Protein 7DPI (pdb70)

B-factor: mean 87.47, std 27.77, range [45.71, 234.38]

InterPro domains:
  IPR002319 Phenylalanyl-tRNA synthetase [PF01409] (294-570)
  IPR004529 Phenylalanyl-tRNA synthetase, class IIc, alpha subunit [TIGR00468] (243-571)
  IPR006195 Aminoacyl-tRNA synthetase, class II [PS50862] (438-567)
  IPR045864 Class II Aminoacyl-tRNA synthetase/Biotinyl protein ligase (BPL) and lipoyl protein ligase (LPL) [G3DSA:3.30.930.10] (310-575)
  IPR045864 Class II Aminoacyl-tRNA synthetase/Biotinyl protein ligase (BPL) and lipoyl protein ligase (LPL) [SSF55681] (295-571)

CATH classification: 3.30.56.10 (+1 more: 3.30.930.10)

Foldseek 3Di:
DDDDPPDVPQDDDPPDDDDDDDDDDDDQLLVVLVVVLVVVQVVVPADEDDLPDFFDFLQLQPLLLPDQCPDPCVDQLKFFFDDPCQFDDDAPCPPVSLVVSQCLQQQFDPPDGHPVDNRDCSSRGGTTGHQDSCSSVVVVVLVVLVVCVVPVDWDKHKYKYKDKGAIRNDPDQDDDGIFMKIKMKIKGFDDDDVVVVVVCCVSVVVLPNWDKDWAFDDDRSARTWIFIKTAPQDPVRIDSFWTWHWHDVRSVVSSNRDPGMTMTMTMGGSVVSVCVPPVHDGPDPSPDHD/DDDDDPCDPPDPDPDDPDDDPDDDDDDDQVLVVLVVVVVVVQVVVPADEACLPDFKFFLCLQAQLFPHDCPDVCVPALWFFFDQPCQADDDDCPPLAGDVLSQCQLCWDDLDDIDNNDRSDVSNSGGMGGHPDSCSSVVVVVLVVLVVCPPPPPWDKHKYKYKDAGATPNDCDPADDGFHMKIKIKIKGFQDDDVVVVVVCQVVVVVLPFGWDDWAADPDRQFHRKIQTDTDDPDDPDDDRQWIWHWGDSSSVCSSVRDPRMTMIMTMDGSVVVSCVPVVHGDPPCSPDHVD/DKAQPVVLCVLLVDDDDDCVVLVLVVLPDKHDDPAAQDDPGGIGDIDDDPQFPQCVASNSVSQLSCLAPPHDFDDDQPAQDFDFFAFWWFFDDDVVLVRVVVCVVCVQVPVCVLQLAFANAPDPLWDFFQPDDTDIDRDPPDCVPDPPPPASVVSVDDVVADQNHDRRRPHDHDNGHITTGGGHGHNYDDCRQLVVVCVHLVCCCGGPVSNDGPPVPPDDDDDPSDPVPVCHWDKAWAKFFFVVLCVVLLHDDDDVVLVVLCRSSHWDWAPPPDSTMTTTIGTSSGNHDRPCPVVSVSVCSSVGSVPNPDDDPDPPDDVVVVVLVVVLQVVLVADEDDFDFAFAPCLPDVLFVDDFDPQCCVPNFHDPAAAFGQAAFDDDDPDPTHTGGDRFCVSSVLLVCLPCVPDAFKHKYKYKDWTKHAHCDPPPPRIDIAIKMKIKIWGQDDEDPPPVVVSVVSSCVVVPADAPPVVVVCVVVVHQHKHWAADDDQQFDPVFKTFMAGVRHTFKIWGWGDVSSCVVSVHDTTMIMMMGGDVD/DWFPAKFPCLCVVLVDDDDPVRPQVLCVLFVKHFDDADDDVVTGMGTIDDDPLFPLCQANVSVSVQVQLQDPHALVPFQDKFKFKFDWAWADDVRVVRVVSVQVCQCPVVAPVAPQGHKFKAFPPPDDDDDDDSDPDDDDDAAAADDPDDHRDDDDDPPDDFDDDDSRDDPVPHDDRCHTHIMMMIMHGGRDDPVNQLSPCVVQCPHVRGGDGTDDDVHFDKDKAKDWAVVLCVVLQHDDQCVVLCVLCSSRVWRWDPPPPVTMTMIIGGSSDSDDPHCPCSSVSVDSSVTSVPHPDDDDDDPVVVCVVVVVVPPPPAAEDDFDFAFALCLVQVLFPANDACQVCVVPCPDVAAQDDHWDFDPPDDPPTHTTGDRFRVSRVLLVCLVPVPDDQKDKYKYKDKTKHAADDDDPVRMDIAIWMKIKIFRLPDEPLVVVVVSVCVVCCVPPNDECPPHVPPCHPFYKYWAQDDDQQFDPPFKTWIATDVVGGTFKIWGWGDCSSCVSSVHDTTMTMMIGGPSPPD

Radius of gyration: 43.23 Å; Cα contacts (8 Å, |Δi|>4): 2915; chains: 4; bounding box: 143×108×90 Å

Solvent-accessible surface area: 89099 Å² total; per-residue (Å²): 182,88,26,45,84,42,67,106,159,93,110,152,91,96,60,112,43,60,12,85,88,135,136,73,1,52,22,23,70,6,7,36,37,52,44,51,4,43,74,25,0,85,28,17,50,18,42,44,25,88,8,34,44,15,9,19,3,6,20,41,2,13,12,5,4,3,3,1,17,85,80,102,29,35,82,42,124,69,5,4,36,6,39,54,12,72,87,19,134,89,62,94,82,42,74,72,55,14,76,28,10,28,45,2,0,37,58,46,50,48,69,3,102,10,88,146,65,85,13,64,134,64,30,11,15,92,0,5,6,0,25,70,5,27,0,10,3,4,35,46,4,31,55,25,2,101,90,15,174,132,60,71,74,84,143,72,22,69,51,2,1,18,32,28,1,9,31,24,56,104,129,78,108,104,85,65,11,2,42,19,13,0,12,0,9,34,0,19,40,109,48,10,11,17,33,0,25,13,38,4,34,38,4,1,117,64,63,26,96,25,84,54,39,33,16,10,36,36,26,47,54,11,9,14,1,2,88,2,50,2,98,124,137,59,112,154,46,10,45,84,36,21,80,15,5,9,10,21,19,0,2,2,96,19,18,48,8,50,113,43,11,16,2,8,23,10,24,19,24,2,3,36,20,8,32,94,57,116,126,46,190,78,25,73,67,17,17,16,56,148,147,45,111,89,146,181,54,82,127,162,114,104,162,27,157,129,70,69,62,23,46,84,74,122,107,12,62,31,12,69,19,10,59,23,45,48,80,12,66,75,22,4,101,89,53,54,16,75,27,31,68,15,115,15,25,21,0,2,15,8,37,1,12,3,2,3,53,5,41,42,94,63,90,33,47,52,73,134,57,17,9,48,4,38,51,26,92,74,12,123,119,36,115,81,65,134,13,15,15,97,59,5,21,37,7,6,56,48,20,38,37,45,27,148,25,20,118,54,101,31,66,91,147,110,4,20,31,5,21,0,0,37,37,15,10,1,10,4,10,49,27,22,26,143,25,7,86,49,37,87,145,99,22,113,90,152,79,68,84,30,3,4,24,30,26,4,7,26,16,98,78,170,78,119,101,52,67,48,36,4,16,14,2,12,0,13,16,18,33,103,86,11,0,6,26,99,0,15,20,27,2,41,41,0,7,38,99,41,41,18,132,28,62,38,33,20,10,35,44,28,54,45,5,14,13,1,3,53,5,50,11,122,79,173,98,64,107,114,64,76,58,60,7,77,10,1,9,22,11,15,22,12,9,52,5,13,66,16,65,141,109,24,22,10,1,8,7,25,23,33,1,12,82,22,8,36,108,118,119,136,59,65,111,20,87,38,47,34,24,54,60,99,65,20,9,68,26,84,42,34,100,129,64,64,64,65,93,88,39,137,131,124,41,77,64,21,21,62,73,38,33,4,70,25,80,140,31,151,64,90,99,146,69,66,33,79,39,24,119,36,39,107,53,6,55,27,6,51,39,17,31,24,14,8,50,30,22,19,14,23,95,108,80,44,112,75,114,130,154,106,61,64,41,56,56,44,69,45,48,64,58,33,107,47,52,108,81,24,35,48,31,46,114,73,58,94,73,46,73,42,65,115,130,23,75,58,25,92,51,46,2,17,37,110,93,144,131,48,148,70,18,36,75,146,86,97,89,105,22,111,58,100,100,107,120,140,90,69,38,108,123,116,41,72,35,104,26,66,79,154,214,100,28,91,70,41,22,136,33,30,38,135,41,60,30,52,97,123,43,64,63,39,32,42,52,88,54,55,66,87,134,61,56,17,73,92,43,37,18,50,49,44,42,43,45,12,73,80,20,80,81,72,26,51,62,76,68,87,109,136,164,69,176,84,133,90,57,64,84,60,93,118,215,91,82,148,102,42,63,10,80,4,88,6,95,59,22,55,42,27,10,12,24,45,155,103,46,97,106,15,29,70,12,3,93,53,26,37,13,90,21,66,67,12,184,103,126,77,44,18,111,4,44,33,44,29,107,58,75,31,35,7,12,14,0,11,22,5,15,27,25,7,28,10,93,25,8,57,103,16,93,145,67,172,114,117,180,56,55,113,86,66,64,12,48,41,28,27,29,10,0,5,25,33,35,3,40,16,23,37,19,101,27,12,2,32,114,86,37,0,26,110,34,2,107,67,136,71,50,58,109,110,47,138,55,76,100,29,73,133,98,8,47,29,47,7,9,6,79,19,29,103,28,68,40,111,51,11,56,0,10,12,5,13,8,25,1,17,3,7,30,33,16,38,59,39,105,168,154,108,53,38,32,81,50,0,6,29,27,40,2,3,25,16,16,93,61,100,53,80,16,35,15,43,22,6,19,2,5,0,0,5,14,10,31,129,144,79,14,8,30,55,38,0,38,11,14,11,35,19,9,13,86,48,86,30,36,52,12,62,95,70,44,60,53,99,136,155,121,171,135,159,60,8,17,42,95,76,47,105,81,77,21,20,29,116,130,5,13,4,32,2,30,57,165,130,41,112,17,2,59,20,9,13,24,65,26,117,4,22,70,53,21,74,35,93,13,13,20,1,6,3,18,11,5,43,81,51,120,72,56,73,37,13,56,65,79,40,43,142,127,69,66,69,110,75,67,142,143,137,45,89,74,44,29,50,85,33,30,21,60,32,116,126,35,73,155,53,152,138,40,56,43,93,33,22,40,32,40,82,83,16,70,30,20,50,26,41,66,16,22,7,42,10,52,33,27,20,98,125,59,129,164,84,113,71,34,43,74,63,57,41,19,8,62,120,34,112,31,58,79,56,66,29,74,38,80,111,37,66,45,55,23,56,30,78,78,86,6,86,105,45,110,61,19,57,62,37,82,60,19,90,79,101,65,71,141,126,56,127,177,75,162,75,109,83,100,95,98,112,70,58,99,38,135,97,74,118,123,51,115,82,163,103,153,89,136,107,73,65,181,75,109,102,88,39,66,84,88,89,88,58,113,76,95,29,80,112,21,55,16,40,30,38,47,40,70,12,63,101,73,75,62,4,44,66,80,32,34,63,78,46,92,61,114,139,78,86,83,39,103,55,93,108,73,129,134,82,122,95,94,86,28,70,6,86,5,84,73,8,81,48,22,5,27,39,88,26,120,19,89,92,7,42,73,24,4,95,46,54,66,25,120,18,85,64,40,58,119,130,80,29,8,86,5,44,24,41,50,55,22,28,82,43,15,19,7,6,25,19,4,22,20,7,12,17,19,106,25,14,51,109,24,203,34,142,147,105,76,114,74,86,49,24,38,56,6,26,33,27,9,8,19,62,31,6,26,14,15,23,21,58,14,8,6,19,119,75,21,23,38,109,27,13,67,86,64,148,21,35,172,141,11,70,106,90,16,126,80,62,93,40,30,67,41,8,22,4,42,17,101,48,18,13,134,74,86,27,52,8,15,5,14,17,4,13,2,8,2,2,28,26,3,43,75,32,48,174,139,72,66,77,13,50,18,0,1,29,26,32,8,13,20,31,5,86,103,97,37,52,8,31,6,28,20,16,26,16,6,0,15,2,24,1,36,112,103,71,15,4,30,76,36,5,22,8,41,8,41,41,8,14,105,45,96,42,93,17,18,89,32,136,137,60,85,113,129,106,118,98,80,12,33,14,96,63,30,114,47,70,2,13,48,68,78,82,4,1,18,2,14,21,87,102,133,102,37,91,13,1,20,15,2,24,6,45,41,48,0,22,85,77,19,90,14,87,20,17,5,1,3,10,15,11,4,30,99,25,48,196

Sequence (1640 aa):
INYLLLKNEEYKYNFFSSGKKINKGNIHLLTKQMRTFKEIFFSLGFEEMETHNYVESSFWCFDALYIPQQHPSRDLQDTFFIKEPETCIDKFVDTEYIDNIKRVHTHGDYGSFGWNYKWKLEESKKNVLRTHTTANSCRALFKLAKEYKEAGCIKPKKYFSIDRVFRNENLDSTHLAEFHQVEGLIIDKNIGLSHLIGTLAAFYKHIGIHKLKFKPTFNPYTEPSMEIYGYHEQSKKWLEVGNSGIFRPEMLRSMGFSEEVSVIAWGLSLERPTMIKYNIKNIRDLFGYKNYLLLKNEEYKKYDIFFSSGKKINKGNIHLLTKQMRTFKEIFFSLGFEEMETHNYVESSFWCFDALYIPQQHPSRDLQDTFFIKEPETCIDKFVDTEYIDNIKRVHTHGDYGSFGWNYKWKLEESKKNVLRTHTTANSCRALFKLAKEYKEAGCIKPKKYFSIDRVFRNENLDSTHLAEFHQVEGLIIDKNIGLSHLIGTLAAFYKHIGIHKLKFKPTFNPYTEPSMEIYGYHEQSKKWLEVGNSGIFRPEMLRSMGFSEEVSVIAWGLSLERPTMIKYNIKNIRDLFGYKSISVYEDDLFEKLGEEIIEEKLLDVCFDFGLEVDDIEYKNDKKIYKIEVPANRYDLICVEGLCRALKNFMCKFDDIKDRRGYVVCCVLKNMNINDSVYNNIIEIQEKLHHNLGKKRSIHDYDKIKKINFIPLNEKTNLNGMNLIDFYSKNLNLKPYLKIILSLPPIINCDHTKISLNTKNVFIECTAIDRNKAQIALNILCSMLSEYCVPKYSIQSFVVIYENQDFSDDQNLIFENKSLTCNIDYVRKLSGISHITVHEVNNLLKRMMLSCDIMDNNTFKVTIPFYRSDIMHCCDIIEDIAIAYGYGNIKYEPCKKHSLNNCSELFRNVLVECGYTEVMTNALLSRDENYNCMLRTHKSYDDPNINLDEYNPLAAPIQIKNSKTSEYEIIRTSLIVNLLKFVSANKHRELPLRFFEIGDVSYATYNQTDTNAVNKKYLSIIFSDKFTAGLEELHGVLEAILKEYQLFSDYKIEEKKKENDMYYKLIPKEDPSFLNERIVDIVLHNLKFGVLGIIHPKVLENFSLDIPVSAIEINVETPTISVYEDDLFEKLGEEIIEEKLLDVCFDFGLEVDDIEYKNDKKIYKIEVPANRYDLICVEGLCRALKNFMCKFDDRRGYVVCCVLKNMNINDSVYNNIIEIQEKLHHNLGKKRSVLAIGIHDYDKIKFPLKYKFEKKEKINFIPLNEKTNLNGMNLIDFYSKNLNLKPYLKIHTKISLNTKNVFIECTAIDRNKAQIALNILCSMLKYSIQSFVVIYIFENKSLTCNIDYVRKLSGISHITVHEVNNLLKRMMLSCDIMDNNTFKVTIPFYRSDIMHCCDIIEDIAIAYGYGNIKYEKHSLNNCSELFRNVLVECGYTEVMTNALLSRDENYNCMLRTHKSYDDPNINLDEYNPLAAPIQIKNSKTSEYEIIRTSLIVNLLKFVSANKHRELPLRFFEIGDVSYATYNQTDTNAVNKKYLSIIFSDKFTAGLEELHGVLEAILKEYQLFSDYKIEEKKSDMYYKLIPKEDPSFLNERIVDIVLFPHNLKFGVLGIIHPKVLENFSLDIPVSAIEINVETLL

Nearest PDB structures (foldseek):
  7dpi-assembly1_D  TM=1.002E+00  e=0.000E+00  Plasmodium falciparum
  7dpi-assembly1_B  TM=9.101E-01  e=2.293E-73  Plasmodium falciparum
  7by6-assembly1_B  TM=8.446E-01  e=1.825E-58  Plasmodium vivax
  3l4g-assembly1_B  TM=5.064E-01  e=9.280E-40  Homo sapiens
  8dqj-assembly1_D  TM=7.819E-01  e=2.001E-08  Methanomethylophilus alvi

Organism: Plasmodium falciparum (isolate 3D7) (NCBI:txid36329)

Structure (mmCIF, N/CA/C/O backbone):
data_7DPI
#
_entry.id   7DPI
#
_cell.length_a   86.648
_cell.length_b   108.034
_cell.length_c   140.532
_cell.angle_alpha   90.000
_cell.angle_beta   105.110
_cell.angle_gamma   90.000
#
_symmetry.space_group_name_H-M   'P 1 21 1'
#
loop_
_entity.id
_entity.type
_entity.pdbx_description
1 polymer 'Phenylalanine--tRNA ligase'
2 polymer 'Phenylalanyl-tRNA synthetase beta subunit'
3 non-polymer (8R,9S,10S)-10-[(dimethylamino)methyl]-N-(4-methoxyphenyl)-9-[4-(2-phenylethynyl)phenyl]-1,6-diazabicyclo[6.2.0]decane-6-carboxamide
4 non-polymer 'MAGNESIUM ION'
#
loop_
_atom_site.group_PDB
_atom_site.id
_atom_site.type_symbol
_atom_site.label_atom_id
_atom_site.label_alt_id
_atom_site.label_comp_id
_atom_site.label_asym_id
_atom_site.label_entity_id
_atom_site.label_seq_id
_atom_site.pdbx_PDB_ins_code
_atom_site.Cartn_x
_atom_site.Cartn_y
_atom_site.Cartn_z
_atom_site.occupancy
_atom_site.B_iso_or_equiv
_atom_site.auth_seq_id
_atom_site.auth_comp_id
_atom_site.auth_asym_id
_atom_site.auth_atom_id
_atom_site.pdbx_PDB_model_num
ATOM 1 N N . ILE A 1 10 ? -40.764 -12.931 16.908 1.00 63.45 277 ILE A N 1
ATOM 2 C CA . ILE A 1 10 ? -40.063 -12.581 15.694 1.00 70.33 277 ILE A CA 1
ATOM 3 C C . ILE A 1 10 ? -39.955 -13.736 14.712 1.00 80.53 277 ILE A C 1
ATOM 4 O O . ILE A 1 10 ? -40.387 -13.615 13.600 1.00 80.21 277 ILE A O 1
ATOM 9 N N . ASN A 1 11 ? -39.334 -14.838 15.063 1.00 86.56 278 ASN A N 1
ATOM 10 C CA . ASN A 1 11 ? -39.324 -15.968 14.136 1.00 97.52 278 ASN A CA 1
ATOM 11 C C . ASN A 1 11 ? -40.286 -16.922 14.719 1.00 86.74 278 ASN A C 1
ATOM 12 O O . ASN A 1 11 ? -40.316 -17.123 15.889 1.00 88.91 278 ASN A O 1
ATOM 17 N N . TYR A 1 12 ? -41.038 -17.584 13.908 1.00 73.18 279 TYR A N 1
ATOM 18 C CA . TYR A 1 12 ? -42.127 -18.390 14.435 1.00 97.41 279 TYR A CA 1
ATOM 19 C C . TYR A 1 12 ? -41.773 -19.863 14.461 1.00 118.92 279 TYR A C 1
ATOM 20 O O . TYR A 1 12 ? -41.377 -20.432 13.443 1.00 108.97 279 TYR A O 1
ATOM 22 N N . LEU A 1 13 ? -41.932 -20.470 15.633 1.00 141.96 280 LEU A N 1
ATOM 23 C CA . LEU A 1 13 ? -41.944 -21.912 15.813 1.00 144.88 280 LEU A CA 1
ATOM 24 C C . LEU A 1 13 ? -42.964 -22.230 16.898 1.00 135.04 280 LEU A C 1
ATOM 25 O O . LEU A 1 13 ? -43.744 -21.367 17.312 1.00 144.75 280 LEU A O 1
ATOM 27 N N . LEU A 1 14 ? -42.961 -23.475 17.365 1.00 123.99 281 LEU A N 1
ATOM 28 C CA . LEU A 1 14 ? -44.063 -24.004 18.158 1.00 110.31 281 LEU A CA 1
ATOM 29 C C . LEU A 1 14 ? -45.383 -23.766 17.430 1.00 112.70 281 LEU A C 1
ATOM 30 O O . LEU A 1 14 ? -46.242 -23.004 17.867 1.00 79.83 281 LEU A O 1
ATOM 32 N N . LEU A 1 15 ? -45.513 -24.430 16.285 1.00 127.77 282 LEU A N 1
ATOM 33 C CA . LEU A 1 15 ? -46.707 -24.359 15.458 1.00 106.17 282 LEU A CA 1
ATOM 34 C C . LEU A 1 15 ? -47.752 -25.379 15.850 1.00 102.19 282 LEU A C 1
ATOM 35 O O . LEU A 1 15 ? -48.668 -25.640 15.068 1.00 85.87 282 LEU A O 1
ATOM 40 N N . LYS A 1 16 ? -47.631 -25.981 17.024 1.00 100.48 283 LYS A N 1
ATOM 41 C CA . LYS A 1 16 ? -48.721 -26.801 17.500 1.00 63.69 283 LYS A CA 1
ATOM 42 C C . LYS A 1 16 ? -49.945 -25.922 17.657 1.00 64.20 283 LYS A C 1
ATOM 43 O O . LYS A 1 16 ? -49.860 -24.695 17.636 1.00 64.01 283 LYS A O 1
ATOM 45 N N . ASN A 1 17 ? -51.095 -26.561 17.839 1.00 90.68 284 ASN A N 1
ATOM 46 C CA . ASN A 1 17 ? -52.343 -25.817 17.753 1.00 79.10 284 ASN A CA 1
ATOM 47 C C . ASN A 1 17 ? -52.361 -24.677 18.754 1.00 87.25 284 ASN A C 1
ATOM 48 O O . ASN A 1 17 ? -52.940 -23.617 18.495 1.00 86.34 284 ASN A O 1
ATOM 50 N N . GLU A 1 18 ? -51.729 -24.877 19.898 1.00 96.50 285 GLU A N 1
ATOM 51 C CA . GLU A 1 18 ? -51.676 -23.860 20.931 1.00 97.79 285 GLU A CA 1
ATOM 52 C C . GLU A 1 18 ? -50.724 -22.726 20.557 1.00 86.43 285 GLU A C 1
ATOM 53 O O . GLU A 1 18 ? -49.572 -22.708 20.995 1.00 78.94 285 GLU A O 1
ATOM 59 N N . GLU A 1 19 ? -51.193 -21.773 19.757 1.00 89.29 286 GLU A N 1
ATOM 60 C CA . GLU A 1 19 ? -50.395 -20.650 19.261 1.00 98.48 286 GLU A CA 1
ATOM 61 C C . GLU A 1 19 ? -51.020 -19.360 19.801 1.00 97.03 286 GLU A C 1
ATOM 62 O O . GLU A 1 19 ? -51.931 -18.803 19.184 1.00 109.49 286 GLU A O 1
ATOM 68 N N . TYR A 1 20 ? -50.534 -18.877 20.945 1.00 107.22 287 TYR A N 1
ATOM 69 C CA . TYR A 1 20 ? -51.000 -17.614 21.510 1.00 102.44 287 TYR A CA 1
ATOM 70 C C . TYR A 1 20 ? -50.090 -16.482 21.057 1.00 88.99 287 TYR A C 1
ATOM 71 O O . TYR A 1 20 ? -48.901 -16.456 21.388 1.00 81.28 287 TYR A O 1
ATOM 73 N N . LYS A 1 21 ? -50.673 -15.522 20.348 1.00 95.52 288 LYS A N 1
ATOM 74 C CA . LYS A 1 21 ? -49.930 -14.606 19.496 1.00 72.69 288 LYS A CA 1
ATOM 75 C C . LYS A 1 21 ? -49.000 -13.669 20.236 1.00 65.45 288 LYS A C 1
ATOM 76 O O . LYS A 1 21 ? -48.186 -12.989 19.612 1.00 63.71 288 LYS A O 1
ATOM 78 N N . TYR A 1 28 ? -39.790 -4.415 10.195 1.00 76.07 295 TYR A N 1
ATOM 79 C CA . TYR A 1 28 ? -39.323 -5.774 10.418 1.00 79.61 295 TYR A CA 1
ATOM 80 C C . TYR A 1 28 ? -37.944 -5.920 9.810 1.00 98.96 295 TYR A C 1
ATOM 81 O O . TYR A 1 28 ? -37.453 -7.020 9.588 1.00 84.34 295 TYR A O 1
ATOM 90 N N . ASN A 1 29 ? -37.318 -4.779 9.540 1.00 107.19 296 ASN A N 1
ATOM 91 C CA . ASN A 1 29 ? -35.917 -4.727 9.141 1.00 115.87 296 ASN A CA 1
ATOM 92 C C . ASN A 1 29 ? -35.679 -5.538 7.866 1.00 103.15 296 ASN A C 1
ATOM 93 O O . ASN A 1 29 ? -35.033 -6.584 7.857 1.00 108.76 296 ASN A O 1
ATOM 95 N N . PHE A 1 30 ? -36.242 -5.022 6.783 1.00 99.11 297 PHE A N 1
ATOM 96 C CA . PHE A 1 30 ? -35.883 -5.472 5.449 1.00 94.70 297 PHE A CA 1
ATOM 97 C C . PHE A 1 30 ? -34.705 -4.690 4.904 1.00 91.09 297 PHE A C 1
ATOM 98 O O . PHE A 1 30 ? -34.622 -4.448 3.696 1.00 111.39 297 PHE A O 1
ATOM 106 N N . PHE A 1 31 ? -33.807 -4.256 5.785 1.00 70.06 298 PHE A N 1
ATOM 107 C CA . PHE A 1 31 ? -32.853 -3.215 5.436 1.00 64.63 298 PHE A CA 1
ATOM 108 C C . PHE A 1 31 ? -31.718 -3.754 4.577 1.00 64.12 298 PHE A C 1
ATOM 109 O O . PHE A 1 31 ? -31.535 -3.319 3.439 1.00 63.77 298 PHE A O 1
ATOM 117 N N . SER A 1 32 ? -30.935 -4.698 5.091 1.00 60.20 299 SER A N 1
ATOM 118 C CA . SER A 1 32 ? -29.776 -5.129 4.320 1.00 80.15 299 SER A CA 1
ATOM 119 C C . SER A 1 32 ? -29.720 -6.623 4.039 1.00 97.47 299 SER A C 1
ATOM 120 O O . SER A 1 32 ? -29.727 -7.012 2.868 1.00 55.96 299 SER A O 1
ATOM 123 N N . SER A 1 33 ? -29.478 -7.462 5.047 1.00 105.11 300 SER A N 1
ATOM 124 C CA . SER A 1 33 ? -29.344 -8.911 4.803 1.00 105.26 300 SER A CA 1
ATOM 125 C C . SER A 1 33 ? -29.441 -9.761 6.033 1.00 115.73 300 SER A C 1
ATOM 126 O O . SER A 1 33 ? -29.743 -9.296 7.133 1.00 116.21 300 SER A O 1
ATOM 129 N N . GLY A 1 34 ? -29.169 -11.040 5.810 1.00 125.46 301 GLY A N 1
ATOM 130 C CA . GLY A 1 34 ? -29.073 -11.984 6.895 1.00 134.38 301 GLY A CA 1
ATOM 131 C C . GLY A 1 34 ? -27.698 -12.619 6.864 1.00 142.36 301 GLY A C 1
ATOM 132 O O . GLY A 1 34 ? -27.032 -12.672 5.831 1.00 153.89 301 GLY A O 1
ATOM 133 N N . LYS A 1 35 ? -27.285 -13.110 8.027 1.00 134.60 302 LYS A N 1
ATOM 134 C CA . LYS A 1 35 ? -25.892 -13.475 8.236 1.00 103.73 302 LYS A CA 1
ATOM 135 C C . LYS A 1 35 ? -25.375 -14.482 7.224 1.00 90.05 302 LYS A C 1
ATOM 136 O O . LYS A 1 35 ? -25.810 -15.635 7.187 1.00 69.65 302 LYS A O 1
ATOM 138 N N . LYS A 1 36 ? -24.452 -14.033 6.388 1.00 81.81 303 LYS A N 1
ATOM 139 C CA . LYS A 1 36 ? -23.777 -14.935 5.476 1.00 96.08 303 LYS A CA 1
ATOM 140 C C . LYS A 1 36 ? -23.014 -15.986 6.261 1.00 80.47 303 LYS A C 1
ATOM 141 O O . LYS A 1 36 ? -22.240 -15.667 7.165 1.00 70.58 303 LYS A O 1
ATOM 143 N N . ILE A 1 37 ? -23.229 -17.243 5.901 1.00 87.78 304 ILE A N 1
ATOM 144 C CA . ILE A 1 37 ? -22.523 -18.373 6.485 1.00 80.70 304 ILE A CA 1
ATOM 145 C C . ILE A 1 37 ? -21.669 -18.927 5.357 1.00 86.00 304 ILE A C 1
ATOM 146 O O . ILE A 1 37 ? -21.656 -18.356 4.263 1.00 92.06 304 ILE A O 1
ATOM 151 N N . ASN A 1 38 ? -20.935 -20.006 5.621 1.00 74.96 305 ASN A N 1
ATOM 152 C CA . ASN A 1 38 ? -19.941 -20.537 4.699 1.00 65.26 305 ASN A CA 1
ATOM 153 C C . ASN A 1 38 ? -20.425 -20.465 3.261 1.00 55.51 305 ASN A C 1
ATOM 154 O O . ASN A 1 38 ? -21.525 -20.910 2.933 1.00 55.80 305 ASN A O 1
ATOM 159 N N . LYS A 1 39 ? -19.611 -19.838 2.423 1.00 64.47 306 LYS A N 1
ATOM 160 C CA . LYS A 1 39 ? -19.941 -19.572 1.035 1.00 80.60 306 LYS A CA 1
ATOM 161 C C . LYS A 1 39 ? -18.786 -20.056 0.173 1.00 90.87 306 LYS A C 1
ATOM 162 O O . LYS A 1 39 ? -17.643 -19.641 0.381 1.00 109.20 306 LYS A O 1
ATOM 168 N N . GLY A 1 40 ? -19.073 -20.935 -0.779 1.00 87.70 307 GLY A N 1
ATOM 169 C CA . GLY A 1 40 ? -18.026 -21.477 -1.624 1.00 83.60 307 GLY A CA 1
ATOM 170 C C . GLY A 1 40 ? -18.235 -21.109 -3.077 1.00 79.51 307 GLY A C 1
ATOM 171 O O . GLY A 1 40 ? -19.254 -21.477 -3.664 1.00 105.30 307 GLY A O 1
ATOM 172 N N . ASN A 1 41 ? -17.284 -20.406 -3.684 1.00 78.49 308 ASN A N 1
ATOM 173 C CA . ASN A 1 41 ? -17.491 -19.805 -4.991 1.00 49.40 308 ASN A CA 1
ATOM 174 C C . ASN A 1 41 ? -16.328 -20.165 -5.889 1.00 52.44 308 ASN A C 1
ATOM 175 O O . ASN A 1 41 ? -15.328 -20.725 -5.451 1.00 49.51 308 ASN A O 1
ATOM 180 N N . ILE A 1 42 ? -16.486 -19.866 -7.158 1.00 48.94 309 ILE A N 1
ATOM 181 C CA . ILE A 1 42 ? -15.494 -20.167 -8.161 1.00 55.79 309 ILE A CA 1
ATOM 182 C C . ILE A 1 42 ? -14.707 -18.907 -8.479 1.00 54.46 309 ILE A C 1
ATOM 183 O O . ILE A 1 42 ? -15.152 -17.784 -8.236 1.00 48.91 309 ILE A O 1
ATOM 188 N N . HIS A 1 43 ? -13.502 -19.091 -9.002 1.00 48.92 310 HIS A N 1
ATOM 189 C CA . HIS A 1 43 ? -12.725 -17.951 -9.452 1.00 49.00 310 HIS A CA 1
ATOM 190 C C . HIS A 1 43 ? -13.506 -17.163 -10.484 1.00 48.68 310 HIS A C 1
ATOM 191 O O . HIS A 1 43 ? -14.198 -17.731 -11.330 1.00 48.37 310 HIS A O 1
ATOM 198 N N . LEU A 1 44 ? -13.381 -15.844 -10.418 1.00 48.80 311 LEU A N 1
ATOM 199 C CA . LEU A 1 44 ? -14.102 -14.992 -11.350 1.00 69.36 311 LEU A CA 1
ATOM 200 C C . LEU A 1 44 ? -13.628 -15.217 -12.774 1.00 67.24 311 LEU A C 1
ATOM 201 O O . LEU A 1 44 ? -14.444 -15.339 -13.692 1.00 48.04 311 LEU A O 1
ATOM 206 N N . LEU A 1 45 ? -12.313 -15.259 -12.983 1.00 55.31 312 LEU A N 1
ATOM 207 C CA . LEU A 1 45 ? -11.810 -15.421 -14.337 1.00 52.47 312 LEU A CA 1
ATOM 208 C C . LEU A 1 45 ? -12.356 -16.691 -14.956 1.00 52.17 312 LEU A C 1
ATOM 209 O O . LEU A 1 45 ? -12.627 -16.735 -16.156 1.00 55.56 312 LEU A O 1
ATOM 214 N N . THR A 1 46 ? -12.510 -17.744 -14.157 1.00 48.11 313 THR A N 1
ATOM 215 C CA . THR A 1 46 ? -13.117 -18.954 -14.686 1.00 47.86 313 THR A CA 1
ATOM 216 C C . THR A 1 46 ? -14.559 -18.713 -15.082 1.00 77.25 313 THR A C 1
ATOM 217 O O . THR A 1 46 ? -15.022 -19.234 -16.100 1.00 79.74 313 THR A O 1
ATOM 221 N N . LYS A 1 47 ? -15.278 -17.888 -14.327 1.00 81.25 314 LYS A N 1
ATOM 222 C CA . LYS A 1 47 ? -16.647 -17.597 -14.729 1.00 90.32 314 LYS A CA 1
ATOM 223 C C . LYS A 1 47 ? -16.688 -16.837 -16.045 1.00 113.93 314 LYS A C 1
ATOM 224 O O . LYS A 1 47 ? -17.526 -17.123 -16.910 1.00 137.01 314 LYS A O 1
ATOM 230 N N . GLN A 1 48 ? -15.798 -15.866 -16.217 1.00 103.65 315 GLN A N 1
ATOM 231 C CA . GLN A 1 48 ? -15.773 -15.138 -17.476 1.00 92.45 315 GLN A CA 1
ATOM 232 C C . GLN A 1 48 ? -15.387 -16.062 -18.619 1.00 84.96 315 GLN A C 1
ATOM 233 O O . GLN A 1 48 ? -15.960 -15.979 -19.709 1.00 84.77 315 GLN A O 1
ATOM 239 N N . MET A 1 49 ? -14.378 -16.910 -18.408 1.00 70.95 316 MET A N 1
ATOM 240 C CA . MET A 1 49 ? -14.036 -17.926 -19.396 1.00 63.38 316 MET A CA 1
ATOM 241 C C . MET A 1 49 ? -15.260 -18.731 -19.786 1.00 64.93 316 MET A C 1
ATOM 242 O O . MET A 1 49 ? -15.482 -19.011 -20.968 1.00 62.95 316 MET A O 1
ATOM 247 N N . ARG A 1 50 ? -16.056 -19.130 -18.800 1.00 46.84 317 ARG A N 1
ATOM 248 C CA . ARG A 1 50 ? -17.294 -19.833 -19.096 1.00 46.65 317 ARG A CA 1
ATOM 249 C C . ARG A 1 50 ? -18.165 -19.011 -20.031 1.00 46.50 317 ARG A C 1
ATOM 250 O O . ARG A 1 50 ? -18.501 -19.462 -21.129 1.00 46.34 317 ARG A O 1
ATOM 258 N N . THR A 1 51 ? -18.516 -17.793 -19.615 1.00 46.57 318 THR A N 1
ATOM 259 C CA . THR A 1 51 ? -19.372 -16.934 -20.432 1.00 46.48 318 THR A CA 1
ATOM 260 C C . THR A 1 51 ? -18.847 -16.826 -21.856 1.00 51.02 318 THR A C 1
ATOM 261 O O . THR A 1 51 ? -19.618 -16.866 -22.823 1.00 46.25 318 THR A O 1
ATOM 265 N N . PHE A 1 52 ? -17.534 -16.691 -22.005 1.00 55.16 319 PHE A N 1
ATOM 266 C CA . PHE A 1 52 ? -16.964 -16.575 -23.338 1.00 55.11 319 PHE A CA 1
ATOM 267 C C . PHE A 1 52 ? -17.164 -17.854 -24.131 1.00 54.96 319 PHE A C 1
ATOM 268 O O . PHE A 1 52 ? -17.496 -17.806 -25.316 1.00 54.86 319 PHE A O 1
ATOM 276 N N . LYS A 1 53 ? -16.898 -19.009 -23.524 1.00 58.37 320 LYS A N 1
ATOM 277 C CA . LYS A 1 53 ? -17.160 -20.257 -24.229 1.00 54.96 320 LYS A CA 1
ATOM 278 C C . LYS A 1 53 ? -18.608 -20.323 -24.676 1.00 46.01 320 LYS A C 1
ATOM 279 O O . LYS A 1 53 ? -18.904 -20.720 -25.808 1.00 45.91 320 LYS A O 1
ATOM 285 N N . GLU A 1 54 ? -19.525 -19.917 -23.803 1.00 46.03 321 GLU A N 1
ATOM 286 C CA . GLU A 1 54 ? -20.934 -19.907 -24.171 1.00 45.95 321 GLU A CA 1
ATOM 287 C C . GLU A 1 54 ? -21.156 -19.083 -25.426 1.00 45.90 321 GLU A C 1
ATOM 288 O O . GLU A 1 54 ? -21.693 -19.577 -26.419 1.00 45.82 321 GLU A O 1
ATOM 294 N N . ILE A 1 55 ? -20.733 -17.823 -25.407 1.00 45.98 322 ILE A N 1
ATOM 295 C CA . ILE A 1 55 ? -21.060 -16.984 -26.554 1.00 59.11 322 ILE A CA 1
ATOM 296 C C . ILE A 1 55 ? -20.326 -17.465 -27.802 1.00 45.92 322 ILE A C 1
ATOM 297 O O . ILE A 1 55 ? -20.877 -17.425 -28.908 1.00 47.25 322 ILE A O 1
ATOM 302 N N . PHE A 1 56 ? -19.099 -17.956 -27.653 1.00 45.96 323 PHE A N 1
ATOM 303 C CA . PHE A 1 56 ? -18.330 -18.410 -28.803 1.00 45.96 323 PHE A CA 1
ATOM 304 C C . PHE A 1 56 ? -19.008 -19.585 -29.477 1.00 45.84 323 PHE A C 1
ATOM 305 O O . PHE A 1 56 ? -19.269 -19.560 -30.683 1.00 45.82 323 PHE A O 1
ATOM 313 N N . PHE A 1 57 ? -19.292 -20.636 -28.718 1.00 45.79 324 PHE A N 1
ATOM 314 C CA . PHE A 1 57 ? -20.030 -21.737 -29.307 1.00 45.71 324 PHE A CA 1
ATOM 315 C C . PHE A 1 57 ? -21.410 -21.306 -29.769 1.00 56.37 324 PHE A C 1
ATOM 316 O O . PHE A 1 57 ? -21.989 -21.950 -30.645 1.00 58.20 324 PHE A O 1
ATOM 324 N N . SER A 1 58 ? -21.948 -20.225 -29.213 1.00 62.79 325 SER A N 1
ATOM 325 C CA . SER A 1 58 ? -23.233 -19.740 -29.688 1.00 86.53 325 SER A CA 1
ATOM 326 C C . SER A 1 58 ? -23.122 -19.193 -31.094 1.00 79.72 325 SER A C 1
ATOM 327 O O . SER A 1 58 ? -24.031 -19.369 -31.907 1.00 80.20 325 SER A O 1
ATOM 330 N N . LEU A 1 59 ? -22.023 -18.515 -31.398 1.00 62.44 326 LEU A N 1
ATOM 331 C CA . LEU A 1 59 ? -21.847 -18.028 -32.754 1.00 55.09 326 LEU A CA 1
ATOM 332 C C . LEU A 1 59 ? -21.636 -19.168 -33.724 1.00 54.01 326 LEU A C 1
ATOM 333 O O . LEU A 1 59 ? -21.812 -18.984 -34.927 1.00 63.59 326 LEU A O 1
ATOM 338 N N . GLY A 1 60 ? -21.226 -20.325 -33.231 1.00 45.80 327 GLY A N 1
ATOM 339 C CA . GLY A 1 60 ? -21.040 -21.477 -34.079 1.00 53.38 327 GLY A CA 1
ATOM 340 C C . GLY A 1 60 ? -19.582 -21.844 -34.204 1.00 81.35 327 GLY A C 1
ATOM 341 O O . GLY A 1 60 ? -19.157 -22.345 -35.245 1.00 78.21 327 GLY A O 1
ATOM 342 N N . PHE A 1 61 ? -18.809 -21.605 -33.151 1.00 57.51 328 PHE A N 1
ATOM 343 C CA . PHE A 1 61 ? -17.367 -21.793 -33.182 1.00 52.40 328 PHE A CA 1
ATOM 344 C C . PHE A 1 61 ? -16.962 -23.192 -32.738 1.00 78.97 328 PHE A C 1
ATOM 345 O O . PHE A 1 61 ? -17.754 -23.969 -32.205 1.00 63.39 328 PHE A O 1
ATOM 353 N N . GLU A 1 62 ? -15.690 -23.502 -32.968 1.00 94.50 329 GLU A N 1
ATOM 354 C CA . GLU A 1 62 ? -15.084 -24.757 -32.554 1.00 92.75 329 GLU A CA 1
ATOM 355 C C . GLU A 1 62 ? -13.851 -24.468 -31.719 1.00 105.95 329 GLU A C 1
ATOM 356 O O . GLU A 1 62 ? -12.981 -23.702 -32.138 1.00 99.99 329 GLU A O 1
ATOM 358 N N . GLU A 1 63 ? -13.770 -25.092 -30.552 1.00 126.88 330 GLU A N 1
ATOM 359 C CA . GLU A 1 63 ? -12.660 -24.867 -29.640 1.00 114.66 330 GLU A CA 1
ATOM 360 C C . GLU A 1 63 ? -11.430 -25.601 -30.143 1.00 112.32 330 GLU A C 1
ATOM 361 O O . GLU A 1 63 ? -11.460 -26.821 -30.318 1.00 131.18 330 GLU A O 1
ATOM 363 N N . MET A 1 64 ? -10.349 -24.872 -30.364 1.00 94.39 331 MET A N 1
ATOM 364 C CA . MET A 1 64 ? -9.118 -25.554 -30.694 1.00 69.46 331 MET A CA 1
ATOM 365 C C . MET A 1 64 ? -8.467 -26.041 -29.410 1.00 116.75 331 MET A C 1
ATOM 366 O O . MET A 1 64 ? -8.984 -25.850 -28.310 1.00 81.31 331 MET A O 1
ATOM 371 N N . GLU A 1 65 ? -7.334 -26.705 -29.546 1.00 140.38 332 GLU A N 1
ATOM 372 C CA . GLU A 1 65 ? -6.652 -27.328 -28.422 1.00 128.43 332 GLU A CA 1
ATOM 373 C C . GLU A 1 65 ? -5.309 -26.634 -28.225 1.00 124.10 332 GLU A C 1
ATOM 374 O O . GLU A 1 65 ? -4.313 -26.979 -28.860 1.00 127.68 332 GLU A O 1
ATOM 376 N N . THR A 1 66 ? -5.299 -25.618 -27.369 1.00 142.25 333 THR A N 1
ATOM 377 C CA . THR A 1 66 ? -4.070 -24.934 -26.982 1.00 115.58 333 THR A CA 1
ATOM 378 C C . THR A 1 66 ? -3.549 -25.438 -25.643 1.00 115.12 333 THR A C 1
ATOM 379 O O . THR A 1 66 ? -3.058 -24.660 -24.822 1.00 118.79 333 THR A O 1
ATOM 383 N N . HIS A 1 67 ? -3.617 -26.743 -25.405 1.00 110.38 334 HIS A N 1
ATOM 384 C CA . HIS A 1 67 ? -3.362 -27.294 -24.087 1.00 86.55 334 HIS A CA 1
ATOM 385 C C . HIS A 1 67 ? -1.893 -27.405 -23.779 1.00 68.06 334 HIS A C 1
ATOM 386 O O . HIS A 1 67 ? -1.518 -28.188 -22.907 1.00 68.25 334 HIS A O 1
ATOM 388 N N . ASN A 1 68 ? -1.049 -26.673 -24.492 1.00 84.74 335 ASN A N 1
ATOM 389 C CA . ASN A 1 68 ? 0.379 -26.699 -24.245 1.00 50.13 335 ASN A CA 1
ATOM 390 C C . ASN A 1 68 ? 0.906 -25.278 -24.284 1.00 80.42 335 ASN A C 1
ATOM 391 O O . ASN A 1 68 ? 0.488 -24.492 -25.136 1.00 50.13 335 ASN A O 1
ATOM 396 N N . TYR A 1 69 ? 1.821 -24.938 -23.364 1.00 81.20 336 TYR A N 1
ATOM 397 C CA . TYR A 1 69 ? 2.523 -23.654 -23.442 1.00 101.37 336 TYR A CA 1
ATOM 398 C C . TYR A 1 69 ? 4.017 -23.914 -23.351 1.00 88.10 336 TYR A C 1
ATOM 399 O O . TYR A 1 69 ? 4.651 -23.657 -22.329 1.00 66.13 336 TYR A O 1
ATOM 408 N N . VAL A 1 70 ? 4.583 -24.404 -24.440 1.00 84.38 337 VAL A N 1
ATOM 409 C CA . VAL A 1 70 ? 6.018 -24.596 -24.514 1.00 80.12 337 VAL A CA 1
ATOM 410 C C . VAL A 1 70 ? 6.478 -24.237 -25.917 1.00 95.36 337 VAL A C 1
ATOM 411 O O . VAL A 1 70 ? 7.679 -24.132 -26.179 1.00 93.88 337 VAL A O 1
ATOM 415 N N . GLU A 1 71 ? 5.511 -24.049 -26.815 1.00 105.33 338 GLU A N 1
ATOM 416 C CA . GLU A 1 71 ? 5.699 -24.128 -28.261 1.00 52.17 338 GLU A CA 1
ATOM 417 C C . GLU A 1 71 ? 7.022 -23.532 -28.706 1.00 52.81 338 GLU A C 1
ATOM 418 O O . GLU A 1 71 ? 7.421 -22.459 -28.255 1.00 53.08 338 GLU A O 1
ATOM 424 N N . SER A 1 72 ? 7.700 -24.253 -29.587 1.00 65.98 339 SER A N 1
ATOM 425 C CA . SER A 1 72 ? 8.988 -23.820 -30.087 1.00 77.39 339 SER A CA 1
ATOM 426 C C . SER A 1 72 ? 8.875 -22.454 -30.726 1.00 78.51 339 SER A C 1
ATOM 427 O O . SER A 1 72 ? 7.797 -22.011 -31.112 1.00 75.59 339 SER A O 1
ATOM 430 N N . SER A 1 73 ? 10.015 -21.784 -30.841 1.00 70.63 340 SER A N 1
ATOM 431 C CA . SER A 1 73 ? 10.021 -20.506 -31.530 1.00 76.47 340 SER A CA 1
ATOM 432 C C . SER A 1 73 ? 9.467 -20.655 -32.936 1.00 83.27 340 SER A C 1
ATOM 433 O O . SER A 1 73 ? 8.782 -19.757 -33.434 1.00 65.72 340 SER A O 1
ATOM 436 N N . PHE A 1 74 ? 9.735 -21.791 -33.583 1.00 87.27 341 PHE A N 1
ATOM 437 C CA . PHE A 1 74 ? 9.302 -21.976 -34.963 1.00 84.70 341 PHE A CA 1
ATOM 438 C C . PHE A 1 74 ? 7.807 -21.748 -35.115 1.00 86.33 341 PHE A C 1
ATOM 439 O O . PHE A 1 74 ? 7.375 -20.841 -35.830 1.00 102.96 341 PHE A O 1
ATOM 447 N N . TRP A 1 75 ? 6.996 -22.574 -34.460 1.00 63.00 342 TRP A N 1
ATOM 448 C CA . TRP A 1 75 ? 5.569 -22.300 -34.457 1.00 62.34 342 TRP A CA 1
ATOM 449 C C . TRP A 1 75 ? 5.303 -20.934 -33.860 1.00 62.29 342 TRP A C 1
ATOM 450 O O . TRP A 1 75 ? 4.379 -20.234 -34.279 1.00 73.21 342 TRP A O 1
ATOM 461 N N . CYS A 1 76 ? 6.092 -20.539 -32.866 1.00 65.33 343 CYS A N 1
ATOM 462 C CA . CYS A 1 76 ? 5.809 -19.277 -32.205 1.00 77.19 343 CYS A CA 1
ATOM 463 C C . CYS A 1 76 ? 6.113 -18.108 -33.122 1.00 85.11 343 CYS A C 1
ATOM 464 O O . CYS A 1 76 ? 5.312 -17.178 -33.233 1.00 83.39 343 CYS A O 1
ATOM 467 N N . PHE A 1 77 ? 7.261 -18.128 -33.795 1.00 73.39 344 PHE A N 1
ATOM 468 C CA . PHE A 1 77 ? 7.662 -16.975 -34.586 1.00 79.11 344 PHE A CA 1
ATOM 469 C C . PHE A 1 77 ? 7.718 -17.235 -36.085 1.00 85.41 344 PHE A C 1
ATOM 470 O O . PHE A 1 77 ? 6.965 -16.615 -36.837 1.00 96.49 344 PHE A O 1
ATOM 478 N N . ASP A 1 78 ? 8.542 -18.166 -36.557 1.00 75.50 345 ASP A N 1
ATOM 479 C CA . ASP A 1 78 ? 8.807 -18.169 -37.989 1.00 67.32 345 ASP A CA 1
ATOM 480 C C . ASP A 1 78 ? 7.602 -18.652 -38.778 1.00 85.65 345 ASP A C 1
ATOM 481 O O . ASP A 1 78 ? 7.371 -18.182 -39.895 1.00 103.74 345 ASP A O 1
ATOM 486 N N . ALA A 1 79 ? 6.809 -19.555 -38.210 1.00 76.47 346 ALA A N 1
ATOM 487 C CA . ALA A 1 79 ? 5.573 -19.954 -38.868 1.00 96.91 346 ALA A CA 1
ATOM 488 C C . ALA A 1 79 ? 4.645 -18.772 -39.083 1.00 88.40 346 ALA A C 1
ATOM 489 O O . ALA A 1 79 ? 3.839 -18.781 -40.018 1.00 84.61 346 ALA A O 1
ATOM 491 N N . LEU A 1 80 ? 4.740 -17.747 -38.241 1.00 95.06 347 LEU A N 1
ATOM 492 C CA . LEU A 1 80 ? 3.925 -16.554 -38.392 1.00 90.87 347 LEU A CA 1
ATOM 493 C C . LEU A 1 80 ? 4.640 -15.463 -39.161 1.00 88.35 347 LEU A C 1
ATOM 494 O O . LEU A 1 80 ? 4.252 -14.298 -39.083 1.00 68.09 347 LEU A O 1
ATOM 499 N N . TYR A 1 81 ? 5.681 -15.822 -39.894 1.00 107.80 348 TYR A N 1
ATOM 500 C CA . TYR A 1 81 ? 6.406 -14.913 -40.769 1.00 105.05 348 TYR A CA 1
ATOM 501 C C . TYR A 1 81 ? 6.824 -13.657 -40.005 1.00 113.18 348 TYR A C 1
ATOM 502 O O . TYR A 1 81 ? 6.292 -12.570 -40.195 1.00 128.35 348 TYR A O 1
ATOM 511 N N . ILE A 1 82 ? 7.758 -13.855 -39.085 1.00 107.18 349 ILE A N 1
ATOM 512 C CA . ILE A 1 82 ? 8.413 -12.750 -38.393 1.00 104.24 349 ILE A CA 1
ATOM 513 C C . ILE A 1 82 ? 9.908 -13.010 -38.347 1.00 86.81 349 ILE A C 1
ATOM 514 O O . ILE A 1 82 ? 10.331 -14.087 -37.910 1.00 108.99 349 ILE A O 1
ATOM 519 N N . PRO A 1 83 ? 10.735 -12.091 -38.818 1.00 67.17 350 PRO A N 1
ATOM 520 C CA . PRO A 1 83 ? 12.177 -12.276 -38.676 1.00 82.82 350 PRO A CA 1
ATOM 521 C C . PRO A 1 83 ? 12.520 -12.405 -37.206 1.00 109.77 350 PRO A C 1
ATOM 522 O O . PRO A 1 83 ? 11.915 -11.752 -36.356 1.00 112.44 350 PRO A O 1
ATOM 526 N N . GLN A 1 84 ? 13.462 -13.291 -36.894 1.00 106.75 351 GLN A N 1
ATOM 527 C CA . GLN A 1 84 ? 13.816 -13.472 -35.492 1.00 102.01 351 GLN A CA 1
ATOM 528 C C . GLN A 1 84 ? 14.381 -12.190 -34.894 1.00 94.19 351 GLN A C 1
ATOM 529 O O . GLN A 1 84 ? 14.008 -11.802 -33.784 1.00 68.25 351 GLN A O 1
ATOM 535 N N . GLN A 1 85 ? 15.214 -11.477 -35.641 1.00 97.29 352 GLN A N 1
ATOM 536 C CA . GLN A 1 85 ? 15.824 -10.266 -35.111 1.00 81.71 352 GLN A CA 1
ATOM 537 C C . GLN A 1 85 ? 14.828 -9.125 -34.953 1.00 86.19 352 GLN A C 1
ATOM 538 O O . GLN A 1 85 ? 14.619 -8.329 -35.870 1.00 89.52 352 GLN A O 1
ATOM 544 N N . HIS A 1 86 ? 14.209 -9.044 -33.782 1.00 84.34 353 HIS A N 1
ATOM 545 C CA . HIS A 1 86 ? 13.147 -8.082 -33.520 1.00 88.83 353 HIS A CA 1
ATOM 546 C C . HIS A 1 86 ? 12.969 -7.934 -32.016 1.00 88.23 353 HIS A C 1
ATOM 547 O O . HIS A 1 86 ? 13.541 -8.707 -31.237 1.00 100.34 353 HIS A O 1
ATOM 554 N N . PRO A 1 87 ? 12.201 -6.933 -31.573 1.00 89.36 354 PRO A N 1
ATOM 555 C CA . PRO A 1 87 ? 12.043 -6.709 -30.129 1.00 92.29 354 PRO A CA 1
ATOM 556 C C . PRO A 1 87 ? 11.457 -7.872 -29.371 1.00 122.65 354 PRO A C 1
ATOM 557 O O . PRO A 1 87 ? 11.658 -7.947 -28.154 1.00 75.96 354 PRO A O 1
ATOM 561 N N . SER A 1 88 ? 10.710 -8.760 -30.025 1.00 142.90 355 SER A N 1
ATOM 562 C CA . SER A 1 88 ? 10.227 -9.957 -29.344 1.00 131.34 355 SER A CA 1
ATOM 563 C C . SER A 1 88 ? 11.380 -10.871 -28.943 1.00 134.81 355 SER A C 1
ATOM 564 O O . SER A 1 88 ? 11.512 -11.250 -27.774 1.00 141.41 355 SER A O 1
ATOM 567 N N . ARG A 1 89 ? 12.248 -11.203 -29.896 1.00 119.98 356 ARG A N 1
ATOM 568 C CA . ARG A 1 89 ? 13.326 -12.137 -29.606 1.00 106.37 356 ARG A CA 1
ATOM 569 C C . ARG A 1 89 ? 14.207 -11.666 -28.465 1.00 125.03 356 ARG A C 1
ATOM 570 O O . ARG A 1 89 ? 14.708 -12.490 -27.695 1.00 105.18 356 ARG A O 1
ATOM 572 N N . ASP A 1 90 ? 14.374 -10.361 -28.309 1.00 132.34 357 ASP A N 1
ATOM 573 C CA . ASP A 1 90 ? 15.174 -9.855 -27.207 1.00 129.54 357 ASP A CA 1
ATOM 574 C C . ASP A 1 90 ? 14.584 -10.279 -25.869 1.00 122.71 357 ASP A C 1
ATOM 575 O O . ASP A 1 90 ? 13.368 -10.417 -25.711 1.00 109.38 357 ASP A O 1
ATOM 580 N N . LEU A 1 91 ? 15.472 -10.511 -24.905 1.00 113.22 358 LEU A N 1
ATOM 581 C CA . LEU A 1 91 ? 15.063 -11.012 -23.605 1.00 86.86 358 LEU A CA 1
ATOM 582 C C . LEU A 1 91 ? 14.289 -9.992 -22.798 1.00 102.40 358 LEU A C 1
ATOM 583 O O . LEU A 1 91 ? 13.688 -10.358 -21.787 1.00 86.43 358 LEU A O 1
ATOM 585 N N . GLN A 1 92 ? 14.290 -8.730 -23.212 1.00 114.84 359 GLN A N 1
ATOM 586 C CA . GLN A 1 92 ? 13.537 -7.714 -22.495 1.00 128.69 359 GLN A CA 1
ATOM 587 C C . GLN A 1 92 ? 12.033 -7.876 -22.649 1.00 143.60 359 GLN A C 1
ATOM 588 O O . GLN A 1 92 ? 11.286 -7.186 -21.951 1.00 175.77 359 GLN A O 1
ATOM 594 N N . ASP A 1 93 ? 11.568 -8.756 -23.542 1.00 116.89 360 ASP A N 1
ATOM 595 C CA . ASP A 1 93 ? 10.135 -8.942 -23.721 1.00 103.76 360 ASP A CA 1
ATOM 596 C C . ASP A 1 93 ? 9.714 -10.399 -23.849 1.00 81.78 360 ASP A C 1
ATOM 597 O O . ASP A 1 93 ? 8.542 -10.653 -24.140 1.00 64.85 360 ASP A O 1
ATOM 602 N N . THR A 1 94 ? 10.605 -11.364 -23.635 1.00 93.85 361 THR A N 1
ATOM 603 C CA . THR A 1 94 ? 10.220 -12.762 -23.769 1.00 118.39 361 THR A CA 1
ATOM 604 C C . THR A 1 94 ? 10.854 -13.623 -22.682 1.00 114.13 361 THR A C 1
ATOM 605 O O . THR A 1 94 ? 11.670 -13.163 -21.880 1.00 104.03 361 THR A O 1
ATOM 609 N N . PHE A 1 95 ? 10.454 -14.896 -22.678 1.00 132.98 362 PHE A N 1
ATOM 610 C CA . PHE A 1 95 ? 10.900 -15.906 -21.724 1.00 127.16 362 PHE A CA 1
ATOM 611 C C . PHE A 1 95 ? 11.417 -17.102 -22.500 1.00 131.12 362 PHE A C 1
ATOM 612 O O . PHE A 1 95 ? 10.692 -17.654 -23.330 1.00 137.82 362 PHE A O 1
ATOM 620 N N . PHE A 1 96 ? 12.646 -17.519 -22.233 1.00 112.96 363 PHE A N 1
ATOM 621 C CA . PHE A 1 96 ? 13.265 -18.582 -23.008 1.00 82.96 363 PHE A CA 1
ATOM 622 C C . PHE A 1 96 ? 13.645 -19.770 -22.140 1.00 80.62 363 PHE A C 1
ATOM 623 O O . PHE A 1 96 ? 14.346 -19.614 -21.137 1.00 81.17 363 PHE A O 1
ATOM 631 N N . ILE A 1 97 ? 13.189 -20.949 -22.537 1.00 62.81 364 ILE A N 1
ATOM 632 C CA . ILE A 1 97 ? 13.530 -22.185 -21.849 1.00 63.00 364 ILE A CA 1
ATOM 633 C C . ILE A 1 97 ? 14.869 -22.699 -22.342 1.00 74.74 364 ILE A C 1
ATOM 634 O O . ILE A 1 97 ? 15.241 -22.512 -23.501 1.00 74.09 364 ILE A O 1
ATOM 639 N N . LYS A 1 98 ? 15.593 -23.372 -21.449 1.00 95.77 365 LYS A N 1
ATOM 640 C CA . LYS A 1 98 ? 16.849 -24.016 -21.783 1.00 117.35 365 LYS A CA 1
ATOM 641 C C . LYS A 1 98 ? 16.868 -25.516 -21.532 1.00 148.42 365 LYS A C 1
ATOM 642 O O . LYS A 1 98 ? 17.831 -26.172 -21.940 1.00 177.21 365 LYS A O 1
ATOM 644 N N . GLU A 1 99 ? 15.867 -26.080 -20.869 1.00 139.34 366 GLU A N 1
ATOM 645 C CA . GLU A 1 99 ? 15.998 -27.494 -20.547 1.00 108.94 366 GLU A CA 1
ATOM 646 C C . GLU A 1 99 ? 15.827 -28.411 -21.763 1.00 99.17 366 GLU A C 1
ATOM 647 O O . GLU A 1 99 ? 16.801 -29.063 -22.155 1.00 105.26 366 GLU A O 1
ATOM 649 N N . PRO A 1 100 ? 14.649 -28.510 -22.402 1.00 68.93 367 PRO A N 1
ATOM 650 C CA . PRO A 1 100 ? 14.642 -29.117 -23.741 1.00 84.69 367 PRO A CA 1
ATOM 651 C C . PRO A 1 100 ? 14.738 -28.043 -24.820 1.00 81.31 367 PRO A C 1
ATOM 652 O O . PRO A 1 100 ? 13.772 -27.661 -25.459 1.00 103.19 367 PRO A O 1
ATOM 656 N N . GLU A 1 101 ? 15.940 -27.533 -25.033 1.00 75.63 368 GLU A N 1
ATOM 657 C CA . GLU A 1 101 ? 16.094 -26.394 -25.920 1.00 67.38 368 GLU A CA 1
ATOM 658 C C . GLU A 1 101 ? 15.938 -26.745 -27.392 1.00 69.70 368 GLU A C 1
ATOM 659 O O . GLU A 1 101 ? 15.728 -25.846 -28.207 1.00 67.03 368 GLU A O 1
ATOM 665 N N . THR A 1 102 ? 15.986 -28.019 -27.752 1.00 84.15 369 THR A N 1
ATOM 666 C CA . THR A 1 102 ? 15.929 -28.439 -29.145 1.00 96.85 369 THR A CA 1
ATOM 667 C C . THR A 1 102 ? 14.780 -29.407 -29.371 1.00 102.83 369 THR A C 1
ATOM 668 O O . THR A 1 102 ? 14.541 -30.303 -28.560 1.00 86.78 369 THR A O 1
ATOM 672 N N . CYS A 1 103 ? 14.099 -29.232 -30.493 1.00 114.97 370 CYS A N 1
ATOM 673 C CA . CYS A 1 103 ? 13.041 -30.107 -30.965 1.00 123.33 370 CYS A CA 1
ATOM 674 C C . CYS A 1 103 ? 13.445 -30.748 -32.284 1.00 99.65 370 CYS A C 1
ATOM 675 O O . CYS A 1 103 ? 14.382 -30.310 -32.950 1.00 100.20 370 CYS A O 1
ATOM 678 N N . ILE A 1 104 ? 12.721 -31.797 -32.665 1.00 84.86 371 ILE A N 1
ATOM 679 C CA . ILE A 1 104 ? 13.112 -32.573 -33.835 1.00 87.73 371 ILE A CA 1
ATOM 680 C C . ILE A 1 104 ? 11.963 -32.805 -34.812 1.00 80.66 371 ILE A C 1
ATOM 681 O O . ILE A 1 104 ? 12.134 -32.640 -36.025 1.00 68.05 371 ILE A O 1
ATOM 686 N N . ASP A 1 105 ? 10.790 -33.201 -34.314 1.00 87.57 372 ASP A N 1
ATOM 687 C CA . ASP A 1 105 ? 9.691 -33.489 -35.230 1.00 93.22 372 ASP A CA 1
ATOM 688 C C . ASP A 1 105 ? 9.179 -32.223 -35.894 1.00 83.74 372 ASP A C 1
ATOM 689 O O . ASP A 1 105 ? 8.300 -31.539 -35.366 1.00 78.99 372 ASP A O 1
ATOM 694 N N . LYS A 1 106 ? 9.716 -31.914 -37.064 1.00 84.95 373 LYS A N 1
ATOM 695 C CA . LYS A 1 106 ? 9.149 -30.897 -37.929 1.00 75.33 373 LYS A CA 1
ATOM 696 C C . LYS A 1 106 ? 9.083 -31.420 -39.354 1.00 86.67 373 LYS A C 1
ATOM 697 O O . LYS A 1 106 ? 9.865 -32.285 -39.754 1.00 97.65 373 LYS A O 1
ATOM 703 N N . PHE A 1 107 ? 8.080 -30.947 -40.060 1.00 68.55 374 PHE A N 1
ATOM 704 C CA . PHE A 1 107 ? 7.820 -31.472 -41.341 1.00 68.16 374 PHE A CA 1
ATOM 705 C C . PHE A 1 107 ? 8.903 -31.238 -42.269 1.00 66.38 374 PHE A C 1
ATOM 706 O O . PHE A 1 107 ? 8.945 -30.234 -42.866 1.00 66.50 374 PHE A O 1
ATOM 714 N N . VAL A 1 108 ? 9.707 -32.262 -42.393 1.00 86.41 375 VAL A N 1
ATOM 715 C CA . VAL A 1 108 ? 10.808 -32.302 -43.303 1.00 85.28 375 VAL A CA 1
ATOM 716 C C . VAL A 1 108 ? 10.384 -31.953 -44.678 1.00 77.04 375 VAL A C 1
ATOM 717 O O . VAL A 1 108 ? 11.228 -31.732 -45.519 1.00 55.56 375 VAL A O 1
ATOM 719 N N . ASP A 1 109 ? 9.108 -31.776 -44.902 1.00 91.12 376 ASP A N 1
ATOM 720 C CA . ASP A 1 109 ? 8.705 -31.462 -46.230 1.00 95.24 376 ASP A CA 1
ATOM 721 C C . ASP A 1 109 ? 8.656 -30.026 -46.522 1.00 87.47 376 ASP A C 1
ATOM 722 O O . ASP A 1 109 ? 8.781 -29.168 -45.685 1.00 54.51 376 ASP A O 1
ATOM 724 N N . THR A 1 110 ? 8.537 -29.791 -47.828 1.00 87.68 377 THR A N 1
ATOM 725 C CA . THR A 1 110 ? 8.605 -28.507 -48.478 1.00 67.63 377 THR A CA 1
ATOM 726 C C . THR A 1 110 ? 9.966 -28.003 -48.070 1.00 67.44 377 THR A C 1
ATOM 727 O O . THR A 1 110 ? 10.099 -26.960 -47.508 1.00 55.56 377 THR A O 1
ATOM 731 N N . GLU A 1 111 ? 10.982 -28.842 -48.317 1.00 72.20 378 GLU A N 1
ATOM 732 C CA . GLU A 1 111 ? 12.349 -28.656 -47.904 1.00 97.35 378 GLU A CA 1
ATOM 733 C C . GLU A 1 111 ? 12.313 -28.368 -46.432 1.00 110.80 378 GLU A C 1
ATOM 734 O O . GLU A 1 111 ? 12.745 -27.349 -46.067 1.00 127.95 378 GLU A O 1
ATOM 736 N N . TYR A 1 112 ? 11.647 -29.152 -45.585 1.00 79.10 379 TYR A N 1
ATOM 737 C CA . TYR A 1 112 ? 11.552 -28.859 -44.131 1.00 93.82 379 TYR A CA 1
ATOM 738 C C . TYR A 1 112 ? 10.985 -27.490 -43.860 1.00 111.42 379 TYR A C 1
ATOM 739 O O . TYR A 1 112 ? 11.496 -26.724 -43.069 1.00 87.96 379 TYR A O 1
ATOM 741 N N . ILE A 1 113 ? 9.991 -27.116 -44.629 1.00 54.84 380 ILE A N 1
ATOM 742 C CA . ILE A 1 113 ? 9.528 -25.795 -44.585 1.00 54.66 380 ILE A CA 1
ATOM 743 C C . ILE A 1 113 ? 10.537 -24.733 -44.849 1.00 95.50 380 ILE A C 1
ATOM 744 O O . ILE A 1 113 ? 10.300 -23.631 -44.507 1.00 86.73 380 ILE A O 1
ATOM 749 N N . ASP A 1 114 ? 11.606 -25.246 -45.415 1.00 84.95 381 ASP A N 1
ATOM 750 C CA . ASP A 1 114 ? 12.650 -24.429 -45.947 1.00 103.61 381 ASP A CA 1
ATOM 751 C C . ASP A 1 114 ? 11.963 -23.419 -46.902 1.00 90.12 381 ASP A C 1
ATOM 752 O O . ASP A 1 114 ? 12.521 -22.392 -47.220 1.00 99.53 381 ASP A O 1
ATOM 757 N N . ASN A 1 115 ? 10.697 -23.653 -47.253 1.00 76.76 382 ASN A N 1
ATOM 758 C CA . ASN A 1 115 ? 9.908 -22.789 -48.010 1.00 88.24 382 ASN A CA 1
ATOM 759 C C . ASN A 1 115 ? 9.819 -21.561 -47.213 1.00 60.69 382 ASN A C 1
ATOM 760 O O . ASN A 1 115 ? 10.186 -20.545 -47.695 1.00 62.80 382 ASN A O 1
ATOM 762 N N . ILE A 1 116 ? 9.512 -21.650 -45.941 1.00 72.11 383 ILE A N 1
ATOM 763 C CA . ILE A 1 116 ? 9.456 -20.467 -45.151 1.00 88.48 383 ILE A CA 1
ATOM 764 C C . ILE A 1 116 ? 10.770 -19.708 -45.075 1.00 94.62 383 ILE A C 1
ATOM 765 O O . ILE A 1 116 ? 10.799 -18.492 -45.121 1.00 74.79 383 ILE A O 1
ATOM 770 N N . LYS A 1 117 ? 11.880 -20.401 -45.010 1.00 109.12 384 LYS A N 1
ATOM 771 C CA . LYS A 1 117 ? 13.135 -19.689 -44.954 1.00 103.89 384 LYS A CA 1
ATOM 772 C C . LYS A 1 117 ? 13.379 -18.899 -46.211 1.00 100.70 384 LYS A C 1
ATOM 773 O O . LYS A 1 117 ? 13.856 -17.756 -46.177 1.00 69.78 384 LYS A O 1
ATOM 775 N N . ARG A 1 118 ? 13.067 -19.558 -47.314 1.00 95.59 385 ARG A N 1
ATOM 776 C CA . ARG A 1 118 ? 13.180 -18.983 -48.603 1.00 80.70 385 ARG A CA 1
ATOM 777 C C . ARG A 1 118 ? 12.305 -17.777 -48.524 1.00 98.27 385 ARG A C 1
ATOM 778 O O . ARG A 1 118 ? 12.760 -16.667 -48.858 1.00 81.36 385 ARG A O 1
ATOM 780 N N . VAL A 1 119 ? 11.085 -17.963 -48.022 1.00 91.98 386 VAL A N 1
ATOM 781 C CA . VAL A 1 119 ? 10.230 -16.784 -47.938 1.00 92.91 386 VAL A CA 1
ATOM 782 C C . VAL A 1 119 ? 10.847 -15.767 -47.003 1.00 105.60 386 VAL A C 1
ATOM 783 O O . VAL A 1 119 ? 10.688 -14.556 -47.186 1.00 108.95 386 VAL A O 1
ATOM 787 N N . HIS A 1 120 ? 11.636 -16.259 -46.077 1.00 106.96 387 HIS A N 1
ATOM 788 C CA . HIS A 1 120 ? 12.248 -15.307 -45.226 1.00 94.93 387 HIS A CA 1
ATOM 789 C C . HIS A 1 120 ? 13.305 -14.644 -46.081 1.00 90.38 387 HIS A C 1
ATOM 790 O O . HIS A 1 120 ? 13.332 -13.431 -46.236 1.00 99.09 387 HIS A O 1
ATOM 797 N N . THR A 1 121 ? 14.187 -15.428 -46.644 1.00 75.09 388 THR A N 1
ATOM 798 C CA . THR A 1 121 ? 15.233 -14.850 -47.441 1.00 69.15 388 THR A CA 1
ATOM 799 C C . THR A 1 121 ? 14.916 -14.211 -48.809 1.00 67.52 388 THR A C 1
ATOM 800 O O . THR A 1 121 ? 15.322 -13.117 -49.083 1.00 71.01 388 THR A O 1
ATOM 804 N N . HIS A 1 122 ? 14.153 -14.903 -49.628 1.00 66.74 389 HIS A N 1
ATOM 805 C CA . HIS A 1 122 ? 13.697 -14.585 -50.957 1.00 74.19 389 HIS A CA 1
ATOM 806 C C . HIS A 1 122 ? 12.176 -14.524 -51.025 1.00 103.64 389 HIS A C 1
ATOM 807 O O . HIS A 1 122 ? 11.590 -14.436 -50.050 1.00 92.52 389 HIS A O 1
ATOM 809 N N . GLY A 1 123 ? 11.534 -14.710 -52.156 1.00 96.19 390 GLY A N 1
ATOM 810 C CA . GLY A 1 123 ? 10.126 -14.419 -52.340 1.00 111.35 390 GLY A CA 1
ATOM 811 C C . GLY A 1 123 ? 9.258 -15.598 -52.729 1.00 133.12 390 GLY A C 1
ATOM 812 O O . GLY A 1 123 ? 9.714 -16.543 -53.370 1.00 126.16 390 GLY A O 1
ATOM 813 N N . ASP A 1 124 ? 7.994 -15.527 -52.321 1.00 136.53 391 ASP A N 1
ATOM 814 C CA . ASP A 1 124 ? 6.953 -16.457 -52.728 1.00 145.67 391 ASP A CA 1
ATOM 815 C C . ASP A 1 124 ? 5.669 -15.650 -52.748 1.00 145.73 391 ASP A C 1
ATOM 816 O O . ASP A 1 124 ? 5.556 -14.622 -52.079 1.00 165.54 391 ASP A O 1
ATOM 821 N N . TYR A 1 125 ? 4.695 -16.127 -53.515 1.00 124.36 392 TYR A N 1
ATOM 822 C CA . TYR A 1 125 ? 3.454 -15.392 -53.713 1.00 107.47 392 TYR A CA 1
ATOM 823 C C . TYR A 1 125 ? 3.773 -13.976 -54.166 1.00 97.93 392 TYR A C 1
ATOM 824 O O . TYR A 1 125 ? 3.104 -13.018 -53.787 1.00 109.55 392 TYR A O 1
ATOM 833 N N . GLY A 1 126 ? 4.844 -13.845 -54.945 1.00 88.57 393 GLY A N 1
ATOM 834 C CA . GLY A 1 126 ? 5.299 -12.580 -55.474 1.00 56.28 393 GLY A CA 1
ATOM 835 C C . GLY A 1 126 ? 5.879 -11.607 -54.472 1.00 69.34 393 GLY A C 1
ATOM 836 O O . GLY A 1 126 ? 6.291 -10.514 -54.874 1.00 62.24 393 GLY A O 1
ATOM 837 N N . SER A 1 127 ? 5.931 -11.954 -53.190 1.00 65.65 394 SER A N 1
ATOM 838 C CA . SER A 1 127 ? 6.419 -11.033 -52.173 1.00 65.82 394 SER A CA 1
ATOM 839 C C . SER A 1 127 ? 7.941 -11.060 -52.078 1.00 66.55 394 SER A C 1
ATOM 840 O O . SER A 1 127 ? 8.632 -11.716 -52.860 1.00 66.96 394 SER A O 1
ATOM 843 N N . PHE A 1 128 ? 8.469 -10.352 -51.082 1.00 60.14 395 PHE A N 1
ATOM 844 C CA . PHE A 1 128 ? 9.887 -10.276 -50.773 1.00 59.97 395 PHE A CA 1
ATOM 845 C C . PHE A 1 128 ? 10.122 -10.787 -49.361 1.00 62.35 395 PHE A C 1
ATOM 846 O O . PHE A 1 128 ? 9.245 -10.729 -48.499 1.00 59.07 395 PHE A O 1
ATOM 854 N N . GLY A 1 129 ? 11.331 -11.271 -49.121 1.00 73.33 396 GLY A N 1
ATOM 855 C CA . GLY A 1 129 ? 11.709 -11.658 -47.781 1.00 80.67 396 GLY A CA 1
ATOM 856 C C . GLY A 1 129 ? 12.372 -10.573 -46.965 1.00 93.44 396 GLY A C 1
ATOM 857 O O . GLY A 1 129 ? 11.741 -9.577 -46.609 1.00 91.69 396 GLY A O 1
ATOM 858 N N . TRP A 1 130 ? 13.647 -10.774 -46.648 1.00 93.52 397 TRP A N 1
ATOM 859 C CA . TRP A 1 130 ? 14.485 -9.734 -46.072 1.00 81.00 397 TRP A CA 1
ATOM 860 C C . TRP A 1 130 ? 15.889 -9.698 -46.646 1.00 78.25 397 TRP A C 1
ATOM 861 O O . TRP A 1 130 ? 16.676 -8.847 -46.225 1.00 61.50 397 TRP A O 1
ATOM 872 N N . ASN A 1 131 ? 16.233 -10.596 -47.570 1.00 90.90 398 ASN A N 1
ATOM 873 C CA . ASN A 1 131 ? 17.617 -10.787 -47.993 1.00 103.50 398 ASN A CA 1
ATOM 874 C C . ASN A 1 131 ? 18.449 -11.161 -46.776 1.00 119.63 398 ASN A C 1
ATOM 875 O O . ASN A 1 131 ? 19.577 -10.705 -46.586 1.00 125.21 398 ASN A O 1
ATOM 880 N N . TYR A 1 132 ? 17.844 -11.997 -45.945 1.00 123.76 399 TYR A N 1
ATOM 881 C CA . TYR A 1 132 ? 18.335 -12.437 -44.655 1.00 110.86 399 TYR A CA 1
ATOM 882 C C . TYR A 1 132 ? 18.653 -13.921 -44.746 1.00 99.33 399 TYR A C 1
ATOM 883 O O . TYR A 1 132 ? 18.057 -14.642 -45.545 1.00 108.05 399 TYR A O 1
ATOM 892 N N . LYS A 1 133 ? 19.611 -14.379 -43.948 1.00 90.86 400 LYS A N 1
ATOM 893 C CA . LYS A 1 133 ? 19.934 -15.801 -43.979 1.00 80.74 400 LYS A CA 1
ATOM 894 C C . LYS A 1 133 ? 18.830 -16.634 -43.343 1.00 96.25 400 LYS A C 1
ATOM 895 O O . LYS A 1 133 ? 18.559 -17.752 -43.793 1.00 94.55 400 LYS A O 1
ATOM 897 N N . TRP A 1 134 ? 18.181 -16.110 -42.307 1.00 91.27 401 TRP A N 1
ATOM 898 C CA . TRP A 1 134 ? 17.176 -16.846 -41.547 1.00 90.40 401 TRP A CA 1
ATOM 899 C C . TRP A 1 134 ? 17.672 -18.253 -41.218 1.00 125.15 401 TRP A C 1
ATOM 900 O O . TRP A 1 134 ? 17.208 -19.254 -41.755 1.00 97.39 401 TRP A O 1
ATOM 902 N N . LYS A 1 135 ? 18.636 -18.293 -40.311 1.00 144.88 402 LYS A N 1
ATOM 903 C CA . LYS A 1 135 ? 19.184 -19.561 -39.871 1.00 136.89 402 LYS A CA 1
ATOM 904 C C . LYS A 1 135 ? 18.142 -20.340 -39.076 1.00 112.11 402 LYS A C 1
ATOM 905 O O . LYS A 1 135 ? 17.120 -19.807 -38.642 1.00 103.58 402 LYS A O 1
ATOM 907 N N . LEU A 1 136 ? 18.417 -21.626 -38.896 1.00 112.14 403 LEU A N 1
ATOM 908 C CA . LEU A 1 136 ? 17.445 -22.528 -38.295 1.00 81.84 403 LEU A CA 1
ATOM 909 C C . LEU A 1 136 ? 17.491 -22.487 -36.776 1.00 58.95 403 LEU A C 1
ATOM 910 O O . LEU A 1 136 ? 16.457 -22.655 -36.121 1.00 58.23 403 LEU A O 1
ATOM 915 N N . GLU A 1 137 ? 18.676 -22.293 -36.201 1.00 91.61 404 GLU A N 1
ATOM 916 C CA . GLU A 1 137 ? 18.841 -22.463 -34.761 1.00 92.28 404 GLU A CA 1
ATOM 917 C C . GLU A 1 137 ? 17.861 -21.598 -33.985 1.00 84.95 404 GLU A C 1
ATOM 918 O O . GLU A 1 137 ? 17.141 -22.091 -33.110 1.00 68.50 404 GLU A O 1
ATOM 920 N N . GLU A 1 138 ? 17.810 -20.306 -34.302 1.00 90.71 405 GLU A N 1
ATOM 921 C CA . GLU A 1 138 ? 16.871 -19.420 -33.626 1.00 85.84 405 GLU A CA 1
ATOM 922 C C . GLU A 1 138 ? 15.447 -19.935 -33.747 1.00 73.24 405 GLU A C 1
ATOM 923 O O . GLU A 1 138 ? 14.635 -19.763 -32.832 1.00 68.96 405 GLU A O 1
ATOM 925 N N . SER A 1 139 ? 15.111 -20.539 -34.881 1.00 84.24 406 SER A N 1
ATOM 926 C CA . SER A 1 139 ? 13.812 -21.183 -34.980 1.00 77.71 406 SER A CA 1
ATOM 927 C C . SER A 1 139 ? 13.702 -22.367 -34.038 1.00 59.63 406 SER A C 1
ATOM 928 O O . SER A 1 139 ? 12.610 -22.668 -33.549 1.00 58.95 406 SER A O 1
ATOM 931 N N . LYS A 1 140 ? 14.818 -23.018 -33.733 1.00 66.03 407 LYS A N 1
ATOM 932 C CA . LYS A 1 140 ? 14.780 -24.219 -32.911 1.00 80.19 407 LYS A CA 1
ATOM 933 C C . LYS A 1 140 ? 14.881 -23.943 -31.419 1.00 80.47 407 LYS A C 1
ATOM 934 O O . LYS A 1 140 ? 14.704 -24.869 -30.623 1.00 80.74 407 LYS A O 1
ATOM 936 N N . LYS A 1 141 ? 15.146 -22.708 -31.016 1.00 73.54 408 LYS A N 1
ATOM 937 C CA . LYS A 1 141 ? 15.228 -22.402 -29.597 1.00 70.96 408 LYS A CA 1
ATOM 938 C C . LYS A 1 141 ? 13.844 -22.465 -28.976 1.00 115.24 408 LYS A C 1
ATOM 939 O O . LYS A 1 141 ? 12.933 -21.753 -29.403 1.00 90.72 408 LYS A O 1
ATOM 945 N N . ASN A 1 142 ? 13.694 -23.293 -27.954 1.00 122.63 409 ASN A N 1
ATOM 946 C CA . ASN A 1 142 ? 12.401 -23.459 -27.313 1.00 106.99 409 ASN A CA 1
ATOM 947 C C . ASN A 1 142 ? 12.070 -22.208 -26.521 1.00 94.40 409 ASN A C 1
ATOM 948 O O . ASN A 1 142 ? 12.926 -21.660 -25.826 1.00 92.02 409 ASN A O 1
ATOM 953 N N . VAL A 1 143 ? 10.847 -21.716 -26.675 1.00 91.16 410 VAL A N 1
ATOM 954 C CA . VAL A 1 143 ? 10.434 -20.475 -26.045 1.00 86.11 410 VAL A CA 1
ATOM 955 C C . VAL A 1 143 ? 9.138 -20.732 -25.303 1.00 76.99 410 VAL A C 1
ATOM 956 O O . VAL A 1 143 ? 8.415 -21.686 -25.585 1.00 79.02 410 VAL A O 1
ATOM 960 N N . LEU A 1 144 ? 8.866 -19.893 -24.316 1.00 83.24 411 LEU A N 1
ATOM 961 C CA . LEU A 1 144 ? 7.540 -19.871 -23.723 1.00 95.18 411 LEU A CA 1
ATOM 962 C C . LEU A 1 144 ? 6.618 -19.019 -24.573 1.00 102.45 411 LEU A C 1
ATOM 963 O O . LEU A 1 144 ? 6.999 -17.930 -25.007 1.00 108.64 411 LEU A O 1
ATOM 968 N N . ARG A 1 145 ? 5.408 -19.513 -24.813 1.00 99.70 412 ARG A N 1
ATOM 969 C CA . ARG A 1 145 ? 4.514 -18.820 -25.719 1.00 76.87 412 ARG A CA 1
ATOM 970 C C . ARG A 1 145 ? 4.222 -17.426 -25.187 1.00 89.61 412 ARG A C 1
ATOM 971 O O . ARG A 1 145 ? 3.966 -17.243 -23.996 1.00 95.08 412 ARG A O 1
ATOM 979 N N . THR A 1 146 ? 4.326 -16.434 -26.066 1.00 68.79 413 THR A N 1
ATOM 980 C CA . THR A 1 146 ? 3.838 -15.093 -25.791 1.00 79.31 413 THR A CA 1
ATOM 981 C C . THR A 1 146 ? 2.571 -14.759 -26.554 1.00 67.70 413 THR A C 1
ATOM 982 O O . THR A 1 146 ? 1.872 -13.816 -26.180 1.00 79.53 413 THR A O 1
ATOM 986 N N . HIS A 1 147 ? 2.269 -15.502 -27.607 1.00 75.91 414 HIS A N 1
ATOM 987 C CA . HIS A 1 147 ? 1.044 -15.363 -28.377 1.00 75.40 414 HIS A CA 1
ATOM 988 C C . HIS A 1 147 ? 0.407 -16.737 -28.454 1.00 74.99 414 HIS A C 1
ATOM 989 O O . HIS A 1 147 ? 1.011 -17.660 -29.004 1.00 75.12 414 HIS A O 1
ATOM 996 N N . THR A 1 148 ? -0.809 -16.878 -27.930 1.00 55.19 415 THR A N 1
ATOM 997 C CA . THR A 1 148 ? -1.466 -18.174 -28.022 1.00 55.09 415 THR A CA 1
ATOM 998 C C . THR A 1 148 ? -1.611 -18.620 -29.459 1.00 64.56 415 THR A C 1
ATOM 999 O O . THR A 1 148 ? -1.622 -19.825 -29.737 1.00 49.37 415 THR A O 1
ATOM 1003 N N . THR A 1 149 ? -1.691 -17.663 -30.385 1.00 94.10 416 THR A N 1
ATOM 1004 C CA . THR A 1 149 ? -1.926 -17.973 -31.789 1.00 120.60 416 THR A CA 1
ATOM 1005 C C . THR A 1 149 ? -0.964 -19.019 -32.311 1.00 121.87 416 THR A C 1
ATOM 1006 O O . THR A 1 149 ? -1.318 -19.793 -33.205 1.00 108.10 416 THR A O 1
ATOM 1010 N N . ALA A 1 150 ? 0.244 -19.072 -31.750 1.00 123.48 417 ALA A N 1
ATOM 1011 C CA . ALA A 1 150 ? 1.211 -20.086 -32.145 1.00 92.99 417 ALA A CA 1
ATOM 1012 C C . ALA A 1 150 ? 0.566 -21.459 -32.179 1.00 91.59 417 ALA A C 1
ATOM 1013 O O . ALA A 1 150 ? 0.477 -22.095 -33.235 1.00 80.87 417 ALA A O 1
ATOM 1015 N N . ASN A 1 151 ? 0.053 -21.903 -31.032 1.00 110.95 418 ASN A N 1
ATOM 1016 C CA . ASN A 1 151 ? -0.626 -23.188 -30.986 1.00 96.70 418 ASN A CA 1
ATOM 1017 C C . ASN A 1 151 ? -1.688 -23.252 -32.069 1.00 110.56 418 ASN A C 1
ATOM 1018 O O . ASN A 1 151 ? -1.716 -24.181 -32.884 1.00 98.32 418 ASN A O 1
ATOM 1023 N N . SER A 1 152 ? -2.508 -22.206 -32.142 1.00 48.92 419 SER A N 1
ATOM 1024 C CA . SER A 1 152 ? -3.531 -22.099 -33.167 1.00 48.61 419 SER A CA 1
ATOM 1025 C C . SER A 1 152 ? -2.978 -22.416 -34.540 1.00 61.41 419 SER A C 1
ATOM 1026 O O . SER A 1 152 ? -3.505 -23.280 -35.245 1.00 53.42 419 SER A O 1
ATOM 1028 N N . CYS A 1 153 ? -1.913 -21.722 -34.943 1.00 54.39 420 CYS A N 1
ATOM 1029 C CA . CYS A 1 153 ? -1.452 -21.865 -36.319 1.00 54.60 420 CYS A CA 1
ATOM 1030 C C . CYS A 1 153 ? -1.144 -23.313 -36.646 1.00 54.65 420 CYS A C 1
ATOM 1031 O O . CYS A 1 153 ? -1.360 -23.752 -37.779 1.00 54.62 420 CYS A O 1
ATOM 1034 N N . ARG A 1 154 ? -0.667 -24.079 -35.667 1.00 66.27 421 ARG A N 1
ATOM 1035 C CA . ARG A 1 154 ? -0.414 -25.488 -35.923 1.00 68.60 421 ARG A CA 1
ATOM 1036 C C . ARG A 1 154 ? -1.674 -26.173 -36.419 1.00 65.90 421 ARG A C 1
ATOM 1037 O O . ARG A 1 154 ? -1.677 -26.801 -37.481 1.00 73.69 421 ARG A O 1
ATOM 1039 N N . ALA A 1 155 ? -2.764 -26.048 -35.667 1.00 63.16 422 ALA A N 1
ATOM 1040 C CA . ALA A 1 155 ? -4.003 -26.696 -36.065 1.00 64.81 422 ALA A CA 1
ATOM 1041 C C . ALA A 1 155 ? -4.466 -26.225 -37.427 1.00 53.48 422 ALA A C 1
ATOM 1042 O O . ALA A 1 155 ? -5.315 -26.873 -38.043 1.00 50.41 422 ALA A O 1
ATOM 1044 N N . LEU A 1 156 ? -3.930 -25.113 -37.911 1.00 55.98 423 LEU A N 1
ATOM 1045 C CA . LEU A 1 156 ? -4.279 -24.668 -39.248 1.00 79.74 423 LEU A CA 1
ATOM 1046 C C . LEU A 1 156 ? -3.683 -25.606 -40.278 1.00 56.22 423 LEU A C 1
ATOM 1047 O O . LEU A 1 156 ? -4.367 -26.052 -41.204 1.00 56.10 423 LEU A O 1
ATOM 1052 N N . PHE A 1 157 ? -2.396 -25.912 -40.124 1.00 49.19 424 PHE A N 1
ATOM 1053 C CA . PHE A 1 157 ? -1.670 -26.647 -41.148 1.00 49.50 424 PHE A CA 1
ATOM 1054 C C . PHE A 1 157 ? -2.301 -27.998 -41.413 1.00 55.60 424 PHE A C 1
ATOM 1055 O O . PHE A 1 157 ? -2.341 -28.452 -42.560 1.00 68.10 424 PHE A O 1
ATOM 1063 N N . LYS A 1 158 ? -2.789 -28.662 -40.366 1.00 49.05 425 LYS A N 1
ATOM 1064 C CA . LYS A 1 158 ? -3.480 -29.926 -40.571 1.00 48.87 425 LYS A CA 1
ATOM 1065 C C . LYS A 1 158 ? -4.637 -29.744 -41.529 1.00 48.62 425 LYS A C 1
ATOM 1066 O O . LYS A 1 158 ? -4.758 -30.466 -42.526 1.00 61.72 425 LYS A O 1
ATOM 1068 N N . LEU A 1 159 ? -5.470 -28.744 -41.261 1.00 48.36 426 LEU A N 1
ATOM 1069 C CA . LEU A 1 159 ? -6.517 -28.365 -42.195 1.00 60.71 426 LEU A CA 1
ATOM 1070 C C . LEU A 1 159 ? -5.951 -28.205 -43.594 1.00 51.75 426 LEU A C 1
ATOM 1071 O O . LEU A 1 159 ? -6.525 -28.704 -44.569 1.00 48.46 426 LEU A O 1
ATOM 1076 N N . ALA A 1 160 ? -4.820 -27.507 -43.706 1.00 48.81 427 ALA A N 1
ATOM 1077 C CA . ALA A 1 160 ? -4.134 -27.374 -44.980 1.00 49.17 427 ALA A CA 1
ATOM 1078 C C . ALA A 1 160 ? -4.113 -28.699 -45.712 1.00 49.27 427 ALA A C 1
ATOM 1079 O O . ALA A 1 160 ? -4.714 -28.845 -46.783 1.00 74.16 427 ALA A O 1
ATOM 1081 N N . LYS A 1 161 ? -3.508 -29.708 -45.091 1.00 49.36 428 LYS A N 1
ATOM 1082 C CA . LYS A 1 161 ? -3.412 -31.002 -45.749 1.00 64.17 428 LYS A CA 1
ATOM 1083 C C . LYS A 1 161 ? -4.799 -31.519 -46.083 1.00 49.16 428 LYS A C 1
ATOM 1084 O O . LYS A 1 161 ? -5.079 -31.902 -47.226 1.00 49.27 428 LYS A O 1
ATOM 1090 N N . GLU A 1 162 ? -5.703 -31.456 -45.108 1.00 54.11 429 GLU A N 1
ATOM 1091 C CA . GLU A 1 162 ? -7.077 -31.872 -45.332 1.00 53.82 429 GLU A CA 1
ATOM 1092 C C . GLU A 1 162 ? -7.661 -31.187 -46.554 1.00 75.08 429 GLU A C 1
ATOM 1093 O O . GLU A 1 162 ? -8.220 -31.845 -47.438 1.00 78.50 429 GLU A O 1
ATOM 1099 N N . TYR A 1 163 ? -7.509 -29.865 -46.643 1.00 67.61 430 TYR A N 1
ATOM 1100 C CA . TYR A 1 163 ? -8.043 -29.153 -47.798 1.00 63.96 430 TYR A CA 1
ATOM 1101 C C . TYR A 1 163 ? -7.533 -29.753 -49.096 1.00 72.32 430 TYR A C 1
ATOM 1102 O O . TYR A 1 163 ? -8.324 -30.095 -49.982 1.00 64.30 430 TYR A O 1
ATOM 1111 N N . LYS A 1 164 ? -6.226 -29.981 -49.197 1.00 79.35 431 LYS A N 1
ATOM 1112 C CA . LYS A 1 164 ? -5.732 -30.555 -50.440 1.00 77.99 431 LYS A CA 1
ATOM 1113 C C . LYS A 1 164 ? -6.246 -31.977 -50.582 1.00 76.73 431 LYS A C 1
ATOM 1114 O O . LYS A 1 164 ? -6.635 -32.402 -51.675 1.00 83.75 431 LYS A O 1
ATOM 1120 N N . GLU A 1 165 ? -6.291 -32.712 -49.472 1.00 79.18 432 GLU A N 1
ATOM 1121 C CA . GLU A 1 165 ? -6.771 -34.081 -49.497 1.00 72.31 432 GLU A CA 1
ATOM 1122 C C . GLU A 1 165 ? -8.239 -34.137 -49.879 1.00 86.49 432 GLU A C 1
ATOM 1123 O O . GLU A 1 165 ? -8.761 -35.223 -50.140 1.00 103.20 432 GLU A O 1
ATOM 1129 N N . ALA A 1 166 ? -8.904 -32.989 -49.970 1.00 78.35 433 ALA A N 1
ATOM 1130 C CA . ALA A 1 166 ? -10.320 -32.948 -50.294 1.00 68.63 433 ALA A CA 1
ATOM 1131 C C . ALA A 1 166 ? -10.682 -31.953 -51.380 1.00 101.99 433 ALA A C 1
ATOM 1132 O O . ALA A 1 166 ? -11.757 -32.088 -51.974 1.00 86.79 433 ALA A O 1
ATOM 1134 N N . GLY A 1 167 ? -9.858 -30.941 -51.636 1.00 105.39 434 GLY A N 1
ATOM 1135 C CA . GLY A 1 167 ? -10.151 -29.956 -52.652 1.00 124.87 434 GLY A CA 1
ATOM 1136 C C . GLY A 1 167 ? -11.303 -29.031 -52.351 1.00 94.73 434 GLY A C 1
ATOM 1137 O O . GLY A 1 167 ? -11.509 -28.073 -53.100 1.00 97.56 434 GLY A O 1
ATOM 1138 N N . CYS A 1 168 ? -12.066 -29.279 -51.294 1.00 88.24 435 CYS A N 1
ATOM 1139 C CA . CYS A 1 168 ? -13.191 -28.423 -50.985 1.00 75.83 435 CYS A CA 1
ATOM 1140 C C . CYS A 1 168 ? -12.756 -27.210 -50.176 1.00 73.15 435 CYS A C 1
ATOM 1141 O O . CYS A 1 168 ? -11.610 -27.080 -49.749 1.00 51.52 435 CYS A O 1
ATOM 1144 N N . ILE A 1 169 ? -13.717 -26.318 -49.966 1.00 96.58 436 ILE A N 1
ATOM 1145 C CA . ILE A 1 169 ? -13.543 -25.090 -49.206 1.00 99.42 436 ILE A CA 1
ATOM 1146 C C . ILE A 1 169 ? -14.610 -25.102 -48.126 1.00 75.22 436 ILE A C 1
ATOM 1147 O O . ILE A 1 169 ? -15.800 -24.919 -48.410 1.00 82.86 436 ILE A O 1
ATOM 1152 N N . LYS A 1 170 ? -14.191 -25.305 -46.886 1.00 80.44 437 LYS A N 1
ATOM 1153 C CA . LYS A 1 170 ? -15.112 -25.343 -45.755 1.00 78.44 437 LYS A CA 1
ATOM 1154 C C . LYS A 1 170 ? -14.769 -24.248 -44.769 1.00 66.16 437 LYS A C 1
ATOM 1155 O O . LYS A 1 170 ? -13.788 -24.369 -44.016 1.00 56.42 437 LYS A O 1
ATOM 1161 N N . PRO A 1 171 ? -15.484 -23.132 -44.804 1.00 51.14 438 PRO A N 1
ATOM 1162 C CA . PRO A 1 171 ? -15.214 -22.040 -43.869 1.00 54.99 438 PRO A CA 1
ATOM 1163 C C . PRO A 1 171 ? -15.325 -22.528 -42.441 1.00 69.11 438 PRO A C 1
ATOM 1164 O O . PRO A 1 171 ? -16.373 -23.012 -42.016 1.00 79.12 438 PRO A O 1
ATOM 1168 N N . LYS A 1 172 ? -14.243 -22.385 -41.692 1.00 63.33 439 LYS A N 1
ATOM 1169 C CA . LYS A 1 172 ? -14.189 -22.891 -40.333 1.00 46.63 439 LYS A CA 1
ATOM 1170 C C . LYS A 1 172 ? -14.020 -21.737 -39.361 1.00 52.94 439 LYS A C 1
ATOM 1171 O O . LYS A 1 172 ? -13.406 -20.716 -39.682 1.00 52.68 439 LYS A O 1
ATOM 1173 N N . LYS A 1 173 ? -14.606 -21.900 -38.184 1.00 46.43 440 LYS A N 1
ATOM 1174 C CA . LYS A 1 173 ? -14.532 -20.927 -37.109 1.00 46.41 440 LYS A CA 1
ATOM 1175 C C . LYS A 1 173 ? -13.835 -21.566 -35.925 1.00 120.82 440 LYS A C 1
ATOM 1176 O O . LYS A 1 173 ? -14.204 -22.665 -35.508 1.00 83.41 440 LYS A O 1
ATOM 1182 N N . TYR A 1 174 ? -12.832 -20.884 -35.388 1.00 129.42 441 TYR A N 1
ATOM 1183 C CA . TYR A 1 174 ? -12.023 -21.415 -34.307 1.00 108.00 441 TYR A CA 1
ATOM 1184 C C . TYR A 1 174 ? -11.817 -20.370 -33.224 1.00 104.13 441 TYR A C 1
ATOM 1185 O O . TYR A 1 174 ? -11.844 -19.166 -33.487 1.00 105.40 441 TYR A O 1
ATOM 1194 N N . PHE A 1 175 ? -11.563 -20.845 -32.008 1.00 88.25 442 PHE A N 1
ATOM 1195 C CA . PHE A 1 175 ? -11.289 -19.961 -30.891 1.00 87.32 442 PHE A CA 1
ATOM 1196 C C . PHE A 1 175 ? -10.426 -20.701 -29.887 1.00 78.45 442 PHE A C 1
ATOM 1197 O O . PHE A 1 175 ? -10.545 -21.915 -29.724 1.00 78.38 442 PHE A O 1
ATOM 1205 N N . SER A 1 176 ? -9.573 -19.954 -29.201 1.00 96.65 443 SER A N 1
ATOM 1206 C CA . SER A 1 176 ? -8.641 -20.535 -28.250 1.00 82.17 443 SER A CA 1
ATOM 1207 C C . SER A 1 176 ? -8.478 -19.637 -27.035 1.00 95.41 443 SER A C 1
ATOM 1208 O O . SER A 1 176 ? -8.470 -18.408 -27.152 1.00 84.22 443 SER A O 1
ATOM 1211 N N . ILE A 1 177 ? -8.321 -20.268 -25.871 1.00 109.37 444 ILE A N 1
ATOM 1212 C CA . ILE A 1 177 ? -8.018 -19.587 -24.620 1.00 72.40 444 ILE A CA 1
ATOM 1213 C C . ILE A 1 177 ? -7.139 -20.518 -23.804 1.00 79.65 444 ILE A C 1
ATOM 1214 O O . ILE A 1 177 ? -7.515 -21.664 -23.539 1.00 58.78 444 ILE A O 1
ATOM 1219 N N . ASP A 1 178 ? -5.976 -20.030 -23.389 1.00 103.11 445 ASP A N 1
ATOM 1220 C CA . ASP A 1 178 ? -5.145 -20.709 -22.405 1.00 112.95 445 ASP A CA 1
ATOM 1221 C C . ASP A 1 178 ? -4.054 -19.733 -21.992 1.00 93.27 445 ASP A C 1
ATOM 1222 O O . ASP A 1 178 ? -3.820 -18.725 -22.660 1.00 85.94 445 ASP A O 1
ATOM 1227 N N . ARG A 1 179 ? -3.368 -20.062 -20.902 1.00 102.55 446 ARG A N 1
ATOM 1228 C CA . ARG A 1 179 ? -2.420 -19.131 -20.311 1.00 67.74 446 ARG A CA 1
ATOM 1229 C C . ARG A 1 179 ? -1.306 -18.824 -21.296 1.00 50.38 446 ARG A C 1
ATOM 1230 O O . ARG A 1 179 ? -0.900 -19.676 -22.086 1.00 50.39 446 ARG A O 1
ATOM 1238 N N . VAL A 1 180 ? -0.886 -17.566 -21.317 1.00 54.01 447 VAL A N 1
ATOM 1239 C CA . VAL A 1 180 ? 0.215 -17.113 -22.146 1.00 54.38 447 VAL A CA 1
ATOM 1240 C C . VAL A 1 180 ? 1.164 -16.330 -21.249 1.00 54.92 447 VAL A C 1
ATOM 1241 O O . VAL A 1 180 ? 0.808 -15.938 -20.138 1.00 54.94 447 VAL A O 1
ATOM 1245 N N . PHE A 1 181 ? 2.374 -16.066 -21.748 1.00 85.58 448 PHE A N 1
ATOM 1246 C CA . PHE A 1 181 ? 3.393 -15.447 -20.913 1.00 99.86 448 PHE A CA 1
ATOM 1247 C C . PHE A 1 181 ? 4.276 -14.478 -21.680 1.00 104.60 448 PHE A C 1
ATOM 1248 O O . PHE A 1 181 ? 4.603 -14.713 -22.841 1.00 102.80 448 PHE A O 1
ATOM 1256 N N . ARG A 1 182 ? 4.678 -13.400 -21.007 1.00 105.30 449 ARG A N 1
ATOM 1257 C CA . ARG A 1 182 ? 5.710 -12.486 -21.485 1.00 104.33 449 ARG A CA 1
ATOM 1258 C C . ARG A 1 182 ? 6.525 -11.990 -20.298 1.00 85.25 449 ARG A C 1
ATOM 1259 O O . ARG A 1 182 ? 6.152 -12.189 -19.143 1.00 95.61 449 ARG A O 1
ATOM 1261 N N . ASN A 1 183 ? 7.654 -11.334 -20.584 1.00 76.83 450 ASN A N 1
ATOM 1262 C CA . ASN A 1 183 ? 8.515 -10.783 -19.531 1.00 67.76 450 ASN A CA 1
ATOM 1263 C C . ASN A 1 183 ? 8.918 -9.386 -19.974 1.00 97.98 450 ASN A C 1
ATOM 1264 O O . ASN A 1 183 ? 9.943 -9.197 -20.633 1.00 93.42 450 ASN A O 1
ATOM 1269 N N . GLU A 1 184 ? 8.085 -8.413 -19.644 1.00 96.62 451 GLU A N 1
ATOM 1270 C CA . GLU A 1 184 ? 8.407 -7.027 -19.977 1.00 116.75 451 GLU A CA 1
ATOM 1271 C C . GLU A 1 184 ? 9.303 -6.409 -18.908 1.00 107.60 451 GLU A C 1
ATOM 1272 O O . GLU A 1 184 ? 10.491 -6.167 -19.134 1.00 101.25 451 GLU A O 1
ATOM 1274 N N . ASN A 1 185 ? 8.741 -6.189 -17.727 1.00 84.14 452 ASN A N 1
ATOM 1275 C CA . ASN A 1 185 ? 9.439 -5.658 -16.569 1.00 96.81 452 ASN A CA 1
ATOM 1276 C C . ASN A 1 185 ? 8.813 -6.263 -15.319 1.00 103.68 452 ASN A C 1
ATOM 1277 O O . ASN A 1 185 ? 8.234 -7.353 -15.360 1.00 94.11 452 ASN A O 1
ATOM 1282 N N . LEU A 1 186 ? 8.943 -5.549 -14.201 1.00 95.24 453 LEU A N 1
ATOM 1283 C CA . LEU A 1 186 ? 8.254 -5.866 -12.958 1.00 102.93 453 LEU A CA 1
ATOM 1284 C C . LEU A 1 186 ? 7.621 -4.610 -12.375 1.00 90.02 453 LEU A C 1
ATOM 1285 O O . LEU A 1 186 ? 7.411 -4.517 -11.161 1.00 63.94 453 LEU A O 1
ATOM 1290 N N . ASP A 1 187 ? 7.338 -3.646 -13.241 1.00 110.08 454 ASP A N 1
ATOM 1291 C CA . ASP A 1 187 ? 6.689 -2.388 -12.924 1.00 106.86 454 ASP A CA 1
ATOM 1292 C C . ASP A 1 187 ? 5.186 -2.563 -13.082 1.00 114.98 454 ASP A C 1
ATOM 1293 O O . ASP A 1 187 ? 4.724 -3.383 -13.875 1.00 101.35 454 ASP A O 1
ATOM 1298 N N . SER A 1 188 ? 4.420 -1.774 -12.335 1.00 103.57 455 SER A N 1
ATOM 1299 C CA . SER A 1 188 ? 2.971 -1.961 -12.289 1.00 94.84 455 SER A CA 1
ATOM 1300 C C . SER A 1 188 ? 2.353 -1.531 -13.617 1.00 87.90 455 SER A C 1
ATOM 1301 O O . SER A 1 188 ? 1.803 -0.439 -13.767 1.00 92.36 455 SER A O 1
ATOM 1304 N N . THR A 1 189 ? 2.469 -2.415 -14.606 1.00 73.53 456 THR A N 1
ATOM 1305 C CA . THR A 1 189 ? 1.862 -2.250 -15.921 1.00 67.47 456 THR A CA 1
ATOM 1306 C C . THR A 1 189 ? 0.908 -3.377 -16.274 1.00 62.76 456 THR A C 1
ATOM 1307 O O . THR A 1 189 ? -0.240 -3.128 -16.654 1.00 53.83 456 THR A O 1
ATOM 1311 N N . HIS A 1 190 ? 1.370 -4.615 -16.170 1.00 70.65 457 HIS A N 1
ATOM 1312 C CA . HIS A 1 190 ? 0.688 -5.833 -16.578 1.00 70.07 457 HIS A CA 1
ATOM 1313 C C . HIS A 1 190 ? 1.627 -6.939 -16.129 1.00 77.78 457 HIS A C 1
ATOM 1314 O O . HIS A 1 190 ? 2.824 -6.701 -15.970 1.00 89.50 457 HIS A O 1
ATOM 1321 N N . LEU A 1 191 ? 1.112 -8.146 -15.959 1.00 73.98 458 LEU A N 1
ATOM 1322 C CA . LEU A 1 191 ? 1.954 -9.149 -15.331 1.00 57.58 458 LEU A CA 1
ATOM 1323 C C . LEU A 1 191 ? 2.566 -10.077 -16.375 1.00 53.22 458 LEU A C 1
ATOM 1324 O O . LEU A 1 191 ? 2.312 -9.969 -17.576 1.00 52.95 458 LEU A O 1
ATOM 1329 N N . ALA A 1 192 ? 3.408 -10.985 -15.886 1.00 56.77 459 ALA A N 1
ATOM 1330 C CA . ALA A 1 192 ? 4.195 -11.866 -16.733 1.00 56.49 459 ALA A CA 1
ATOM 1331 C C . ALA A 1 192 ? 3.399 -13.017 -17.327 1.00 70.49 459 ALA A C 1
ATOM 1332 O O . ALA A 1 192 ? 3.758 -13.504 -18.400 1.00 92.80 459 ALA A O 1
ATOM 1334 N N . GLU A 1 193 ? 2.356 -13.497 -16.659 1.00 52.61 460 GLU A N 1
ATOM 1335 C CA . GLU A 1 193 ? 1.426 -14.428 -17.277 1.00 52.02 460 GLU A CA 1
ATOM 1336 C C . GLU A 1 193 ? 0.039 -13.810 -17.328 1.00 51.52 460 GLU A C 1
ATOM 1337 O O . GLU A 1 193 ? -0.308 -12.966 -16.500 1.00 51.61 460 GLU A O 1
ATOM 1343 N N . PHE A 1 194 ? -0.750 -14.232 -18.308 1.00 51.04 461 PHE A N 1
ATOM 1344 C CA . PHE A 1 194 ? -2.113 -13.728 -18.461 1.00 82.45 461 PHE A CA 1
ATOM 1345 C C . PHE A 1 194 ? -2.876 -14.673 -19.383 1.00 50.09 461 PHE A C 1
ATOM 1346 O O . PHE A 1 194 ? -2.418 -15.785 -19.665 1.00 50.11 461 PHE A O 1
ATOM 1354 N N . HIS A 1 195 ? -4.049 -14.247 -19.844 1.00 54.44 462 HIS A N 1
ATOM 1355 C CA . HIS A 1 195 ? -4.912 -15.108 -20.641 1.00 69.26 462 HIS A CA 1
ATOM 1356 C C . HIS A 1 195 ? -5.565 -14.327 -21.764 1.00 78.12 462 HIS A C 1
ATOM 1357 O O . HIS A 1 195 ? -6.138 -13.260 -21.538 1.00 83.55 462 HIS A O 1
ATOM 1364 N N . GLN A 1 196 ? -5.566 -14.916 -22.954 1.00 78.54 463 GLN A N 1
ATOM 1365 C CA . GLN A 1 196 ? -5.992 -14.231 -24.163 1.00 67.54 463 GLN A CA 1
ATOM 1366 C C . GLN A 1 196 ? -6.977 -15.105 -24.911 1.00 69.24 463 GLN A C 1
ATOM 1367 O O . GLN A 1 196 ? -6.655 -16.241 -25.265 1.00 51.73 463 GLN A O 1
ATOM 1369 N N . VAL A 1 197 ? -8.136 -14.574 -25.174 1.00 70.27 464 VAL A N 1
ATOM 1370 C CA . VAL A 1 197 ? -9.099 -15.256 -26.021 1.00 70.55 464 VAL A CA 1
ATOM 1371 C C . VAL A 1 197 ? -8.792 -14.845 -27.444 1.00 63.46 464 VAL A C 1
ATOM 1372 O O . VAL A 1 197 ? -8.351 -13.722 -27.712 1.00 75.95 464 VAL A O 1
ATOM 1376 N N . GLU A 1 198 ? -9.000 -15.774 -28.365 1.00 51.21 465 GLU A N 1
ATOM 1377 C CA . GLU A 1 198 ? -8.631 -15.544 -29.748 1.00 51.30 465 GLU A CA 1
ATOM 1378 C C . GLU A 1 198 ? -9.604 -16.246 -30.671 1.00 58.03 465 GLU A C 1
ATOM 1379 O O . GLU A 1 198 ? -10.015 -17.372 -30.401 1.00 62.96 465 GLU A O 1
ATOM 1385 N N . GLY A 1 199 ? -9.961 -15.575 -31.750 1.00 47.38 466 GLY A N 1
ATOM 1386 C CA . GLY A 1 199 ? -10.845 -16.154 -32.748 1.00 53.79 466 GLY A CA 1
ATOM 1387 C C . GLY A 1 199 ? -10.295 -16.005 -34.146 1.00 51.52 466 GLY A C 1
ATOM 1388 O O . GLY A 1 199 ? -9.637 -15.017 -34.466 1.00 47.59 466 GLY A O 1
ATOM 1389 N N . LEU A 1 200 ? -10.553 -17.013 -34.970 1.00 47.22 467 LEU A N 1
ATOM 1390 C CA . LEU A 1 200 ? -10.099 -17.014 -36.348 1.00 47.39 467 LEU A CA 1
ATOM 1391 C C . LEU A 1 200 ? -11.127 -17.696 -37.232 1.00 80.45 467 LEU A C 1
ATOM 1392 O O . LEU A 1 200 ? -11.665 -18.744 -36.882 1.00 46.97 467 LEU A O 1
ATOM 1397 N N . ILE A 1 201 ? -11.406 -17.089 -38.370 1.00 86.93 468 ILE A N 1
ATOM 1398 C CA . ILE A 1 201 ? -12.296 -17.678 -39.359 1.00 94.25 468 ILE A CA 1
ATOM 1399 C C . ILE A 1 201 ? -11.518 -17.900 -40.647 1.00 93.73 468 ILE A C 1
ATOM 1400 O O . ILE A 1 201 ? -10.541 -17.200 -40.926 1.00 84.05 468 ILE A O 1
ATOM 1405 N N . ILE A 1 202 ? -11.939 -18.896 -41.424 1.00 75.21 469 ILE A N 1
ATOM 1406 C CA . ILE A 1 202 ? -11.211 -19.303 -42.623 1.00 65.46 469 ILE A CA 1
ATOM 1407 C C . ILE A 1 202 ? -12.202 -19.599 -43.732 1.00 89.17 469 ILE A C 1
ATOM 1408 O O . ILE A 1 202 ? -13.167 -20.342 -43.515 1.00 62.04 469 ILE A O 1
ATOM 1413 N N . ASP A 1 203 ? -11.953 -19.045 -44.924 1.00 96.80 470 ASP A N 1
ATOM 1414 C CA . ASP A 1 203 ? -12.773 -19.344 -46.094 1.00 102.02 470 ASP A CA 1
ATOM 1415 C C . ASP A 1 203 ? -12.168 -18.651 -47.305 1.00 87.84 470 ASP A C 1
ATOM 1416 O O . ASP A 1 203 ? -11.174 -17.932 -47.197 1.00 75.66 470 ASP A O 1
ATOM 1421 N N . LYS A 1 204 ? -12.769 -18.894 -48.463 1.00 87.85 471 LYS A N 1
ATOM 1422 C CA . LYS A 1 204 ? -12.316 -18.295 -49.712 1.00 82.49 471 LYS A CA 1
ATOM 1423 C C . LYS A 1 204 ? -12.817 -16.869 -49.882 1.00 63.08 471 LYS A C 1
ATOM 1424 O O . LYS A 1 204 ? -13.976 -16.567 -49.590 1.00 51.93 471 LYS A O 1
ATOM 1426 N N . ASN A 1 205 ? -11.929 -15.996 -50.354 1.00 71.30 472 ASN A N 1
ATOM 1427 C CA . ASN A 1 205 ? -12.283 -14.677 -50.873 1.00 77.59 472 ASN A CA 1
ATOM 1428 C C . ASN A 1 205 ? -13.182 -13.924 -49.904 1.00 81.24 472 ASN A C 1
ATOM 1429 O O . ASN A 1 205 ? -14.315 -13.564 -50.215 1.00 65.98 472 ASN A O 1
ATOM 1434 N N . ILE A 1 206 ? -12.675 -13.707 -48.710 1.00 77.26 473 ILE A N 1
ATOM 1435 C CA . ILE A 1 206 ? -13.405 -12.903 -47.750 1.00 69.65 473 ILE A CA 1
ATOM 1436 C C . ILE A 1 206 ? -12.455 -11.843 -47.234 1.00 65.15 473 ILE A C 1
ATOM 1437 O O . ILE A 1 206 ? -11.239 -12.048 -47.169 1.00 67.45 473 ILE A O 1
ATOM 1442 N N . GLY A 1 207 ? -13.011 -10.688 -46.914 1.00 67.34 474 GLY A N 1
ATOM 1443 C CA . GLY A 1 207 ? -12.175 -9.561 -46.599 1.00 69.83 474 GLY A CA 1
ATOM 1444 C C . GLY A 1 207 ? -12.588 -8.827 -45.352 1.00 63.43 474 GLY A C 1
ATOM 1445 O O . GLY A 1 207 ? -13.379 -9.323 -44.546 1.00 48.71 474 GLY A O 1
ATOM 1446 N N . LEU A 1 208 ? -12.022 -7.635 -45.196 1.00 49.36 475 LEU A N 1
ATOM 1447 C CA . LEU A 1 208 ? -12.180 -6.858 -43.981 1.00 49.29 475 LEU A CA 1
ATOM 1448 C C . LEU A 1 208 ? -13.622 -6.832 -43.508 1.00 58.85 475 LEU A C 1
ATOM 1449 O O . LEU A 1 208 ? -13.909 -7.192 -42.367 1.00 48.69 475 LEU A O 1
ATOM 1454 N N . SER A 1 209 ? -14.547 -6.437 -44.385 1.00 57.54 476 SER A N 1
ATOM 1455 C CA . SER A 1 209 ? -15.947 -6.242 -44.016 1.00 67.87 476 SER A CA 1
ATOM 1456 C C . SER A 1 209 ? -16.439 -7.353 -43.109 1.00 59.35 476 SER A C 1
ATOM 1457 O O . SER A 1 209 ? -17.113 -7.095 -42.112 1.00 70.64 476 SER A O 1
ATOM 1460 N N . HIS A 1 210 ? -16.085 -8.591 -43.433 1.00 55.21 477 HIS A N 1
ATOM 1461 C CA . HIS A 1 210 ? -16.485 -9.695 -42.578 1.00 53.12 477 HIS A CA 1
ATOM 1462 C C . HIS A 1 210 ? -15.858 -9.562 -41.210 1.00 52.85 477 HIS A C 1
ATOM 1463 O O . HIS A 1 210 ? -16.522 -9.763 -40.190 1.00 49.77 477 HIS A O 1
ATOM 1465 N N . LEU A 1 211 ? -14.579 -9.213 -41.171 1.00 48.07 478 LEU A N 1
ATOM 1466 C CA . LEU A 1 211 ? -13.896 -9.060 -39.898 1.00 48.05 478 LEU A CA 1
ATOM 1467 C C . LEU A 1 211 ? -14.545 -7.959 -39.081 1.00 48.05 478 LEU A C 1
ATOM 1468 O O . LEU A 1 211 ? -14.845 -8.133 -37.897 1.00 47.86 478 LEU A O 1
ATOM 1473 N N . ILE A 1 212 ? -14.754 -6.811 -39.707 1.00 51.99 479 ILE A N 1
ATOM 1474 C CA . ILE A 1 212 ? -15.382 -5.689 -39.035 1.00 52.05 479 ILE A CA 1
ATOM 1475 C C . ILE A 1 212 ? -16.725 -6.106 -38.465 1.00 51.74 479 ILE A C 1
ATOM 1476 O O . ILE A 1 212 ? -17.025 -5.877 -37.290 1.00 51.64 479 ILE A O 1
ATOM 1481 N N . GLY A 1 213 ? -17.546 -6.738 -39.288 1.00 47.93 480 GLY A N 1
ATOM 1482 C CA . GLY A 1 213 ? -18.861 -7.121 -38.830 1.00 58.69 480 GLY A CA 1
ATOM 1483 C C . GLY A 1 213 ? -18.807 -8.093 -37.676 1.00 51.12 480 GLY A C 1
ATOM 1484 O O . GLY A 1 213 ? -19.556 -7.961 -36.708 1.00 53.35 480 GLY A O 1
ATOM 1485 N N . THR A 1 214 ? -17.928 -9.090 -37.763 1.00 48.45 481 THR A N 1
ATOM 1486 C CA . THR A 1 214 ? -17.923 -10.118 -36.734 1.00 47.09 481 THR A CA 1
ATOM 1487 C C . THR A 1 214 ? -17.373 -9.579 -35.430 1.00 47.13 481 THR A C 1
ATOM 1488 O O . THR A 1 214 ? -17.833 -9.978 -34.359 1.00 46.96 481 THR A O 1
ATOM 1492 N N . LEU A 1 215 ? -16.407 -8.667 -35.493 1.00 54.82 482 LEU A N 1
ATOM 1493 C CA . LEU A 1 215 ? -16.002 -7.974 -34.281 1.00 47.47 482 LEU A CA 1
ATOM 1494 C C . LEU A 1 215 ? -17.170 -7.199 -33.710 1.00 64.83 482 LEU A C 1
ATOM 1495 O O . LEU A 1 215 ? -17.402 -7.207 -32.499 1.00 51.75 482 LEU A O 1
ATOM 1500 N N . ALA A 1 216 ? -17.912 -6.507 -34.572 1.00 62.46 483 ALA A N 1
ATOM 1501 C CA . ALA A 1 216 ? -19.075 -5.766 -34.111 1.00 64.45 483 ALA A CA 1
ATOM 1502 C C . ALA A 1 216 ? -20.020 -6.662 -33.335 1.00 78.92 483 ALA A C 1
ATOM 1503 O O . ALA A 1 216 ? -20.391 -6.356 -32.203 1.00 59.77 483 ALA A O 1
ATOM 1505 N N . ALA A 1 217 ? -20.398 -7.791 -33.926 1.00 47.10 484 ALA A N 1
ATOM 1506 C CA . ALA A 1 217 ? -21.333 -8.703 -33.271 1.00 46.88 484 ALA A CA 1
ATOM 1507 C C . ALA A 1 217 ? -20.753 -9.251 -31.978 1.00 46.78 484 ALA A C 1
ATOM 1508 O O . ALA A 1 217 ? -21.402 -9.236 -30.922 1.00 53.62 484 ALA A O 1
ATOM 1510 N N . PHE A 1 218 ? -19.535 -9.771 -32.049 1.00 48.51 485 PHE A N 1
ATOM 1511 C CA . PHE A 1 218 ? -18.931 -10.373 -30.878 1.00 48.44 485 PHE A CA 1
ATOM 1512 C C . PHE A 1 218 ? -18.862 -9.363 -29.748 1.00 48.58 485 PHE A C 1
ATOM 1513 O O . PHE A 1 218 ? -19.563 -9.490 -28.739 1.00 48.51 485 PHE A O 1
ATOM 1521 N N . TYR A 1 219 ? -18.077 -8.306 -29.936 1.00 47.06 486 TYR A N 1
ATOM 1522 C CA . TYR A 1 219 ? -18.013 -7.251 -28.943 1.00 47.24 486 TYR A CA 1
ATOM 1523 C C . TYR A 1 219 ? -19.359 -6.593 -28.699 1.00 47.23 486 TYR A C 1
ATOM 1524 O O . TYR A 1 219 ? -19.432 -5.690 -27.869 1.00 47.39 486 TYR A O 1
ATOM 1533 N N . LYS A 1 220 ? -20.397 -6.937 -29.457 1.00 47.11 487 LYS A N 1
ATOM 1534 C CA . LYS A 1 220 ? -21.730 -6.568 -29.015 1.00 47.11 487 LYS A CA 1
ATOM 1535 C C . LYS A 1 220 ? -22.166 -7.468 -27.876 1.00 95.57 487 LYS A C 1
ATOM 1536 O O . LYS A 1 220 ? -22.784 -7.006 -26.912 1.00 47.03 487 LYS A O 1
ATOM 1542 N N . HIS A 1 221 ? -21.850 -8.761 -27.969 1.00 114.99 488 HIS A N 1
ATOM 1543 C CA . HIS A 1 221 ? -22.244 -9.670 -26.896 1.00 117.14 488 HIS A CA 1
ATOM 1544 C C . HIS A 1 221 ? -21.584 -9.307 -25.578 1.00 84.33 488 HIS A C 1
ATOM 1545 O O . HIS A 1 221 ? -22.097 -9.652 -24.509 1.00 84.31 488 HIS A O 1
ATOM 1552 N N . ILE A 1 222 ? -20.425 -8.652 -25.633 1.00 68.00 489 ILE A N 1
ATOM 1553 C CA . ILE A 1 222 ? -19.759 -8.161 -24.431 1.00 59.83 489 ILE A CA 1
ATOM 1554 C C . ILE A 1 222 ? -20.365 -6.844 -23.973 1.00 57.50 489 ILE A C 1
ATOM 1555 O O . ILE A 1 222 ? -20.068 -6.381 -22.867 1.00 47.41 489 ILE A O 1
ATOM 1560 N N . GLY A 1 223 ? -21.199 -6.238 -24.799 1.00 59.03 490 GLY A N 1
ATOM 1561 C CA . GLY A 1 223 ? -21.816 -4.943 -24.584 1.00 99.03 490 GLY A CA 1
ATOM 1562 C C . GLY A 1 223 ? -22.114 -4.298 -25.923 1.00 98.54 490 GLY A C 1
ATOM 1563 O O . GLY A 1 223 ? -21.529 -4.613 -26.947 1.00 107.06 490 GLY A O 1
ATOM 1564 N N . ILE A 1 224 ? -23.022 -3.332 -25.921 1.00 110.70 491 ILE A N 1
ATOM 1565 C CA . ILE A 1 224 ? -23.558 -2.783 -27.167 1.00 105.68 491 ILE A CA 1
ATOM 1566 C C . ILE A 1 224 ? -22.865 -1.442 -27.362 1.00 107.96 491 ILE A C 1
ATOM 1567 O O . ILE A 1 224 ? -23.311 -0.399 -26.887 1.00 123.45 491 ILE A O 1
ATOM 1569 N N . HIS A 1 225 ? -21.747 -1.477 -28.075 1.00 85.99 492 HIS A N 1
ATOM 1570 C CA . HIS A 1 225 ? -20.894 -0.310 -28.233 1.00 79.38 492 HIS A CA 1
ATOM 1571 C C . HIS A 1 225 ? -20.415 -0.095 -29.655 1.00 86.83 492 HIS A C 1
ATOM 1572 O O . HIS A 1 225 ? -19.694 -0.930 -30.202 1.00 54.11 492 HIS A O 1
ATOM 1579 N N . LYS A 1 226 ? -20.812 1.036 -30.235 1.00 101.41 493 LYS A N 1
ATOM 1580 C CA . LYS A 1 226 ? -20.283 1.472 -31.517 1.00 86.68 493 LYS A CA 1
ATOM 1581 C C . LYS A 1 226 ? -18.770 1.496 -31.444 1.00 59.62 493 LYS A C 1
ATOM 1582 O O . LYS A 1 226 ? -18.194 1.893 -30.433 1.00 53.10 493 LYS A O 1
ATOM 1584 N N . LEU A 1 227 ? -18.126 1.069 -32.512 1.00 55.91 494 LEU A N 1
ATOM 1585 C CA . LEU A 1 227 ? -16.716 0.762 -32.454 1.00 55.27 494 LEU A CA 1
ATOM 1586 C C . LEU A 1 227 ? -15.942 1.637 -33.420 1.00 57.48 494 LEU A C 1
ATOM 1587 O O . LEU A 1 227 ? -16.486 2.186 -34.379 1.00 60.21 494 LEU A O 1
ATOM 1592 N N . LYS A 1 228 ? -14.655 1.769 -33.137 1.00 56.46 495 LYS A N 1
ATOM 1593 C CA . LYS A 1 228 ? -13.763 2.576 -33.942 1.00 64.08 495 LYS A CA 1
ATOM 1594 C C . LYS A 1 228 ? -12.386 1.968 -33.792 1.00 63.89 495 LYS A C 1
ATOM 1595 O O . LYS A 1 228 ? -11.988 1.577 -32.700 1.00 64.87 495 LYS A O 1
ATOM 1597 N N . PHE A 1 229 ? -11.656 1.925 -34.882 1.00 57.58 496 PHE A N 1
ATOM 1598 C CA . PHE A 1 229 ? -10.404 1.203 -34.953 1.00 59.86 496 PHE A CA 1
ATOM 1599 C C . PHE A 1 229 ? -9.380 1.984 -35.748 1.00 66.37 496 PHE A C 1
ATOM 1600 O O . PHE A 1 229 ? -9.723 2.666 -36.713 1.00 66.03 496 PHE A O 1
ATOM 1608 N N . LYS A 1 230 ? -8.137 1.935 -35.293 1.00 80.97 497 LYS A N 1
ATOM 1609 C CA . LYS A 1 230 ? -7.060 2.671 -35.916 1.00 82.72 497 LYS A CA 1
ATOM 1610 C C . LYS A 1 230 ? -5.980 1.733 -36.427 1.00 70.08 497 LYS A C 1
ATOM 1611 O O . LYS A 1 230 ? -5.651 0.754 -35.768 1.00 64.29 497 LYS A O 1
ATOM 1613 N N . PRO A 1 231 ? -5.408 2.014 -37.584 1.00 85.24 498 PRO A N 1
ATOM 1614 C CA . PRO A 1 231 ? -4.387 1.131 -38.139 1.00 70.03 498 PRO A CA 1
ATOM 1615 C C . PRO A 1 231 ? -3.164 1.031 -37.249 1.00 61.72 498 PRO A C 1
ATOM 1616 O O . PRO A 1 231 ? -2.788 1.979 -36.564 1.00 62.06 498 PRO A O 1
ATOM 1620 N N . THR A 1 232 ? -2.555 -0.146 -37.253 1.00 52.65 499 THR A N 1
ATOM 1621 C CA . THR A 1 232 ? -1.273 -0.387 -36.618 1.00 63.75 499 THR A CA 1
ATOM 1622 C C . THR A 1 232 ? -0.385 -1.154 -37.578 1.00 71.01 499 THR A C 1
ATOM 1623 O O . THR A 1 232 ? -0.816 -1.578 -38.649 1.00 53.06 499 THR A O 1
ATOM 1627 N N . PHE A 1 233 ? 0.875 -1.304 -37.201 1.00 68.30 500 PHE A N 1
ATOM 1628 C CA . PHE A 1 233 ? 1.866 -2.000 -38.010 1.00 85.17 500 PHE A CA 1
ATOM 1629 C C . PHE A 1 233 ? 2.350 -3.225 -37.253 1.00 77.17 500 PHE A C 1
ATOM 1630 O O . PHE A 1 233 ? 2.915 -3.091 -36.166 1.00 63.59 500 PHE A O 1
ATOM 1632 N N . ASN A 1 234 ? 2.132 -4.410 -37.813 1.00 82.86 501 ASN A N 1
ATOM 1633 C CA . ASN A 1 234 ? 2.484 -5.634 -37.109 1.00 100.72 501 ASN A CA 1
ATOM 1634 C C . ASN A 1 234 ? 2.863 -6.725 -38.091 1.00 111.62 501 ASN A C 1
ATOM 1635 O O . ASN A 1 234 ? 2.285 -6.804 -39.180 1.00 101.23 501 ASN A O 1
ATOM 1637 N N . PRO A 1 235 ? 3.809 -7.599 -37.726 1.00 130.49 502 PRO A N 1
ATOM 1638 C CA . PRO A 1 235 ? 4.346 -8.563 -38.689 1.00 121.04 502 PRO A CA 1
ATOM 1639 C C . PRO A 1 235 ? 3.444 -9.760 -38.909 1.00 143.05 502 PRO A C 1
ATOM 1640 O O . PRO A 1 235 ? 3.491 -10.358 -39.985 1.00 160.26 502 PRO A O 1
ATOM 1644 N N . TYR A 1 236 ? 2.608 -10.129 -37.942 1.00 121.75 503 TYR A N 1
ATOM 1645 C CA . TYR A 1 236 ? 1.791 -11.305 -38.200 1.00 119.72 503 TYR A CA 1
ATOM 1646 C C . TYR A 1 236 ? 0.656 -10.963 -39.142 1.00 114.85 503 TYR A C 1
ATOM 1647 O O . TYR A 1 236 ? 0.340 -11.741 -40.040 1.00 103.58 503 TYR A O 1
ATOM 1656 N N . THR A 1 237 ? 0.095 -9.771 -39.006 1.00 113.30 504 THR A N 1
ATOM 1657 C CA . THR A 1 237 ? -0.943 -9.261 -39.891 1.00 102.29 504 THR A CA 1
ATOM 1658 C C . THR A 1 237 ? -0.433 -8.003 -40.572 1.00 98.05 504 THR A C 1
ATOM 1659 O O . THR A 1 237 ? -0.300 -6.961 -39.928 1.00 64.57 504 THR A O 1
ATOM 1661 N N . GLU A 1 238 ? -0.144 -8.085 -41.864 1.00 122.25 505 GLU A N 1
ATOM 1662 C CA . GLU A 1 238 ? 0.275 -6.871 -42.557 1.00 111.79 505 GLU A CA 1
ATOM 1663 C C . GLU A 1 238 ? -0.832 -5.826 -42.582 1.00 106.51 505 GLU A C 1
ATOM 1664 O O . GLU A 1 238 ? -0.563 -4.677 -42.197 1.00 93.46 505 GLU A O 1
ATOM 1670 N N . PRO A 1 239 ? -2.080 -6.125 -43.019 1.00 96.87 506 PRO A N 1
ATOM 1671 C CA . PRO A 1 239 ? -3.189 -5.193 -42.776 1.00 85.17 506 PRO A CA 1
ATOM 1672 C C . PRO A 1 239 ? -3.836 -5.372 -41.410 1.00 69.98 506 PRO A C 1
ATOM 1673 O O . PRO A 1 239 ? -4.670 -6.264 -41.267 1.00 50.90 506 PRO A O 1
ATOM 1677 N N . SER A 1 240 ? -3.512 -4.552 -40.415 1.00 62.78 507 SER A N 1
ATOM 1678 C CA . SER A 1 240 ? -4.051 -4.722 -39.073 1.00 62.41 507 SER A CA 1
ATOM 1679 C C . SER A 1 240 ? -4.710 -3.457 -38.564 1.00 93.01 507 SER A C 1
ATOM 1680 O O . SER A 1 240 ? -4.700 -2.415 -39.218 1.00 87.85 507 SER A O 1
ATOM 1683 N N . MET A 1 241 ? -5.323 -3.581 -37.390 1.00 95.28 508 MET A N 1
ATOM 1684 C CA . MET A 1 241 ? -5.897 -2.427 -36.720 1.00 96.02 508 MET A CA 1
ATOM 1685 C C . MET A 1 241 ? -6.077 -2.721 -35.239 1.00 94.56 508 MET A C 1
ATOM 1686 O O . MET A 1 241 ? -6.205 -3.873 -34.826 1.00 90.85 508 MET A O 1
ATOM 1691 N N . GLU A 1 242 ? -6.127 -1.648 -34.457 1.00 77.57 509 GLU A N 1
ATOM 1692 C CA . GLU A 1 242 ? -6.429 -1.677 -33.034 1.00 50.71 509 GLU A CA 1
ATOM 1693 C C . GLU A 1 242 ? -7.858 -1.212 -32.856 1.00 50.41 509 GLU A C 1
ATOM 1694 O O . GLU A 1 242 ? -8.222 -0.133 -33.322 1.00 50.61 509 GLU A O 1
ATOM 1700 N N . ILE A 1 243 ? -8.644 -2.001 -32.167 1.00 61.92 510 ILE A N 1
ATOM 1701 C CA . ILE A 1 243 ? -10.077 -1.790 -32.065 1.00 62.15 510 ILE A CA 1
ATOM 1702 C C . ILE A 1 243 ? -10.392 -1.201 -30.703 1.00 100.36 510 ILE A C 1
ATOM 1703 O O . ILE A 1 243 ? -9.810 -1.610 -29.695 1.00 87.72 510 ILE A O 1
ATOM 1708 N N . TYR A 1 244 ? -11.307 -0.240 -30.655 1.00 98.69 511 TYR A N 1
ATOM 1709 C CA . TYR A 1 244 ? -11.749 0.307 -29.386 1.00 95.17 511 TYR A CA 1
ATOM 1710 C C . TYR A 1 244 ? -13.219 0.670 -29.509 1.00 91.66 511 TYR A C 1
ATOM 1711 O O . TYR A 1 244 ? -13.629 1.293 -30.485 1.00 91.76 511 TYR A O 1
ATOM 1720 N N . GLY A 1 245 ? -14.006 0.272 -28.508 1.00 86.68 512 GLY A N 1
ATOM 1721 C CA . GLY A 1 245 ? -15.425 0.542 -28.495 1.00 81.08 512 GLY A CA 1
ATOM 1722 C C . GLY A 1 245 ? -15.853 1.186 -27.191 1.00 70.82 512 GLY A C 1
ATOM 1723 O O . GLY A 1 245 ? -15.119 1.187 -26.212 1.00 78.26 512 GLY A O 1
ATOM 1724 N N . TYR A 1 246 ? -17.067 1.712 -27.192 1.00 80.50 513 TYR A N 1
ATOM 1725 C CA . TYR A 1 246 ? -17.467 2.735 -26.238 1.00 81.96 513 TYR A CA 1
ATOM 1726 C C . TYR A 1 246 ? -18.393 2.169 -25.166 1.00 89.22 513 TYR A C 1
ATOM 1727 O O . TYR A 1 246 ? -19.566 1.894 -25.429 1.00 56.11 513 TYR A O 1
ATOM 1736 N N . HIS A 1 247 ? -17.881 2.068 -23.942 1.00 91.31 514 HIS A N 1
ATOM 1737 C CA . HIS A 1 247 ? -18.690 1.937 -22.735 1.00 85.78 514 HIS A CA 1
ATOM 1738 C C . HIS A 1 247 ? -18.263 2.942 -21.668 1.00 87.17 514 HIS A C 1
ATOM 1739 O O . HIS A 1 247 ? -18.078 2.590 -20.502 1.00 91.11 514 HIS A O 1
ATOM 1746 N N . GLU A 1 248 ? -18.062 4.200 -22.067 1.00 79.96 515 GLU A N 1
ATOM 1747 C CA . GLU A 1 248 ? -17.833 5.353 -21.184 1.00 50.32 515 GLU A CA 1
ATOM 1748 C C . GLU A 1 248 ? -16.853 5.063 -20.045 1.00 83.19 515 GLU A C 1
ATOM 1749 O O . GLU A 1 248 ? -17.204 5.098 -18.869 1.00 76.49 515 GLU A O 1
ATOM 1755 N N . GLN A 1 249 ? -15.592 4.837 -20.391 1.00 68.31 516 GLN A N 1
ATOM 1756 C CA . GLN A 1 249 ? -14.693 4.568 -19.275 1.00 78.81 516 GLN A CA 1
ATOM 1757 C C . GLN A 1 249 ? -13.931 5.779 -18.751 1.00 111.86 516 GLN A C 1
ATOM 1758 O O . GLN A 1 249 ? -14.211 6.247 -17.644 1.00 102.43 516 GLN A O 1
ATOM 1760 N N . SER A 1 250 ? -12.999 6.321 -19.531 1.00 127.36 517 SER A N 1
ATOM 1761 C CA . SER A 1 250 ? -12.276 7.507 -19.089 1.00 147.31 517 SER A CA 1
ATOM 1762 C C . SER A 1 250 ? -12.211 8.561 -20.182 1.00 116.46 517 SER A C 1
ATOM 1763 O O . SER A 1 250 ? -12.586 9.716 -19.973 1.00 112.53 517 SER A O 1
ATOM 1766 N N . LYS A 1 251 ? -11.762 8.152 -21.359 1.00 128.48 518 LYS A N 1
ATOM 1767 C CA . LYS A 1 251 ? -11.899 8.928 -22.576 1.00 96.28 518 LYS A CA 1
ATOM 1768 C C . LYS A 1 251 ? -13.221 8.640 -23.248 1.00 95.34 518 LYS A C 1
ATOM 1769 O O . LYS A 1 251 ? -13.411 9.013 -24.407 1.00 64.17 518 LYS A O 1
ATOM 1775 N N . LYS A 1 252 ? -14.117 7.970 -22.522 1.00 86.55 519 LYS A N 1
ATOM 1776 C CA . LYS A 1 252 ? -15.468 7.573 -22.893 1.00 71.96 519 LYS A CA 1
ATOM 1777 C C . LYS A 1 252 ? -15.449 6.255 -23.653 1.00 68.32 519 LYS A C 1
ATOM 1778 O O . LYS A 1 252 ? -16.475 5.824 -24.176 1.00 54.73 519 LYS A O 1
ATOM 1780 N N . TRP A 1 253 ? -14.314 5.569 -23.650 1.00 66.60 520 TRP A N 1
ATOM 1781 C CA . TRP A 1 253 ? -14.196 4.292 -24.336 1.00 50.40 520 TRP A CA 1
ATOM 1782 C C . TRP A 1 253 ? -12.946 3.588 -23.834 1.00 50.46 520 TRP A C 1
ATOM 1783 O O . TRP A 1 253 ? -12.252 4.081 -22.946 1.00 84.61 520 TRP A O 1
ATOM 1785 N N . LEU A 1 254 ? -12.664 2.420 -24.403 1.00 51.99 521 LEU A N 1
ATOM 1786 C CA . LEU A 1 254 ? -11.494 1.655 -24.008 1.00 58.93 521 LEU A CA 1
ATOM 1787 C C . LEU A 1 254 ? -10.815 1.025 -25.208 1.00 56.63 521 LEU A C 1
ATOM 1788 O O . LEU A 1 254 ? -11.485 0.546 -26.121 1.00 54.09 521 LEU A O 1
ATOM 1793 N N . GLU A 1 255 ? -9.487 0.980 -25.180 1.00 62.86 522 GLU A N 1
ATOM 1794 C CA . GLU A 1 255 ? -8.728 0.382 -26.269 1.00 78.70 522 GLU A CA 1
ATOM 1795 C C . GLU A 1 255 ? -8.929 -1.119 -26.232 1.00 50.10 522 GLU A C 1
ATOM 1796 O O . GLU A 1 255 ? -7.979 -1.873 -26.015 1.00 50.18 522 GLU A O 1
ATOM 1798 N N . VAL A 1 256 ? -10.148 -1.568 -26.505 1.00 49.69 523 VAL A N 1
ATOM 1799 C CA . VAL A 1 256 ? -10.576 -2.901 -26.111 1.00 49.30 523 VAL A CA 1
ATOM 1800 C C . VAL A 1 256 ? -10.256 -3.867 -27.244 1.00 49.14 523 VAL A C 1
ATOM 1801 O O . VAL A 1 256 ? -11.060 -4.109 -28.133 1.00 56.18 523 VAL A O 1
ATOM 1805 N N . GLY A 1 257 ? -9.057 -4.421 -27.224 1.00 53.01 524 GLY A N 1
ATOM 1806 C CA . GLY A 1 257 ? -8.727 -5.478 -28.154 1.00 52.87 524 GLY A CA 1
ATOM 1807 C C . GLY A 1 257 ? -7.609 -5.104 -29.103 1.00 53.23 524 GLY A C 1
ATOM 1808 O O . GLY A 1 257 ? -7.087 -3.993 -29.102 1.00 49.91 524 GLY A O 1
ATOM 1809 N N . ASN A 1 258 ? -7.205 -6.112 -29.861 1.00 49.45 525 ASN A N 1
ATOM 1810 C CA . ASN A 1 258 ? -6.253 -6.008 -30.950 1.00 56.05 525 ASN A CA 1
ATOM 1811 C C . ASN A 1 258 ? -6.852 -6.788 -32.108 1.00 49.45 525 ASN A C 1
ATOM 1812 O O . ASN A 1 258 ? -7.866 -7.467 -31.953 1.00 49.05 525 ASN A O 1
ATOM 1817 N N . SER A 1 259 ? -6.255 -6.676 -33.283 1.00 59.87 526 SER A N 1
ATOM 1818 C CA . SER A 1 259 ? -6.855 -7.321 -34.437 1.00 75.41 526 SER A CA 1
ATOM 1819 C C . SER A 1 259 ? -5.819 -7.478 -35.538 1.00 76.47 526 SER A C 1
ATOM 1820 O O . SER A 1 259 ? -4.618 -7.286 -35.326 1.00 79.41 526 SER A O 1
ATOM 1823 N N . GLY A 1 260 ? -6.303 -7.785 -36.726 1.00 55.42 527 GLY A N 1
ATOM 1824 C CA . GLY A 1 260 ? -5.471 -7.891 -37.907 1.00 55.74 527 GLY A CA 1
ATOM 1825 C C . GLY A 1 260 ? -6.081 -8.858 -38.895 1.00 73.56 527 GLY A C 1
ATOM 1826 O O . GLY A 1 260 ? -6.979 -9.627 -38.577 1.00 71.45 527 GLY A O 1
ATOM 1827 N N . ILE A 1 261 ? -5.565 -8.808 -40.119 1.00 78.16 528 ILE A N 1
ATOM 1828 C CA . ILE A 1 261 ? -6.022 -9.653 -41.213 1.00 78.33 528 ILE A CA 1
ATOM 1829 C C . ILE A 1 261 ? -4.849 -10.481 -41.699 1.00 90.16 528 ILE A C 1
ATOM 1830 O O . ILE A 1 261 ? -3.691 -10.185 -41.417 1.00 95.89 528 ILE A O 1
ATOM 1832 N N . PHE A 1 262 ? -5.160 -11.504 -42.482 1.00 90.61 529 PHE A N 1
ATOM 1833 C CA . PHE A 1 262 ? -4.202 -12.565 -42.734 1.00 81.55 529 PHE A CA 1
ATOM 1834 C C . PHE A 1 262 ? -3.024 -12.098 -43.575 1.00 51.07 529 PHE A C 1
ATOM 1835 O O . PHE A 1 262 ? -2.915 -10.943 -43.984 1.00 50.94 529 PHE A O 1
ATOM 1837 N N . ARG A 1 263 ? -2.153 -13.057 -43.850 1.00 50.94 530 ARG A N 1
ATOM 1838 C CA . ARG A 1 263 ? -0.810 -12.807 -44.358 1.00 67.48 530 ARG A CA 1
ATOM 1839 C C . ARG A 1 263 ? -0.502 -13.826 -45.439 1.00 76.32 530 ARG A C 1
ATOM 1840 O O . ARG A 1 263 ? 0.271 -14.766 -45.227 1.00 57.46 530 ARG A O 1
ATOM 1848 N N . PRO A 1 264 ? -1.076 -13.659 -46.629 1.00 81.03 531 PRO A N 1
ATOM 1849 C CA . PRO A 1 264 ? -0.929 -14.690 -47.662 1.00 78.07 531 PRO A CA 1
ATOM 1850 C C . PRO A 1 264 ? 0.501 -15.055 -47.956 1.00 86.04 531 PRO A C 1
ATOM 1851 O O . PRO A 1 264 ? 0.738 -16.148 -48.483 1.00 88.51 531 PRO A O 1
ATOM 1855 N N . GLU A 1 265 ? 1.459 -14.206 -47.582 1.00 81.77 532 GLU A N 1
ATOM 1856 C CA . GLU A 1 265 ? 2.863 -14.517 -47.801 1.00 75.92 532 GLU A CA 1
ATOM 1857 C C . GLU A 1 265 ? 3.215 -15.875 -47.216 1.00 74.52 532 GLU A C 1
ATOM 1858 O O . GLU A 1 265 ? 3.515 -16.822 -47.945 1.00 64.15 532 GLU A O 1
ATOM 1860 N N . MET A 1 266 ? 3.124 -16.010 -45.901 1.00 52.76 533 MET A N 1
ATOM 1861 C CA . MET A 1 266 ? 3.392 -17.316 -45.327 1.00 54.04 533 MET A CA 1
ATOM 1862 C C . MET A 1 266 ? 2.228 -18.252 -45.562 1.00 55.10 533 MET A C 1
ATOM 1863 O O . MET A 1 266 ? 2.417 -19.470 -45.623 1.00 60.55 533 MET A O 1
ATOM 1868 N N . LEU A 1 267 ? 1.026 -17.702 -45.705 1.00 53.29 534 LEU A N 1
ATOM 1869 C CA . LEU A 1 267 ? -0.167 -18.531 -45.746 1.00 60.15 534 LEU A CA 1
ATOM 1870 C C . LEU A 1 267 ? -0.107 -19.493 -46.916 1.00 71.35 534 LEU A C 1
ATOM 1871 O O . LEU A 1 267 ? -0.056 -20.712 -46.733 1.00 52.74 534 LEU A O 1
ATOM 1876 N N . ARG A 1 268 ? -0.065 -18.960 -48.136 1.00 84.73 535 ARG A N 1
ATOM 1877 C CA . ARG A 1 268 ? -0.065 -19.853 -49.286 1.00 90.56 535 ARG A CA 1
ATOM 1878 C C . ARG A 1 268 ? 1.181 -20.723 -49.343 1.00 88.81 535 ARG A C 1
ATOM 1879 O O . ARG A 1 268 ? 1.247 -21.628 -50.181 1.00 104.20 535 ARG A O 1
ATOM 1887 N N . SER A 1 269 ? 2.156 -20.494 -48.469 1.00 77.74 536 SER A N 1
ATOM 1888 C CA . SER A 1 269 ? 3.292 -21.393 -48.364 1.00 75.95 536 SER A CA 1
ATOM 1889 C C . SER A 1 269 ? 3.025 -22.557 -47.429 1.00 76.68 536 SER A C 1
ATOM 1890 O O . SER A 1 269 ? 3.914 -23.386 -47.229 1.00 88.61 536 SER A O 1
ATOM 1893 N N . MET A 1 270 ? 1.839 -22.632 -46.842 1.00 70.54 537 MET A N 1
ATOM 1894 C CA . MET A 1 270 ? 1.432 -23.803 -46.089 1.00 65.26 537 MET A CA 1
ATOM 1895 C C . MET A 1 270 ? 0.569 -24.719 -46.932 1.00 56.48 537 MET A C 1
ATOM 1896 O O . MET A 1 270 ? 0.079 -25.733 -46.436 1.00 53.93 537 MET A O 1
ATOM 1901 N N . GLY A 1 271 ? 0.398 -24.390 -48.204 1.00 75.80 538 GLY A N 1
ATOM 1902 C CA . GLY A 1 271 ? -0.398 -25.201 -49.089 1.00 104.79 538 GLY A CA 1
ATOM 1903 C C . GLY A 1 271 ? -1.886 -25.021 -48.961 1.00 128.55 538 GLY A C 1
ATOM 1904 O O . GLY A 1 271 ? -2.639 -25.868 -49.446 1.00 137.34 538 GLY A O 1
ATOM 1905 N N . PHE A 1 272 ? -2.346 -23.934 -48.347 1.00 113.09 539 PHE A N 1
ATOM 1906 C CA . PHE A 1 272 ? -3.784 -23.752 -48.188 1.00 120.27 539 PHE A CA 1
ATOM 1907 C C . PHE A 1 272 ? -4.507 -23.529 -49.507 1.00 136.34 539 PHE A C 1
ATOM 1908 O O . PHE A 1 272 ? -5.262 -24.405 -49.936 1.00 181.29 539 PHE A O 1
ATOM 1916 N N . SER A 1 273 ? -4.284 -22.398 -50.170 1.00 132.60 540 SER A N 1
ATOM 1917 C CA . SER A 1 273 ? -4.914 -22.120 -51.458 1.00 50.30 540 SER A CA 1
ATOM 1918 C C . SER A 1 273 ? -4.441 -20.761 -51.939 1.00 50.65 540 SER A C 1
ATOM 1919 O O . SER A 1 273 ? -3.840 -19.987 -51.190 1.00 60.64 540 SER A O 1
ATOM 1922 N N . GLU A 1 274 ? -4.742 -20.470 -53.198 1.00 64.76 541 GLU A N 1
ATOM 1923 C CA . GLU A 1 274 ? -4.530 -19.123 -53.700 1.00 71.74 541 GLU A CA 1
ATOM 1924 C C . GLU A 1 274 ? -5.673 -18.207 -53.298 1.00 71.87 541 GLU A C 1
ATOM 1925 O O . GLU A 1 274 ? -5.486 -16.993 -53.182 1.00 63.74 541 GLU A O 1
ATOM 1931 N N . GLU A 1 275 ? -6.863 -18.765 -53.126 1.00 60.67 542 GLU A N 1
ATOM 1932 C CA . GLU A 1 275 ? -8.051 -18.007 -52.777 1.00 63.49 542 GLU A CA 1
ATOM 1933 C C . GLU A 1 275 ? -8.383 -18.005 -51.293 1.00 60.49 542 GLU A C 1
ATOM 1934 O O . GLU A 1 275 ? -9.371 -17.380 -50.901 1.00 49.51 542 GLU A O 1
ATOM 1936 N N . VAL A 1 276 ? -7.617 -18.695 -50.461 1.00 73.81 543 VAL A N 1
ATOM 1937 C CA . VAL A 1 276 ? -7.956 -18.805 -49.046 1.00 69.96 543 VAL A CA 1
ATOM 1938 C C . VAL A 1 276 ? -7.557 -17.534 -48.316 1.00 49.39 543 VAL A C 1
ATOM 1939 O O . VAL A 1 276 ? -6.464 -16.999 -48.526 1.00 49.77 543 VAL A O 1
ATOM 1943 N N . SER A 1 277 ? -8.458 -17.027 -47.481 1.00 49.08 544 SER A N 1
ATOM 1944 C CA . SER A 1 277 ? -8.161 -15.944 -46.562 1.00 57.77 544 SER A CA 1
ATOM 1945 C C . SER A 1 277 ? -8.737 -16.305 -45.208 1.00 57.33 544 SER A C 1
ATOM 1946 O O . SER A 1 277 ? -9.811 -16.912 -45.117 1.00 48.40 544 SER A O 1
ATOM 1949 N N . VAL A 1 278 ? -8.011 -15.939 -44.160 1.00 48.78 545 VAL A N 1
ATOM 1950 C CA . VAL A 1 278 ? -8.444 -16.172 -42.796 1.00 48.46 545 VAL A CA 1
ATOM 1951 C C . VAL A 1 278 ? -8.354 -14.846 -42.067 1.00 63.01 545 VAL A C 1
ATOM 1952 O O . VAL A 1 278 ? -7.666 -13.922 -42.494 1.00 79.72 545 VAL A O 1
ATOM 1956 N N . ILE A 1 279 ? -9.069 -14.745 -40.963 1.00 57.02 546 ILE A N 1
ATOM 1957 C CA . ILE A 1 279 ? -9.007 -13.542 -40.150 1.00 68.65 546 ILE A CA 1
ATOM 1958 C C . ILE A 1 279 ? -8.896 -13.959 -38.701 1.00 71.88 546 ILE A C 1
ATOM 1959 O O . ILE A 1 279 ? -9.439 -14.984 -38.284 1.00 56.64 546 ILE A O 1
ATOM 1964 N N . ALA A 1 280 ? -8.194 -13.148 -37.928 1.00 48.38 547 ALA A N 1
ATOM 1965 C CA . ALA A 1 280 ? -7.962 -13.472 -36.541 1.00 48.29 547 ALA A CA 1
ATOM 1966 C C . ALA A 1 280 ? -8.049 -12.207 -35.717 1.00 48.39 547 ALA A C 1
ATOM 1967 O O . ALA A 1 280 ? -7.868 -11.096 -36.216 1.00 56.00 547 ALA A O 1
ATOM 1969 N N . TRP A 1 281 ? -8.332 -12.400 -34.440 1.00 58.10 548 TRP A N 1
ATOM 1970 C CA . TRP A 1 281 ? -8.318 -11.298 -33.501 1.00 57.12 548 TRP A CA 1
ATOM 1971 C C . TRP A 1 281 ? -8.130 -11.883 -32.118 1.00 51.86 548 TRP A C 1
ATOM 1972 O O . TRP A 1 281 ? -8.645 -12.962 -31.824 1.00 51.58 548 TRP A O 1
ATOM 1983 N N . GLY A 1 282 ? -7.401 -11.161 -31.272 1.00 51.01 549 GLY A N 1
ATOM 1984 C CA . GLY A 1 282 ? -7.114 -11.633 -29.937 1.00 55.74 549 GLY A CA 1
ATOM 1985 C C . GLY A 1 282 ? -7.252 -10.517 -28.925 1.00 69.44 549 GLY A C 1
ATOM 1986 O O . GLY A 1 282 ? -7.203 -9.336 -29.259 1.00 71.88 549 GLY A O 1
ATOM 1987 N N . LEU A 1 283 ? -7.426 -10.919 -27.672 1.00 73.74 550 LEU A N 1
ATOM 1988 C CA . LEU A 1 283 ? -7.586 -9.945 -26.602 1.00 95.93 550 LEU A CA 1
ATOM 1989 C C . LEU A 1 283 ? -7.396 -10.643 -25.270 1.00 94.62 550 LEU A C 1
ATOM 1990 O O . LEU A 1 283 ? -7.253 -11.861 -25.202 1.00 94.78 550 LEU A O 1
ATOM 1995 N N . SER A 1 284 ? -7.393 -9.848 -24.212 1.00 93.17 551 SER A N 1
ATOM 1996 C CA . SER A 1 284 ? -7.202 -10.360 -22.872 1.00 84.47 551 SER A CA 1
ATOM 1997 C C . SER A 1 284 ? -8.514 -10.836 -22.287 1.00 49.75 551 SER A C 1
ATOM 1998 O O . SER A 1 284 ? -9.587 -10.370 -22.658 1.00 48.89 551 SER A O 1
ATOM 2001 N N . LEU A 1 285 ? -8.417 -11.783 -21.373 1.00 50.43 552 LEU A N 1
ATOM 2002 C CA . LEU A 1 285 ? -9.563 -12.213 -20.597 1.00 50.18 552 LEU A CA 1
ATOM 2003 C C . LEU A 1 285 ? -9.631 -11.521 -19.258 1.00 50.39 552 LEU A C 1
ATOM 2004 O O . LEU A 1 285 ? -10.720 -11.310 -18.719 1.00 50.23 552 LEU A O 1
ATOM 2009 N N . GLU A 1 286 ? -8.479 -11.177 -18.709 1.00 48.92 553 GLU A N 1
ATOM 2010 C CA . GLU A 1 286 ? -8.457 -10.502 -17.429 1.00 49.18 553 GLU A CA 1
ATOM 2011 C C . GLU A 1 286 ? -8.957 -9.077 -17.569 1.00 49.24 553 GLU A C 1
ATOM 2012 O O . GLU A 1 286 ? -9.959 -8.710 -16.963 1.00 49.13 553 GLU A O 1
ATOM 2018 N N . ARG A 1 287 ? -8.303 -8.275 -18.406 1.00 49.42 554 ARG A N 1
ATOM 2019 C CA . ARG A 1 287 ? -8.678 -6.869 -18.525 1.00 49.54 554 ARG A CA 1
ATOM 2020 C C . ARG A 1 287 ? -10.178 -6.665 -18.661 1.00 49.20 554 ARG A C 1
ATOM 2021 O O . ARG A 1 287 ? -10.722 -5.795 -17.958 1.00 49.30 554 ARG A O 1
ATOM 2023 N N . PRO A 1 288 ? -10.905 -7.421 -19.481 1.00 61.98 555 PRO A N 1
ATOM 2024 C CA . PRO A 1 288 ? -12.359 -7.283 -19.447 1.00 62.90 555 PRO A CA 1
ATOM 2025 C C . PRO A 1 288 ? -12.919 -7.624 -18.097 1.00 48.54 555 PRO A C 1
ATOM 2026 O O . PRO A 1 288 ? -13.915 -7.028 -17.684 1.00 48.50 555 PRO A O 1
ATOM 2030 N N . THR A 1 289 ? -12.304 -8.566 -17.389 1.00 48.60 556 THR A N 1
ATOM 2031 C CA . THR A 1 289 ? -12.806 -8.920 -16.072 1.00 48.63 556 THR A CA 1
ATOM 2032 C C . THR A 1 289 ? -12.607 -7.773 -15.098 1.00 95.06 556 THR A C 1
ATOM 2033 O O . THR A 1 289 ? -13.546 -7.364 -14.408 1.00 78.10 556 THR A O 1
ATOM 2037 N N . MET A 1 290 ? -11.382 -7.246 -15.035 1.00 91.90 557 MET A N 1
ATOM 2038 C CA . MET A 1 290 ? -11.089 -6.018 -14.305 1.00 108.38 557 MET A CA 1
ATOM 2039 C C . MET A 1 290 ? -12.168 -4.978 -14.534 1.00 115.77 557 MET A C 1
ATOM 2040 O O . MET A 1 290 ? -12.658 -4.349 -13.594 1.00 127.91 557 MET A O 1
ATOM 2045 N N . ILE A 1 291 ? -12.547 -4.781 -15.793 1.00 89.06 558 ILE A N 1
ATOM 2046 C CA . ILE A 1 291 ? -13.604 -3.822 -16.085 1.00 67.16 558 ILE A CA 1
ATOM 2047 C C . ILE A 1 291 ? -14.928 -4.293 -15.504 1.00 60.72 558 ILE A C 1
ATOM 2048 O O . ILE A 1 291 ? -15.696 -3.502 -14.946 1.00 70.80 558 ILE A O 1
ATOM 2053 N N . LYS A 1 292 ? -15.217 -5.582 -15.628 1.00 55.31 559 LYS A N 1
ATOM 2054 C CA . LYS A 1 292 ? -16.558 -6.066 -15.345 1.00 50.64 559 LYS A CA 1
ATOM 2055 C C . LYS A 1 292 ? -16.885 -5.966 -13.869 1.00 58.98 559 LYS A C 1
ATOM 2056 O O . LYS A 1 292 ? -17.741 -5.178 -13.461 1.00 84.42 559 LYS A O 1
ATOM 2058 N N . TYR A 1 293 ? -16.176 -6.712 -13.046 1.00 66.19 560 TYR A N 1
ATOM 2059 C CA . TYR A 1 293 ? -16.545 -6.809 -11.641 1.00 66.38 560 TYR A CA 1
ATOM 2060 C C . TYR A 1 293 ? -16.006 -5.642 -10.821 1.00 75.59 560 TYR A C 1
ATOM 2061 O O . TYR A 1 293 ? -15.509 -5.814 -9.710 1.00 106.63 560 TYR A O 1
ATOM 2070 N N . ASN A 1 294 ? -16.112 -4.429 -11.345 1.00 73.05 561 ASN A N 1
ATOM 2071 C CA . ASN A 1 294 ? -15.755 -3.228 -10.606 1.00 71.00 561 ASN A CA 1
ATOM 2072 C C . ASN A 1 294 ? -14.367 -3.349 -9.974 1.00 97.57 561 ASN A C 1
ATOM 2073 O O . ASN A 1 294 ? -14.215 -3.406 -8.759 1.00 94.60 561 ASN A O 1
ATOM 2078 N N . ILE A 1 295 ? -13.352 -3.429 -10.822 1.00 50.30 562 ILE A N 1
ATOM 2079 C CA . ILE A 1 295 ? -11.971 -3.551 -10.373 1.00 66.23 562 ILE A CA 1
ATOM 2080 C C . ILE A 1 295 ? -11.177 -2.405 -10.980 1.00 101.76 562 ILE A C 1
ATOM 2081 O O . ILE A 1 295 ? -11.561 -1.842 -12.008 1.00 84.74 562 ILE A O 1
ATOM 2086 N N . LYS A 1 296 ? -10.069 -2.047 -10.335 1.00 102.52 563 LYS A N 1
ATOM 2087 C CA . LYS A 1 296 ? -9.262 -0.933 -10.804 1.00 95.65 563 LYS A CA 1
ATOM 2088 C C . LYS A 1 296 ? -7.823 -1.281 -11.150 1.00 84.51 563 LYS A C 1
ATOM 2089 O O . LYS A 1 296 ? -7.240 -0.589 -11.984 1.00 89.98 563 LYS A O 1
ATOM 2095 N N . ASN A 1 297 ? -7.222 -2.309 -10.554 1.00 68.02 564 ASN A N 1
ATOM 2096 C CA . ASN A 1 297 ? -5.933 -2.736 -11.079 1.00 60.90 564 ASN A CA 1
ATOM 2097 C C . ASN A 1 297 ? -5.735 -4.226 -10.871 1.00 61.41 564 ASN A C 1
ATOM 2098 O O . ASN A 1 297 ? -6.290 -4.824 -9.947 1.00 51.94 564 ASN A O 1
ATOM 2103 N N . ILE A 1 298 ? -4.911 -4.807 -11.739 1.00 70.62 565 ILE A N 1
ATOM 2104 C CA . ILE A 1 298 ? -4.773 -6.251 -11.831 1.00 70.40 565 ILE A CA 1
ATOM 2105 C C . ILE A 1 298 ? -3.804 -6.755 -10.777 1.00 70.83 565 ILE A C 1
ATOM 2106 O O . ILE A 1 298 ? -2.634 -7.026 -11.055 1.00 86.03 565 ILE A O 1
ATOM 2111 N N . ARG A 1 299 ? -4.285 -6.900 -9.563 1.00 58.90 566 ARG A N 1
ATOM 2112 C CA . ARG A 1 299 ? -3.489 -7.518 -8.519 1.00 68.53 566 ARG A CA 1
ATOM 2113 C C . ARG A 1 299 ? -4.318 -8.390 -7.600 1.00 72.48 566 ARG A C 1
ATOM 2114 O O . ARG A 1 299 ? -3.776 -8.928 -6.634 1.00 53.18 566 ARG A O 1
ATOM 2116 N N . ASP A 1 300 ? -5.582 -8.533 -7.857 1.00 63.21 567 ASP A N 1
ATOM 2117 C CA . ASP A 1 300 ? -6.488 -9.176 -6.925 1.00 81.75 567 ASP A CA 1
ATOM 2118 C C . ASP A 1 300 ? -7.265 -10.318 -7.549 1.00 124.09 567 ASP A C 1
ATOM 2119 O O . ASP A 1 300 ? -7.549 -11.308 -6.877 1.00 86.76 567 ASP A O 1
ATOM 2124 N N . LEU A 1 301 ? -7.662 -10.187 -8.806 1.00 142.99 568 LEU A N 1
ATOM 2125 C CA . LEU A 1 301 ? -8.245 -11.324 -9.501 1.00 164.39 568 LEU A CA 1
ATOM 2126 C C . LEU A 1 301 ? -7.264 -12.486 -9.540 1.00 151.51 568 LEU A C 1
ATOM 2127 O O . LEU A 1 301 ? -7.620 -13.631 -9.250 1.00 139.48 568 LEU A O 1
ATOM 2132 N N . PHE A 1 302 ? -6.019 -12.202 -9.889 1.00 124.15 569 PHE A N 1
ATOM 2133 C CA . PHE A 1 302 ? -4.977 -13.206 -9.947 1.00 127.40 569 PHE A CA 1
ATOM 2134 C C . PHE A 1 302 ? -4.367 -13.394 -8.569 1.00 119.85 569 PHE A C 1
ATOM 2135 O O . PHE A 1 302 ? -4.377 -12.484 -7.736 1.00 147.15 569 PHE A O 1
ATOM 2143 N N . GLY A 1 303 ? -3.848 -14.591 -8.328 1.00 121.95 570 GLY A N 1
ATOM 2144 C CA . GLY A 1 303 ? -3.233 -14.866 -7.043 1.00 106.41 570 GLY A CA 1
ATOM 2145 C C . GLY A 1 303 ? -4.182 -14.544 -5.913 1.00 89.92 570 GLY A C 1
ATOM 2146 O O . GLY A 1 303 ? -5.345 -14.956 -5.909 1.00 71.44 570 GLY A O 1
ATOM 2147 N N . TYR A 1 304 ? -3.695 -13.761 -4.959 1.00 103.70 571 TYR A N 1
ATOM 2148 C CA . TYR A 1 304 ? -4.465 -13.468 -3.764 1.00 99.94 571 TYR A CA 1
ATOM 2149 C C . TYR A 1 304 ? -5.740 -12.724 -4.122 1.00 91.28 571 TYR A C 1
ATOM 2150 O O . TYR A 1 304 ? -5.889 -12.178 -5.208 1.00 60.99 571 TYR A O 1
ATOM 2152 N N . LYS A 1 305 ? -6.669 -12.727 -3.188 1.00 104.85 572 LYS A N 1
ATOM 2153 C CA . LYS A 1 305 ? -7.948 -12.093 -3.377 1.00 92.37 572 LYS A CA 1
ATOM 2154 C C . LYS A 1 305 ? -7.900 -10.685 -2.820 1.00 88.62 572 LYS A C 1
ATOM 2155 O O . LYS A 1 305 ? -6.820 -10.153 -2.580 1.00 67.47 572 LYS A O 1
ATOM 2161 N N . ASN B 1 11 ? -4.280 -33.937 14.171 1.00 67.42 278 ASN C N 1
ATOM 2162 C CA . ASN B 1 11 ? -3.703 -34.221 15.475 1.00 83.32 278 ASN C CA 1
ATOM 2163 C C . ASN B 1 11 ? -2.599 -33.230 15.836 1.00 98.31 278 ASN C C 1
ATOM 2164 O O . ASN B 1 11 ? -2.083 -33.253 16.947 1.00 110.26 278 ASN C O 1
ATOM 2169 N N . TYR B 1 12 ? -2.239 -32.360 14.901 1.00 72.69 279 TYR C N 1
ATOM 2170 C CA . TYR B 1 12 ? -1.048 -31.535 15.026 1.00 67.06 279 TYR C CA 1
ATOM 2171 C C . TYR B 1 12 ? -1.396 -30.099 15.402 1.00 83.53 279 TYR C C 1
ATOM 2172 O O . TYR B 1 12 ? -2.231 -29.466 14.753 1.00 60.66 279 TYR C O 1
ATOM 2174 N N . LEU B 1 13 ? -0.761 -29.601 16.469 1.00 82.57 280 LEU C N 1
ATOM 2175 C CA . LEU B 1 13 ? -0.719 -28.175 16.778 1.00 77.77 280 LEU C CA 1
ATOM 2176 C C . LEU B 1 13 ? 0.636 -27.758 17.348 1.00 85.11 280 LEU C C 1
ATOM 2177 O O . LEU B 1 13 ? 0.706 -26.761 18.073 1.00 68.01 280 LEU C O 1
ATOM 2182 N N . LEU B 1 14 ? 1.707 -28.489 17.044 1.00 97.59 281 LEU C N 1
ATOM 2183 C CA . LEU B 1 14 ? 2.947 -28.449 17.812 1.00 123.68 281 LEU C CA 1
ATOM 2184 C C . LEU B 1 14 ? 4.090 -27.862 16.994 1.00 116.35 281 LEU C C 1
ATOM 2185 O O . LEU B 1 14 ? 4.422 -28.385 15.928 1.00 116.00 281 LEU C O 1
ATOM 2190 N N . LEU B 1 15 ? 4.691 -26.778 17.495 1.00 116.51 282 LEU C N 1
ATOM 2191 C CA . LEU B 1 15 ? 5.864 -26.180 16.843 1.00 102.36 282 LEU C CA 1
ATOM 2192 C C . LEU B 1 15 ? 7.185 -26.756 17.345 1.00 102.40 282 LEU C C 1
ATOM 2193 O O . LEU B 1 15 ? 7.895 -27.450 16.612 1.00 104.65 282 LEU C O 1
ATOM 2198 N N . LYS B 1 16 ? 7.527 -26.456 18.600 1.00 114.73 283 LYS C N 1
ATOM 2199 C CA . LYS B 1 16 ? 8.682 -27.071 19.242 1.00 67.65 283 LYS C CA 1
ATOM 2200 C C . LYS B 1 16 ? 8.459 -28.557 19.428 1.00 67.71 283 LYS C C 1
ATOM 2201 O O . LYS B 1 16 ? 9.253 -29.386 18.976 1.00 67.94 283 LYS C O 1
ATOM 2207 N N . ASN B 1 17 ? 7.351 -28.902 20.065 1.00 79.58 284 ASN C N 1
ATOM 2208 C CA . ASN B 1 17 ? 7.080 -30.246 20.527 1.00 67.74 284 ASN C CA 1
ATOM 2209 C C . ASN B 1 17 ? 6.897 -31.203 19.364 1.00 76.96 284 ASN C C 1
ATOM 2210 O O . ASN B 1 17 ? 5.781 -31.639 19.080 1.00 66.41 284 ASN C O 1
ATOM 2215 N N . GLU B 1 18 ? 7.986 -31.546 18.684 1.00 77.19 285 GLU C N 1
ATOM 2216 C CA . GLU B 1 18 ? 7.862 -32.459 17.558 1.00 76.60 285 GLU C CA 1
ATOM 2217 C C . GLU B 1 18 ? 7.492 -33.864 18.009 1.00 76.80 285 GLU C C 1
ATOM 2218 O O . GLU B 1 18 ? 6.400 -34.348 17.699 1.00 76.15 285 GLU C O 1
ATOM 2224 N N . GLU B 1 19 ? 8.346 -34.527 18.786 1.00 79.41 286 GLU C N 1
ATOM 2225 C CA . GLU B 1 19 ? 8.078 -35.931 19.078 1.00 77.99 286 GLU C CA 1
ATOM 2226 C C . GLU B 1 19 ? 7.705 -36.103 20.543 1.00 68.69 286 GLU C C 1
ATOM 2227 O O . GLU B 1 19 ? 8.507 -36.496 21.383 1.00 69.64 286 GLU C O 1
ATOM 2233 N N . TYR B 1 20 ? 6.447 -35.826 20.825 1.00 72.83 287 TYR C N 1
ATOM 2234 C CA . TYR B 1 20 ? 5.763 -36.188 22.053 1.00 73.27 287 TYR C CA 1
ATOM 2235 C C . TYR B 1 20 ? 4.724 -37.227 21.675 1.00 72.72 287 TYR C C 1
ATOM 2236 O O . TYR B 1 20 ? 3.598 -37.237 22.171 1.00 72.51 287 TYR C O 1
ATOM 2245 N N . LYS B 1 21 ? 5.111 -38.077 20.736 1.00 81.32 288 LYS C N 1
ATOM 2246 C CA . LYS B 1 21 ? 4.151 -38.801 19.929 1.00 67.79 288 LYS C CA 1
ATOM 2247 C C . LYS B 1 21 ? 3.363 -39.804 20.748 1.00 72.71 288 LYS C C 1
ATOM 2248 O O . LYS B 1 21 ? 3.875 -40.444 21.667 1.00 68.23 288 LYS C O 1
ATOM 2254 N N . LYS B 1 22 ? 2.087 -39.903 20.417 1.00 82.61 289 LYS C N 1
ATOM 2255 C CA . LYS B 1 22 ? 1.231 -40.938 20.971 1.00 66.83 289 LYS C CA 1
ATOM 2256 C C . LYS B 1 22 ? 1.563 -42.260 20.293 1.00 88.72 289 LYS C C 1
ATOM 2257 O O . LYS B 1 22 ? 2.007 -43.214 20.935 1.00 67.58 289 LYS C O 1
ATOM 2259 N N . TYR B 1 23 ? 1.355 -42.306 18.986 1.00 93.70 290 TYR C N 1
ATOM 2260 C CA . TYR B 1 23 ? 1.900 -43.215 17.991 1.00 101.20 290 TYR C CA 1
ATOM 2261 C C . TYR B 1 23 ? 1.319 -42.763 16.664 1.00 101.97 290 TYR C C 1
ATOM 2262 O O . TYR B 1 23 ? 0.211 -42.227 16.617 1.00 119.57 290 TYR C O 1
ATOM 2271 N N . ASP B 1 24 ? 2.065 -42.958 15.596 1.00 89.35 291 ASP C N 1
ATOM 2272 C CA . ASP B 1 24 ? 1.485 -42.689 14.292 1.00 78.12 291 ASP C CA 1
ATOM 2273 C C . ASP B 1 24 ? 0.601 -43.876 13.968 1.00 63.36 291 ASP C C 1
ATOM 2274 O O . ASP B 1 24 ? 1.039 -44.876 13.407 1.00 63.46 291 ASP C O 1
ATOM 2279 N N . ILE B 1 25 ? -0.649 -43.783 14.384 1.00 63.11 292 ILE C N 1
ATOM 2280 C CA . ILE B 1 25 ? -1.536 -44.916 14.304 1.00 79.12 292 ILE C CA 1
ATOM 2281 C C . ILE B 1 25 ? -1.855 -45.197 12.853 1.00 80.86 292 ILE C C 1
ATOM 2282 O O . ILE B 1 25 ? -1.406 -46.194 12.299 1.00 89.43 292 ILE C O 1
ATOM 2287 N N . PHE B 1 30 ? -5.584 -47.939 8.504 1.00 60.96 297 PHE C N 1
ATOM 2288 C CA . PHE B 1 30 ? -7.014 -48.064 8.740 1.00 79.44 297 PHE C CA 1
ATOM 2289 C C . PHE B 1 30 ? -7.776 -47.401 7.615 1.00 118.79 297 PHE C C 1
ATOM 2290 O O . PHE B 1 30 ? -8.860 -46.865 7.814 1.00 101.16 297 PHE C O 1
ATOM 2292 N N . PHE B 1 31 ? -7.173 -47.430 6.430 1.00 118.75 298 PHE C N 1
ATOM 2293 C CA . PHE B 1 31 ? -7.580 -46.609 5.298 1.00 113.79 298 PHE C CA 1
ATOM 2294 C C . PHE B 1 31 ? -8.756 -47.178 4.517 1.00 117.50 298 PHE C C 1
ATOM 2295 O O . PHE B 1 31 ? -8.673 -47.304 3.294 1.00 111.86 298 PHE C O 1
ATOM 2303 N N . SER B 1 32 ? -9.832 -47.572 5.199 1.00 114.90 299 SER C N 1
ATOM 2304 C CA . SER B 1 32 ? -11.015 -48.122 4.533 1.00 95.23 299 SER C CA 1
ATOM 2305 C C . SER B 1 32 ? -12.272 -47.457 5.093 1.00 88.17 299 SER C C 1
ATOM 2306 O O . SER B 1 32 ? -12.941 -48.041 5.947 1.00 72.71 299 SER C O 1
ATOM 2309 N N . SER B 1 33 ? -12.603 -46.260 4.594 1.00 86.88 300 SER C N 1
ATOM 2310 C CA . SER B 1 33 ? -13.737 -45.496 5.116 1.00 79.75 300 SER C CA 1
ATOM 2311 C C . SER B 1 33 ? -13.990 -44.203 4.367 1.00 67.82 300 SER C C 1
ATOM 2312 O O . SER B 1 33 ? -13.276 -43.885 3.420 1.00 67.46 300 SER C O 1
ATOM 2315 N N . GLY B 1 34 ? -15.017 -43.469 4.766 1.00 68.15 301 GLY C N 1
ATOM 2316 C CA . GLY B 1 34 ? -15.214 -42.118 4.276 1.00 82.38 301 GLY C CA 1
ATOM 2317 C C . GLY B 1 34 ? -15.750 -41.197 5.350 1.00 91.93 301 GLY C C 1
ATOM 2318 O O . GLY B 1 34 ? -16.405 -41.633 6.297 1.00 112.69 301 GLY C O 1
ATOM 2319 N N . LYS B 1 35 ? -15.453 -39.904 5.197 1.00 85.48 302 LYS C N 1
ATOM 2320 C CA . LYS B 1 35 ? -15.917 -38.917 6.167 1.00 74.64 302 LYS C CA 1
ATOM 2321 C C . LYS B 1 35 ? -17.435 -38.867 6.193 1.00 75.58 302 LYS C C 1
ATOM 2322 O O . LYS B 1 35 ? -18.054 -38.860 7.261 1.00 87.16 302 LYS C O 1
ATOM 2324 N N . LYS B 1 36 ? -18.044 -38.783 5.014 1.00 66.54 303 LYS C N 1
ATOM 2325 C CA . LYS B 1 36 ? -19.490 -38.851 4.847 1.00 74.13 303 LYS C CA 1
ATOM 2326 C C . LYS B 1 36 ? -20.201 -37.768 5.659 1.00 91.50 303 LYS C C 1
ATOM 2327 O O . LYS B 1 36 ? -20.891 -38.035 6.642 1.00 79.43 303 LYS C O 1
ATOM 2329 N N . ILE B 1 37 ? -19.980 -36.521 5.256 1.00 94.46 304 ILE C N 1
ATOM 2330 C CA . ILE B 1 37 ? -20.723 -35.411 5.839 1.00 105.24 304 ILE C CA 1
ATOM 2331 C C . ILE B 1 37 ? -21.558 -34.717 4.768 1.00 103.18 304 ILE C C 1
ATOM 2332 O O . ILE B 1 37 ? -21.458 -35.044 3.582 1.00 95.03 304 ILE C O 1
ATOM 2334 N N . ASN B 1 38 ? -22.367 -33.743 5.188 1.00 91.14 305 ASN C N 1
ATOM 2335 C CA . ASN B 1 38 ? -23.287 -33.026 4.311 1.00 67.51 305 ASN C CA 1
ATOM 2336 C C . ASN B 1 38 ? -22.619 -32.605 3.013 1.00 66.95 305 ASN C C 1
ATOM 2337 O O . ASN B 1 38 ? -21.526 -32.040 3.020 1.00 66.89 305 ASN C O 1
ATOM 2342 N N . LYS B 1 39 ? -23.287 -32.873 1.894 1.00 56.97 306 LYS C N 1
ATOM 2343 C CA . LYS B 1 39 ? -22.676 -32.667 0.587 1.00 68.81 306 LYS C CA 1
ATOM 2344 C C . LYS B 1 39 ? -23.436 -31.675 -0.283 1.00 82.14 306 LYS C C 1
ATOM 2345 O O . LYS B 1 39 ? -22.850 -30.688 -0.733 1.00 80.72 306 LYS C O 1
ATOM 2351 N N . GLY B 1 40 ? -24.717 -31.900 -0.539 1.00 80.33 307 GLY C N 1
ATOM 2352 C CA . GLY B 1 40 ? -25.449 -31.057 -1.463 1.00 90.61 307 GLY C CA 1
ATOM 2353 C C . GLY B 1 40 ? -25.205 -31.559 -2.871 1.00 98.64 307 GLY C C 1
ATOM 2354 O O . GLY B 1 40 ? -24.055 -31.568 -3.319 1.00 88.47 307 GLY C O 1
ATOM 2355 N N . ASN B 1 41 ? -26.255 -31.973 -3.584 1.00 104.04 308 ASN C N 1
ATOM 2356 C CA . ASN B 1 41 ? -26.094 -32.698 -4.838 1.00 91.24 308 ASN C CA 1
ATOM 2357 C C . ASN B 1 41 ? -27.037 -32.179 -5.913 1.00 80.11 308 ASN C C 1
ATOM 2358 O O . ASN B 1 41 ? -27.965 -31.413 -5.652 1.00 68.26 308 ASN C O 1
ATOM 2363 N N . ILE B 1 42 ? -26.776 -32.628 -7.138 1.00 80.43 309 ILE C N 1
ATOM 2364 C CA . ILE B 1 42 ? -27.569 -32.323 -8.323 1.00 75.69 309 ILE C CA 1
ATOM 2365 C C . ILE B 1 42 ? -28.478 -33.504 -8.614 1.00 61.49 309 ILE C C 1
ATOM 2366 O O . ILE B 1 42 ? -28.150 -34.652 -8.307 1.00 49.54 309 ILE C O 1
ATOM 2371 N N . HIS B 1 43 ? -29.636 -33.229 -9.204 1.00 49.27 310 HIS C N 1
ATOM 2372 C CA . HIS B 1 43 ? -30.499 -34.313 -9.636 1.00 58.93 310 HIS C CA 1
ATOM 2373 C C . HIS B 1 43 ? -29.782 -35.180 -10.651 1.00 49.21 310 HIS C C 1
ATOM 2374 O O . HIS B 1 43 ? -29.026 -34.692 -11.488 1.00 48.86 310 HIS C O 1
ATOM 2381 N N . LEU B 1 44 ? -30.013 -36.480 -10.570 1.00 62.47 311 LEU C N 1
ATOM 2382 C CA . LEU B 1 44 ? -29.340 -37.369 -11.497 1.00 69.64 311 LEU C CA 1
ATOM 2383 C C . LEU B 1 44 ? -29.796 -37.090 -12.915 1.00 73.86 311 LEU C C 1
ATOM 2384 O O . LEU B 1 44 ? -28.981 -37.010 -13.833 1.00 55.75 311 LEU C O 1
ATOM 2389 N N . LEU B 1 45 ? -31.104 -36.948 -13.113 1.00 99.82 312 LEU C N 1
ATOM 2390 C CA . LEU B 1 45 ? -31.631 -36.810 -14.466 1.00 100.85 312 LEU C CA 1
ATOM 2391 C C . LEU B 1 45 ? -31.098 -35.573 -15.171 1.00 71.64 312 LEU C C 1
ATOM 2392 O O . LEU B 1 45 ? -30.745 -35.633 -16.351 1.00 71.39 312 LEU C O 1
ATOM 2397 N N . THR B 1 46 ? -31.029 -34.442 -14.478 1.00 55.41 313 THR C N 1
ATOM 2398 C CA . THR B 1 46 ? -30.424 -33.286 -15.122 1.00 53.32 313 THR C CA 1
ATOM 2399 C C . THR B 1 46 ? -28.952 -33.525 -15.377 1.00 68.66 313 THR C C 1
ATOM 2400 O O . THR B 1 46 ? -28.387 -32.972 -16.320 1.00 77.56 313 THR C O 1
ATOM 2404 N N . LYS B 1 47 ? -28.314 -34.331 -14.541 1.00 48.12 314 LYS C N 1
ATOM 2405 C CA . LYS B 1 47 ? -26.919 -34.672 -14.770 1.00 47.98 314 LYS C CA 1
ATOM 2406 C C . LYS B 1 47 ? -26.784 -35.484 -16.062 1.00 54.71 314 LYS C C 1
ATOM 2407 O O . LYS B 1 47 ? -25.867 -35.263 -16.870 1.00 47.61 314 LYS C O 1
ATOM 2413 N N . GLN B 1 48 ? -27.729 -36.396 -16.297 1.00 48.03 315 GLN C N 1
ATOM 2414 C CA . GLN B 1 48 ? -27.762 -37.146 -17.547 1.00 47.94 315 GLN C CA 1
ATOM 2415 C C . GLN B 1 48 ? -27.998 -36.209 -18.715 1.00 62.40 315 GLN C C 1
ATOM 2416 O O . GLN B 1 48 ? -27.365 -36.331 -19.770 1.00 47.46 315 GLN C O 1
ATOM 2422 N N . MET B 1 49 ? -28.959 -35.302 -18.550 1.00 85.08 316 MET C N 1
ATOM 2423 C CA . MET B 1 49 ? -29.211 -34.256 -19.529 1.00 90.33 316 MET C CA 1
ATOM 2424 C C . MET B 1 49 ? -27.928 -33.535 -19.885 1.00 106.34 316 MET C C 1
ATOM 2425 O O . MET B 1 49 ? -27.656 -33.263 -21.060 1.00 132.05 316 MET C O 1
ATOM 2430 N N . ARG B 1 50 ? -27.133 -33.206 -18.872 1.00 79.12 317 ARG C N 1
ATOM 2431 C CA . ARG B 1 50 ? -25.842 -32.590 -19.115 1.00 48.31 317 ARG C CA 1
ATOM 2432 C C . ARG B 1 50 ? -25.028 -33.456 -20.052 1.00 49.88 317 ARG C C 1
ATOM 2433 O O . ARG B 1 50 ? -24.661 -33.023 -21.148 1.00 48.03 317 ARG C O 1
ATOM 2441 N N . THR B 1 51 ? -24.788 -34.703 -19.648 1.00 52.39 318 THR C N 1
ATOM 2442 C CA . THR B 1 51 ? -23.953 -35.590 -20.453 1.00 52.46 318 THR C CA 1
ATOM 2443 C C . THR B 1 51 ? -24.431 -35.631 -21.897 1.00 46.89 318 THR C C 1
ATOM 2444 O O . THR B 1 51 ? -23.628 -35.582 -22.839 1.00 46.75 318 THR C O 1
ATOM 2448 N N . PHE B 1 52 ? -25.743 -35.706 -22.085 1.00 63.36 319 PHE C N 1
ATOM 2449 C CA . PHE B 1 52 ? -26.287 -35.811 -23.431 1.00 74.35 319 PHE C CA 1
ATOM 2450 C C . PHE B 1 52 ? -26.026 -34.551 -24.230 1.00 69.01 319 PHE C C 1
ATOM 2451 O O . PHE B 1 52 ? -25.680 -34.616 -25.411 1.00 62.93 319 PHE C O 1
ATOM 2459 N N . LYS B 1 53 ? -26.273 -33.393 -23.638 1.00 70.47 320 LYS C N 1
ATOM 2460 C CA . LYS B 1 53 ? -25.948 -32.173 -24.355 1.00 63.28 320 LYS C CA 1
ATOM 2461 C C . LYS B 1 53 ? -24.476 -32.158 -24.738 1.00 48.58 320 LYS C C 1
ATOM 2462 O O . LYS B 1 53 ? -24.122 -31.756 -25.853 1.00 48.46 320 LYS C O 1
ATOM 2468 N N . GLU B 1 54 ? -23.607 -32.619 -23.838 1.00 46.34 321 GLU C N 1
ATOM 2469 C CA . GLU B 1 54 ? -22.188 -32.693 -24.165 1.00 61.79 321 GLU C CA 1
ATOM 2470 C C . GLU B 1 54 ? -21.985 -33.487 -25.441 1.00 60.17 321 GLU C C 1
ATOM 2471 O O . GLU B 1 54 ? -21.373 -33.008 -26.400 1.00 46.16 321 GLU C O 1
ATOM 2477 N N . ILE B 1 55 ? -22.507 -34.710 -25.468 1.00 60.80 322 ILE C N 1
ATOM 2478 C CA . ILE B 1 55 ? -22.221 -35.572 -26.607 1.00 46.41 322 ILE C CA 1
ATOM 2479 C C . ILE B 1 55 ? -22.824 -34.995 -27.873 1.00 48.98 322 ILE C C 1
ATOM 2480 O O . ILE B 1 55 ? -22.197 -35.012 -28.941 1.00 72.14 322 ILE C O 1
ATOM 2485 N N . PHE B 1 56 ? -24.018 -34.420 -27.769 1.00 53.39 323 PHE C N 1
ATOM 2486 C CA . PHE B 1 56 ? -24.671 -33.909 -28.962 1.00 53.33 323 PHE C CA 1
ATOM 2487 C C . PHE B 1 56 ? -23.880 -32.762 -29.552 1.00 53.17 323 PHE C C 1
ATOM 2488 O O . PHE B 1 56 ? -23.506 -32.793 -30.728 1.00 53.13 323 PHE C O 1
ATOM 2496 N N . PHE B 1 57 ? -23.576 -31.759 -28.741 1.00 53.75 324 PHE C N 1
ATOM 2497 C CA . PHE B 1 57 ? -22.738 -30.682 -29.233 1.00 64.33 324 PHE C CA 1
ATOM 2498 C C . PHE B 1 57 ? -21.374 -31.179 -29.682 1.00 63.24 324 PHE C C 1
ATOM 2499 O O . PHE B 1 57 ? -20.698 -30.487 -30.449 1.00 67.70 324 PHE C O 1
ATOM 2507 N N . SER B 1 58 ? -20.941 -32.347 -29.207 1.00 59.58 325 SER C N 1
ATOM 2508 C CA . SER B 1 58 ? -19.713 -32.927 -29.733 1.00 46.03 325 SER C CA 1
ATOM 2509 C C . SER B 1 58 ? -19.905 -33.408 -31.163 1.00 46.04 325 SER C C 1
ATOM 2510 O O . SER B 1 58 ? -18.987 -33.313 -31.983 1.00 46.06 325 SER C O 1
ATOM 2513 N N . LEU B 1 59 ? -21.076 -33.962 -31.472 1.00 77.76 326 LEU C N 1
ATOM 2514 C CA . LEU B 1 59 ? -21.341 -34.395 -32.843 1.00 69.22 326 LEU C CA 1
ATOM 2515 C C . LEU B 1 59 ? -21.539 -33.240 -33.816 1.00 64.53 326 LEU C C 1
ATOM 2516 O O . LEU B 1 59 ? -21.330 -33.423 -35.017 1.00 56.78 326 LEU C O 1
ATOM 2521 N N . GLY B 1 60 ? -21.943 -32.071 -33.339 1.00 50.48 327 GLY C N 1
ATOM 2522 C CA . GLY B 1 60 ? -22.095 -30.921 -34.205 1.00 49.25 327 GLY C CA 1
ATOM 2523 C C . GLY B 1 60 ? -23.533 -30.495 -34.388 1.00 58.46 327 GLY C C 1
ATOM 2524 O O . GLY B 1 60 ? -23.896 -29.920 -35.415 1.00 70.81 327 GLY C O 1
ATOM 2525 N N . PHE B 1 61 ? -24.341 -30.722 -33.365 1.00 52.60 328 PHE C N 1
ATOM 2526 C CA . PHE B 1 61 ? -25.774 -30.503 -33.406 1.00 59.47 328 PHE C CA 1
ATOM 2527 C C . PHE B 1 61 ? -26.133 -29.106 -32.935 1.00 62.01 328 PHE C C 1
ATOM 2528 O O . PHE B 1 61 ? -25.300 -28.358 -32.432 1.00 53.13 328 PHE C O 1
ATOM 2536 N N . GLU B 1 62 ? -27.397 -28.754 -33.121 1.00 70.78 329 GLU C N 1
ATOM 2537 C CA . GLU B 1 62 ? -27.949 -27.485 -32.677 1.00 86.17 329 GLU C CA 1
ATOM 2538 C C . GLU B 1 62 ? -29.140 -27.741 -31.774 1.00 106.53 329 GLU C C 1
ATOM 2539 O O . GLU B 1 62 ? -29.998 -28.564 -32.093 1.00 110.77 329 GLU C O 1
ATOM 2545 N N . GLU B 1 63 ? -29.178 -27.056 -30.643 1.00 102.17 330 GLU C N 1
ATOM 2546 C CA . GLU B 1 63 ? -30.232 -27.272 -29.668 1.00 95.08 330 GLU C CA 1
ATOM 2547 C C . GLU B 1 63 ? -31.539 -26.663 -30.142 1.00 80.44 330 GLU C C 1
ATOM 2548 O O . GLU B 1 63 ? -31.587 -25.483 -30.487 1.00 79.07 330 GLU C O 1
ATOM 2550 N N . MET B 1 64 ? -32.595 -27.464 -30.173 1.00 62.32 331 MET C N 1
ATOM 2551 C CA . MET B 1 64 ? -33.903 -26.927 -30.502 1.00 85.51 331 MET C CA 1
ATOM 2552 C C . MET B 1 64 ? -34.531 -26.285 -29.270 1.00 82.42 331 MET C C 1
ATOM 2553 O O . MET B 1 64 ? -33.961 -26.291 -28.181 1.00 91.46 331 MET C O 1
ATOM 2555 N N . GLU B 1 65 ? -35.714 -25.703 -29.447 1.00 78.09 332 GLU C N 1
ATOM 2556 C CA . GLU B 1 65 ? -36.404 -24.940 -28.407 1.00 62.48 332 GLU C CA 1
ATOM 2557 C C . GLU B 1 65 ? -37.747 -25.579 -28.084 1.00 85.32 332 GLU C C 1
ATOM 2558 O O . GLU B 1 65 ? -38.756 -25.227 -28.693 1.00 72.31 332 GLU C O 1
ATOM 2560 N N . THR B 1 66 ? -37.780 -26.455 -27.087 1.00 81.06 333 THR C N 1
ATOM 2561 C CA . THR B 1 66 ? -39.022 -27.121 -26.689 1.00 82.53 333 THR C CA 1
ATOM 2562 C C . THR B 1 66 ? -39.734 -26.375 -25.571 1.00 90.14 333 THR C C 1
ATOM 2563 O O . THR B 1 66 ? -40.064 -26.936 -24.532 1.00 94.16 333 THR C O 1
ATOM 2567 N N . HIS B 1 67 ? -39.971 -25.094 -25.787 1.00 106.89 334 HIS C N 1
ATOM 2568 C CA . HIS B 1 67 ? -40.440 -24.163 -24.777 1.00 91.62 334 HIS C CA 1
ATOM 2569 C C . HIS B 1 67 ? -41.925 -24.274 -24.513 1.00 75.08 334 HIS C C 1
ATOM 2570 O O . HIS B 1 67 ? -42.518 -23.323 -24.000 1.00 54.61 334 HIS C O 1
ATOM 2577 N N . ASN B 1 68 ? -42.538 -25.402 -24.836 1.00 49.32 335 ASN C N 1
ATOM 2578 C CA . ASN B 1 68 ? -43.977 -25.565 -24.745 1.00 57.59 335 ASN C CA 1
ATOM 2579 C C . ASN B 1 68 ? -44.313 -26.848 -24.018 1.00 82.41 335 ASN C C 1
ATOM 2580 O O . ASN B 1 68 ? -43.569 -27.825 -24.069 1.00 49.88 335 ASN C O 1
ATOM 2585 N N . TYR B 1 69 ? -45.452 -26.829 -23.339 1.00 96.87 336 TYR C N 1
ATOM 2586 C CA . TYR B 1 69 ? -45.931 -27.975 -22.594 1.00 108.34 336 TYR C CA 1
ATOM 2587 C C . TYR B 1 69 ? -47.266 -28.497 -23.086 1.00 99.33 336 TYR C C 1
ATOM 2588 O O . TYR B 1 69 ? -47.698 -29.560 -22.635 1.00 73.84 336 TYR C O 1
ATOM 2597 N N . VAL B 1 70 ? -47.935 -27.786 -23.982 1.00 51.62 337 VAL C N 1
ATOM 2598 C CA . VAL B 1 70 ? -49.194 -28.238 -24.544 1.00 64.89 337 VAL C CA 1
ATOM 2599 C C . VAL B 1 70 ? -49.153 -27.883 -26.022 1.00 83.25 337 VAL C C 1
ATOM 2600 O O . VAL B 1 70 ? -48.412 -26.996 -26.442 1.00 95.97 337 VAL C O 1
ATOM 2604 N N . GLU B 1 71 ? -49.934 -28.599 -26.824 1.00 60.21 338 GLU C N 1
ATOM 2605 C CA . GLU B 1 71 ? -49.716 -28.581 -28.260 1.00 60.07 338 GLU C CA 1
ATOM 2606 C C . GLU B 1 71 ? -51.000 -29.005 -28.947 1.00 66.67 338 GLU C C 1
ATOM 2607 O O . GLU B 1 71 ? -51.647 -29.951 -28.511 1.00 61.13 338 GLU C O 1
ATOM 2610 N N . SER B 1 72 ? -51.383 -28.285 -29.992 1.00 76.63 339 SER C N 1
ATOM 2611 C CA . SER B 1 72 ? -52.588 -28.657 -30.707 1.00 62.94 339 SER C CA 1
ATOM 2612 C C . SER B 1 72 ? -52.458 -30.066 -31.258 1.00 55.72 339 SER C C 1
ATOM 2613 O O . SER B 1 72 ? -51.361 -30.558 -31.521 1.00 55.21 339 SER C O 1
ATOM 2616 N N . SER B 1 73 ? -53.605 -30.706 -31.465 1.00 54.45 340 SER C N 1
ATOM 2617 C CA . SER B 1 73 ? -53.595 -32.027 -32.071 1.00 54.61 340 SER C CA 1
ATOM 2618 C C . SER B 1 73 ? -52.958 -31.993 -33.452 1.00 83.27 340 SER C C 1
ATOM 2619 O O . SER B 1 73 ? -52.235 -32.920 -33.828 1.00 79.16 340 SER C O 1
ATOM 2622 N N . PHE B 1 74 ? -53.198 -30.923 -34.212 1.00 78.39 341 PHE C N 1
ATOM 2623 C CA . PHE B 1 74 ? -52.698 -30.841 -35.579 1.00 65.43 341 PHE C CA 1
ATOM 2624 C C . PHE B 1 74 ? -51.211 -31.113 -35.617 1.00 54.05 341 PHE C C 1
ATOM 2625 O O . PHE B 1 74 ? -50.750 -32.058 -36.262 1.00 56.75 341 PHE C O 1
ATOM 2633 N N . TRP B 1 75 ? -50.445 -30.296 -34.912 1.00 74.39 342 TRP C N 1
ATOM 2634 C CA . TRP B 1 75 ? -49.031 -30.581 -34.761 1.00 101.56 342 TRP C CA 1
ATOM 2635 C C . TRP B 1 75 ? -48.821 -31.943 -34.124 1.00 102.85 342 TRP C C 1
ATOM 2636 O O . TRP B 1 75 ? -47.876 -32.661 -34.465 1.00 108.15 342 TRP C O 1
ATOM 2647 N N . CYS B 1 76 ? -49.688 -32.312 -33.187 1.00 97.02 343 CYS C N 1
ATOM 2648 C CA . CYS B 1 76 ? -49.468 -33.540 -32.440 1.00 104.10 343 CYS C CA 1
ATOM 2649 C C . CYS B 1 76 ? -49.679 -34.757 -33.317 1.00 80.16 343 CYS C C 1
ATOM 2650 O O . CYS B 1 76 ? -48.874 -35.690 -33.300 1.00 62.19 343 CYS C O 1
ATOM 2653 N N . PHE B 1 77 ? -50.772 -34.779 -34.071 1.00 83.86 344 PHE C N 1
ATOM 2654 C CA . PHE B 1 77 ? -51.099 -35.925 -34.908 1.00 104.19 344 PHE C CA 1
ATOM 2655 C C . PHE B 1 77 ? -51.079 -35.581 -36.389 1.00 99.78 344 PHE C C 1
ATOM 2656 O O . PHE B 1 77 ? -50.295 -36.148 -37.152 1.00 83.97 344 PHE C O 1
ATOM 2664 N N . ASP B 1 78 ? -51.923 -34.644 -36.803 1.00 92.13 345 ASP C N 1
ATOM 2665 C CA . ASP B 1 78 ? -52.272 -34.494 -38.201 1.00 91.53 345 ASP C CA 1
ATOM 2666 C C . ASP B 1 78 ? -51.182 -33.833 -39.015 1.00 84.18 345 ASP C C 1
ATOM 2667 O O . ASP B 1 78 ? -51.081 -34.100 -40.214 1.00 93.85 345 ASP C O 1
ATOM 2672 N N . ALA B 1 79 ? -50.368 -32.968 -38.415 1.00 80.40 346 ALA C N 1
ATOM 2673 C CA . ALA B 1 79 ? -49.269 -32.423 -39.194 1.00 52.84 346 ALA C CA 1
ATOM 2674 C C . ALA B 1 79 ? -48.440 -33.549 -39.760 1.00 76.07 346 ALA C C 1
ATOM 2675 O O . ALA B 1 79 ? -47.864 -33.421 -40.840 1.00 52.47 346 ALA C O 1
ATOM 2677 N N . LEU B 1 80 ? -48.411 -34.664 -39.054 1.00 90.70 347 LEU C N 1
ATOM 2678 C CA . LEU B 1 80 ? -47.829 -35.916 -39.492 1.00 84.85 347 LEU C CA 1
ATOM 2679 C C . LEU B 1 80 ? -48.945 -36.798 -40.028 1.00 77.15 347 LEU C C 1
ATOM 2680 O O . LEU B 1 80 ? -50.113 -36.628 -39.682 1.00 87.46 347 LEU C O 1
ATOM 2685 N N . TYR B 1 81 ? -48.589 -37.765 -40.863 1.00 73.86 348 TYR C N 1
ATOM 2686 C CA . TYR B 1 81 ? -49.620 -38.698 -41.292 1.00 76.42 348 TYR C CA 1
ATOM 2687 C C . TYR B 1 81 ? -49.977 -39.555 -40.091 1.00 73.57 348 TYR C C 1
ATOM 2688 O O . TYR B 1 81 ? -49.428 -40.633 -39.869 1.00 78.93 348 TYR C O 1
ATOM 2697 N N . ILE B 1 82 ? -50.883 -39.041 -39.266 1.00 78.78 349 ILE C N 1
ATOM 2698 C CA . ILE B 1 82 ? -51.489 -39.828 -38.207 1.00 73.51 349 ILE C CA 1
ATOM 2699 C C . ILE B 1 82 ? -52.999 -39.686 -38.324 1.00 80.12 349 ILE C C 1
ATOM 2700 O O . ILE B 1 82 ? -53.535 -38.599 -38.106 1.00 92.49 349 ILE C O 1
ATOM 2705 N N . PRO B 1 83 ? -53.720 -40.755 -38.627 1.00 79.75 350 PRO C N 1
ATOM 2706 C CA . PRO B 1 83 ? -55.175 -40.669 -38.735 1.00 90.99 350 PRO C CA 1
ATOM 2707 C C . PRO B 1 83 ? -55.824 -40.254 -37.429 1.00 106.03 350 PRO C C 1
ATOM 2708 O O . PRO B 1 83 ? -55.426 -40.688 -36.349 1.00 121.98 350 PRO C O 1
ATOM 2712 N N . GLN B 1 84 ? -56.836 -39.397 -37.537 1.00 97.77 351 GLN C N 1
ATOM 2713 C CA . GLN B 1 84 ? -57.556 -38.974 -36.345 1.00 101.41 351 GLN C CA 1
ATOM 2714 C C . GLN B 1 84 ? -58.262 -40.153 -35.700 1.00 98.07 351 GLN C C 1
ATOM 2715 O O . GLN B 1 84 ? -58.243 -40.308 -34.477 1.00 80.28 351 GLN C O 1
ATOM 2717 N N . GLN B 1 85 ? -58.895 -40.995 -36.505 1.00 115.17 352 GLN C N 1
ATOM 2718 C CA . GLN B 1 85 ? -59.546 -42.185 -35.983 1.00 98.49 352 GLN C CA 1
ATOM 2719 C C . GLN B 1 85 ? -58.471 -43.177 -35.585 1.00 95.53 352 GLN C C 1
ATOM 2720 O O . GLN B 1 85 ? -58.017 -43.965 -36.418 1.00 94.74 352 GLN C O 1
ATOM 2722 N N . HIS B 1 86 ? -58.054 -43.162 -34.326 1.00 85.69 353 HIS C N 1
ATOM 2723 C CA . HIS B 1 86 ? -56.910 -43.966 -33.932 1.00 91.76 353 HIS C CA 1
ATOM 2724 C C . HIS B 1 86 ? -57.001 -44.237 -32.439 1.00 118.87 353 HIS C C 1
ATOM 2725 O O . HIS B 1 86 ? -57.745 -43.554 -31.727 1.00 92.84 353 HIS C O 1
ATOM 2732 N N . PRO B 1 87 ? -56.305 -45.265 -31.945 1.00 145.88 354 PRO C N 1
ATOM 2733 C CA . PRO B 1 87 ? -56.307 -45.512 -30.496 1.00 171.44 354 PRO C CA 1
ATOM 2734 C C . PRO B 1 87 ? -55.589 -44.439 -29.709 1.00 172.38 354 PRO C C 1
ATOM 2735 O O . PRO B 1 87 ? -55.918 -44.220 -28.538 1.00 175.85 354 PRO C O 1
ATOM 2739 N N . SER B 1 88 ? -54.613 -43.764 -30.317 1.00 144.12 355 SER C N 1
ATOM 2740 C CA . SER B 1 88 ? -53.966 -42.643 -29.648 1.00 108.00 355 SER C CA 1
ATOM 2741 C C . SER B 1 88 ? -54.963 -41.520 -29.420 1.00 90.64 355 SER C C 1
ATOM 2742 O O . SER B 1 88 ? -55.108 -41.020 -28.300 1.00 83.87 355 SER C O 1
ATOM 2745 N N . ARG B 1 89 ? -55.663 -41.112 -30.473 1.00 73.05 356 ARG C N 1
ATOM 2746 C CA . ARG B 1 89 ? -56.675 -40.089 -30.288 1.00 87.01 356 ARG C CA 1
ATOM 2747 C C . ARG B 1 89 ? -57.716 -40.541 -29.281 1.00 83.43 356 ARG C C 1
ATOM 2748 O O . ARG B 1 89 ? -58.285 -39.712 -28.568 1.00 94.51 356 ARG C O 1
ATOM 2750 N N . ASP B 1 90 ? -57.978 -41.840 -29.206 1.00 84.50 357 ASP C N 1
ATOM 2751 C CA . ASP B 1 90 ? -58.851 -42.334 -28.158 1.00 92.63 357 ASP C CA 1
ATOM 2752 C C . ASP B 1 90 ? -58.231 -42.017 -26.808 1.00 108.65 357 ASP C C 1
ATOM 2753 O O . ASP B 1 90 ? -57.012 -42.053 -26.641 1.00 114.68 357 ASP C O 1
ATOM 2755 N N . LEU B 1 91 ? -59.082 -41.703 -25.841 1.00 95.22 358 LEU C N 1
ATOM 2756 C CA . LEU B 1 91 ? -58.621 -41.291 -24.524 1.00 106.64 358 LEU C CA 1
ATOM 2757 C C . LEU B 1 91 ? -58.035 -42.502 -23.814 1.00 140.20 358 LEU C C 1
ATOM 2758 O O . LEU B 1 91 ? -57.845 -43.568 -24.401 1.00 129.93 358 LEU C O 1
ATOM 2760 N N . GLN B 1 92 ? -57.703 -42.327 -22.537 1.00 156.97 359 GLN C N 1
ATOM 2761 C CA . GLN B 1 92 ? -57.163 -43.388 -21.690 1.00 160.39 359 GLN C CA 1
ATOM 2762 C C . GLN B 1 92 ? -55.738 -43.741 -22.096 1.00 134.63 359 GLN C C 1
ATOM 2763 O O . GLN B 1 92 ? -55.098 -44.576 -21.452 1.00 128.95 359 GLN C O 1
ATOM 2769 N N . ASP B 1 93 ? -55.244 -43.148 -23.181 1.00 123.87 360 ASP C N 1
ATOM 2770 C CA . ASP B 1 93 ? -53.888 -43.401 -23.633 1.00 115.69 360 ASP C CA 1
ATOM 2771 C C . ASP B 1 93 ? -53.154 -42.131 -24.016 1.00 105.17 360 ASP C C 1
ATOM 2772 O O . ASP B 1 93 ? -52.025 -42.207 -24.509 1.00 92.93 360 ASP C O 1
ATOM 2777 N N . THR B 1 94 ? -53.772 -40.976 -23.818 1.00 115.62 361 THR C N 1
ATOM 2778 C CA . THR B 1 94 ? -53.186 -39.678 -24.082 1.00 119.02 361 THR C CA 1
ATOM 2779 C C . THR B 1 94 ? -53.708 -38.706 -23.033 1.00 137.47 361 THR C C 1
ATOM 2780 O O . THR B 1 94 ? -54.510 -39.065 -22.167 1.00 158.17 361 THR C O 1
ATOM 2784 N N . PHE B 1 95 ? -53.261 -37.459 -23.124 1.00 132.98 362 PHE C N 1
ATOM 2785 C CA . PHE B 1 95 ? -53.649 -36.403 -22.198 1.00 117.18 362 PHE C CA 1
ATOM 2786 C C . PHE B 1 95 ? -54.239 -35.246 -22.970 1.00 108.92 362 PHE C C 1
ATOM 2787 O O . PHE B 1 95 ? -53.571 -34.669 -23.829 1.00 121.44 362 PHE C O 1
ATOM 2795 N N . PHE B 1 96 ? -55.460 -34.874 -22.621 1.00 95.77 363 PHE C N 1
ATOM 2796 C CA . PHE B 1 96 ? -56.220 -33.869 -23.340 1.00 68.83 363 PHE C CA 1
ATOM 2797 C C . PHE B 1 96 ? -56.454 -32.696 -22.411 1.00 66.00 363 PHE C C 1
ATOM 2798 O O . PHE B 1 96 ? -56.899 -32.876 -21.275 1.00 73.74 363 PHE C O 1
ATOM 2800 N N . ILE B 1 97 ? -56.157 -31.500 -22.895 1.00 71.39 364 ILE C N 1
ATOM 2801 C CA . ILE B 1 97 ? -56.282 -30.321 -22.056 1.00 81.88 364 ILE C CA 1
ATOM 2802 C C . ILE B 1 97 ? -57.730 -29.891 -21.958 1.00 83.80 364 ILE C C 1
ATOM 2803 O O . ILE B 1 97 ? -58.327 -29.906 -20.877 1.00 98.48 364 ILE C O 1
ATOM 2805 N N . LYS B 1 98 ? -58.299 -29.485 -23.086 1.00 83.31 365 LYS C N 1
ATOM 2806 C CA . LYS B 1 98 ? -59.704 -29.130 -23.235 1.00 68.64 365 LYS C CA 1
ATOM 2807 C C . LYS B 1 98 ? -60.053 -27.809 -22.564 1.00 79.20 365 LYS C C 1
ATOM 2808 O O . LYS B 1 98 ? -61.142 -27.277 -22.791 1.00 81.02 365 LYS C O 1
ATOM 2810 N N . GLU B 1 99 ? -59.158 -27.252 -21.742 1.00 76.72 366 GLU C N 1
ATOM 2811 C CA . GLU B 1 99 ? -59.494 -25.981 -21.101 1.00 85.93 366 GLU C CA 1
ATOM 2812 C C . GLU B 1 99 ? -59.395 -24.855 -22.118 1.00 116.78 366 GLU C C 1
ATOM 2813 O O . GLU B 1 99 ? -60.425 -24.233 -22.425 1.00 119.48 366 GLU C O 1
ATOM 2815 N N . PRO B 1 100 ? -58.226 -24.541 -22.687 1.00 123.89 367 PRO C N 1
ATOM 2816 C CA . PRO B 1 100 ? -58.226 -23.823 -23.957 1.00 118.98 367 PRO C CA 1
ATOM 2817 C C . PRO B 1 100 ? -58.127 -24.802 -25.111 1.00 93.89 367 PRO C C 1
ATOM 2818 O O . PRO B 1 100 ? -57.049 -24.988 -25.680 1.00 82.39 367 PRO C O 1
ATOM 2822 N N . GLU B 1 101 ? -59.234 -25.457 -25.442 1.00 92.72 368 GLU C N 1
ATOM 2823 C CA . GLU B 1 101 ? -59.219 -26.468 -26.485 1.00 74.69 368 GLU C CA 1
ATOM 2824 C C . GLU B 1 101 ? -59.066 -25.873 -27.872 1.00 71.68 368 GLU C C 1
ATOM 2825 O O . GLU B 1 101 ? -59.004 -26.636 -28.836 1.00 65.70 368 GLU C O 1
ATOM 2831 N N . THR B 1 102 ? -58.987 -24.553 -28.004 1.00 93.44 369 THR C N 1
ATOM 2832 C CA . THR B 1 102 ? -59.040 -23.891 -29.296 1.00 57.03 369 THR C CA 1
ATOM 2833 C C . THR B 1 102 ? -57.740 -23.177 -29.609 1.00 56.20 369 THR C C 1
ATOM 2834 O O . THR B 1 102 ? -57.259 -22.382 -28.803 1.00 78.84 369 THR C O 1
ATOM 2838 N N . CYS B 1 103 ? -57.206 -23.422 -30.797 1.00 79.54 370 CYS C N 1
ATOM 2839 C CA . CYS B 1 103 ? -56.092 -22.658 -31.328 1.00 86.42 370 CYS C CA 1
ATOM 2840 C C . CYS B 1 103 ? -56.485 -22.077 -32.674 1.00 114.05 370 CYS C C 1
ATOM 2841 O O . CYS B 1 103 ? -57.426 -22.543 -33.315 1.00 117.53 370 CYS C O 1
ATOM 2844 N N . ILE B 1 104 ? -55.758 -21.044 -33.102 1.00 125.34 371 ILE C N 1
ATOM 2845 C CA . ILE B 1 104 ? -55.999 -20.372 -34.376 1.00 144.58 371 ILE C CA 1
ATOM 2846 C C . ILE B 1 104 ? -54.627 -20.138 -35.014 1.00 141.71 371 ILE C C 1
ATOM 2847 O O . ILE B 1 104 ? -53.591 -20.326 -34.377 1.00 139.20 371 ILE C O 1
ATOM 2852 N N . ASP B 1 105 ? -54.623 -19.734 -36.288 1.00 115.20 372 ASP C N 1
ATOM 2853 C CA . ASP B 1 105 ? -53.418 -19.376 -37.032 1.00 103.98 372 ASP C CA 1
ATOM 2854 C C . ASP B 1 105 ? -52.444 -20.502 -37.363 1.00 90.56 372 ASP C C 1
ATOM 2855 O O . ASP B 1 105 ? -51.554 -20.825 -36.574 1.00 99.32 372 ASP C O 1
ATOM 2860 N N . LYS B 1 106 ? -52.684 -21.179 -38.483 1.00 91.64 373 LYS C N 1
ATOM 2861 C CA . LYS B 1 106 ? -51.662 -21.985 -39.132 1.00 72.59 373 LYS C CA 1
ATOM 2862 C C . LYS B 1 106 ? -51.671 -21.595 -40.598 1.00 64.38 373 LYS C C 1
ATOM 2863 O O . LYS B 1 106 ? -52.694 -21.146 -41.112 1.00 74.73 373 LYS C O 1
ATOM 2869 N N . PHE B 1 107 ? -50.542 -21.761 -41.282 1.00 63.81 374 PHE C N 1
ATOM 2870 C CA . PHE B 1 107 ? -50.424 -21.194 -42.626 1.00 85.27 374 PHE C CA 1
ATOM 2871 C C . PHE B 1 107 ? -51.303 -22.005 -43.570 1.00 79.54 374 PHE C C 1
ATOM 2872 O O . PHE B 1 107 ? -50.852 -22.881 -44.311 1.00 63.22 374 PHE C O 1
ATOM 2880 N N . VAL B 1 108 ? -52.598 -21.690 -43.535 1.00 99.75 375 VAL C N 1
ATOM 2881 C CA . VAL B 1 108 ? -53.536 -22.265 -44.487 1.00 55.03 375 VAL C CA 1
ATOM 2882 C C . VAL B 1 108 ? -53.067 -22.004 -45.902 1.00 97.91 375 VAL C C 1
ATOM 2883 O O . VAL B 1 108 ? -53.161 -22.873 -46.774 1.00 83.60 375 VAL C O 1
ATOM 2887 N N . ASP B 1 109 ? -52.482 -20.830 -46.131 1.00 104.06 376 ASP C N 1
ATOM 2888 C CA . ASP B 1 109 ? -52.321 -20.311 -47.482 1.00 142.58 376 ASP C CA 1
ATOM 2889 C C . ASP B 1 109 ? -51.320 -21.091 -48.314 1.00 159.93 376 ASP C C 1
ATOM 2890 O O . ASP B 1 109 ? -50.135 -20.750 -48.370 1.00 169.48 376 ASP C O 1
ATOM 2892 N N . THR B 1 110 ? -51.820 -22.122 -48.992 1.00 154.40 377 THR C N 1
ATOM 2893 C CA . THR B 1 110 ? -51.019 -23.002 -49.833 1.00 129.03 377 THR C CA 1
ATOM 2894 C C . THR B 1 110 ? -49.776 -23.501 -49.112 1.00 117.32 377 THR C C 1
ATOM 2895 O O . THR B 1 110 ? -48.747 -23.763 -49.736 1.00 118.85 377 THR C O 1
ATOM 2899 N N . GLU B 1 111 ? -49.841 -23.616 -47.789 1.00 119.20 378 GLU C N 1
ATOM 2900 C CA . GLU B 1 111 ? -48.674 -24.053 -47.035 1.00 110.49 378 GLU C CA 1
ATOM 2901 C C . GLU B 1 111 ? -48.921 -25.355 -46.292 1.00 141.61 378 GLU C C 1
ATOM 2902 O O . GLU B 1 111 ? -48.206 -26.329 -46.536 1.00 158.01 378 GLU C O 1
ATOM 2904 N N . TYR B 1 112 ? -49.872 -25.398 -45.360 1.00 138.33 379 TYR C N 1
ATOM 2905 C CA . TYR B 1 112 ? -50.062 -26.615 -44.582 1.00 127.41 379 TYR C CA 1
ATOM 2906 C C . TYR B 1 112 ? -51.478 -27.163 -44.577 1.00 106.48 379 TYR C C 1
ATOM 2907 O O . TYR B 1 112 ? -51.680 -28.323 -44.948 1.00 103.57 379 TYR C O 1
ATOM 2916 N N . ILE B 1 113 ? -52.477 -26.376 -44.198 1.00 77.61 380 ILE C N 1
ATOM 2917 C CA . ILE B 1 113 ? -53.677 -27.009 -43.662 1.00 55.14 380 ILE C CA 1
ATOM 2918 C C . ILE B 1 113 ? -54.450 -27.731 -44.748 1.00 108.19 380 ILE C C 1
ATOM 2919 O O . ILE B 1 113 ? -54.775 -28.912 -44.610 1.00 56.02 380 ILE C O 1
ATOM 2924 N N . ASP B 1 114 ? -54.754 -27.046 -45.844 1.00 95.78 381 ASP C N 1
ATOM 2925 C CA . ASP B 1 114 ? -55.583 -27.689 -46.856 1.00 103.91 381 ASP C CA 1
ATOM 2926 C C . ASP B 1 114 ? -54.834 -28.770 -47.611 1.00 88.69 381 ASP C C 1
ATOM 2927 O O . ASP B 1 114 ? -55.445 -29.753 -48.043 1.00 85.98 381 ASP C O 1
ATOM 2932 N N . ASN B 1 115 ? -53.516 -28.649 -47.729 1.00 101.62 382 ASN C N 1
ATOM 2933 C CA . ASN B 1 115 ? -52.742 -29.766 -48.242 1.00 93.31 382 ASN C CA 1
ATOM 2934 C C . ASN B 1 115 ? -52.906 -31.000 -47.367 1.00 72.05 382 ASN C C 1
ATOM 2935 O O . ASN B 1 115 ? -53.168 -32.094 -47.870 1.00 86.17 382 ASN C O 1
ATOM 2940 N N . ILE B 1 116 ? -52.764 -30.853 -46.054 1.00 60.36 383 ILE C N 1
ATOM 2941 C CA . ILE B 1 116 ? -52.933 -32.011 -45.179 1.00 72.33 383 ILE C CA 1
ATOM 2942 C C . ILE B 1 116 ? -54.368 -32.526 -45.225 1.00 76.55 383 ILE C C 1
ATOM 2943 O O . ILE B 1 116 ? -54.610 -33.737 -45.156 1.00 78.42 383 ILE C O 1
ATOM 2948 N N . LYS B 1 117 ? -55.345 -31.648 -45.278 1.00 60.39 384 LYS C N 1
ATOM 2949 C CA . LYS B 1 117 ? -56.705 -32.134 -45.256 1.00 61.26 384 LYS C CA 1
ATOM 2950 C C . LYS B 1 117 ? -56.949 -32.959 -46.460 1.00 61.67 384 LYS C C 1
ATOM 2951 O O . LYS B 1 117 ? -57.611 -33.953 -46.413 1.00 62.16 384 LYS C O 1
ATOM 2953 N N . ARG B 1 118 ? -56.312 -32.580 -47.540 1.00 59.45 385 ARG C N 1
ATOM 2954 C CA . ARG B 1 118 ? -56.407 -33.337 -48.751 1.00 67.47 385 ARG C CA 1
ATOM 2955 C C . ARG B 1 118 ? -55.796 -34.654 -48.545 1.00 81.03 385 ARG C C 1
ATOM 2956 O O . ARG B 1 118 ? -56.393 -35.617 -48.836 1.00 68.18 385 ARG C O 1
ATOM 2958 N N . VAL B 1 119 ? -54.647 -34.714 -47.912 1.00 85.46 386 VAL C N 1
ATOM 2959 C CA . VAL B 1 119 ? -53.943 -35.976 -47.740 1.00 88.95 386 VAL C CA 1
ATOM 2960 C C . VAL B 1 119 ? -54.590 -37.089 -46.957 1.00 94.24 386 VAL C C 1
ATOM 2961 O O . VAL B 1 119 ? -54.259 -38.237 -47.109 1.00 81.18 386 VAL C O 1
ATOM 2965 N N . HIS B 1 120 ? -55.496 -36.736 -46.069 1.00 121.40 387 HIS C N 1
ATOM 2966 C CA . HIS B 1 120 ? -56.265 -37.707 -45.326 1.00 102.08 387 HIS C CA 1
ATOM 2967 C C . HIS B 1 120 ? -57.529 -38.046 -46.107 1.00 93.47 387 HIS C C 1
ATOM 2968 O O . HIS B 1 120 ? -58.333 -38.860 -45.688 1.00 82.30 387 HIS C O 1
ATOM 2975 N N . THR B 1 121 ? -57.786 -37.350 -47.186 1.00 59.14 388 THR C N 1
ATOM 2976 C CA . THR B 1 121 ? -58.911 -37.658 -47.944 1.00 60.06 388 THR C CA 1
ATOM 2977 C C . THR B 1 121 ? -58.559 -37.936 -49.371 1.00 60.11 388 THR C C 1
ATOM 2978 O O . THR B 1 121 ? -59.372 -38.357 -50.088 1.00 60.74 388 THR C O 1
ATOM 2980 N N . HIS B 1 122 ? -57.315 -37.785 -49.744 1.00 59.47 389 HIS C N 1
ATOM 2981 C CA . HIS B 1 122 ? -56.837 -37.910 -51.112 1.00 59.50 389 HIS C CA 1
ATOM 2982 C C . HIS B 1 122 ? -55.348 -37.886 -51.179 1.00 58.58 389 HIS C C 1
ATOM 2983 O O . HIS B 1 122 ? -54.736 -37.895 -50.185 1.00 105.34 389 HIS C O 1
ATOM 2985 N N . GLY B 1 123 ? -54.736 -37.853 -52.335 1.00 58.47 390 GLY C N 1
ATOM 2986 C CA . GLY B 1 123 ? -53.295 -37.862 -52.361 1.00 57.68 390 GLY C CA 1
ATOM 2987 C C . GLY B 1 123 ? -52.660 -36.635 -52.923 1.00 117.21 390 GLY C C 1
ATOM 2988 O O . GLY B 1 123 ? -53.233 -36.013 -53.744 1.00 102.01 390 GLY C O 1
ATOM 2989 N N . ASP B 1 124 ? -51.490 -36.261 -52.439 1.00 117.97 391 ASP C N 1
ATOM 2990 C CA . ASP B 1 124 ? -50.699 -35.153 -52.960 1.00 132.03 391 ASP C CA 1
ATOM 2991 C C . ASP B 1 124 ? -49.252 -35.324 -52.518 1.00 147.47 391 ASP C C 1
ATOM 2992 O O . ASP B 1 124 ? -48.924 -36.214 -51.733 1.00 157.13 391 ASP C O 1
ATOM 2994 N N . TYR B 1 125 ? -48.379 -34.500 -53.096 1.00 147.14 392 TYR C N 1
ATOM 2995 C CA . TYR B 1 125 ? -46.975 -34.428 -52.687 1.00 134.32 392 TYR C CA 1
ATOM 2996 C C . TYR B 1 125 ? -46.293 -35.792 -52.712 1.00 133.23 392 TYR C C 1
ATOM 2997 O O . TYR B 1 125 ? -45.450 -36.105 -51.871 1.00 128.77 392 TYR C O 1
ATOM 2999 N N . GLY B 1 126 ? -46.658 -36.610 -53.683 1.00 121.58 393 GLY C N 1
ATOM 3000 C CA . GLY B 1 126 ? -46.081 -37.925 -53.810 1.00 127.23 393 GLY C CA 1
ATOM 3001 C C . GLY B 1 126 ? -47.152 -38.859 -54.305 1.00 103.72 393 GLY C C 1
ATOM 3002 O O . GLY B 1 126 ? -47.767 -38.606 -55.341 1.00 96.94 393 GLY C O 1
ATOM 3003 N N . SER B 1 127 ? -47.396 -39.938 -53.585 1.00 103.25 394 SER C N 1
ATOM 3004 C CA . SER B 1 127 ? -48.426 -40.864 -54.016 1.00 104.59 394 SER C CA 1
ATOM 3005 C C . SER B 1 127 ? -49.767 -40.320 -53.575 1.00 88.68 394 SER C C 1
ATOM 3006 O O . SER B 1 127 ? -49.875 -39.198 -53.076 1.00 73.00 394 SER C O 1
ATOM 3009 N N . PHE B 1 128 ? -50.809 -41.112 -53.756 1.00 99.78 395 PHE C N 1
ATOM 3010 C CA . PHE B 1 128 ? -52.138 -40.678 -53.392 1.00 86.89 395 PHE C CA 1
ATOM 3011 C C . PHE B 1 128 ? -52.754 -41.647 -52.391 1.00 78.34 395 PHE C C 1
ATOM 3012 O O . PHE B 1 128 ? -52.481 -42.848 -52.424 1.00 58.10 395 PHE C O 1
ATOM 3020 N N . GLY B 1 129 ? -53.614 -41.122 -51.517 1.00 77.81 396 GLY C N 1
ATOM 3021 C CA . GLY B 1 129 ? -54.448 -41.983 -50.700 1.00 89.08 396 GLY C CA 1
ATOM 3022 C C . GLY B 1 129 ? -54.393 -41.991 -49.183 1.00 111.01 396 GLY C C 1
ATOM 3023 O O . GLY B 1 129 ? -53.424 -42.467 -48.594 1.00 90.95 396 GLY C O 1
ATOM 3024 N N . TRP B 1 130 ? -55.433 -41.454 -48.538 1.00 139.52 397 TRP C N 1
ATOM 3025 C CA . TRP B 1 130 ? -55.729 -41.779 -47.143 1.00 130.28 397 TRP C CA 1
ATOM 3026 C C . TRP B 1 130 ? -57.217 -41.968 -46.865 1.00 137.96 397 TRP C C 1
ATOM 3027 O O . TRP B 1 130 ? -57.561 -42.490 -45.801 1.00 150.94 397 TRP C O 1
ATOM 3029 N N . ASN B 1 131 ? -58.150 -41.649 -47.746 1.00 132.76 398 ASN C N 1
ATOM 3030 C CA . ASN B 1 131 ? -59.590 -41.914 -47.491 1.00 121.31 398 ASN C CA 1
ATOM 3031 C C . ASN B 1 131 ? -60.288 -41.610 -46.157 1.00 128.29 398 ASN C C 1
ATOM 3032 O O . ASN B 1 131 ? -60.771 -42.522 -45.495 1.00 126.80 398 ASN C O 1
ATOM 3037 N N . TYR B 1 132 ? -60.399 -40.353 -45.767 1.00 136.13 399 TYR C N 1
ATOM 3038 C CA . TYR B 1 132 ? -61.068 -40.061 -44.515 1.00 131.20 399 TYR C CA 1
ATOM 3039 C C . TYR B 1 132 ? -61.606 -38.689 -44.460 1.00 109.81 399 TYR C C 1
ATOM 3040 O O . TYR B 1 132 ? -61.103 -37.777 -45.085 1.00 99.72 399 TYR C O 1
ATOM 3042 N N . LYS B 1 133 ? -62.589 -38.549 -43.612 1.00 61.85 400 LYS C N 1
ATOM 3043 C CA . LYS B 1 133 ? -63.245 -37.307 -43.430 1.00 68.21 400 LYS C CA 1
ATOM 3044 C C . LYS B 1 133 ? -62.376 -36.365 -42.649 1.00 76.39 400 LYS C C 1
ATOM 3045 O O . LYS B 1 133 ? -62.669 -36.076 -41.510 1.00 61.53 400 LYS C O 1
ATOM 3047 N N . TRP B 1 134 ? -61.359 -35.792 -43.262 1.00 79.25 401 TRP C N 1
ATOM 3048 C CA . TRP B 1 134 ? -60.469 -34.984 -42.435 1.00 83.69 401 TRP C CA 1
ATOM 3049 C C . TRP B 1 134 ? -61.123 -33.678 -42.014 1.00 107.80 401 TRP C C 1
ATOM 3050 O O . TRP B 1 134 ? -60.954 -32.633 -42.640 1.00 70.50 401 TRP C O 1
ATOM 3061 N N . LYS B 1 135 ? -61.919 -33.740 -40.958 1.00 119.55 402 LYS C N 1
ATOM 3062 C CA . LYS B 1 135 ? -62.435 -32.489 -40.439 1.00 116.77 402 LYS C CA 1
ATOM 3063 C C . LYS B 1 135 ? -61.306 -31.704 -39.780 1.00 100.39 402 LYS C C 1
ATOM 3064 O O . LYS B 1 135 ? -60.255 -32.246 -39.436 1.00 106.89 402 LYS C O 1
ATOM 3066 N N . LEU B 1 136 ? -61.513 -30.402 -39.643 1.00 87.88 403 LEU C N 1
ATOM 3067 C CA . LEU B 1 136 ? -60.466 -29.585 -39.055 1.00 82.34 403 LEU C CA 1
ATOM 3068 C C . LEU B 1 136 ? -60.615 -29.463 -37.549 1.00 103.13 403 LEU C C 1
ATOM 3069 O O . LEU B 1 136 ? -59.614 -29.512 -36.831 1.00 106.94 403 LEU C O 1
ATOM 3074 N N . GLU B 1 137 ? -61.847 -29.325 -37.054 1.00 96.00 404 GLU C N 1
ATOM 3075 C CA . GLU B 1 137 ? -62.045 -28.935 -35.661 1.00 96.00 404 GLU C CA 1
ATOM 3076 C C . GLU B 1 137 ? -61.393 -29.919 -34.699 1.00 100.32 404 GLU C C 1
ATOM 3077 O O . GLU B 1 137 ? -60.589 -29.523 -33.850 1.00 130.65 404 GLU C O 1
ATOM 3083 N N . GLU B 1 138 ? -61.715 -31.208 -34.818 1.00 104.95 405 GLU C N 1
ATOM 3084 C CA . GLU B 1 138 ? -61.096 -32.190 -33.935 1.00 75.89 405 GLU C CA 1
ATOM 3085 C C . GLU B 1 138 ? -59.585 -32.168 -34.060 1.00 58.44 405 GLU C C 1
ATOM 3086 O O . GLU B 1 138 ? -58.872 -32.316 -33.064 1.00 57.98 405 GLU C O 1
ATOM 3092 N N . SER B 1 139 ? -59.077 -31.965 -35.268 1.00 57.92 406 SER C N 1
ATOM 3093 C CA . SER B 1 139 ? -57.645 -31.790 -35.410 1.00 57.02 406 SER C CA 1
ATOM 3094 C C . SER B 1 139 ? -57.165 -30.554 -34.685 1.00 56.55 406 SER C C 1
ATOM 3095 O O . SER B 1 139 ? -55.978 -30.460 -34.377 1.00 69.37 406 SER C O 1
ATOM 3097 N N . LYS B 1 140 ? -58.036 -29.586 -34.447 1.00 58.15 407 LYS C N 1
ATOM 3098 C CA . LYS B 1 140 ? -57.639 -28.350 -33.793 1.00 62.56 407 LYS C CA 1
ATOM 3099 C C . LYS B 1 140 ? -57.736 -28.408 -32.278 1.00 97.64 407 LYS C C 1
ATOM 3100 O O . LYS B 1 140 ? -57.361 -27.438 -31.623 1.00 94.49 407 LYS C O 1
ATOM 3102 N N . LYS B 1 141 ? -58.236 -29.497 -31.705 1.00 95.61 408 LYS C N 1
ATOM 3103 C CA . LYS B 1 141 ? -58.349 -29.594 -30.253 1.00 85.78 408 LYS C CA 1
ATOM 3104 C C . LYS B 1 141 ? -56.976 -29.703 -29.594 1.00 83.01 408 LYS C C 1
ATOM 3105 O O . LYS B 1 141 ? -56.171 -30.570 -29.943 1.00 70.10 408 LYS C O 1
ATOM 3107 N N . ASN B 1 142 ? -56.721 -28.817 -28.632 1.00 90.12 409 ASN C N 1
ATOM 3108 C CA . ASN B 1 142 ? -55.424 -28.737 -27.973 1.00 71.82 409 ASN C CA 1
ATOM 3109 C C . ASN B 1 142 ? -55.224 -29.928 -27.048 1.00 55.31 409 ASN C C 1
ATOM 3110 O O . ASN B 1 142 ? -56.114 -30.272 -26.269 1.00 55.88 409 ASN C O 1
ATOM 3115 N N . VAL B 1 143 ? -54.060 -30.563 -27.131 1.00 54.73 410 VAL C N 1
ATOM 3116 C CA . VAL B 1 143 ? -53.782 -31.786 -26.404 1.00 54.75 410 VAL C CA 1
ATOM 3117 C C . VAL B 1 143 ? -52.468 -31.618 -25.653 1.00 70.05 410 VAL C C 1
ATOM 3118 O O . VAL B 1 143 ? -51.612 -30.813 -26.019 1.00 53.53 410 VAL C O 1
ATOM 3122 N N . LEU B 1 144 ? -52.307 -32.399 -24.593 1.00 88.02 411 LEU C N 1
ATOM 3123 C CA . LEU B 1 144 ? -51.021 -32.490 -23.914 1.00 97.19 411 LEU C CA 1
ATOM 3124 C C . LEU B 1 144 ? -50.100 -33.447 -24.643 1.00 87.26 411 LEU C C 1
ATOM 3125 O O . LEU B 1 144 ? -50.531 -34.495 -25.122 1.00 114.54 411 LEU C O 1
ATOM 3130 N N . ARG B 1 145 ? -48.828 -33.082 -24.718 1.00 57.11 412 ARG C N 1
ATOM 3131 C CA . ARG B 1 145 ? -47.907 -33.807 -25.573 1.00 60.94 412 ARG C CA 1
ATOM 3132 C C . ARG B 1 145 ? -47.846 -35.285 -25.238 1.00 75.80 412 ARG C C 1
ATOM 3133 O O . ARG B 1 145 ? -47.752 -35.674 -24.073 1.00 68.48 412 ARG C O 1
ATOM 3141 N N . THR B 1 146 ? -47.966 -36.105 -26.276 1.00 79.99 413 THR C N 1
ATOM 3142 C CA . THR B 1 146 ? -47.560 -37.493 -26.234 1.00 52.55 413 THR C CA 1
ATOM 3143 C C . THR B 1 146 ? -46.361 -37.753 -27.116 1.00 52.03 413 THR C C 1
ATOM 3144 O O . THR B 1 146 ? -45.633 -38.717 -26.877 1.00 51.90 413 THR C O 1
ATOM 3148 N N . HIS B 1 147 ? -46.119 -36.890 -28.095 1.00 57.16 414 HIS C N 1
ATOM 3149 C CA . HIS B 1 147 ? -44.985 -37.001 -28.998 1.00 57.06 414 HIS C CA 1
ATOM 3150 C C . HIS B 1 147 ? -44.218 -35.691 -28.965 1.00 60.69 414 HIS C C 1
ATOM 3151 O O . HIS B 1 147 ? -44.740 -34.658 -29.388 1.00 66.57 414 HIS C O 1
ATOM 3158 N N . THR B 1 148 ? -42.979 -35.735 -28.485 1.00 61.14 415 THR C N 1
ATOM 3159 C CA . THR B 1 148 ? -42.172 -34.523 -28.464 1.00 77.16 415 THR C CA 1
ATOM 3160 C C . THR B 1 148 ? -41.925 -33.983 -29.858 1.00 67.79 415 THR C C 1
ATOM 3161 O O . THR B 1 148 ? -41.808 -32.765 -30.045 1.00 60.31 415 THR C O 1
ATOM 3165 N N . THR B 1 149 ? -41.897 -34.870 -30.853 1.00 79.13 416 THR C N 1
ATOM 3166 C CA . THR B 1 149 ? -41.537 -34.490 -32.209 1.00 78.15 416 THR C CA 1
ATOM 3167 C C . THR B 1 149 ? -42.307 -33.277 -32.673 1.00 99.02 416 THR C C 1
ATOM 3168 O O . THR B 1 149 ? -41.863 -32.587 -33.595 1.00 82.66 416 THR C O 1
ATOM 3172 N N . ALA B 1 150 ? -43.467 -33.024 -32.067 1.00 91.67 417 ALA C N 1
ATOM 3173 C CA . ALA B 1 150 ? -44.262 -31.846 -32.383 1.00 94.29 417 ALA C CA 1
ATOM 3174 C C . ALA B 1 150 ? -43.397 -30.603 -32.439 1.00 69.14 417 ALA C C 1
ATOM 3175 O O . ALA B 1 150 ? -43.288 -29.958 -33.485 1.00 77.24 417 ALA C O 1
ATOM 3177 N N . ASN B 1 151 ? -42.751 -30.267 -31.325 1.00 50.05 418 ASN C N 1
ATOM 3178 C CA . ASN B 1 151 ? -41.870 -29.111 -31.343 1.00 49.17 418 ASN C CA 1
ATOM 3179 C C . ASN B 1 151 ? -40.881 -29.238 -32.481 1.00 57.35 418 ASN C C 1
ATOM 3180 O O . ASN B 1 151 ? -40.714 -28.314 -33.286 1.00 79.32 418 ASN C O 1
ATOM 3185 N N . SER B 1 152 ? -40.285 -30.418 -32.612 1.00 48.77 419 SER C N 1
ATOM 3186 C CA . SER B 1 152 ? -39.390 -30.699 -33.722 1.00 58.48 419 SER C CA 1
ATOM 3187 C C . SER B 1 152 ? -39.995 -30.242 -35.034 1.00 48.74 419 SER C C 1
ATOM 3188 O O . SER B 1 152 ? -39.421 -29.415 -35.749 1.00 50.01 419 SER C O 1
ATOM 3191 N N . CYS B 1 153 ? -41.185 -30.746 -35.343 1.00 55.46 420 CYS C N 1
ATOM 3192 C CA . CYS B 1 153 ? -41.748 -30.497 -36.657 1.00 55.70 420 CYS C CA 1
ATOM 3193 C C . CYS B 1 153 ? -41.887 -29.011 -36.938 1.00 55.66 420 CYS C C 1
ATOM 3194 O O . CYS B 1 153 ? -41.703 -28.583 -38.083 1.00 55.65 420 CYS C O 1
ATOM 3197 N N . ARG B 1 154 ? -42.161 -28.202 -35.913 1.00 49.35 421 ARG C N 1
ATOM 3198 C CA . ARG B 1 154 ? -42.248 -26.766 -36.141 1.00 49.31 421 ARG C CA 1
ATOM 3199 C C . ARG B 1 154 ? -40.973 -26.261 -36.781 1.00 48.91 421 ARG C C 1
ATOM 3200 O O . ARG B 1 154 ? -40.998 -25.640 -37.847 1.00 48.97 421 ARG C O 1
ATOM 3208 N N . ALA B 1 155 ? -39.837 -26.568 -36.159 1.00 51.47 422 ALA C N 1
ATOM 3209 C CA . ALA B 1 155 ? -38.557 -26.086 -36.645 1.00 54.35 422 ALA C CA 1
ATOM 3210 C C . ALA B 1 155 ? -38.293 -26.517 -38.068 1.00 51.53 422 ALA C C 1
ATOM 3211 O O . ALA B 1 155 ? -37.408 -25.959 -38.721 1.00 50.95 422 ALA C O 1
ATOM 3213 N N . LEU B 1 156 ? -39.026 -27.506 -38.560 1.00 48.50 423 LEU C N 1
ATOM 3214 C CA . LEU B 1 156 ? -38.861 -27.899 -39.948 1.00 48.60 423 LEU C CA 1
ATOM 3215 C C . LEU B 1 156 ? -39.437 -26.848 -40.877 1.00 59.11 423 LEU C C 1
ATOM 3216 O O . LEU B 1 156 ? -38.762 -26.377 -41.800 1.00 50.28 423 LEU C O 1
ATOM 3221 N N . PHE B 1 157 ? -40.687 -26.460 -40.636 1.00 63.36 424 PHE C N 1
ATOM 3222 C CA . PHE B 1 157 ? -41.383 -25.611 -41.588 1.00 51.86 424 PHE C CA 1
ATOM 3223 C C . PHE B 1 157 ? -40.673 -24.288 -41.778 1.00 51.62 424 PHE C C 1
ATOM 3224 O O . PHE B 1 157 ? -40.549 -23.802 -42.905 1.00 51.73 424 PHE C O 1
ATOM 3232 N N . LYS B 1 158 ? -40.193 -23.694 -40.697 1.00 48.95 425 LYS C N 1
ATOM 3233 C CA . LYS B 1 158 ? -39.409 -22.481 -40.838 1.00 48.73 425 LYS C CA 1
ATOM 3234 C C . LYS B 1 158 ? -38.183 -22.747 -41.694 1.00 48.49 425 LYS C C 1
ATOM 3235 O O . LYS B 1 158 ? -37.904 -22.009 -42.645 1.00 56.86 425 LYS C O 1
ATOM 3241 N N . LEU B 1 159 ? -37.461 -23.830 -41.395 1.00 48.26 426 LEU C N 1
ATOM 3242 C CA . LEU B 1 159 ? -36.405 -24.291 -42.289 1.00 48.10 426 LEU C CA 1
ATOM 3243 C C . LEU B 1 159 ? -36.920 -24.358 -43.714 1.00 48.42 426 LEU C C 1
ATOM 3244 O O . LEU B 1 159 ? -36.264 -23.887 -44.651 1.00 48.40 426 LEU C O 1
ATOM 3249 N N . ALA B 1 160 ? -38.104 -24.945 -43.885 1.00 48.77 427 ALA C N 1
ATOM 3250 C CA . ALA B 1 160 ? -38.764 -24.984 -45.179 1.00 62.64 427 ALA C CA 1
ATOM 3251 C C . ALA B 1 160 ? -38.636 -23.652 -45.893 1.00 49.22 427 ALA C C 1
ATOM 3252 O O . ALA B 1 160 ? -38.047 -23.569 -46.974 1.00 49.24 427 ALA C O 1
ATOM 3254 N N . LYS B 1 161 ? -39.140 -22.588 -45.270 1.00 49.27 428 LYS C N 1
ATOM 3255 C CA . LYS B 1 161 ? -39.081 -21.280 -45.908 1.00 50.20 428 LYS C CA 1
ATOM 3256 C C . LYS B 1 161 ? -37.643 -20.878 -46.181 1.00 53.16 428 LYS C C 1
ATOM 3257 O O . LYS B 1 161 ? -37.318 -20.404 -47.275 1.00 49.16 428 LYS C O 1
ATOM 3263 N N . GLU B 1 162 ? -36.767 -21.057 -45.195 1.00 51.40 429 GLU C N 1
ATOM 3264 C CA . GLU B 1 162 ? -35.354 -20.805 -45.424 1.00 51.11 429 GLU C CA 1
ATOM 3265 C C . GLU B 1 162 ? -34.890 -21.543 -46.665 1.00 61.65 429 GLU C C 1
ATOM 3266 O O . GLU B 1 162 ? -34.275 -20.959 -47.562 1.00 80.12 429 GLU C O 1
ATOM 3268 N N . TYR B 1 163 ? -35.240 -22.824 -46.755 1.00 48.51 430 TYR C N 1
ATOM 3269 C CA . TYR B 1 163 ? -34.858 -23.621 -47.910 1.00 48.62 430 TYR C CA 1
ATOM 3270 C C . TYR B 1 163 ? -35.238 -22.923 -49.198 1.00 48.97 430 TYR C C 1
ATOM 3271 O O . TYR B 1 163 ? -34.460 -22.892 -50.155 1.00 48.99 430 TYR C O 1
ATOM 3273 N N . LYS B 1 164 ? -36.444 -22.370 -49.242 1.00 72.68 431 LYS C N 1
ATOM 3274 C CA . LYS B 1 164 ? -36.925 -21.729 -50.456 1.00 61.96 431 LYS C CA 1
ATOM 3275 C C . LYS B 1 164 ? -36.177 -20.445 -50.762 1.00 52.63 431 LYS C C 1
ATOM 3276 O O . LYS B 1 164 ? -35.932 -20.136 -51.932 1.00 49.81 431 LYS C O 1
ATOM 3278 N N . GLU B 1 165 ? -35.826 -19.669 -49.740 1.00 55.18 432 GLU C N 1
ATOM 3279 C CA . GLU B 1 165 ? -35.293 -18.345 -50.033 1.00 69.86 432 GLU C CA 1
ATOM 3280 C C . GLU B 1 165 ? -33.991 -18.391 -50.818 1.00 75.80 432 GLU C C 1
ATOM 3281 O O . GLU B 1 165 ? -33.980 -18.060 -52.005 1.00 90.64 432 GLU C O 1
ATOM 3287 N N . ALA B 1 166 ? -32.900 -18.810 -50.204 1.00 70.99 433 ALA C N 1
ATOM 3288 C CA . ALA B 1 166 ? -31.661 -18.892 -50.970 1.00 82.63 433 ALA C CA 1
ATOM 3289 C C . ALA B 1 166 ? -30.840 -20.148 -50.723 1.00 94.67 433 ALA C C 1
ATOM 3290 O O . ALA B 1 166 ? -30.085 -20.544 -51.616 1.00 108.25 433 ALA C O 1
ATOM 3292 N N . GLY B 1 167 ? -30.950 -20.792 -49.569 1.00 91.60 434 GLY C N 1
ATOM 3293 C CA . GLY B 1 167 ? -30.133 -21.953 -49.302 1.00 102.58 434 GLY C CA 1
ATOM 3294 C C . GLY B 1 167 ? -30.652 -23.182 -50.001 1.00 82.97 434 GLY C C 1
ATOM 3295 O O . GLY B 1 167 ? -31.768 -23.629 -49.731 1.00 86.78 434 GLY C O 1
ATOM 3296 N N . CYS B 1 168 ? -29.850 -23.768 -50.881 1.00 82.09 435 CYS C N 1
ATOM 3297 C CA . CYS B 1 168 ? -30.346 -24.958 -51.547 1.00 91.16 435 CYS C CA 1
ATOM 3298 C C . CYS B 1 168 ? -30.166 -26.178 -50.653 1.00 104.12 435 CYS C C 1
ATOM 3299 O O . CYS B 1 168 ? -31.150 -26.764 -50.192 1.00 112.59 435 CYS C O 1
ATOM 3302 N N . ILE B 1 169 ? -28.923 -26.542 -50.339 1.00 109.33 436 ILE C N 1
ATOM 3303 C CA . ILE B 1 169 ? -28.660 -27.691 -49.480 1.00 97.92 436 ILE C CA 1
ATOM 3304 C C . ILE B 1 169 ? -27.751 -27.278 -48.332 1.00 62.64 436 ILE C C 1
ATOM 3305 O O . ILE B 1 169 ? -26.561 -27.012 -48.529 1.00 64.76 436 ILE C O 1
ATOM 3310 N N . LYS B 1 170 ? -28.326 -27.157 -47.144 1.00 75.30 437 LYS C N 1
ATOM 3311 C CA . LYS B 1 170 ? -27.559 -26.969 -45.919 1.00 72.20 437 LYS C CA 1
ATOM 3312 C C . LYS B 1 170 ? -28.020 -28.069 -44.981 1.00 69.18 437 LYS C C 1
ATOM 3313 O O . LYS B 1 170 ? -28.973 -27.893 -44.214 1.00 50.86 437 LYS C O 1
ATOM 3319 N N . PRO B 1 171 ? -27.343 -29.209 -44.996 1.00 78.68 438 PRO C N 1
ATOM 3320 C CA . PRO B 1 171 ? -27.747 -30.322 -44.142 1.00 76.62 438 PRO C CA 1
ATOM 3321 C C . PRO B 1 171 ? -27.780 -29.869 -42.700 1.00 93.26 438 PRO C C 1
ATOM 3322 O O . PRO B 1 171 ? -26.789 -29.369 -42.173 1.00 116.05 438 PRO C O 1
ATOM 3326 N N . LYS B 1 172 ? -28.928 -30.024 -42.063 1.00 83.01 439 LYS C N 1
ATOM 3327 C CA . LYS B 1 172 ? -29.079 -29.544 -40.703 1.00 63.99 439 LYS C CA 1
ATOM 3328 C C . LYS B 1 172 ? -29.287 -30.703 -39.747 1.00 61.63 439 LYS C C 1
ATOM 3329 O O . LYS B 1 172 ? -29.922 -31.705 -40.086 1.00 77.62 439 LYS C O 1
ATOM 3335 N N . LYS B 1 173 ? -28.721 -30.559 -38.557 1.00 66.16 440 LYS C N 1
ATOM 3336 C CA . LYS B 1 173 ? -28.818 -31.540 -37.493 1.00 76.56 440 LYS C CA 1
ATOM 3337 C C . LYS B 1 173 ? -29.479 -30.879 -36.294 1.00 94.02 440 LYS C C 1
ATOM 3338 O O . LYS B 1 173 ? -29.077 -29.787 -35.889 1.00 100.21 440 LYS C O 1
ATOM 3344 N N . TYR B 1 174 ? -30.504 -31.518 -35.749 1.00 95.96 441 TYR C N 1
ATOM 3345 C CA . TYR B 1 174 ? -31.276 -30.967 -34.649 1.00 85.28 441 TYR C CA 1
ATOM 3346 C C . TYR B 1 174 ? -31.459 -32.029 -33.580 1.00 87.74 441 TYR C C 1
ATOM 3347 O O . TYR B 1 174 ? -31.395 -33.227 -33.852 1.00 112.64 441 TYR C O 1
ATOM 3356 N N . PHE B 1 175 ? -31.704 -31.581 -32.356 1.00 69.56 442 PHE C N 1
ATOM 3357 C CA . PHE B 1 175 ? -31.954 -32.500 -31.262 1.00 69.68 442 PHE C CA 1
ATOM 3358 C C . PHE B 1 175 ? -32.801 -31.794 -30.227 1.00 92.41 442 PHE C C 1
ATOM 3359 O O . PHE B 1 175 ? -32.649 -30.594 -30.001 1.00 95.45 442 PHE C O 1
ATOM 3367 N N . SER B 1 176 ? -33.670 -32.550 -29.577 1.00 108.12 443 SER C N 1
ATOM 3368 C CA . SER B 1 176 ? -34.610 -31.972 -28.636 1.00 114.05 443 SER C CA 1
ATOM 3369 C C . SER B 1 176 ? -34.835 -32.918 -27.468 1.00 120.60 443 SER C C 1
ATOM 3370 O O . SER B 1 176 ? -34.796 -34.141 -27.619 1.00 132.27 443 SER C O 1
ATOM 3373 N N . ILE B 1 177 ? -35.052 -32.337 -26.294 1.00 99.04 444 ILE C N 1
ATOM 3374 C CA . ILE B 1 177 ? -35.413 -33.107 -25.111 1.00 50.41 444 ILE C CA 1
ATOM 3375 C C . ILE B 1 177 ? -36.230 -32.256 -24.155 1.00 48.36 444 ILE C C 1
ATOM 3376 O O . ILE B 1 177 ? -35.810 -31.163 -23.768 1.00 48.18 444 ILE C O 1
ATOM 3381 N N . ASP B 1 178 ? -37.385 -32.773 -23.756 1.00 52.57 445 ASP C N 1
ATOM 3382 C CA . ASP B 1 178 ? -38.138 -32.213 -22.642 1.00 77.07 445 ASP C CA 1
ATOM 3383 C C . ASP B 1 178 ? -39.231 -33.205 -22.282 1.00 84.52 445 ASP C C 1
ATOM 3384 O O . ASP B 1 178 ? -39.550 -34.113 -23.050 1.00 55.33 445 ASP C O 1
ATOM 3389 N N . ARG B 1 179 ? -39.808 -33.012 -21.104 1.00 79.36 446 ARG C N 1
ATOM 3390 C CA . ARG B 1 179 ? -40.742 -33.989 -20.570 1.00 93.85 446 ARG C CA 1
ATOM 3391 C C . ARG B 1 179 ? -42.017 -34.064 -21.398 1.00 114.56 446 ARG C C 1
ATOM 3392 O O . ARG B 1 179 ? -42.543 -33.051 -21.854 1.00 134.45 446 ARG C O 1
ATOM 3400 N N . VAL B 1 180 ? -42.505 -35.287 -21.594 1.00 112.93 447 VAL C N 1
ATOM 3401 C CA . VAL B 1 180 ? -43.742 -35.580 -22.304 1.00 121.21 447 VAL C CA 1
ATOM 3402 C C . VAL B 1 180 ? -44.568 -36.485 -21.406 1.00 110.44 447 VAL C C 1
ATOM 3403 O O . VAL B 1 180 ? -44.062 -37.036 -20.434 1.00 145.15 447 VAL C O 1
ATOM 3407 N N . PHE B 1 181 ? -45.856 -36.628 -21.698 1.00 113.37 448 PHE C N 1
ATOM 3408 C CA . PHE B 1 181 ? -46.596 -37.499 -20.800 1.00 89.51 448 PHE C CA 1
ATOM 3409 C C . PHE B 1 181 ? -47.778 -38.180 -21.463 1.00 91.00 448 PHE C C 1
ATOM 341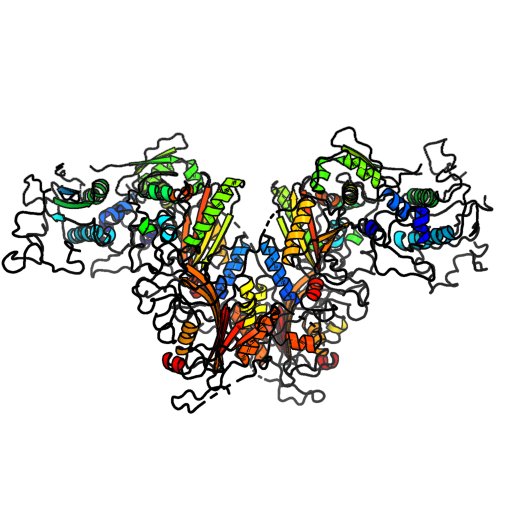0 O O . PHE B 1 181 ? -48.458 -37.614 -22.318 1.00 67.34 448 PHE C O 1
ATOM 3418 N N . ARG B 1 182 ? -48.014 -39.410 -21.012 1.00 90.01 449 ARG C N 1
ATOM 3419 C CA . ARG B 1 182 ? -49.181 -40.213 -21.326 1.00 88.15 449 ARG C CA 1
ATOM 3420 C C . ARG B 1 182 ? -49.633 -40.876 -20.035 1.00 79.29 449 ARG C C 1
ATOM 3421 O O . ARG B 1 182 ? -48.925 -40.853 -19.031 1.00 69.76 449 ARG C O 1
ATOM 3423 N N . ASN B 1 183 ? -50.839 -41.431 -20.043 1.00 86.99 450 ASN C N 1
ATOM 3424 C CA . ASN B 1 183 ? -51.408 -42.053 -18.849 1.00 56.01 450 ASN C CA 1
ATOM 3425 C C . ASN B 1 183 ? -52.170 -43.297 -19.277 1.00 72.65 450 ASN C C 1
ATOM 3426 O O . ASN B 1 183 ? -53.329 -43.196 -19.678 1.00 86.63 450 ASN C O 1
ATOM 3431 N N . GLU B 1 184 ? -51.551 -44.468 -19.199 1.00 69.43 451 GLU C N 1
ATOM 3432 C CA . GLU B 1 184 ? -52.356 -45.590 -19.648 1.00 88.19 451 GLU C CA 1
ATOM 3433 C C . GLU B 1 184 ? -53.392 -45.853 -18.565 1.00 81.77 451 GLU C C 1
ATOM 3434 O O . GLU B 1 184 ? -54.569 -45.543 -18.757 1.00 71.41 451 GLU C O 1
ATOM 3440 N N . ASN B 1 185 ? -52.990 -46.414 -17.430 1.00 84.09 452 ASN C N 1
ATOM 3441 C CA . ASN B 1 185 ? -53.795 -46.316 -16.221 1.00 82.69 452 ASN C CA 1
ATOM 3442 C C . ASN B 1 185 ? -52.877 -46.070 -15.037 1.00 91.71 452 ASN C C 1
ATOM 3443 O O . ASN B 1 185 ? -52.951 -45.053 -14.341 1.00 99.08 452 ASN C O 1
ATOM 3445 N N . LEU B 1 186 ? -52.015 -47.060 -14.826 1.00 91.74 453 LEU C N 1
ATOM 3446 C CA . LEU B 1 186 ? -50.902 -47.041 -13.887 1.00 89.01 453 LEU C CA 1
ATOM 3447 C C . LEU B 1 186 ? -50.083 -48.253 -14.300 1.00 106.61 453 LEU C C 1
ATOM 3448 O O . LEU B 1 186 ? -50.511 -49.384 -14.059 1.00 105.46 453 LEU C O 1
ATOM 3453 N N . ASP B 1 187 ? -48.935 -48.043 -14.923 1.00 114.58 454 ASP C N 1
ATOM 3454 C CA . ASP B 1 187 ? -48.191 -49.174 -15.458 1.00 127.63 454 ASP C CA 1
ATOM 3455 C C . ASP B 1 187 ? -47.232 -49.747 -14.432 1.00 125.70 454 ASP C C 1
ATOM 3456 O O . ASP B 1 187 ? -46.647 -49.022 -13.626 1.00 82.31 454 ASP C O 1
ATOM 3461 N N . SER B 1 188 ? -47.073 -51.061 -14.478 1.00 129.76 455 SER C N 1
ATOM 3462 C CA . SER B 1 188 ? -46.194 -51.742 -13.548 1.00 133.38 455 SER C CA 1
ATOM 3463 C C . SER B 1 188 ? -44.731 -51.537 -13.886 1.00 156.89 455 SER C C 1
ATOM 3464 O O . SER B 1 188 ? -43.870 -51.929 -13.094 1.00 153.58 455 SER C O 1
ATOM 3467 N N . THR B 1 189 ? -44.430 -50.960 -15.046 1.00 155.55 456 THR C N 1
ATOM 3468 C CA . THR B 1 189 ? -43.056 -50.690 -15.445 1.00 166.35 456 THR C CA 1
ATOM 3469 C C . THR B 1 189 ? -42.781 -49.214 -15.686 1.00 164.83 456 THR C C 1
ATOM 3470 O O . THR B 1 189 ? -41.822 -48.673 -15.126 1.00 163.82 456 THR C O 1
ATOM 3474 N N . HIS B 1 190 ? -43.581 -48.540 -16.503 1.00 150.74 457 HIS C N 1
ATOM 3475 C CA . HIS B 1 190 ? -43.280 -47.168 -16.877 1.00 106.75 457 HIS C CA 1
ATOM 3476 C C . HIS B 1 190 ? -44.258 -46.187 -16.252 1.00 80.62 457 HIS C C 1
ATOM 3477 O O . HIS B 1 190 ? -45.379 -46.530 -15.879 1.00 78.34 457 HIS C O 1
ATOM 3484 N N . LEU B 1 191 ? -43.789 -44.958 -16.134 1.00 97.77 458 LEU C N 1
ATOM 3485 C CA . LEU B 1 191 ? -44.456 -43.813 -15.547 1.00 65.89 458 LEU C CA 1
ATOM 3486 C C . LEU B 1 191 ? -44.821 -42.829 -16.649 1.00 57.52 458 LEU C C 1
ATOM 3487 O O . LEU B 1 191 ? -44.657 -43.110 -17.838 1.00 53.35 458 LEU C O 1
ATOM 3492 N N . ALA B 1 192 ? -45.315 -41.657 -16.251 1.00 76.76 459 ALA C N 1
ATOM 3493 C CA . ALA B 1 192 ? -45.730 -40.653 -17.222 1.00 87.25 459 ALA C CA 1
ATOM 3494 C C . ALA B 1 192 ? -44.536 -39.977 -17.889 1.00 113.34 459 ALA C C 1
ATOM 3495 O O . ALA B 1 192 ? -44.392 -38.751 -17.834 1.00 52.30 459 ALA C O 1
ATOM 3497 N N . GLU B 1 193 ? -43.687 -40.795 -18.512 1.00 87.14 460 GLU C N 1
ATOM 3498 C CA . GLU B 1 193 ? -42.652 -40.383 -19.463 1.00 88.33 460 GLU C CA 1
ATOM 3499 C C . GLU B 1 193 ? -41.847 -39.188 -18.945 1.00 69.07 460 GLU C C 1
ATOM 3500 O O . GLU B 1 193 ? -42.038 -38.046 -19.337 1.00 56.89 460 GLU C O 1
ATOM 3506 N N . PHE B 1 194 ? -40.987 -39.485 -17.987 1.00 75.33 461 PHE C N 1
ATOM 3507 C CA . PHE B 1 194 ? -40.119 -38.459 -17.434 1.00 83.36 461 PHE C CA 1
ATOM 3508 C C . PHE B 1 194 ? -39.517 -37.554 -18.504 1.00 84.47 461 PHE C C 1
ATOM 3509 O O . PHE B 1 194 ? -39.826 -36.366 -18.542 1.00 72.29 461 PHE C O 1
ATOM 3511 N N . HIS B 1 195 ? -38.653 -38.079 -19.361 1.00 89.06 462 HIS C N 1
ATOM 3512 C CA . HIS B 1 195 ? -37.932 -37.242 -20.310 1.00 89.55 462 HIS C CA 1
ATOM 3513 C C . HIS B 1 195 ? -37.570 -38.032 -21.559 1.00 100.25 462 HIS C C 1
ATOM 3514 O O . HIS B 1 195 ? -37.211 -39.206 -21.465 1.00 111.81 462 HIS C O 1
ATOM 3521 N N . GLN B 1 196 ? -37.642 -37.384 -22.723 1.00 103.61 463 GLN C N 1
ATOM 3522 C CA . GLN B 1 196 ? -37.480 -38.057 -24.007 1.00 49.17 463 GLN C CA 1
ATOM 3523 C C . GLN B 1 196 ? -36.476 -37.326 -24.884 1.00 51.83 463 GLN C C 1
ATOM 3524 O O . GLN B 1 196 ? -36.599 -36.119 -25.095 1.00 48.56 463 GLN C O 1
ATOM 3526 N N . VAL B 1 197 ? -35.481 -38.061 -25.381 1.00 52.22 464 VAL C N 1
ATOM 3527 C CA . VAL B 1 197 ? -34.484 -37.569 -26.328 1.00 67.13 464 VAL C CA 1
ATOM 3528 C C . VAL B 1 197 ? -34.948 -37.800 -27.755 1.00 104.68 464 VAL C C 1
ATOM 3529 O O . VAL B 1 197 ? -35.572 -38.824 -28.052 1.00 107.48 464 VAL C O 1
ATOM 3533 N N . GLU B 1 198 ? -34.619 -36.870 -28.653 1.00 86.75 465 GLU C N 1
ATOM 3534 C CA . GLU B 1 198 ? -34.947 -37.024 -30.063 1.00 95.96 465 GLU C CA 1
ATOM 3535 C C . GLU B 1 198 ? -33.900 -36.319 -30.914 1.00 97.51 465 GLU C C 1
ATOM 3536 O O . GLU B 1 198 ? -33.467 -35.215 -30.588 1.00 105.85 465 GLU C O 1
ATOM 3542 N N . GLY B 1 199 ? -33.507 -36.960 -32.003 1.00 98.82 466 GLY C N 1
ATOM 3543 C CA . GLY B 1 199 ? -32.552 -36.384 -32.927 1.00 77.93 466 GLY C CA 1
ATOM 3544 C C . GLY B 1 199 ? -33.072 -36.470 -34.344 1.00 85.66 466 GLY C C 1
ATOM 3545 O O . GLY B 1 199 ? -33.778 -37.409 -34.710 1.00 104.61 466 GLY C O 1
ATOM 3546 N N . LEU B 1 200 ? -32.709 -35.469 -35.145 1.00 68.73 467 LEU C N 1
ATOM 3547 C CA . LEU B 1 200 ? -33.198 -35.356 -36.510 1.00 47.56 467 LEU C CA 1
ATOM 3548 C C . LEU B 1 200 ? -32.090 -34.867 -37.422 1.00 47.34 467 LEU C C 1
ATOM 3549 O O . LEU B 1 200 ? -31.429 -33.877 -37.111 1.00 47.10 467 LEU C O 1
ATOM 3554 N N . ILE B 1 201 ? -31.890 -35.538 -38.541 1.00 47.45 468 ILE C N 1
ATOM 3555 C CA . ILE B 1 201 ? -30.955 -35.047 -39.540 1.00 47.30 468 ILE C CA 1
ATOM 3556 C C . ILE B 1 201 ? -31.734 -34.822 -40.816 1.00 62.11 468 ILE C C 1
ATOM 3557 O O . ILE B 1 201 ? -32.692 -35.544 -41.102 1.00 82.68 468 ILE C O 1
ATOM 3562 N N . ILE B 1 202 ? -31.331 -33.824 -41.589 1.00 59.44 469 ILE C N 1
ATOM 3563 C CA . ILE B 1 202 ? -32.053 -33.491 -42.806 1.00 47.67 469 ILE C CA 1
ATOM 3564 C C . ILE B 1 202 ? -31.070 -33.035 -43.866 1.00 72.67 469 ILE C C 1
ATOM 3565 O O . ILE B 1 202 ? -30.205 -32.196 -43.590 1.00 47.35 469 ILE C O 1
ATOM 3570 N N . ASP B 1 203 ? -31.210 -33.568 -45.080 1.00 77.27 470 ASP C N 1
ATOM 3571 C CA . ASP B 1 203 ? -30.343 -33.167 -46.186 1.00 100.62 470 ASP C CA 1
ATOM 3572 C C . ASP B 1 203 ? -30.856 -33.820 -47.459 1.00 97.64 470 ASP C C 1
ATOM 3573 O O . ASP B 1 203 ? -31.842 -34.559 -47.445 1.00 90.47 470 ASP C O 1
ATOM 3578 N N . LYS B 1 204 ? -30.172 -33.557 -48.566 1.00 91.04 471 LYS C N 1
ATOM 3579 C CA . LYS B 1 204 ? -30.611 -34.128 -49.825 1.00 78.48 471 LYS C CA 1
ATOM 3580 C C . LYS B 1 204 ? -30.288 -35.613 -49.855 1.00 53.54 471 LYS C C 1
ATOM 3581 O O . LYS B 1 204 ? -29.189 -36.027 -49.483 1.00 53.34 471 LYS C O 1
ATOM 3587 N N . ASN B 1 205 ? -31.248 -36.414 -50.310 1.00 57.80 472 ASN C N 1
ATOM 3588 C CA . ASN B 1 205 ? -31.003 -37.805 -50.674 1.00 70.96 472 ASN C CA 1
ATOM 3589 C C . ASN B 1 205 ? -30.318 -38.564 -49.537 1.00 79.30 472 ASN C C 1
ATOM 3590 O O . ASN B 1 205 ? -29.179 -39.002 -49.661 1.00 70.00 472 ASN C O 1
ATOM 3595 N N . ILE B 1 206 ? -31.014 -38.712 -48.416 1.00 48.87 473 ILE C N 1
ATOM 3596 C CA . ILE B 1 206 ? -30.436 -39.436 -47.291 1.00 48.68 473 ILE C CA 1
ATOM 3597 C C . ILE B 1 206 ? -31.325 -40.610 -46.918 1.00 48.95 473 ILE C C 1
ATOM 3598 O O . ILE B 1 206 ? -32.555 -40.518 -46.950 1.00 49.18 473 ILE C O 1
ATOM 3603 N N . GLY B 1 207 ? -30.684 -41.728 -46.592 1.00 64.64 474 GLY C N 1
ATOM 3604 C CA . GLY B 1 207 ? -31.379 -42.979 -46.380 1.00 62.89 474 GLY C CA 1
ATOM 3605 C C . GLY B 1 207 ? -30.878 -43.796 -45.211 1.00 68.88 474 GLY C C 1
ATOM 3606 O O . GLY B 1 207 ? -30.127 -43.303 -44.367 1.00 55.04 474 GLY C O 1
ATOM 3607 N N . LEU B 1 208 ? -31.310 -45.056 -45.162 1.00 75.97 475 LEU C N 1
ATOM 3608 C CA . LEU B 1 208 ? -30.993 -45.942 -44.050 1.00 84.95 475 LEU C CA 1
ATOM 3609 C C . LEU B 1 208 ? -29.515 -45.912 -43.695 1.00 78.88 475 LEU C C 1
ATOM 3610 O O . LEU B 1 208 ? -29.154 -45.578 -42.566 1.00 87.92 475 LEU C O 1
ATOM 3615 N N . SER B 1 209 ? -28.645 -46.225 -44.656 1.00 60.31 476 SER C N 1
ATOM 3616 C CA . SER B 1 209 ? -27.222 -46.379 -44.377 1.00 88.16 476 SER C CA 1
ATOM 3617 C C . SER B 1 209 ? -26.713 -45.269 -43.472 1.00 79.37 476 SER C C 1
ATOM 3618 O O . SER B 1 209 ? -25.994 -45.522 -42.503 1.00 73.10 476 SER C O 1
ATOM 3621 N N . HIS B 1 210 ? -27.125 -44.039 -43.759 1.00 77.11 477 HIS C N 1
ATOM 3622 C CA . HIS B 1 210 ? -26.741 -42.920 -42.914 1.00 66.14 477 HIS C CA 1
ATOM 3623 C C . HIS B 1 210 ? -27.324 -43.063 -41.518 1.00 53.53 477 HIS C C 1
ATOM 3624 O O . HIS B 1 210 ? -26.640 -42.806 -40.522 1.00 53.32 477 HIS C O 1
ATOM 3631 N N . LEU B 1 211 ? -28.587 -43.469 -41.420 1.00 63.06 478 LEU C N 1
ATOM 3632 C CA . LEU B 1 211 ? -29.203 -43.617 -40.109 1.00 60.17 478 LEU C CA 1
ATOM 3633 C C . LEU B 1 211 ? -28.496 -44.688 -39.292 1.00 48.36 478 LEU C C 1
ATOM 3634 O O . LEU B 1 211 ? -28.183 -44.485 -38.117 1.00 48.20 478 LEU C O 1
ATOM 3639 N N . ILE B 1 212 ? -28.285 -45.857 -39.888 1.00 48.60 479 ILE C N 1
ATOM 3640 C CA . ILE B 1 212 ? -27.562 -46.926 -39.210 1.00 48.68 479 ILE C CA 1
ATOM 3641 C C . ILE B 1 212 ? -26.196 -46.443 -38.762 1.00 48.39 479 ILE C C 1
ATOM 3642 O O . ILE B 1 212 ? -25.784 -46.678 -37.625 1.00 49.58 479 ILE C O 1
ATOM 3647 N N . GLY B 1 213 ? -25.463 -45.776 -39.646 1.00 56.77 480 GLY C N 1
ATOM 3648 C CA . GLY B 1 213 ? -24.141 -45.322 -39.265 1.00 64.21 480 GLY C CA 1
ATOM 3649 C C . GLY B 1 213 ? -24.179 -44.373 -38.084 1.00 48.93 480 GLY C C 1
ATOM 3650 O O . GLY B 1 213 ? -23.383 -44.494 -37.148 1.00 47.70 480 GLY C O 1
ATOM 3651 N N . THR B 1 214 ? -25.113 -43.426 -38.095 1.00 47.67 481 THR C N 1
ATOM 3652 C CA . THR B 1 214 ? -25.104 -42.445 -37.022 1.00 47.45 481 THR C CA 1
ATOM 3653 C C . THR B 1 214 ? -25.591 -43.052 -35.716 1.00 47.55 481 THR C C 1
ATOM 3654 O O . THR B 1 214 ? -25.102 -42.686 -34.644 1.00 47.42 481 THR C O 1
ATOM 3658 N N . LEU B 1 215 ? -26.552 -43.970 -35.768 1.00 47.81 482 LEU C N 1
ATOM 3659 C CA . LEU B 1 215 ? -26.922 -44.673 -34.549 1.00 47.96 482 LEU C CA 1
ATOM 3660 C C . LEU B 1 215 ? -25.753 -45.468 -34.014 1.00 48.00 482 LEU C C 1
ATOM 3661 O O . LEU B 1 215 ? -25.523 -45.510 -32.804 1.00 47.98 482 LEU C O 1
ATOM 3666 N N . ALA B 1 216 ? -25.034 -46.155 -34.895 1.00 61.04 483 ALA C N 1
ATOM 3667 C CA . ALA B 1 216 ? -23.845 -46.860 -34.459 1.00 98.08 483 ALA C CA 1
ATOM 3668 C C . ALA B 1 216 ? -22.941 -45.911 -33.703 1.00 80.89 483 ALA C C 1
ATOM 3669 O O . ALA B 1 216 ? -22.510 -46.202 -32.586 1.00 85.01 483 ALA C O 1
ATOM 3671 N N . ALA B 1 217 ? -22.693 -44.738 -34.281 1.00 68.30 484 ALA C N 1
ATOM 3672 C CA . ALA B 1 217 ? -21.809 -43.774 -33.636 1.00 59.27 484 ALA C CA 1
ATOM 3673 C C . ALA B 1 217 ? -22.338 -43.368 -32.267 1.00 54.39 484 ALA C C 1
ATOM 3674 O O . ALA B 1 217 ? -21.633 -43.473 -31.253 1.00 51.65 484 ALA C O 1
ATOM 3676 N N . PHE B 1 218 ? -23.584 -42.918 -32.214 1.00 60.20 485 PHE C N 1
ATOM 3677 C CA . PHE B 1 218 ? -24.161 -42.445 -30.966 1.00 47.31 485 PHE C CA 1
ATOM 3678 C C . PHE B 1 218 ? -24.180 -43.528 -29.906 1.00 47.54 485 PHE C C 1
ATOM 3679 O O . PHE B 1 218 ? -23.458 -43.443 -28.911 1.00 47.53 485 PHE C O 1
ATOM 3687 N N . TYR B 1 219 ? -24.961 -44.578 -30.139 1.00 50.35 486 TYR C N 1
ATOM 3688 C CA . TYR B 1 219 ? -25.027 -45.680 -29.197 1.00 50.62 486 TYR C CA 1
ATOM 3689 C C . TYR B 1 219 ? -23.684 -46.335 -28.939 1.00 50.68 486 TYR C C 1
ATOM 3690 O O . TYR B 1 219 ? -23.588 -47.136 -28.010 1.00 50.90 486 TYR C O 1
ATOM 3699 N N . LYS B 1 220 ? -22.648 -46.025 -29.715 1.00 79.73 487 LYS C N 1
ATOM 3700 C CA . LYS B 1 220 ? -21.311 -46.384 -29.273 1.00 66.26 487 LYS C CA 1
ATOM 3701 C C . LYS B 1 220 ? -20.828 -45.417 -28.210 1.00 58.31 487 LYS C C 1
ATOM 3702 O O . LYS B 1 220 ? -20.240 -45.826 -27.206 1.00 48.01 487 LYS C O 1
ATOM 3704 N N . HIS B 1 221 ? -21.081 -44.130 -28.415 1.00 66.70 488 HIS C N 1
ATOM 3705 C CA . HIS B 1 221 ? -20.668 -43.128 -27.446 1.00 67.28 488 HIS C CA 1
ATOM 3706 C C . HIS B 1 221 ? -21.375 -43.283 -26.107 1.00 72.16 488 HIS C C 1
ATOM 3707 O O . HIS B 1 221 ? -20.846 -42.833 -25.088 1.00 76.23 488 HIS C O 1
ATOM 3714 N N . ILE B 1 222 ? -22.551 -43.909 -26.074 1.00 55.35 489 ILE C N 1
ATOM 3715 C CA . ILE B 1 222 ? -23.252 -44.065 -24.805 1.00 55.51 489 ILE C CA 1
ATOM 3716 C C . ILE B 1 222 ? -22.706 -45.195 -23.948 1.00 78.01 489 ILE C C 1
ATOM 3717 O O . ILE B 1 222 ? -22.910 -45.187 -22.730 1.00 87.71 489 ILE C O 1
ATOM 3722 N N . GLY B 1 223 ? -22.027 -46.172 -24.530 1.00 84.90 490 GLY C N 1
ATOM 3723 C CA . GLY B 1 223 ? -21.550 -47.281 -23.730 1.00 93.89 490 GLY C CA 1
ATOM 3724 C C . GLY B 1 223 ? -21.633 -48.613 -24.439 1.00 98.47 490 GLY C C 1
ATOM 3725 O O . GLY B 1 223 ? -20.877 -49.543 -24.147 1.00 109.96 490 GLY C O 1
ATOM 3726 N N . ILE B 1 224 ? -22.564 -48.719 -25.373 1.00 101.61 491 ILE C N 1
ATOM 3727 C CA . ILE B 1 224 ? -22.862 -49.998 -25.990 1.00 86.51 491 ILE C CA 1
ATOM 3728 C C . ILE B 1 224 ? -22.401 -49.939 -27.432 1.00 86.21 491 ILE C C 1
ATOM 3729 O O . ILE B 1 224 ? -21.784 -48.960 -27.846 1.00 85.05 491 ILE C O 1
ATOM 3734 N N . HIS B 1 225 ? -22.608 -51.007 -28.184 1.00 82.30 492 HIS C N 1
ATOM 3735 C CA . HIS B 1 225 ? -22.252 -51.046 -29.597 1.00 94.36 492 HIS C CA 1
ATOM 3736 C C . HIS B 1 225 ? -23.474 -51.621 -30.286 1.00 95.59 492 HIS C C 1
ATOM 3737 O O . HIS B 1 225 ? -23.800 -52.795 -30.082 1.00 98.73 492 HIS C O 1
ATOM 3744 N N . LYS B 1 226 ? -24.146 -50.805 -31.096 1.00 92.98 493 LYS C N 1
ATOM 3745 C CA . LYS B 1 226 ? -25.360 -51.268 -31.745 1.00 74.85 493 LYS C CA 1
ATOM 3746 C C . LYS B 1 226 ? -25.084 -52.561 -32.479 1.00 77.55 493 LYS C C 1
ATOM 3747 O O . LYS B 1 226 ? -24.112 -52.670 -33.230 1.00 49.58 493 LYS C O 1
ATOM 3749 N N . LEU B 1 227 ? -25.919 -53.557 -32.224 1.00 67.41 494 LEU C N 1
ATOM 3750 C CA . LEU B 1 227 ? -25.569 -54.886 -32.685 1.00 77.56 494 LEU C CA 1
ATOM 3751 C C . LEU B 1 227 ? -26.725 -55.482 -33.463 1.00 94.43 494 LEU C C 1
ATOM 3752 O O . LEU B 1 227 ? -26.531 -56.381 -34.286 1.00 118.28 494 LEU C O 1
ATOM 3754 N N . LYS B 1 228 ? -27.931 -54.997 -33.196 1.00 61.68 495 LYS C N 1
ATOM 3755 C CA . LYS B 1 228 ? -29.099 -55.569 -33.832 1.00 66.41 495 LYS C CA 1
ATOM 3756 C C . LYS B 1 228 ? -30.201 -54.536 -33.940 1.00 77.89 495 LYS C C 1
ATOM 3757 O O . LYS B 1 228 ? -30.399 -53.726 -33.033 1.00 53.50 495 LYS C O 1
ATOM 3759 N N . PHE B 1 229 ? -30.925 -54.602 -35.053 1.00 74.45 496 PHE C N 1
ATOM 3760 C CA . PHE B 1 229 ? -32.023 -53.714 -35.391 1.00 56.51 496 PHE C CA 1
ATOM 3761 C C . PHE B 1 229 ? -33.117 -54.603 -35.944 1.00 57.02 496 PHE C C 1
ATOM 3762 O O . PHE B 1 229 ? -32.847 -55.464 -36.781 1.00 72.98 496 PHE C O 1
ATOM 3770 N N . LYS B 1 230 ? -34.333 -54.421 -35.459 1.00 68.40 497 LYS C N 1
ATOM 3771 C CA . LYS B 1 230 ? -35.424 -55.262 -35.891 1.00 62.19 497 LYS C CA 1
ATOM 3772 C C . LYS B 1 230 ? -36.544 -54.412 -36.463 1.00 52.70 497 LYS C C 1
ATOM 3773 O O . LYS B 1 230 ? -36.829 -53.338 -35.934 1.00 58.31 497 LYS C O 1
ATOM 3775 N N . PRO B 1 231 ? -37.186 -54.853 -37.533 1.00 55.92 498 PRO C N 1
ATOM 3776 C CA . PRO B 1 231 ? -38.255 -54.050 -38.120 1.00 64.02 498 PRO C CA 1
ATOM 3777 C C . PRO B 1 231 ? -39.402 -53.879 -37.146 1.00 53.14 498 PRO C C 1
ATOM 3778 O O . PRO B 1 231 ? -39.718 -54.783 -36.377 1.00 71.70 498 PRO C O 1
ATOM 3782 N N . THR B 1 232 ? -40.006 -52.698 -37.160 1.00 52.99 499 THR C N 1
ATOM 3783 C CA . THR B 1 232 ? -41.224 -52.447 -36.408 1.00 53.33 499 THR C CA 1
ATOM 3784 C C . THR B 1 232 ? -42.193 -51.666 -37.272 1.00 90.53 499 THR C C 1
ATOM 3785 O O . THR B 1 232 ? -41.885 -51.287 -38.400 1.00 91.89 499 THR C O 1
ATOM 3789 N N . PHE B 1 233 ? -43.375 -51.422 -36.726 1.00 69.96 500 PHE C N 1
ATOM 3790 C CA . PHE B 1 233 ? -44.455 -50.755 -37.439 1.00 91.44 500 PHE C CA 1
ATOM 3791 C C . PHE B 1 233 ? -44.732 -49.384 -36.833 1.00 85.06 500 PHE C C 1
ATOM 3792 O O . PHE B 1 233 ? -45.096 -49.293 -35.658 1.00 90.91 500 PHE C O 1
ATOM 3794 N N . ASN B 1 234 ? -44.597 -48.321 -37.640 1.00 76.61 501 ASN C N 1
ATOM 3795 C CA . ASN B 1 234 ? -44.802 -46.974 -37.098 1.00 78.72 501 ASN C CA 1
ATOM 3796 C C . ASN B 1 234 ? -45.457 -46.035 -38.099 1.00 92.63 501 ASN C C 1
ATOM 3797 O O . ASN B 1 234 ? -45.087 -46.049 -39.281 1.00 87.06 501 ASN C O 1
ATOM 3802 N N . PRO B 1 235 ? -46.394 -45.177 -37.654 1.00 118.07 502 PRO C N 1
ATOM 3803 C CA . PRO B 1 235 ? -47.180 -44.390 -38.612 1.00 101.86 502 PRO C CA 1
ATOM 3804 C C . PRO B 1 235 ? -46.525 -43.127 -39.139 1.00 125.67 502 PRO C C 1
ATOM 3805 O O . PRO B 1 235 ? -46.736 -42.798 -40.306 1.00 99.75 502 PRO C O 1
ATOM 3809 N N . TYR B 1 236 ? -45.726 -42.415 -38.353 1.00 120.49 503 TYR C N 1
ATOM 3810 C CA . TYR B 1 236 ? -45.090 -41.236 -38.930 1.00 129.15 503 TYR C CA 1
ATOM 3811 C C . TYR B 1 236 ? -43.828 -41.578 -39.699 1.00 135.11 503 TYR C C 1
ATOM 3812 O O . TYR B 1 236 ? -43.482 -40.858 -40.642 1.00 119.15 503 TYR C O 1
ATOM 3821 N N . THR B 1 237 ? -43.118 -42.636 -39.321 1.00 134.52 504 THR C N 1
ATOM 3822 C CA . THR B 1 237 ? -42.007 -43.137 -40.118 1.00 51.54 504 THR C CA 1
ATOM 3823 C C . THR B 1 237 ? -42.358 -44.532 -40.617 1.00 52.00 504 THR C C 1
ATOM 3824 O O . THR B 1 237 ? -42.447 -45.484 -39.837 1.00 52.17 504 THR C O 1
ATOM 3828 N N . GLU B 1 238 ? -42.616 -44.629 -41.917 1.00 70.88 505 GLU C N 1
ATOM 3829 C CA . GLU B 1 238 ? -42.939 -45.919 -42.518 1.00 78.50 505 GLU C CA 1
ATOM 3830 C C . GLU B 1 238 ? -41.781 -46.904 -42.455 1.00 101.31 505 GLU C C 1
ATOM 3831 O O . GLU B 1 238 ? -41.991 -48.031 -41.979 1.00 108.24 505 GLU C O 1
ATOM 3833 N N . PRO B 1 239 ? -40.550 -46.560 -42.862 1.00 113.40 506 PRO C N 1
ATOM 3834 C CA . PRO B 1 239 ? -39.421 -47.459 -42.595 1.00 100.54 506 PRO C CA 1
ATOM 3835 C C . PRO B 1 239 ? -38.915 -47.276 -41.182 1.00 71.48 506 PRO C C 1
ATOM 3836 O O . PRO B 1 239 ? -38.029 -46.454 -40.945 1.00 65.44 506 PRO C O 1
ATOM 3840 N N . SER B 1 240 ? -39.439 -48.040 -40.240 1.00 66.49 507 SER C N 1
ATOM 3841 C CA . SER B 1 240 ? -39.106 -47.833 -38.847 1.00 59.70 507 SER C CA 1
ATOM 3842 C C . SER B 1 240 ? -38.433 -49.074 -38.293 1.00 54.02 507 SER C C 1
ATOM 3843 O O . SER B 1 240 ? -38.448 -50.142 -38.905 1.00 51.86 507 SER C O 1
ATOM 3846 N N . MET B 1 241 ? -37.843 -48.923 -37.117 1.00 60.00 508 MET C N 1
ATOM 3847 C CA . MET B 1 241 ? -37.197 -50.059 -36.492 1.00 60.08 508 MET C CA 1
ATOM 3848 C C . MET B 1 241 ? -37.038 -49.800 -35.007 1.00 85.65 508 MET C C 1
ATOM 3849 O O . MET B 1 241 ? -37.104 -48.663 -34.542 1.00 89.20 508 MET C O 1
ATOM 3854 N N . GLU B 1 242 ? -36.880 -50.886 -34.269 1.00 74.60 509 GLU C N 1
ATOM 3855 C CA . GLU B 1 242 ? -36.508 -50.856 -32.868 1.00 74.49 509 GLU C CA 1
ATOM 3856 C C . GLU B 1 242 ? -35.050 -51.266 -32.787 1.00 75.74 509 GLU C C 1
ATOM 3857 O O . GLU B 1 242 ? -34.660 -52.287 -33.358 1.00 74.39 509 GLU C O 1
ATOM 3863 N N . ILE B 1 243 ? -34.252 -50.476 -32.106 1.00 78.93 510 ILE C N 1
ATOM 3864 C CA . ILE B 1 243 ? -32.809 -50.643 -32.129 1.00 50.33 510 ILE C CA 1
ATOM 3865 C C . ILE B 1 243 ? -32.362 -51.361 -30.871 1.00 52.34 510 ILE C C 1
ATOM 3866 O O . ILE B 1 243 ? -32.939 -51.198 -29.795 1.00 50.58 510 ILE C O 1
ATOM 3871 N N . TYR B 1 244 ? -31.316 -52.167 -31.012 1.00 50.47 511 TYR C N 1
ATOM 3872 C CA . TYR B 1 244 ? -30.739 -52.897 -29.898 1.00 50.61 511 TYR C CA 1
ATOM 3873 C C . TYR B 1 244 ? -29.223 -52.847 -29.932 1.00 59.51 511 TYR C C 1
ATOM 3874 O O . TYR B 1 244 ? -28.594 -53.071 -30.972 1.00 50.25 511 TYR C O 1
ATOM 3883 N N . GLY B 1 245 ? -28.645 -52.552 -28.776 1.00 79.88 512 GLY C N 1
ATOM 3884 C CA . GLY B 1 245 ? -27.225 -52.687 -28.585 1.00 78.84 512 GLY C CA 1
ATOM 3885 C C . GLY B 1 245 ? -27.027 -53.489 -27.319 1.00 98.88 512 GLY C C 1
ATOM 3886 O O . GLY B 1 245 ? -27.924 -53.598 -26.484 1.00 98.09 512 GLY C O 1
ATOM 3887 N N . TYR B 1 246 ? -25.844 -54.050 -27.184 1.00 87.35 513 TYR C N 1
ATOM 3888 C CA . TYR B 1 246 ? -25.711 -55.164 -26.270 1.00 101.06 513 TYR C CA 1
ATOM 3889 C C . TYR B 1 246 ? -24.913 -54.792 -25.033 1.00 84.11 513 TYR C C 1
ATOM 3890 O O . TYR B 1 246 ? -23.716 -54.508 -25.097 1.00 83.92 513 TYR C O 1
ATOM 3899 N N . HIS B 1 247 ? -25.601 -54.828 -23.914 1.00 75.17 514 HIS C N 1
ATOM 3900 C CA . HIS B 1 247 ? -25.064 -54.929 -22.574 1.00 70.39 514 HIS C CA 1
ATOM 3901 C C . HIS B 1 247 ? -25.700 -56.133 -21.909 1.00 70.62 514 HIS C C 1
ATOM 3902 O O . HIS B 1 247 ? -26.792 -56.573 -22.279 1.00 55.62 514 HIS C O 1
ATOM 3909 N N . GLU B 1 248 ? -25.000 -56.654 -20.907 1.00 76.74 515 GLU C N 1
ATOM 3910 C CA . GLU B 1 248 ? -25.345 -57.941 -20.323 1.00 76.87 515 GLU C CA 1
ATOM 3911 C C . GLU B 1 248 ? -26.636 -57.899 -19.523 1.00 97.93 515 GLU C C 1
ATOM 3912 O O . GLU B 1 248 ? -26.613 -57.960 -18.293 1.00 89.08 515 GLU C O 1
ATOM 3918 N N . GLN B 1 249 ? -27.769 -57.777 -20.211 1.00 92.69 516 GLN C N 1
ATOM 3919 C CA . GLN B 1 249 ? -29.055 -57.827 -19.531 1.00 101.27 516 GLN C CA 1
ATOM 3920 C C . GLN B 1 249 ? -29.638 -59.239 -19.579 1.00 127.97 516 GLN C C 1
ATOM 3921 O O . GLN B 1 249 ? -29.785 -59.890 -18.539 1.00 143.40 516 GLN C O 1
ATOM 3923 N N . SER B 1 250 ? -29.991 -59.712 -20.775 1.00 138.94 517 SER C N 1
ATOM 3924 C CA . SER B 1 250 ? -30.422 -61.087 -20.993 1.00 54.13 517 SER C CA 1
ATOM 3925 C C . SER B 1 250 ? -30.060 -61.475 -22.419 1.00 67.83 517 SER C C 1
ATOM 3926 O O . SER B 1 250 ? -29.357 -60.744 -23.120 1.00 63.12 517 SER C O 1
ATOM 3928 N N . LYS B 1 251 ? -30.526 -62.644 -22.844 1.00 80.03 518 LYS C N 1
ATOM 3929 C CA . LYS B 1 251 ? -30.551 -62.951 -24.267 1.00 70.09 518 LYS C CA 1
ATOM 3930 C C . LYS B 1 251 ? -31.869 -62.537 -24.900 1.00 54.48 518 LYS C C 1
ATOM 3931 O O . LYS B 1 251 ? -32.059 -62.732 -26.103 1.00 54.48 518 LYS C O 1
ATOM 3933 N N . LYS B 1 252 ? -32.772 -61.987 -24.103 1.00 58.45 519 LYS C N 1
ATOM 3934 C CA . LYS B 1 252 ? -34.005 -61.347 -24.514 1.00 76.25 519 LYS C CA 1
ATOM 3935 C C . LYS B 1 252 ? -33.715 -59.855 -24.516 1.00 109.93 519 LYS C C 1
ATOM 3936 O O . LYS B 1 252 ? -32.562 -59.439 -24.376 1.00 70.74 519 LYS C O 1
ATOM 3942 N N . TRP B 1 253 ? -34.743 -59.029 -24.657 1.00 126.68 520 TRP C N 1
ATOM 3943 C CA . TRP B 1 253 ? -34.502 -57.593 -24.597 1.00 177.19 520 TRP C CA 1
ATOM 3944 C C . TRP B 1 253 ? -35.818 -56.839 -24.462 1.00 187.47 520 TRP C C 1
ATOM 3945 O O . TRP B 1 253 ? -36.902 -57.422 -24.389 1.00 196.01 520 TRP C O 1
ATOM 3947 N N . LEU B 1 254 ? -35.688 -55.516 -24.438 1.00 172.91 521 LEU C N 1
ATOM 3948 C CA . LEU B 1 254 ? -36.766 -54.542 -24.393 1.00 138.40 521 LEU C CA 1
ATOM 3949 C C . LEU B 1 254 ? -36.366 -53.411 -25.325 1.00 151.02 521 LEU C C 1
ATOM 3950 O O . LEU B 1 254 ? -35.179 -53.191 -25.563 1.00 147.78 521 LEU C O 1
ATOM 3952 N N . GLU B 1 255 ? -37.350 -52.709 -25.869 1.00 131.56 522 GLU C N 1
ATOM 3953 C CA . GLU B 1 255 ? -37.044 -51.690 -26.862 1.00 76.85 522 GLU C CA 1
ATOM 3954 C C . GLU B 1 255 ? -36.101 -50.624 -26.323 1.00 98.91 522 GLU C C 1
ATOM 3955 O O . GLU B 1 255 ? -36.480 -49.844 -25.449 1.00 106.61 522 GLU C O 1
ATOM 3957 N N . VAL B 1 256 ? -34.872 -50.583 -26.839 1.00 87.96 523 VAL C N 1
ATOM 3958 C CA . VAL B 1 256 ? -33.788 -49.780 -26.279 1.00 66.79 523 VAL C CA 1
ATOM 3959 C C . VAL B 1 256 ? -33.835 -48.437 -26.990 1.00 65.66 523 VAL C C 1
ATOM 3960 O O . VAL B 1 256 ? -32.848 -47.696 -27.043 1.00 49.79 523 VAL C O 1
ATOM 3964 N N . GLY B 1 257 ? -34.998 -48.124 -27.533 1.00 101.88 524 GLY C N 1
ATOM 3965 C CA . GLY B 1 257 ? -35.245 -46.902 -28.264 1.00 50.09 524 GLY C CA 1
ATOM 3966 C C . GLY B 1 257 ? -35.719 -47.209 -29.668 1.00 50.22 524 GLY C C 1
ATOM 3967 O O . GLY B 1 257 ? -35.692 -48.346 -30.130 1.00 52.27 524 GLY C O 1
ATOM 3968 N N . ASN B 1 258 ? -36.180 -46.167 -30.340 1.00 61.38 525 ASN C N 1
ATOM 3969 C CA . ASN B 1 258 ? -36.697 -46.344 -31.682 1.00 61.54 525 ASN C CA 1
ATOM 3970 C C . ASN B 1 258 ? -36.136 -45.292 -32.618 1.00 61.14 525 ASN C C 1
ATOM 3971 O O . ASN B 1 258 ? -35.524 -44.311 -32.197 1.00 60.77 525 ASN C O 1
ATOM 3976 N N . SER B 1 259 ? -36.408 -45.487 -33.900 1.00 50.35 526 SER C N 1
ATOM 3977 C CA . SER B 1 259 ? -35.909 -44.599 -34.930 1.00 56.53 526 SER C CA 1
ATOM 3978 C C . SER B 1 259 ? -36.820 -44.720 -36.138 1.00 52.74 526 SER C C 1
ATOM 3979 O O . SER B 1 259 ? -37.902 -45.307 -36.067 1.00 50.79 526 SER C O 1
ATOM 3982 N N . GLY B 1 260 ? -36.392 -44.142 -37.241 1.00 55.53 527 GLY C N 1
ATOM 3983 C CA . GLY B 1 260 ? -37.122 -44.268 -38.485 1.00 55.83 527 GLY C CA 1
ATOM 3984 C C . GLY B 1 260 ? -36.975 -43.006 -39.299 1.00 75.91 527 GLY C C 1
ATOM 3985 O O . GLY B 1 260 ? -36.514 -41.977 -38.819 1.00 92.24 527 GLY C O 1
ATOM 3986 N N . ILE B 1 261 ? -37.372 -43.090 -40.558 1.00 84.16 528 ILE C N 1
ATOM 3987 C CA . ILE B 1 261 ? -37.329 -41.882 -41.358 1.00 49.88 528 ILE C CA 1
ATOM 3988 C C . ILE B 1 261 ? -38.733 -41.585 -41.842 1.00 65.33 528 ILE C C 1
ATOM 3989 O O . ILE B 1 261 ? -39.551 -42.484 -42.048 1.00 74.69 528 ILE C O 1
ATOM 3994 N N . PHE B 1 262 ? -38.986 -40.311 -42.065 1.00 67.81 529 PHE C N 1
ATOM 3995 C CA . PHE B 1 262 ? -40.333 -39.809 -42.274 1.00 92.77 529 PHE C CA 1
ATOM 3996 C C . PHE B 1 262 ? -40.834 -40.155 -43.671 1.00 71.38 529 PHE C C 1
ATOM 3997 O O . PHE B 1 262 ? -40.190 -40.873 -44.438 1.00 68.58 529 PHE C O 1
ATOM 4005 N N . ARG B 1 263 ? -41.995 -39.614 -44.019 1.00 60.93 530 ARG C N 1
ATOM 4006 C CA . ARG B 1 263 ? -42.750 -40.038 -45.173 1.00 90.18 530 ARG C CA 1
ATOM 4007 C C . ARG B 1 263 ? -43.140 -38.819 -45.997 1.00 99.61 530 ARG C C 1
ATOM 4008 O O . ARG B 1 263 ? -43.696 -37.855 -45.446 1.00 104.54 530 ARG C O 1
ATOM 4010 N N . PRO B 1 264 ? -42.875 -38.819 -47.311 1.00 126.44 531 PRO C N 1
ATOM 4011 C CA . PRO B 1 264 ? -43.123 -37.623 -48.119 1.00 121.47 531 PRO C CA 1
ATOM 4012 C C . PRO B 1 264 ? -44.528 -37.096 -47.967 1.00 91.57 531 PRO C C 1
ATOM 4013 O O . PRO B 1 264 ? -44.792 -35.937 -48.286 1.00 88.54 531 PRO C O 1
ATOM 4017 N N . GLU B 1 265 ? -45.419 -37.934 -47.443 1.00 76.08 532 GLU C N 1
ATOM 4018 C CA . GLU B 1 265 ? -46.788 -37.514 -47.200 1.00 73.09 532 GLU C CA 1
ATOM 4019 C C . GLU B 1 265 ? -46.810 -36.218 -46.413 1.00 78.00 532 GLU C C 1
ATOM 4020 O O . GLU B 1 265 ? -47.274 -35.185 -46.898 1.00 92.61 532 GLU C O 1
ATOM 4026 N N . MET B 1 266 ? -46.293 -36.248 -45.196 1.00 68.25 533 MET C N 1
ATOM 4027 C CA . MET B 1 266 ? -46.197 -35.013 -44.440 1.00 55.50 533 MET C CA 1
ATOM 4028 C C . MET B 1 266 ? -45.032 -34.162 -44.909 1.00 54.98 533 MET C C 1
ATOM 4029 O O . MET B 1 266 ? -45.109 -32.933 -44.864 1.00 54.88 533 MET C O 1
ATOM 4034 N N . LEU B 1 267 ? -43.968 -34.792 -45.386 1.00 52.46 534 LEU C N 1
ATOM 4035 C CA . LEU B 1 267 ? -42.737 -34.074 -45.671 1.00 76.29 534 LEU C CA 1
ATOM 4036 C C . LEU B 1 267 ? -42.912 -33.063 -46.789 1.00 64.56 534 LEU C C 1
ATOM 4037 O O . LEU B 1 267 ? -42.823 -31.858 -46.561 1.00 51.92 534 LEU C O 1
ATOM 4042 N N . ARG B 1 268 ? -43.199 -33.540 -47.992 1.00 74.37 535 ARG C N 1
ATOM 4043 C CA . ARG B 1 268 ? -43.324 -32.644 -49.132 1.00 101.20 535 ARG C CA 1
ATOM 4044 C C . ARG B 1 268 ? -44.496 -31.691 -49.006 1.00 80.31 535 ARG C C 1
ATOM 4045 O O . ARG B 1 268 ? -44.705 -30.882 -49.910 1.00 80.07 535 ARG C O 1
ATOM 4053 N N . SER B 1 269 ? -45.261 -31.757 -47.925 1.00 64.01 536 SER C N 1
ATOM 4054 C CA . SER B 1 269 ? -46.331 -30.801 -47.708 1.00 65.76 536 SER C CA 1
ATOM 4055 C C . SER B 1 269 ? -45.857 -29.489 -47.113 1.00 84.78 536 SER C C 1
ATOM 4056 O O . SER B 1 269 ? -46.678 -28.599 -46.895 1.00 93.18 536 SER C O 1
ATOM 4059 N N . MET B 1 270 ? -44.575 -29.350 -46.817 1.00 80.13 537 MET C N 1
ATOM 4060 C CA . MET B 1 270 ? -44.015 -28.070 -46.426 1.00 74.93 537 MET C CA 1
ATOM 4061 C C . MET B 1 270 ? -43.248 -27.422 -47.551 1.00 98.84 537 MET C C 1
ATOM 4062 O O . MET B 1 270 ? -42.625 -26.383 -47.344 1.00 95.67 537 MET C O 1
ATOM 4064 N N . GLY B 1 271 ? -43.296 -27.995 -48.742 1.00 99.35 538 GLY C N 1
ATOM 4065 C CA . GLY B 1 271 ? -42.549 -27.453 -49.851 1.00 119.38 538 GLY C CA 1
ATOM 4066 C C . GLY B 1 271 ? -41.095 -27.851 -49.903 1.00 105.75 538 GLY C C 1
ATOM 4067 O O . GLY B 1 271 ? -40.309 -27.180 -50.578 1.00 103.14 538 GLY C O 1
ATOM 4068 N N . PHE B 1 272 ? -40.699 -28.904 -49.197 1.00 78.44 539 PHE C N 1
ATOM 4069 C CA . PHE B 1 272 ? -39.318 -29.335 -49.297 1.00 95.21 539 PHE C CA 1
ATOM 4070 C C . PHE B 1 272 ? -39.061 -29.905 -50.684 1.00 86.51 539 PHE C C 1
ATOM 4071 O O . PHE B 1 272 ? -39.976 -30.354 -51.374 1.00 76.45 539 PHE C O 1
ATOM 4079 N N . SER B 1 273 ? -37.795 -29.901 -51.081 1.00 83.77 540 SER C N 1
ATOM 4080 C CA . SER B 1 273 ? -37.435 -30.413 -52.387 1.00 86.59 540 SER C CA 1
ATOM 4081 C C . SER B 1 273 ? -37.853 -31.871 -52.529 1.00 76.51 540 SER C C 1
ATOM 4082 O O . SER B 1 273 ? -38.198 -32.552 -51.567 1.00 61.10 540 SER C O 1
ATOM 4085 N N . GLU B 1 274 ? -37.788 -32.353 -53.763 1.00 100.64 541 GLU C N 1
ATOM 4086 C CA . GLU B 1 274 ? -38.042 -33.758 -54.029 1.00 87.98 541 GLU C CA 1
ATOM 4087 C C . GLU B 1 274 ? -36.849 -34.606 -53.647 1.00 77.20 541 GLU C C 1
ATOM 4088 O O . GLU B 1 274 ? -37.004 -35.793 -53.355 1.00 75.46 541 GLU C O 1
ATOM 4094 N N . GLU B 1 275 ? -35.666 -34.022 -53.642 1.00 74.56 542 GLU C N 1
ATOM 4095 C CA . GLU B 1 275 ? -34.464 -34.750 -53.297 1.00 69.88 542 GLU C CA 1
ATOM 4096 C C . GLU B 1 275 ? -34.203 -34.708 -51.804 1.00 64.03 542 GLU C C 1
ATOM 4097 O O . GLU B 1 275 ? -33.246 -35.325 -51.333 1.00 63.78 542 GLU C O 1
ATOM 4103 N N . VAL B 1 276 ? -35.090 -34.082 -51.080 1.00 59.49 543 VAL C N 1
ATOM 4104 C CA . VAL B 1 276 ? -34.968 -33.908 -49.644 1.00 66.22 543 VAL C CA 1
ATOM 4105 C C . VAL B 1 276 ? -35.447 -35.044 -48.806 1.00 91.38 543 VAL C C 1
ATOM 4106 O O . VAL B 1 276 ? -36.620 -35.307 -48.764 1.00 84.39 543 VAL C O 1
ATOM 4110 N N . SER B 1 277 ? -34.566 -35.599 -48.013 1.00 49.14 544 SER C N 1
ATOM 4111 C CA . SER B 1 277 ? -34.953 -36.682 -47.173 1.00 49.19 544 SER C CA 1
ATOM 4112 C C . SER B 1 277 ? -34.506 -36.453 -45.778 1.00 66.50 544 SER C C 1
ATOM 4113 O O . SER B 1 277 ? -33.495 -35.895 -45.605 1.00 65.99 544 SER C O 1
ATOM 4116 N N . VAL B 1 278 ? -35.240 -36.889 -44.767 1.00 59.95 545 VAL C N 1
ATOM 4117 C CA . VAL B 1 278 ? -34.823 -36.678 -43.399 1.00 67.36 545 VAL C CA 1
ATOM 4118 C C . VAL B 1 278 ? -34.864 -37.943 -42.607 1.00 97.49 545 VAL C C 1
ATOM 4119 O O . VAL B 1 278 ? -35.502 -38.840 -43.013 1.00 88.31 545 VAL C O 1
ATOM 4123 N N . ILE B 1 279 ? -34.143 -38.048 -41.484 1.00 132.26 546 ILE C N 1
ATOM 4124 C CA . ILE B 1 279 ? -34.084 -39.225 -40.628 1.00 126.57 546 ILE C CA 1
ATOM 4125 C C . ILE B 1 279 ? -34.249 -38.779 -39.184 1.00 128.59 546 ILE C C 1
ATOM 4126 O O . ILE B 1 279 ? -33.842 -37.676 -38.814 1.00 150.17 546 ILE C O 1
ATOM 4131 N N . ALA B 1 280 ? -34.853 -39.637 -38.360 1.00 125.98 547 ALA C N 1
ATOM 4132 C CA . ALA B 1 280 ? -35.154 -39.290 -36.982 1.00 95.02 547 ALA C CA 1
ATOM 4133 C C . ALA B 1 280 ? -34.980 -40.490 -36.067 1.00 98.47 547 ALA C C 1
ATOM 4134 O O . ALA B 1 280 ? -35.029 -41.641 -36.507 1.00 89.97 547 ALA C O 1
ATOM 4136 N N . TRP B 1 281 ? -34.781 -40.207 -34.782 1.00 76.20 548 TRP C N 1
ATOM 4137 C CA . TRP B 1 281 ? -34.788 -41.266 -33.784 1.00 76.36 548 TRP C CA 1
ATOM 4138 C C . TRP B 1 281 ? -35.086 -40.686 -32.415 1.00 76.32 548 TRP C C 1
ATOM 4139 O O . TRP B 1 281 ? -34.676 -39.572 -32.096 1.00 76.03 548 TRP C O 1
ATOM 4150 N N . GLY B 1 282 ? -35.793 -41.465 -31.600 1.00 84.80 549 GLY C N 1
ATOM 4151 C CA . GLY B 1 282 ? -36.151 -41.025 -30.269 1.00 78.55 549 GLY C CA 1
ATOM 4152 C C . GLY B 1 282 ? -35.992 -42.144 -29.262 1.00 57.82 549 GLY C C 1
ATOM 4153 O O . GLY B 1 282 ? -35.972 -43.326 -29.611 1.00 53.26 549 GLY C O 1
ATOM 4154 N N . LEU B 1 283 ? -35.872 -41.748 -27.998 1.00 49.14 550 LEU C N 1
ATOM 4155 C CA . LEU B 1 283 ? -35.733 -42.731 -26.932 1.00 78.81 550 LEU C CA 1
ATOM 4156 C C . LEU B 1 283 ? -35.968 -42.074 -25.583 1.00 76.58 550 LEU C C 1
ATOM 4157 O O . LEU B 1 283 ? -36.130 -40.859 -25.476 1.00 60.06 550 LEU C O 1
ATOM 4162 N N . SER B 1 284 ? -36.008 -42.909 -24.556 1.00 73.08 551 SER C N 1
ATOM 4163 C CA . SER B 1 284 ? -36.274 -42.473 -23.198 1.00 75.26 551 SER C CA 1
ATOM 4164 C C . SER B 1 284 ? -34.999 -42.018 -22.522 1.00 49.40 551 SER C C 1
ATOM 4165 O O . SER B 1 284 ? -33.900 -42.434 -22.883 1.00 49.19 551 SER C O 1
ATOM 4168 N N . LEU B 1 285 ? -35.155 -41.129 -21.550 1.00 49.37 552 LEU C N 1
ATOM 4169 C CA . LEU B 1 285 ? -34.034 -40.679 -20.745 1.00 56.21 552 LEU C CA 1
ATOM 4170 C C . LEU B 1 285 ? -33.934 -41.375 -19.399 1.00 52.78 552 LEU C C 1
ATOM 4171 O O . LEU B 1 285 ? -32.826 -41.579 -18.898 1.00 49.29 552 LEU C O 1
ATOM 4176 N N . GLU B 1 286 ? -35.051 -41.765 -18.799 1.00 55.61 553 GLU C N 1
ATOM 4177 C CA . GLU B 1 286 ? -34.967 -42.398 -17.492 1.00 50.14 553 GLU C CA 1
ATOM 4178 C C . GLU B 1 286 ? -34.308 -43.766 -17.596 1.00 50.26 553 GLU C C 1
ATOM 4179 O O . GLU B 1 286 ? -33.283 -44.024 -16.961 1.00 50.20 553 GLU C O 1
ATOM 4181 N N . ARG B 1 287 ? -34.878 -44.648 -18.408 1.00 62.90 554 ARG C N 1
ATOM 4182 C CA . ARG B 1 287 ? -34.393 -46.022 -18.510 1.00 50.66 554 ARG C CA 1
ATOM 4183 C C . ARG B 1 287 ? -32.889 -46.136 -18.697 1.00 50.33 554 ARG C C 1
ATOM 4184 O O . ARG B 1 287 ? -32.271 -46.970 -18.019 1.00 67.36 554 ARG C O 1
ATOM 4192 N N . PRO B 1 288 ? -32.240 -45.369 -19.570 1.00 49.89 555 PRO C N 1
ATOM 4193 C CA . PRO B 1 288 ? -30.779 -45.442 -19.617 1.00 49.63 555 PRO C CA 1
ATOM 4194 C C . PRO B 1 288 ? -30.141 -45.041 -18.316 1.00 49.63 555 PRO C C 1
ATOM 4195 O O . PRO B 1 288 ? -29.094 -45.586 -17.958 1.00 49.65 555 PRO C O 1
ATOM 4199 N N . THR B 1 289 ? -30.738 -44.104 -17.587 1.00 50.42 556 THR C N 1
ATOM 4200 C CA . THR B 1 289 ? -30.177 -43.723 -16.300 1.00 49.67 556 THR C CA 1
ATOM 4201 C C . THR B 1 289 ? -30.279 -44.867 -15.314 1.00 50.13 556 THR C C 1
ATOM 4202 O O . THR B 1 289 ? -29.289 -45.245 -14.681 1.00 50.18 556 THR C O 1
ATOM 4206 N N . MET B 1 290 ? -31.477 -45.429 -15.183 1.00 50.49 557 MET C N 1
ATOM 4207 C CA . MET B 1 290 ? -31.722 -46.668 -14.458 1.00 50.97 557 MET C CA 1
ATOM 4208 C C . MET B 1 290 ? -30.612 -47.659 -14.775 1.00 93.56 557 MET C C 1
ATOM 4209 O O . MET B 1 290 ? -30.110 -48.353 -13.888 1.00 77.24 557 MET C O 1
ATOM 4214 N N . ILE B 1 291 ? -30.240 -47.741 -16.051 1.00 90.64 558 ILE C N 1
ATOM 4215 C CA . ILE B 1 291 ? -29.171 -48.647 -16.453 1.00 82.35 558 ILE C CA 1
ATOM 4216 C C . ILE B 1 291 ? -27.843 -48.201 -15.859 1.00 80.93 558 ILE C C 1
ATOM 4217 O O . ILE B 1 291 ? -27.067 -49.016 -15.349 1.00 98.31 558 ILE C O 1
ATOM 4222 N N . LYS B 1 292 ? -27.557 -46.901 -15.911 1.00 61.22 559 LYS C N 1
ATOM 4223 C CA . LYS B 1 292 ? -26.212 -46.435 -15.584 1.00 49.92 559 LYS C CA 1
ATOM 4224 C C . LYS B 1 292 ? -25.899 -46.643 -14.116 1.00 59.10 559 LYS C C 1
ATOM 4225 O O . LYS B 1 292 ? -24.972 -47.379 -13.761 1.00 50.41 559 LYS C O 1
ATOM 4231 N N . TYR B 1 293 ? -26.663 -45.996 -13.245 1.00 65.62 560 TYR C N 1
ATOM 4232 C CA . TYR B 1 293 ? -26.390 -46.012 -11.817 1.00 68.93 560 TYR C CA 1
ATOM 4233 C C . TYR B 1 293 ? -26.981 -47.246 -11.128 1.00 83.10 560 TYR C C 1
ATOM 4234 O O . TYR B 1 293 ? -27.283 -47.209 -9.936 1.00 78.51 560 TYR C O 1
ATOM 4243 N N . ASN B 1 294 ? -27.115 -48.355 -11.851 1.00 92.09 561 ASN C N 1
ATOM 4244 C CA . ASN B 1 294 ? -27.538 -49.646 -11.304 1.00 113.39 561 ASN C CA 1
ATOM 4245 C C . ASN B 1 294 ? -28.768 -49.488 -10.414 1.00 118.09 561 ASN C C 1
ATOM 4246 O O . ASN B 1 294 ? -28.738 -49.745 -9.213 1.00 105.23 561 ASN C O 1
ATOM 4251 N N . ILE B 1 295 ? -29.863 -49.064 -11.030 1.00 108.66 562 ILE C N 1
ATOM 4252 C CA . ILE B 1 295 ? -31.105 -48.809 -10.317 1.00 118.73 562 ILE C CA 1
ATOM 4253 C C . ILE B 1 295 ? -32.242 -49.604 -10.936 1.00 143.00 562 ILE C C 1
ATOM 4254 O O . ILE B 1 295 ? -32.223 -49.936 -12.124 1.00 165.83 562 ILE C O 1
ATOM 4259 N N . LYS B 1 296 ? -33.229 -49.926 -10.110 1.00 132.12 563 LYS C N 1
ATOM 4260 C CA . LYS B 1 296 ? -34.427 -50.613 -10.541 1.00 90.92 563 LYS C CA 1
ATOM 4261 C C . LYS B 1 296 ? -35.631 -49.790 -10.125 1.00 85.48 563 LYS C C 1
ATOM 4262 O O . LYS B 1 296 ? -35.524 -48.861 -9.324 1.00 54.41 563 LYS C O 1
ATOM 4264 N N . ASN B 1 297 ? -36.781 -50.154 -10.684 1.00 93.95 564 ASN C N 1
ATOM 4265 C CA . ASN B 1 297 ? -38.083 -49.655 -10.265 1.00 80.68 564 ASN C CA 1
ATOM 4266 C C . ASN B 1 297 ? -38.081 -48.161 -9.989 1.00 68.46 564 ASN C C 1
ATOM 4267 O O . ASN B 1 297 ? -38.218 -47.743 -8.839 1.00 64.63 564 ASN C O 1
ATOM 4272 N N . ILE B 1 298 ? -37.940 -47.343 -11.022 1.00 71.75 565 ILE C N 1
ATOM 4273 C CA . ILE B 1 298 ? -37.718 -45.926 -10.792 1.00 77.30 565 ILE C CA 1
ATOM 4274 C C . ILE B 1 298 ? -39.038 -45.321 -10.360 1.00 69.95 565 ILE C C 1
ATOM 4275 O O . ILE B 1 298 ? -39.818 -44.822 -11.174 1.00 56.28 565 ILE C O 1
ATOM 4277 N N . ARG B 1 299 ? -39.278 -45.376 -9.060 1.00 67.77 566 ARG C N 1
ATOM 4278 C CA . ARG B 1 299 ? -40.405 -44.744 -8.409 1.00 70.79 566 ARG C CA 1
ATOM 4279 C C . ARG B 1 299 ? -39.938 -44.035 -7.153 1.00 78.71 566 ARG C C 1
ATOM 4280 O O . ARG B 1 299 ? -40.755 -43.452 -6.434 1.00 87.57 566 ARG C O 1
ATOM 4282 N N . ASP B 1 300 ? -38.666 -44.097 -6.873 1.00 59.23 567 ASP C N 1
ATOM 4283 C CA . ASP B 1 300 ? -37.921 -43.536 -5.763 1.00 68.55 567 ASP C CA 1
ATOM 4284 C C . ASP B 1 300 ? -36.720 -42.749 -6.254 1.00 79.44 567 ASP C C 1
ATOM 4285 O O . ASP B 1 300 ? -36.374 -41.728 -5.664 1.00 57.29 567 ASP C O 1
ATOM 4287 N N . LEU B 1 301 ? -36.073 -43.209 -7.323 1.00 81.97 568 LEU C N 1
ATOM 4288 C CA . LEU B 1 301 ? -35.025 -42.418 -7.953 1.00 76.17 568 LEU C CA 1
ATOM 4289 C C . LEU B 1 301 ? -35.565 -41.060 -8.359 1.00 65.04 568 LEU C C 1
ATOM 4290 O O . LEU B 1 301 ? -34.933 -40.025 -8.129 1.00 63.13 568 LEU C O 1
ATOM 4292 N N . PHE B 1 302 ? -36.716 -41.054 -9.002 1.00 61.59 569 PHE C N 1
ATOM 4293 C CA . PHE B 1 302 ? -37.403 -39.834 -9.362 1.00 65.04 569 PHE C CA 1
ATOM 4294 C C . PHE B 1 302 ? -38.291 -39.434 -8.191 1.00 69.43 569 PHE C C 1
ATOM 4295 O O . PHE B 1 302 ? -38.716 -40.279 -7.400 1.00 71.26 569 PHE C O 1
ATOM 4303 N N . GLY B 1 303 ? -38.556 -38.141 -8.077 1.00 91.16 570 GLY C N 1
ATOM 4304 C CA . GLY B 1 303 ? -39.434 -37.650 -7.026 1.00 93.92 570 GLY C CA 1
ATOM 4305 C C . GLY B 1 303 ? -39.012 -38.060 -5.634 1.00 85.41 570 GLY C C 1
ATOM 4306 O O . GLY B 1 303 ? -37.850 -37.915 -5.247 1.00 59.60 570 GLY C O 1
ATOM 4307 N N . TYR B 1 304 ? -39.958 -38.606 -4.874 1.00 106.30 571 TYR C N 1
ATOM 4308 C CA . TYR B 1 304 ? -39.734 -38.916 -3.469 1.00 92.33 571 TYR C CA 1
ATOM 4309 C C . TYR B 1 304 ? -38.615 -39.939 -3.315 1.00 92.75 571 TYR C C 1
ATOM 4310 O O . TYR B 1 304 ? -38.209 -40.597 -4.270 1.00 80.79 571 TYR C O 1
ATOM 4312 N N . LYS B 1 305 ? -38.091 -40.035 -2.093 1.00 100.08 572 LYS C N 1
ATOM 4313 C CA . LYS B 1 305 ? -36.999 -40.953 -1.777 1.00 94.21 572 LYS C CA 1
ATOM 4314 C C . LYS B 1 305 ? -35.842 -40.778 -2.750 1.00 89.56 572 LYS C C 1
ATOM 4315 O O . LYS B 1 305 ? -35.291 -41.747 -3.270 1.00 60.14 572 LYS C O 1
ATOM 4317 N N . SER B 1 306 ? -35.492 -39.527 -3.015 1.00 109.15 573 SER C N 1
ATOM 4318 C CA . SER B 1 306 ? -34.310 -39.198 -3.792 1.00 100.71 573 SER C CA 1
ATOM 4319 C C . SER B 1 306 ? -33.419 -38.256 -2.992 1.00 117.31 573 SER C C 1
ATOM 4320 O O . SER B 1 306 ? -33.595 -38.095 -1.784 1.00 119.98 573 SER C O 1
ATOM 4322 N N . ILE C 2 4 ? 9.288 10.895 -29.438 1.00 61.39 4 ILE B N 1
ATOM 4323 C CA . ILE C 2 4 ? 9.798 11.775 -30.471 1.00 62.04 4 ILE B CA 1
ATOM 4324 C C . ILE C 2 4 ? 9.217 13.152 -30.291 1.00 76.62 4 ILE B C 1
ATOM 4325 O O . ILE C 2 4 ? 8.048 13.371 -30.549 1.00 67.91 4 ILE B O 1
ATOM 4330 N N . SER C 2 5 ? 10.063 14.093 -29.906 1.00 74.01 5 SER B N 1
ATOM 4331 C CA . SER C 2 5 ? 9.594 15.411 -29.523 1.00 74.28 5 SER B CA 1
ATOM 4332 C C . SER C 2 5 ? 8.879 16.101 -30.671 1.00 76.25 5 SER B C 1
ATOM 4333 O O . SER C 2 5 ? 9.374 16.136 -31.798 1.00 94.07 5 SER B O 1
ATOM 4336 N N . VAL C 2 6 ? 7.703 16.651 -30.375 1.00 72.84 6 VAL B N 1
ATOM 4337 C CA . VAL C 2 6 ? 6.953 17.396 -31.377 1.00 72.35 6 VAL B CA 1
ATOM 4338 C C . VAL C 2 6 ? 7.695 18.659 -31.769 1.00 63.81 6 VAL B C 1
ATOM 4339 O O . VAL C 2 6 ? 7.956 18.898 -32.951 1.00 64.13 6 VAL B O 1
ATOM 4343 N N . TYR C 2 7 ? 8.058 19.478 -30.782 1.00 92.22 7 TYR B N 1
ATOM 4344 C CA . TYR C 2 7 ? 8.488 20.852 -31.017 1.00 91.30 7 TYR B CA 1
ATOM 4345 C C . TYR C 2 7 ? 7.388 21.634 -31.741 1.00 85.19 7 TYR B C 1
ATOM 4346 O O . TYR C 2 7 ? 7.466 21.930 -32.931 1.00 85.45 7 TYR B O 1
ATOM 4355 N N . GLU C 2 8 ? 6.342 21.933 -30.970 1.00 80.13 8 GLU B N 1
ATOM 4356 C CA . GLU C 2 8 ? 5.057 22.345 -31.523 1.00 69.97 8 GLU B CA 1
ATOM 4357 C C . GLU C 2 8 ? 5.176 23.349 -32.652 1.00 66.32 8 GLU B C 1
ATOM 4358 O O . GLU C 2 8 ? 4.565 23.178 -33.708 1.00 64.40 8 GLU B O 1
ATOM 4360 N N . ASP C 2 9 ? 5.944 24.411 -32.463 1.00 65.66 9 ASP B N 1
ATOM 4361 C CA . ASP C 2 9 ? 6.005 25.381 -33.542 1.00 66.27 9 ASP B CA 1
ATOM 4362 C C . ASP C 2 9 ? 6.743 24.832 -34.748 1.00 66.49 9 ASP B C 1
ATOM 4363 O O . ASP C 2 9 ? 6.491 25.274 -35.876 1.00 67.79 9 ASP B O 1
ATOM 4368 N N . ASP C 2 10 ? 7.661 23.887 -34.549 1.00 68.29 10 ASP B N 1
ATOM 4369 C CA . ASP C 2 10 ? 8.367 23.351 -35.705 1.00 68.53 10 ASP B CA 1
ATOM 4370 C C . ASP C 2 10 ? 7.404 22.700 -36.677 1.00 67.75 10 ASP B C 1
ATOM 4371 O O . ASP C 2 10 ? 7.581 22.793 -37.896 1.00 68.04 10 ASP B O 1
ATOM 4376 N N . LEU C 2 11 ? 6.366 22.050 -36.157 1.00 86.71 11 LEU B N 1
ATOM 4377 C CA . LEU C 2 11 ? 5.358 21.473 -37.034 1.00 87.22 11 LEU B CA 1
ATOM 4378 C C . LEU C 2 11 ? 4.666 22.547 -37.851 1.00 91.81 11 LEU B C 1
ATOM 4379 O O . LEU C 2 11 ? 4.851 22.634 -39.066 1.00 86.54 11 LEU B O 1
ATOM 4384 N N . PHE C 2 12 ? 3.950 23.442 -37.174 1.00 86.03 12 PHE B N 1
ATOM 4385 C CA . PHE C 2 12 ? 3.197 24.480 -37.857 1.00 87.48 12 PHE B CA 1
ATOM 4386 C C . PHE C 2 12 ? 4.062 25.271 -38.810 1.00 88.03 12 PHE B C 1
ATOM 4387 O O . PHE C 2 12 ? 3.540 25.902 -39.729 1.00 81.54 12 PHE B O 1
ATOM 4395 N N . GLU C 2 13 ? 5.373 25.269 -38.605 1.00 106.43 13 GLU B N 1
ATOM 4396 C CA . GLU C 2 13 ? 6.256 25.891 -39.577 1.00 114.19 13 GLU B CA 1
ATOM 4397 C C . GLU C 2 13 ? 6.468 24.998 -40.792 1.00 123.33 13 GLU B C 1
ATOM 4398 O O . GLU C 2 13 ? 6.185 25.398 -41.925 1.00 126.48 13 GLU B O 1
ATOM 4404 N N . LYS C 2 14 ? 7.009 23.797 -40.574 1.00 114.40 14 LYS B N 1
ATOM 4405 C CA . LYS C 2 14 ? 7.244 22.870 -41.674 1.00 66.82 14 LYS B CA 1
ATOM 4406 C C . LYS C 2 14 ? 6.000 22.614 -42.498 1.00 65.95 14 LYS B C 1
ATOM 4407 O O . LYS C 2 14 ? 6.096 22.397 -43.706 1.00 81.52 14 LYS B O 1
ATOM 4409 N N . LEU C 2 15 ? 4.834 22.613 -41.867 1.00 65.24 15 LEU B N 1
ATOM 4410 C CA . LEU C 2 15 ? 3.574 22.452 -42.577 1.00 82.57 15 LEU B CA 1
ATOM 4411 C C . LEU C 2 15 ? 2.968 23.766 -43.050 1.00 65.13 15 LEU B C 1
ATOM 4412 O O . LEU C 2 15 ? 2.370 23.813 -44.129 1.00 65.03 15 LEU B O 1
ATOM 4417 N N . GLY C 2 16 ? 3.138 24.839 -42.291 1.00 65.60 16 GLY B N 1
ATOM 4418 C CA . GLY C 2 16 ? 2.545 26.109 -42.659 1.00 66.04 16 GLY B CA 1
ATOM 4419 C C . GLY C 2 16 ? 1.037 26.151 -42.580 1.00 90.98 16 GLY B C 1
ATOM 4420 O O . GLY C 2 16 ? 0.401 26.816 -43.403 1.00 65.56 16 GLY B O 1
ATOM 4421 N N . GLU C 2 17 ? 0.444 25.483 -41.595 1.00 82.90 17 GLU B N 1
ATOM 4422 C CA . GLU C 2 17 ? -1.002 25.471 -41.455 1.00 94.50 17 GLU B CA 1
ATOM 4423 C C . GLU C 2 17 ? -1.387 25.802 -40.020 1.00 100.89 17 GLU B C 1
ATOM 4424 O O . GLU C 2 17 ? -0.547 25.841 -39.123 1.00 75.68 17 GLU B O 1
ATOM 4426 N N . GLU C 2 18 ? -2.683 26.045 -39.815 1.00 105.58 18 GLU B N 1
ATOM 4427 C CA . GLU C 2 18 ? -3.229 26.377 -38.497 1.00 97.41 18 GLU B CA 1
ATOM 4428 C C . GLU C 2 18 ? -4.670 25.877 -38.431 1.00 105.79 18 GLU B C 1
ATOM 4429 O O . GLU C 2 18 ? -5.575 26.552 -38.930 1.00 120.51 18 GLU B O 1
ATOM 4431 N N . ILE C 2 19 ? -4.891 24.719 -37.812 1.00 102.48 19 ILE B N 1
ATOM 4432 C CA . ILE C 2 19 ? -6.266 24.247 -37.712 1.00 102.16 19 ILE B CA 1
ATOM 4433 C C . ILE C 2 19 ? -6.720 24.102 -36.265 1.00 106.72 19 ILE B C 1
ATOM 4434 O O . ILE C 2 19 ? -7.583 24.866 -35.816 1.00 105.24 19 ILE B O 1
ATOM 4436 N N . ILE C 2 20 ? -6.163 23.152 -35.525 1.00 105.38 20 ILE B N 1
ATOM 4437 C CA . ILE C 2 20 ? -6.633 22.875 -34.169 1.00 102.38 20 ILE B CA 1
ATOM 4438 C C . ILE C 2 20 ? -5.660 21.943 -33.468 1.00 90.75 20 ILE B C 1
ATOM 4439 O O . ILE C 2 20 ? -4.820 21.307 -34.110 1.00 88.32 20 ILE B O 1
ATOM 4441 N N . GLU C 2 21 ? -5.754 21.892 -32.138 1.00 82.95 21 GLU B N 1
ATOM 4442 C CA . GLU C 2 21 ? -5.093 20.845 -31.371 1.00 75.62 21 GLU B CA 1
ATOM 4443 C C . GLU C 2 21 ? -5.790 19.507 -31.556 1.00 69.96 21 GLU B C 1
ATOM 4444 O O . GLU C 2 21 ? -5.156 18.511 -31.917 1.00 61.99 21 GLU B O 1
ATOM 4450 N N . GLU C 2 22 ? -7.098 19.456 -31.301 1.00 82.90 22 GLU B N 1
ATOM 4451 C CA . GLU C 2 22 ? -7.792 18.177 -31.347 1.00 95.65 22 GLU B CA 1
ATOM 4452 C C . GLU C 2 22 ? -7.969 17.668 -32.766 1.00 106.15 22 GLU B C 1
ATOM 4453 O O . GLU C 2 22 ? -8.138 16.462 -32.964 1.00 113.05 22 GLU B O 1
ATOM 4459 N N . LYS C 2 23 ? -7.834 18.544 -33.753 1.00 108.36 23 LYS B N 1
ATOM 4460 C CA . LYS C 2 23 ? -7.910 18.184 -35.157 1.00 83.26 23 LYS B CA 1
ATOM 4461 C C . LYS C 2 23 ? -6.536 17.922 -35.724 1.00 72.26 23 LYS B C 1
ATOM 4462 O O . LYS C 2 23 ? -6.376 17.849 -36.944 1.00 62.51 23 LYS B O 1
ATOM 4468 N N . LEU C 2 24 ? -5.536 17.838 -34.857 1.00 68.29 24 LEU B N 1
ATOM 4469 C CA . LEU C 2 24 ? -4.203 17.398 -35.221 1.00 58.01 24 LEU B CA 1
ATOM 4470 C C . LEU C 2 24 ? -3.927 16.056 -34.560 1.00 57.48 24 LEU B C 1
ATOM 4471 O O . LEU C 2 24 ? -3.525 15.102 -35.231 1.00 63.31 24 LEU B O 1
ATOM 4473 N N . LEU C 2 25 ? -4.111 15.965 -33.241 1.00 57.28 25 LEU B N 1
ATOM 4474 C CA . LEU C 2 25 ? -4.162 14.648 -32.633 1.00 56.68 25 LEU B CA 1
ATOM 4475 C C . LEU C 2 25 ? -5.183 13.790 -33.345 1.00 56.03 25 LEU B C 1
ATOM 4476 O O . LEU C 2 25 ? -4.989 12.583 -33.489 1.00 55.64 25 LEU B O 1
ATOM 4481 N N . ASP C 2 26 ? -6.260 14.405 -33.833 1.00 101.29 26 ASP B N 1
ATOM 4482 C CA . ASP C 2 26 ? -7.254 13.667 -34.597 1.00 109.74 26 ASP B CA 1
ATOM 4483 C C . ASP C 2 26 ? -6.654 13.070 -35.862 1.00 99.63 26 ASP B C 1
ATOM 4484 O O . ASP C 2 26 ? -6.822 11.879 -36.136 1.00 92.16 26 ASP B O 1
ATOM 4489 N N . VAL C 2 27 ? -5.961 13.885 -36.657 1.00 105.69 27 VAL B N 1
ATOM 4490 C CA . VAL C 2 27 ? -5.432 13.380 -37.916 1.00 56.20 27 VAL B CA 1
ATOM 4491 C C . VAL C 2 27 ? -4.397 12.306 -37.665 1.00 56.11 27 VAL B C 1
ATOM 4492 O O . VAL C 2 27 ? -4.433 11.234 -38.278 1.00 55.75 27 VAL B O 1
ATOM 4496 N N . CYS C 2 28 ? -3.487 12.547 -36.724 1.00 56.42 28 CYS B N 1
ATOM 4497 C CA . CYS C 2 28 ? -2.508 11.512 -36.423 1.00 56.36 28 CYS B CA 1
ATOM 4498 C C . CYS C 2 28 ? -3.193 10.234 -35.975 1.00 55.59 28 CYS B C 1
ATOM 4499 O O . CYS C 2 28 ? -2.847 9.148 -36.444 1.00 55.37 28 CYS B O 1
ATOM 4502 N N . PHE C 2 29 ? -4.182 10.337 -35.091 1.00 66.08 29 PHE B N 1
ATOM 4503 C CA . PHE C 2 29 ? -4.909 9.150 -34.674 1.00 69.03 29 PHE B CA 1
ATOM 4504 C C . PHE C 2 29 ? -5.517 8.453 -35.879 1.00 77.94 29 PHE B C 1
ATOM 4505 O O . PHE C 2 29 ? -5.505 7.221 -35.963 1.00 82.90 29 PHE B O 1
ATOM 4513 N N . ASP C 2 30 ? -5.998 9.218 -36.855 1.00 87.58 30 ASP B N 1
ATOM 4514 C CA . ASP C 2 30 ? -6.482 8.554 -38.053 1.00 81.98 30 ASP B CA 1
ATOM 4515 C C . ASP C 2 30 ? -5.340 8.016 -38.897 1.00 90.53 30 ASP B C 1
ATOM 4516 O O . ASP C 2 30 ? -5.582 7.209 -39.799 1.00 100.59 30 ASP B O 1
ATOM 4521 N N . PHE C 2 31 ? -4.115 8.432 -38.611 1.00 72.03 31 PHE B N 1
ATOM 4522 C CA . PHE C 2 31 ? -2.932 7.843 -39.204 1.00 55.17 31 PHE B CA 1
ATOM 4523 C C . PHE C 2 31 ? -2.456 6.777 -38.228 1.00 62.20 31 PHE B C 1
ATOM 4524 O O . PHE C 2 31 ? -3.112 6.503 -37.224 1.00 54.44 31 PHE B O 1
ATOM 4532 N N . GLY C 2 32 ? -1.316 6.152 -38.503 1.00 80.95 32 GLY B N 1
ATOM 4533 C CA . GLY C 2 32 ? -1.001 4.970 -37.727 1.00 100.20 32 GLY B CA 1
ATOM 4534 C C . GLY C 2 32 ? -0.472 5.243 -36.335 1.00 100.31 32 GLY B C 1
ATOM 4535 O O . GLY C 2 32 ? -0.565 4.367 -35.472 1.00 106.29 32 GLY B O 1
ATOM 4536 N N . LEU C 2 33 ? 0.041 6.438 -36.079 1.00 97.26 33 LEU B N 1
ATOM 4537 C CA . LEU C 2 33 ? 0.603 6.771 -34.780 1.00 104.98 33 LEU B CA 1
ATOM 4538 C C . LEU C 2 33 ? -0.351 7.562 -33.892 1.00 118.39 33 LEU B C 1
ATOM 4539 O O . LEU C 2 33 ? -1.151 8.373 -34.362 1.00 115.17 33 LEU B O 1
ATOM 4544 N N . GLU C 2 34 ? -0.255 7.309 -32.591 1.00 124.22 34 GLU B N 1
ATOM 4545 C CA . GLU C 2 34 ? -1.042 8.007 -31.585 1.00 112.17 34 GLU B CA 1
ATOM 4546 C C . GLU C 2 34 ? -0.368 7.821 -30.239 1.00 117.79 34 GLU B C 1
ATOM 4547 O O . GLU C 2 34 ? 0.134 6.734 -29.949 1.00 104.05 34 GLU B O 1
ATOM 4553 N N . VAL C 2 35 ? -0.371 8.869 -29.417 1.00 115.12 35 VAL B N 1
ATOM 4554 C CA . VAL C 2 35 ? 0.274 8.792 -28.111 1.00 111.69 35 VAL B CA 1
ATOM 4555 C C . VAL C 2 35 ? -0.414 9.716 -27.121 1.00 91.40 35 VAL B C 1
ATOM 4556 O O . VAL C 2 35 ? -0.548 10.916 -27.370 1.00 75.65 35 VAL B O 1
ATOM 4560 N N . ASP C 2 36 ? -0.833 9.162 -25.991 1.00 104.72 36 ASP B N 1
ATOM 4561 C CA . ASP C 2 36 ? -1.098 9.962 -24.813 1.00 90.77 36 ASP B CA 1
ATOM 4562 C C . ASP C 2 36 ? 0.152 9.890 -23.947 1.00 59.60 36 ASP B C 1
ATOM 4563 O O . ASP C 2 36 ? 1.096 9.170 -24.261 1.00 59.75 36 ASP B O 1
ATOM 4568 N N . ASP C 2 37 ? 0.131 10.574 -22.811 1.00 59.97 37 ASP B N 1
ATOM 4569 C CA . ASP C 2 37 ? 1.309 10.679 -21.947 1.00 78.03 37 ASP B CA 1
ATOM 4570 C C . ASP C 2 37 ? 2.415 11.489 -22.634 1.00 83.92 37 ASP B C 1
ATOM 4571 O O . ASP C 2 37 ? 3.548 11.033 -22.784 1.00 68.29 37 ASP B O 1
ATOM 4576 N N . ILE C 2 38 ? 2.070 12.710 -23.051 1.00 87.97 38 ILE B N 1
ATOM 4577 C CA . ILE C 2 38 ? 2.976 13.588 -23.785 1.00 96.07 38 ILE B CA 1
ATOM 4578 C C . ILE C 2 38 ? 3.004 14.947 -23.096 1.00 108.91 38 ILE B C 1
ATOM 4579 O O . ILE C 2 38 ? 1.965 15.608 -22.985 1.00 73.99 38 ILE B O 1
ATOM 4581 N N . GLU C 2 39 ? 4.189 15.360 -22.635 1.00 112.77 39 GLU B N 1
ATOM 4582 C CA . GLU C 2 39 ? 4.370 16.528 -21.777 1.00 97.85 39 GLU B CA 1
ATOM 4583 C C . GLU C 2 39 ? 5.271 17.582 -22.413 1.00 93.17 39 GLU B C 1
ATOM 4584 O O . GLU C 2 39 ? 5.929 17.344 -23.427 1.00 79.78 39 GLU B O 1
ATOM 4590 N N . TYR C 2 40 ? 5.336 18.738 -21.745 1.00 93.89 40 TYR B N 1
ATOM 4591 C CA . TYR C 2 40 ? 5.947 19.978 -22.216 1.00 93.95 40 TYR B CA 1
ATOM 4592 C C . TYR C 2 40 ? 7.243 20.263 -21.468 1.00 119.70 40 TYR B C 1
ATOM 4593 O O . TYR C 2 40 ? 7.499 19.701 -20.403 1.00 128.04 40 TYR B O 1
ATOM 4595 N N . LYS C 2 41 ? 8.076 21.147 -22.025 1.00 116.12 41 LYS B N 1
ATOM 4596 C CA . LYS C 2 41 ? 9.248 21.528 -21.245 1.00 109.91 41 LYS B CA 1
ATOM 4597 C C . LYS C 2 41 ? 9.119 22.818 -20.439 1.00 124.72 41 LYS B C 1
ATOM 4598 O O . LYS C 2 41 ? 8.909 22.759 -19.224 1.00 115.10 41 LYS B O 1
ATOM 4600 N N . ASN C 2 42 ? 9.206 23.986 -21.081 1.00 121.87 42 ASN B N 1
ATOM 4601 C CA . ASN C 2 42 ? 9.092 25.218 -20.302 1.00 114.60 42 ASN B CA 1
ATOM 4602 C C . ASN C 2 42 ? 8.089 26.229 -20.836 1.00 108.28 42 ASN B C 1
ATOM 4603 O O . ASN C 2 42 ? 7.092 26.544 -20.182 1.00 89.70 42 ASN B O 1
ATOM 4605 N N . ASP C 2 43 ? 8.346 26.726 -22.039 1.00 112.73 43 ASP B N 1
ATOM 4606 C CA . ASP C 2 43 ? 7.444 27.635 -22.723 1.00 107.19 43 ASP B CA 1
ATOM 4607 C C . ASP C 2 43 ? 6.992 27.095 -24.064 1.00 92.89 43 ASP B C 1
ATOM 4608 O O . ASP C 2 43 ? 6.194 27.749 -24.743 1.00 90.16 43 ASP B O 1
ATOM 4613 N N . LYS C 2 44 ? 7.492 25.935 -24.472 1.00 86.38 44 LYS B N 1
ATOM 4614 C CA . LYS C 2 44 ? 7.030 25.255 -25.668 1.00 79.61 44 LYS B CA 1
ATOM 4615 C C . LYS C 2 44 ? 6.345 23.969 -25.243 1.00 84.03 44 LYS B C 1
ATOM 4616 O O . LYS C 2 44 ? 6.962 23.118 -24.600 1.00 74.30 44 LYS B O 1
ATOM 4622 N N . LYS C 2 45 ? 5.072 23.850 -25.583 1.00 88.20 45 LYS B N 1
ATOM 4623 C CA . LYS C 2 45 ? 4.278 22.659 -25.307 1.00 96.34 45 LYS B CA 1
ATOM 4624 C C . LYS C 2 45 ? 4.471 21.671 -26.449 1.00 78.77 45 LYS B C 1
ATOM 4625 O O . LYS C 2 45 ? 4.069 21.940 -27.581 1.00 75.76 45 LYS B O 1
ATOM 4627 N N . ILE C 2 46 ? 5.084 20.530 -26.156 1.00 83.72 46 ILE B N 1
ATOM 4628 C CA . ILE C 2 46 ? 5.451 19.564 -27.173 1.00 73.96 46 ILE B CA 1
ATOM 4629 C C . ILE C 2 46 ? 4.740 18.252 -26.880 1.00 93.82 46 ILE B C 1
ATOM 4630 O O . ILE C 2 46 ? 4.102 18.086 -25.844 1.00 61.52 46 ILE B O 1
ATOM 4635 N N . TYR C 2 47 ? 4.863 17.311 -27.818 1.00 93.79 47 TYR B N 1
ATOM 4636 C CA . TYR C 2 47 ? 4.404 15.945 -27.620 1.00 83.06 47 TYR B CA 1
ATOM 4637 C C . TYR C 2 47 ? 5.438 14.988 -28.198 1.00 81.34 47 TYR B C 1
ATOM 4638 O O . TYR C 2 47 ? 6.383 15.394 -28.876 1.00 79.37 47 TYR B O 1
ATOM 4647 N N . LYS C 2 48 ? 5.248 13.700 -27.918 1.00 107.70 48 LYS B N 1
ATOM 4648 C CA . LYS C 2 48 ? 6.109 12.640 -28.422 1.00 113.90 48 LYS B CA 1
ATOM 4649 C C . LYS C 2 48 ? 5.243 11.493 -28.918 1.00 138.77 48 LYS B C 1
ATOM 4650 O O . LYS C 2 48 ? 4.182 11.233 -28.356 1.00 136.67 48 LYS B O 1
ATOM 4652 N N . ILE C 2 49 ? 5.674 10.819 -29.989 1.00 136.09 49 ILE B N 1
ATOM 4653 C CA . ILE C 2 49 ? 4.831 9.817 -30.636 1.00 106.41 49 ILE B CA 1
ATOM 4654 C C . ILE C 2 49 ? 5.649 8.610 -31.083 1.00 96.78 49 ILE B C 1
ATOM 4655 O O . ILE C 2 49 ? 6.792 8.743 -31.528 1.00 88.09 49 ILE B O 1
ATOM 4660 N N . GLU C 2 50 ? 5.048 7.425 -30.951 1.00 101.27 50 GLU B N 1
ATOM 4661 C CA . GLU C 2 50 ? 5.648 6.141 -31.317 1.00 89.59 50 GLU B CA 1
ATOM 4662 C C . GLU C 2 50 ? 5.431 5.862 -32.800 1.00 86.49 50 GLU B C 1
ATOM 4663 O O . GLU C 2 50 ? 4.488 5.178 -33.193 1.00 71.94 50 GLU B O 1
ATOM 4669 N N . VAL C 2 51 ? 6.336 6.357 -33.634 1.00 91.32 51 VAL B N 1
ATOM 4670 C CA . VAL C 2 51 ? 6.291 6.051 -35.061 1.00 90.32 51 VAL B CA 1
ATOM 4671 C C . VAL C 2 51 ? 6.418 4.546 -35.246 1.00 83.57 51 VAL B C 1
ATOM 4672 O O . VAL C 2 51 ? 7.073 3.881 -34.435 1.00 83.28 51 VAL B O 1
ATOM 4676 N N . PRO C 2 52 ? 5.792 3.962 -36.258 1.00 83.24 52 PRO B N 1
ATOM 4677 C CA . PRO C 2 52 ? 5.922 2.525 -36.468 1.00 74.46 52 PRO B CA 1
ATOM 4678 C C . PRO C 2 52 ? 7.252 2.180 -37.105 1.00 102.78 52 PRO B C 1
ATOM 4679 O O . PRO C 2 52 ? 7.797 2.928 -37.917 1.00 77.18 52 PRO B O 1
ATOM 4683 N N . ALA C 2 53 ? 7.781 1.027 -36.714 1.00 109.20 53 ALA B N 1
ATOM 4684 C CA . ALA C 2 53 ? 9.065 0.570 -37.217 1.00 119.41 53 ALA B CA 1
ATOM 4685 C C . ALA C 2 53 ? 8.948 -0.243 -38.492 1.00 132.82 53 ALA B C 1
ATOM 4686 O O . ALA C 2 53 ? 9.885 -0.968 -38.840 1.00 137.97 53 ALA B O 1
ATOM 4688 N N . ASN C 2 54 ? 7.822 -0.157 -39.194 1.00 143.35 54 ASN B N 1
ATOM 4689 C CA . ASN C 2 54 ? 7.742 -0.815 -40.492 1.00 139.52 54 ASN B CA 1
ATOM 4690 C C . ASN C 2 54 ? 8.508 -0.024 -41.550 1.00 151.19 54 ASN B C 1
ATOM 4691 O O . ASN C 2 54 ? 9.278 -0.594 -42.328 1.00 151.60 54 ASN B O 1
ATOM 4696 N N . ARG C 2 55 ? 8.300 1.288 -41.596 1.00 133.41 55 ARG B N 1
ATOM 4697 C CA . ARG C 2 55 ? 9.004 2.181 -42.504 1.00 99.17 55 ARG B CA 1
ATOM 4698 C C . ARG C 2 55 ? 9.909 3.142 -41.743 1.00 72.35 55 ARG B C 1
ATOM 4699 O O . ARG C 2 55 ? 9.537 3.654 -40.684 1.00 62.74 55 ARG B O 1
ATOM 4701 N N . TYR C 2 56 ? 11.093 3.394 -42.297 1.00 68.60 56 TYR B N 1
ATOM 4702 C CA . TYR C 2 56 ? 12.021 4.371 -41.745 1.00 61.58 56 TYR B CA 1
ATOM 4703 C C . TYR C 2 56 ? 11.715 5.799 -42.171 1.00 94.36 56 TYR B C 1
ATOM 4704 O O . TYR C 2 56 ? 12.413 6.715 -41.735 1.00 83.16 56 TYR B O 1
ATOM 4706 N N . ASP C 2 57 ? 10.701 6.016 -43.007 1.00 96.88 57 ASP B N 1
ATOM 4707 C CA . ASP C 2 57 ? 10.416 7.351 -43.524 1.00 97.22 57 ASP B CA 1
ATOM 4708 C C . ASP C 2 57 ? 9.864 8.295 -42.469 1.00 111.48 57 ASP B C 1
ATOM 4709 O O . ASP C 2 57 ? 9.882 9.510 -42.682 1.00 102.59 57 ASP B O 1
ATOM 4711 N N . LEU C 2 58 ? 9.331 7.770 -41.370 1.00 133.42 58 LEU B N 1
ATOM 4712 C CA . LEU C 2 58 ? 8.700 8.575 -40.334 1.00 128.83 58 LEU B CA 1
ATOM 4713 C C . LEU C 2 58 ? 9.588 8.783 -39.116 1.00 105.15 58 LEU B C 1
ATOM 4714 O O . LEU C 2 58 ? 9.133 9.354 -38.121 1.00 99.48 58 LEU B O 1
ATOM 4719 N N . ILE C 2 59 ? 10.843 8.339 -39.172 1.00 97.24 59 ILE B N 1
ATOM 4720 C CA . ILE C 2 59 ? 11.709 8.423 -38.003 1.00 62.39 59 ILE B CA 1
ATOM 4721 C C . ILE C 2 59 ? 11.917 9.867 -37.584 1.00 63.02 59 ILE B C 1
ATOM 4722 O O . ILE C 2 59 ? 11.865 10.194 -36.395 1.00 74.73 59 ILE B O 1
ATOM 4724 N N . CYS C 2 60 ? 12.124 10.758 -38.543 1.00 86.47 60 CYS B N 1
ATOM 4725 C CA . CYS C 2 60 ? 12.439 12.141 -38.230 1.00 83.27 60 CYS B CA 1
ATOM 4726 C C . CYS C 2 60 ? 11.193 13.006 -38.307 1.00 76.12 60 CYS B C 1
ATOM 4727 O O . CYS C 2 60 ? 10.296 12.761 -39.112 1.00 75.57 60 CYS B O 1
ATOM 4730 N N . VAL C 2 61 ? 11.165 14.051 -37.481 1.00 64.25 61 VAL B N 1
ATOM 4731 C CA . VAL C 2 61 ? 10.019 14.947 -37.489 1.00 63.94 61 VAL B CA 1
ATOM 4732 C C . VAL C 2 61 ? 9.890 15.605 -38.845 1.00 81.46 61 VAL B C 1
ATOM 4733 O O . VAL C 2 61 ? 8.794 16.002 -39.248 1.00 63.89 61 VAL B O 1
ATOM 4737 N N . GLU C 2 62 ? 10.993 15.724 -39.575 1.00 82.71 62 GLU B N 1
ATOM 4738 C CA . GLU C 2 62 ? 10.927 16.311 -40.905 1.00 99.63 62 GLU B CA 1
ATOM 4739 C C . GLU C 2 62 ? 10.170 15.405 -41.864 1.00 101.89 62 GLU B C 1
ATOM 4740 O O . GLU C 2 62 ? 9.159 15.807 -42.449 1.00 130.43 62 GLU B O 1
ATOM 4742 N N . GLY C 2 63 ? 10.653 14.177 -42.052 1.00 102.99 63 GLY B N 1
ATOM 4743 C CA . GLY C 2 63 ? 9.955 13.254 -42.931 1.00 89.66 63 GLY B CA 1
ATOM 4744 C C . GLY C 2 63 ? 8.542 12.986 -42.459 1.00 92.63 63 GLY B C 1
ATOM 4745 O O . GLY C 2 63 ? 7.620 12.855 -43.264 1.00 62.47 63 GLY B O 1
ATOM 4746 N N . LEU C 2 64 ? 8.354 12.922 -41.144 1.00 104.57 64 LEU B N 1
ATOM 4747 C CA . LEU C 2 64 ? 7.028 12.689 -40.589 1.00 107.73 64 LEU B CA 1
ATOM 4748 C C . LEU C 2 64 ? 6.080 13.822 -40.939 1.00 106.18 64 LEU B C 1
ATOM 4749 O O . LEU C 2 64 ? 4.963 13.585 -41.404 1.00 90.17 64 LEU B O 1
ATOM 4754 N N . CYS C 2 65 ? 6.476 15.061 -40.648 1.00 95.57 65 CYS B N 1
ATOM 4755 C CA . CYS C 2 65 ? 5.591 16.172 -40.952 1.00 62.45 65 CYS B CA 1
ATOM 4756 C C . CYS C 2 65 ? 5.356 16.267 -42.445 1.00 62.60 65 CYS B C 1
ATOM 4757 O O . CYS C 2 65 ? 4.255 16.608 -42.879 1.00 62.26 65 CYS B O 1
ATOM 4760 N N . ARG C 2 66 ? 6.357 15.921 -43.249 1.00 63.10 66 ARG B N 1
ATOM 4761 C CA . ARG C 2 66 ? 6.163 15.956 -44.691 1.00 63.27 66 ARG B CA 1
ATOM 4762 C C . ARG C 2 66 ? 5.126 14.933 -45.126 1.00 86.97 66 ARG B C 1
ATOM 4763 O O . ARG C 2 66 ? 4.238 15.238 -45.931 1.00 87.09 66 ARG B O 1
ATOM 4765 N N . ALA C 2 67 ? 5.217 13.718 -44.596 1.00 65.26 67 ALA B N 1
ATOM 4766 C CA . ALA C 2 67 ? 4.242 12.697 -44.944 1.00 67.34 67 ALA B CA 1
ATOM 4767 C C . ALA C 2 67 ? 2.860 13.058 -44.427 1.00 75.92 67 ALA B C 1
ATOM 4768 O O . ALA C 2 67 ? 1.854 12.789 -45.089 1.00 82.60 67 ALA B O 1
ATOM 4770 N N . LEU C 2 68 ? 2.788 13.670 -43.251 1.00 60.35 68 LEU B N 1
ATOM 4771 C CA . LEU C 2 68 ? 1.495 14.080 -42.732 1.00 59.85 68 LEU B CA 1
ATOM 4772 C C . LEU C 2 68 ? 0.897 15.183 -43.584 1.00 60.19 68 LEU B C 1
ATOM 4773 O O . LEU C 2 68 ? -0.326 15.272 -43.724 1.00 59.73 68 LEU B O 1
ATOM 4778 N N . LYS C 2 69 ? 1.740 16.059 -44.114 1.00 68.66 69 LYS B N 1
ATOM 4779 C CA . LYS C 2 69 ? 1.274 17.027 -45.091 1.00 81.69 69 LYS B CA 1
ATOM 4780 C C . LYS C 2 69 ? 0.693 16.310 -46.294 1.00 101.45 69 LYS B C 1
ATOM 4781 O O . LYS C 2 69 ? -0.456 16.543 -46.680 1.00 91.26 69 LYS B O 1
ATOM 4783 N N . ASN C 2 70 ? 1.474 15.407 -46.884 1.00 61.17 70 ASN B N 1
ATOM 4784 C CA . ASN C 2 70 ? 0.994 14.674 -48.044 1.00 60.89 70 ASN B CA 1
ATOM 4785 C C . ASN C 2 70 ? -0.322 13.984 -47.751 1.00 59.98 70 ASN B C 1
ATOM 4786 O O . ASN C 2 70 ? -1.165 13.852 -48.638 1.00 59.78 70 ASN B O 1
ATOM 4791 N N . PHE C 2 71 ? -0.529 13.570 -46.511 1.00 63.52 71 PHE B N 1
ATOM 4792 C CA . PHE C 2 71 ? -1.688 12.767 -46.163 1.00 62.65 71 PHE B CA 1
ATOM 4793 C C . PHE C 2 71 ? -3.005 13.504 -46.345 1.00 71.24 71 PHE B C 1
ATOM 4794 O O . PHE C 2 71 ? -3.782 13.186 -47.246 1.00 63.41 71 PHE B O 1
ATOM 4802 N N . MET C 2 72 ? -3.247 14.521 -45.525 1.00 71.80 72 MET B N 1
ATOM 4803 C CA . MET C 2 72 ? -4.569 15.128 -45.464 1.00 69.18 72 MET B CA 1
ATOM 4804 C C . MET C 2 72 ? -4.820 16.083 -46.617 1.00 85.84 72 MET B C 1
ATOM 4805 O O . MET C 2 72 ? -5.297 17.204 -46.415 1.00 89.59 72 MET B O 1
ATOM 4810 N N . CYS C 2 73 ? -4.538 15.625 -47.830 1.00 98.32 73 CYS B N 1
ATOM 4811 C CA . CYS C 2 73 ? -4.750 16.393 -49.049 1.00 113.97 73 CYS B CA 1
ATOM 4812 C C . CYS C 2 73 ? -4.077 17.762 -48.980 1.00 100.94 73 CYS B C 1
ATOM 4813 O O . CYS C 2 73 ? -4.723 18.804 -49.076 1.00 110.26 73 CYS B O 1
ATOM 4816 N N . LYS C 2 74 ? -2.766 17.758 -48.769 1.00 108.35 74 LYS B N 1
ATOM 4817 C CA . LYS C 2 74 ? -2.059 19.029 -48.841 1.00 61.76 74 LYS B CA 1
ATOM 4818 C C . LYS C 2 74 ? -0.875 19.040 -49.796 1.00 74.96 74 LYS B C 1
ATOM 4819 O O . LYS C 2 74 ? -0.785 19.905 -50.666 1.00 63.14 74 LYS B O 1
ATOM 4821 N N . PHE C 2 75 ? 0.032 18.087 -49.641 1.00 79.45 75 PHE B N 1
ATOM 4822 C CA . PHE C 2 75 ? 1.365 18.164 -50.215 1.00 75.78 75 PHE B CA 1
ATOM 4823 C C . PHE C 2 75 ? 1.533 17.259 -51.429 1.00 76.34 75 PHE B C 1
ATOM 4824 O O . PHE C 2 75 ? 0.574 16.720 -51.981 1.00 77.21 75 PHE B O 1
ATOM 4826 N N . ASP C 2 76 ? 2.784 17.092 -51.837 1.00 81.70 76 ASP B N 1
ATOM 4827 C CA . ASP C 2 76 ? 3.177 16.372 -53.036 1.00 81.88 76 ASP B CA 1
ATOM 4828 C C . ASP C 2 76 ? 4.521 15.707 -52.755 1.00 83.56 76 ASP B C 1
ATOM 4829 O O . ASP C 2 76 ? 4.871 15.462 -51.596 1.00 83.25 76 ASP B O 1
ATOM 4834 N N . ASP C 2 77 ? 5.251 15.364 -53.810 1.00 98.61 77 ASP B N 1
ATOM 4835 C CA . ASP C 2 77 ? 6.528 14.669 -53.719 1.00 102.87 77 ASP B CA 1
ATOM 4836 C C . ASP C 2 77 ? 7.677 15.600 -54.095 1.00 77.86 77 ASP B C 1
ATOM 4837 O O . ASP C 2 77 ? 7.496 16.790 -54.355 1.00 78.39 77 ASP B O 1
ATOM 4842 N N . ILE C 2 78 ? 8.879 15.030 -54.113 1.00 71.69 78 ILE B N 1
ATOM 4843 C CA . ILE C 2 78 ? 10.118 15.770 -54.292 1.00 77.64 78 ILE B CA 1
ATOM 4844 C C . ILE C 2 78 ? 10.850 15.210 -55.513 1.00 86.36 78 ILE B C 1
ATOM 4845 O O . ILE C 2 78 ? 10.509 14.150 -56.035 1.00 71.58 78 ILE B O 1
ATOM 4850 N N . LYS C 2 79 ? 11.870 15.934 -55.960 1.00 91.29 79 LYS B N 1
ATOM 4851 C CA . LYS C 2 79 ? 12.730 15.460 -57.038 1.00 75.96 79 LYS B CA 1
ATOM 4852 C C . LYS C 2 79 ? 14.048 16.205 -57.057 1.00 71.10 79 LYS B C 1
ATOM 4853 O O . LYS C 2 79 ? 14.499 16.641 -58.113 1.00 71.94 79 LYS B O 1
ATOM 4855 N N . ASP C 2 105 ? 33.649 -12.950 -46.216 1.00 90.50 105 ASP B N 1
ATOM 4856 C CA . ASP C 2 105 ? 32.869 -12.064 -45.359 1.00 98.68 105 ASP B CA 1
ATOM 4857 C C . ASP C 2 105 ? 33.623 -10.769 -45.087 1.00 123.58 105 ASP B C 1
ATOM 4858 O O . ASP C 2 105 ? 33.065 -9.805 -44.570 1.00 102.61 105 ASP B O 1
ATOM 4860 N N . ARG C 2 106 ? 34.902 -10.760 -45.439 1.00 144.65 106 ARG B N 1
ATOM 4861 C CA . ARG C 2 106 ? 35.722 -9.561 -45.323 1.00 146.42 106 ARG B CA 1
ATOM 4862 C C . ARG C 2 106 ? 35.216 -8.517 -46.307 1.00 126.38 106 ARG B C 1
ATOM 4863 O O . ARG C 2 106 ? 35.397 -8.661 -47.520 1.00 132.52 106 ARG B O 1
ATOM 4865 N N . ARG C 2 107 ? 34.556 -7.482 -45.798 1.00 124.20 107 ARG B N 1
ATOM 4866 C CA . ARG C 2 107 ? 33.913 -6.521 -46.678 1.00 109.70 107 ARG B CA 1
ATOM 4867 C C . ARG C 2 107 ? 34.944 -5.757 -47.496 1.00 119.32 107 ARG B C 1
ATOM 4868 O O . ARG C 2 107 ? 35.974 -5.320 -46.981 1.00 105.89 107 ARG B O 1
ATOM 4870 N N . GLY C 2 108 ? 34.643 -5.596 -48.782 1.00 117.61 108 GLY B N 1
ATOM 4871 C CA . GLY C 2 108 ? 35.482 -4.886 -49.727 1.00 126.65 108 GLY B CA 1
ATOM 4872 C C . GLY C 2 108 ? 35.482 -3.383 -49.580 1.00 130.23 108 GLY B C 1
ATOM 4873 O O . GLY C 2 108 ? 36.523 -2.779 -49.310 1.00 133.98 108 GLY B O 1
ATOM 4874 N N . TYR C 2 109 ? 34.323 -2.761 -49.784 1.00 123.93 109 TYR B N 1
ATOM 4875 C CA . TYR C 2 109 ? 34.243 -1.306 -49.857 1.00 93.69 109 TYR B CA 1
ATOM 4876 C C . TYR C 2 109 ? 32.935 -0.855 -49.220 1.00 81.84 109 TYR B C 1
ATOM 4877 O O . TYR C 2 109 ? 31.884 -0.877 -49.863 1.00 82.69 109 TYR B O 1
ATOM 4879 N N . VAL C 2 110 ? 33.015 -0.401 -47.988 1.00 80.85 110 VAL B N 1
ATOM 4880 C CA . VAL C 2 110 ? 31.866 0.189 -47.320 1.00 87.63 110 VAL B CA 1
ATOM 4881 C C . VAL C 2 110 ? 31.740 1.609 -47.836 1.00 141.73 110 VAL B C 1
ATOM 4882 O O . VAL C 2 110 ? 32.743 2.262 -48.135 1.00 127.11 110 VAL B O 1
ATOM 4884 N N . VAL C 2 111 ? 30.513 2.108 -47.942 1.00 151.77 111 VAL B N 1
ATOM 4885 C CA . VAL C 2 111 ? 30.269 3.370 -48.625 1.00 158.88 111 VAL B CA 1
ATOM 4886 C C . VAL C 2 111 ? 29.834 4.423 -47.627 1.00 134.51 111 VAL B C 1
ATOM 4887 O O . VAL C 2 111 ? 29.083 4.155 -46.684 1.00 116.25 111 VAL B O 1
ATOM 4891 N N . CYS C 2 112 ? 30.339 5.625 -47.852 1.00 129.62 112 CYS B N 1
ATOM 4892 C CA . CYS C 2 112 ? 30.253 6.741 -46.940 1.00 106.44 112 CYS B CA 1
ATOM 4893 C C . CYS C 2 112 ? 30.081 8.037 -47.715 1.00 111.77 112 CYS B C 1
ATOM 4894 O O . CYS C 2 112 ? 30.777 9.020 -47.469 1.00 121.12 112 CYS B O 1
ATOM 4896 N N . CYS C 2 113 ? 29.164 8.073 -48.674 1.00 110.95 113 CYS B N 1
ATOM 4897 C CA . CYS C 2 113 ? 29.162 9.166 -49.635 1.00 92.89 113 CYS B CA 1
ATOM 4898 C C . CYS C 2 113 ? 27.989 10.114 -49.440 1.00 90.97 113 CYS B C 1
ATOM 4899 O O . CYS C 2 113 ? 26.878 9.700 -49.104 1.00 75.81 113 CYS B O 1
ATOM 4901 N N . VAL C 2 114 ? 28.280 11.396 -49.643 1.00 95.76 114 VAL B N 1
ATOM 4902 C CA . VAL C 2 114 ? 27.364 12.522 -49.515 1.00 103.60 114 VAL B CA 1
ATOM 4903 C C . VAL C 2 114 ? 27.698 13.550 -50.586 1.00 111.82 114 VAL B C 1
ATOM 4904 O O . VAL C 2 114 ? 28.502 13.294 -51.488 1.00 113.74 114 VAL B O 1
ATOM 4906 N N . LEU C 2 115 ? 27.050 14.700 -50.508 1.00 122.22 115 LEU B N 1
ATOM 4907 C CA . LEU C 2 115 ? 27.228 15.790 -51.443 1.00 79.41 115 LEU B CA 1
ATOM 4908 C C . LEU C 2 115 ? 28.243 16.779 -50.877 1.00 89.61 115 LEU B C 1
ATOM 4909 O O . LEU C 2 115 ? 28.894 16.517 -49.865 1.00 80.87 115 LEU B O 1
ATOM 4914 N N . LYS C 2 116 ? 28.375 17.938 -51.519 1.00 88.70 116 LYS B N 1
ATOM 4915 C CA . LYS C 2 116 ? 29.425 18.891 -51.174 1.00 91.89 116 LYS B CA 1
ATOM 4916 C C . LYS C 2 116 ? 28.993 19.972 -50.185 1.00 88.81 116 LYS B C 1
ATOM 4917 O O . LYS C 2 116 ? 29.647 20.157 -49.157 1.00 83.25 116 LYS B O 1
ATOM 4919 N N . ASN C 2 117 ? 27.910 20.690 -50.458 1.00 94.80 117 ASN B N 1
ATOM 4920 C CA . ASN C 2 117 ? 27.551 21.849 -49.655 1.00 82.36 117 ASN B CA 1
ATOM 4921 C C . ASN C 2 117 ? 26.123 21.740 -49.151 1.00 80.93 117 ASN B C 1
ATOM 4922 O O . ASN C 2 117 ? 25.291 21.040 -49.729 1.00 83.31 117 ASN B O 1
ATOM 4924 N N . MET C 2 118 ? 25.855 22.446 -48.064 1.00 82.01 118 MET B N 1
ATOM 4925 C CA . MET C 2 118 ? 24.585 22.385 -47.343 1.00 81.76 118 MET B CA 1
ATOM 4926 C C . MET C 2 118 ? 24.540 23.570 -46.385 1.00 82.69 118 MET B C 1
ATOM 4927 O O . MET C 2 118 ? 25.346 24.500 -46.493 1.00 92.80 118 MET B O 1
ATOM 4929 N N . ASN C 2 119 ? 23.580 23.559 -45.461 1.00 78.97 119 ASN B N 1
ATOM 4930 C CA . ASN C 2 119 ? 23.449 24.639 -44.493 1.00 105.17 119 ASN B CA 1
ATOM 4931 C C . ASN C 2 119 ? 22.769 24.101 -43.241 1.00 166.05 119 ASN B C 1
ATOM 4932 O O . ASN C 2 119 ? 21.866 23.271 -43.335 1.00 124.52 119 ASN B O 1
ATOM 4937 N N . ILE C 2 120 ? 23.221 24.568 -42.069 1.00 180.64 120 ILE B N 1
ATOM 4938 C CA . ILE C 2 120 ? 22.787 24.050 -40.774 1.00 170.92 120 ILE B CA 1
ATOM 4939 C C . ILE C 2 120 ? 22.297 25.168 -39.864 1.00 160.10 120 ILE B C 1
ATOM 4940 O O . ILE C 2 120 ? 22.561 26.349 -40.086 1.00 175.01 120 ILE B O 1
ATOM 4942 N N . ASN C 2 121 ? 21.569 24.768 -38.822 1.00 163.57 121 ASN B N 1
ATOM 4943 C CA . ASN C 2 121 ? 21.183 25.649 -37.728 1.00 129.33 121 ASN B CA 1
ATOM 4944 C C . ASN C 2 121 ? 20.953 24.803 -36.480 1.00 111.73 121 ASN B C 1
ATOM 4945 O O . ASN C 2 121 ? 21.049 23.576 -36.513 1.00 105.23 121 ASN B O 1
ATOM 4947 N N . ASP C 2 122 ? 20.662 25.472 -35.364 1.00 125.44 122 ASP B N 1
ATOM 4948 C CA . ASP C 2 122 ? 20.463 24.754 -34.108 1.00 109.76 122 ASP B CA 1
ATOM 4949 C C . ASP C 2 122 ? 19.172 23.948 -34.128 1.00 100.04 122 ASP B C 1
ATOM 4950 O O . ASP C 2 122 ? 19.173 22.743 -33.854 1.00 90.12 122 ASP B O 1
ATOM 4955 N N . SER C 2 123 ? 18.055 24.601 -34.461 1.00 97.77 123 SER B N 1
ATOM 4956 C CA . SER C 2 123 ? 16.758 23.934 -34.464 1.00 100.36 123 SER B CA 1
ATOM 4957 C C . SER C 2 123 ? 16.734 22.739 -35.400 1.00 100.76 123 SER B C 1
ATOM 4958 O O . SER C 2 123 ? 15.823 21.908 -35.316 1.00 80.26 123 SER B O 1
ATOM 4960 N N . VAL C 2 124 ? 17.708 22.645 -36.294 1.00 72.56 124 VAL B N 1
ATOM 4961 C CA . VAL C 2 124 ? 17.908 21.444 -37.080 1.00 72.18 124 VAL B CA 1
ATOM 4962 C C . VAL C 2 124 ? 19.056 20.604 -36.531 1.00 72.55 124 VAL B C 1
ATOM 4963 O O . VAL C 2 124 ? 19.072 19.384 -36.748 1.00 71.99 124 VAL B O 1
ATOM 4967 N N . TYR C 2 125 ? 19.983 21.203 -35.784 1.00 77.33 125 TYR B N 1
ATOM 4968 C CA . TYR C 2 125 ? 21.061 20.427 -35.179 1.00 78.19 125 TYR B CA 1
ATOM 4969 C C . TYR C 2 125 ? 20.535 19.474 -34.114 1.00 80.46 125 TYR B C 1
ATOM 4970 O O . TYR C 2 125 ? 20.928 18.300 -34.062 1.00 72.66 125 TYR B O 1
ATOM 4972 N N . ASN C 2 126 ? 19.663 19.970 -33.240 1.00 72.44 126 ASN B N 1
ATOM 4973 C CA . ASN C 2 126 ? 19.078 19.110 -32.224 1.00 71.52 126 ASN B CA 1
ATOM 4974 C C . ASN C 2 126 ? 18.367 17.923 -32.847 1.00 108.43 126 ASN B C 1
ATOM 4975 O O . ASN C 2 126 ? 18.372 16.831 -32.275 1.00 69.93 126 ASN B O 1
ATOM 4977 N N . ASN C 2 127 ? 17.776 18.112 -34.028 1.00 115.00 127 ASN B N 1
ATOM 4978 C CA . ASN C 2 127 ? 17.065 17.041 -34.720 1.00 114.65 127 ASN B CA 1
ATOM 4979 C C . ASN C 2 127 ? 18.024 16.090 -35.433 1.00 99.51 127 ASN B C 1
ATOM 4980 O O . ASN C 2 127 ? 17.815 14.874 -35.427 1.00 103.13 127 ASN B O 1
ATOM 4985 N N . ILE C 2 128 ? 19.081 16.623 -36.044 1.00 101.93 128 ILE B N 1
ATOM 4986 C CA . ILE C 2 128 ? 20.078 15.780 -36.696 1.00 92.75 128 ILE B CA 1
ATOM 4987 C C . ILE C 2 128 ? 20.769 14.882 -35.688 1.00 89.53 128 ILE B C 1
ATOM 4988 O O . ILE C 2 128 ? 21.192 13.772 -36.021 1.00 73.59 128 ILE B O 1
ATOM 4990 N N . ILE C 2 129 ? 20.927 15.352 -34.454 1.00 98.73 129 ILE B N 1
ATOM 4991 C CA . ILE C 2 129 ? 21.505 14.489 -33.430 1.00 111.57 129 ILE B CA 1
ATOM 4992 C C . ILE C 2 129 ? 20.565 13.336 -33.087 1.00 121.86 129 ILE B C 1
ATOM 4993 O O . ILE C 2 129 ? 21.012 12.235 -32.721 1.00 133.34 129 ILE B O 1
ATOM 4998 N N . GLU C 2 130 ? 19.258 13.551 -33.227 1.00 114.33 130 GLU B N 1
ATOM 4999 C CA . GLU C 2 130 ? 18.298 12.540 -32.807 1.00 120.38 130 GLU B CA 1
ATOM 5000 C C . GLU C 2 130 ? 18.439 11.257 -33.605 1.00 119.88 130 GLU B C 1
ATOM 5001 O O . GLU C 2 130 ? 18.361 10.166 -33.038 1.00 116.16 130 GLU B O 1
ATOM 5007 N N . ILE C 2 131 ? 18.646 11.355 -34.916 1.00 121.27 131 ILE B N 1
ATOM 5008 C CA . ILE C 2 131 ? 18.788 10.129 -35.690 1.00 97.31 131 ILE B CA 1
ATOM 5009 C C . ILE C 2 131 ? 20.040 9.391 -35.260 1.00 87.21 131 ILE B C 1
ATOM 5010 O O . ILE C 2 131 ? 20.056 8.161 -35.178 1.00 83.73 131 ILE B O 1
ATOM 5015 N N . GLN C 2 132 ? 21.095 10.127 -34.942 1.00 80.08 132 GLN B N 1
ATOM 5016 C CA . GLN C 2 132 ? 22.293 9.478 -34.439 1.00 101.11 132 GLN B CA 1
ATOM 5017 C C . GLN C 2 132 ? 22.033 8.772 -33.118 1.00 93.18 132 GLN B C 1
ATOM 5018 O O . GLN C 2 132 ? 22.694 7.776 -32.806 1.00 83.59 132 GLN B O 1
ATOM 5024 N N . GLU C 2 133 ? 21.081 9.264 -32.332 1.00 94.18 133 GLU B N 1
ATOM 5025 C CA . GLU C 2 133 ? 20.803 8.600 -31.061 1.00 94.34 133 GLU B CA 1
ATOM 5026 C C . GLU C 2 133 ? 19.797 7.463 -31.181 1.00 74.93 133 GLU B C 1
ATOM 5027 O O . GLU C 2 133 ? 19.803 6.559 -30.340 1.00 74.59 133 GLU B O 1
ATOM 5029 N N . LYS C 2 134 ? 18.916 7.499 -32.178 1.00 83.49 134 LYS B N 1
ATOM 5030 C CA . LYS C 2 134 ? 17.911 6.465 -32.384 1.00 80.41 134 LYS B CA 1
ATOM 5031 C C . LYS C 2 134 ? 18.302 5.453 -33.454 1.00 74.83 134 LYS B C 1
ATOM 5032 O O . LYS C 2 134 ? 18.280 4.245 -33.212 1.00 64.93 134 LYS B O 1
ATOM 5034 N N . LEU C 2 135 ? 18.656 5.938 -34.642 1.00 65.86 135 LEU B N 1
ATOM 5035 C CA . LEU C 2 135 ? 18.956 5.068 -35.766 1.00 65.84 135 LEU B CA 1
ATOM 5036 C C . LEU C 2 135 ? 20.027 4.050 -35.439 1.00 73.96 135 LEU B C 1
ATOM 5037 O O . LEU C 2 135 ? 20.022 2.948 -35.996 1.00 80.53 135 LEU B O 1
ATOM 5042 N N . HIS C 2 136 ? 20.936 4.377 -34.530 1.00 88.15 136 HIS B N 1
ATOM 5043 C CA . HIS C 2 136 ? 22.029 3.460 -34.230 1.00 95.94 136 HIS B CA 1
ATOM 5044 C C . HIS C 2 136 ? 21.625 2.406 -33.206 1.00 92.91 136 HIS B C 1
ATOM 5045 O O . HIS C 2 136 ? 21.822 1.207 -33.428 1.00 88.38 136 HIS B O 1
ATOM 5047 N N . HIS C 2 137 ? 21.066 2.829 -32.076 1.00 105.37 137 HIS B N 1
ATOM 5048 C CA . HIS C 2 137 ? 20.770 1.887 -31.004 1.00 81.22 137 HIS B CA 1
ATOM 5049 C C . HIS C 2 137 ? 19.483 1.129 -31.267 1.00 64.75 137 HIS B C 1
ATOM 5050 O O . HIS C 2 137 ? 19.438 -0.095 -31.126 1.00 64.34 137 HIS B O 1
ATOM 5052 N N . ASN C 2 138 ? 18.422 1.838 -31.639 1.00 80.72 138 ASN B N 1
ATOM 5053 C CA . ASN C 2 138 ? 17.129 1.188 -31.791 1.00 73.18 138 ASN B CA 1
ATOM 5054 C C . ASN C 2 138 ? 17.122 0.245 -32.986 1.00 78.40 138 ASN B C 1
ATOM 5055 O O . ASN C 2 138 ? 16.926 -0.965 -32.835 1.00 76.33 138 ASN B O 1
ATOM 5060 N N . LEU C 2 139 ? 17.360 0.775 -34.185 1.00 90.14 139 LEU B N 1
ATOM 5061 C CA . LEU C 2 139 ? 17.316 -0.053 -35.386 1.00 84.97 139 LEU B CA 1
ATOM 5062 C C . LEU C 2 139 ? 18.584 -0.874 -35.572 1.00 72.86 139 LEU B C 1
ATOM 5063 O O . LEU C 2 139 ? 18.523 -2.010 -36.051 1.00 63.33 139 LEU B O 1
ATOM 5068 N N . GLY C 2 140 ? 19.734 -0.333 -35.190 1.00 69.26 140 GLY B N 1
ATOM 5069 C CA . GLY C 2 140 ? 20.969 -1.042 -35.435 1.00 87.06 140 GLY B CA 1
ATOM 5070 C C . GLY C 2 140 ? 21.233 -2.209 -34.512 1.00 137.35 140 GLY B C 1
ATOM 5071 O O . GLY C 2 140 ? 22.170 -2.970 -34.777 1.00 124.06 140 GLY B O 1
ATOM 5072 N N . LYS C 2 141 ? 20.455 -2.366 -33.440 1.00 151.42 141 LYS B N 1
ATOM 5073 C CA . LYS C 2 141 ? 20.566 -3.515 -32.536 1.00 148.48 141 LYS B CA 1
ATOM 5074 C C . LYS C 2 141 ? 21.996 -3.646 -32.002 1.00 135.82 141 LYS B C 1
ATOM 5075 O O . LYS C 2 141 ? 22.759 -4.543 -32.369 1.00 130.24 141 LYS B O 1
ATOM 5077 N N . LYS C 2 142 ? 22.354 -2.675 -31.165 1.00 133.07 142 LYS B N 1
ATOM 5078 C CA . LYS C 2 142 ? 23.736 -2.465 -30.757 1.00 115.39 142 LYS B CA 1
ATOM 5079 C C . LYS C 2 142 ? 24.628 -2.175 -31.957 1.00 110.01 142 LYS B C 1
ATOM 5080 O O . LYS C 2 142 ? 25.814 -2.500 -31.951 1.00 117.04 142 LYS B O 1
ATOM 5082 N N . ARG C 2 143 ? 24.045 -1.618 -33.016 1.00 113.81 143 ARG B N 1
ATOM 5083 C CA . ARG C 2 143 ? 24.791 -1.049 -34.136 1.00 112.87 143 ARG B CA 1
ATOM 5084 C C . ARG C 2 143 ? 25.680 -2.096 -34.808 1.00 129.08 143 ARG B C 1
ATOM 5085 O O . ARG C 2 143 ? 26.903 -1.966 -34.870 1.00 125.98 143 ARG B O 1
ATOM 5087 N N . SER C 2 144 ? 25.045 -3.142 -35.317 1.00 133.18 144 SER B N 1
ATOM 5088 C CA . SER C 2 144 ? 25.778 -4.132 -36.084 1.00 107.48 144 SER B CA 1
ATOM 5089 C C . SER C 2 144 ? 25.856 -3.724 -37.546 1.00 80.02 144 SER B C 1
ATOM 5090 O O . SER C 2 144 ? 26.607 -4.312 -38.321 1.00 88.92 144 SER B O 1
ATOM 5093 N N . ILE C 2 150 ? 32.330 11.014 -38.264 1.00 120.13 150 ILE B N 1
ATOM 5094 C CA . ILE C 2 150 ? 32.865 11.908 -39.281 1.00 110.99 150 ILE B CA 1
ATOM 5095 C C . ILE C 2 150 ? 31.783 12.834 -39.802 1.00 110.31 150 ILE B C 1
ATOM 5096 O O . ILE C 2 150 ? 31.260 13.667 -39.065 1.00 103.17 150 ILE B O 1
ATOM 5098 N N . HIS C 2 151 ? 31.461 12.685 -41.085 1.00 95.54 151 HIS B N 1
ATOM 5099 C CA . HIS C 2 151 ? 30.441 13.502 -41.731 1.00 87.08 151 HIS B CA 1
ATOM 5100 C C . HIS C 2 151 ? 30.819 14.977 -41.663 1.00 80.39 151 HIS B C 1
ATOM 5101 O O . HIS C 2 151 ? 30.057 15.817 -41.189 1.00 80.01 151 HIS B O 1
ATOM 5103 N N . ASP C 2 152 ? 32.022 15.287 -42.135 1.00 99.26 152 ASP B N 1
ATOM 5104 C CA . ASP C 2 152 ? 32.565 16.632 -42.019 1.00 108.21 152 ASP B CA 1
ATOM 5105 C C . ASP C 2 152 ? 32.727 17.365 -43.342 1.00 107.77 152 ASP B C 1
ATOM 5106 O O . ASP C 2 152 ? 32.188 18.461 -43.504 1.00 112.90 152 ASP B O 1
ATOM 5108 N N . TYR C 2 153 ? 33.486 16.807 -44.283 1.00 105.43 153 TYR B N 1
ATOM 5109 C CA . TYR C 2 153 ? 33.780 17.445 -45.569 1.00 94.96 153 TYR B CA 1
ATOM 5110 C C . TYR C 2 153 ? 34.283 18.870 -45.396 1.00 101.03 153 TYR B C 1
ATOM 5111 O O . TYR C 2 153 ? 34.167 19.696 -46.305 1.00 89.24 153 TYR B O 1
ATOM 5113 N N . ASP C 2 154 ? 34.851 19.155 -44.231 1.00 104.98 154 ASP B N 1
ATOM 5114 C CA . ASP C 2 154 ? 35.481 20.429 -43.916 1.00 109.06 154 ASP B CA 1
ATOM 5115 C C . ASP C 2 154 ? 36.910 20.106 -43.517 1.00 132.48 154 ASP B C 1
ATOM 5116 O O . ASP C 2 154 ? 37.131 19.352 -42.562 1.00 104.58 154 ASP B O 1
ATOM 5118 N N . LYS C 2 155 ? 37.874 20.668 -44.243 1.00 134.82 155 LYS B N 1
ATOM 5119 C CA . LYS C 2 155 ? 39.279 20.373 -43.997 1.00 152.72 155 LYS B CA 1
ATOM 5120 C C . LYS C 2 155 ? 39.495 18.864 -44.108 1.00 135.73 155 LYS B C 1
ATOM 5121 O O . LYS C 2 155 ? 39.722 18.150 -43.133 1.00 122.36 155 LYS B O 1
ATOM 5123 N N . ILE C 2 156 ? 39.354 18.397 -45.342 1.00 130.39 156 ILE B N 1
ATOM 5124 C CA . ILE C 2 156 ? 39.430 16.990 -45.663 1.00 112.50 156 ILE B CA 1
ATOM 5125 C C . ILE C 2 156 ? 40.310 16.819 -46.896 1.00 129.53 156 ILE B C 1
ATOM 5126 O O . ILE C 2 156 ? 40.869 17.778 -47.422 1.00 121.34 156 ILE B O 1
ATOM 5131 N N . LYS C 2 157 ? 40.417 15.575 -47.357 1.00 131.11 157 LYS B N 1
ATOM 5132 C CA . LYS C 2 157 ? 41.160 15.241 -48.565 1.00 133.11 157 LYS B CA 1
ATOM 5133 C C . LYS C 2 157 ? 40.781 16.091 -49.768 1.00 138.82 157 LYS B C 1
ATOM 5134 O O . LYS C 2 157 ? 39.663 16.604 -49.867 1.00 136.70 157 LYS B O 1
ATOM 5136 N N . LYS C 2 169 ? 48.189 1.448 -33.760 1.00 99.45 169 LYS B N 1
ATOM 5137 C CA . LYS C 2 169 ? 48.678 2.802 -33.945 1.00 109.06 169 LYS B CA 1
ATOM 5138 C C . LYS C 2 169 ? 47.747 3.714 -33.167 1.00 119.09 169 LYS B C 1
ATOM 5139 O O . LYS C 2 169 ? 46.651 3.311 -32.771 1.00 91.64 169 LYS B O 1
ATOM 5141 N N . ILE C 2 170 ? 48.206 4.936 -32.923 1.00 114.69 170 ILE B N 1
ATOM 5142 C CA . ILE C 2 170 ? 47.408 5.912 -32.191 1.00 122.68 170 ILE B CA 1
ATOM 5143 C C . ILE C 2 170 ? 47.946 7.296 -32.495 1.00 121.09 170 ILE B C 1
ATOM 5144 O O . ILE C 2 170 ? 49.156 7.489 -32.629 1.00 127.02 170 ILE B O 1
ATOM 5146 N N . ASN C 2 171 ? 47.051 8.241 -32.642 1.00 110.99 171 ASN B N 1
ATOM 5147 C CA . ASN C 2 171 ? 47.553 9.574 -32.932 1.00 127.08 171 ASN B CA 1
ATOM 5148 C C . ASN C 2 171 ? 47.030 10.644 -31.987 1.00 154.53 171 ASN B C 1
ATOM 5149 O O . ASN C 2 171 ? 47.797 11.519 -31.586 1.00 157.66 171 ASN B O 1
ATOM 5154 N N . PHE C 2 172 ? 45.760 10.588 -31.602 1.00 128.97 172 PHE B N 1
ATOM 5155 C CA . PHE C 2 172 ? 45.131 11.688 -30.877 1.00 130.98 172 PHE B CA 1
ATOM 5156 C C . PHE C 2 172 ? 43.888 11.158 -30.175 1.00 128.29 172 PHE B C 1
ATOM 5157 O O . PHE C 2 172 ? 43.651 9.947 -30.126 1.00 134.16 172 PHE B O 1
ATOM 5159 N N . ILE C 2 173 ? 43.092 12.066 -29.624 1.00 124.27 173 ILE B N 1
ATOM 5160 C CA . ILE C 2 173 ? 41.893 11.686 -28.885 1.00 125.44 173 ILE B CA 1
ATOM 5161 C C . ILE C 2 173 ? 40.664 12.133 -29.660 1.00 106.94 173 ILE B C 1
ATOM 5162 O O . ILE C 2 173 ? 40.720 13.145 -30.369 1.00 111.86 173 ILE B O 1
ATOM 5164 N N . PRO C 2 174 ? 39.542 11.422 -29.555 1.00 93.39 174 PRO B N 1
ATOM 5165 C CA . PRO C 2 174 ? 38.433 11.666 -30.487 1.00 102.57 174 PRO B CA 1
ATOM 5166 C C . PRO C 2 174 ? 37.825 13.062 -30.473 1.00 96.28 174 PRO B C 1
ATOM 5167 O O . PRO C 2 174 ? 38.008 13.810 -31.438 1.00 86.20 174 PRO B O 1
ATOM 5171 N N . LEU C 2 175 ? 37.090 13.434 -29.427 1.00 103.09 175 LEU B N 1
ATOM 5172 C CA . LEU C 2 175 ? 36.607 14.807 -29.368 1.00 99.24 175 LEU B CA 1
ATOM 5173 C C . LEU C 2 175 ? 36.909 15.512 -28.050 1.00 97.16 175 LEU B C 1
ATOM 5174 O O . LEU C 2 175 ? 37.647 16.501 -28.013 1.00 87.03 175 LEU B O 1
ATOM 5176 N N . ASN C 2 176 ? 36.338 14.995 -26.961 1.00 91.19 176 ASN B N 1
ATOM 5177 C CA . ASN C 2 176 ? 36.345 15.711 -25.690 1.00 91.55 176 ASN B CA 1
ATOM 5178 C C . ASN C 2 176 ? 37.636 15.488 -24.922 1.00 102.47 176 ASN B C 1
ATOM 5179 O O . ASN C 2 176 ? 38.162 16.412 -24.294 1.00 93.85 176 ASN B O 1
ATOM 5184 N N . GLU C 2 177 ? 38.148 14.266 -24.967 1.00 113.08 177 GLU B N 1
ATOM 5185 C CA . GLU C 2 177 ? 39.306 13.835 -24.205 1.00 124.78 177 GLU B CA 1
ATOM 5186 C C . GLU C 2 177 ? 40.604 14.195 -24.922 1.00 145.33 177 GLU B C 1
ATOM 5187 O O . GLU C 2 177 ? 40.607 14.607 -26.083 1.00 158.85 177 GLU B O 1
ATOM 5193 N N . LYS C 2 178 ? 41.724 14.094 -24.185 1.00 156.09 178 LYS B N 1
ATOM 5194 C CA . LYS C 2 178 ? 43.069 14.271 -24.744 1.00 155.88 178 LYS B CA 1
ATOM 5195 C C . LYS C 2 178 ? 43.952 13.124 -24.256 1.00 157.83 178 LYS B C 1
ATOM 5196 O O . LYS C 2 178 ? 44.729 13.296 -23.317 1.00 167.10 178 LYS B O 1
ATOM 5198 N N . THR C 2 179 ? 43.850 11.971 -24.916 1.00 162.13 179 THR B N 1
ATOM 5199 C CA . THR C 2 179 ? 44.624 10.779 -24.585 1.00 151.51 179 THR B CA 1
ATOM 5200 C C . THR C 2 179 ? 44.835 9.959 -25.853 1.00 155.99 179 THR B C 1
ATOM 5201 O O . THR C 2 179 ? 44.129 10.134 -26.847 1.00 150.63 179 THR B O 1
ATOM 5205 N N . ASN C 2 180 ? 45.822 9.065 -25.815 1.00 150.54 180 ASN B N 1
ATOM 5206 C CA . ASN C 2 180 ? 46.064 8.131 -26.909 1.00 132.45 180 ASN B CA 1
ATOM 5207 C C . ASN C 2 180 ? 46.345 6.747 -26.339 1.00 122.00 180 ASN B C 1
ATOM 5208 O O . ASN C 2 180 ? 46.536 6.581 -25.133 1.00 128.35 180 ASN B O 1
ATOM 5213 N N . LEU C 2 181 ? 46.383 5.748 -27.222 1.00 117.90 181 LEU B N 1
ATOM 5214 C CA . LEU C 2 181 ? 46.765 4.387 -26.837 1.00 120.08 181 LEU B CA 1
ATOM 5215 C C . LEU C 2 181 ? 47.067 3.581 -28.090 1.00 118.16 181 LEU B C 1
ATOM 5216 O O . LEU C 2 181 ? 46.197 3.443 -28.953 1.00 133.86 181 LEU B O 1
ATOM 5218 N N . ASN C 2 182 ? 48.270 3.003 -28.169 1.00 116.00 182 ASN B N 1
ATOM 5219 C CA . ASN C 2 182 ? 48.758 2.488 -29.447 1.00 101.22 182 ASN B CA 1
ATOM 5220 C C . ASN C 2 182 ? 47.937 1.307 -29.959 1.00 105.90 182 ASN B C 1
ATOM 5221 O O . ASN C 2 182 ? 47.533 1.296 -31.126 1.00 113.38 182 ASN B O 1
ATOM 5226 N N . GLY C 2 183 ? 47.663 0.315 -29.114 1.00 91.79 183 GLY B N 1
ATOM 5227 C CA . GLY C 2 183 ? 46.949 -0.856 -29.588 1.00 90.54 183 GLY B CA 1
ATOM 5228 C C . GLY C 2 183 ? 45.448 -0.861 -29.387 1.00 145.94 183 GLY B C 1
ATOM 5229 O O . GLY C 2 183 ? 44.699 -0.277 -30.175 1.00 111.42 183 GLY B O 1
ATOM 5230 N N . MET C 2 184 ? 44.995 -1.558 -28.346 1.00 137.69 184 MET B N 1
ATOM 5231 C CA . MET C 2 184 ? 43.576 -1.684 -28.045 1.00 125.90 184 MET B CA 1
ATOM 5232 C C . MET C 2 184 ? 43.250 -1.261 -26.622 1.00 130.92 184 MET B C 1
ATOM 5233 O O . MET C 2 184 ? 42.145 -1.534 -26.144 1.00 97.64 184 MET B O 1
ATOM 5235 N N . ASN C 2 185 ? 44.191 -0.639 -25.922 1.00 131.59 185 ASN B N 1
ATOM 5236 C CA . ASN C 2 185 ? 44.008 -0.334 -24.509 1.00 119.47 185 ASN B CA 1
ATOM 5237 C C . ASN C 2 185 ? 43.226 0.959 -24.403 1.00 117.10 185 ASN B C 1
ATOM 5238 O O . ASN C 2 185 ? 43.785 2.050 -24.407 1.00 125.18 185 ASN B O 1
ATOM 5243 N N . LEU C 2 186 ? 41.912 0.848 -24.291 1.00 109.76 186 LEU B N 1
ATOM 5244 C CA . LEU C 2 186 ? 41.106 2.056 -24.179 1.00 93.06 186 LEU B CA 1
ATOM 5245 C C . LEU C 2 186 ? 39.906 1.927 -23.269 1.00 83.75 186 LEU B C 1
ATOM 5246 O O . LEU C 2 186 ? 39.358 2.955 -22.858 1.00 83.54 186 LEU B O 1
ATOM 5251 N N . ILE C 2 187 ? 39.429 0.700 -23.066 1.00 82.93 187 ILE B N 1
ATOM 5252 C CA . ILE C 2 187 ? 38.232 0.430 -22.262 1.00 81.55 187 ILE B CA 1
ATOM 5253 C C . ILE C 2 187 ? 38.336 0.901 -20.820 1.00 83.17 187 ILE B C 1
ATOM 5254 O O . ILE C 2 187 ? 37.358 0.892 -20.073 1.00 81.00 187 ILE B O 1
ATOM 5259 N N . ASP C 2 188 ? 39.536 1.310 -20.442 1.00 83.40 188 ASP B N 1
ATOM 5260 C CA . ASP C 2 188 ? 39.820 1.789 -19.098 1.00 93.64 188 ASP B CA 1
ATOM 5261 C C . ASP C 2 188 ? 39.250 3.173 -18.844 1.00 92.58 188 ASP B C 1
ATOM 5262 O O . ASP C 2 188 ? 39.090 3.558 -17.683 1.00 102.21 188 ASP B O 1
ATOM 5267 N N . PHE C 2 189 ? 38.905 3.916 -19.895 1.00 83.66 189 PHE B N 1
ATOM 5268 C CA . PHE C 2 189 ? 38.539 5.312 -19.700 1.00 83.78 189 PHE B CA 1
ATOM 5269 C C . PHE C 2 189 ? 37.186 5.437 -19.020 1.00 86.51 189 PHE B C 1
ATOM 5270 O O . PHE C 2 189 ? 37.096 5.841 -17.857 1.00 96.85 189 PHE B O 1
ATOM 5272 N N . TYR C 2 190 ? 36.124 5.049 -19.712 1.00 92.30 190 TYR B N 1
ATOM 5273 C CA . TYR C 2 190 ? 34.786 5.103 -19.132 1.00 94.00 190 TYR B CA 1
ATOM 5274 C C . TYR C 2 190 ? 33.960 3.969 -19.732 1.00 114.83 190 TYR B C 1
ATOM 5275 O O . TYR C 2 190 ? 33.483 4.085 -20.861 1.00 120.32 190 TYR B O 1
ATOM 5277 N N . SER C 2 191 ? 33.828 2.867 -18.993 1.00 95.42 191 SER B N 1
ATOM 5278 C CA . SER C 2 191 ? 33.206 1.663 -19.517 1.00 86.25 191 SER B CA 1
ATOM 5279 C C . SER C 2 191 ? 31.937 1.237 -18.800 1.00 85.33 191 SER B C 1
ATOM 5280 O O . SER C 2 191 ? 31.184 0.436 -19.358 1.00 80.74 191 SER B O 1
ATOM 5283 N N . LYS C 2 192 ? 31.683 1.728 -17.592 1.00 75.95 192 LYS B N 1
ATOM 5284 C CA . LYS C 2 192 ? 30.480 1.352 -16.859 1.00 78.85 192 LYS B CA 1
ATOM 5285 C C . LYS C 2 192 ? 29.288 2.244 -17.174 1.00 91.61 192 LYS B C 1
ATOM 5286 O O . LYS C 2 192 ? 28.152 1.763 -17.227 1.00 72.78 192 LYS B O 1
ATOM 5288 N N . ASN C 2 193 ? 29.522 3.531 -17.387 1.00 103.98 193 ASN B N 1
ATOM 5289 C CA . ASN C 2 193 ? 28.445 4.470 -17.671 1.00 102.34 193 ASN B CA 1
ATOM 5290 C C . ASN C 2 193 ? 27.940 4.223 -19.087 1.00 95.07 193 ASN B C 1
ATOM 5291 O O . ASN C 2 193 ? 28.308 3.252 -19.748 1.00 73.09 193 ASN B O 1
ATOM 5296 N N . LEU C 2 194 ? 27.077 5.112 -19.569 1.00 103.69 194 LEU B N 1
ATOM 5297 C CA . LEU C 2 194 ? 26.483 4.921 -20.883 1.00 135.05 194 LEU B CA 1
ATOM 5298 C C . LEU C 2 194 ? 27.582 5.090 -21.923 1.00 182.16 194 LEU B C 1
ATOM 5299 O O . LEU C 2 194 ? 27.880 6.209 -22.354 1.00 201.46 194 LEU B O 1
ATOM 5301 N N . ASN C 2 195 ? 28.181 3.978 -22.331 1.00 210.53 195 ASN B N 1
ATOM 5302 C CA . ASN C 2 195 ? 29.373 3.983 -23.171 1.00 180.66 195 ASN B CA 1
ATOM 5303 C C . ASN C 2 195 ? 29.194 2.938 -24.262 1.00 159.04 195 ASN B C 1
ATOM 5304 O O . ASN C 2 195 ? 28.079 2.505 -24.569 1.00 155.21 195 ASN B O 1
ATOM 5306 N N . LEU C 2 196 ? 30.305 2.528 -24.861 1.00 151.95 196 LEU B N 1
ATOM 5307 C CA . LEU C 2 196 ? 30.277 1.537 -25.922 1.00 102.37 196 LEU B CA 1
ATOM 5308 C C . LEU C 2 196 ? 30.423 0.121 -25.408 1.00 112.53 196 LEU B C 1
ATOM 5309 O O . LEU C 2 196 ? 30.213 -0.818 -26.180 1.00 116.70 196 LEU B O 1
ATOM 5314 N N . LYS C 2 197 ? 30.799 -0.056 -24.146 1.00 112.96 197 LYS B N 1
ATOM 5315 C CA . LYS C 2 197 ? 30.810 -1.392 -23.557 1.00 124.49 197 LYS B CA 1
ATOM 5316 C C . LYS C 2 197 ? 29.546 -2.171 -23.888 1.00 150.90 197 LYS B C 1
ATOM 5317 O O . LYS C 2 197 ? 29.660 -3.321 -24.334 1.00 124.57 197 LYS B O 1
ATOM 5319 N N . PRO C 2 198 ? 28.338 -1.617 -23.762 1.00 171.24 198 PRO B N 1
ATOM 5320 C CA . PRO C 2 198 ? 27.153 -2.412 -24.104 1.00 179.22 198 PRO B CA 1
ATOM 5321 C C . PRO C 2 198 ? 26.965 -2.606 -25.603 1.00 181.87 198 PRO B C 1
ATOM 5322 O O . PRO C 2 198 ? 25.938 -3.141 -26.032 1.00 192.26 198 PRO B O 1
ATOM 5326 N N . TYR C 2 199 ? 27.922 -2.172 -26.415 1.00 173.21 199 TYR B N 1
ATOM 5327 C CA . TYR C 2 199 ? 27.955 -2.542 -27.828 1.00 159.15 199 TYR B CA 1
ATOM 5328 C C . TYR C 2 199 ? 29.382 -2.817 -28.285 1.00 142.96 199 TYR B C 1
ATOM 5329 O O . TYR C 2 199 ? 29.822 -2.322 -29.322 1.00 172.65 199 TYR B O 1
ATOM 5331 N N . LEU C 2 200 ? 30.125 -3.622 -27.525 1.00 134.34 200 LEU B N 1
ATOM 5332 C CA . LEU C 2 200 ? 31.556 -3.736 -27.775 1.00 115.23 200 LEU B CA 1
ATOM 5333 C C . LEU C 2 200 ? 31.844 -4.254 -29.172 1.00 117.70 200 LEU B C 1
ATOM 5334 O O . LEU C 2 200 ? 32.370 -3.520 -30.015 1.00 129.06 200 LEU B O 1
ATOM 5336 N N . LYS C 2 201 ? 31.485 -5.505 -29.448 1.00 129.74 201 LYS B N 1
ATOM 5337 C CA . LYS C 2 201 ? 31.692 -6.062 -30.777 1.00 124.07 201 LYS B CA 1
ATOM 5338 C C . LYS C 2 201 ? 31.020 -7.419 -30.837 1.00 115.70 201 LYS B C 1
ATOM 5339 O O . LYS C 2 201 ? 30.405 -7.875 -29.872 1.00 112.58 201 LYS B O 1
ATOM 5341 N N . ILE C 2 202 ? 31.125 -8.046 -31.999 1.00 112.76 202 ILE B N 1
ATOM 5342 C CA . ILE C 2 202 ? 30.640 -9.399 -32.216 1.00 110.49 202 ILE B CA 1
ATOM 5343 C C . ILE C 2 202 ? 31.759 -10.144 -32.933 1.00 100.71 202 ILE B C 1
ATOM 5344 O O . ILE C 2 202 ? 31.989 -9.932 -34.130 1.00 88.17 202 ILE B O 1
ATOM 5349 N N . ILE C 2 203 ? 32.465 -10.999 -32.202 1.00 114.13 203 ILE B N 1
ATOM 5350 C CA . ILE C 2 203 ? 33.634 -11.719 -32.701 1.00 110.84 203 ILE B CA 1
ATOM 5351 C C . ILE C 2 203 ? 34.681 -10.734 -33.208 1.00 114.19 203 ILE B C 1
ATOM 5352 O O . ILE C 2 203 ? 35.486 -10.225 -32.429 1.00 80.82 203 ILE B O 1
ATOM 5357 N N . LEU C 2 220 ? 37.455 8.165 -39.495 1.00 83.71 220 LEU B N 1
ATOM 5358 C CA . LEU C 2 220 ? 37.359 6.723 -39.660 1.00 83.04 220 LEU B CA 1
ATOM 5359 C C . LEU C 2 220 ? 37.323 6.057 -38.305 1.00 100.93 220 LEU B C 1
ATOM 5360 O O . LEU C 2 220 ? 38.047 5.097 -38.063 1.00 82.98 220 LEU B O 1
ATOM 5362 N N . SER C 2 221 ? 36.464 6.560 -37.423 1.00 93.93 221 SER B N 1
ATOM 5363 C CA . SER C 2 221 ? 36.568 6.200 -36.019 1.00 95.01 221 SER B CA 1
ATOM 5364 C C . SER C 2 221 ? 36.106 4.780 -35.757 1.00 108.72 221 SER B C 1
ATOM 5365 O O . SER C 2 221 ? 36.931 3.894 -35.530 1.00 93.18 221 SER B O 1
ATOM 5368 N N . LEU C 2 222 ? 34.801 4.543 -35.853 1.00 115.47 222 LEU B N 1
ATOM 5369 C CA . LEU C 2 222 ? 34.243 3.208 -35.695 1.00 127.57 222 LEU B CA 1
ATOM 5370 C C . LEU C 2 222 ? 32.749 3.219 -35.986 1.00 112.06 222 LEU B C 1
ATOM 5371 O O . LEU C 2 222 ? 32.059 4.191 -35.657 1.00 112.21 222 LEU B O 1
ATOM 5376 N N . PRO C 2 223 ? 32.219 2.166 -36.595 1.00 85.48 223 PRO B N 1
ATOM 5377 C CA . PRO C 2 223 ? 30.784 2.085 -36.818 1.00 74.65 223 PRO B CA 1
ATOM 5378 C C . PRO C 2 223 ? 29.996 2.136 -35.519 1.00 100.06 223 PRO B C 1
ATOM 5379 O O . PRO C 2 223 ? 29.153 3.029 -35.354 1.00 73.39 223 PRO B O 1
ATOM 5383 N N . PRO C 2 224 ? 30.229 1.219 -34.557 1.00 99.18 224 PRO B N 1
ATOM 5384 C CA . PRO C 2 224 ? 29.298 1.131 -33.426 1.00 108.82 224 PRO B CA 1
ATOM 5385 C C . PRO C 2 224 ? 29.561 2.163 -32.351 1.00 115.23 224 PRO B C 1
ATOM 5386 O O . PRO C 2 224 ? 28.650 2.569 -31.626 1.00 113.81 224 PRO B O 1
ATOM 5390 N N . ILE C 2 225 ? 30.809 2.573 -32.220 1.00 126.14 225 ILE B N 1
ATOM 5391 C CA . ILE C 2 225 ? 31.207 3.607 -31.272 1.00 127.78 225 ILE B CA 1
ATOM 5392 C C . ILE C 2 225 ? 31.785 4.745 -32.100 1.00 115.26 225 ILE B C 1
ATOM 5393 O O . ILE C 2 225 ? 32.971 4.758 -32.437 1.00 123.03 225 ILE B O 1
ATOM 5395 N N . ILE C 2 226 ? 30.934 5.705 -32.450 1.00 122.84 226 ILE B N 1
ATOM 5396 C CA . ILE C 2 226 ? 31.408 6.858 -33.189 1.00 118.65 226 ILE B CA 1
ATOM 5397 C C . ILE C 2 226 ? 32.385 7.633 -32.319 1.00 121.33 226 ILE B C 1
ATOM 5398 O O . ILE C 2 226 ? 32.182 7.795 -31.110 1.00 129.25 226 ILE B O 1
ATOM 5403 N N . ASN C 2 227 ? 33.472 8.058 -32.906 1.00 117.86 227 ASN B N 1
ATOM 5404 C CA . ASN C 2 227 ? 34.416 8.832 -32.114 1.00 122.47 227 ASN B CA 1
ATOM 5405 C C . ASN C 2 227 ? 34.798 10.143 -32.777 1.00 141.67 227 ASN B C 1
ATOM 5406 O O . ASN C 2 227 ? 35.003 11.133 -32.076 1.00 137.57 227 ASN B O 1
ATOM 5408 N N . CYS C 2 228 ? 34.888 10.177 -34.107 1.00 137.60 228 CYS B N 1
ATOM 5409 C CA . CYS C 2 228 ? 35.182 11.396 -34.861 1.00 132.34 228 CYS B CA 1
ATOM 5410 C C . CYS C 2 228 ? 36.523 11.993 -34.437 1.00 129.37 228 CYS B C 1
ATOM 5411 O O . CYS C 2 228 ? 36.619 13.131 -33.977 1.00 123.79 228 CYS B O 1
ATOM 5413 N N . ASP C 2 229 ? 37.570 11.190 -34.600 1.00 134.23 229 ASP B N 1
ATOM 5414 C CA . ASP C 2 229 ? 38.889 11.612 -34.152 1.00 86.26 229 ASP B CA 1
ATOM 5415 C C . ASP C 2 229 ? 39.481 12.627 -35.112 1.00 133.95 229 ASP B C 1
ATOM 5416 O O . ASP C 2 229 ? 39.770 13.765 -34.733 1.00 101.41 229 ASP B O 1
ATOM 5418 N N . HIS C 2 230 ? 39.653 12.233 -36.370 1.00 132.67 230 HIS B N 1
ATOM 5419 C CA . HIS C 2 230 ? 40.358 13.085 -37.314 1.00 130.04 230 HIS B CA 1
ATOM 5420 C C . HIS C 2 230 ? 39.500 14.271 -37.696 1.00 113.97 230 HIS B C 1
ATOM 5421 O O . HIS C 2 230 ? 39.826 15.422 -37.392 1.00 111.19 230 HIS B O 1
ATOM 5428 N N . THR C 2 231 ? 38.373 13.995 -38.338 1.00 117.65 231 THR B N 1
ATOM 5429 C CA . THR C 2 231 ? 37.528 15.022 -38.908 1.00 131.45 231 THR B CA 1
ATOM 5430 C C . THR C 2 231 ? 36.239 15.168 -38.123 1.00 142.42 231 THR B C 1
ATOM 5431 O O . THR C 2 231 ? 35.749 14.227 -37.496 1.00 137.72 231 THR B O 1
ATOM 5435 N N . LYS C 2 232 ? 35.629 16.254 -38.467 1.00 134.37 232 LYS B N 1
ATOM 5436 C CA . LYS C 2 232 ? 34.419 16.757 -37.928 1.00 127.26 232 LYS B CA 1
ATOM 5437 C C . LYS C 2 232 ? 34.432 18.116 -38.493 1.00 125.88 232 LYS B C 1
ATOM 5438 O O . LYS C 2 232 ? 35.441 18.830 -38.543 1.00 123.86 232 LYS B O 1
ATOM 5440 N N . ILE C 2 233 ? 33.257 18.577 -38.799 1.00 132.67 233 ILE B N 1
ATOM 5441 C CA . ILE C 2 233 ? 33.160 19.880 -39.323 1.00 125.67 233 ILE B CA 1
ATOM 5442 C C . ILE C 2 233 ? 32.836 20.609 -38.067 1.00 110.15 233 ILE B C 1
ATOM 5443 O O . ILE C 2 233 ? 33.703 20.954 -37.260 1.00 102.76 233 ILE B O 1
ATOM 5445 N N . SER C 2 234 ? 31.573 20.876 -37.913 1.00 99.21 234 SER B N 1
ATOM 5446 C CA . SER C 2 234 ? 31.200 21.583 -36.771 1.00 83.49 234 SER B CA 1
ATOM 5447 C C . SER C 2 234 ? 29.815 21.434 -36.517 1.00 86.68 234 SER B C 1
ATOM 5448 O O . SER C 2 234 ? 29.026 21.186 -37.370 1.00 81.16 234 SER B O 1
ATOM 5450 N N . LEU C 2 235 ? 29.489 21.748 -35.301 1.00 88.81 235 LEU B N 1
ATOM 5451 C CA . LEU C 2 235 ? 28.133 21.887 -34.946 1.00 96.43 235 LEU B CA 1
ATOM 5452 C C . LEU C 2 235 ? 28.226 23.368 -35.238 1.00 104.02 235 LEU B C 1
ATOM 5453 O O . LEU C 2 235 ? 28.741 24.088 -34.400 1.00 95.32 235 LEU B O 1
ATOM 5455 N N . ASN C 2 236 ? 27.626 23.771 -36.367 1.00 112.51 236 ASN B N 1
ATOM 5456 C CA . ASN C 2 236 ? 27.573 25.044 -37.113 1.00 105.79 236 ASN B CA 1
ATOM 5457 C C . ASN C 2 236 ? 28.623 24.995 -38.216 1.00 99.62 236 ASN B C 1
ATOM 5458 O O . ASN C 2 236 ? 29.658 25.598 -38.122 1.00 90.57 236 ASN B O 1
ATOM 5463 N N . THR C 2 237 ? 28.269 24.307 -39.296 1.00 82.42 237 THR B N 1
ATOM 5464 C CA . THR C 2 237 ? 29.098 24.072 -40.476 1.00 93.11 237 THR B CA 1
ATOM 5465 C C . THR C 2 237 ? 28.323 24.209 -41.808 1.00 97.62 237 THR B C 1
ATOM 5466 O O . THR C 2 237 ? 27.127 24.381 -41.792 1.00 81.92 237 THR B O 1
ATOM 5470 N N . LYS C 2 238 ? 29.037 24.178 -42.940 1.00 112.14 238 LYS B N 1
ATOM 5471 C CA . LYS C 2 238 ? 28.494 24.362 -44.295 1.00 83.62 238 LYS B CA 1
ATOM 5472 C C . LYS C 2 238 ? 28.702 23.258 -45.346 1.00 83.31 238 LYS B C 1
ATOM 5473 O O . LYS C 2 238 ? 27.935 23.150 -46.272 1.00 82.63 238 LYS B O 1
ATOM 5475 N N . ASN C 2 239 ? 29.803 22.551 -45.301 1.00 83.87 239 ASN B N 1
ATOM 5476 C CA . ASN C 2 239 ? 30.017 21.381 -46.136 1.00 83.60 239 ASN B CA 1
ATOM 5477 C C . ASN C 2 239 ? 29.958 20.124 -45.276 1.00 119.63 239 ASN B C 1
ATOM 5478 O O . ASN C 2 239 ? 30.321 20.156 -44.099 1.00 92.40 239 ASN B O 1
ATOM 5483 N N . VAL C 2 240 ? 29.450 19.030 -45.848 1.00 124.81 240 VAL B N 1
ATOM 5484 C CA . VAL C 2 240 ? 29.233 17.791 -45.096 1.00 117.35 240 VAL B CA 1
ATOM 5485 C C . VAL C 2 240 ? 29.366 16.589 -46.030 1.00 115.38 240 VAL B C 1
ATOM 5486 O O . VAL C 2 240 ? 28.836 16.592 -47.143 1.00 126.86 240 VAL B O 1
ATOM 5488 N N . PHE C 2 241 ? 30.041 15.535 -45.551 1.00 116.24 241 PHE B N 1
ATOM 5489 C CA . PHE C 2 241 ? 30.186 14.273 -46.289 1.00 105.32 241 PHE B CA 1
ATOM 5490 C C . PHE C 2 241 ? 29.986 13.124 -45.300 1.00 104.07 241 PHE B C 1
ATOM 5491 O O . PHE C 2 241 ? 30.941 12.650 -44.680 1.00 88.23 241 PHE B O 1
ATOM 5493 N N . ILE C 2 242 ? 28.737 12.662 -45.191 1.00 106.78 242 ILE B N 1
ATOM 5494 C CA . ILE C 2 242 ? 28.356 11.692 -44.172 1.00 99.18 242 ILE B CA 1
ATOM 5495 C C . ILE C 2 242 ? 28.980 10.339 -44.457 1.00 77.92 242 ILE B C 1
ATOM 5496 O O . ILE C 2 242 ? 29.090 9.907 -45.608 1.00 77.17 242 ILE B O 1
ATOM 5498 N N . GLU C 2 243 ? 29.352 9.642 -43.394 1.00 76.93 243 GLU B N 1
ATOM 5499 C CA . GLU C 2 243 ? 29.958 8.337 -43.538 1.00 79.99 243 GLU B CA 1
ATOM 5500 C C . GLU C 2 243 ? 29.315 7.349 -42.586 1.00 78.49 243 GLU B C 1
ATOM 5501 O O . GLU C 2 243 ? 28.863 7.714 -41.500 1.00 75.44 243 GLU B O 1
ATOM 5507 N N . CYS C 2 244 ? 29.302 6.087 -43.003 1.00 75.41 244 CYS B N 1
ATOM 5508 C CA . CYS C 2 244 ? 28.894 4.986 -42.148 1.00 86.59 244 CYS B CA 1
ATOM 5509 C C . CYS C 2 244 ? 29.289 3.675 -42.802 1.00 109.07 244 CYS B C 1
ATOM 5510 O O . CYS C 2 244 ? 29.154 3.515 -44.018 1.00 74.47 244 CYS B O 1
ATOM 5513 N N . THR C 2 245 ? 29.740 2.735 -41.973 1.00 97.24 245 THR B N 1
ATOM 5514 C CA . THR C 2 245 ? 30.116 1.389 -42.376 1.00 110.05 245 THR B CA 1
ATOM 5515 C C . THR C 2 245 ? 29.198 0.399 -41.686 1.00 120.26 245 THR B C 1
ATOM 5516 O O . THR C 2 245 ? 28.679 0.666 -40.600 1.00 84.45 245 THR B O 1
ATOM 5520 N N . ALA C 2 246 ? 28.994 -0.745 -42.329 1.00 133.85 246 ALA B N 1
ATOM 5521 C CA . ALA C 2 246 ? 28.031 -1.720 -41.852 1.00 142.75 246 ALA B CA 1
ATOM 5522 C C . ALA C 2 246 ? 28.618 -3.120 -41.957 1.00 123.22 246 ALA B C 1
ATOM 5523 O O . ALA C 2 246 ? 29.721 -3.327 -42.470 1.00 121.47 246 ALA B O 1
ATOM 5525 N N . ILE C 2 247 ? 27.842 -4.087 -41.469 1.00 122.58 247 ILE B N 1
ATOM 5526 C CA . ILE C 2 247 ? 28.256 -5.483 -41.498 1.00 110.63 247 ILE B CA 1
ATOM 5527 C C . ILE C 2 247 ? 28.403 -5.967 -42.939 1.00 130.25 247 ILE B C 1
ATOM 5528 O O . ILE C 2 247 ? 29.419 -6.572 -43.301 1.00 134.56 247 ILE B O 1
ATOM 5530 N N . ASP C 2 248 ? 27.404 -5.706 -43.788 1.00 152.37 248 ASP B N 1
ATOM 5531 C CA . ASP C 2 248 ? 27.458 -6.196 -45.159 1.00 70.14 248 ASP B CA 1
ATOM 5532 C C . ASP C 2 248 ? 26.890 -5.170 -46.123 1.00 70.09 248 ASP B C 1
ATOM 5533 O O . ASP C 2 248 ? 26.209 -4.222 -45.732 1.00 69.72 248 ASP B O 1
ATOM 5538 N N . ARG C 2 249 ? 27.154 -5.409 -47.408 1.00 85.34 249 ARG B N 1
ATOM 5539 C CA . ARG C 2 249 ? 27.020 -4.406 -48.464 1.00 81.84 249 ARG B CA 1
ATOM 5540 C C . ARG C 2 249 ? 25.640 -4.374 -49.103 1.00 76.46 249 ARG B C 1
ATOM 5541 O O . ARG C 2 249 ? 25.536 -4.337 -50.331 1.00 69.98 249 ARG B O 1
ATOM 5549 N N . ASN C 2 250 ? 24.567 -4.371 -48.319 1.00 68.79 250 ASN B N 1
ATOM 5550 C CA . ASN C 2 250 ? 23.217 -4.318 -48.869 1.00 67.84 250 ASN B CA 1
ATOM 5551 C C . ASN C 2 250 ? 22.446 -3.128 -48.324 1.00 96.96 250 ASN B C 1
ATOM 5552 O O . ASN C 2 250 ? 21.939 -2.311 -49.095 1.00 73.94 250 ASN B O 1
ATOM 5554 N N . LYS C 2 251 ? 22.330 -3.029 -47.003 1.00 97.39 251 LYS B N 1
ATOM 5555 C CA . LYS C 2 251 ? 21.735 -1.882 -46.335 1.00 94.16 251 LYS B CA 1
ATOM 5556 C C . LYS C 2 251 ? 22.546 -0.618 -46.528 1.00 78.19 251 LYS B C 1
ATOM 5557 O O . LYS C 2 251 ? 22.075 0.458 -46.158 1.00 77.42 251 LYS B O 1
ATOM 5559 N N . ALA C 2 252 ? 23.763 -0.728 -47.053 1.00 82.21 252 ALA B N 1
ATOM 5560 C CA . ALA C 2 252 ? 24.601 0.446 -47.236 1.00 86.54 252 ALA B CA 1
ATOM 5561 C C . ALA C 2 252 ? 23.937 1.463 -48.148 1.00 82.46 252 ALA B C 1
ATOM 5562 O O . ALA C 2 252 ? 23.650 2.591 -47.731 1.00 70.74 252 ALA B O 1
ATOM 5564 N N . GLN C 2 253 ? 23.683 1.075 -49.398 1.00 81.99 253 GLN B N 1
ATOM 5565 C CA . GLN C 2 253 ? 23.014 1.974 -50.327 1.00 101.52 253 GLN B CA 1
ATOM 5566 C C . GLN C 2 253 ? 21.717 2.494 -49.732 1.00 107.22 253 GLN B C 1
ATOM 5567 O O . GLN C 2 253 ? 21.355 3.662 -49.928 1.00 106.37 253 GLN B O 1
ATOM 5573 N N . ILE C 2 254 ? 21.032 1.654 -48.960 1.00 113.50 254 ILE B N 1
ATOM 5574 C CA . ILE C 2 254 ? 19.802 2.076 -48.305 1.00 106.79 254 ILE B CA 1
ATOM 5575 C C . ILE C 2 254 ? 20.085 3.259 -47.392 1.00 88.53 254 ILE B C 1
ATOM 5576 O O . ILE C 2 254 ? 19.546 4.355 -47.578 1.00 84.57 254 ILE B O 1
ATOM 5581 N N . ALA C 2 255 ? 20.979 3.060 -46.425 1.00 85.73 255 ALA B N 1
ATOM 5582 C CA . ALA C 2 255 ? 21.220 4.081 -45.418 1.00 88.15 255 ALA B CA 1
ATOM 5583 C C . ALA C 2 255 ? 21.778 5.338 -46.046 1.00 108.96 255 ALA B C 1
ATOM 5584 O O . ALA C 2 255 ? 21.520 6.450 -45.565 1.00 86.04 255 ALA B O 1
ATOM 5586 N N . LEU C 2 256 ? 22.471 5.197 -47.169 1.00 131.52 256 LEU B N 1
ATOM 5587 C CA . LEU C 2 256 ? 23.019 6.407 -47.747 1.00 144.39 256 LEU B CA 1
ATOM 5588 C C . LEU C 2 256 ? 21.901 7.184 -48.417 1.00 137.91 256 LEU B C 1
ATOM 5589 O O . LEU C 2 256 ? 21.799 8.406 -48.246 1.00 141.83 256 LEU B O 1
ATOM 5594 N N . ASN C 2 257 ? 21.035 6.498 -49.163 1.00 118.68 257 ASN B N 1
ATOM 5595 C CA . ASN C 2 257 ? 19.939 7.225 -49.775 1.00 90.52 257 ASN B CA 1
ATOM 5596 C C . ASN C 2 257 ? 19.038 7.837 -48.711 1.00 80.80 257 ASN B C 1
ATOM 5597 O O . ASN C 2 257 ? 18.508 8.939 -48.907 1.00 85.13 257 ASN B O 1
ATOM 5602 N N . ILE C 2 258 ? 18.911 7.187 -47.550 1.00 68.16 258 ILE B N 1
ATOM 5603 C CA . ILE C 2 258 ? 17.994 7.725 -46.551 1.00 68.96 258 ILE B CA 1
ATOM 5604 C C . ILE C 2 258 ? 18.578 8.984 -45.940 1.00 83.36 258 ILE B C 1
ATOM 5605 O O . ILE C 2 258 ? 17.879 9.989 -45.787 1.00 86.38 258 ILE B O 1
ATOM 5610 N N . LEU C 2 259 ? 19.862 8.953 -45.572 1.00 87.21 259 LEU B N 1
ATOM 5611 C CA . LEU C 2 259 ? 20.460 10.163 -45.024 1.00 81.60 259 LEU B CA 1
ATOM 5612 C C . LEU C 2 259 ? 20.427 11.284 -46.046 1.00 94.03 259 LEU B C 1
ATOM 5613 O O . LEU C 2 259 ? 20.169 12.447 -45.700 1.00 82.97 259 LEU B O 1
ATOM 5615 N N . CYS C 2 260 ? 20.640 10.856 -47.287 1.00 93.63 260 CYS B N 1
ATOM 5616 C CA . CYS C 2 260 ? 20.653 11.689 -48.482 1.00 108.10 260 CYS B CA 1
ATOM 5617 C C . CYS C 2 260 ? 19.418 12.577 -48.618 1.00 126.49 260 CYS B C 1
ATOM 5618 O O . CYS C 2 260 ? 19.474 13.791 -48.488 1.00 123.30 260 CYS B O 1
ATOM 5620 N N . SER C 2 261 ? 18.261 11.962 -48.808 1.00 119.51 261 SER B N 1
ATOM 5621 C CA . SER C 2 261 ? 17.035 12.731 -48.897 1.00 89.77 261 SER B CA 1
ATOM 5622 C C . SER C 2 261 ? 16.464 12.961 -47.528 1.00 80.35 261 SER B C 1
ATOM 5623 O O . SER C 2 261 ? 15.499 13.644 -47.391 1.00 75.62 261 SER B O 1
ATOM 5626 N N . MET C 2 262 ? 17.015 12.337 -46.512 1.00 73.03 262 MET B N 1
ATOM 5627 C CA . MET C 2 262 ? 16.571 12.589 -45.192 1.00 83.96 262 MET B CA 1
ATOM 5628 C C . MET C 2 262 ? 16.863 14.039 -44.870 1.00 91.26 262 MET B C 1
ATOM 5629 O O . MET C 2 262 ? 16.005 14.766 -44.384 1.00 98.65 262 MET B O 1
ATOM 5631 N N . LEU C 2 263 ? 18.061 14.490 -45.174 1.00 97.50 263 LEU B N 1
ATOM 5632 C CA . LEU C 2 263 ? 18.354 15.857 -44.878 1.00 99.43 263 LEU B CA 1
ATOM 5633 C C . LEU C 2 263 ? 18.390 16.787 -46.076 1.00 107.67 263 LEU B C 1
ATOM 5634 O O . LEU C 2 263 ? 18.666 17.983 -45.909 1.00 103.77 263 LEU B O 1
ATOM 5636 N N . SER C 2 264 ? 18.112 16.287 -47.274 1.00 116.60 264 SER B N 1
ATOM 5637 C CA . SER C 2 264 ? 18.152 17.186 -48.400 1.00 84.19 264 SER B CA 1
ATOM 5638 C C . SER C 2 264 ? 17.164 18.291 -48.290 1.00 71.94 264 SER B C 1
ATOM 5639 O O . SER C 2 264 ? 17.107 19.153 -49.111 1.00 72.53 264 SER B O 1
ATOM 5642 N N . GLU C 2 265 ? 16.337 18.204 -47.276 1.00 71.05 265 GLU B N 1
ATOM 5643 C CA . GLU C 2 265 ? 15.513 19.346 -46.900 1.00 78.37 265 GLU B CA 1
ATOM 5644 C C . GLU C 2 265 ? 16.382 20.493 -46.412 1.00 72.04 265 GLU B C 1
ATOM 5645 O O . GLU C 2 265 ? 16.038 21.666 -46.589 1.00 72.43 265 GLU B O 1
ATOM 5647 N N . TYR C 2 266 ? 17.488 20.172 -45.748 1.00 73.55 266 TYR B N 1
ATOM 5648 C CA . TYR C 2 266 ? 18.489 21.160 -45.365 1.00 74.71 266 TYR B CA 1
ATOM 5649 C C . TYR C 2 266 ? 19.651 21.079 -46.347 1.00 75.73 266 TYR B C 1
ATOM 5650 O O . TYR C 2 266 ? 20.705 20.521 -46.055 1.00 76.20 266 TYR B O 1
ATOM 5659 N N . CYS C 2 267 ? 19.445 21.638 -47.538 1.00 76.29 267 CYS B N 1
ATOM 5660 C CA . CYS C 2 267 ? 20.532 21.820 -48.489 1.00 80.81 267 CYS B CA 1
ATOM 5661 C C . CYS C 2 267 ? 20.283 23.085 -49.292 1.00 83.31 267 CYS B C 1
ATOM 5662 O O . CYS C 2 267 ? 19.160 23.585 -49.373 1.00 99.66 267 CYS B O 1
ATOM 5665 N N . VAL C 2 268 ? 21.359 23.605 -49.878 1.00 92.16 268 VAL B N 1
ATOM 5666 C CA . VAL C 2 268 ? 21.250 24.826 -50.673 1.00 93.19 268 VAL B CA 1
ATOM 5667 C C . VAL C 2 268 ? 20.320 24.630 -51.868 1.00 103.04 268 VAL B C 1
ATOM 5668 O O . VAL C 2 268 ? 19.461 25.495 -52.098 1.00 78.31 268 VAL B O 1
ATOM 5670 N N . PRO C 2 269 ? 20.426 23.559 -52.651 1.00 104.07 269 PRO B N 1
ATOM 5671 C CA . PRO C 2 269 ? 19.488 23.372 -53.767 1.00 109.55 269 PRO B CA 1
ATOM 5672 C C . PRO C 2 269 ? 18.193 22.651 -53.425 1.00 108.29 269 PRO B C 1
ATOM 5673 O O . PRO C 2 269 ? 17.448 22.333 -54.354 1.00 105.16 269 PRO B O 1
ATOM 5677 N N . LYS C 2 270 ? 17.887 22.390 -52.151 1.00 108.08 270 LYS B N 1
ATOM 5678 C CA . LYS C 2 270 ? 16.576 21.866 -51.760 1.00 74.13 270 LYS B CA 1
ATOM 5679 C C . LYS C 2 270 ? 16.285 20.531 -52.456 1.00 73.41 270 LYS B C 1
ATOM 5680 O O . LYS C 2 270 ? 15.510 20.442 -53.406 1.00 73.09 270 LYS B O 1
ATOM 5682 N N . TYR C 2 271 ? 16.970 19.494 -51.974 1.00 79.86 271 TYR B N 1
ATOM 5683 C CA . TYR C 2 271 ? 16.864 18.140 -52.519 1.00 85.16 271 TYR B CA 1
ATOM 5684 C C . TYR C 2 271 ? 17.356 18.090 -53.966 1.00 96.65 271 TYR B C 1
ATOM 5685 O O . TYR C 2 271 ? 16.611 17.905 -54.922 1.00 73.01 271 TYR B O 1
ATOM 5687 N N . SER C 2 272 ? 18.662 18.293 -54.068 1.00 107.57 272 SER B N 1
ATOM 5688 C CA . SER C 2 272 ? 19.430 18.176 -55.294 1.00 137.37 272 SER B CA 1
ATOM 5689 C C . SER C 2 272 ? 20.852 17.831 -54.884 1.00 143.64 272 SER B C 1
ATOM 5690 O O . SER C 2 272 ? 21.329 18.276 -53.836 1.00 156.72 272 SER B O 1
ATOM 5692 N N . ILE C 2 273 ? 21.519 17.014 -55.696 1.00 159.26 273 ILE B N 1
ATOM 5693 C CA . ILE C 2 273 ? 22.775 16.388 -55.298 1.00 137.42 273 ILE B CA 1
ATOM 5694 C C . ILE C 2 273 ? 23.751 16.456 -56.458 1.00 132.72 273 ILE B C 1
ATOM 5695 O O . ILE C 2 273 ? 23.415 16.044 -57.571 1.00 150.97 273 ILE B O 1
ATOM 5697 N N . GLN C 2 274 ? 24.962 16.957 -56.206 1.00 126.00 274 GLN B N 1
ATOM 5698 C CA . GLN C 2 274 ? 25.947 16.985 -57.282 1.00 80.51 274 GLN B CA 1
ATOM 5699 C C . GLN C 2 274 ? 26.342 15.593 -57.756 1.00 82.74 274 GLN B C 1
ATOM 5700 O O . GLN C 2 274 ? 25.900 15.136 -58.813 1.00 80.05 274 GLN B O 1
ATOM 5702 N N . SER C 2 275 ? 27.221 14.943 -56.993 1.00 87.28 275 SER B N 1
ATOM 5703 C CA . SER C 2 275 ? 27.691 13.569 -57.171 1.00 80.33 275 SER B CA 1
ATOM 5704 C C . SER C 2 275 ? 28.126 13.195 -58.585 1.00 100.00 275 SER B C 1
ATOM 5705 O O . SER C 2 275 ? 28.615 12.081 -58.787 1.00 99.75 275 SER B O 1
ATOM 5708 N N . PHE C 2 276 ? 27.979 14.104 -59.545 1.00 84.45 276 PHE B N 1
ATOM 5709 C CA . PHE C 2 276 ? 28.397 13.920 -60.938 1.00 85.31 276 PHE B CA 1
ATOM 5710 C C . PHE C 2 276 ? 28.136 12.492 -61.421 1.00 118.75 276 PHE B C 1
ATOM 5711 O O . PHE C 2 276 ? 29.030 11.784 -61.885 1.00 122.20 276 PHE B O 1
ATOM 5713 N N . VAL C 2 277 ? 26.873 12.081 -61.300 1.00 108.59 277 VAL B N 1
ATOM 5714 C CA . VAL C 2 277 ? 26.441 10.709 -61.576 1.00 117.19 277 VAL B CA 1
ATOM 5715 C C . VAL C 2 277 ? 26.158 10.437 -63.047 1.00 167.35 277 VAL B C 1
ATOM 5716 O O . VAL C 2 277 ? 25.573 9.405 -63.381 1.00 151.69 277 VAL B O 1
ATOM 5720 N N . VAL C 2 278 ? 26.544 11.345 -63.934 1.00 196.67 278 VAL B N 1
ATOM 5721 C CA . VAL C 2 278 ? 26.038 11.338 -65.300 1.00 185.13 278 VAL B CA 1
ATOM 5722 C C . VAL C 2 278 ? 27.026 10.698 -66.281 1.00 187.92 278 VAL B C 1
ATOM 5723 O O . VAL C 2 278 ? 26.962 10.974 -67.481 1.00 214.26 278 VAL B O 1
ATOM 5727 N N . ILE C 2 279 ? 27.939 9.849 -65.809 1.00 178.11 279 ILE B N 1
ATOM 5728 C CA . ILE C 2 279 ? 28.942 9.238 -66.679 1.00 121.59 279 ILE B CA 1
ATOM 5729 C C . ILE C 2 279 ? 28.677 7.752 -66.917 1.00 152.44 279 ILE B C 1
ATOM 5730 O O . ILE C 2 279 ? 28.419 7.335 -68.048 1.00 128.52 279 ILE B O 1
ATOM 5735 N N . TYR C 2 280 ? 28.783 6.934 -65.878 1.00 161.30 280 TYR B N 1
ATOM 5736 C CA . TYR C 2 280 ? 28.758 5.487 -66.036 1.00 163.91 280 TYR B CA 1
ATOM 5737 C C . TYR C 2 280 ? 27.462 4.889 -65.505 1.00 146.47 280 TYR B C 1
ATOM 5738 O O . TYR C 2 280 ? 26.555 5.595 -65.065 1.00 140.83 280 TYR B O 1
ATOM 5740 N N . GLU C 2 281 ? 27.379 3.554 -65.584 1.00 147.08 281 GLU B N 1
ATOM 5741 C CA . GLU C 2 281 ? 26.278 2.803 -64.997 1.00 99.99 281 GLU B CA 1
ATOM 5742 C C . GLU C 2 281 ? 26.736 1.474 -64.407 1.00 95.08 281 GLU B C 1
ATOM 5743 O O . GLU C 2 281 ? 25.991 0.495 -64.453 1.00 75.95 281 GLU B O 1
ATOM 5749 N N . ASN C 2 282 ? 27.949 1.405 -63.864 1.00 94.51 282 ASN B N 1
ATOM 5750 C CA . ASN C 2 282 ? 28.472 0.128 -63.385 1.00 97.49 282 ASN B CA 1
ATOM 5751 C C . ASN C 2 282 ? 29.624 0.372 -62.426 1.00 117.94 282 ASN B C 1
ATOM 5752 O O . ASN C 2 282 ? 30.629 0.976 -62.807 1.00 86.15 282 ASN B O 1
ATOM 5754 N N . GLN C 2 283 ? 29.492 -0.119 -61.199 1.00 131.40 283 GLN B N 1
ATOM 5755 C CA . GLN C 2 283 ? 30.508 0.046 -60.165 1.00 127.51 283 GLN B CA 1
ATOM 5756 C C . GLN C 2 283 ? 31.090 -1.314 -59.806 1.00 108.86 283 GLN B C 1
ATOM 5757 O O . GLN C 2 283 ? 30.428 -2.131 -59.159 1.00 118.03 283 GLN B O 1
ATOM 5763 N N . ASP C 2 284 ? 32.333 -1.544 -60.211 1.00 94.31 284 ASP B N 1
ATOM 5764 C CA . ASP C 2 284 ? 33.033 -2.777 -59.889 1.00 103.16 284 ASP B CA 1
ATOM 5765 C C . ASP C 2 284 ? 33.663 -2.757 -58.506 1.00 125.87 284 ASP B C 1
ATOM 5766 O O . ASP C 2 284 ? 34.358 -3.714 -58.151 1.00 116.58 284 ASP B O 1
ATOM 5768 N N . PHE C 2 285 ? 33.455 -1.699 -57.729 1.00 123.82 285 PHE B N 1
ATOM 5769 C CA . PHE C 2 285 ? 33.979 -1.545 -56.375 1.00 150.60 285 PHE B CA 1
ATOM 5770 C C . PHE C 2 285 ? 35.498 -1.635 -56.307 1.00 158.22 285 PHE B C 1
ATOM 5771 O O . PHE C 2 285 ? 36.055 -1.758 -55.212 1.00 168.97 285 PHE B O 1
ATOM 5773 N N . SER C 2 286 ? 36.186 -1.565 -57.442 1.00 156.36 286 SER B N 1
ATOM 5774 C CA . SER C 2 286 ? 37.640 -1.611 -57.474 1.00 109.76 286 SER B CA 1
ATOM 5775 C C . SER C 2 286 ? 38.252 -0.319 -57.983 1.00 135.20 286 SER B C 1
ATOM 5776 O O . SER C 2 286 ? 39.191 0.197 -57.377 1.00 85.94 286 SER B O 1
ATOM 5778 N N . ASP C 2 287 ? 37.748 0.216 -59.093 1.00 143.75 287 ASP B N 1
ATOM 5779 C CA . ASP C 2 287 ? 38.255 1.465 -59.642 1.00 151.69 287 ASP B CA 1
ATOM 5780 C C . ASP C 2 287 ? 37.344 2.648 -59.364 1.00 150.08 287 ASP B C 1
ATOM 5781 O O . ASP C 2 287 ? 37.729 3.786 -59.651 1.00 155.56 287 ASP B O 1
ATOM 5783 N N . ASP C 2 288 ? 36.153 2.409 -58.819 1.00 150.49 288 ASP B N 1
ATOM 5784 C CA . ASP C 2 288 ? 35.256 3.509 -58.496 1.00 132.63 288 ASP B CA 1
ATOM 5785 C C . ASP C 2 288 ? 35.753 4.311 -57.304 1.00 137.11 288 ASP B C 1
ATOM 5786 O O . ASP C 2 288 ? 35.483 5.513 -57.217 1.00 135.70 288 ASP B O 1
ATOM 5788 N N . GLN C 2 289 ? 36.464 3.676 -56.371 1.00 140.39 289 GLN B N 1
ATOM 5789 C CA . GLN C 2 289 ? 36.886 4.379 -55.170 1.00 97.60 289 GLN B CA 1
ATOM 5790 C C . GLN C 2 289 ? 38.303 4.084 -54.706 1.00 85.74 289 GLN B C 1
ATOM 5791 O O . GLN C 2 289 ? 38.720 4.652 -53.694 1.00 86.14 289 GLN B O 1
ATOM 5793 N N . ASN C 2 290 ? 39.053 3.213 -55.375 1.00 86.36 290 ASN B N 1
ATOM 5794 C CA . ASN C 2 290 ? 40.375 2.827 -54.880 1.00 109.65 290 ASN B CA 1
ATOM 5795 C C . ASN C 2 290 ? 41.394 2.765 -56.016 1.00 105.70 290 ASN B C 1
ATOM 5796 O O . ASN C 2 290 ? 41.680 1.683 -56.533 1.00 88.91 290 ASN B O 1
ATOM 5801 N N . LEU C 2 291 ? 41.948 3.927 -56.365 1.00 109.81 291 LEU B N 1
ATOM 5802 C CA . LEU C 2 291 ? 43.161 4.070 -57.178 1.00 117.80 291 LEU B CA 1
ATOM 5803 C C . LEU C 2 291 ? 43.469 5.551 -57.393 1.00 108.94 291 LEU B C 1
ATOM 5804 O O . LEU C 2 291 ? 44.264 6.146 -56.667 1.00 98.50 291 LEU B O 1
ATOM 5809 N N . ILE C 2 302 ? 22.391 5.290 -56.741 1.00 72.29 302 ILE B N 1
ATOM 5810 C CA . ILE C 2 302 ? 22.421 4.831 -55.362 1.00 74.52 302 ILE B CA 1
ATOM 5811 C C . ILE C 2 302 ? 21.007 4.699 -54.862 1.00 96.02 302 ILE B C 1
ATOM 5812 O O . ILE C 2 302 ? 20.715 3.871 -54.014 1.00 84.39 302 ILE B O 1
ATOM 5814 N N . PHE C 2 303 ? 20.130 5.549 -55.370 1.00 108.97 303 PHE B N 1
ATOM 5815 C CA . PHE C 2 303 ? 18.711 5.471 -55.061 1.00 123.14 303 PHE B CA 1
ATOM 5816 C C . PHE C 2 303 ? 18.042 4.538 -56.059 1.00 118.01 303 PHE B C 1
ATOM 5817 O O . PHE C 2 303 ? 17.871 4.892 -57.229 1.00 123.50 303 PHE B O 1
ATOM 5819 N N . GLU C 2 304 ? 17.681 3.343 -55.608 1.00 109.52 304 GLU B N 1
ATOM 5820 C CA . GLU C 2 304 ? 17.053 2.348 -56.460 1.00 85.63 304 GLU B CA 1
ATOM 5821 C C . GLU C 2 304 ? 15.662 2.066 -55.922 1.00 98.56 304 GLU B C 1
ATOM 5822 O O . GLU C 2 304 ? 15.508 1.740 -54.741 1.00 89.31 304 GLU B O 1
ATOM 5828 N N . ASN C 2 305 ? 14.659 2.193 -56.778 1.00 93.93 305 ASN B N 1
ATOM 5829 C CA . ASN C 2 305 ? 13.282 1.882 -56.432 1.00 88.73 305 ASN B CA 1
ATOM 5830 C C . ASN C 2 305 ? 12.900 0.512 -56.962 1.00 90.81 305 ASN B C 1
ATOM 5831 O O . ASN C 2 305 ? 13.615 -0.093 -57.757 1.00 75.40 305 ASN B O 1
ATOM 5836 N N . LYS C 2 306 ? 11.727 0.048 -56.550 1.00 90.61 306 LYS B N 1
ATOM 5837 C CA . LYS C 2 306 ? 11.239 -1.256 -56.959 1.00 95.95 306 LYS B CA 1
ATOM 5838 C C . LYS C 2 306 ? 9.782 -1.114 -57.349 1.00 91.63 306 LYS B C 1
ATOM 5839 O O . LYS C 2 306 ? 9.169 -0.070 -57.139 1.00 86.06 306 LYS B O 1
ATOM 5841 N N . SER C 2 307 ? 9.213 -2.184 -57.895 1.00 92.80 307 SER B N 1
ATOM 5842 C CA . SER C 2 307 ? 7.850 -2.141 -58.401 1.00 93.41 307 SER B CA 1
ATOM 5843 C C . SER C 2 307 ? 7.081 -3.377 -57.980 1.00 106.79 307 SER B C 1
ATOM 5844 O O . SER C 2 307 ? 7.593 -4.493 -58.064 1.00 122.35 307 SER B O 1
ATOM 5847 N N . LEU C 2 308 ? 5.832 -3.170 -57.584 1.00 102.99 308 LEU B N 1
ATOM 5848 C CA . LEU C 2 308 ? 4.939 -4.244 -57.183 1.00 78.71 308 LEU B CA 1
ATOM 5849 C C . LEU C 2 308 ? 3.653 -4.121 -57.974 1.00 75.41 308 LEU B C 1
ATOM 5850 O O . LEU C 2 308 ? 2.947 -3.111 -57.869 1.00 66.88 308 LEU B O 1
ATOM 5852 N N . THR C 2 309 ? 3.367 -5.132 -58.778 1.00 75.96 309 THR B N 1
ATOM 5853 C CA . THR C 2 309 ? 2.119 -5.184 -59.509 1.00 57.66 309 THR B CA 1
ATOM 5854 C C . THR C 2 309 ? 1.029 -5.633 -58.567 1.00 56.81 309 THR B C 1
ATOM 5855 O O . THR C 2 309 ? 1.257 -6.469 -57.695 1.00 80.70 309 THR B O 1
ATOM 5859 N N . CYS C 2 310 ? -0.148 -5.054 -58.721 1.00 56.54 310 CYS B N 1
ATOM 5860 C CA . CYS C 2 310 ? -1.241 -5.356 -57.815 1.00 55.78 310 CYS B CA 1
ATOM 5861 C C . CYS C 2 310 ? -2.514 -5.525 -58.613 1.00 55.53 310 CYS B C 1
ATOM 5862 O O . CYS C 2 310 ? -2.835 -4.682 -59.450 1.00 77.33 310 CYS B O 1
ATOM 5865 N N . ASN C 2 311 ? -3.216 -6.619 -58.372 1.00 62.98 311 ASN B N 1
ATOM 5866 C CA . ASN C 2 311 ? -4.504 -6.856 -58.993 1.00 75.54 311 ASN B CA 1
ATOM 5867 C C . ASN C 2 311 ? -5.607 -6.194 -58.180 1.00 74.65 311 ASN B C 1
ATOM 5868 O O . ASN C 2 311 ? -5.472 -6.002 -56.972 1.00 65.32 311 ASN B O 1
ATOM 5873 N N . ILE C 2 312 ? -6.716 -5.873 -58.839 1.00 89.49 312 ILE B N 1
ATOM 5874 C CA . ILE C 2 312 ? -7.712 -5.029 -58.186 1.00 82.04 312 ILE B CA 1
ATOM 5875 C C . ILE C 2 312 ? -8.809 -5.828 -57.501 1.00 108.89 312 ILE B C 1
ATOM 5876 O O . ILE C 2 312 ? -9.278 -5.433 -56.438 1.00 52.96 312 ILE B O 1
ATOM 5881 N N . ASP C 2 313 ? -9.278 -6.935 -58.072 1.00 110.52 313 ASP B N 1
ATOM 5882 C CA . ASP C 2 313 ? -10.327 -7.675 -57.384 1.00 112.13 313 ASP B CA 1
ATOM 5883 C C . ASP C 2 313 ? -9.828 -8.194 -56.053 1.00 78.22 313 ASP B C 1
ATOM 5884 O O . ASP C 2 313 ? -10.595 -8.287 -55.094 1.00 77.78 313 ASP B O 1
ATOM 5889 N N . TYR C 2 314 ? -8.548 -8.544 -55.986 1.00 65.78 314 TYR B N 1
ATOM 5890 C CA . TYR C 2 314 ? -7.924 -8.887 -54.720 1.00 53.87 314 TYR B CA 1
ATOM 5891 C C . TYR C 2 314 ? -8.217 -7.825 -53.676 1.00 60.06 314 TYR B C 1
ATOM 5892 O O . TYR C 2 314 ? -8.796 -8.106 -52.620 1.00 53.28 314 TYR B O 1
ATOM 5901 N N . VAL C 2 315 ? -7.856 -6.581 -53.986 1.00 86.36 315 VAL B N 1
ATOM 5902 C CA . VAL C 2 315 ? -7.989 -5.518 -53.006 1.00 82.19 315 VAL B CA 1
ATOM 5903 C C . VAL C 2 315 ? -9.454 -5.226 -52.752 1.00 68.50 315 VAL B C 1
ATOM 5904 O O . VAL C 2 315 ? -9.846 -4.902 -51.629 1.00 69.19 315 VAL B O 1
ATOM 5908 N N . ARG C 2 316 ? -10.284 -5.337 -53.779 1.00 52.61 316 ARG B N 1
ATOM 5909 C CA . ARG C 2 316 ? -11.708 -5.137 -53.602 1.00 52.32 316 ARG B CA 1
ATOM 5910 C C . ARG C 2 316 ? -12.254 -6.115 -52.587 1.00 51.75 316 ARG B C 1
ATOM 5911 O O . ARG C 2 316 ? -13.027 -5.746 -51.699 1.00 51.47 316 ARG B O 1
ATOM 5919 N N . LYS C 2 317 ? -11.856 -7.376 -52.708 1.00 51.00 317 LYS B N 1
ATOM 5920 C CA . LYS C 2 317 ? -12.292 -8.395 -51.766 1.00 77.92 317 LYS B CA 1
ATOM 5921 C C . LYS C 2 317 ? -11.791 -8.081 -50.368 1.00 50.32 317 LYS B C 1
ATOM 5922 O O . LYS C 2 317 ? -12.550 -8.133 -49.395 1.00 49.97 317 LYS B O 1
ATOM 5924 N N . LEU C 2 318 ? -10.503 -7.782 -50.247 1.00 50.61 318 LEU B N 1
ATOM 5925 C CA . LEU C 2 318 ? -9.932 -7.494 -48.939 1.00 50.51 318 LEU B CA 1
ATOM 5926 C C . LEU C 2 318 ? -10.650 -6.334 -48.266 1.00 50.46 318 LEU B C 1
ATOM 5927 O O . LEU C 2 318 ? -11.304 -6.500 -47.232 1.00 50.09 318 LEU B O 1
ATOM 5932 N N . SER C 2 319 ? -10.560 -5.151 -48.862 1.00 55.40 319 SER B N 1
ATOM 5933 C CA . SER C 2 319 ? -10.995 -3.933 -48.201 1.00 55.45 319 SER B CA 1
ATOM 5934 C C . SER C 2 319 ? -12.494 -3.875 -47.957 1.00 56.07 319 SER B C 1
ATOM 5935 O O . SER C 2 319 ? -12.951 -2.997 -47.225 1.00 65.82 319 SER B O 1
ATOM 5937 N N . GLY C 2 320 ? -13.272 -4.761 -48.559 1.00 50.36 320 GL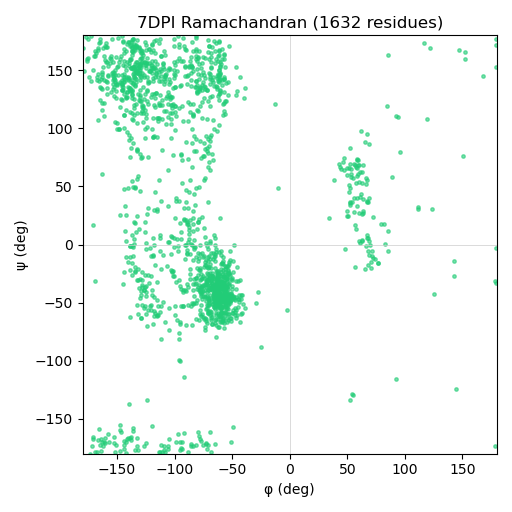Y B N 1
ATOM 5938 C CA . GLY C 2 320 ? -14.701 -4.777 -48.323 1.00 96.30 320 GLY B CA 1
ATOM 5939 C C . GLY C 2 320 ? -15.463 -3.577 -48.842 1.00 93.83 320 GLY B C 1
ATOM 5940 O O . GLY C 2 320 ? -16.649 -3.437 -48.530 1.00 88.83 320 GLY B O 1
ATOM 5941 N N . ILE C 2 321 ? -14.816 -2.696 -49.604 1.00 123.28 321 ILE B N 1
ATOM 5942 C CA . ILE C 2 321 ? -15.471 -1.624 -50.349 1.00 92.00 321 ILE B CA 1
ATOM 5943 C C . ILE C 2 321 ? -14.811 -1.584 -51.716 1.00 75.31 321 ILE B C 1
ATOM 5944 O O . ILE C 2 321 ? -13.587 -1.463 -51.809 1.00 75.75 321 ILE B O 1
ATOM 5946 N N . SER C 2 322 ? -15.606 -1.668 -52.775 1.00 78.76 322 SER B N 1
ATOM 5947 C CA . SER C 2 322 ? -15.037 -1.930 -54.084 1.00 72.91 322 SER B CA 1
ATOM 5948 C C . SER C 2 322 ? -15.703 -1.064 -55.148 1.00 70.36 322 SER B C 1
ATOM 5949 O O . SER C 2 322 ? -16.400 -0.089 -54.853 1.00 52.60 322 SER B O 1
ATOM 5952 N N . HIS C 2 323 ? -15.459 -1.455 -56.398 1.00 60.87 323 HIS B N 1
ATOM 5953 C CA . HIS C 2 323 ? -15.969 -0.950 -57.671 1.00 61.32 323 HIS B CA 1
ATOM 5954 C C . HIS C 2 323 ? -15.268 0.276 -58.243 1.00 68.14 323 HIS B C 1
ATOM 5955 O O . HIS C 2 323 ? -15.685 0.730 -59.311 1.00 74.20 323 HIS B O 1
ATOM 5962 N N . ILE C 2 324 ? -14.246 0.834 -57.603 1.00 74.45 324 ILE B N 1
ATOM 5963 C CA . ILE C 2 324 ? -13.521 1.958 -58.184 1.00 71.22 324 ILE B CA 1
ATOM 5964 C C . ILE C 2 324 ? -12.081 1.548 -58.473 1.00 54.83 324 ILE B C 1
ATOM 5965 O O . ILE C 2 324 ? -11.546 0.627 -57.852 1.00 54.47 324 ILE B O 1
ATOM 5970 N N . THR C 2 325 ? -11.454 2.235 -59.429 1.00 58.81 325 THR B N 1
ATOM 5971 C CA . THR C 2 325 ? -10.030 2.062 -59.704 1.00 70.77 325 THR B CA 1
ATOM 5972 C C . THR C 2 325 ? -9.254 3.350 -59.868 1.00 75.64 325 THR B C 1
ATOM 5973 O O . THR C 2 325 ? -8.022 3.307 -59.822 1.00 60.30 325 THR B O 1
ATOM 5977 N N . VAL C 2 326 ? -9.905 4.469 -60.146 1.00 84.37 326 VAL B N 1
ATOM 5978 C CA . VAL C 2 326 ? -9.185 5.731 -60.140 1.00 103.79 326 VAL B CA 1
ATOM 5979 C C . VAL C 2 326 ? -9.018 6.248 -58.720 1.00 110.14 326 VAL B C 1
ATOM 5980 O O . VAL C 2 326 ? -7.964 6.792 -58.360 1.00 130.65 326 VAL B O 1
ATOM 5984 N N . HIS C 2 327 ? -10.037 6.073 -57.880 1.00 105.66 327 HIS B N 1
ATOM 5985 C CA . HIS C 2 327 ? -9.888 6.478 -56.490 1.00 103.71 327 HIS B CA 1
ATOM 5986 C C . HIS C 2 327 ? -8.699 5.795 -55.840 1.00 86.85 327 HIS B C 1
ATOM 5987 O O . HIS C 2 327 ? -8.117 6.331 -54.893 1.00 97.67 327 HIS B O 1
ATOM 5994 N N . GLU C 2 328 ? -8.304 4.630 -56.342 1.00 66.09 328 GLU B N 1
ATOM 5995 C CA . GLU C 2 328 ? -7.064 4.043 -55.870 1.00 56.00 328 GLU B CA 1
ATOM 5996 C C . GLU C 2 328 ? -5.902 4.980 -56.159 1.00 56.74 328 GLU B C 1
ATOM 5997 O O . GLU C 2 328 ? -5.062 5.230 -55.291 1.00 60.23 328 GLU B O 1
ATOM 5999 N N . VAL C 2 329 ? -5.852 5.529 -57.372 1.00 57.31 329 VAL B N 1
ATOM 6000 C CA . VAL C 2 329 ? -4.771 6.446 -57.713 1.00 58.07 329 VAL B CA 1
ATOM 6001 C C . VAL C 2 329 ? -4.825 7.668 -56.827 1.00 58.22 329 VAL B C 1
ATOM 6002 O O . VAL C 2 329 ? -3.793 8.171 -56.374 1.00 58.61 329 VAL B O 1
ATOM 6006 N N . ASN C 2 330 ? -6.024 8.162 -56.557 1.00 57.94 330 ASN B N 1
ATOM 6007 C CA . ASN C 2 330 ? -6.105 9.349 -55.721 1.00 58.10 330 ASN B CA 1
ATOM 6008 C C . ASN C 2 330 ? -5.618 9.059 -54.307 1.00 62.92 330 ASN B C 1
ATOM 6009 O O . ASN C 2 330 ? -4.870 9.856 -53.729 1.00 58.11 330 ASN B O 1
ATOM 6014 N N . ASN C 2 331 ? -5.996 7.911 -53.746 1.00 63.25 331 ASN B N 1
ATOM 6015 C CA . ASN C 2 331 ? -5.525 7.574 -52.408 1.00 70.52 331 ASN B CA 1
ATOM 6016 C C . ASN C 2 331 ? -4.012 7.420 -52.388 1.00 85.47 331 ASN B C 1
ATOM 6017 O O . ASN C 2 331 ? -3.334 7.920 -51.480 1.00 71.33 331 ASN B O 1
ATOM 6022 N N . LEU C 2 332 ? -3.456 6.778 -53.411 1.00 91.93 332 LEU B N 1
ATOM 6023 C CA . LEU C 2 332 ? -2.023 6.524 -53.401 1.00 104.17 332 LEU B CA 1
ATOM 6024 C C . LEU C 2 332 ? -1.240 7.802 -53.624 1.00 89.16 332 LEU B C 1
ATOM 6025 O O . LEU C 2 332 ? -0.104 7.922 -53.155 1.00 75.89 332 LEU B O 1
ATOM 6030 N N . LEU C 2 333 ? -1.795 8.743 -54.380 1.00 97.75 333 LEU B N 1
ATOM 6031 C CA . LEU C 2 333 ? -1.211 10.072 -54.388 1.00 109.15 333 LEU B CA 1
ATOM 6032 C C . LEU C 2 333 ? -1.239 10.665 -52.992 1.00 103.17 333 LEU B C 1
ATOM 6033 O O . LEU C 2 333 ? -0.227 11.177 -52.504 1.00 118.34 333 LEU B O 1
ATOM 6038 N N . LYS C 2 334 ? -2.389 10.594 -52.321 1.00 102.00 334 LYS B N 1
ATOM 6039 C CA . LYS C 2 334 ? -2.455 11.305 -51.054 1.00 80.96 334 LYS B CA 1
ATOM 6040 C C . LYS C 2 334 ? -1.616 10.649 -49.973 1.00 89.33 334 LYS B C 1
ATOM 6041 O O . LYS C 2 334 ? -1.432 11.257 -48.919 1.00 91.28 334 LYS B O 1
ATOM 6047 N N . ARG C 2 335 ? -1.101 9.441 -50.191 1.00 93.66 335 ARG B N 1
ATOM 6048 C CA . ARG C 2 335 ? -0.212 8.834 -49.207 1.00 58.31 335 ARG B CA 1
ATOM 6049 C C . ARG C 2 335 ? 1.207 8.634 -49.736 1.00 108.18 335 ARG B C 1
ATOM 6050 O O . ARG C 2 335 ? 1.912 7.728 -49.296 1.00 58.82 335 ARG B O 1
ATOM 6052 N N . MET C 2 336 ? 1.638 9.484 -50.668 1.00 104.17 336 MET B N 1
ATOM 6053 C CA . MET C 2 336 ? 3.037 9.560 -51.104 1.00 92.73 336 MET B CA 1
ATOM 6054 C C . MET C 2 336 ? 3.523 8.264 -51.746 1.00 86.88 336 MET B C 1
ATOM 6055 O O . MET C 2 336 ? 4.559 7.717 -51.375 1.00 66.56 336 MET B O 1
ATOM 6057 N N . MET C 2 337 ? 2.783 7.782 -52.734 1.00 81.78 337 MET B N 1
ATOM 6058 C CA . MET C 2 337 ? 3.075 6.482 -53.325 1.00 75.42 337 MET B CA 1
ATOM 6059 C C . MET C 2 337 ? 3.397 6.506 -54.810 1.00 75.04 337 MET B C 1
ATOM 6060 O O . MET C 2 337 ? 4.280 5.767 -55.246 1.00 74.39 337 MET B O 1
ATOM 6065 N N . LEU C 2 338 ? 2.714 7.327 -55.605 1.00 91.63 338 LEU B N 1
ATOM 6066 C CA . LEU C 2 338 ? 2.955 7.418 -57.046 1.00 97.35 338 LEU B CA 1
ATOM 6067 C C . LEU C 2 338 ? 2.734 6.070 -57.739 1.00 111.15 338 LEU B C 1
ATOM 6068 O O . LEU C 2 338 ? 3.666 5.387 -58.154 1.00 114.21 338 LEU B O 1
ATOM 6073 N N . SER C 2 339 ? 1.460 5.705 -57.842 1.00 106.13 339 SER B N 1
ATOM 6074 C CA . SER C 2 339 ? 1.063 4.525 -58.592 1.00 109.84 339 SER B CA 1
ATOM 6075 C C . SER C 2 339 ? 1.450 4.683 -60.062 1.00 111.17 339 SER B C 1
ATOM 6076 O O . SER C 2 339 ? 1.940 5.726 -60.494 1.00 111.76 339 SER B O 1
ATOM 6079 N N . CYS C 2 340 ? 1.240 3.626 -60.841 1.00 104.96 340 CYS B N 1
ATOM 6080 C CA . CYS C 2 340 ? 1.650 3.672 -62.237 1.00 135.03 340 CYS B CA 1
ATOM 6081 C C . CYS C 2 340 ? 0.662 3.099 -63.242 1.00 129.61 340 CYS B C 1
ATOM 6082 O O . CYS C 2 340 ? 0.974 3.108 -64.436 1.00 133.05 340 CYS B O 1
ATOM 6085 N N . ASP C 2 341 ? -0.492 2.579 -62.819 1.00 144.43 341 ASP B N 1
ATOM 6086 C CA . ASP C 2 341 ? -1.621 2.415 -63.737 1.00 126.96 341 ASP B CA 1
ATOM 6087 C C . ASP C 2 341 ? -1.317 1.384 -64.816 1.00 97.15 341 ASP B C 1
ATOM 6088 O O . ASP C 2 341 ? -1.329 1.689 -66.004 1.00 97.71 341 ASP B O 1
ATOM 6093 N N . ILE C 2 342 ? -0.993 0.168 -64.389 1.00 94.69 342 ILE B N 1
ATOM 6094 C CA . ILE C 2 342 ? -0.697 -0.887 -65.348 1.00 89.59 342 ILE B CA 1
ATOM 6095 C C . ILE C 2 342 ? -1.899 -1.033 -66.259 1.00 147.33 342 ILE B C 1
ATOM 6096 O O . ILE C 2 342 ? -2.983 -1.449 -65.834 1.00 123.55 342 ILE B O 1
ATOM 6098 N N . MET C 2 343 ? -1.687 -0.718 -67.535 1.00 170.68 343 MET B N 1
ATOM 6099 C CA . MET C 2 343 ? -2.717 -0.202 -68.426 1.00 160.37 343 MET B CA 1
ATOM 6100 C C . MET C 2 343 ? -4.013 -1.000 -68.425 1.00 135.80 343 MET B C 1
ATOM 6101 O O . MET C 2 343 ? -5.032 -0.489 -68.891 1.00 181.21 343 MET B O 1
ATOM 6106 N N . ASP C 2 344 ? -4.032 -2.206 -67.882 1.00 119.35 344 ASP B N 1
ATOM 6107 C CA . ASP C 2 344 ? -5.294 -2.914 -67.808 1.00 58.62 344 ASP B CA 1
ATOM 6108 C C . ASP C 2 344 ? -6.136 -2.397 -66.662 1.00 58.06 344 ASP B C 1
ATOM 6109 O O . ASP C 2 344 ? -5.629 -1.839 -65.691 1.00 57.98 344 ASP B O 1
ATOM 6114 N N . ASN C 2 345 ? -7.446 -2.577 -66.795 1.00 57.70 345 ASN B N 1
ATOM 6115 C CA . ASN C 2 345 ? -8.353 -2.048 -65.795 1.00 57.22 345 ASN B CA 1
ATOM 6116 C C . ASN C 2 345 ? -8.163 -2.702 -64.452 1.00 56.58 345 ASN B C 1
ATOM 6117 O O . ASN C 2 345 ? -8.747 -2.240 -63.472 1.00 56.75 345 ASN B O 1
ATOM 6122 N N . ASN C 2 346 ? -7.383 -3.769 -64.381 1.00 65.84 346 ASN B N 1
ATOM 6123 C CA . ASN C 2 346 ? -7.299 -4.554 -63.164 1.00 65.21 346 ASN B CA 1
ATOM 6124 C C . ASN C 2 346 ? -5.878 -4.719 -62.664 1.00 84.30 346 ASN B C 1
ATOM 6125 O O . ASN C 2 346 ? -5.615 -5.620 -61.868 1.00 65.57 346 ASN B O 1
ATOM 6130 N N . THR C 2 347 ? -4.953 -3.875 -63.097 1.00 89.35 347 THR B N 1
ATOM 6131 C CA . THR C 2 347 ? -3.562 -4.061 -62.725 1.00 94.15 347 THR B CA 1
ATOM 6132 C C . THR C 2 347 ? -2.897 -2.728 -62.438 1.00 86.55 347 THR B C 1
ATOM 6133 O O . THR C 2 347 ? -3.160 -1.721 -63.096 1.00 78.14 347 THR B O 1
ATOM 6137 N N . PHE C 2 348 ? -2.002 -2.747 -61.464 1.00 96.37 348 PHE B N 1
ATOM 6138 C CA . PHE C 2 348 ? -1.121 -1.630 -61.206 1.00 96.92 348 PHE B CA 1
ATOM 6139 C C . PHE C 2 348 ? 0.298 -2.147 -61.133 1.00 123.03 348 PHE B C 1
ATOM 6140 O O . PHE C 2 348 ? 0.534 -3.343 -60.972 1.00 138.69 348 PHE B O 1
ATOM 6148 N N . LYS C 2 349 ? 1.233 -1.211 -61.154 1.00 113.19 349 LYS B N 1
ATOM 6149 C CA . LYS C 2 349 ? 2.659 -1.476 -61.039 1.00 88.70 349 LYS B CA 1
ATOM 6150 C C . LYS C 2 349 ? 3.256 -0.449 -60.095 1.00 78.76 349 LYS B C 1
ATOM 6151 O O . LYS C 2 349 ? 4.186 0.278 -60.440 1.00 81.21 349 LYS B O 1
ATOM 6157 N N . VAL C 2 350 ? 2.683 -0.356 -58.893 1.00 67.57 350 VAL B N 1
ATOM 6158 C CA . VAL C 2 350 ? 3.039 0.722 -57.987 1.00 76.33 350 VAL B CA 1
ATOM 6159 C C . VAL C 2 350 ? 4.539 0.701 -57.725 1.00 92.36 350 VAL B C 1
ATOM 6160 O O . VAL C 2 350 ? 5.167 -0.360 -57.663 1.00 92.75 350 VAL B O 1
ATOM 6164 N N . THR C 2 351 ? 5.126 1.884 -57.589 1.00 87.75 351 THR B N 1
ATOM 6165 C CA . THR C 2 351 ? 6.568 2.034 -57.428 1.00 111.23 351 THR B CA 1
ATOM 6166 C C . THR C 2 351 ? 6.915 2.327 -55.978 1.00 118.60 351 THR B C 1
ATOM 6167 O O . THR C 2 351 ? 6.663 3.429 -55.483 1.00 104.33 351 THR B O 1
ATOM 6171 N N . ILE C 2 352 ? 7.505 1.342 -55.313 1.00 119.45 352 ILE B N 1
ATOM 6172 C CA . ILE C 2 352 ? 7.909 1.467 -53.919 1.00 119.03 352 ILE B CA 1
ATOM 6173 C C . ILE C 2 352 ? 9.302 2.090 -53.905 1.00 122.56 352 ILE B C 1
ATOM 6174 O O . ILE C 2 352 ? 10.226 1.525 -54.515 1.00 128.92 352 ILE B O 1
ATOM 6179 N N . PRO C 2 353 ? 9.486 3.236 -53.272 1.00 114.92 353 PRO B N 1
ATOM 6180 C CA . PRO C 2 353 ? 10.811 3.848 -53.202 1.00 91.24 353 PRO B CA 1
ATOM 6181 C C . PRO C 2 353 ? 11.630 3.322 -52.047 1.00 79.65 353 PRO B C 1
ATOM 6182 O O . PRO C 2 353 ? 11.226 2.375 -51.370 1.00 62.22 353 PRO B O 1
ATOM 6186 N N . PHE C 2 354 ? 12.782 3.946 -51.803 1.00 83.28 354 PHE B N 1
ATOM 6187 C CA . PHE C 2 354 ? 13.582 3.591 -50.638 1.00 79.19 354 PHE B CA 1
ATOM 6188 C C . PHE C 2 354 ? 12.889 3.998 -49.344 1.00 81.43 354 PHE B C 1
ATOM 6189 O O . PHE C 2 354 ? 13.026 3.309 -48.328 1.00 62.96 354 PHE B O 1
ATOM 6191 N N . TYR C 2 355 ? 12.090 5.067 -49.368 1.00 83.62 355 TYR B N 1
ATOM 6192 C CA . TYR C 2 355 ? 11.467 5.567 -48.146 1.00 66.25 355 TYR B CA 1
ATOM 6193 C C . TYR C 2 355 ? 10.493 4.587 -47.570 1.00 61.72 355 TYR B C 1
ATOM 6194 O O . TYR C 2 355 ? 9.825 4.904 -46.589 1.00 61.26 355 TYR B O 1
ATOM 6203 N N . ARG C 2 356 ? 10.409 3.405 -48.137 1.00 61.38 356 ARG B N 1
ATOM 6204 C CA . ARG C 2 356 ? 9.519 2.398 -47.625 1.00 60.44 356 ARG B CA 1
ATOM 6205 C C . ARG C 2 356 ? 10.356 1.153 -47.485 1.00 60.49 356 ARG B C 1
ATOM 6206 O O . ARG C 2 356 ? 11.234 0.898 -48.312 1.00 61.09 356 ARG B O 1
ATOM 6214 N N . SER C 2 357 ? 10.117 0.407 -46.426 1.00 65.31 357 SER B N 1
ATOM 6215 C CA . SER C 2 357 ? 10.682 -0.924 -46.272 1.00 62.00 357 SER B CA 1
ATOM 6216 C C . SER C 2 357 ? 9.525 -1.801 -45.851 1.00 77.07 357 SER B C 1
ATOM 6217 O O . SER C 2 357 ? 9.359 -2.123 -44.677 1.00 65.56 357 SER B O 1
ATOM 6220 N N . ASP C 2 358 ? 8.732 -2.203 -46.825 1.00 86.39 358 ASP B N 1
ATOM 6221 C CA . ASP C 2 358 ? 7.510 -2.929 -46.561 1.00 108.55 358 ASP B CA 1
ATOM 6222 C C . ASP C 2 358 ? 7.447 -3.995 -47.632 1.00 96.31 358 ASP B C 1
ATOM 6223 O O . ASP C 2 358 ? 7.699 -3.715 -48.808 1.00 84.00 358 ASP B O 1
ATOM 6228 N N . ILE C 2 359 ? 7.129 -5.213 -47.203 1.00 99.63 359 ILE B N 1
ATOM 6229 C CA . ILE C 2 359 ? 7.295 -6.374 -48.055 1.00 100.24 359 ILE B CA 1
ATOM 6230 C C . ILE C 2 359 ? 6.483 -6.206 -49.319 1.00 63.84 359 ILE B C 1
ATOM 6231 O O . ILE C 2 359 ? 5.334 -5.752 -49.292 1.00 62.41 359 ILE B O 1
ATOM 6236 N N . MET C 2 360 ? 7.094 -6.576 -50.443 1.00 71.31 360 MET B N 1
ATOM 6237 C CA . MET C 2 360 ? 6.557 -6.221 -51.744 1.00 84.23 360 MET B CA 1
ATOM 6238 C C . MET C 2 360 ? 5.133 -6.696 -51.928 1.00 97.55 360 MET B C 1
ATOM 6239 O O . MET C 2 360 ? 4.433 -6.175 -52.802 1.00 120.10 360 MET B O 1
ATOM 6241 N N . HIS C 2 361 ? 4.675 -7.647 -51.123 1.00 90.77 361 HIS B N 1
ATOM 6242 C CA . HIS C 2 361 ? 3.375 -8.221 -51.395 1.00 80.44 361 HIS B CA 1
ATOM 6243 C C . HIS C 2 361 ? 2.333 -7.135 -51.250 1.00 96.85 361 HIS B C 1
ATOM 6244 O O . HIS C 2 361 ? 2.462 -6.240 -50.417 1.00 91.46 361 HIS B O 1
ATOM 6251 N N . CYS C 2 362 ? 1.306 -7.208 -52.075 1.00 54.79 362 CYS B N 1
ATOM 6252 C CA . CYS C 2 362 ? 0.359 -6.116 -52.119 1.00 54.68 362 CYS B CA 1
ATOM 6253 C C . CYS C 2 362 ? -0.388 -5.931 -50.822 1.00 54.13 362 CYS B C 1
ATOM 6254 O O . CYS C 2 362 ? -1.175 -4.991 -50.731 1.00 54.04 362 CYS B O 1
ATOM 6257 N N . CYS C 2 363 ? -0.177 -6.796 -49.833 1.00 78.46 363 CYS B N 1
ATOM 6258 C CA . CYS C 2 363 ? -0.841 -6.631 -48.549 1.00 79.04 363 CYS B CA 1
ATOM 6259 C C . CYS C 2 363 ? -0.672 -5.211 -48.030 1.00 58.70 363 CYS B C 1
ATOM 6260 O O . CYS C 2 363 ? -1.650 -4.498 -47.803 1.00 53.89 363 CYS B O 1
ATOM 6263 N N . ASP C 2 364 ? 0.576 -4.780 -47.844 1.00 54.16 364 ASP B N 1
ATOM 6264 C CA . ASP C 2 364 ? 0.814 -3.454 -47.290 1.00 54.48 364 ASP B CA 1
ATOM 6265 C C . ASP C 2 364 ? 0.305 -2.364 -48.216 1.00 54.73 364 ASP B C 1
ATOM 6266 O O . ASP C 2 364 ? -0.106 -1.296 -47.751 1.00 54.77 364 ASP B O 1
ATOM 6271 N N . ILE C 2 365 ? 0.324 -2.612 -49.522 1.00 54.95 365 ILE B N 1
ATOM 6272 C CA . ILE C 2 365 ? -0.232 -1.656 -50.471 1.00 68.69 365 ILE B CA 1
ATOM 6273 C C . ILE C 2 365 ? -1.705 -1.429 -50.185 1.00 60.29 365 ILE B C 1
ATOM 6274 O O . ILE C 2 365 ? -2.196 -0.295 -50.156 1.00 54.77 365 ILE B O 1
ATOM 6279 N N . ILE C 2 366 ? -2.430 -2.510 -49.951 1.00 54.03 366 ILE B N 1
ATOM 6280 C CA . ILE C 2 366 ? -3.821 -2.366 -49.583 1.00 53.51 366 ILE B CA 1
ATOM 6281 C C . ILE C 2 366 ? -3.937 -1.756 -48.203 1.00 53.35 366 ILE B C 1
ATOM 6282 O O . ILE C 2 366 ? -4.916 -1.075 -47.905 1.00 53.15 366 ILE B O 1
ATOM 6287 N N . GLU C 2 367 ? -2.970 -2.017 -47.325 1.00 57.68 367 GLU B N 1
ATOM 6288 C CA . GLU C 2 367 ? -2.986 -1.380 -46.013 1.00 57.60 367 GLU B CA 1
ATOM 6289 C C . GLU C 2 367 ? -2.988 0.130 -46.168 1.00 65.37 367 GLU B C 1
ATOM 6290 O O . GLU C 2 367 ? -3.734 0.836 -45.484 1.00 61.17 367 GLU B O 1
ATOM 6296 N N . ASP C 2 368 ? -2.177 0.636 -47.095 1.00 65.65 368 ASP B N 1
ATOM 6297 C CA . ASP C 2 368 ? -2.146 2.073 -47.341 1.00 55.11 368 ASP B CA 1
ATOM 6298 C C . ASP C 2 368 ? -3.438 2.540 -47.992 1.00 54.92 368 ASP B C 1
ATOM 6299 O O . ASP C 2 368 ? -3.982 3.589 -47.629 1.00 54.99 368 ASP B O 1
ATOM 6304 N N . ILE C 2 369 ? -3.934 1.783 -48.967 1.00 54.62 369 ILE B N 1
ATOM 6305 C CA . ILE C 2 369 ? -5.201 2.143 -49.590 1.00 54.45 369 ILE B CA 1
ATOM 6306 C C . ILE C 2 369 ? -6.307 2.220 -48.550 1.00 64.40 369 ILE B C 1
ATOM 6307 O O . ILE C 2 369 ? -7.174 3.098 -48.606 1.00 74.71 369 ILE B O 1
ATOM 6312 N N . ALA C 2 370 ? -6.262 1.344 -47.557 1.00 62.55 370 ALA B N 1
ATOM 6313 C CA . ALA C 2 370 ? -7.305 1.291 -46.545 1.00 67.40 370 ALA B CA 1
ATOM 6314 C C . ALA C 2 370 ? -7.152 2.402 -45.521 1.00 62.21 370 ALA B C 1
ATOM 6315 O O . ALA C 2 370 ? -8.146 2.966 -45.054 1.00 62.02 370 ALA B O 1
ATOM 6317 N N . ILE C 2 371 ? -5.916 2.697 -45.134 1.00 53.39 371 ILE B N 1
ATOM 6318 C CA . ILE C 2 371 ? -5.672 3.854 -44.289 1.00 66.51 371 ILE B CA 1
ATOM 6319 C C . ILE C 2 371 ? -6.226 5.103 -44.951 1.00 82.91 371 ILE B C 1
ATOM 6320 O O . ILE C 2 371 ? -6.919 5.907 -44.319 1.00 84.50 371 ILE B O 1
ATOM 6325 N N . ALA C 2 372 ? -5.971 5.259 -46.249 1.00 74.76 372 ALA B N 1
ATOM 6326 C CA . ALA C 2 372 ? -6.384 6.476 -46.932 1.00 73.54 372 ALA B CA 1
ATOM 6327 C C . ALA C 2 372 ? -7.890 6.539 -47.082 1.00 71.72 372 ALA B C 1
ATOM 6328 O O . ALA C 2 372 ? -8.494 7.600 -46.898 1.00 72.87 372 ALA B O 1
ATOM 6330 N N . TYR C 2 373 ? -8.515 5.406 -47.379 1.00 85.09 373 TYR B N 1
ATOM 6331 C CA . TYR C 2 373 ? -9.967 5.368 -47.427 1.00 72.18 373 TYR B CA 1
ATOM 6332 C C . TYR C 2 373 ? -10.519 5.497 -46.020 1.00 70.79 373 TYR B C 1
ATOM 6333 O O . TYR C 2 373 ? -11.594 6.068 -45.817 1.00 53.10 373 TYR B O 1
ATOM 6342 N N . GLY C 2 374 ? -9.761 5.047 -45.034 1.00 67.30 374 GLY B N 1
ATOM 6343 C CA . GLY C 2 374 ? -10.213 5.154 -43.671 1.00 71.69 374 GLY B CA 1
ATOM 6344 C C . GLY C 2 374 ? -10.935 3.895 -43.276 1.00 93.81 374 GLY B C 1
ATOM 6345 O O . GLY C 2 374 ? -12.032 3.633 -43.767 1.00 79.63 374 GLY B O 1
ATOM 6346 N N . TYR C 2 375 ? -10.324 3.114 -42.388 1.00 81.54 375 TYR B N 1
ATOM 6347 C CA . TYR C 2 375 ? -10.913 1.855 -41.951 1.00 100.03 375 TYR B CA 1
ATOM 6348 C C . TYR C 2 375 ? -12.382 2.015 -41.601 1.00 96.41 375 TYR B C 1
ATOM 6349 O O . TYR C 2 375 ? -13.190 1.126 -41.870 1.00 82.86 375 TYR B O 1
ATOM 6358 N N . GLY C 2 376 ? -12.745 3.131 -40.977 1.00 92.40 376 GLY B N 1
ATOM 6359 C CA . GLY C 2 376 ? -14.120 3.321 -40.552 1.00 83.40 376 GLY B CA 1
ATOM 6360 C C . GLY C 2 376 ? -15.124 3.278 -41.684 1.00 65.92 376 GLY B C 1
ATOM 6361 O O . GLY C 2 376 ? -16.249 2.813 -41.498 1.00 62.57 376 GLY B O 1
ATOM 6362 N N . ASN C 2 377 ? -14.735 3.734 -42.868 1.00 63.04 377 ASN B N 1
ATOM 6363 C CA . ASN C 2 377 ? -15.687 3.920 -43.960 1.00 51.37 377 ASN B CA 1
ATOM 6364 C C . ASN C 2 377 ? -15.842 2.697 -44.836 1.00 51.14 377 ASN B C 1
ATOM 6365 O O . ASN C 2 377 ? -16.019 2.822 -46.045 1.00 51.38 377 ASN B O 1
ATOM 6370 N N . ILE C 2 378 ? -15.807 1.516 -44.285 1.00 50.72 378 ILE B N 1
ATOM 6371 C CA . ILE C 2 378 ? -16.187 0.357 -45.071 1.00 50.50 378 ILE B CA 1
ATOM 6372 C C . ILE C 2 378 ? -17.652 0.123 -44.783 1.00 50.21 378 ILE B C 1
ATOM 6373 O O . ILE C 2 378 ? -18.089 0.189 -43.634 1.00 49.99 378 ILE B O 1
ATOM 6378 N N . LYS C 2 379 ? -18.415 -0.163 -45.826 1.00 81.71 379 LYS B N 1
ATOM 6379 C CA . LYS C 2 379 ? -19.856 -0.014 -45.712 1.00 82.19 379 LYS B CA 1
ATOM 6380 C C . LYS C 2 379 ? -20.497 -1.101 -44.871 1.00 81.66 379 LYS B C 1
ATOM 6381 O O . LYS C 2 379 ? -21.431 -0.824 -44.111 1.00 93.78 379 LYS B O 1
ATOM 6383 N N . TYR C 2 380 ? -20.077 -2.330 -45.133 1.00 78.08 380 TYR B N 1
ATOM 6384 C CA . TYR C 2 380 ? -20.662 -3.549 -44.574 1.00 93.12 380 TYR B CA 1
ATOM 6385 C C . TYR C 2 380 ? -20.845 -3.874 -43.088 1.00 97.02 380 TYR B C 1
ATOM 6386 O O . TYR C 2 380 ? -19.993 -3.617 -42.237 1.00 62.33 380 TYR B O 1
ATOM 6395 N N . GLU C 2 381 ? -22.016 -4.457 -42.842 1.00 110.36 381 GLU B N 1
ATOM 6396 C CA . GLU C 2 381 ? -22.432 -5.042 -41.583 1.00 113.97 381 GLU B CA 1
ATOM 6397 C C . GLU C 2 381 ? -23.329 -6.189 -42.040 1.00 98.36 381 GLU B C 1
ATOM 6398 O O . GLU C 2 381 ? -23.442 -6.381 -43.256 1.00 82.19 381 GLU B O 1
ATOM 6400 N N . PRO C 2 382 ? -23.975 -6.979 -41.155 1.00 86.33 382 PRO B N 1
ATOM 6401 C CA . PRO C 2 382 ? -24.655 -8.181 -41.671 1.00 74.77 382 PRO B CA 1
ATOM 6402 C C . PRO C 2 382 ? -25.578 -7.987 -42.879 1.00 64.58 382 PRO B C 1
ATOM 6403 O O . PRO C 2 382 ? -25.302 -8.563 -43.935 1.00 56.79 382 PRO B O 1
ATOM 6407 N N . CYS C 2 386 ? -26.232 -17.555 -34.414 1.00 99.84 386 CYS B N 1
ATOM 6408 C CA . CYS C 2 386 ? -25.565 -16.271 -34.416 1.00 85.60 386 CYS B CA 1
ATOM 6409 C C . CYS C 2 386 ? -26.483 -15.200 -33.863 1.00 89.70 386 CYS B C 1
ATOM 6410 O O . CYS C 2 386 ? -26.765 -14.219 -34.542 1.00 93.72 386 CYS B O 1
ATOM 6413 N N . LYS C 2 387 ? -26.953 -15.376 -32.634 1.00 100.71 387 LYS B N 1
ATOM 6414 C CA . LYS C 2 387 ? -27.913 -14.436 -32.069 1.00 79.23 387 LYS B CA 1
ATOM 6415 C C . LYS C 2 387 ? -27.930 -14.597 -30.554 1.00 101.96 387 LYS B C 1
ATOM 6416 O O . LYS C 2 387 ? -27.067 -15.262 -29.973 1.00 120.34 387 LYS B O 1
ATOM 6422 N N . LYS C 2 388 ? -28.909 -13.956 -29.912 1.00 108.27 388 LYS B N 1
ATOM 6423 C CA . LYS C 2 388 ? -29.158 -14.187 -28.496 1.00 104.09 388 LYS B CA 1
ATOM 6424 C C . LYS C 2 388 ? -29.304 -15.676 -28.220 1.00 117.96 388 LYS B C 1
ATOM 6425 O O . LYS C 2 388 ? -28.540 -16.258 -27.442 1.00 130.49 388 LYS B O 1
ATOM 6431 N N . HIS C 2 389 ? -30.324 -16.295 -28.808 1.00 93.11 389 HIS B N 1
ATOM 6432 C CA . HIS C 2 389 ? -30.329 -17.733 -29.039 1.00 76.46 389 HIS B CA 1
ATOM 6433 C C . HIS C 2 389 ? -30.473 -18.599 -27.800 1.00 76.60 389 HIS B C 1
ATOM 6434 O O . HIS C 2 389 ? -30.806 -19.780 -27.927 1.00 67.34 389 HIS B O 1
ATOM 6441 N N . SER C 2 390 ? -30.275 -18.056 -26.605 1.00 92.21 390 SER B N 1
ATOM 6442 C CA . SER C 2 390 ? -30.287 -19.008 -25.506 1.00 75.33 390 SER B CA 1
ATOM 6443 C C . SER C 2 390 ? -30.399 -18.319 -24.163 1.00 81.01 390 SER B C 1
ATOM 6444 O O . SER C 2 390 ? -29.807 -17.265 -23.937 1.00 69.02 390 SER B O 1
ATOM 6447 N N . LEU C 2 391 ? -31.173 -18.928 -23.300 1.00 46.61 391 LEU B N 1
ATOM 6448 C CA . LEU C 2 391 ? -31.365 -18.578 -21.908 1.00 46.75 391 LEU B CA 1
ATOM 6449 C C . LEU C 2 391 ? -31.083 -19.758 -21.003 1.00 46.77 391 LEU B C 1
ATOM 6450 O O . LEU C 2 391 ? -30.447 -19.599 -19.965 1.00 67.73 391 LEU B O 1
ATOM 6455 N N . ASN C 2 392 ? -31.521 -20.951 -21.398 1.00 50.97 392 ASN B N 1
ATOM 6456 C CA . ASN C 2 392 ? -31.387 -22.153 -20.593 1.00 54.34 392 ASN B CA 1
ATOM 6457 C C . ASN C 2 392 ? -29.938 -22.557 -20.439 1.00 67.50 392 ASN B C 1
ATOM 6458 O O . ASN C 2 392 ? -29.651 -23.510 -19.717 1.00 73.67 392 ASN B O 1
ATOM 6463 N N . ASN C 2 393 ? -29.031 -21.897 -21.143 1.00 64.11 393 ASN B N 1
ATOM 6464 C CA . ASN C 2 393 ? -27.624 -22.070 -20.849 1.00 54.11 393 ASN B CA 1
ATOM 6465 C C . ASN C 2 393 ? -27.245 -21.200 -19.673 1.00 46.47 393 ASN B C 1
ATOM 6466 O O . ASN C 2 393 ? -26.394 -21.580 -18.869 1.00 46.51 393 ASN B O 1
ATOM 6471 N N . CYS C 2 394 ? -27.882 -20.052 -19.540 1.00 55.52 394 CYS B N 1
ATOM 6472 C CA . CYS C 2 394 ? -27.615 -19.188 -18.412 1.00 74.89 394 CYS B CA 1
ATOM 6473 C C . CYS C 2 394 ? -28.486 -19.524 -17.209 1.00 79.28 394 CYS B C 1
ATOM 6474 O O . CYS C 2 394 ? -28.452 -18.801 -16.211 1.00 76.81 394 CYS B O 1
ATOM 6477 N N . SER C 2 395 ? -29.285 -20.583 -17.285 1.00 67.71 395 SER B N 1
ATOM 6478 C CA . SER C 2 395 ? -29.925 -21.072 -16.074 1.00 67.95 395 SER B CA 1
ATOM 6479 C C . SER C 2 395 ? -28.961 -21.913 -15.261 1.00 67.97 395 SER B C 1
ATOM 6480 O O . SER C 2 395 ? -29.013 -21.905 -14.027 1.00 81.88 395 SER B O 1
ATOM 6483 N N . GLU C 2 396 ? -28.109 -22.689 -15.932 1.00 47.05 396 GLU B N 1
ATOM 6484 C CA . GLU C 2 396 ? -27.148 -23.491 -15.195 1.00 47.10 396 GLU B CA 1
ATOM 6485 C C . GLU C 2 396 ? -26.339 -22.635 -14.240 1.00 47.19 396 GLU B C 1
ATOM 6486 O O . GLU C 2 396 ? -25.839 -23.146 -13.235 1.00 47.35 396 GLU B O 1
ATOM 6492 N N . LEU C 2 397 ? -26.210 -21.340 -14.528 1.00 48.02 397 LEU B N 1
ATOM 6493 C CA . LEU C 2 397 ? -25.637 -20.408 -13.569 1.00 52.41 397 LEU B CA 1
ATOM 6494 C C . LEU C 2 397 ? -26.378 -20.503 -12.249 1.00 61.19 397 LEU B C 1
ATOM 6495 O O . LEU C 2 397 ? -25.784 -20.761 -11.199 1.00 48.61 397 LEU B O 1
ATOM 6500 N N . PHE C 2 398 ? -27.681 -20.231 -12.291 1.00 68.61 398 PHE B N 1
ATOM 6501 C CA . PHE C 2 398 ? -28.508 -20.320 -11.099 1.00 68.91 398 PHE B CA 1
ATOM 6502 C C . PHE C 2 398 ? -28.339 -21.670 -10.438 1.00 69.04 398 PHE B C 1
ATOM 6503 O O . PHE C 2 398 ? -28.198 -21.764 -9.221 1.00 69.29 398 PHE B O 1
ATOM 6511 N N . ARG C 2 399 ? -28.388 -22.733 -11.233 1.00 51.95 399 ARG B N 1
ATOM 6512 C CA . ARG C 2 399 ? -28.278 -24.077 -10.668 1.00 73.47 399 ARG B CA 1
ATOM 6513 C C . ARG C 2 399 ? -26.995 -24.240 -9.861 1.00 52.17 399 ARG B C 1
ATOM 6514 O O . ARG C 2 399 ? -27.019 -24.695 -8.710 1.00 52.45 399 ARG B O 1
ATOM 6522 N N . ASN C 2 400 ? -25.858 -23.894 -10.461 1.00 47.92 400 ASN B N 1
ATOM 6523 C CA . ASN C 2 400 ? -24.585 -24.019 -9.764 1.00 48.02 400 ASN B CA 1
ATOM 6524 C C . ASN C 2 400 ? -24.575 -23.187 -8.496 1.00 48.29 400 ASN B C 1
ATOM 6525 O O . ASN C 2 400 ? -24.264 -23.692 -7.414 1.00 48.56 400 ASN B O 1
ATOM 6530 N N . VAL C 2 401 ? -24.882 -21.898 -8.620 1.00 51.07 401 VAL B N 1
ATOM 6531 C CA . VAL C 2 401 ? -24.871 -21.018 -7.459 1.00 51.34 401 VAL B CA 1
ATOM 6532 C C . VAL C 2 401 ? -25.789 -21.539 -6.377 1.00 51.65 401 VAL B C 1
ATOM 6533 O O . VAL C 2 401 ? -25.530 -21.350 -5.184 1.00 51.95 401 VAL B O 1
ATOM 6537 N N . LEU C 2 402 ? -26.854 -22.227 -6.764 1.00 51.19 402 LEU B N 1
ATOM 6538 C CA . LEU C 2 402 ? -27.820 -22.676 -5.780 1.00 49.14 402 LEU B CA 1
ATOM 6539 C C . LEU C 2 402 ? -27.301 -23.884 -5.036 1.00 50.40 402 LEU B C 1
ATOM 6540 O O . LEU C 2 402 ? -27.407 -23.954 -3.810 1.00 56.53 402 LEU B O 1
ATOM 6545 N N . VAL C 2 403 ? -26.728 -24.840 -5.757 1.00 57.59 403 VAL B N 1
ATOM 6546 C CA . VAL C 2 403 ? -26.237 -26.013 -5.057 1.00 68.55 403 VAL B CA 1
ATOM 6547 C C . VAL C 2 403 ? -24.957 -25.694 -4.307 1.00 90.84 403 VAL B C 1
ATOM 6548 O O . VAL C 2 403 ? -24.609 -26.402 -3.358 1.00 96.61 403 VAL B O 1
ATOM 6552 N N . GLU C 2 404 ? -24.262 -24.616 -4.669 1.00 66.61 404 GLU B N 1
ATOM 6553 C CA . GLU C 2 404 ? -23.135 -24.190 -3.850 1.00 91.44 404 GLU B CA 1
ATOM 6554 C C . GLU C 2 404 ? -23.539 -23.934 -2.408 1.00 83.59 404 GLU B C 1
ATOM 6555 O O . GLU C 2 404 ? -22.709 -24.089 -1.509 1.00 67.50 404 GLU B O 1
ATOM 6561 N N . CYS C 2 405 ? -24.793 -23.569 -2.162 1.00 96.80 405 CYS B N 1
ATOM 6562 C CA . CYS C 2 405 ? -25.277 -23.257 -0.821 1.00 77.46 405 CYS B CA 1
ATOM 6563 C C . CYS C 2 405 ? -25.962 -24.451 -0.176 1.00 65.38 405 CYS B C 1
ATOM 6564 O O . CYS C 2 405 ? -26.964 -24.295 0.523 1.00 64.26 405 CYS B O 1
ATOM 6567 N N . GLY C 2 406 ? -25.454 -25.658 -0.405 1.00 57.28 406 GLY B N 1
ATOM 6568 C CA . GLY C 2 406 ? -25.981 -26.834 0.256 1.00 51.00 406 GLY B CA 1
ATOM 6569 C C . GLY C 2 406 ? -27.385 -27.224 -0.143 1.00 72.43 406 GLY B C 1
ATOM 6570 O O . GLY C 2 406 ? -27.943 -28.156 0.443 1.00 61.73 406 GLY B O 1
ATOM 6571 N N . TYR C 2 407 ? -27.963 -26.545 -1.121 1.00 72.61 407 TYR B N 1
ATOM 6572 C CA . TYR C 2 407 ? -29.299 -26.835 -1.621 1.00 65.09 407 TYR B CA 1
ATOM 6573 C C . TYR C 2 407 ? -29.278 -28.004 -2.597 1.00 66.05 407 TYR B C 1
ATOM 6574 O O . TYR C 2 407 ? -28.458 -28.042 -3.517 1.00 72.97 407 TYR B O 1
ATOM 6583 N N . THR C 2 408 ? -30.180 -28.951 -2.403 1.00 50.71 408 THR B N 1
ATOM 6584 C CA . THR C 2 408 ? -30.254 -30.116 -3.263 1.00 60.30 408 THR B CA 1
ATOM 6585 C C . THR C 2 408 ? -31.423 -29.978 -4.219 1.00 73.43 408 THR B C 1
ATOM 6586 O O . THR C 2 408 ? -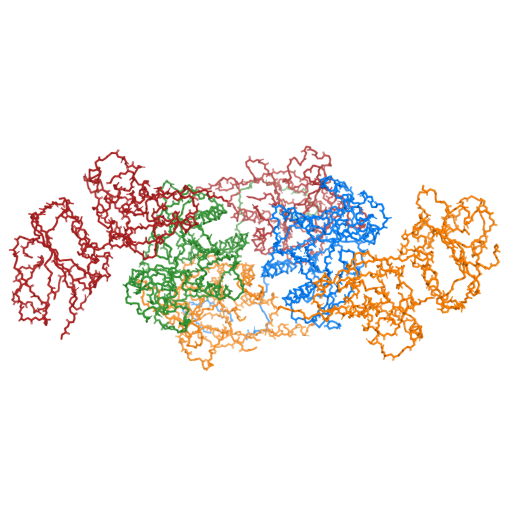32.444 -29.379 -3.885 1.00 73.55 408 THR B O 1
ATOM 6590 N N . GLU C 2 409 ? -31.291 -30.581 -5.390 1.00 74.94 409 GLU B N 1
ATOM 6591 C CA . GLU C 2 409 ? -32.313 -30.455 -6.410 1.00 61.59 409 GLU B CA 1
ATOM 6592 C C . GLU C 2 409 ? -33.389 -31.500 -6.204 1.00 74.31 409 GLU B C 1
ATOM 6593 O O . GLU C 2 409 ? -33.122 -32.607 -5.741 1.00 50.62 409 GLU B O 1
ATOM 6599 N N . VAL C 2 410 ? -34.614 -31.140 -6.566 1.00 92.93 410 VAL B N 1
ATOM 6600 C CA . VAL C 2 410 ? -35.754 -32.041 -6.469 1.00 100.70 410 VAL B CA 1
ATOM 6601 C C . VAL C 2 410 ? -36.605 -31.862 -7.713 1.00 99.33 410 VAL B C 1
ATOM 6602 O O . VAL C 2 410 ? -36.874 -30.734 -8.131 1.00 99.01 410 VAL B O 1
ATOM 6606 N N . MET C 2 411 ? -37.035 -32.970 -8.304 1.00 86.35 411 MET B N 1
ATOM 6607 C CA . MET C 2 411 ? -37.927 -32.933 -9.451 1.00 85.17 411 MET B CA 1
ATOM 6608 C C . MET C 2 411 ? -39.338 -33.249 -8.975 1.00 87.08 411 MET B C 1
ATOM 6609 O O . MET C 2 411 ? -39.622 -34.371 -8.551 1.00 85.08 411 MET B O 1
ATOM 6614 N N . THR C 2 412 ? -40.217 -32.258 -9.057 1.00 114.32 412 THR B N 1
ATOM 6615 C CA . THR C 2 412 ? -41.593 -32.399 -8.614 1.00 110.76 412 THR B CA 1
ATOM 6616 C C . THR C 2 412 ? -42.370 -33.311 -9.552 1.00 121.69 412 THR B C 1
ATOM 6617 O O . THR C 2 412 ? -41.869 -33.779 -10.573 1.00 123.49 412 THR B O 1
ATOM 6621 N N . ASN C 2 413 ? -43.617 -33.575 -9.189 1.00 127.64 413 ASN B N 1
ATOM 6622 C CA . ASN C 2 413 ? -44.510 -34.255 -10.105 1.00 86.93 413 ASN B CA 1
ATOM 6623 C C . ASN C 2 413 ? -44.982 -33.301 -11.192 1.00 52.80 413 ASN B C 1
ATOM 6624 O O . ASN C 2 413 ? -44.852 -32.079 -11.094 1.00 52.60 413 ASN B O 1
ATOM 6629 N N . ALA C 2 414 ? -45.477 -33.896 -12.271 1.00 70.15 414 ALA B N 1
ATOM 6630 C CA . ALA C 2 414 ? -45.924 -33.131 -13.427 1.00 67.93 414 ALA B CA 1
ATOM 6631 C C . ALA C 2 414 ? -47.034 -32.159 -13.060 1.00 102.97 414 ALA B C 1
ATOM 6632 O O . ALA C 2 414 ? -46.929 -30.953 -13.309 1.00 52.86 414 ALA B O 1
ATOM 6634 N N . LEU C 2 415 ? -48.108 -32.669 -12.465 1.00 108.62 415 LEU B N 1
ATOM 6635 C CA . LEU C 2 415 ? -49.330 -31.910 -12.275 1.00 125.71 415 LEU B CA 1
ATOM 6636 C C . LEU C 2 415 ? -49.859 -32.141 -10.871 1.00 131.41 415 LEU B C 1
ATOM 6637 O O . LEU C 2 415 ? -49.449 -33.073 -10.178 1.00 129.66 415 LEU B O 1
ATOM 6642 N N . LEU C 2 416 ? -50.793 -31.286 -10.459 1.00 154.99 416 LEU B N 1
ATOM 6643 C CA . LEU C 2 416 ? -51.277 -31.249 -9.087 1.00 144.62 416 LEU B CA 1
ATOM 6644 C C . LEU C 2 416 ? -52.796 -31.244 -9.047 1.00 122.40 416 LEU B C 1
ATOM 6645 O O . LEU C 2 416 ? -53.458 -30.824 -9.998 1.00 122.33 416 LEU B O 1
ATOM 6650 N N . SER C 2 417 ? -53.334 -31.720 -7.930 1.00 115.87 417 SER B N 1
ATOM 6651 C CA . SER C 2 417 ? -54.769 -31.684 -7.703 1.00 111.75 417 SER B CA 1
ATOM 6652 C C . SER C 2 417 ? -55.271 -30.248 -7.712 1.00 103.90 417 SER B C 1
ATOM 6653 O O . SER C 2 417 ? -54.531 -29.312 -7.405 1.00 98.26 417 SER B O 1
ATOM 6656 N N . ARG C 2 418 ? -56.540 -30.071 -8.078 1.00 103.07 418 ARG B N 1
ATOM 6657 C CA . ARG C 2 418 ? -57.103 -28.728 -8.110 1.00 99.99 418 ARG B CA 1
ATOM 6658 C C . ARG C 2 418 ? -57.001 -28.112 -6.728 1.00 106.71 418 ARG B C 1
ATOM 6659 O O . ARG C 2 418 ? -56.229 -27.180 -6.507 1.00 101.52 418 ARG B O 1
ATOM 6667 N N . ASP C 2 419 ? -57.740 -28.679 -5.781 1.00 104.54 419 ASP B N 1
ATOM 6668 C CA . ASP C 2 419 ? -57.747 -28.172 -4.420 1.00 79.52 419 ASP B CA 1
ATOM 6669 C C . ASP C 2 419 ? -56.355 -28.131 -3.809 1.00 69.54 419 ASP B C 1
ATOM 6670 O O . ASP C 2 419 ? -56.111 -27.332 -2.901 1.00 69.56 419 ASP B O 1
ATOM 6675 N N . GLU C 2 420 ? -55.433 -28.947 -4.310 1.00 59.98 420 GLU B N 1
ATOM 6676 C CA . GLU C 2 420 ? -54.067 -28.913 -3.813 1.00 59.37 420 GLU B CA 1
ATOM 6677 C C . GLU C 2 420 ? -53.414 -27.568 -4.059 1.00 58.80 420 GLU B C 1
ATOM 6678 O O . GLU C 2 420 ? -52.553 -27.150 -3.285 1.00 80.99 420 GLU B O 1
ATOM 6684 N N . ASN C 2 421 ? -53.792 -26.883 -5.124 1.00 57.44 421 ASN B N 1
ATOM 6685 C CA . ASN C 2 421 ? -53.267 -25.562 -5.406 1.00 56.97 421 ASN B CA 1
ATOM 6686 C C . ASN C 2 421 ? -54.311 -24.474 -5.289 1.00 71.79 421 ASN B C 1
ATOM 6687 O O . ASN C 2 421 ? -53.980 -23.305 -5.482 1.00 62.71 421 ASN B O 1
ATOM 6692 N N . TYR C 2 422 ? -55.559 -24.820 -5.069 1.00 76.28 422 TYR B N 1
ATOM 6693 C CA . TYR C 2 422 ? -56.599 -23.811 -5.011 1.00 81.50 422 TYR B CA 1
ATOM 6694 C C . TYR C 2 422 ? -57.312 -23.774 -3.679 1.00 83.15 422 TYR B C 1
ATOM 6695 O O . TYR C 2 422 ? -57.600 -22.694 -3.172 1.00 77.77 422 TYR B O 1
ATOM 6704 N N . ASN C 2 423 ? -57.645 -24.931 -3.121 1.00 97.17 423 ASN B N 1
ATOM 6705 C CA . ASN C 2 423 ? -58.386 -24.985 -1.871 1.00 98.58 423 ASN B CA 1
ATOM 6706 C C . ASN C 2 423 ? -57.481 -25.135 -0.658 1.00 101.28 423 ASN B C 1
ATOM 6707 O O . ASN C 2 423 ? -57.785 -24.588 0.404 1.00 121.58 423 ASN B O 1
ATOM 6712 N N . CYS C 2 424 ? -56.386 -25.885 -0.772 1.00 75.98 424 CYS B N 1
ATOM 6713 C CA . CYS C 2 424 ? -55.444 -25.952 0.338 1.00 88.37 424 CYS B CA 1
ATOM 6714 C C . CYS C 2 424 ? -54.874 -24.573 0.641 1.00 96.87 424 CYS B C 1
ATOM 6715 O O . CYS C 2 424 ? -55.086 -24.022 1.724 1.00 101.19 424 CYS B O 1
ATOM 6718 N N . MET C 2 425 ? -54.192 -23.979 -0.326 1.00 89.01 425 MET B N 1
ATOM 6719 C CA . MET C 2 425 ? -53.843 -22.574 -0.242 1.00 86.04 425 MET B CA 1
ATOM 6720 C C . MET C 2 425 ? -55.090 -21.747 -0.502 1.00 75.08 425 MET B C 1
ATOM 6721 O O . MET C 2 425 ? -55.940 -22.119 -1.310 1.00 78.89 425 MET B O 1
ATOM 6726 N N . LEU C 2 426 ? -55.191 -20.603 0.165 1.00 70.25 426 LEU B N 1
ATOM 6727 C CA . LEU C 2 426 ? -56.399 -19.800 0.023 1.00 79.66 426 LEU B CA 1
ATOM 6728 C C . LEU C 2 426 ? -56.399 -19.090 -1.320 1.00 77.76 426 LEU B C 1
ATOM 6729 O O . LEU C 2 426 ? -56.133 -17.889 -1.399 1.00 59.13 426 LEU B O 1
ATOM 6734 N N . ARG C 2 427 ? -56.685 -19.824 -2.380 1.00 87.64 427 ARG B N 1
ATOM 6735 C CA . ARG C 2 427 ? -56.498 -19.337 -3.735 1.00 78.31 427 ARG B CA 1
ATOM 6736 C C . ARG C 2 427 ? -57.825 -19.021 -4.411 1.00 74.81 427 ARG B C 1
ATOM 6737 O O . ARG C 2 427 ? -58.717 -19.870 -4.466 1.00 59.84 427 ARG B O 1
ATOM 6745 N N . THR C 2 428 ? -57.948 -17.801 -4.915 1.00 87.57 428 THR B N 1
ATOM 6746 C CA . THR C 2 428 ? -58.888 -17.471 -5.976 1.00 106.35 428 THR B CA 1
ATOM 6747 C C . THR C 2 428 ? -57.994 -17.187 -7.164 1.00 111.10 428 THR B C 1
ATOM 6748 O O . THR C 2 428 ? -57.151 -16.289 -7.099 1.00 115.33 428 THR B O 1
ATOM 6752 N N . HIS C 2 429 ? -58.156 -17.945 -8.235 1.00 106.80 429 HIS B N 1
ATOM 6753 C CA . HIS C 2 429 ? -57.038 -17.955 -9.160 1.00 98.23 429 HIS B CA 1
ATOM 6754 C C . HIS C 2 429 ? -57.143 -16.919 -10.266 1.00 91.38 429 HIS B C 1
ATOM 6755 O O . HIS C 2 429 ? -56.214 -16.133 -10.462 1.00 79.76 429 HIS B O 1
ATOM 6762 N N . LYS C 2 430 ? -58.252 -16.886 -10.986 1.00 89.32 430 LYS B N 1
ATOM 6763 C CA . LYS C 2 430 ? -58.236 -16.298 -12.312 1.00 88.47 430 LYS B CA 1
ATOM 6764 C C . LYS C 2 430 ? -58.759 -14.875 -12.380 1.00 99.90 430 LYS B C 1
ATOM 6765 O O . LYS C 2 430 ? -59.802 -14.545 -11.812 1.00 100.82 430 LYS B O 1
ATOM 6767 N N . SER C 2 431 ? -58.018 -14.053 -13.117 1.00 100.45 431 SER B N 1
ATOM 6768 C CA . SER C 2 431 ? -58.450 -12.764 -13.634 1.00 104.09 431 SER B CA 1
ATOM 6769 C C . SER C 2 431 ? -58.074 -12.742 -15.112 1.00 95.23 431 SER B C 1
ATOM 6770 O O . SER C 2 431 ? -57.311 -11.888 -15.560 1.00 83.42 431 SER B O 1
ATOM 6773 N N . TYR C 2 432 ? -58.607 -13.714 -15.862 1.00 107.68 432 TYR B N 1
ATOM 6774 C CA . TYR C 2 432 ? -58.165 -13.975 -17.230 1.00 92.05 432 TYR B CA 1
ATOM 6775 C C . TYR C 2 432 ? -57.877 -12.717 -18.011 1.00 67.52 432 TYR B C 1
ATOM 6776 O O . TYR C 2 432 ? -56.771 -12.538 -18.524 1.00 66.84 432 TYR B O 1
ATOM 6785 N N . ASP C 2 433 ? -58.845 -11.812 -18.073 1.00 57.46 433 ASP B N 1
ATOM 6786 C CA . ASP C 2 433 ? -58.624 -10.587 -18.820 1.00 57.32 433 ASP B CA 1
ATOM 6787 C C . ASP C 2 433 ? -57.399 -9.846 -18.308 1.00 56.71 433 ASP B C 1
ATOM 6788 O O . ASP C 2 433 ? -56.610 -9.336 -19.110 1.00 56.23 433 ASP B O 1
ATOM 6793 N N . ASP C 2 434 ? -57.182 -9.834 -16.989 1.00 67.45 434 ASP B N 1
ATOM 6794 C CA . ASP C 2 434 ? -55.963 -9.242 -16.456 1.00 93.79 434 ASP B CA 1
ATOM 6795 C C . ASP C 2 434 ? -55.765 -7.831 -16.979 1.00 137.16 434 ASP B C 1
ATOM 6796 O O . ASP C 2 434 ? -54.986 -7.643 -17.909 1.00 109.89 434 ASP B O 1
ATOM 6801 N N . PRO C 2 435 ? -56.388 -6.831 -16.374 1.00 148.53 435 PRO B N 1
ATOM 6802 C CA . PRO C 2 435 ? -56.678 -5.554 -17.044 1.00 157.16 435 PRO B CA 1
ATOM 6803 C C . PRO C 2 435 ? -55.763 -5.106 -18.174 1.00 158.73 435 PRO B C 1
ATOM 6804 O O . PRO C 2 435 ? -56.272 -4.723 -19.230 1.00 171.19 435 PRO B O 1
ATOM 6808 N N . ASN C 2 436 ? -54.456 -5.294 -18.017 1.00 154.78 436 ASN B N 1
ATOM 6809 C CA . ASN C 2 436 ? -53.498 -4.963 -19.065 1.00 141.12 436 ASN B CA 1
ATOM 6810 C C . ASN C 2 436 ? -53.908 -5.829 -20.220 1.00 138.49 436 ASN B C 1
ATOM 6811 O O . ASN C 2 436 ? -54.083 -7.039 -20.088 1.00 152.46 436 ASN B O 1
ATOM 6813 N N . ILE C 2 437 ? -54.025 -5.188 -21.366 1.00 133.72 437 ILE B N 1
ATOM 6814 C CA . ILE C 2 437 ? -54.585 -5.805 -22.539 1.00 108.12 437 ILE B CA 1
ATOM 6815 C C . ILE C 2 437 ? -53.860 -7.077 -22.903 1.00 112.38 437 ILE B C 1
ATOM 6816 O O . ILE C 2 437 ? -54.480 -8.071 -23.143 1.00 125.76 437 ILE B O 1
ATOM 6818 N N . ASN C 2 438 ? -52.553 -7.063 -22.898 1.00 108.63 438 ASN B N 1
ATOM 6819 C CA . ASN C 2 438 ? -51.856 -8.281 -23.110 1.00 123.20 438 ASN B CA 1
ATOM 6820 C C . ASN C 2 438 ? -51.327 -8.384 -21.711 1.00 126.21 438 ASN B C 1
ATOM 6821 O O . ASN C 2 438 ? -50.418 -7.675 -21.399 1.00 116.97 438 ASN B O 1
ATOM 6826 N N . LEU C 2 439 ? -51.849 -9.322 -20.914 1.00 138.40 439 LEU B N 1
ATOM 6827 C CA . LEU C 2 439 ? -51.570 -9.497 -19.460 1.00 131.47 439 LEU B CA 1
ATOM 6828 C C . LEU C 2 439 ? -50.269 -8.988 -18.890 1.00 130.86 439 LEU B C 1
ATOM 6829 O O . LEU C 2 439 ? -50.258 -7.892 -18.390 1.00 136.38 439 LEU B O 1
ATOM 6831 N N . ASP C 2 440 ? -49.225 -9.804 -18.918 1.00 129.64 440 ASP B N 1
ATOM 6832 C CA . ASP C 2 440 ? -47.917 -9.458 -18.440 1.00 52.16 440 ASP B CA 1
ATOM 6833 C C . ASP C 2 440 ? -47.001 -10.474 -19.048 1.00 51.66 440 ASP B C 1
ATOM 6834 O O . ASP C 2 440 ? -47.169 -11.654 -18.882 1.00 51.69 440 ASP B O 1
ATOM 6839 N N . GLU C 2 441 ? -46.032 -10.019 -19.799 1.00 54.11 441 GLU B N 1
ATOM 6840 C CA . GLU C 2 441 ? -45.149 -10.988 -20.416 1.00 67.33 441 GLU B CA 1
ATOM 6841 C C . GLU C 2 441 ? -44.291 -11.612 -19.342 1.00 60.04 441 GLU B C 1
ATOM 6842 O O . GLU C 2 441 ? -44.187 -12.837 -19.224 1.00 54.92 441 GLU B O 1
ATOM 6848 N N . TYR C 2 442 ? -43.697 -10.755 -18.545 1.00 71.83 442 TYR B N 1
ATOM 6849 C CA . TYR C 2 442 ? -42.958 -11.089 -17.342 1.00 80.29 442 TYR B CA 1
ATOM 6850 C C . TYR C 2 442 ? -43.862 -10.876 -16.140 1.00 72.16 442 TYR B C 1
ATOM 6851 O O . TYR C 2 442 ? -44.124 -9.727 -15.763 1.00 72.39 442 TYR B O 1
ATOM 6860 N N . ASN C 2 443 ? -44.270 -11.954 -15.480 1.00 63.28 443 ASN B N 1
ATOM 6861 C CA . ASN C 2 443 ? -45.048 -11.760 -14.266 1.00 69.71 443 ASN B CA 1
ATOM 6862 C C . ASN C 2 443 ? -45.361 -13.075 -13.585 1.00 98.07 443 ASN B C 1
ATOM 6863 O O . ASN C 2 443 ? -45.326 -14.124 -14.233 1.00 87.78 443 ASN B O 1
ATOM 6865 N N . PRO C 2 444 ? -45.696 -13.061 -12.287 1.00 99.08 444 PRO B N 1
ATOM 6866 C CA . PRO C 2 444 ? -46.061 -14.307 -11.614 1.00 100.63 444 PRO B CA 1
ATOM 6867 C C . PRO C 2 444 ? -47.335 -14.859 -12.199 1.00 79.22 444 PRO B C 1
ATOM 6868 O O . PRO C 2 444 ? -47.840 -14.353 -13.202 1.00 69.66 444 PRO B O 1
ATOM 6872 N N . LEU C 2 445 ? -47.882 -15.883 -11.578 1.00 91.03 445 LEU B N 1
ATOM 6873 C CA . LEU C 2 445 ? -48.826 -16.735 -12.261 1.00 80.92 445 LEU B CA 1
ATOM 6874 C C . LEU C 2 445 ? -50.131 -16.810 -11.496 1.00 89.67 445 LEU B C 1
ATOM 6875 O O . LEU C 2 445 ? -50.149 -16.993 -10.273 1.00 59.94 445 LEU B O 1
ATOM 6877 N N . ALA C 2 446 ? -51.208 -16.632 -12.246 1.00 106.47 446 ALA B N 1
ATOM 6878 C CA . ALA C 2 446 ? -52.586 -16.897 -11.883 1.00 81.31 446 ALA B CA 1
ATOM 6879 C C . ALA C 2 446 ? -53.255 -17.351 -13.173 1.00 54.93 446 ALA B C 1
ATOM 6880 O O . ALA C 2 446 ? -52.570 -17.756 -14.116 1.00 54.44 446 ALA B O 1
ATOM 6882 N N . ALA C 2 447 ? -54.578 -17.290 -13.229 1.00 55.60 447 ALA B N 1
ATOM 6883 C CA . ALA C 2 447 ? -55.314 -17.593 -14.448 1.00 56.22 447 ALA B CA 1
ATOM 6884 C C . ALA C 2 447 ? -54.886 -18.972 -14.956 1.00 70.71 447 ALA B C 1
ATOM 6885 O O . ALA C 2 447 ? -54.354 -19.098 -16.061 1.00 77.34 447 ALA B O 1
ATOM 6887 N N . PRO C 2 448 ? -55.090 -20.006 -14.162 1.00 66.54 448 PRO B N 1
ATOM 6888 C CA . PRO C 2 448 ? -54.380 -21.263 -14.359 1.00 77.26 448 PRO B CA 1
ATOM 6889 C C . PRO C 2 448 ? -54.852 -21.987 -15.601 1.00 116.42 448 PRO B C 1
ATOM 6890 O O . PRO C 2 448 ? -55.838 -21.620 -16.236 1.00 55.93 448 PRO B O 1
ATOM 6894 N N . ILE C 2 449 ? -54.121 -23.043 -15.939 1.00 130.38 449 ILE B N 1
ATOM 6895 C CA . ILE C 2 449 ? -54.448 -23.893 -17.076 1.00 143.55 449 ILE B CA 1
ATOM 6896 C C . ILE C 2 449 ? -55.019 -25.185 -16.526 1.00 125.26 449 ILE B C 1
ATOM 6897 O O . ILE C 2 449 ? -54.355 -25.892 -15.762 1.00 119.98 449 ILE B O 1
ATOM 6899 N N . GLN C 2 450 ? -56.243 -25.492 -16.916 1.00 137.79 450 GLN B N 1
ATOM 6900 C CA . GLN C 2 450 ? -56.946 -26.662 -16.435 1.00 109.57 450 GLN B CA 1
ATOM 6901 C C . GLN C 2 450 ? -56.730 -27.814 -17.406 1.00 117.67 450 GLN B C 1
ATOM 6902 O O . GLN C 2 450 ? -55.956 -27.717 -18.357 1.00 116.91 450 GLN B O 1
ATOM 6908 N N . ILE C 2 451 ? -57.388 -28.940 -17.139 1.00 122.16 451 ILE B N 1
ATOM 6909 C CA . ILE C 2 451 ? -57.149 -30.171 -17.874 1.00 109.89 451 ILE B CA 1
ATOM 6910 C C . ILE C 2 451 ? -58.451 -30.939 -18.020 1.00 75.03 451 ILE B C 1
ATOM 6911 O O . ILE C 2 451 ? -59.381 -30.781 -17.225 1.00 75.69 451 ILE B O 1
ATOM 6916 N N . LYS C 2 452 ? -58.529 -31.755 -19.060 1.00 75.55 452 LYS B N 1
ATOM 6917 C CA . LYS C 2 452 ? -59.657 -32.658 -19.147 1.00 78.51 452 LYS B CA 1
ATOM 6918 C C . LYS C 2 452 ? -59.382 -33.858 -18.262 1.00 99.01 452 LYS B C 1
ATOM 6919 O O . LYS C 2 452 ? -58.232 -34.247 -18.052 1.00 91.91 452 LYS B O 1
ATOM 6921 N N . ASN C 2 453 ? -60.451 -34.451 -17.751 1.00 92.84 453 ASN B N 1
ATOM 6922 C CA . ASN C 2 453 ? -60.307 -35.540 -16.801 1.00 109.91 453 ASN B CA 1
ATOM 6923 C C . ASN C 2 453 ? -59.617 -36.741 -17.435 1.00 130.86 453 ASN B C 1
ATOM 6924 O O . ASN C 2 453 ? -59.900 -37.103 -18.580 1.00 138.52 453 ASN B O 1
ATOM 6926 N N . SER C 2 454 ? -58.665 -37.313 -16.705 1.00 131.54 454 SER B N 1
ATOM 6927 C CA . SER C 2 454 ? -57.934 -38.510 -17.088 1.00 117.27 454 SER B CA 1
ATOM 6928 C C . SER C 2 454 ? -58.224 -39.634 -16.100 1.00 119.51 454 SER B C 1
ATOM 6929 O O . SER C 2 454 ? -58.904 -39.447 -15.088 1.00 107.74 454 SER B O 1
ATOM 6932 N N . LYS C 2 455 ? -57.670 -40.812 -16.400 1.00 129.80 455 LYS B N 1
ATOM 6933 C CA . LYS C 2 455 ? -57.811 -41.978 -15.534 1.00 128.81 455 LYS B CA 1
ATOM 6934 C C . LYS C 2 455 ? -57.135 -41.797 -14.184 1.00 141.25 455 LYS B C 1
ATOM 6935 O O . LYS C 2 455 ? -57.386 -42.595 -13.274 1.00 149.92 455 LYS B O 1
ATOM 6937 N N . THR C 2 456 ? -56.276 -40.794 -14.038 1.00 126.30 456 THR B N 1
ATOM 6938 C CA . THR C 2 456 ? -55.570 -40.580 -12.789 1.00 122.57 456 THR B CA 1
ATOM 6939 C C . THR C 2 456 ? -56.458 -39.846 -11.795 1.00 115.59 456 THR B C 1
ATOM 6940 O O . THR C 2 456 ? -57.440 -39.195 -12.156 1.00 105.40 456 THR B O 1
ATOM 6942 N N . SER C 2 457 ? -56.094 -39.960 -10.524 1.00 110.04 457 SER B N 1
ATOM 6943 C CA . SER C 2 457 ? -56.822 -39.335 -9.434 1.00 102.35 457 SER B CA 1
ATOM 6944 C C . SER C 2 457 ? -56.173 -38.051 -8.951 1.00 106.49 457 SER B C 1
ATOM 6945 O O . SER C 2 457 ? -56.710 -37.407 -8.049 1.00 91.63 457 SER B O 1
ATOM 6948 N N . GLU C 2 458 ? -55.027 -37.669 -9.514 1.00 58.71 458 GLU B N 1
ATOM 6949 C CA . GLU C 2 458 ? -54.339 -36.457 -9.094 1.00 58.18 458 GLU B CA 1
ATOM 6950 C C . GLU C 2 458 ? -53.896 -35.601 -10.268 1.00 94.75 458 GLU B C 1
ATOM 6951 O O . GLU C 2 458 ? -53.138 -34.647 -10.073 1.00 56.99 458 GLU B O 1
ATOM 6953 N N . TYR C 2 459 ? -54.353 -35.915 -11.469 1.00 86.45 459 TYR B N 1
ATOM 6954 C CA . TYR C 2 459 ? -53.957 -35.207 -12.682 1.00 87.40 459 TYR B CA 1
ATOM 6955 C C . TYR C 2 459 ? -55.099 -34.304 -13.148 1.00 99.73 459 TYR B C 1
ATOM 6956 O O . TYR C 2 459 ? -55.692 -34.490 -14.210 1.00 67.05 459 TYR B O 1
ATOM 6958 N N . GLU C 2 460 ? -55.420 -33.321 -12.308 1.00 115.30 460 GLU B N 1
ATOM 6959 C CA . GLU C 2 460 ? -56.541 -32.422 -12.545 1.00 111.74 460 GLU B CA 1
ATOM 6960 C C . GLU C 2 460 ? -56.148 -31.067 -13.111 1.00 97.45 460 GLU B C 1
ATOM 6961 O O . GLU C 2 460 ? -56.982 -30.424 -13.749 1.00 91.35 460 GLU B O 1
ATOM 6967 N N . ILE C 2 461 ? -54.934 -30.578 -12.856 1.00 94.76 461 ILE B N 1
ATOM 6968 C CA . ILE C 2 461 ? -54.504 -29.289 -13.390 1.00 84.93 461 ILE B CA 1
ATOM 6969 C C . ILE C 2 461 ? -52.987 -29.234 -13.406 1.00 58.24 461 ILE B C 1
ATOM 6970 O O . ILE C 2 461 ? -52.319 -29.919 -12.636 1.00 57.26 461 ILE B O 1
ATOM 6972 N N . ILE C 2 462 ? -52.441 -28.373 -14.258 1.00 59.16 462 ILE B N 1
ATOM 6973 C CA . ILE C 2 462 ? -51.002 -28.157 -14.318 1.00 58.42 462 ILE B CA 1
ATOM 6974 C C . ILE C 2 462 ? -50.617 -27.198 -13.208 1.00 68.15 462 ILE B C 1
ATOM 6975 O O . ILE C 2 462 ? -51.484 -26.597 -12.569 1.00 82.54 462 ILE B O 1
ATOM 6980 N N . ARG C 2 463 ? -49.318 -27.066 -12.962 1.00 66.86 463 ARG B N 1
ATOM 6981 C CA . ARG C 2 463 ? -48.803 -26.158 -11.953 1.00 71.19 463 ARG B CA 1
ATOM 6982 C C . ARG C 2 463 ? -49.103 -24.710 -12.316 1.00 86.86 463 ARG B C 1
ATOM 6983 O O . ARG C 2 463 ? -49.329 -24.364 -13.476 1.00 87.91 463 ARG B O 1
ATOM 6985 N N . THR C 2 464 ? -49.126 -23.861 -11.291 1.00 76.37 464 THR B N 1
ATOM 6986 C CA . THR C 2 464 ? -49.183 -22.415 -11.456 1.00 79.44 464 THR B CA 1
ATOM 6987 C C . THR C 2 464 ? -48.148 -21.770 -10.553 1.00 84.65 464 THR B C 1
ATOM 6988 O O . THR C 2 464 ? -47.564 -20.735 -10.883 1.00 91.41 464 THR B O 1
ATOM 6992 N N . SER C 2 465 ? -47.893 -22.428 -9.427 1.00 97.79 465 SER B N 1
ATOM 6993 C CA . SER C 2 465 ? -46.805 -22.106 -8.513 1.00 89.03 465 SER B CA 1
ATOM 6994 C C . SER C 2 465 ? -46.334 -23.444 -7.995 1.00 53.03 465 SER B C 1
ATOM 6995 O O . SER C 2 465 ? -47.036 -24.097 -7.223 1.00 53.54 465 SER B O 1
ATOM 6998 N N . LEU C 2 466 ? -45.136 -23.829 -8.385 1.00 52.51 466 LEU B N 1
ATOM 6999 C CA . LEU C 2 466 ? -44.740 -25.207 -8.196 1.00 52.49 466 LEU B CA 1
ATOM 7000 C C . LEU C 2 466 ? -44.498 -25.557 -6.738 1.00 108.83 466 LEU B C 1
ATOM 7001 O O . LEU C 2 466 ? -44.575 -26.736 -6.384 1.00 52.99 466 LEU B O 1
ATOM 7006 N N . ILE C 2 467 ? -44.265 -24.558 -5.884 1.00 108.94 467 ILE B N 1
ATOM 7007 C CA . ILE C 2 467 ? -43.828 -24.798 -4.508 1.00 105.00 467 ILE B CA 1
ATOM 7008 C C . ILE C 2 467 ? -44.706 -25.822 -3.813 1.00 88.00 467 ILE B C 1
ATOM 7009 O O . ILE C 2 467 ? -44.234 -26.570 -2.951 1.00 86.30 467 ILE B O 1
ATOM 7014 N N . VAL C 2 468 ? -45.986 -25.887 -4.177 1.00 71.01 468 VAL B N 1
ATOM 7015 C CA . VAL C 2 468 ? -46.905 -26.772 -3.475 1.00 54.68 468 VAL B CA 1
ATOM 7016 C C . VAL C 2 468 ? -46.452 -28.213 -3.607 1.00 93.36 468 VAL B C 1
ATOM 7017 O O . VAL C 2 468 ? -46.372 -28.949 -2.618 1.00 82.52 468 VAL B O 1
ATOM 7021 N N . ASN C 2 469 ? -46.153 -28.642 -4.832 1.00 96.85 469 ASN B N 1
ATOM 7022 C CA . ASN C 2 469 ? -45.598 -29.976 -4.996 1.00 123.30 469 ASN B CA 1
ATOM 7023 C C . ASN C 2 469 ? -44.349 -30.131 -4.149 1.00 95.35 469 ASN B C 1
ATOM 7024 O O . ASN C 2 469 ? -44.177 -31.147 -3.468 1.00 119.33 469 ASN B O 1
ATOM 7029 N N . LEU C 2 470 ? -43.489 -29.112 -4.142 1.00 67.80 470 LEU B N 1
ATOM 7030 C CA . LEU C 2 470 ? -42.345 -29.141 -3.247 1.00 53.30 470 LEU B CA 1
ATOM 7031 C C . LEU C 2 470 ? -42.816 -29.383 -1.830 1.00 53.91 470 LEU B C 1
ATOM 7032 O O . LEU C 2 470 ? -42.348 -30.302 -1.152 1.00 62.72 470 LEU B O 1
ATOM 7037 N N . LEU C 2 471 ? -43.788 -28.592 -1.388 1.00 54.30 471 LEU B N 1
ATOM 7038 C CA . LEU C 2 471 ? -44.361 -28.811 -0.071 1.00 54.94 471 LEU B CA 1
ATOM 7039 C C . LEU C 2 471 ? -44.842 -30.246 0.067 1.00 75.79 471 LEU B C 1
ATOM 7040 O O . LEU C 2 471 ? -44.528 -30.928 1.049 1.00 55.64 471 LEU B O 1
ATOM 7045 N N . LYS C 2 472 ? -45.569 -30.738 -0.935 1.00 76.85 472 LYS B N 1
ATOM 7046 C CA . LYS C 2 472 ? -46.024 -32.119 -0.885 1.00 59.38 472 LYS B CA 1
ATOM 7047 C C . LYS C 2 472 ? -44.856 -33.060 -0.674 1.00 63.05 472 LYS B C 1
ATOM 7048 O O . LYS C 2 472 ? -44.908 -33.943 0.185 1.00 75.78 472 LYS B O 1
ATOM 7050 N N . PHE C 2 473 ? -43.771 -32.842 -1.412 1.00 59.72 473 PHE B N 1
ATOM 7051 C CA . PHE C 2 473 ? -42.588 -33.676 -1.264 1.00 54.60 473 PHE B CA 1
ATOM 7052 C C . PHE C 2 473 ? -42.106 -33.721 0.175 1.00 65.91 473 PHE B C 1
ATOM 7053 O O . PHE C 2 473 ? -41.712 -34.782 0.670 1.00 86.32 473 PHE B O 1
ATOM 7055 N N . VAL C 2 474 ? -42.109 -32.581 0.862 1.00 54.97 474 VAL B N 1
ATOM 7056 C CA . VAL C 2 474 ? -41.578 -32.581 2.217 1.00 55.26 474 VAL B CA 1
ATOM 7057 C C . VAL C 2 474 ? -42.511 -33.325 3.156 1.00 56.02 474 VAL B C 1
ATOM 7058 O O . VAL C 2 474 ? -42.084 -33.814 4.205 1.00 56.34 474 VAL B O 1
ATOM 7062 N N . SER C 2 475 ? -43.795 -33.405 2.826 1.00 56.37 475 SER B N 1
ATOM 7063 C CA . SER C 2 475 ? -44.664 -34.250 3.626 1.00 57.12 475 SER B CA 1
ATOM 7064 C C . SER C 2 475 ? -44.365 -35.720 3.441 1.00 68.65 475 SER B C 1
ATOM 7065 O O . SER C 2 475 ? -45.048 -36.550 4.041 1.00 105.93 475 SER B O 1
ATOM 7068 N N . ALA C 2 476 ? -43.375 -36.063 2.625 1.00 56.61 476 ALA B N 1
ATOM 7069 C CA . ALA C 2 476 ? -43.105 -37.444 2.276 1.00 56.65 476 ALA B CA 1
ATOM 7070 C C . ALA C 2 476 ? -41.932 -38.057 3.016 1.00 107.63 476 ALA B C 1
ATOM 7071 O O . ALA C 2 476 ? -41.885 -39.282 3.154 1.00 78.48 476 ALA B O 1
ATOM 7073 N N . ASN C 2 477 ? -40.996 -37.255 3.503 1.00 112.08 477 ASN B N 1
ATOM 7074 C CA . ASN C 2 477 ? -39.750 -37.767 4.077 1.00 126.72 477 ASN B CA 1
ATOM 7075 C C . ASN C 2 477 ? -39.546 -37.103 5.436 1.00 116.86 477 ASN B C 1
ATOM 7076 O O . ASN C 2 477 ? -38.749 -36.174 5.571 1.00 108.64 477 ASN B O 1
ATOM 7081 N N . LYS C 2 478 ? -40.270 -37.584 6.447 1.00 133.76 478 LYS B N 1
ATOM 7082 C CA . LYS C 2 478 ? -40.294 -36.947 7.756 1.00 122.44 478 LYS B CA 1
ATOM 7083 C C . LYS C 2 478 ? -39.222 -37.447 8.707 1.00 115.22 478 LYS B C 1
ATOM 7084 O O . LYS C 2 478 ? -39.356 -37.258 9.919 1.00 121.63 478 LYS B O 1
ATOM 7090 N N . HIS C 2 479 ? -38.181 -38.099 8.209 1.00 102.04 479 HIS B N 1
ATOM 7091 C CA . HIS C 2 479 ? -37.131 -38.594 9.084 1.00 93.41 479 HIS B CA 1
ATOM 7092 C C . HIS C 2 479 ? -35.739 -38.111 8.713 1.00 76.15 479 HIS B C 1
ATOM 7093 O O . HIS C 2 479 ? -34.779 -38.484 9.393 1.00 90.58 479 HIS B O 1
ATOM 7100 N N . ARG C 2 480 ? -35.590 -37.295 7.679 1.00 62.83 480 ARG B N 1
ATOM 7101 C CA . ARG C 2 480 ? -34.259 -36.942 7.208 1.00 66.35 480 ARG B CA 1
ATOM 7102 C C . ARG C 2 480 ? -33.630 -35.898 8.122 1.00 80.95 480 ARG B C 1
ATOM 7103 O O . ARG C 2 480 ? -34.119 -35.624 9.218 1.00 86.05 480 ARG B O 1
ATOM 7111 N N . GLU C 2 481 ? -32.513 -35.323 7.680 1.00 85.65 481 GLU B N 1
ATOM 7112 C CA . GLU C 2 481 ? -31.760 -34.371 8.483 1.00 91.88 481 GLU B CA 1
ATOM 7113 C C . GLU C 2 481 ? -32.616 -33.170 8.863 1.00 122.61 481 GLU B C 1
ATOM 7114 O O . GLU C 2 481 ? -33.637 -32.878 8.241 1.00 120.46 481 GLU B O 1
ATOM 7120 N N . LEU C 2 482 ? -32.187 -32.467 9.909 1.00 56.00 482 LEU B N 1
ATOM 7121 C CA . LEU C 2 482 ? -32.995 -31.359 10.416 1.00 56.20 482 LEU B CA 1
ATOM 7122 C C . LEU C 2 482 ? -33.165 -30.270 9.370 1.00 55.63 482 LEU B C 1
ATOM 7123 O O . LEU C 2 482 ? -34.313 -29.957 9.014 1.00 76.75 482 LEU B O 1
ATOM 7125 N N . PRO C 2 483 ? -32.106 -29.652 8.842 1.00 55.16 483 PRO B N 1
ATOM 7126 C CA . PRO C 2 483 ? -32.307 -28.618 7.826 1.00 69.05 483 PRO B CA 1
ATOM 7127 C C . PRO C 2 483 ? -32.463 -29.235 6.446 1.00 61.43 483 PRO B C 1
ATOM 7128 O O . PRO C 2 483 ? -31.508 -29.749 5.858 1.00 59.24 483 PRO B O 1
ATOM 7132 N N . LEU C 2 484 ? -33.667 -29.151 5.912 1.00 54.83 484 LEU B N 1
ATOM 7133 C CA . LEU C 2 484 ? -33.980 -29.610 4.576 1.00 54.43 484 LEU B CA 1
ATOM 7134 C C . LEU C 2 484 ? -33.985 -28.406 3.666 1.00 59.36 484 LEU B C 1
ATOM 7135 O O . LEU C 2 484 ? -34.777 -27.482 3.859 1.00 74.69 484 LEU B O 1
ATOM 7140 N N . ARG C 2 485 ? -33.113 -28.427 2.674 1.00 64.22 485 ARG B N 1
ATOM 7141 C CA . ARG C 2 485 ? -32.880 -27.281 1.817 1.00 52.34 485 ARG B CA 1
ATOM 7142 C C . ARG C 2 485 ? -32.989 -27.740 0.373 1.00 78.84 485 ARG B C 1
ATOM 7143 O O . ARG C 2 485 ? -32.144 -28.502 -0.101 1.00 51.68 485 ARG B O 1
ATOM 7151 N N . PHE C 2 486 ? -34.013 -27.262 -0.332 1.00 84.64 486 PHE B N 1
ATOM 7152 C CA . PHE C 2 486 ? -34.309 -27.743 -1.676 1.00 96.49 486 PHE B CA 1
ATOM 7153 C C . PHE C 2 486 ? -34.648 -26.589 -2.603 1.00 124.76 486 PHE B C 1
ATOM 7154 O O . PHE C 2 486 ? -34.953 -25.481 -2.162 1.00 127.44 486 PHE B O 1
ATOM 7162 N N . PHE C 2 487 ? -34.653 -26.883 -3.903 1.00 96.69 487 PHE B N 1
ATOM 7163 C CA . PHE C 2 487 ? -34.955 -25.882 -4.914 1.00 55.10 487 PHE B CA 1
ATOM 7164 C C . PHE C 2 487 ? -35.402 -26.591 -6.180 1.00 58.93 487 PHE B C 1
ATOM 7165 O O . PHE C 2 487 ? -35.270 -27.807 -6.308 1.00 59.54 487 PHE B O 1
ATOM 7173 N N . GLU C 2 488 ? -35.905 -25.809 -7.134 1.00 68.16 488 GLU B N 1
ATOM 7174 C CA . GLU C 2 488 ? -36.358 -26.381 -8.397 1.00 83.10 488 GLU B CA 1
ATOM 7175 C C . GLU C 2 488 ? -36.517 -25.318 -9.469 1.00 69.27 488 GLU B C 1
ATOM 7176 O O . GLU C 2 488 ? -37.132 -24.274 -9.231 1.00 65.99 488 GLU B O 1
ATOM 7182 N N . ILE C 2 489 ? -36.017 -25.634 -10.661 1.00 79.31 489 ILE B N 1
ATOM 7183 C CA . ILE C 2 489 ? -36.305 -24.903 -11.885 1.00 101.87 489 ILE B CA 1
ATOM 7184 C C . ILE C 2 489 ? -37.279 -25.737 -12.687 1.00 82.51 489 ILE B C 1
ATOM 7185 O O . ILE C 2 489 ? -37.283 -26.970 -12.607 1.00 87.06 489 ILE B O 1
ATOM 7190 N N . GLY C 2 490 ? -38.089 -25.073 -13.495 1.00 65.96 490 GLY B N 1
ATOM 7191 C CA . GLY C 2 490 ? -38.978 -25.839 -14.343 1.00 49.43 490 GLY B CA 1
ATOM 7192 C C . GLY C 2 490 ? -39.837 -24.938 -15.186 1.00 49.49 490 GLY B C 1
ATOM 7193 O O . GLY C 2 490 ? -39.785 -23.710 -15.084 1.00 49.43 490 GLY B O 1
ATOM 7194 N N . ASP C 2 491 ? -40.626 -25.573 -16.036 1.00 49.63 491 ASP B N 1
ATOM 7195 C CA . ASP C 2 491 ? -41.607 -24.889 -16.857 1.00 63.39 491 ASP B CA 1
ATOM 7196 C C . ASP C 2 491 ? -42.965 -25.034 -16.192 1.00 50.33 491 ASP B C 1
ATOM 7197 O O . ASP C 2 491 ? -43.309 -26.115 -15.709 1.00 50.59 491 ASP B O 1
ATOM 7202 N N . VAL C 2 492 ? -43.711 -23.937 -16.130 1.00 50.54 492 VAL B N 1
ATOM 7203 C CA . VAL C 2 492 ? -45.070 -23.912 -15.625 1.00 51.12 492 VAL B CA 1
ATOM 7204 C C . VAL C 2 492 ? -45.946 -23.356 -16.739 1.00 58.76 492 VAL B C 1
ATOM 7205 O O . VAL C 2 492 ? -45.449 -22.826 -17.729 1.00 70.75 492 VAL B O 1
ATOM 7209 N N . SER C 2 493 ? -47.261 -23.475 -16.576 1.00 63.07 493 SER B N 1
ATOM 7210 C CA . SER C 2 493 ? -48.147 -23.082 -17.659 1.00 71.99 493 SER B CA 1
ATOM 7211 C C . SER C 2 493 ? -49.458 -22.528 -17.126 1.00 90.57 493 SER B C 1
ATOM 7212 O O . SER C 2 493 ? -50.016 -23.057 -16.164 1.00 53.06 493 SER B O 1
ATOM 7215 N N . TYR C 2 494 ? -49.945 -21.467 -17.769 1.00 99.39 494 TYR B N 1
ATOM 7216 C CA . TYR C 2 494 ? -51.255 -20.908 -17.454 1.00 107.22 494 TYR B CA 1
ATOM 7217 C C . TYR C 2 494 ? -51.973 -20.515 -18.742 1.00 132.34 494 TYR B C 1
ATOM 7218 O O . TYR C 2 494 ? -51.420 -20.589 -19.844 1.00 136.27 494 TYR B O 1
ATOM 7227 N N . ALA C 2 495 ? -53.226 -20.097 -18.588 1.00 140.56 495 ALA B N 1
ATOM 7228 C CA . ALA C 2 495 ? -54.082 -19.791 -19.724 1.00 54.52 495 ALA B CA 1
ATOM 7229 C C . ALA C 2 495 ? -53.901 -18.368 -20.218 1.00 55.69 495 ALA B C 1
ATOM 7230 O O . ALA C 2 495 ? -53.812 -17.430 -19.426 1.00 54.39 495 ALA B O 1
ATOM 7232 N N . THR C 2 496 ? -53.842 -18.214 -21.541 1.00 61.07 496 THR B N 1
ATOM 7233 C CA . THR C 2 496 ? -53.662 -16.909 -22.163 1.00 74.40 496 THR B CA 1
ATOM 7234 C C . THR C 2 496 ? -54.697 -16.676 -23.248 1.00 77.44 496 THR B C 1
ATOM 7235 O O . THR C 2 496 ? -54.791 -17.455 -24.199 1.00 61.56 496 THR B O 1
ATOM 7239 N N . TYR C 2 497 ? -55.446 -15.588 -23.110 1.00 80.32 497 TYR B N 1
ATOM 7240 C CA . TYR C 2 497 ? -56.474 -15.225 -24.075 1.00 89.22 497 TYR B CA 1
ATOM 7241 C C . TYR C 2 497 ? -55.868 -14.715 -25.380 1.00 90.84 497 TYR B C 1
ATOM 7242 O O . TYR C 2 497 ? -56.243 -15.162 -26.468 1.00 87.86 497 TYR B O 1
ATOM 7251 N N . ASN C 2 498 ? -54.915 -13.791 -25.287 1.00 94.55 498 ASN B N 1
ATOM 7252 C CA . ASN C 2 498 ? -54.517 -12.956 -26.415 1.00 89.20 498 ASN B CA 1
ATOM 7253 C C . ASN C 2 498 ? -53.577 -13.623 -27.409 1.00 76.11 498 ASN B C 1
ATOM 7254 O O . ASN C 2 498 ? -53.442 -14.848 -27.429 1.00 63.36 498 ASN B O 1
ATOM 7259 N N . GLN C 2 499 ? -52.907 -12.799 -28.218 1.00 59.32 499 GLN B N 1
ATOM 7260 C CA . GLN C 2 499 ? -52.028 -13.198 -29.313 1.00 58.87 499 GLN B CA 1
ATOM 7261 C C . GLN C 2 499 ? -51.014 -14.267 -28.956 1.00 68.86 499 GLN B C 1
ATOM 7262 O O . GLN C 2 499 ? -50.206 -14.667 -29.799 1.00 78.61 499 GLN B O 1
ATOM 7264 N N . THR C 2 500 ? -51.016 -14.710 -27.710 1.00 73.22 500 THR B N 1
ATOM 7265 C CA . THR C 2 500 ? -50.196 -15.844 -27.352 1.00 56.66 500 THR B CA 1
ATOM 7266 C C . THR C 2 500 ? -50.669 -17.034 -28.155 1.00 52.39 500 THR B C 1
ATOM 7267 O O . THR C 2 500 ? -51.840 -17.407 -28.085 1.00 52.94 500 THR B O 1
ATOM 7271 N N . ASP C 2 501 ? -49.759 -17.653 -28.889 1.00 51.95 501 ASP B N 1
ATOM 7272 C CA . ASP C 2 501 ? -50.154 -18.803 -29.673 1.00 52.12 501 ASP B CA 1
ATOM 7273 C C . ASP C 2 501 ? -50.690 -19.894 -28.758 1.00 81.71 501 ASP B C 1
ATOM 7274 O O . ASP C 2 501 ? -50.430 -19.916 -27.556 1.00 61.57 501 ASP B O 1
ATOM 7279 N N . THR C 2 502 ? -51.496 -20.778 -29.340 1.00 93.89 502 THR B N 1
ATOM 7280 C CA . THR C 2 502 ? -52.119 -21.898 -28.645 1.00 53.09 502 THR B CA 1
ATOM 7281 C C . THR C 2 502 ? -53.040 -21.452 -27.527 1.00 59.26 502 THR B C 1
ATOM 7282 O O . THR C 2 502 ? -53.591 -22.291 -26.814 1.00 53.88 502 THR B O 1
ATOM 7286 N N . ASN C 2 503 ? -53.186 -20.147 -27.340 1.00 62.98 503 ASN B N 1
ATOM 7287 C CA . ASN C 2 503 ? -54.011 -19.602 -26.271 1.00 63.43 503 ASN B CA 1
ATOM 7288 C C . ASN C 2 503 ? -53.549 -20.087 -24.906 1.00 80.71 503 ASN B C 1
ATOM 7289 O O . ASN C 2 503 ? -54.357 -20.264 -23.999 1.00 93.12 503 ASN B O 1
ATOM 7294 N N . ALA C 2 504 ? -52.250 -20.289 -24.737 1.00 85.28 504 ALA B N 1
ATOM 7295 C CA . ALA C 2 504 ? -51.734 -20.756 -23.463 1.00 53.05 504 ALA B CA 1
ATOM 7296 C C . ALA C 2 504 ? -50.253 -20.463 -23.431 1.00 88.05 504 ALA B C 1
ATOM 7297 O O . ALA C 2 504 ? -49.601 -20.434 -24.475 1.00 51.99 504 ALA B O 1
ATOM 7299 N N . VAL C 2 505 ? -49.717 -20.286 -22.227 1.00 78.50 505 VAL B N 1
ATOM 7300 C CA . VAL C 2 505 ? -48.328 -19.888 -22.089 1.00 70.13 505 VAL B CA 1
ATOM 7301 C C . VAL C 2 505 ? -47.655 -20.825 -21.110 1.00 69.88 505 VAL B C 1
ATOM 7302 O O . VAL C 2 505 ? -48.280 -21.375 -20.198 1.00 54.24 505 VAL B O 1
ATOM 7306 N N . ASN C 2 506 ? -46.362 -21.005 -21.327 1.00 50.84 506 ASN B N 1
ATOM 7307 C CA . ASN C 2 506 ? -45.525 -21.883 -20.530 1.00 50.60 506 ASN B CA 1
ATOM 7308 C C . ASN C 2 506 ? -44.226 -21.138 -20.286 1.00 50.13 506 ASN B C 1
ATOM 7309 O O . ASN C 2 506 ? -43.427 -20.958 -21.210 1.00 63.54 506 ASN B O 1
ATOM 7314 N N . LYS C 2 507 ? -44.033 -20.698 -19.053 1.00 53.88 507 LYS B N 1
ATOM 7315 C CA . LYS C 2 507 ? -42.896 -19.888 -18.652 1.00 53.52 507 LYS B CA 1
ATOM 7316 C C . LYS C 2 507 ? -42.097 -20.613 -17.588 1.00 53.39 507 LYS B C 1
ATOM 7317 O O . LYS C 2 507 ? -42.632 -21.437 -16.853 1.00 49.98 507 LYS B O 1
ATOM 7319 N N . LYS C 2 508 ? -40.815 -20.293 -17.500 1.00 49.30 508 LYS B N 1
ATOM 7320 C CA . LYS C 2 508 ? -39.912 -20.980 -16.592 1.00 49.17 508 LYS B CA 1
ATOM 7321 C C . LYS C 2 508 ? -39.785 -20.209 -15.286 1.00 76.24 508 LYS B C 1
ATOM 7322 O O . LYS C 2 508 ? -39.602 -18.991 -15.285 1.00 66.59 508 LYS B O 1
ATOM 7324 N N . TYR C 2 509 ? -39.826 -20.939 -14.178 1.00 62.18 509 TYR B N 1
ATOM 7325 C CA . TYR C 2 509 ? -39.659 -20.352 -12.866 1.00 61.18 509 TYR B CA 1
ATOM 7326 C C . TYR C 2 509 ? -38.732 -21.217 -12.031 1.00 61.09 509 TYR B C 1
ATOM 7327 O O . TYR C 2 509 ? -38.297 -22.298 -12.447 1.00 60.92 509 TYR B O 1
ATOM 7336 N N . LEU C 2 510 ? -38.461 -20.728 -10.821 1.00 90.68 510 LEU B N 1
ATOM 7337 C CA . LEU C 2 510 ? -37.666 -21.407 -9.811 1.00 72.35 510 LEU B CA 1
ATOM 7338 C C . LEU C 2 510 ? -38.210 -21.079 -8.437 1.00 50.20 510 LEU B C 1
ATOM 7339 O O . LEU C 2 510 ? -38.503 -19.923 -8.140 1.00 50.32 510 LEU B O 1
ATOM 7344 N N . SER C 2 511 ? -38.279 -22.081 -7.585 1.00 50.44 511 SER B N 1
ATOM 7345 C CA . SER C 2 511 ? -38.639 -21.848 -6.201 1.00 57.70 511 SER B CA 1
ATOM 7346 C C . SER C 2 511 ? -37.675 -22.607 -5.318 1.00 50.88 511 SER B C 1
ATOM 7347 O O . SER C 2 511 ? -37.183 -23.671 -5.687 1.00 50.71 511 SER B O 1
ATOM 7350 N N . ILE C 2 512 ? -37.435 -22.073 -4.133 1.00 51.12 512 ILE B N 1
ATOM 7351 C CA . ILE C 2 512 ? -36.525 -22.705 -3.194 1.00 51.19 512 ILE B CA 1
ATOM 7352 C C . ILE C 2 512 ? -37.140 -22.634 -1.813 1.00 57.18 512 ILE B C 1
ATOM 7353 O O . ILE C 2 512 ? -37.948 -21.752 -1.518 1.00 73.21 512 ILE B O 1
ATOM 7358 N N . ILE C 2 513 ? -36.782 -23.599 -0.976 1.00 54.78 513 ILE B N 1
ATOM 7359 C CA . ILE C 2 513 ? -37.414 -23.755 0.325 1.00 55.35 513 ILE B CA 1
ATOM 7360 C C . ILE C 2 513 ? -36.388 -24.245 1.327 1.00 65.43 513 ILE B C 1
ATOM 7361 O O . ILE C 2 513 ? -35.480 -25.013 0.989 1.00 87.82 513 ILE B O 1
ATOM 7366 N N . PHE C 2 514 ? -36.542 -23.781 2.563 1.00 64.28 514 PHE B N 1
ATOM 7367 C CA . PHE C 2 514 ? -35.742 -24.195 3.703 1.00 53.32 514 PHE B CA 1
ATOM 7368 C C . PHE C 2 514 ? -36.663 -24.644 4.822 1.00 58.85 514 PHE B C 1
ATOM 7369 O O . PHE C 2 514 ? -37.730 -24.067 5.014 1.00 54.25 514 PHE B O 1
ATOM 7377 N N . SER C 2 515 ? -36.236 -25.644 5.586 1.00 67.65 515 SER B N 1
ATOM 7378 C CA . SER C 2 515 ? -36.957 -25.994 6.801 1.00 54.90 515 SER B CA 1
ATOM 7379 C C . SER C 2 515 ? -36.014 -26.601 7.825 1.00 84.88 515 SER B C 1
ATOM 7380 O O . SER C 2 515 ? -35.117 -27.359 7.474 1.00 54.89 515 SER B O 1
ATOM 7383 N N . ASP C 2 516 ? -36.225 -26.264 9.094 1.00 100.48 516 ASP B N 1
ATOM 7384 C CA . ASP C 2 516 ? -35.505 -26.887 10.195 1.00 103.82 516 ASP B CA 1
ATOM 7385 C C . ASP C 2 516 ? -36.503 -27.359 11.233 1.00 122.94 516 ASP B C 1
ATOM 7386 O O . ASP C 2 516 ? -37.509 -26.700 11.498 1.00 110.77 516 ASP B O 1
ATOM 7391 N N . LYS C 2 517 ? -36.177 -28.496 11.847 1.00 127.97 517 LYS B N 1
ATOM 7392 C CA . LYS C 2 517 ? -37.068 -29.140 12.801 1.00 153.63 517 LYS B CA 1
ATOM 7393 C C . LYS C 2 517 ? -37.508 -28.197 13.908 1.00 167.03 517 LYS B C 1
ATOM 7394 O O . LYS C 2 517 ? -38.566 -28.408 14.509 1.00 158.82 517 LYS B O 1
ATOM 7400 N N . PHE C 2 518 ? -36.748 -27.138 14.166 1.00 139.37 518 PHE B N 1
ATOM 7401 C CA . PHE C 2 518 ? -37.039 -26.271 15.297 1.00 110.66 518 PHE B CA 1
ATOM 7402 C C . PHE C 2 518 ? -37.376 -24.841 14.907 1.00 108.75 518 PHE B C 1
ATOM 7403 O O . PHE C 2 518 ? -38.464 -24.371 15.240 1.00 82.10 518 PHE B O 1
ATOM 7411 N N . THR C 2 519 ? -36.505 -24.137 14.189 1.00 98.22 519 THR B N 1
ATOM 7412 C CA . THR C 2 519 ? -36.629 -22.693 14.291 1.00 98.53 519 THR B CA 1
ATOM 7413 C C . THR C 2 519 ? -37.254 -21.928 13.135 1.00 110.43 519 THR B C 1
ATOM 7414 O O . THR C 2 519 ? -38.413 -21.521 13.240 1.00 126.82 519 THR B O 1
ATOM 7418 N N . ALA C 2 520 ? -36.542 -21.777 12.020 1.00 114.80 520 ALA B N 1
ATOM 7419 C CA . ALA C 2 520 ? -37.065 -20.998 10.905 1.00 110.70 520 ALA B CA 1
ATOM 7420 C C . ALA C 2 520 ? -36.081 -20.910 9.754 1.00 96.03 520 ALA B C 1
ATOM 7421 O O . ALA C 2 520 ? -35.034 -21.559 9.767 1.00 129.64 520 ALA B O 1
ATOM 7423 N N . GLY C 2 521 ? -36.425 -20.110 8.752 1.00 93.41 521 GLY B N 1
ATOM 7424 C CA . GLY C 2 521 ? -35.466 -19.646 7.775 1.00 54.61 521 GLY B CA 1
ATOM 7425 C C . GLY C 2 521 ? -35.475 -18.133 7.728 1.00 71.27 521 GLY B C 1
ATOM 7426 O O . GLY C 2 521 ? -35.405 -17.467 8.761 1.00 61.86 521 GLY B O 1
ATOM 7427 N N . LEU C 2 522 ? -35.498 -17.592 6.518 1.00 73.57 522 LEU B N 1
ATOM 7428 C CA . LEU C 2 522 ? -35.639 -16.171 6.220 1.00 83.00 522 LEU B CA 1
ATOM 7429 C C . LEU C 2 522 ? -34.415 -15.352 6.586 1.00 73.41 522 LEU B C 1
ATOM 7430 O O . LEU C 2 522 ? -34.215 -14.259 6.050 1.00 73.20 522 LEU B O 1
ATOM 7435 N N . GLU C 2 523 ? -33.574 -15.865 7.466 1.00 67.88 523 GLU B N 1
ATOM 7436 C CA . GLU C 2 523 ? -32.254 -15.274 7.588 1.00 70.47 523 GLU B CA 1
ATOM 7437 C C . GLU C 2 523 ? -31.356 -15.847 6.513 1.00 84.97 523 GLU B C 1
ATOM 7438 O O . GLU C 2 523 ? -30.678 -15.114 5.787 1.00 53.10 523 GLU B O 1
ATOM 7440 N N . GLU C 2 524 ? -31.344 -17.176 6.423 1.00 74.50 524 GLU B N 1
ATOM 7441 C CA . GLU C 2 524 ? -30.623 -17.863 5.363 1.00 76.12 524 GLU B CA 1
ATOM 7442 C C . GLU C 2 524 ? -31.154 -17.465 4.002 1.00 57.41 524 GLU B C 1
ATOM 7443 O O . GLU C 2 524 ? -30.390 -17.074 3.121 1.00 57.01 524 GLU B O 1
ATOM 7445 N N . LEU C 2 525 ? -32.468 -17.554 3.818 1.00 61.58 525 LEU B N 1
ATOM 7446 C CA . LEU C 2 525 ? -33.041 -17.311 2.502 1.00 52.21 525 LEU B CA 1
ATOM 7447 C C . LEU C 2 525 ? -32.663 -15.939 1.984 1.00 52.00 525 LEU B C 1
ATOM 7448 O O . LEU C 2 525 ? -32.425 -15.765 0.786 1.00 51.57 525 LEU B O 1
ATOM 7453 N N . HIS C 2 526 ? -32.598 -14.953 2.867 1.00 57.73 526 HIS B N 1
ATOM 7454 C CA . HIS C 2 526 ? -32.174 -13.631 2.436 1.00 54.68 526 HIS B CA 1
ATOM 7455 C C . HIS C 2 526 ? -30.738 -13.664 1.934 1.00 59.32 526 HIS B C 1
ATOM 7456 O O . HIS C 2 526 ? -30.428 -13.107 0.874 1.00 53.98 526 HIS B O 1
ATOM 7463 N N . GLY C 2 527 ? -29.838 -14.270 2.711 1.00 60.14 527 GLY B N 1
ATOM 7464 C CA . GLY C 2 527 ? -28.466 -14.431 2.253 1.00 51.66 527 GLY B CA 1
ATOM 7465 C C . GLY C 2 527 ? -28.387 -15.158 0.929 1.00 51.19 527 GLY B C 1
ATOM 7466 O O . GLY C 2 527 ? -27.594 -14.807 0.057 1.00 58.36 527 GLY B O 1
ATOM 7467 N N . VAL C 2 528 ? -29.229 -16.168 0.756 1.00 51.17 528 VAL B N 1
ATOM 7468 C CA . VAL C 2 528 ? -29.230 -16.947 -0.468 1.00 53.59 528 VAL B CA 1
ATOM 7469 C C . VAL C 2 528 ? -29.613 -16.060 -1.632 1.00 50.47 528 VAL B C 1
ATOM 7470 O O . VAL C 2 528 ? -28.955 -16.048 -2.675 1.00 50.11 528 VAL B O 1
ATOM 7474 N N . LEU C 2 529 ? -30.733 -15.362 -1.491 1.00 50.66 529 LEU B N 1
ATOM 7475 C CA . LEU C 2 529 ? -31.198 -14.458 -2.526 1.00 50.45 529 LEU B CA 1
ATOM 7476 C C . LEU C 2 529 ? -30.118 -13.456 -2.908 1.00 50.27 529 LEU B C 1
ATOM 7477 O O . LEU C 2 529 ? -29.756 -13.329 -4.084 1.00 49.92 529 LEU B O 1
ATOM 7482 N N . GLU C 2 530 ? -29.598 -12.723 -1.928 1.00 50.54 530 GLU B N 1
ATOM 7483 C CA . GLU C 2 530 ? -28.572 -11.744 -2.263 1.00 50.42 530 GLU B CA 1
ATOM 7484 C C . GLU C 2 530 ? -27.362 -12.400 -2.904 1.00 50.11 530 GLU B C 1
ATOM 7485 O O . GLU C 2 530 ? -26.702 -11.785 -3.743 1.00 49.89 530 GLU B O 1
ATOM 7491 N N . ALA C 2 531 ? -27.050 -13.639 -2.529 1.00 50.12 531 ALA B N 1
ATOM 7492 C CA . ALA C 2 531 ? -25.871 -14.290 -3.083 1.00 60.96 531 ALA B CA 1
ATOM 7493 C C . ALA C 2 531 ? -26.091 -14.673 -4.531 1.00 49.47 531 ALA B C 1
ATOM 7494 O O . ALA C 2 531 ? -25.191 -14.537 -5.364 1.00 49.22 531 ALA B O 1
ATOM 7496 N N . ILE C 2 532 ? -27.280 -15.175 -4.839 1.00 53.11 532 ILE B N 1
ATOM 7497 C CA . ILE C 2 532 ? -27.625 -15.482 -6.217 1.00 52.77 532 ILE B CA 1
ATOM 7498 C C . ILE C 2 532 ? -27.568 -14.220 -7.053 1.00 52.63 532 ILE B C 1
ATOM 7499 O O . ILE C 2 532 ? -27.057 -14.213 -8.178 1.00 52.34 532 ILE B O 1
ATOM 7504 N N . LEU C 2 533 ? -28.103 -13.136 -6.515 1.00 49.17 533 LEU B N 1
ATOM 7505 C CA . LEU C 2 533 ? -28.204 -11.874 -7.224 1.00 60.68 533 LEU B CA 1
ATOM 7506 C C . LEU C 2 533 ? -26.899 -11.088 -7.235 1.00 122.20 533 LEU B C 1
ATOM 7507 O O . LEU C 2 533 ? -26.815 -10.063 -7.916 1.00 65.18 533 LEU B O 1
ATOM 7512 N N . LYS C 2 534 ? -25.888 -11.543 -6.498 1.00 152.15 534 LYS B N 1
ATOM 7513 C CA . LYS C 2 534 ? -24.583 -10.894 -6.466 1.00 119.36 534 LYS B CA 1
ATOM 7514 C C . LYS C 2 534 ? -23.720 -11.189 -7.678 1.00 115.95 534 LYS B C 1
ATOM 7515 O O . LYS C 2 534 ? -22.794 -10.426 -7.960 1.00 154.80 534 LYS B O 1
ATOM 7521 N N . GLU C 2 535 ? -23.972 -12.272 -8.386 1.00 116.48 535 GLU B N 1
ATOM 7522 C CA . GLU C 2 535 ? -23.235 -12.539 -9.609 1.00 93.48 535 GLU B CA 1
ATOM 7523 C C . GLU C 2 535 ? -23.856 -11.835 -10.811 1.00 100.20 535 GLU B C 1
ATOM 7524 O O . GLU C 2 535 ? -23.335 -11.955 -11.924 1.00 98.73 535 GLU B O 1
ATOM 7530 N N . TYR C 2 536 ? -24.953 -11.098 -10.589 1.00 81.41 536 TYR B N 1
ATOM 7531 C CA . TYR C 2 536 ? -25.647 -10.288 -11.585 1.00 71.04 536 TYR B CA 1
ATOM 7532 C C . TYR C 2 536 ? -25.693 -8.804 -11.249 1.00 53.85 536 TYR B C 1
ATOM 7533 O O . TYR C 2 536 ? -26.164 -8.023 -12.080 1.00 53.81 536 TYR B O 1
ATOM 7542 N N . GLN C 2 537 ? -25.294 -8.410 -10.040 1.00 73.16 537 GLN B N 1
ATOM 7543 C CA . GLN C 2 537 ? -25.207 -7.052 -9.488 1.00 81.10 537 GLN B CA 1
ATOM 7544 C C . GLN C 2 537 ? -26.486 -6.490 -8.881 1.00 73.68 537 GLN B C 1
ATOM 7545 O O . GLN C 2 537 ? -26.429 -5.400 -8.329 1.00 73.95 537 GLN B O 1
ATOM 7547 N N . LEU C 2 538 ? -27.621 -7.164 -8.966 1.00 71.67 538 LEU B N 1
ATOM 7548 C CA . LEU C 2 538 ? -28.843 -6.620 -8.384 1.00 63.96 538 LEU B CA 1
ATOM 7549 C C . LEU C 2 538 ? -28.739 -6.598 -6.862 1.00 58.47 538 LEU B C 1
ATOM 7550 O O . LEU C 2 538 ? -28.492 -7.637 -6.248 1.00 49.77 538 LEU B O 1
ATOM 7555 N N . PHE C 2 539 ? -28.995 -5.440 -6.231 1.00 68.73 539 PHE B N 1
ATOM 7556 C CA . PHE C 2 539 ? -28.748 -5.317 -4.786 1.00 88.83 539 PHE B CA 1
ATOM 7557 C C . PHE C 2 539 ? -29.835 -4.524 -4.059 1.00 95.76 539 PHE B C 1
ATOM 7558 O O . PHE C 2 539 ? -29.799 -3.295 -4.004 1.00 111.94 539 PHE B O 1
ATOM 7566 N N . SER C 2 540 ? -30.808 -5.242 -3.518 1.00 89.78 540 SER B N 1
ATOM 7567 C CA . SER C 2 540 ? -31.594 -4.888 -2.342 1.00 85.54 540 SER B CA 1
ATOM 7568 C C . SER C 2 540 ? -31.933 -3.430 -2.068 1.00 87.90 540 SER B C 1
ATOM 7569 O O . SER C 2 540 ? -32.135 -3.091 -0.900 1.00 110.23 540 SER B O 1
ATOM 7572 N N . ASP C 2 541 ? -31.938 -2.545 -3.062 1.00 51.60 541 ASP B N 1
ATOM 7573 C CA . ASP C 2 541 ? -32.470 -1.195 -2.865 1.00 51.94 541 ASP B CA 1
ATOM 7574 C C . ASP C 2 541 ? -31.644 -0.392 -1.868 1.00 52.24 541 ASP B C 1
ATOM 7575 O O . ASP C 2 541 ? -31.665 0.838 -1.878 1.00 52.47 541 ASP B O 1
ATOM 7580 N N . TYR C 2 542 ? -30.884 -1.075 -1.032 1.00 84.16 542 TYR B N 1
ATOM 7581 C CA . TYR C 2 542 ? -30.214 -0.464 0.101 1.00 98.19 542 TYR B CA 1
ATOM 7582 C C . TYR C 2 542 ? -28.721 -0.707 0.095 1.00 84.28 542 TYR B C 1
ATOM 7583 O O . TYR C 2 542 ? -27.958 0.173 0.496 1.00 79.63 542 TYR B O 1
ATOM 7592 N N . LYS C 2 543 ? -28.289 -1.878 -0.357 1.00 83.77 543 LYS B N 1
ATOM 7593 C CA . LYS C 2 543 ? -26.865 -2.133 -0.459 1.00 85.49 543 LYS B CA 1
ATOM 7594 C C . LYS C 2 543 ? -26.210 -1.129 -1.386 1.00 95.76 543 LYS B C 1
ATOM 7595 O O . LYS C 2 543 ? -25.097 -0.671 -1.127 1.00 87.61 543 LYS B O 1
ATOM 7601 N N . ILE C 2 544 ? -26.876 -0.777 -2.480 1.00 86.15 544 ILE B N 1
ATOM 7602 C CA . ILE C 2 544 ? -26.309 0.230 -3.365 1.00 86.09 544 ILE B CA 1
ATOM 7603 C C . ILE C 2 544 ? -26.225 1.565 -2.654 1.00 89.92 544 ILE B C 1
ATOM 7604 O O . ILE C 2 544 ? -25.265 2.316 -2.837 1.00 86.64 544 ILE B O 1
ATOM 7609 N N . GLU C 2 545 ? -27.229 1.888 -1.836 1.00 101.75 545 GLU B N 1
ATOM 7610 C CA . GLU C 2 545 ? -27.126 3.071 -0.992 1.00 77.01 545 GLU B CA 1
ATOM 7611 C C . GLU C 2 545 ? -25.894 2.964 -0.117 1.00 53.05 545 GLU B C 1
ATOM 7612 O O . GLU C 2 545 ? -25.024 3.842 -0.136 1.00 53.24 545 GLU B O 1
ATOM 7618 N N . GLU C 2 546 ? -25.834 1.907 0.701 1.00 70.23 546 GLU B N 1
ATOM 7619 C CA . GLU C 2 546 ? -24.697 1.740 1.598 1.00 68.05 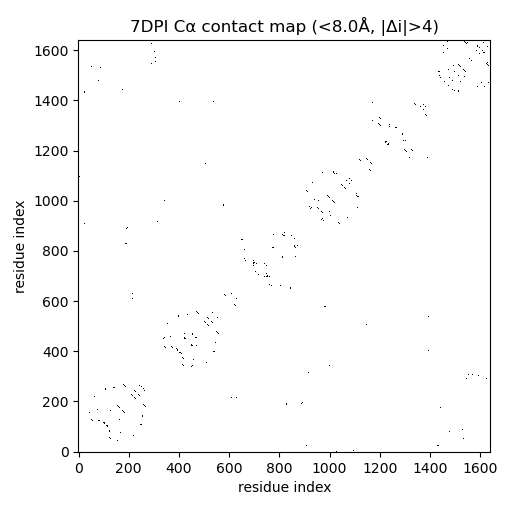546 GLU B CA 1
ATOM 7620 C C . GLU C 2 546 ? -23.387 1.952 0.848 1.00 62.21 546 GLU B C 1
ATOM 7621 O O . GLU C 2 546 ? -22.487 2.650 1.323 1.00 54.16 546 GLU B O 1
ATOM 7627 N N . LYS C 2 547 ? -23.241 1.316 -0.318 1.00 59.35 547 LYS B N 1
ATOM 7628 C CA . LYS C 2 547 ? -22.022 1.503 -1.095 1.00 61.01 547 LYS B CA 1
ATOM 7629 C C . LYS C 2 547 ? -21.849 2.960 -1.497 1.00 60.83 547 LYS B C 1
ATOM 7630 O O . LYS C 2 547 ? -20.746 3.503 -1.422 1.00 65.77 547 LYS B O 1
ATOM 7636 N N . LYS C 2 548 ? -22.928 3.613 -1.923 1.00 56.44 548 LYS B N 1
ATOM 7637 C CA . LYS C 2 548 ? -22.884 5.057 -2.107 1.00 76.80 548 LYS B CA 1
ATOM 7638 C C . LYS C 2 548 ? -22.493 5.732 -0.804 1.00 64.50 548 LYS B C 1
ATOM 7639 O O . LYS C 2 548 ? -21.648 6.633 -0.777 1.00 57.56 548 LYS B O 1
ATOM 7645 N N . LYS C 2 549 ? -23.081 5.283 0.296 1.00 64.01 549 LYS B N 1
ATOM 7646 C CA . LYS C 2 549 ? -22.652 5.714 1.614 1.00 72.81 549 LYS B CA 1
ATOM 7647 C C . LYS C 2 549 ? -21.278 5.178 1.980 1.00 111.66 549 LYS B C 1
ATOM 7648 O O . LYS C 2 549 ? -20.826 5.408 3.104 1.00 111.76 549 LYS B O 1
ATOM 7654 N N . GLU C 2 550 ? -20.616 4.452 1.082 1.00 53.93 550 GLU B N 1
ATOM 7655 C CA . GLU C 2 550 ? -19.302 3.898 1.362 1.00 54.01 550 GLU B CA 1
ATOM 7656 C C . GLU C 2 550 ? -18.294 4.081 0.244 1.00 53.83 550 GLU B C 1
ATOM 7657 O O . GLU C 2 550 ? -17.093 4.023 0.521 1.00 55.16 550 GLU B O 1
ATOM 7663 N N . ASN C 2 551 ? -18.730 4.272 -0.995 1.00 70.03 551 ASN B N 1
ATOM 7664 C CA . ASN C 2 551 ? -17.849 4.506 -2.139 1.00 76.12 551 ASN B CA 1
ATOM 7665 C C . ASN C 2 551 ? -17.006 3.282 -2.495 1.00 63.23 551 ASN B C 1
ATOM 7666 O O . ASN C 2 551 ? -17.134 2.718 -3.584 1.00 62.79 551 ASN B O 1
ATOM 7671 N N . ASP C 2 557 ? -27.027 1.654 -10.731 1.00 80.05 557 ASP B N 1
ATOM 7672 C CA . ASP C 2 557 ? -28.307 1.120 -10.292 1.00 105.31 557 ASP B CA 1
ATOM 7673 C C . ASP C 2 557 ? -28.863 0.163 -11.328 1.00 110.77 557 ASP B C 1
ATOM 7674 O O . ASP C 2 557 ? -28.119 -0.619 -11.904 1.00 69.69 557 ASP B O 1
ATOM 7679 N N . MET C 2 558 ? -30.164 0.275 -11.594 1.00 128.06 558 MET B N 1
ATOM 7680 C CA . MET C 2 558 ? -30.894 -0.639 -12.477 1.00 118.01 558 MET B CA 1
ATOM 7681 C C . MET C 2 558 ? -30.956 -2.041 -11.860 1.00 130.43 558 MET B C 1
ATOM 7682 O O . MET C 2 558 ? -30.674 -3.043 -12.507 1.00 132.54 558 MET B O 1
ATOM 7687 N N . TYR C 2 559 ? -31.416 -2.101 -10.612 1.00 147.71 559 TYR B N 1
ATOM 7688 C CA . TYR C 2 559 ? -31.474 -3.323 -9.814 1.00 49.88 559 TYR B CA 1
ATOM 7689 C C . TYR C 2 559 ? -32.813 -3.357 -9.075 1.00 68.21 559 TYR B C 1
ATOM 7690 O O . TYR C 2 559 ? -33.707 -2.561 -9.363 1.00 63.39 559 TYR B O 1
ATOM 7699 N N . TYR C 2 560 ? -32.959 -4.272 -8.100 1.00 79.02 560 TYR B N 1
ATOM 7700 C CA . TYR C 2 560 ? -34.253 -4.687 -7.557 1.00 67.96 560 TYR B CA 1
ATOM 7701 C C . TYR C 2 560 ? -34.517 -4.115 -6.161 1.00 58.15 560 TYR B C 1
ATOM 7702 O O . TYR C 2 560 ? -33.766 -3.282 -5.657 1.00 61.90 560 TYR B O 1
ATOM 7711 N N . LYS C 2 561 ? -35.619 -4.557 -5.548 1.00 54.87 561 LYS B N 1
ATOM 7712 C CA . LYS C 2 561 ? -36.036 -4.146 -4.211 1.00 64.10 561 LYS B CA 1
ATOM 7713 C C . LYS C 2 561 ? -37.141 -5.069 -3.718 1.00 76.63 561 LYS B C 1
ATOM 7714 O O . LYS C 2 561 ? -38.000 -5.468 -4.497 1.00 51.87 561 LYS B O 1
ATOM 7716 N N . LEU C 2 562 ? -37.141 -5.367 -2.421 1.00 76.70 562 LEU B N 1
ATOM 7717 C CA . LEU C 2 562 ? -38.150 -6.232 -1.811 1.00 63.57 562 LEU B CA 1
ATOM 7718 C C . LEU C 2 562 ? -39.156 -5.396 -1.037 1.00 65.64 562 LEU B C 1
ATOM 7719 O O . LEU C 2 562 ? -38.819 -4.812 -0.006 1.00 81.72 562 LEU B O 1
ATOM 7721 N N . ILE C 2 563 ? -40.395 -5.376 -1.506 1.00 68.07 563 ILE B N 1
ATOM 7722 C CA . ILE C 2 563 ? -41.471 -4.619 -0.877 1.00 75.94 563 ILE B CA 1
ATOM 7723 C C . ILE C 2 563 ? -42.364 -5.588 -0.113 1.00 54.19 563 ILE B C 1
ATOM 7724 O O . ILE C 2 563 ? -42.842 -6.562 -0.703 1.00 54.06 563 ILE B O 1
ATOM 7729 N N . PRO C 2 564 ? -42.597 -5.378 1.174 1.00 64.63 564 PRO B N 1
ATOM 7730 C CA . PRO C 2 564 ? -43.578 -6.195 1.879 1.00 55.11 564 PRO B CA 1
ATOM 7731 C C . PRO C 2 564 ? -44.958 -6.018 1.277 1.00 55.39 564 PRO B C 1
ATOM 7732 O O . PRO C 2 564 ? -45.321 -4.941 0.811 1.00 55.49 564 PRO B O 1
ATOM 7736 N N . LYS C 2 565 ? -45.727 -7.096 1.283 1.00 63.40 565 LYS B N 1
ATOM 7737 C CA . LYS C 2 565 ? -47.055 -7.101 0.699 1.00 77.82 565 LYS B CA 1
ATOM 7738 C C . LYS C 2 565 ? -47.970 -7.908 1.606 1.00 89.18 565 LYS B C 1
ATOM 7739 O O . LYS C 2 565 ? -47.634 -8.209 2.753 1.00 92.50 565 LYS B O 1
ATOM 7741 N N . GLU C 2 566 ? -49.145 -8.252 1.094 1.00 97.41 566 GLU B N 1
ATOM 7742 C CA . GLU C 2 566 ? -50.125 -9.021 1.848 1.00 94.92 566 GLU B CA 1
ATOM 7743 C C . GLU C 2 566 ? -50.676 -10.106 0.938 1.00 90.27 566 GLU B C 1
ATOM 7744 O O . GLU C 2 566 ? -51.376 -9.811 -0.033 1.00 75.93 566 GLU B O 1
ATOM 7746 N N . ASP C 2 567 ? -50.338 -11.352 1.243 1.00 105.47 567 ASP B N 1
ATOM 7747 C CA . ASP C 2 567 ? -50.921 -12.513 0.607 1.00 106.08 567 ASP B CA 1
ATOM 7748 C C . ASP C 2 567 ? -51.272 -13.534 1.676 1.00 91.40 567 ASP B C 1
ATOM 7749 O O . ASP C 2 567 ? -50.486 -13.761 2.601 1.00 90.94 567 ASP B O 1
ATOM 7754 N N . PRO C 2 568 ? -52.447 -14.146 1.587 1.00 87.70 568 PRO B N 1
ATOM 7755 C CA . PRO C 2 568 ? -52.890 -15.025 2.676 1.00 93.36 568 PRO B CA 1
ATOM 7756 C C . PRO C 2 568 ? -52.007 -16.238 2.859 1.00 106.62 568 PRO B C 1
ATOM 7757 O O . PRO C 2 568 ? -51.792 -16.675 3.992 1.00 101.56 568 PRO B O 1
ATOM 7761 N N . SER C 2 569 ? -51.491 -16.799 1.772 1.00 57.72 569 SER B N 1
ATOM 7762 C CA . SER C 2 569 ? -50.706 -18.020 1.865 1.00 57.42 569 SER B CA 1
ATOM 7763 C C . SER C 2 569 ? -49.502 -17.878 2.777 1.00 57.18 569 SER B C 1
ATOM 7764 O O . SER C 2 569 ? -48.985 -18.888 3.258 1.00 57.15 569 SER B O 1
ATOM 7767 N N . PHE C 2 570 ? -49.034 -16.662 3.018 1.00 62.91 570 PHE B N 1
ATOM 7768 C CA . PHE C 2 570 ? -47.834 -16.432 3.804 1.00 63.20 570 PHE B CA 1
ATOM 7769 C C . PHE C 2 570 ? -48.166 -15.750 5.127 1.00 61.76 570 PHE B C 1
ATOM 7770 O O . PHE C 2 570 ? -49.240 -15.171 5.303 1.00 57.92 570 PHE B O 1
ATOM 7772 N N . LEU C 2 571 ? -47.221 -15.830 6.061 1.00 57.37 571 LEU B N 1
ATOM 7773 C CA . LEU C 2 571 ? -47.412 -15.314 7.411 1.00 74.00 571 LEU B CA 1
ATOM 7774 C C . LEU C 2 571 ? -47.249 -13.806 7.450 1.00 79.22 571 LEU B C 1
ATOM 7775 O O . LEU C 2 571 ? -46.305 -13.265 6.873 1.00 74.14 571 LEU B O 1
ATOM 7780 N N . ASN C 2 572 ? -48.160 -13.134 8.144 1.00 78.94 572 ASN B N 1
ATOM 7781 C CA . ASN C 2 572 ? -48.168 -11.680 8.164 1.00 88.51 572 ASN B CA 1
ATOM 7782 C C . ASN C 2 572 ? -46.880 -11.142 8.767 1.00 77.23 572 ASN B C 1
ATOM 7783 O O . ASN C 2 572 ? -46.248 -11.780 9.607 1.00 76.14 572 ASN B O 1
ATOM 7788 N N . GLU C 2 573 ? -46.487 -9.957 8.307 1.00 81.31 573 GLU B N 1
ATOM 7789 C CA . GLU C 2 573 ? -45.249 -9.289 8.698 1.00 68.81 573 GLU B CA 1
ATOM 7790 C C . GLU C 2 573 ? -44.041 -10.116 8.276 1.00 57.45 573 GLU B C 1
ATOM 7791 O O . GLU C 2 573 ? -42.900 -9.729 8.530 1.00 56.96 573 GLU B O 1
ATOM 7797 N N . ARG C 2 574 ? -44.284 -11.232 7.590 1.00 72.02 574 ARG B N 1
ATOM 7798 C CA . ARG C 2 574 ? -43.237 -12.122 7.086 1.00 83.71 574 ARG B CA 1
ATOM 7799 C C . ARG C 2 574 ? -43.533 -12.575 5.652 1.00 102.66 574 ARG B C 1
ATOM 7800 O O . ARG C 2 574 ? -43.477 -13.761 5.327 1.00 55.78 574 ARG B O 1
ATOM 7802 N N . ILE C 2 575 ? -43.839 -11.627 4.771 1.00 91.15 575 ILE B N 1
ATOM 7803 C CA . ILE C 2 575 ? -44.093 -11.921 3.363 1.00 88.15 575 ILE B CA 1
ATOM 7804 C C . ILE C 2 575 ? -43.701 -10.707 2.548 1.00 55.01 575 ILE B C 1
ATOM 7805 O O . ILE C 2 575 ? -44.077 -9.583 2.884 1.00 73.96 575 ILE B O 1
ATOM 7807 N N . VAL C 2 576 ? -42.949 -10.924 1.473 1.00 54.41 576 VAL B N 1
ATOM 7808 C CA . VAL C 2 576 ? -42.442 -9.822 0.670 1.00 54.07 576 VAL B CA 1
ATOM 7809 C C . VAL C 2 576 ? -42.490 -10.188 -0.799 1.00 53.62 576 VAL B C 1
ATOM 7810 O O . VAL C 2 576 ? -42.012 -11.251 -1.201 1.00 53.30 576 VAL B O 1
ATOM 7812 N N . ASP C 2 577 ? -43.031 -9.287 -1.599 1.00 53.63 577 ASP B N 1
ATOM 7813 C CA . ASP C 2 577 ? -42.924 -9.339 -3.038 1.00 61.80 577 ASP B CA 1
ATOM 7814 C C . ASP C 2 577 ? -41.625 -8.679 -3.461 1.00 52.74 577 ASP B C 1
ATOM 7815 O O . ASP C 2 577 ? -41.016 -7.924 -2.707 1.00 52.83 577 ASP B O 1
ATOM 7820 N N . ILE C 2 578 ? -41.197 -8.971 -4.679 1.00 52.33 578 ILE B N 1
ATOM 7821 C CA . ILE C 2 578 ? -39.954 -8.430 -5.203 1.00 61.96 578 ILE B CA 1
ATOM 7822 C C . ILE C 2 578 ? -40.279 -7.561 -6.408 1.00 79.12 578 ILE B C 1
ATOM 7823 O O . ILE C 2 578 ? -41.341 -7.677 -7.014 1.00 93.12 578 ILE B O 1
ATOM 7828 N N . VAL C 2 579 ? -39.365 -6.649 -6.725 1.00 73.67 579 VAL B N 1
ATOM 7829 C CA . VAL C 2 579 ? -39.622 -5.572 -7.669 1.00 85.38 579 VAL B CA 1
ATOM 7830 C C . VAL C 2 579 ? -38.309 -5.217 -8.349 1.00 77.60 579 VAL B C 1
ATOM 7831 O O . VAL C 2 579 ? -37.238 -5.398 -7.774 1.00 68.86 579 VAL B O 1
ATOM 7835 N N . LEU C 2 580 ? -38.389 -4.709 -9.575 1.00 79.95 580 LEU B N 1
ATOM 7836 C CA . LEU C 2 580 ? -37.202 -4.319 -10.326 1.00 67.16 580 LEU B CA 1
ATOM 7837 C C . LEU C 2 580 ? -37.093 -2.821 -10.536 1.00 50.74 580 LEU B C 1
ATOM 7838 O O . LEU C 2 580 ? -36.042 -2.321 -10.939 1.00 50.54 580 LEU B O 1
ATOM 7843 N N . HIS C 2 583 ? -38.562 -1.084 -12.737 1.00 59.51 583 HIS B N 1
ATOM 7844 C CA . HIS C 2 583 ? -39.554 -1.179 -13.787 1.00 59.57 583 HIS B CA 1
ATOM 7845 C C . HIS C 2 583 ? -40.863 -1.616 -13.176 1.00 59.93 583 HIS B C 1
ATOM 7846 O O . HIS C 2 583 ? -41.844 -1.831 -13.868 1.00 74.50 583 HIS B O 1
ATOM 7853 N N . ASN C 2 584 ? -40.843 -1.759 -11.859 1.00 51.59 584 ASN B N 1
ATOM 7854 C CA . ASN C 2 584 ? -42.018 -2.072 -11.059 1.00 70.71 584 ASN B CA 1
ATOM 7855 C C . ASN C 2 584 ? -42.747 -3.296 -11.601 1.00 79.52 584 ASN B C 1
ATOM 7856 O O . ASN C 2 584 ? -43.966 -3.311 -11.779 1.00 53.95 584 ASN B O 1
ATOM 7861 N N . LEU C 2 585 ? -41.975 -4.339 -11.840 1.00 81.91 585 LEU B N 1
ATOM 7862 C CA . LEU C 2 585 ? -42.464 -5.604 -12.366 1.00 104.44 585 LEU B CA 1
ATOM 7863 C C . LEU C 2 585 ? -42.277 -6.665 -11.296 1.00 109.85 585 LEU B C 1
ATOM 7864 O O . LEU C 2 585 ? -41.156 -7.127 -11.070 1.00 112.76 585 LEU B O 1
ATOM 7869 N N . LYS C 2 586 ? -43.362 -7.093 -10.669 1.00 105.92 586 LYS B N 1
ATOM 7870 C CA . LYS C 2 586 ? -43.224 -8.101 -9.635 1.00 97.39 586 LYS B CA 1
ATOM 7871 C C . LYS C 2 586 ? -43.005 -9.441 -10.305 1.00 89.65 586 LYS B C 1
ATOM 7872 O O . LYS C 2 586 ? -43.687 -9.780 -11.273 1.00 93.50 586 LYS B O 1
ATOM 7878 N N . PHE C 2 587 ? -42.012 -10.177 -9.823 1.00 88.39 587 PHE B N 1
ATOM 7879 C CA . PHE C 2 587 ? -41.677 -11.472 -10.395 1.00 88.34 587 PHE B CA 1
ATOM 7880 C C . PHE C 2 587 ? -41.379 -12.540 -9.366 1.00 83.70 587 PHE B C 1
ATOM 7881 O O . PHE C 2 587 ? -41.358 -13.718 -9.728 1.00 93.33 587 PHE B O 1
ATOM 7889 N N . GLY C 2 588 ? -41.133 -12.186 -8.112 1.00 71.61 588 GLY B N 1
ATOM 7890 C CA . GLY C 2 588 ? -40.799 -13.162 -7.102 1.00 51.31 588 GLY B CA 1
ATOM 7891 C C . GLY C 2 588 ? -41.497 -12.842 -5.800 1.00 52.92 588 GLY B C 1
ATOM 7892 O O . GLY C 2 588 ? -41.890 -11.704 -5.544 1.00 52.08 588 GLY B O 1
ATOM 7893 N N . VAL C 2 589 ? -41.609 -13.866 -4.961 1.00 52.03 589 VAL B N 1
ATOM 7894 C CA . VAL C 2 589 ? -42.123 -13.717 -3.610 1.00 52.55 589 VAL B CA 1
ATOM 7895 C C . VAL C 2 589 ? -41.218 -14.479 -2.667 1.00 52.51 589 VAL B C 1
ATOM 7896 O O . VAL C 2 589 ? -40.563 -15.450 -3.052 1.00 52.19 589 VAL B O 1
ATOM 7900 N N . LEU C 2 590 ? -41.200 -14.027 -1.419 1.00 57.85 590 LEU B N 1
ATOM 7901 C CA . LEU C 2 590 ? -40.421 -14.625 -0.346 1.00 64.90 590 LEU B CA 1
ATOM 7902 C C . LEU C 2 590 ? -41.252 -14.590 0.921 1.00 63.10 590 LEU B C 1
ATOM 7903 O O . LEU C 2 590 ? -41.712 -13.520 1.322 1.00 58.86 590 LEU B O 1
ATOM 7908 N N . GLY C 2 591 ? -41.421 -15.726 1.579 1.00 56.75 591 GLY B N 1
ATOM 7909 C CA . GLY C 2 591 ? -42.313 -15.685 2.718 1.00 57.40 591 GLY B CA 1
ATOM 7910 C C . GLY C 2 591 ? -42.229 -16.902 3.605 1.00 71.54 591 GLY B C 1
ATOM 7911 O O . GLY C 2 591 ? -41.584 -17.906 3.286 1.00 73.58 591 GLY B O 1
ATOM 7912 N N . ILE C 2 592 ? -42.865 -16.757 4.763 1.00 74.46 592 ILE B N 1
ATOM 7913 C CA . ILE C 2 592 ? -43.117 -17.839 5.703 1.00 76.50 592 ILE B CA 1
ATOM 7914 C C . ILE C 2 592 ? -44.577 -18.247 5.567 1.00 62.84 592 ILE B C 1
ATOM 7915 O O . ILE C 2 592 ? -45.476 -17.429 5.789 1.00 63.12 592 ILE B O 1
ATOM 7920 N N . ILE C 2 593 ? -44.822 -19.508 5.213 1.00 67.61 593 ILE B N 1
ATOM 7921 C CA . ILE C 2 593 ? -46.183 -19.959 4.956 1.00 64.65 593 ILE B CA 1
ATOM 7922 C C . ILE C 2 593 ? -46.980 -19.962 6.249 1.00 57.45 593 ILE B C 1
ATOM 7923 O O . ILE C 2 593 ? -46.434 -20.131 7.340 1.00 57.66 593 ILE B O 1
ATOM 7928 N N . HIS C 2 594 ? -48.282 -19.795 6.132 1.00 66.87 594 HIS B N 1
ATOM 7929 C CA . HIS C 2 594 ? -49.108 -19.747 7.321 1.00 67.67 594 HIS B CA 1
ATOM 7930 C C . HIS C 2 594 ? -49.249 -21.139 7.914 1.00 68.04 594 HIS B C 1
ATOM 7931 O O . HIS C 2 594 ? -49.325 -22.122 7.176 1.00 67.85 594 HIS B O 1
ATOM 7938 N N . PRO C 2 595 ? -49.282 -21.255 9.237 1.00 59.64 595 PRO B N 1
ATOM 7939 C CA . PRO C 2 595 ? -49.326 -22.586 9.850 1.00 73.36 595 PRO B CA 1
ATOM 7940 C C . PRO C 2 595 ? -50.502 -23.399 9.390 1.00 64.43 595 PRO B C 1
ATOM 7941 O O . PRO C 2 595 ? -50.431 -24.632 9.398 1.00 60.48 595 PRO B O 1
ATOM 7945 N N . LYS C 2 596 ? -51.597 -22.748 9.009 1.00 62.72 596 LYS B N 1
ATOM 7946 C CA . LYS C 2 596 ? -52.759 -23.495 8.556 1.00 69.80 596 LYS B CA 1
ATOM 7947 C C . LYS C 2 596 ? -52.414 -24.360 7.361 1.00 66.11 596 LYS B C 1
ATOM 7948 O O . LYS C 2 596 ? -52.837 -25.517 7.280 1.00 68.05 596 LYS B O 1
ATOM 7954 N N . VAL C 2 597 ? -51.631 -23.830 6.429 1.00 59.79 597 VAL B N 1
ATOM 7955 C CA . VAL C 2 597 ? -51.236 -24.635 5.284 1.00 59.24 597 VAL B CA 1
ATOM 7956 C C . VAL C 2 597 ? -50.404 -25.817 5.741 1.00 71.11 597 VAL B C 1
ATOM 7957 O O . VAL C 2 597 ? -50.540 -26.931 5.222 1.00 69.19 597 VAL B O 1
ATOM 7961 N N . LEU C 2 598 ? -49.542 -25.603 6.730 1.00 59.11 598 LEU B N 1
ATOM 7962 C CA . LEU C 2 598 ? -48.754 -26.710 7.244 1.00 66.50 598 LEU B CA 1
ATOM 7963 C C . LEU C 2 598 ? -49.659 -27.786 7.821 1.00 88.22 598 LEU B C 1
ATOM 7964 O O . LEU C 2 598 ? -49.416 -28.981 7.629 1.00 82.03 598 LEU B O 1
ATOM 7966 N N . GLU C 2 599 ? -50.705 -27.375 8.537 1.00 86.51 599 GLU B N 1
ATOM 7967 C CA . GLU C 2 599 ? -51.731 -28.320 8.963 1.00 96.82 599 GLU B CA 1
ATOM 7968 C C . GLU C 2 599 ? -52.325 -29.055 7.775 1.00 98.94 599 GLU B C 1
ATOM 7969 O O . GLU C 2 599 ? -52.587 -30.260 7.847 1.00 82.74 599 GLU B O 1
ATOM 7971 N N . ASN C 2 600 ? -52.553 -28.341 6.675 1.00 102.08 600 ASN B N 1
ATOM 7972 C CA . ASN C 2 600 ? -53.100 -28.975 5.483 1.00 103.03 600 ASN B CA 1
ATOM 7973 C C . ASN C 2 600 ? -52.170 -30.058 4.966 1.00 100.45 600 ASN B C 1
ATOM 7974 O O . ASN C 2 600 ? -52.604 -31.168 4.652 1.00 112.09 600 ASN B O 1
ATOM 7979 N N . PHE C 2 601 ? -50.884 -29.766 4.890 1.00 79.09 601 PHE B N 1
ATOM 7980 C CA . PHE C 2 601 ? -49.965 -30.672 4.233 1.00 97.12 601 PHE B CA 1
ATOM 7981 C C . PHE C 2 601 ? -49.376 -31.696 5.179 1.00 111.44 601 PHE B C 1
ATOM 7982 O O . PHE C 2 601 ? -48.330 -32.275 4.870 1.00 100.06 601 PHE B O 1
ATOM 7990 N N . SER C 2 602 ? -50.034 -31.951 6.309 1.00 111.96 602 SER B N 1
ATOM 7991 C CA . SER C 2 602 ? -49.554 -32.928 7.279 1.00 99.17 602 SER B CA 1
ATOM 7992 C C . SER C 2 602 ? -48.106 -32.650 7.663 1.00 79.50 602 SER B C 1
ATOM 7993 O O . SER C 2 602 ? -47.309 -33.568 7.830 1.00 69.03 602 SER B O 1
ATOM 7996 N N . LE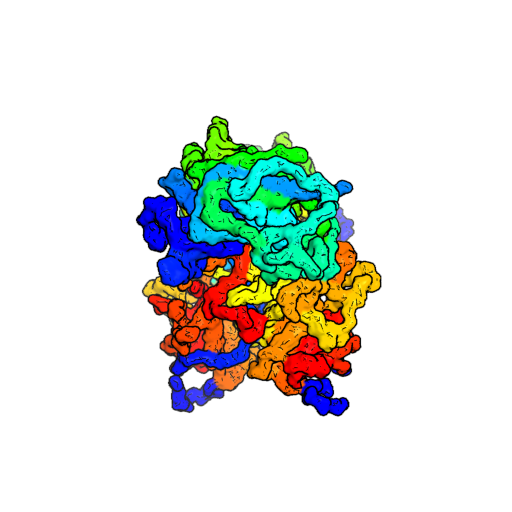U C 2 603 ? -47.750 -31.374 7.733 1.00 87.20 603 LEU B N 1
ATOM 7997 C CA . LEU C 2 603 ? -46.442 -30.935 8.187 1.00 73.32 603 LEU B CA 1
ATOM 7998 C C . LEU C 2 603 ? -46.462 -30.551 9.661 1.00 92.06 603 LEU B C 1
ATOM 7999 O O . LEU C 2 603 ? -47.509 -30.272 10.247 1.00 60.26 603 LEU B O 1
ATOM 8004 N N . ASP C 2 604 ? -45.269 -30.524 10.249 1.00 102.77 604 ASP B N 1
ATOM 8005 C CA . ASP C 2 604 ? -45.095 -30.296 11.677 1.00 105.87 604 ASP B CA 1
ATOM 8006 C C . ASP C 2 604 ? -44.091 -29.183 11.930 1.00 79.14 604 ASP B C 1
ATOM 8007 O O . ASP C 2 604 ? -44.188 -28.464 12.927 1.00 75.93 604 ASP B O 1
ATOM 8012 N N . ILE C 2 605 ? -43.121 -29.036 11.037 1.00 69.47 605 ILE B N 1
ATOM 8013 C CA . ILE C 2 605 ? -42.013 -28.118 11.259 1.00 76.21 605 ILE B CA 1
ATOM 8014 C C . ILE C 2 605 ? -42.131 -26.892 10.362 1.00 85.10 605 ILE B C 1
ATOM 8015 O O . ILE C 2 605 ? -42.612 -26.993 9.230 1.00 68.15 605 ILE B O 1
ATOM 8017 N N . PRO C 2 606 ? -41.689 -25.727 10.818 1.00 89.19 606 PRO B N 1
ATOM 8018 C CA . PRO C 2 606 ? -41.873 -24.502 10.039 1.00 93.82 606 PRO B CA 1
ATOM 8019 C C . PRO C 2 606 ? -40.914 -24.433 8.867 1.00 68.92 606 PRO B C 1
ATOM 8020 O O . PRO C 2 606 ? -39.755 -24.837 8.963 1.00 71.03 606 PRO B O 1
ATOM 8024 N N . VAL C 2 607 ? -41.431 -23.962 7.737 1.00 60.92 607 VAL B N 1
ATOM 8025 C CA . VAL C 2 607 ? -40.691 -23.869 6.488 1.00 60.20 607 VAL B CA 1
ATOM 8026 C C . VAL C 2 607 ? -40.771 -22.434 5.993 1.00 76.06 607 VAL B C 1
ATOM 8027 O O . VAL C 2 607 ? -41.641 -21.667 6.402 1.00 82.48 607 VAL B O 1
ATOM 8031 N N . SER C 2 608 ? -39.808 -22.053 5.158 1.00 69.97 608 SER B N 1
ATOM 8032 C CA . SER C 2 608 ? -39.832 -20.782 4.450 1.00 72.74 608 SER B CA 1
ATOM 8033 C C . SER C 2 608 ? -39.540 -21.029 2.981 1.00 92.80 608 SER B C 1
ATOM 8034 O O . SER C 2 608 ? -38.846 -21.987 2.638 1.00 75.65 608 SER B O 1
ATOM 8037 N N . ALA C 2 609 ? -40.036 -20.151 2.108 1.00 89.42 609 ALA B N 1
ATOM 8038 C CA . ALA C 2 609 ? -39.869 -20.421 0.685 1.00 85.60 609 ALA B CA 1
ATOM 8039 C C . ALA C 2 609 ? -39.921 -19.149 -0.144 1.00 84.76 609 ALA B C 1
ATOM 8040 O O . ALA C 2 609 ? -40.461 -18.124 0.274 1.00 90.53 609 ALA B O 1
ATOM 8042 N N . ILE C 2 610 ? -39.366 -19.250 -1.353 1.00 56.09 610 ILE B N 1
ATOM 8043 C CA . ILE C 2 610 ? -39.415 -18.189 -2.347 1.00 52.04 610 ILE B CA 1
ATOM 8044 C C . ILE C 2 610 ? -39.750 -18.793 -3.701 1.00 55.45 610 ILE B C 1
ATOM 8045 O O . ILE C 2 610 ? -39.443 -19.954 -3.974 1.00 55.31 610 ILE B O 1
ATOM 8050 N N . GLU C 2 611 ? -40.405 -17.989 -4.537 1.00 60.57 611 GLU B N 1
ATOM 8051 C CA . GLU C 2 611 ? -40.836 -18.362 -5.886 1.00 61.81 611 GLU B CA 1
ATOM 8052 C C . GLU C 2 611 ? -40.571 -17.185 -6.799 1.00 67.96 611 GLU B C 1
ATOM 8053 O O . GLU C 2 611 ? -41.190 -16.137 -6.632 1.00 77.92 611 GLU B O 1
ATOM 8059 N N . ILE C 2 612 ? -39.654 -17.334 -7.749 1.00 60.07 612 ILE B N 1
ATOM 8060 C CA . ILE C 2 612 ? -39.263 -16.221 -8.601 1.00 50.44 612 ILE B CA 1
ATOM 8061 C C . ILE C 2 612 ? -39.182 -16.661 -10.048 1.00 50.10 612 ILE B C 1
ATOM 8062 O O . ILE C 2 612 ? -38.791 -17.794 -10.355 1.00 65.32 612 ILE B O 1
ATOM 8067 N N . ASN C 2 613 ? -39.573 -15.761 -10.937 1.00 50.06 613 ASN B N 1
ATOM 8068 C CA . ASN C 2 613 ? -39.364 -15.953 -12.356 1.00 61.50 613 ASN B CA 1
ATOM 8069 C C . ASN C 2 613 ? -37.890 -15.846 -12.694 1.00 49.30 613 ASN B C 1
ATOM 8070 O O . ASN C 2 613 ? -37.051 -15.501 -11.864 1.00 49.26 613 ASN B O 1
ATOM 8075 N N . VAL C 2 614 ? -37.580 -16.201 -13.936 1.00 49.00 614 VAL B N 1
ATOM 8076 C CA . VAL C 2 614 ? -36.264 -15.998 -14.504 1.00 48.61 614 VAL B CA 1
ATOM 8077 C C . VAL C 2 614 ? -36.324 -15.208 -15.802 1.00 62.96 614 VAL B C 1
ATOM 8078 O O . VAL C 2 614 ? -35.528 -14.284 -16.005 1.00 58.03 614 VAL B O 1
ATOM 8082 N N . GLU C 2 615 ? -37.263 -15.545 -16.691 1.00 48.54 615 GLU B N 1
ATOM 8083 C CA . GLU C 2 615 ? -37.450 -14.844 -17.959 1.00 63.72 615 GLU B CA 1
ATOM 8084 C C . GLU C 2 615 ? -37.413 -13.344 -17.747 1.00 48.56 615 GLU B C 1
ATOM 8085 O O . GLU C 2 615 ? -36.987 -12.587 -18.622 1.00 48.42 615 GLU B O 1
ATOM 8091 N N . THR C 2 616 ? -37.873 -12.926 -16.582 1.00 48.84 616 THR B N 1
ATOM 8092 C CA . THR C 2 616 ? -37.766 -11.567 -16.128 1.00 49.51 616 THR B CA 1
ATOM 8093 C C . THR C 2 616 ? -36.312 -11.221 -15.840 1.00 54.18 616 THR B C 1
ATOM 8094 O O . THR C 2 616 ? -35.403 -11.632 -16.562 1.00 48.40 616 THR B O 1
ATOM 8098 N N . PRO D 2 2 ? -51.487 -53.416 -30.523 1.00 83.47 2 PRO D N 1
ATOM 8099 C CA . PRO D 2 2 ? -52.230 -54.606 -30.889 1.00 83.25 2 PRO D CA 1
ATOM 8100 C C . PRO D 2 2 ? -52.609 -55.388 -29.673 1.00 89.59 2 PRO D C 1
ATOM 8101 O O . PRO D 2 2 ? -52.971 -54.850 -28.661 1.00 91.13 2 PRO D O 1
ATOM 8105 N N . THR D 2 3 ? -52.536 -56.686 -29.787 1.00 67.02 3 THR D N 1
ATOM 8106 C CA . THR D 2 3 ? -52.861 -57.524 -28.678 1.00 82.81 3 THR D CA 1
ATOM 8107 C C . THR D 2 3 ? -52.096 -58.826 -28.818 1.00 104.30 3 THR D C 1
ATOM 8108 O O . THR D 2 3 ? -51.163 -58.927 -29.605 1.00 104.30 3 THR D O 1
ATOM 8110 N N . ILE D 2 4 ? -52.474 -59.842 -28.066 1.00 128.91 4 ILE D N 1
ATOM 8111 C CA . ILE D 2 4 ? -51.662 -61.050 -28.125 1.00 110.48 4 ILE D CA 1
ATOM 8112 C C . ILE D 2 4 ? -52.521 -62.237 -28.535 1.00 118.60 4 ILE D C 1
ATOM 8113 O O . ILE D 2 4 ? -52.270 -63.371 -28.122 1.00 103.46 4 ILE D O 1
ATOM 8115 N N . SER D 2 5 ? -53.539 -61.989 -29.336 1.00 114.47 5 SER D N 1
ATOM 8116 C CA . SER D 2 5 ? -54.526 -63.007 -29.687 1.00 128.50 5 SER D CA 1
ATOM 8117 C C . SER D 2 5 ? -53.973 -64.146 -30.506 1.00 133.57 5 SER D C 1
ATOM 8118 O O . SER D 2 5 ? -54.783 -64.946 -30.963 1.00 153.78 5 SER D O 1
ATOM 8120 N N . VAL D 2 6 ? -52.678 -64.314 -30.742 1.00 118.83 6 VAL D N 1
ATOM 8121 C CA . VAL D 2 6 ? -52.197 -65.455 -31.510 1.00 101.46 6 VAL D CA 1
ATOM 8122 C C . VAL D 2 6 ? -52.501 -66.739 -30.760 1.00 99.02 6 VAL D C 1
ATOM 8123 O O . VAL D 2 6 ? -52.977 -66.711 -29.621 1.00 91.75 6 VAL D O 1
ATOM 8125 N N . TYR D 2 7 ? -52.248 -67.874 -31.398 1.00 99.77 7 TYR D N 1
ATOM 8126 C CA . TYR D 2 7 ? -52.808 -69.122 -30.924 1.00 105.01 7 TYR D CA 1
ATOM 8127 C C . TYR D 2 7 ? -51.792 -70.250 -31.076 1.00 91.03 7 TYR D C 1
ATOM 8128 O O . TYR D 2 7 ? -50.608 -70.031 -31.344 1.00 87.63 7 TYR D O 1
ATOM 8130 N N . GLU D 2 8 ? -52.301 -71.469 -30.915 1.00 85.36 8 GLU D N 1
ATOM 8131 C CA . GLU D 2 8 ? -51.576 -72.700 -30.629 1.00 66.31 8 GLU D CA 1
ATOM 8132 C C . GLU D 2 8 ? -50.426 -73.056 -31.559 1.00 65.81 8 GLU D C 1
ATOM 8133 O O . GLU D 2 8 ? -50.200 -72.413 -32.585 1.00 66.70 8 GLU D O 1
ATOM 8139 N N . ASP D 2 9 ? -49.677 -74.082 -31.160 1.00 68.26 9 ASP D N 1
ATOM 8140 C CA . ASP D 2 9 ? -48.522 -74.571 -31.898 1.00 74.92 9 ASP D CA 1
ATOM 8141 C C . ASP D 2 9 ? -48.935 -75.240 -33.202 1.00 75.18 9 ASP D C 1
ATOM 8142 O O . ASP D 2 9 ? -48.113 -75.336 -34.113 1.00 67.99 9 ASP D O 1
ATOM 8147 N N . ASP D 2 10 ? -50.214 -75.602 -33.355 1.00 75.84 10 ASP D N 1
ATOM 8148 C CA . ASP D 2 10 ? -50.684 -76.393 -34.495 1.00 76.50 10 ASP D CA 1
ATOM 8149 C C . ASP D 2 10 ? -50.150 -75.888 -35.823 1.00 75.93 10 ASP D C 1
ATOM 8150 O O . ASP D 2 10 ? -50.179 -76.618 -36.818 1.00 76.34 10 ASP D O 1
ATOM 8155 N N . LEU D 2 11 ? -49.688 -74.646 -35.853 1.00 66.14 11 LEU D N 1
ATOM 8156 C CA . LEU D 2 11 ? -49.059 -74.084 -37.035 1.00 65.90 11 LEU D CA 1
ATOM 8157 C C . LEU D 2 11 ? -47.982 -74.998 -37.605 1.00 75.27 11 LEU D C 1
ATOM 8158 O O . LEU D 2 11 ? -47.874 -75.137 -38.826 1.00 65.48 11 LEU D O 1
ATOM 8163 N N . PHE D 2 12 ? -47.127 -75.570 -36.757 1.00 73.36 12 PHE D N 1
ATOM 8164 C CA . PHE D 2 12 ? -46.067 -76.426 -37.276 1.00 65.23 12 PHE D CA 1
ATOM 8165 C C . PHE D 2 12 ? -46.618 -77.492 -38.209 1.00 68.06 12 PHE D C 1
ATOM 8166 O O . PHE D 2 12 ? -45.921 -77.944 -39.124 1.00 66.01 12 PHE D O 1
ATOM 8168 N N . GLU D 2 13 ? -47.879 -77.871 -38.025 1.00 69.53 13 GLU D N 1
ATOM 8169 C CA . GLU D 2 13 ? -48.547 -78.749 -38.974 1.00 77.89 13 GLU D CA 1
ATOM 8170 C C . GLU D 2 13 ? -48.970 -77.953 -40.198 1.00 70.21 13 GLU D C 1
ATOM 8171 O O . GLU D 2 13 ? -48.587 -78.278 -41.326 1.00 71.82 13 GLU D O 1
ATOM 8177 N N . LYS D 2 14 ? -49.749 -76.890 -39.980 1.00 82.45 14 LYS D N 1
ATOM 8178 C CA . LYS D 2 14 ? -50.143 -75.989 -41.058 1.00 83.74 14 LYS D CA 1
ATOM 8179 C C . LYS D 2 14 ? -48.959 -75.611 -41.930 1.00 96.06 14 LYS D C 1
ATOM 8180 O O . LYS D 2 14 ? -49.119 -75.368 -43.130 1.00 109.24 14 LYS D O 1
ATOM 8186 N N . LEU D 2 15 ? -47.771 -75.542 -41.349 1.00 86.59 15 LEU D N 1
ATOM 8187 C CA . LEU D 2 15 ? -46.568 -75.364 -42.142 1.00 65.11 15 LEU D CA 1
ATOM 8188 C C . LEU D 2 15 ? -46.004 -76.690 -42.625 1.00 68.03 15 LEU D C 1
ATOM 8189 O O . LEU D 2 15 ? -45.364 -76.732 -43.680 1.00 83.55 15 LEU D O 1
ATOM 8194 N N . GLY D 2 16 ? -46.198 -77.766 -41.874 1.00 66.17 16 GLY D N 1
ATOM 8195 C CA . GLY D 2 16 ? -45.682 -79.049 -42.313 1.00 66.64 16 GLY D CA 1
ATOM 8196 C C . GLY D 2 16 ? -44.173 -79.117 -42.328 1.00 94.87 16 GLY D C 1
ATOM 8197 O O . GLY D 2 16 ? -43.590 -79.738 -43.226 1.00 66.10 16 GLY D O 1
ATOM 8198 N N . GLU D 2 17 ? -43.527 -78.482 -41.360 1.00 84.14 17 GLU D N 1
ATOM 8199 C CA . GLU D 2 17 ? -42.081 -78.428 -41.257 1.00 90.28 17 GLU D CA 1
ATOM 8200 C C . GLU D 2 17 ? -41.669 -78.744 -39.829 1.00 110.69 17 GLU D C 1
ATOM 8201 O O . GLU D 2 17 ? -42.506 -78.903 -38.939 1.00 77.71 17 GLU D O 1
ATOM 8203 N N . GLU D 2 18 ? -40.355 -78.810 -39.604 1.00 124.41 18 GLU D N 1
ATOM 8204 C CA . GLU D 2 18 ? -39.811 -79.062 -38.267 1.00 119.55 18 GLU D CA 1
ATOM 8205 C C . GLU D 2 18 ? -38.592 -78.162 -38.063 1.00 115.08 18 GLU D C 1
ATOM 8206 O O . GLU D 2 18 ? -37.455 -78.529 -38.370 1.00 107.21 18 GLU D O 1
ATOM 8208 N N . ILE D 2 19 ? -38.859 -76.974 -37.533 1.00 113.10 19 ILE D N 1
ATOM 8209 C CA . ILE D 2 19 ? -37.858 -76.005 -37.118 1.00 97.93 19 ILE D CA 1
ATOM 8210 C C . ILE D 2 19 ? -38.179 -75.710 -35.664 1.00 75.52 19 ILE D C 1
ATOM 8211 O O . ILE D 2 19 ? -39.218 -75.111 -35.362 1.00 68.62 19 ILE D O 1
ATOM 8213 N N . ILE D 2 20 ? -37.298 -76.129 -34.768 1.00 79.02 20 ILE D N 1
ATOM 8214 C CA . ILE D 2 20 ? -37.556 -76.081 -33.335 1.00 79.12 20 ILE D CA 1
ATOM 8215 C C . ILE D 2 20 ? -37.774 -74.654 -32.871 1.00 86.98 20 ILE D C 1
ATOM 8216 O O . ILE D 2 20 ? -37.496 -73.703 -33.604 1.00 60.37 20 ILE D O 1
ATOM 8218 N N . GLU D 2 21 ? -38.290 -74.491 -31.658 1.00 78.29 21 GLU D N 1
ATOM 8219 C CA . GLU D 2 21 ? -38.214 -73.173 -31.072 1.00 86.14 21 GLU D CA 1
ATOM 8220 C C . GLU D 2 21 ? -36.742 -72.852 -30.854 1.00 87.25 21 GLU D C 1
ATOM 8221 O O . GLU D 2 21 ? -35.879 -73.723 -30.923 1.00 86.60 21 GLU D O 1
ATOM 8227 N N . GLU D 2 22 ? -36.466 -71.586 -30.581 1.00 100.17 22 GLU D N 1
ATOM 8228 C CA . GLU D 2 22 ? -35.166 -70.933 -30.574 1.00 90.55 22 GLU D CA 1
ATOM 8229 C C . GLU D 2 22 ? -34.738 -70.680 -32.001 1.00 89.61 22 GLU D C 1
ATOM 8230 O O . GLU D 2 22 ? -33.830 -69.891 -32.221 1.00 98.14 22 GLU D O 1
ATOM 8236 N N . LYS D 2 23 ? -35.367 -71.319 -32.982 1.00 87.20 23 LYS D N 1
ATOM 8237 C CA . LYS D 2 23 ? -35.117 -71.087 -34.391 1.00 76.58 23 LYS D CA 1
ATOM 8238 C C . LYS D 2 23 ? -36.310 -70.450 -35.077 1.00 70.08 23 LYS D C 1
ATOM 8239 O O . LYS D 2 23 ? -36.307 -70.310 -36.302 1.00 58.35 23 LYS D O 1
ATOM 8245 N N . LEU D 2 24 ? -37.342 -70.093 -34.321 1.00 65.17 24 LEU D N 1
ATOM 8246 C CA . LEU D 2 24 ? -38.533 -69.452 -34.855 1.00 65.92 24 LEU D CA 1
ATOM 8247 C C . LEU D 2 24 ? -38.725 -68.033 -34.352 1.00 66.46 24 LEU D C 1
ATOM 8248 O O . LEU D 2 24 ? -38.910 -67.112 -35.150 1.00 68.35 24 LEU D O 1
ATOM 8250 N N . LEU D 2 25 ? -38.709 -67.841 -33.036 1.00 58.06 25 LEU D N 1
ATOM 8251 C CA . LEU D 2 25 ? -38.736 -66.495 -32.485 1.00 70.76 25 LEU D CA 1
ATOM 8252 C C . LEU D 2 25 ? -37.689 -65.606 -33.136 1.00 82.83 25 LEU D C 1
ATOM 8253 O O . LEU D 2 25 ? -37.877 -64.389 -33.224 1.00 56.32 25 LEU D O 1
ATOM 8258 N N . ASP D 2 26 ? -36.584 -66.189 -33.601 1.00 85.65 26 ASP D N 1
ATOM 8259 C CA . ASP D 2 26 ? -35.613 -65.407 -34.355 1.00 85.03 26 ASP D CA 1
ATOM 8260 C C . ASP D 2 26 ? -36.257 -64.807 -35.595 1.00 84.97 26 ASP D C 1
ATOM 8261 O O . ASP D 2 26 ? -36.111 -63.612 -35.871 1.00 99.87 26 ASP D O 1
ATOM 8266 N N . VAL D 2 27 ? -36.961 -65.629 -36.370 1.00 72.15 27 VAL D N 1
ATOM 8267 C CA . VAL D 2 27 ? -37.554 -65.130 -37.601 1.00 56.53 27 VAL D CA 1
ATOM 8268 C C . VAL D 2 27 ? -38.607 -64.078 -37.303 1.00 56.45 27 VAL D C 1
ATOM 8269 O O . VAL D 2 27 ? -38.695 -63.062 -37.997 1.00 64.14 27 VAL D O 1
ATOM 8273 N N . CYS D 2 28 ? -39.426 -64.299 -36.277 1.00 56.80 28 CYS D N 1
ATOM 8274 C CA . CYS D 2 28 ? -40.405 -63.282 -35.911 1.00 56.90 28 CYS D CA 1
ATOM 8275 C C . CYS D 2 28 ? -39.722 -61.968 -35.553 1.00 56.28 28 CYS D C 1
ATOM 8276 O O . CYS D 2 28 ? -40.139 -60.899 -36.011 1.00 55.73 28 CYS D O 1
ATOM 8279 N N . PHE D 2 29 ? -38.671 -62.025 -34.734 1.00 62.95 29 PHE D N 1
ATOM 8280 C CA . PHE D 2 29 ? -37.934 -60.806 -34.409 1.00 77.61 29 PHE D CA 1
ATOM 8281 C C . PHE D 2 29 ? -37.389 -60.147 -35.663 1.00 93.48 29 PHE D C 1
ATOM 8282 O O . PHE D 2 29 ? -37.300 -58.920 -35.740 1.00 78.30 29 PHE D O 1
ATOM 8284 N N . ASP D 2 30 ? -36.971 -60.945 -36.632 1.00 54.71 30 ASP D N 1
ATOM 8285 C CA . ASP D 2 30 ? -36.540 -60.403 -37.910 1.00 54.41 30 ASP D CA 1
ATOM 8286 C C . ASP D 2 30 ? -37.694 -59.973 -38.811 1.00 54.65 30 ASP D C 1
ATOM 8287 O O . ASP D 2 30 ? -37.440 -59.378 -39.859 1.00 60.38 30 ASP D O 1
ATOM 8292 N N . PHE D 2 31 ? -38.939 -60.262 -38.442 1.00 55.15 31 PHE D N 1
ATOM 8293 C CA . PHE D 2 31 ? -40.106 -59.900 -39.241 1.00 55.46 31 PHE D CA 1
ATOM 8294 C C . PHE D 2 31 ? -40.734 -58.566 -38.867 1.00 69.37 31 PHE D C 1
ATOM 8295 O O . PHE D 2 31 ? -40.971 -57.729 -39.739 1.00 79.45 31 PHE D O 1
ATOM 8303 N N . GLY D 2 32 ? -41.059 -58.371 -37.598 1.00 73.18 32 GLY D N 1
ATOM 8304 C CA . GLY D 2 32 ? -41.918 -57.274 -37.203 1.00 72.54 32 GLY D CA 1
ATOM 8305 C C . GLY D 2 32 ? -42.819 -57.723 -36.077 1.00 68.76 32 GLY D C 1
ATOM 8306 O O . GLY D 2 32 ? -43.437 -56.918 -35.378 1.00 59.44 32 GLY D O 1
ATOM 8307 N N . LEU D 2 33 ? -42.870 -59.028 -35.886 1.00 75.49 33 LEU D N 1
ATOM 8308 C CA . LEU D 2 33 ? -43.680 -59.632 -34.850 1.00 96.12 33 LEU D CA 1
ATOM 8309 C C . LEU D 2 33 ? -42.846 -59.778 -33.592 1.00 115.20 33 LEU D C 1
ATOM 8310 O O . LEU D 2 33 ? -41.621 -59.879 -33.647 1.00 133.24 33 LEU D O 1
ATOM 8312 N N . GLU D 2 34 ? -43.520 -59.784 -32.451 1.00 96.35 34 GLU D N 1
ATOM 8313 C CA . GLU D 2 34 ? -42.815 -59.860 -31.187 1.00 78.42 34 GLU D CA 1
ATOM 8314 C C . GLU D 2 34 ? -43.719 -60.501 -30.157 1.00 79.63 34 GLU D C 1
ATOM 8315 O O . GLU D 2 34 ? -44.939 -60.348 -30.197 1.00 66.30 34 GLU D O 1
ATOM 8317 N N . VAL D 2 35 ? -43.098 -61.231 -29.240 1.00 57.12 35 VAL D N 1
ATOM 8318 C CA . VAL D 2 35 ? -43.816 -61.994 -28.230 1.00 57.78 35 VAL D CA 1
ATOM 8319 C C . VAL D 2 35 ? -42.999 -61.984 -26.956 1.00 77.78 35 VAL D C 1
ATOM 8320 O O . VAL D 2 35 ? -41.789 -62.217 -26.982 1.00 94.69 35 VAL D O 1
ATOM 8322 N N . ASP D 2 36 ? -43.662 -61.699 -25.844 1.00 74.25 36 ASP D N 1
ATOM 8323 C CA . ASP D 2 36 ? -43.086 -61.912 -24.532 1.00 83.72 36 ASP D CA 1
ATOM 8324 C C . ASP D 2 36 ? -43.391 -63.332 -24.062 1.00 84.63 36 ASP D C 1
ATOM 8325 O O . ASP D 2 36 ? -43.979 -64.131 -24.792 1.00 91.10 36 ASP D O 1
ATOM 8330 N N . ASP D 2 37 ? -42.944 -63.665 -22.847 1.00 91.61 37 ASP D N 1
ATOM 8331 C CA . ASP D 2 37 ? -43.162 -65.000 -22.307 1.00 94.27 37 ASP D CA 1
ATOM 8332 C C . ASP D 2 37 ? -44.606 -65.416 -22.517 1.00 111.23 37 ASP D C 1
ATOM 8333 O O . ASP D 2 37 ? -45.538 -64.685 -22.176 1.00 121.95 37 ASP D O 1
ATOM 8338 N N . ILE D 2 38 ? -44.773 -66.603 -23.086 1.00 102.09 38 ILE D N 1
ATOM 8339 C CA . ILE D 2 38 ? -46.046 -67.085 -23.595 1.00 92.33 38 ILE D CA 1
ATOM 8340 C C . ILE D 2 38 ? -46.331 -68.445 -22.994 1.00 79.19 38 ILE D C 1
ATOM 8341 O O . ILE D 2 38 ? -45.493 -69.348 -23.074 1.00 64.74 38 ILE D O 1
ATOM 8343 N N . GLU D 2 39 ? -47.569 -68.609 -22.561 1.00 86.80 39 GLU D N 1
ATOM 8344 C CA . GLU D 2 39 ? -48.030 -69.781 -21.852 1.00 94.10 39 GLU D CA 1
ATOM 8345 C C . GLU D 2 39 ? -48.728 -70.922 -22.507 1.00 80.30 39 GLU D C 1
ATOM 8346 O O . GLU D 2 39 ? -48.892 -70.926 -23.690 1.00 73.32 39 GLU D O 1
ATOM 8348 N N . TYR D 2 40 ? -48.954 -71.982 -21.746 1.00 75.84 40 TYR D N 1
ATOM 8349 C CA . TYR D 2 40 ? -49.545 -73.178 -22.313 1.00 72.13 40 TYR D CA 1
ATOM 8350 C C . TYR D 2 40 ? -50.915 -73.457 -21.756 1.00 114.71 40 TYR D C 1
ATOM 8351 O O . TYR D 2 40 ? -51.214 -73.141 -20.605 1.00 110.06 40 TYR D O 1
ATOM 8360 N N . LYS D 2 41 ? -51.751 -74.058 -22.588 1.00 67.80 41 LYS D N 1
ATOM 8361 C CA . LYS D 2 41 ? -53.074 -74.382 -22.160 1.00 68.91 41 LYS D CA 1
ATOM 8362 C C . LYS D 2 41 ? -52.763 -75.777 -21.885 1.00 94.70 41 LYS D C 1
ATOM 8363 O O . LYS D 2 41 ? -52.565 -76.537 -22.805 1.00 80.63 41 LYS D O 1
ATOM 8365 N N . ASN D 2 42 ? -52.929 -76.167 -20.641 1.00 94.91 42 ASN D N 1
ATOM 8366 C CA . ASN D 2 42 ? -52.488 -77.441 -20.094 1.00 97.81 42 ASN D CA 1
ATOM 8367 C C . ASN D 2 42 ? -51.813 -78.515 -20.940 1.00 98.87 42 ASN D C 1
ATOM 8368 O O . ASN D 2 42 ? -50.731 -78.934 -20.597 1.00 70.37 42 ASN D O 1
ATOM 8373 N N . ASP D 2 43 ? -52.418 -78.980 -22.017 1.00 92.52 43 ASP D N 1
ATOM 8374 C CA . ASP D 2 43 ? -51.766 -79.978 -22.845 1.00 71.16 43 ASP D CA 1
ATOM 8375 C C . ASP D 2 43 ? -51.384 -79.467 -24.216 1.00 70.50 43 ASP D C 1
ATOM 8376 O O . ASP D 2 43 ? -50.959 -80.206 -25.057 1.00 70.57 43 ASP D O 1
ATOM 8381 N N . LYS D 2 44 ? -51.532 -78.191 -24.433 1.00 69.88 44 LYS D N 1
ATOM 8382 C CA . LYS D 2 44 ? -51.267 -77.631 -25.711 1.00 89.01 44 LYS D CA 1
ATOM 8383 C C . LYS D 2 44 ? -50.337 -76.503 -25.586 1.00 118.70 44 LYS D C 1
ATOM 8384 O O . LYS D 2 44 ? -50.732 -75.480 -25.113 1.00 97.74 44 LYS D O 1
ATOM 8386 N N . LYS D 2 45 ? -49.138 -76.652 -26.111 1.00 133.10 45 LYS D N 1
ATOM 8387 C CA . LYS D 2 45 ? -48.075 -75.659 -26.011 1.00 112.94 45 LYS D CA 1
ATOM 8388 C C . LYS D 2 45 ? -48.365 -74.524 -26.984 1.00 106.33 45 LYS D C 1
ATOM 8389 O O . LYS D 2 45 ? -48.251 -74.699 -28.198 1.00 110.02 45 LYS D O 1
ATOM 8391 N N . ILE D 2 46 ? -48.738 -73.357 -26.461 1.00 89.60 46 ILE D N 1
ATOM 8392 C CA . ILE D 2 46 ? -49.190 -72.253 -27.292 1.00 93.82 46 ILE D CA 1
ATOM 8393 C C . ILE D 2 46 ? -48.351 -71.014 -27.009 1.00 152.82 46 ILE D C 1
ATOM 8394 O O . ILE D 2 46 ? -47.528 -70.987 -26.099 1.00 63.65 46 ILE D O 1
ATOM 8399 N N . TYR D 2 47 ? -48.561 -69.987 -27.833 1.00 199.81 47 TYR D N 1
ATOM 8400 C CA . TYR D 2 47 ? -48.016 -68.657 -27.599 1.00 206.34 47 TYR D CA 1
ATOM 8401 C C . TYR D 2 47 ? -48.970 -67.556 -28.053 1.00 177.83 47 TYR D C 1
ATOM 8402 O O . TYR D 2 47 ? -50.047 -67.805 -28.596 1.00 170.59 47 TYR D O 1
ATOM 8411 N N . LYS D 2 48 ? -48.555 -66.320 -27.774 1.00 174.62 48 LYS D N 1
ATOM 8412 C CA . LYS D 2 48 ? -49.287 -65.095 -28.058 1.00 111.40 48 LYS D CA 1
ATOM 8413 C C . LYS D 2 48 ? -48.350 -64.085 -28.714 1.00 104.83 48 LYS D C 1
ATOM 8414 O O . LYS D 2 48 ? -47.165 -64.033 -28.383 1.00 112.00 48 LYS D O 1
ATOM 8416 N N . ILE D 2 49 ? -48.883 -63.249 -29.614 1.00 103.57 49 ILE D N 1
ATOM 8417 C CA . ILE D 2 49 ? -48.048 -62.438 -30.501 1.00 103.13 49 ILE D CA 1
ATOM 8418 C C . ILE D 2 49 ? -48.538 -60.994 -30.597 1.00 91.97 49 ILE D C 1
ATOM 8419 O O . ILE D 2 49 ? -49.727 -60.707 -30.453 1.00 93.69 49 ILE D O 1
ATOM 8421 N N . GLU D 2 50 ? -47.594 -60.088 -30.883 1.00 82.46 50 GLU D N 1
ATOM 8422 C CA . GLU D 2 50 ? -47.868 -58.652 -30.904 1.00 72.31 50 GLU D CA 1
ATOM 8423 C C . GLU D 2 50 ? -48.724 -58.242 -32.097 1.00 88.04 50 GLU D C 1
ATOM 8424 O O . GLU D 2 50 ? -49.788 -57.643 -31.917 1.00 80.52 50 GLU D O 1
ATOM 8426 N N . VAL D 2 51 ? -48.278 -58.537 -33.319 1.00 85.15 51 VAL D N 1
ATOM 8427 C CA . VAL D 2 51 ? -49.129 -58.364 -34.503 1.00 100.88 51 VAL D CA 1
ATOM 8428 C C . VAL D 2 51 ? -49.573 -56.920 -34.758 1.00 104.26 51 VAL D C 1
ATOM 8429 O O . VAL D 2 51 ? -50.472 -56.405 -34.077 1.00 103.71 51 VAL D O 1
ATOM 8433 N N . PRO D 2 52 ? -48.894 -56.185 -35.637 1.00 120.56 52 PRO D N 1
ATOM 8434 C CA . PRO D 2 52 ? -49.274 -54.794 -35.877 1.00 107.06 52 PRO D CA 1
ATOM 8435 C C . PRO D 2 52 ? -50.604 -54.694 -36.598 1.00 83.93 52 PRO D C 1
ATOM 8436 O O . PRO D 2 52 ? -50.964 -55.555 -37.399 1.00 79.73 52 PRO D O 1
ATOM 8440 N N . ALA D 2 53 ? -51.350 -53.640 -36.285 1.00 85.02 53 ALA D N 1
ATOM 8441 C CA . ALA D 2 53 ? -52.633 -53.387 -36.918 1.00 88.75 53 ALA D CA 1
ATOM 8442 C C . ALA D 2 53 ? -52.504 -52.560 -38.180 1.00 90.19 53 ALA D C 1
ATOM 8443 O O . ALA D 2 53 ? -53.486 -51.950 -38.612 1.00 100.12 53 ALA D O 1
ATOM 8445 N N . ASN D 2 54 ? -51.316 -52.500 -38.771 1.00 85.56 54 ASN D N 1
ATOM 8446 C CA . ASN D 2 54 ? -51.195 -51.836 -40.058 1.00 60.52 54 ASN D CA 1
ATOM 8447 C C . ASN D 2 54 ? -51.804 -52.699 -41.153 1.00 61.20 54 ASN D C 1
ATOM 8448 O O . ASN D 2 54 ? -52.554 -52.203 -41.997 1.00 71.95 54 ASN D O 1
ATOM 8453 N N . ARG D 2 55 ? -51.514 -53.998 -41.142 1.00 66.49 55 ARG D N 1
ATOM 8454 C CA . ARG D 2 55 ? -52.086 -54.947 -42.086 1.00 65.82 55 ARG D CA 1
ATOM 8455 C C . ARG D 2 55 ? -53.081 -55.863 -41.394 1.00 60.23 55 ARG D C 1
ATOM 8456 O O . ARG D 2 55 ? -52.830 -56.349 -40.292 1.00 60.17 55 ARG D O 1
ATOM 8458 N N . TYR D 2 56 ? -54.200 -56.114 -42.053 1.00 61.02 56 TYR D N 1
ATOM 8459 C CA . TYR D 2 56 ? -55.145 -57.090 -41.546 1.00 61.88 56 TYR D CA 1
ATOM 8460 C C . TYR D 2 56 ? -54.752 -58.500 -41.934 1.00 71.97 56 TYR D C 1
ATOM 8461 O O . TYR D 2 56 ? -55.408 -59.457 -41.517 1.00 62.90 56 TYR D O 1
ATOM 8463 N N . ASP D 2 57 ? -53.685 -58.636 -42.714 1.00 81.26 57 ASP D N 1
ATOM 8464 C CA . ASP D 2 57 ? -53.246 -59.933 -43.195 1.00 87.22 57 ASP D CA 1
ATOM 8465 C C . ASP D 2 57 ? -52.687 -60.765 -42.054 1.00 91.88 57 ASP D C 1
ATOM 8466 O O . ASP D 2 57 ? -52.751 -61.995 -42.104 1.00 96.57 57 ASP D O 1
ATOM 8471 N N . LEU D 2 58 ? -52.213 -60.123 -40.994 1.00 93.62 58 LEU D N 1
ATOM 8472 C CA . LEU D 2 58 ? -51.635 -60.822 -39.861 1.00 97.86 58 LEU D CA 1
ATOM 8473 C C . LEU D 2 58 ? -52.556 -60.847 -38.655 1.00 109.80 58 LEU D C 1
ATOM 8474 O O . LEU D 2 58 ? -52.175 -61.383 -37.612 1.00 112.57 58 LEU D O 1
ATOM 8476 N N . ILE D 2 59 ? -53.760 -60.292 -38.772 1.00 123.26 59 ILE D N 1
ATOM 8477 C CA . ILE D 2 59 ? -54.659 -60.236 -37.625 1.00 109.60 59 ILE D CA 1
ATOM 8478 C C . ILE D 2 59 ? -55.065 -61.638 -37.187 1.00 114.58 59 ILE D C 1
ATOM 8479 O O . ILE D 2 59 ? -55.123 -61.937 -35.991 1.00 128.22 59 ILE D O 1
ATOM 8481 N N . CYS D 2 60 ? -55.352 -62.515 -38.140 1.00 108.05 60 CYS D N 1
ATOM 8482 C CA . CYS D 2 60 ? -55.856 -63.850 -37.861 1.00 95.80 60 CYS D CA 1
ATOM 8483 C C . CYS D 2 60 ? -54.747 -64.885 -37.942 1.00 64.46 60 CYS D C 1
ATOM 8484 O O . CYS D 2 60 ? -53.750 -64.710 -38.644 1.00 63.81 60 CYS D O 1
ATOM 8487 N N . VAL D 2 61 ? -54.952 -65.991 -37.224 1.00 65.04 61 VAL D N 1
ATOM 8488 C CA . VAL D 2 61 ? -53.973 -67.069 -37.214 1.00 64.93 61 VAL D CA 1
ATOM 8489 C C . VAL D 2 61 ? -53.771 -67.630 -38.606 1.00 65.11 61 VAL D C 1
ATOM 8490 O O . VAL D 2 61 ? -52.667 -68.062 -38.961 1.00 64.67 61 VAL D O 1
ATOM 8494 N N . GLU D 2 62 ? -54.812 -67.592 -39.431 1.00 106.62 62 GLU D N 1
ATOM 8495 C CA . GLU D 2 62 ? -54.688 -68.086 -40.795 1.00 111.04 62 GLU D CA 1
ATOM 8496 C C . GLU D 2 62 ? -53.789 -67.178 -41.612 1.00 92.02 62 GLU D C 1
ATOM 8497 O O . GLU D 2 62 ? -52.792 -67.626 -42.186 1.00 88.83 62 GLU D O 1
ATOM 8499 N N . GLY D 2 63 ? -54.145 -65.897 -41.696 1.00 76.65 63 GLY D N 1
ATOM 8500 C CA . GLY D 2 63 ? -53.324 -64.964 -42.443 1.00 68.14 63 GLY D CA 1
ATOM 8501 C C . GLY D 2 63 ? -51.914 -64.865 -41.896 1.00 84.69 63 GLY D C 1
ATOM 8502 O O . GLY D 2 63 ? -50.952 -64.748 -42.656 1.00 82.14 63 GLY D O 1
ATOM 8503 N N . LEU D 2 64 ? -51.770 -64.927 -40.573 1.00 62.87 64 LEU D N 1
ATOM 8504 C CA . LEU D 2 64 ? -50.440 -64.869 -39.978 1.00 62.07 64 LEU D CA 1
ATOM 8505 C C . LEU D 2 64 ? -49.602 -66.062 -40.405 1.00 69.94 64 LEU D C 1
ATOM 8506 O O . LEU D 2 64 ? -48.472 -65.904 -40.877 1.00 61.54 64 LEU D O 1
ATOM 8508 N N . CYS D 2 65 ? -50.130 -67.272 -40.219 1.00 70.97 65 CYS D N 1
ATOM 8509 C CA . CYS D 2 65 ? -49.365 -68.451 -40.590 1.00 88.42 65 CYS D CA 1
ATOM 8510 C C . CYS D 2 65 ? -49.088 -68.479 -42.081 1.00 85.60 65 CYS D C 1
ATOM 8511 O O . CYS D 2 65 ? -48.021 -68.926 -42.506 1.00 70.76 65 CYS D O 1
ATOM 8514 N N . ARG D 2 66 ? -50.020 -67.981 -42.887 1.00 94.74 66 ARG D N 1
ATOM 8515 C CA . ARG D 2 66 ? -49.796 -67.940 -44.324 1.00 97.73 66 ARG D CA 1
ATOM 8516 C C . ARG D 2 66 ? -48.667 -66.985 -44.673 1.00 98.27 66 ARG D C 1
ATOM 8517 O O . ARG D 2 66 ? -47.805 -67.307 -45.499 1.00 106.67 66 ARG D O 1
ATOM 8519 N N . ALA D 2 67 ? -48.663 -65.803 -44.063 1.00 81.67 67 ALA D N 1
ATOM 8520 C CA . ALA D 2 67 ? -47.603 -64.846 -44.332 1.00 68.61 67 ALA D CA 1
ATOM 8521 C C . ALA D 2 67 ? -46.263 -65.362 -43.854 1.00 68.71 67 ALA D C 1
ATOM 8522 O O . ALA D 2 67 ? -45.238 -65.116 -44.491 1.00 59.95 67 ALA D O 1
ATOM 8524 N N . LEU D 2 68 ? -46.247 -66.075 -42.737 1.00 61.31 68 LEU D N 1
ATOM 8525 C CA . LEU D 2 68 ? -44.992 -66.642 -42.273 1.00 66.77 68 LEU D CA 1
ATOM 8526 C C . LEU D 2 68 ? -44.509 -67.731 -43.214 1.00 60.61 68 LEU D C 1
ATOM 8527 O O . LEU D 2 68 ? -43.308 -67.842 -43.481 1.00 60.16 68 LEU D O 1
ATOM 8532 N N . LYS D 2 69 ? -45.430 -68.538 -43.737 1.00 61.43 69 LYS D N 1
ATOM 8533 C CA . LYS D 2 69 ? -45.056 -69.555 -44.709 1.00 79.33 69 LYS D CA 1
ATOM 8534 C C . LYS D 2 69 ? -44.431 -68.920 -45.935 1.00 74.54 69 LYS D C 1
ATOM 8535 O O . LYS D 2 69 ? -43.279 -69.195 -46.282 1.00 61.02 69 LYS D O 1
ATOM 8537 N N . ASN D 2 70 ? -45.181 -68.040 -46.588 1.00 64.06 70 ASN D N 1
ATOM 8538 C CA . ASN D 2 70 ? -44.677 -67.361 -47.773 1.00 67.95 70 ASN D CA 1
ATOM 8539 C C . ASN D 2 70 ? -43.414 -66.578 -47.471 1.00 63.86 70 ASN D C 1
ATOM 8540 O O . ASN D 2 70 ? -42.602 -66.355 -48.371 1.00 59.79 70 ASN D O 1
ATOM 8545 N N . PHE D 2 71 ? -43.221 -66.172 -46.217 1.00 78.18 71 PHE D N 1
ATOM 8546 C CA . PHE D 2 71 ? -42.182 -65.201 -45.908 1.00 96.35 71 PHE D CA 1
ATOM 8547 C C . PHE D 2 71 ? -40.819 -65.697 -46.350 1.00 100.56 71 PHE D C 1
ATOM 8548 O O . PHE D 2 71 ? -40.207 -65.131 -47.259 1.00 115.86 71 PHE D O 1
ATOM 8556 N N . MET D 2 72 ? -40.330 -66.766 -45.740 1.00 91.78 72 MET D N 1
ATOM 8557 C CA . MET D 2 72 ? -38.973 -67.187 -46.033 1.00 89.66 72 MET D CA 1
ATOM 8558 C C . MET D 2 72 ? -38.996 -67.797 -47.429 1.00 93.38 72 MET D C 1
ATOM 8559 O O . MET D 2 72 ? -39.995 -67.732 -48.149 1.00 98.54 72 MET D O 1
ATOM 8564 N N . CYS D 2 73 ? -37.904 -68.426 -47.830 1.00 108.16 73 CYS D N 1
ATOM 8565 C CA . CYS D 2 73 ? -37.855 -68.950 -49.185 1.00 116.33 73 CYS D CA 1
ATOM 8566 C C . CYS D 2 73 ? -38.799 -70.136 -49.367 1.00 119.55 73 CYS D C 1
ATOM 8567 O O . CYS D 2 73 ? -38.364 -71.260 -49.639 1.00 128.68 73 CYS D O 1
ATOM 8570 N N . LYS D 2 74 ? -40.093 -69.890 -49.225 1.00 120.66 74 LYS D N 1
ATOM 8571 C CA . LYS D 2 74 ? -41.119 -70.881 -49.490 1.00 61.30 74 LYS D CA 1
ATOM 8572 C C . LYS D 2 74 ? -42.106 -70.306 -50.501 1.00 61.60 74 LYS D C 1
ATOM 8573 O O . LYS D 2 74 ? -41.875 -69.257 -51.101 1.00 61.14 74 LYS D O 1
ATOM 8575 N N . PHE D 2 75 ? -43.202 -71.019 -50.707 1.00 62.42 75 PHE D N 1
ATOM 8576 C CA . PHE D 2 75 ? -44.102 -70.720 -51.806 1.00 62.86 75 PHE D CA 1
ATOM 8577 C C . PHE D 2 75 ? -45.366 -70.041 -51.320 1.00 63.05 75 PHE D C 1
ATOM 8578 O O . PHE D 2 75 ? -46.406 -70.683 -51.201 1.00 82.40 75 PHE D O 1
ATOM 8580 N N . ASP D 2 104 ? -86.224 -39.939 -45.087 1.00 120.28 104 ASP D N 1
ATOM 8581 C CA . ASP D 2 104 ? -85.234 -40.872 -45.600 1.00 110.49 104 ASP D CA 1
ATOM 8582 C C . ASP D 2 104 ? -83.973 -40.805 -44.763 1.00 132.42 104 ASP D C 1
ATOM 8583 O O . ASP D 2 104 ? -83.339 -39.757 -44.666 1.00 103.51 104 ASP D O 1
ATOM 8585 N N . ASP D 2 105 ? -83.596 -41.938 -44.181 1.00 149.63 105 ASP D N 1
ATOM 8586 C CA . ASP D 2 105 ? -82.435 -42.033 -43.307 1.00 163.53 105 ASP D CA 1
ATOM 8587 C C . ASP D 2 105 ? -81.353 -42.790 -44.054 1.00 168.74 105 ASP D C 1
ATOM 8588 O O . ASP D 2 105 ? -81.511 -43.981 -44.340 1.00 174.63 105 ASP D O 1
ATOM 8590 N N . ARG D 2 106 ? -80.256 -42.107 -44.355 1.00 170.61 106 ARG D N 1
ATOM 8591 C CA . ARG D 2 106 ? -79.229 -42.693 -45.204 1.00 161.42 106 ARG D CA 1
ATOM 8592 C C . ARG D 2 106 ? -78.626 -43.868 -44.460 1.00 158.06 106 ARG D C 1
ATOM 8593 O O . ARG D 2 106 ? -77.767 -43.706 -43.594 1.00 173.91 106 ARG D O 1
ATOM 8595 N N . ARG D 2 107 ? -79.089 -45.060 -44.804 1.00 159.85 107 ARG D N 1
ATOM 8596 C CA . ARG D 2 107 ? -78.673 -46.259 -44.102 1.00 128.18 107 ARG D CA 1
ATOM 8597 C C . ARG D 2 107 ? -77.218 -46.558 -44.404 1.00 116.25 107 ARG D C 1
ATOM 8598 O O . ARG D 2 107 ? -76.740 -46.329 -45.517 1.00 101.33 107 ARG D O 1
ATOM 8600 N N . GLY D 2 108 ? -76.500 -47.038 -43.394 1.00 110.67 108 GLY D N 1
ATOM 8601 C CA . GLY D 2 108 ? -75.128 -47.444 -43.599 1.00 113.91 108 GLY D CA 1
ATOM 8602 C C . GLY D 2 108 ? -75.122 -48.695 -44.451 1.00 100.37 108 GLY D C 1
ATOM 8603 O O . GLY D 2 108 ? -75.673 -49.730 -44.043 1.00 88.08 108 GLY D O 1
ATOM 8604 N N . TYR D 2 109 ? -74.494 -48.630 -45.625 1.00 94.53 109 TYR D N 1
ATOM 8605 C CA . TYR D 2 109 ? -74.665 -49.663 -46.641 1.00 102.42 109 TYR D CA 1
ATOM 8606 C C . TYR D 2 109 ? -74.186 -51.022 -46.153 1.00 102.92 109 TYR D C 1
ATOM 8607 O O . TYR D 2 109 ? -72.981 -51.281 -46.106 1.00 103.79 109 TYR D O 1
ATOM 8609 N N . VAL D 2 110 ? -75.122 -51.895 -45.792 1.00 109.56 110 VAL D N 1
ATOM 8610 C CA . VAL D 2 110 ? -74.776 -53.242 -45.356 1.00 92.43 110 VAL D CA 1
ATOM 8611 C C . VAL D 2 110 ? -74.629 -54.182 -46.543 1.00 76.44 110 VAL D C 1
ATOM 8612 O O . VAL D 2 110 ? -75.374 -54.106 -47.525 1.00 77.27 110 VAL D O 1
ATOM 8614 N N . VAL D 2 111 ? -73.646 -55.071 -46.444 1.00 82.31 111 VAL D N 1
ATOM 8615 C CA . VAL D 2 111 ? -73.315 -56.054 -47.465 1.00 76.03 111 VAL D CA 1
ATOM 8616 C C . VAL D 2 111 ? -73.358 -57.430 -46.814 1.00 76.48 111 VAL D C 1
ATOM 8617 O O . VAL D 2 111 ? -72.995 -57.579 -45.643 1.00 76.04 111 VAL D O 1
ATOM 8621 N N . CYS D 2 112 ? -73.809 -58.434 -47.562 1.00 77.39 112 CYS D N 1
ATOM 8622 C CA . CYS D 2 112 ? -74.041 -59.760 -46.996 1.00 78.03 112 CYS D CA 1
ATOM 8623 C C . CYS D 2 112 ? -73.687 -60.839 -48.010 1.00 106.14 112 CYS D C 1
ATOM 8624 O O . CYS D 2 112 ? -74.386 -61.014 -49.010 1.00 79.18 112 CYS D O 1
ATOM 8626 N N . CYS D 2 113 ? -72.626 -61.580 -47.725 1.00 98.32 113 CYS D N 1
ATOM 8627 C CA . CYS D 2 113 ? -72.065 -62.578 -48.623 1.00 91.72 113 CYS D CA 1
ATOM 8628 C C . CYS D 2 113 ? -72.176 -63.956 -47.991 1.00 92.31 113 CYS D C 1
ATOM 8629 O O . CYS D 2 113 ? -72.133 -64.091 -46.770 1.00 103.08 113 CYS D O 1
ATOM 8631 N N . VAL D 2 114 ? -72.307 -64.992 -48.817 1.00 91.56 114 VAL D N 1
ATOM 8632 C CA . VAL D 2 114 ? -72.390 -66.351 -48.302 1.00 90.24 114 VAL D CA 1
ATOM 8633 C C . VAL D 2 114 ? -71.537 -67.270 -49.161 1.00 90.78 114 VAL D C 1
ATOM 8634 O O . VAL D 2 114 ? -71.168 -66.941 -50.289 1.00 87.83 114 VAL D O 1
ATOM 8636 N N . LEU D 2 115 ? -71.241 -68.445 -48.620 1.00 92.40 115 LEU D N 1
ATOM 8637 C CA . LEU D 2 115 ? -70.427 -69.419 -49.323 1.00 81.37 115 LEU D CA 1
ATOM 8638 C C . LEU D 2 115 ? -71.265 -70.573 -49.852 1.00 86.71 115 LEU D C 1
ATOM 8639 O O . LEU D 2 115 ? -72.492 -70.591 -49.755 1.00 81.87 115 LEU D O 1
ATOM 8641 N N . LYS D 2 116 ? -70.574 -71.554 -50.434 1.00 90.47 116 LYS D N 1
ATOM 8642 C CA . LYS D 2 116 ? -71.217 -72.746 -50.969 1.00 98.29 116 LYS D CA 1
ATOM 8643 C C . LYS D 2 116 ? -71.091 -73.907 -49.992 1.00 97.60 116 LYS D C 1
ATOM 8644 O O . LYS D 2 116 ? -72.092 -74.421 -49.486 1.00 97.88 116 LYS D O 1
ATOM 8646 N N . ASN D 2 117 ? -69.858 -74.299 -49.691 1.00 90.00 117 ASN D N 1
ATOM 8647 C CA . ASN D 2 117 ? -69.566 -75.405 -48.800 1.00 90.20 117 ASN D CA 1
ATOM 8648 C C . ASN D 2 117 ? -68.446 -74.982 -47.866 1.00 107.78 117 ASN D C 1
ATOM 8649 O O . ASN D 2 117 ? -67.615 -74.143 -48.219 1.00 117.93 117 ASN D O 1
ATOM 8654 N N . MET D 2 118 ? -68.418 -75.572 -46.680 1.00 107.98 118 MET D N 1
ATOM 8655 C CA . MET D 2 118 ? -67.380 -75.251 -45.709 1.00 105.92 118 MET D CA 1
ATOM 8656 C C . MET D 2 118 ? -67.449 -76.268 -44.582 1.00 107.34 118 MET D C 1
ATOM 8657 O O . MET D 2 118 ? -68.281 -77.179 -44.593 1.00 124.15 118 MET D O 1
ATOM 8659 N N . ASN D 2 119 ? -66.573 -76.098 -43.594 1.00 109.91 119 ASN D N 1
ATOM 8660 C CA . ASN D 2 119 ? -66.560 -76.982 -42.440 1.00 79.17 119 ASN D CA 1
ATOM 8661 C C . ASN D 2 119 ? -65.756 -76.348 -41.321 1.00 118.67 119 ASN D C 1
ATOM 8662 O O . ASN D 2 119 ? -64.733 -75.711 -41.572 1.00 76.93 119 ASN D O 1
ATOM 8667 N N . ILE D 2 120 ? -66.219 -76.542 -40.086 1.00 116.39 120 ILE D N 1
ATOM 8668 C CA . ILE D 2 120 ? -65.589 -75.958 -38.912 1.00 108.08 120 ILE D CA 1
ATOM 8669 C C . ILE D 2 120 ? -65.336 -77.048 -37.878 1.00 98.43 120 ILE D C 1
ATOM 8670 O O . ILE D 2 120 ? -65.876 -78.151 -37.951 1.00 90.33 120 ILE D O 1
ATOM 8675 N N . ASN D 2 121 ? -64.495 -76.710 -36.907 1.00 98.29 121 ASN D N 1
ATOM 8676 C CA . ASN D 2 121 ? -64.232 -77.536 -35.739 1.00 118.53 121 ASN D CA 1
ATOM 8677 C C . ASN D 2 121 ? -63.902 -76.597 -34.586 1.00 137.42 121 ASN D C 1
ATOM 8678 O O . ASN D 2 121 ? -63.824 -75.379 -34.761 1.00 146.38 121 ASN D O 1
ATOM 8680 N N . ASP D 2 122 ? -63.669 -77.168 -33.403 1.00 128.52 122 ASP D N 1
ATOM 8681 C CA . ASP D 2 122 ? -63.464 -76.329 -32.227 1.00 117.86 122 ASP D CA 1
ATOM 8682 C C . ASP D 2 122 ? -62.221 -75.475 -32.391 1.00 110.72 122 ASP D C 1
ATOM 8683 O O . ASP D 2 122 ? -62.263 -74.253 -32.211 1.00 74.07 122 ASP D O 1
ATOM 8685 N N . SER D 2 123 ? -61.098 -76.100 -32.744 1.00 123.23 123 SER D N 1
ATOM 8686 C CA . SER D 2 123 ? -59.882 -75.334 -32.979 1.00 128.78 123 SER D CA 1
ATOM 8687 C C . SER D 2 123 ? -60.065 -74.318 -34.091 1.00 120.39 123 SER D C 1
ATOM 8688 O O . SER D 2 123 ? -59.257 -73.392 -34.211 1.00 136.84 123 SER D O 1
ATOM 8690 N N . VAL D 2 124 ? -61.102 -74.472 -34.906 1.00 121.65 124 VAL D N 1
ATOM 8691 C CA . VAL D 2 124 ? -61.460 -73.457 -35.879 1.00 91.24 124 VAL D CA 1
ATOM 8692 C C . VAL D 2 124 ? -62.652 -72.638 -35.414 1.00 73.47 124 VAL D C 1
ATOM 8693 O O . VAL D 2 124 ? -62.822 -71.498 -35.869 1.00 73.01 124 VAL D O 1
ATOM 8697 N N . TYR D 2 125 ? -63.470 -73.171 -34.511 1.00 74.37 125 TYR D N 1
ATOM 8698 C CA . TYR D 2 125 ? -64.560 -72.374 -33.965 1.00 93.66 125 TYR D CA 1
ATOM 8699 C C . TYR D 2 125 ? -64.015 -71.207 -33.154 1.00 99.00 125 TYR D C 1
ATOM 8700 O O . TYR D 2 125 ? -64.429 -70.056 -33.336 1.00 73.52 125 TYR D O 1
ATOM 8702 N N . ASN D 2 126 ? -63.073 -71.491 -32.258 1.00 89.25 126 ASN D N 1
ATOM 8703 C CA . ASN D 2 126 ? -62.433 -70.440 -31.481 1.00 82.13 126 ASN D CA 1
ATOM 8704 C C . ASN D 2 126 ? -61.725 -69.429 -32.366 1.00 76.50 126 ASN D C 1
ATOM 8705 O O . ASN D 2 126 ? -61.698 -68.246 -32.038 1.00 74.37 126 ASN D O 1
ATOM 8710 N N . ASN D 2 127 ? -61.193 -69.857 -33.515 1.00 92.25 127 ASN D N 1
ATOM 8711 C CA . ASN D 2 127 ? -60.494 -68.920 -34.394 1.00 82.03 127 ASN D CA 1
ATOM 8712 C C . ASN D 2 127 ? -61.457 -68.042 -35.176 1.00 71.84 127 ASN D C 1
ATOM 8713 O O . ASN D 2 127 ? -61.202 -66.846 -35.353 1.00 75.04 127 ASN D O 1
ATOM 8718 N N . ILE D 2 128 ? -62.555 -68.605 -35.675 1.00 75.08 128 ILE D N 1
ATOM 8719 C CA . ILE D 2 128 ? -63.514 -67.735 -36.339 1.00 75.40 128 ILE D CA 1
ATOM 8720 C C . ILE D 2 128 ? -64.094 -66.764 -35.329 1.00 75.37 128 ILE D C 1
ATOM 8721 O O . ILE D 2 128 ? -64.312 -65.585 -35.638 1.00 75.00 128 ILE D O 1
ATOM 8726 N N . ILE D 2 129 ? -64.280 -67.213 -34.085 1.00 91.56 129 ILE D N 1
ATOM 8727 C CA . ILE D 2 129 ? -64.749 -66.299 -33.056 1.00 95.51 129 ILE D CA 1
ATOM 8728 C C . ILE D 2 129 ? -63.681 -65.262 -32.763 1.00 84.49 129 ILE D C 1
ATOM 8729 O O . ILE D 2 129 ? -63.987 -64.101 -32.475 1.00 83.41 129 ILE D O 1
ATOM 8734 N N . GLU D 2 130 ? -62.413 -65.647 -32.866 1.00 82.92 130 GLU D N 1
ATOM 8735 C CA . GLU D 2 130 ? -61.347 -64.697 -32.603 1.00 68.70 130 GLU D CA 1
ATOM 8736 C C . GLU D 2 130 ? -61.347 -63.604 -33.648 1.00 96.55 130 GLU D C 1
ATOM 8737 O O . GLU D 2 130 ? -61.188 -62.430 -33.318 1.00 87.00 130 GLU D O 1
ATOM 8739 N N . ILE D 2 131 ? -61.528 -63.968 -34.913 1.00 95.07 131 ILE D N 1
ATOM 8740 C CA . ILE D 2 131 ? -61.559 -62.942 -35.949 1.00 112.54 131 ILE D CA 1
ATOM 8741 C C . ILE D 2 131 ? -62.794 -62.072 -35.784 1.00 106.44 131 ILE D C 1
ATOM 8742 O O . ILE D 2 131 ? -62.750 -60.856 -36.001 1.00 108.69 131 ILE D O 1
ATOM 8747 N N . GLN D 2 132 ? -63.916 -62.680 -35.395 1.00 109.25 132 GLN D N 1
ATOM 8748 C CA . GLN D 2 132 ? -65.113 -61.898 -35.121 1.00 94.77 132 GLN D CA 1
ATOM 8749 C C . GLN D 2 132 ? -64.888 -60.942 -33.964 1.00 95.08 132 GLN D C 1
ATOM 8750 O O . GLN D 2 132 ? -65.540 -59.896 -33.886 1.00 90.79 132 GLN D O 1
ATOM 8752 N N . GLU D 2 133 ? -63.985 -61.292 -33.053 1.00 90.75 133 GLU D N 1
ATOM 8753 C CA . GLU D 2 133 ? -63.643 -60.443 -31.921 1.00 100.06 133 GLU D CA 1
ATOM 8754 C C . GLU D 2 133 ? -62.563 -59.433 -32.261 1.00 94.58 133 GLU D C 1
ATOM 8755 O O . GLU D 2 133 ? -62.465 -58.397 -31.600 1.00 102.24 133 GLU D O 1
ATOM 8757 N N . LYS D 2 134 ? -61.790 -59.692 -33.304 1.00 105.36 134 LYS D N 1
ATOM 8758 C CA . LYS D 2 134 ? -60.692 -58.819 -33.677 1.00 98.09 134 LYS D CA 1
ATOM 8759 C C . LYS D 2 134 ? -61.168 -57.723 -34.609 1.00 115.74 134 LYS D C 1
ATOM 8760 O O . LYS D 2 134 ? -60.926 -56.542 -34.351 1.00 84.88 134 LYS D O 1
ATOM 8762 N N . LEU D 2 135 ? -61.852 -58.095 -35.687 1.00 122.13 135 LEU D N 1
ATOM 8763 C CA . LEU D 2 135 ? -62.395 -57.080 -36.578 1.00 129.71 135 LEU D CA 1
ATOM 8764 C C . LEU D 2 135 ? -63.283 -56.117 -35.808 1.00 145.19 135 LEU D C 1
ATOM 8765 O O . LEU D 2 135 ? -63.432 -54.955 -36.202 1.00 148.54 135 LEU D O 1
ATOM 8767 N N . HIS D 2 136 ? -63.879 -56.586 -34.713 1.00 158.34 136 HIS D N 1
ATOM 8768 C CA . HIS D 2 136 ? -64.749 -55.787 -33.865 1.00 156.16 136 HIS D CA 1
ATOM 8769 C C . HIS D 2 136 ? -63.956 -54.981 -32.841 1.00 163.19 136 HIS D C 1
ATOM 8770 O O . HIS D 2 136 ? -64.167 -53.773 -32.698 1.00 164.85 136 HIS D O 1
ATOM 8772 N N . HIS D 2 137 ? -63.048 -55.630 -32.113 1.00 143.86 137 HIS D N 1
ATOM 8773 C CA . HIS D 2 137 ? -62.306 -54.926 -31.077 1.00 104.24 137 HIS D CA 1
ATOM 8774 C C . HIS D 2 137 ? -61.146 -54.141 -31.667 1.00 81.65 137 HIS D C 1
ATOM 8775 O O . HIS D 2 137 ? -60.996 -52.945 -31.399 1.00 75.80 137 HIS D O 1
ATOM 8777 N N . ASN D 2 138 ? -60.332 -54.793 -32.495 1.00 83.93 138 ASN D N 1
ATOM 8778 C CA . ASN D 2 138 ? -59.140 -54.141 -33.024 1.00 78.66 138 ASN D CA 1
ATOM 8779 C C . ASN D 2 138 ? -59.509 -53.067 -34.035 1.00 86.32 138 ASN D C 1
ATOM 8780 O O . ASN D 2 138 ? -59.209 -51.886 -33.843 1.00 86.86 138 ASN D O 1
ATOM 8782 N N . LEU D 2 139 ? -60.202 -53.453 -35.101 1.00 88.11 139 LEU D N 1
ATOM 8783 C CA . LEU D 2 139 ? -60.498 -52.486 -36.145 1.00 93.00 139 LEU D CA 1
ATOM 8784 C C . LEU D 2 139 ? -61.579 -51.517 -35.706 1.00 119.75 139 LEU D C 1
ATOM 8785 O O . LEU D 2 139 ? -61.558 -50.349 -36.103 1.00 104.27 139 LEU D O 1
ATOM 8787 N N . GLY D 2 140 ? -62.538 -51.980 -34.909 1.00 124.86 140 GLY D N 1
ATOM 8788 C CA . GLY D 2 140 ? -63.587 -51.101 -34.425 1.00 152.20 140 GLY D CA 1
ATOM 8789 C C . GLY D 2 140 ? -63.098 -50.245 -33.268 1.00 171.83 140 GLY D C 1
ATOM 8790 O O . GLY D 2 140 ? -62.483 -50.748 -32.322 1.00 175.47 140 GLY D O 1
ATOM 8791 N N . LYS D 2 141 ? -63.368 -48.943 -33.344 1.00 189.94 141 LYS D N 1
ATOM 8792 C CA . LYS D 2 141 ? -63.085 -48.021 -32.244 1.00 184.06 141 LYS D CA 1
ATOM 8793 C C . LYS D 2 141 ? -64.299 -48.004 -31.319 1.00 164.71 141 LYS D C 1
ATOM 8794 O O . LYS D 2 141 ? -65.092 -47.064 -31.289 1.00 169.56 141 LYS D O 1
ATOM 8796 N N . LYS D 2 142 ? -64.440 -49.098 -30.576 1.00 151.82 142 LYS D N 1
ATOM 8797 C CA . LYS D 2 142 ? -65.684 -49.443 -29.889 1.00 134.63 142 LYS D CA 1
ATOM 8798 C C . LYS D 2 142 ? -66.818 -49.667 -30.888 1.00 113.00 142 LYS D C 1
ATOM 8799 O O . LYS D 2 142 ? -67.992 -49.478 -30.569 1.00 113.69 142 LYS D O 1
ATOM 8801 N N . ARG D 2 143 ? -66.458 -50.059 -32.110 1.00 107.50 143 ARG D N 1
ATOM 8802 C CA . ARG D 2 143 ? -67.390 -50.605 -33.090 1.00 104.56 143 ARG D CA 1
ATOM 8803 C C . ARG D 2 143 ? -68.493 -49.615 -33.460 1.00 122.68 143 ARG D C 1
ATOM 8804 O O . ARG D 2 143 ? -69.677 -49.853 -33.230 1.00 129.11 143 ARG D O 1
ATOM 8806 N N . SER D 2 144 ? -68.088 -48.489 -34.042 1.00 124.39 144 SER D N 1
ATOM 8807 C CA . SER D 2 144 ? -69.073 -47.561 -34.592 1.00 129.48 144 SER D CA 1
ATOM 8808 C C . SER D 2 144 ? -69.449 -47.954 -36.012 1.00 111.39 144 SER D C 1
ATOM 8809 O O . SER D 2 144 ? -70.629 -48.121 -36.332 1.00 109.86 144 SER D O 1
ATOM 8812 N N . VAL D 2 145 ? -68.445 -48.116 -36.860 1.00 107.12 145 VAL D N 1
ATOM 8813 C CA . VAL D 2 145 ? -68.627 -48.608 -38.213 1.00 114.53 145 VAL D CA 1
ATOM 8814 C C . VAL D 2 145 ? -68.130 -50.041 -38.240 1.00 106.55 145 VAL D C 1
ATOM 8815 O O . VAL D 2 145 ? -67.551 -50.488 -39.235 1.00 116.51 145 VAL D O 1
ATOM 8817 N N . LEU D 2 146 ? -68.296 -50.751 -37.129 1.00 104.38 146 LEU D N 1
ATOM 8818 C CA . LEU D 2 146 ? -67.781 -52.105 -36.998 1.00 99.35 146 LEU D CA 1
ATOM 8819 C C . LEU D 2 146 ? -68.829 -53.026 -36.394 1.00 96.92 146 LEU D C 1
ATOM 8820 O O . LEU D 2 146 ? -69.507 -52.657 -35.434 1.00 103.26 146 LEU D O 1
ATOM 8822 N N . ALA D 2 147 ? -68.936 -54.228 -36.955 1.00 95.24 147 ALA D N 1
ATOM 8823 C CA . ALA D 2 147 ? -69.876 -55.249 -36.518 1.00 122.12 147 ALA D CA 1
ATOM 8824 C C . ALA D 2 147 ? -69.607 -56.505 -37.331 1.00 146.11 147 ALA D C 1
ATOM 8825 O O . ALA D 2 147 ? -68.999 -56.446 -38.403 1.00 147.92 147 ALA D O 1
ATOM 8827 N N . ILE D 2 148 ? -70.070 -57.641 -36.812 1.00 167.79 148 ILE D N 1
ATOM 8828 C CA . ILE D 2 148 ? -69.896 -58.942 -37.456 1.00 137.85 148 ILE D CA 1
ATOM 8829 C C . ILE D 2 148 ? -71.219 -59.695 -37.397 1.00 124.64 148 ILE D C 1
ATOM 8830 O O . ILE D 2 148 ? -71.731 -59.975 -36.306 1.00 141.00 148 ILE D O 1
ATOM 8832 N N . GLY D 2 149 ? -71.759 -60.035 -38.565 1.00 127.82 149 GLY D N 1
ATOM 8833 C CA . GLY D 2 149 ? -73.079 -60.625 -38.678 1.00 76.64 149 GLY D CA 1
ATOM 8834 C C . GLY D 2 149 ? -73.099 -62.024 -39.252 1.00 77.28 149 GLY D C 1
ATOM 8835 O O . GLY D 2 149 ? -73.877 -62.299 -40.164 1.00 78.18 149 GLY D O 1
ATOM 8836 N N . ILE D 2 150 ? -72.207 -62.891 -38.793 1.00 81.70 150 ILE D N 1
ATOM 8837 C CA . ILE D 2 150 ? -72.029 -64.189 -39.432 1.00 77.27 150 ILE D CA 1
ATOM 8838 C C . ILE D 2 150 ? -73.111 -65.166 -38.977 1.00 94.91 150 ILE D C 1
ATOM 8839 O O . ILE D 2 150 ? -73.742 -65.005 -37.931 1.00 79.12 150 ILE D O 1
ATOM 8841 N N . HIS D 2 151 ? -73.333 -66.183 -39.800 1.00 105.92 151 HIS D N 1
ATOM 8842 C CA . HIS D 2 151 ? -74.286 -67.267 -39.575 1.00 93.28 151 HIS D CA 1
ATOM 8843 C C . HIS D 2 151 ? -74.030 -68.298 -40.671 1.00 88.00 151 HIS D C 1
ATOM 8844 O O . HIS D 2 151 ? -73.006 -68.246 -41.361 1.00 80.18 151 HIS D O 1
ATOM 8846 N N . ASP D 2 152 ? -74.939 -69.251 -40.828 1.00 92.80 152 ASP D N 1
ATOM 8847 C CA . ASP D 2 152 ? -74.772 -70.304 -41.817 1.00 102.45 152 ASP D CA 1
ATOM 8848 C C . ASP D 2 152 ? -75.763 -70.131 -42.956 1.00 124.45 152 ASP D C 1
ATOM 8849 O O . ASP D 2 152 ? -76.832 -69.540 -42.790 1.00 131.43 152 ASP D O 1
ATOM 8851 N N . TYR D 2 153 ? -75.403 -70.680 -44.116 1.00 116.55 153 TYR D N 1
ATOM 8852 C CA . TYR D 2 153 ? -76.257 -70.673 -45.294 1.00 111.03 153 TYR D CA 1
ATOM 8853 C C . TYR D 2 153 ? -77.111 -71.924 -45.350 1.00 108.18 153 TYR D C 1
ATOM 8854 O O . TYR D 2 153 ? -77.412 -72.435 -46.433 1.00 121.43 153 TYR D O 1
ATOM 8863 N N . ASP D 2 154 ? -77.472 -72.459 -44.191 1.00 108.76 154 ASP D N 1
ATOM 8864 C CA . ASP D 2 154 ? -78.308 -73.642 -44.106 1.00 120.34 154 ASP D CA 1
ATOM 8865 C C . ASP D 2 154 ? -79.644 -73.331 -43.444 1.00 139.90 154 ASP D C 1
ATOM 8866 O O . ASP D 2 154 ? -80.222 -74.180 -42.763 1.00 140.23 154 ASP D O 1
ATOM 8868 N N . LYS D 2 155 ? -80.134 -72.105 -43.609 1.00 132.02 155 LYS D N 1
ATOM 8869 C CA . LYS D 2 155 ? -81.445 -71.750 -43.083 1.00 134.37 155 LYS D CA 1
ATOM 8870 C C . LYS D 2 155 ? -82.420 -71.408 -44.200 1.00 157.56 155 LYS D C 1
ATOM 8871 O O . LYS D 2 155 ? -83.436 -72.092 -44.354 1.00 172.72 155 LYS D O 1
ATOM 8873 N N . ILE D 2 156 ? -82.141 -70.378 -44.997 1.00 163.20 156 ILE D N 1
ATOM 8874 C CA . ILE D 2 156 ? -82.992 -69.978 -46.109 1.00 140.68 156 ILE D CA 1
ATOM 8875 C C . ILE D 2 156 ? -82.105 -69.536 -47.266 1.00 129.55 156 ILE D C 1
ATOM 8876 O O . ILE D 2 156 ? -80.876 -69.600 -47.193 1.00 131.30 156 ILE D O 1
ATOM 8878 N N . LYS D 2 157 ? -82.744 -69.118 -48.366 1.00 127.03 157 LYS D N 1
ATOM 8879 C CA . LYS D 2 157 ? -82.008 -68.499 -49.462 1.00 110.77 157 LYS D CA 1
ATOM 8880 C C . LYS D 2 157 ? -82.834 -67.447 -50.191 1.00 116.86 157 LYS D C 1
ATOM 8881 O O . LYS D 2 157 ? -82.590 -67.192 -51.375 1.00 116.80 157 LYS D O 1
ATOM 8883 N N . PHE D 2 158 ? -83.820 -66.846 -49.533 1.00 131.11 158 PHE D N 1
ATOM 8884 C CA . PHE D 2 158 ? -84.742 -66.021 -50.308 1.00 132.10 158 PHE D CA 1
ATOM 8885 C C . PHE D 2 158 ? -84.147 -64.645 -50.572 1.00 149.36 158 PHE D C 1
ATOM 8886 O O . PHE D 2 158 ? -83.644 -64.003 -49.648 1.00 144.34 158 PHE D O 1
ATOM 8894 N N . PRO D 2 159 ? -84.173 -64.173 -51.813 1.00 168.57 159 PRO D N 1
ATOM 8895 C CA . PRO D 2 159 ? -83.699 -62.815 -52.098 1.00 161.27 159 PRO D CA 1
ATOM 8896 C C . PRO D 2 159 ? -84.621 -61.800 -51.456 1.00 150.20 159 PRO D C 1
ATOM 8897 O O . PRO D 2 159 ? -85.835 -61.999 -51.407 1.00 171.09 159 PRO D O 1
ATOM 8901 N N . LEU D 2 160 ? -84.052 -60.699 -50.972 1.00 143.87 160 LEU D N 1
ATOM 8902 C CA . LEU D 2 160 ? -84.899 -59.678 -50.372 1.00 117.70 160 LEU D CA 1
ATOM 8903 C C . LEU D 2 160 ? -84.182 -58.339 -50.344 1.00 121.07 160 LEU D C 1
ATOM 8904 O O . LEU D 2 160 ? -83.008 -58.220 -50.700 1.00 94.41 160 LEU D O 1
ATOM 8906 N N . LYS D 2 161 ? -84.934 -57.325 -49.936 1.00 124.79 161 LYS D N 1
ATOM 8907 C CA . LYS D 2 161 ? -84.425 -55.986 -49.710 1.00 116.39 161 LYS D CA 1
ATOM 8908 C C . LYS D 2 161 ? -84.953 -55.506 -48.368 1.00 111.18 161 LYS D C 1
ATOM 8909 O O . LYS D 2 161 ? -86.059 -55.858 -47.955 1.00 99.19 161 LYS D O 1
ATOM 8915 N N . TYR D 2 162 ? -84.148 -54.697 -47.693 1.00 86.43 162 TYR D N 1
ATOM 8916 C CA . TYR D 2 162 ? -84.478 -54.191 -46.370 1.00 100.25 162 TYR D CA 1
ATOM 8917 C C . TYR D 2 162 ? -84.417 -52.683 -46.241 1.00 110.76 162 TYR D C 1
ATOM 8918 O O . TYR D 2 162 ? -85.090 -52.142 -45.357 1.00 115.21 162 TYR D O 1
ATOM 8927 N N . LYS D 2 163 ? -83.624 -51.991 -47.052 1.00 105.54 163 LYS D N 1
ATOM 8928 C CA . LYS D 2 163 ? -83.483 -50.553 -46.896 1.00 91.87 163 LYS D CA 1
ATOM 8929 C C . LYS D 2 163 ? -84.855 -49.904 -46.953 1.00 86.60 163 LYS D C 1
ATOM 8930 O O . LYS D 2 163 ? -85.610 -50.104 -47.905 1.00 86.50 163 LYS D O 1
ATOM 8932 N N . PHE D 2 164 ? -85.190 -49.163 -45.907 1.00 95.52 164 PHE D N 1
ATOM 8933 C CA . PHE D 2 164 ? -86.553 -48.716 -45.680 1.00 98.62 164 PHE D CA 1
ATOM 8934 C C . PHE D 2 164 ? -86.535 -47.491 -44.781 1.00 112.57 164 PHE D C 1
ATOM 8935 O O . PHE D 2 164 ? -85.507 -46.826 -44.617 1.00 130.54 164 PHE D O 1
ATOM 8943 N N . GLU D 2 165 ? -87.701 -47.185 -44.216 1.00 94.94 165 GLU D N 1
ATOM 8944 C CA . GLU D 2 165 ? -87.806 -46.325 -43.051 1.00 103.82 165 GLU D CA 1
ATOM 8945 C C . GLU D 2 165 ? -87.454 -47.171 -41.838 1.00 138.12 165 GLU D C 1
ATOM 8946 O O . GLU D 2 165 ? -86.875 -48.249 -41.995 1.00 137.74 165 GLU D O 1
ATOM 8948 N N . LYS D 2 166 ? -87.775 -46.705 -40.633 1.00 121.01 166 LYS D N 1
ATOM 8949 C CA . LYS D 2 166 ? -87.353 -47.437 -39.446 1.00 121.03 166 LYS D CA 1
ATOM 8950 C C . LYS D 2 166 ? -87.837 -48.881 -39.428 1.00 118.73 166 LYS D C 1
ATOM 8951 O O . LYS D 2 166 ? -87.035 -49.792 -39.648 1.00 117.82 166 LYS D O 1
ATOM 8953 N N . LYS D 2 167 ? -89.129 -49.115 -39.218 1.00 126.28 167 LYS D N 1
ATOM 8954 C CA . LYS D 2 167 ? -89.608 -50.485 -39.050 1.00 119.62 167 LYS D CA 1
ATOM 8955 C C . LYS D 2 167 ? -91.124 -50.523 -39.208 1.00 103.98 167 LYS D C 1
ATOM 8956 O O . LYS D 2 167 ? -91.776 -49.497 -39.417 1.00 92.32 167 LYS D O 1
ATOM 8958 N N . GLU D 2 168 ? -91.676 -51.736 -39.132 1.00 97.00 168 GLU D N 1
ATOM 8959 C CA . GLU D 2 168 ? -93.120 -51.944 -39.134 1.00 99.26 168 GLU D CA 1
ATOM 8960 C C . GLU D 2 168 ? -93.581 -52.878 -38.023 1.00 95.62 168 GLU D C 1
ATOM 8961 O O . GLU D 2 168 ? -94.699 -52.745 -37.518 1.00 96.93 168 GLU D O 1
ATOM 8963 N N . LYS D 2 169 ? -92.726 -53.823 -37.637 1.00 114.09 169 LYS D N 1
ATOM 8964 C CA . LYS D 2 169 ? -93.094 -54.878 -36.699 1.00 120.58 169 LYS D CA 1
ATOM 8965 C C . LYS D 2 169 ? -91.845 -55.637 -36.275 1.00 131.63 169 LYS D C 1
ATOM 8966 O O . LYS D 2 169 ? -90.807 -55.573 -36.936 1.00 117.00 169 LYS D O 1
ATOM 8968 N N . ILE D 2 170 ? -91.965 -56.367 -35.170 1.00 143.40 170 ILE D N 1
ATOM 8969 C CA . ILE D 2 170 ? -90.837 -57.114 -34.626 1.00 138.54 170 ILE D CA 1
ATOM 8970 C C . ILE D 2 170 ? -91.367 -58.220 -33.726 1.00 143.86 170 ILE D C 1
ATOM 8971 O O . ILE D 2 170 ? -92.322 -58.022 -32.972 1.00 143.10 170 ILE D O 1
ATOM 8973 N N . ASN D 2 171 ? -90.743 -59.385 -33.815 1.00 131.67 171 ASN D N 1
ATOM 8974 C CA . ASN D 2 171 ? -91.164 -60.534 -33.027 1.00 129.17 171 ASN D CA 1
ATOM 8975 C C . ASN D 2 171 ? -90.044 -61.160 -32.213 1.00 130.22 171 ASN D C 1
ATOM 8976 O O . ASN D 2 171 ? -90.284 -61.562 -31.074 1.00 107.67 171 ASN D O 1
ATOM 8981 N N . PHE D 2 172 ? -88.834 -61.257 -32.758 1.00 132.12 172 PHE D N 1
ATOM 8982 C CA . PHE D 2 172 ? -87.782 -62.026 -32.096 1.00 148.16 172 PHE D CA 1
ATOM 8983 C C . PHE D 2 172 ? -86.421 -61.621 -32.658 1.00 142.02 172 PHE D C 1
ATOM 8984 O O . PHE D 2 172 ? -86.315 -60.680 -33.452 1.00 146.60 172 PHE D O 1
ATOM 8986 N N . ILE D 2 173 ? -85.379 -62.344 -32.242 1.00 146.77 173 ILE D N 1
ATOM 8987 C CA . ILE D 2 173 ? -83.997 -62.087 -32.652 1.00 144.27 173 ILE D CA 1
ATOM 8988 C C . ILE D 2 173 ? -83.075 -63.209 -32.180 1.00 128.13 173 ILE D C 1
ATOM 8989 O O . ILE D 2 173 ? -83.360 -63.857 -31.166 1.00 153.30 173 ILE D O 1
ATOM 8991 N N . PRO D 2 174 ? -81.989 -63.495 -32.901 1.00 116.90 174 PRO D N 1
ATOM 8992 C CA . PRO D 2 174 ? -81.094 -64.644 -32.639 1.00 94.10 174 PRO D CA 1
ATOM 8993 C C . PRO D 2 174 ? -79.884 -64.350 -31.754 1.00 88.01 174 PRO D C 1
ATOM 8994 O O . PRO D 2 174 ? -78.741 -64.299 -32.219 1.00 85.38 174 PRO D O 1
ATOM 8998 N N . LEU D 2 175 ? -80.097 -64.167 -30.452 1.00 101.06 175 LEU D N 1
ATOM 8999 C CA . LEU D 2 175 ? -78.991 -63.957 -29.526 1.00 99.23 175 LEU D CA 1
ATOM 9000 C C . LEU D 2 175 ? -79.067 -64.963 -28.387 1.00 116.12 175 LEU D C 1
ATOM 9001 O O . LEU D 2 175 ? -80.142 -65.434 -28.016 1.00 85.65 175 LEU D O 1
ATOM 9003 N N . ASN D 2 176 ? -77.914 -65.251 -27.787 1.00 118.11 176 ASN D N 1
ATOM 9004 C CA . ASN D 2 176 ? -77.838 -66.416 -26.911 1.00 123.51 176 ASN D CA 1
ATOM 9005 C C . ASN D 2 176 ? -78.568 -66.173 -25.601 1.00 133.87 176 ASN D C 1
ATOM 9006 O O . ASN D 2 176 ? -79.198 -67.087 -25.060 1.00 133.41 176 ASN D O 1
ATOM 9011 N N . GLU D 2 177 ? -78.505 -64.962 -25.076 1.00 142.68 177 GLU D N 1
ATOM 9012 C CA . GLU D 2 177 ? -79.134 -64.685 -23.798 1.00 84.59 177 GLU D CA 1
ATOM 9013 C C . GLU D 2 177 ? -80.610 -64.368 -23.926 1.00 91.18 177 GLU D C 1
ATOM 9014 O O . GLU D 2 177 ? -81.179 -63.796 -22.991 1.00 98.34 177 GLU D O 1
ATOM 9016 N N . LYS D 2 178 ? -81.246 -64.715 -25.046 1.00 91.53 178 LYS D N 1
ATOM 9017 C CA . LYS D 2 178 ? -82.679 -64.509 -25.224 1.00 93.83 178 LYS D CA 1
ATOM 9018 C C . LYS D 2 178 ? -83.324 -65.793 -25.715 1.00 92.99 178 LYS D C 1
ATOM 9019 O O . LYS D 2 178 ? -82.821 -66.424 -26.650 1.00 89.05 178 LYS D O 1
ATOM 9025 N N . THR D 2 179 ? -84.447 -66.168 -25.090 1.00 94.02 179 THR D N 1
ATOM 9026 C CA . THR D 2 179 ? -85.146 -67.397 -25.440 1.00 109.53 179 THR D CA 1
ATOM 9027 C C . THR D 2 179 ? -86.661 -67.259 -25.369 1.00 125.49 179 THR D C 1
ATOM 9028 O O . THR D 2 179 ? -87.358 -68.276 -25.426 1.00 116.98 179 THR D O 1
ATOM 9032 N N . ASN D 2 180 ? -87.188 -66.065 -25.241 1.00 135.97 180 ASN D N 1
ATOM 9033 C CA . ASN D 2 180 ? -88.636 -65.902 -25.224 1.00 138.01 180 ASN D CA 1
ATOM 9034 C C . ASN D 2 180 ? -89.113 -64.821 -26.180 1.00 124.34 180 ASN D C 1
ATOM 9035 O O . ASN D 2 180 ? -90.183 -64.959 -26.775 1.00 118.46 180 ASN D O 1
ATOM 9040 N N . LEU D 2 181 ? -88.361 -63.734 -26.307 1.00 118.87 181 LEU D N 1
ATOM 9041 C CA . LEU D 2 181 ? -88.571 -62.705 -27.315 1.00 104.67 181 LEU D CA 1
ATOM 9042 C C . LEU D 2 181 ? -89.843 -61.881 -27.156 1.00 123.13 181 LEU D C 1
ATOM 9043 O O . LEU D 2 181 ? -90.027 -60.922 -27.909 1.00 115.75 181 LEU D O 1
ATOM 9045 N N . ASN D 2 182 ? -90.721 -62.205 -26.207 1.00 123.50 182 ASN D N 1
ATOM 9046 C CA . ASN D 2 182 ? -92.018 -61.532 -26.170 1.00 121.71 182 ASN D CA 1
ATOM 9047 C C . ASN D 2 182 ? -92.697 -61.714 -24.819 1.00 121.64 182 ASN D C 1
ATOM 9048 O O . ASN D 2 182 ? -92.556 -62.756 -24.173 1.00 127.32 182 ASN D O 1
ATOM 9053 N N . GLY D 2 183 ? -93.449 -60.687 -24.415 1.00 127.73 183 GLY D N 1
ATOM 9054 C CA . GLY D 2 183 ? -94.250 -60.734 -23.207 1.00 105.27 183 GLY D CA 1
ATOM 9055 C C . GLY D 2 183 ? -94.088 -59.670 -22.139 1.00 112.96 183 GLY D C 1
ATOM 9056 O O . GLY D 2 183 ? -95.095 -59.239 -21.572 1.00 100.48 183 GLY D O 1
ATOM 9057 N N . MET D 2 184 ? -92.868 -59.267 -21.805 1.00 116.51 184 MET D N 1
ATOM 9058 C CA . MET D 2 184 ? -92.726 -58.268 -20.743 1.00 126.29 184 MET D CA 1
ATOM 9059 C C . MET D 2 184 ? -91.851 -57.078 -21.111 1.00 151.49 184 MET D C 1
ATOM 9060 O O . MET D 2 184 ? -92.204 -55.940 -20.795 1.00 132.97 184 MET D O 1
ATOM 9065 N N . ASN D 2 185 ? -90.743 -57.308 -21.812 1.00 169.80 185 ASN D N 1
ATOM 9066 C CA . ASN D 2 185 ? -89.712 -56.293 -22.016 1.00 176.48 185 ASN D CA 1
ATOM 9067 C C . ASN D 2 185 ? -90.110 -55.341 -23.132 1.00 172.26 185 ASN D C 1
ATOM 9068 O O . ASN D 2 185 ? -90.279 -55.764 -24.281 1.00 171.82 185 ASN D O 1
ATOM 9073 N N . LEU D 2 186 ? -90.308 -54.070 -22.777 1.00 175.18 186 LEU D N 1
ATOM 9074 C CA . LEU D 2 186 ? -90.707 -53.043 -23.731 1.00 137.88 186 LEU D CA 1
ATOM 9075 C C . LEU D 2 186 ? -89.926 -53.170 -25.033 1.00 141.92 186 LEU D C 1
ATOM 9076 O O . LEU D 2 186 ? -88.744 -53.517 -25.041 1.00 104.41 186 LEU D O 1
ATOM 9081 N N . ILE D 2 187 ? -90.611 -52.879 -26.134 1.00 146.14 187 ILE D N 1
ATOM 9082 C CA . ILE D 2 187 ? -90.123 -53.249 -27.453 1.00 120.53 187 ILE D CA 1
ATOM 9083 C C . ILE D 2 187 ? -89.045 -52.279 -27.918 1.00 114.66 187 ILE D C 1
ATOM 9084 O O . ILE D 2 187 ? -88.826 -51.216 -27.335 1.00 123.29 187 ILE D O 1
ATOM 9086 N N . ASP D 2 188 ? -88.342 -52.695 -28.972 1.00 103.47 188 ASP D N 1
ATOM 9087 C CA . ASP D 2 188 ? -87.310 -51.930 -29.661 1.00 105.46 188 ASP D CA 1
ATOM 9088 C C . ASP D 2 188 ? -86.047 -51.880 -28.810 1.00 136.91 188 ASP D C 1
ATOM 9089 O O . ASP D 2 188 ? -84.971 -51.549 -29.313 1.00 84.88 188 ASP D O 1
ATOM 9094 N N . PHE D 2 189 ? -86.151 -52.282 -27.543 1.00 131.47 189 PHE D N 1
ATOM 9095 C CA . PHE D 2 189 ? -85.061 -52.125 -26.582 1.00 119.72 189 PHE D CA 1
ATOM 9096 C C . PHE D 2 189 ? -85.075 -53.262 -25.572 1.00 114.38 189 PHE D C 1
ATOM 9097 O O . PHE D 2 189 ? -86.047 -53.425 -24.830 1.00 115.56 189 PHE D O 1
ATOM 9105 N N . TYR D 2 190 ? -83.995 -54.039 -25.552 1.00 107.06 190 TYR D N 1
ATOM 9106 C CA . TYR D 2 190 ? -83.780 -55.088 -24.556 1.00 96.83 190 TYR D CA 1
ATOM 9107 C C . TYR D 2 190 ? -82.270 -55.157 -24.357 1.00 123.44 190 TYR D C 1
ATOM 9108 O O . TYR D 2 190 ? -81.572 -55.782 -25.157 1.00 128.32 190 TYR D O 1
ATOM 9110 N N . SER D 2 191 ? -81.774 -54.523 -23.294 1.00 121.80 191 SER D N 1
ATOM 9111 C CA . SER D 2 191 ? -80.347 -54.268 -23.127 1.00 125.76 191 SER D CA 1
ATOM 9112 C C . SER D 2 191 ? -79.780 -55.057 -21.952 1.00 130.74 191 SER D C 1
ATOM 9113 O O . SER D 2 191 ? -80.072 -54.745 -20.795 1.00 139.75 191 SER D O 1
ATOM 9116 N N . LYS D 2 192 ? -78.976 -56.079 -22.255 1.00 130.32 192 LYS D N 1
ATOM 9117 C CA . LYS D 2 192 ? -78.251 -56.867 -21.255 1.00 128.17 192 LYS D CA 1
ATOM 9118 C C . LYS D 2 192 ? -77.147 -57.647 -21.952 1.00 134.81 192 LYS D C 1
ATOM 9119 O O . LYS D 2 192 ? -77.440 -58.522 -22.772 1.00 111.93 192 LYS D O 1
ATOM 9125 N N . ASN D 2 193 ? -75.893 -57.351 -21.625 1.00 140.53 193 ASN D N 1
ATOM 9126 C CA . ASN D 2 193 ? -74.758 -58.055 -22.221 1.00 141.95 193 ASN D CA 1
ATOM 9127 C C . ASN D 2 193 ? -73.515 -57.798 -21.372 1.00 137.59 193 ASN D C 1
ATOM 9128 O O . ASN D 2 193 ? -73.598 -57.244 -20.271 1.00 137.38 193 ASN D O 1
ATOM 9130 N N . LEU D 2 194 ? -72.351 -58.193 -21.897 1.00 134.18 194 LEU D N 1
ATOM 9131 C CA . LEU D 2 194 ? -71.117 -58.199 -21.117 1.00 125.48 194 LEU D CA 1
ATOM 9132 C C . LEU D 2 194 ? -70.599 -56.824 -20.718 1.00 131.64 194 LEU D C 1
ATOM 9133 O O . LEU D 2 194 ? -70.600 -56.486 -19.531 1.00 144.45 194 LEU D O 1
ATOM 9135 N N . ASN D 2 195 ? -70.134 -56.031 -21.679 1.00 117.33 195 ASN D N 1
ATOM 9136 C CA . ASN D 2 195 ? -69.538 -54.747 -21.330 1.00 93.73 195 ASN D CA 1
ATOM 9137 C C . ASN D 2 195 ? -70.151 -53.610 -22.136 1.00 95.87 195 ASN D C 1
ATOM 9138 O O . ASN D 2 195 ? -70.592 -52.600 -21.583 1.00 100.30 195 ASN D O 1
ATOM 9140 N N . LEU D 2 196 ? -70.169 -53.781 -23.453 1.00 85.11 196 LEU D N 1
ATOM 9141 C CA . LEU D 2 196 ? -70.735 -52.843 -24.421 1.00 80.76 196 LEU D CA 1
ATOM 9142 C C . LEU D 2 196 ? -72.136 -53.252 -24.850 1.00 109.65 196 LEU D C 1
ATOM 9143 O O . LEU D 2 196 ? -72.486 -53.124 -26.026 1.00 124.51 196 LEU D O 1
ATOM 9145 N N . LYS D 2 197 ? -72.938 -53.775 -23.920 1.00 98.48 197 LYS D N 1
ATOM 9146 C CA . LYS D 2 197 ? -74.292 -54.250 -24.219 1.00 101.35 197 LYS D CA 1
ATOM 9147 C C . LYS D 2 197 ? -75.090 -53.377 -25.181 1.00 129.80 197 LYS D C 1
ATOM 9148 O O . LYS D 2 197 ? -75.591 -53.915 -26.176 1.00 91.35 197 LYS D O 1
ATOM 9150 N N . PRO D 2 198 ? -75.220 -52.068 -24.997 1.00 148.32 198 PRO D N 1
ATOM 9151 C CA . PRO D 2 198 ? -76.005 -51.294 -25.957 1.00 131.79 198 PRO D CA 1
ATOM 9152 C C . PRO D 2 198 ? -75.240 -51.031 -27.242 1.00 120.89 198 PRO D C 1
ATOM 9153 O O . PRO D 2 198 ? -74.009 -51.019 -27.279 1.00 113.46 198 PRO D O 1
ATOM 9157 N N . TYR D 2 199 ? -76.003 -50.889 -28.321 1.00 113.52 199 TYR D N 1
ATOM 9158 C CA . TYR D 2 199 ? -75.510 -50.267 -29.544 1.00 91.30 199 TYR D CA 1
ATOM 9159 C C . TYR D 2 199 ? -76.517 -49.339 -30.197 1.00 99.38 199 TYR D C 1
ATOM 9160 O O . TYR D 2 199 ? -76.105 -48.475 -30.978 1.00 115.93 199 TYR D O 1
ATOM 9162 N N . LEU D 2 200 ? -77.812 -49.479 -29.922 1.00 106.65 200 LEU D N 1
ATOM 9163 C CA . LEU D 2 200 ? -78.824 -48.690 -30.607 1.00 90.03 200 LEU D CA 1
ATOM 9164 C C . LEU D 2 200 ? -78.637 -47.219 -30.278 1.00 96.89 200 LEU D C 1
ATOM 9165 O O . LEU D 2 200 ? -78.331 -46.410 -31.157 1.00 80.21 200 LEU D O 1
ATOM 9167 N N . LYS D 2 201 ? -78.814 -46.874 -29.007 1.00 102.23 201 LYS D N 1
ATOM 9168 C CA . LYS D 2 201 ? -78.601 -45.521 -28.520 1.00 100.23 201 LYS D CA 1
ATOM 9169 C C . LYS D 2 201 ? -77.179 -45.285 -28.040 1.00 98.81 201 LYS D C 1
ATOM 9170 O O . LYS D 2 201 ? -76.868 -44.180 -27.590 1.00 113.50 201 LYS D O 1
ATOM 9172 N N . ILE D 2 202 ? -76.318 -46.291 -28.106 1.00 97.64 202 ILE D N 1
ATOM 9173 C CA . ILE D 2 202 ? -74.918 -46.112 -27.760 1.00 87.30 202 ILE D CA 1
ATOM 9174 C C . ILE D 2 202 ? -74.033 -46.712 -28.838 1.00 73.90 202 ILE D C 1
ATOM 9175 O O . ILE D 2 202 ? -73.564 -47.839 -28.709 1.00 72.33 202 ILE D O 1
ATOM 9177 N N . HIS D 2 230 ? -80.501 -67.669 -28.552 1.00 87.10 230 HIS D N 1
ATOM 9178 C CA . HIS D 2 230 ? -80.477 -67.558 -30.004 1.00 98.39 230 HIS D CA 1
ATOM 9179 C C . HIS D 2 230 ? -81.200 -68.715 -30.642 1.00 122.08 230 HIS D C 1
ATOM 9180 O O . HIS D 2 230 ? -82.043 -69.362 -30.027 1.00 112.15 230 HIS D O 1
ATOM 9182 N N . THR D 2 231 ? -80.872 -68.952 -31.904 1.00 116.86 231 THR D N 1
ATOM 9183 C CA . THR D 2 231 ? -81.486 -70.006 -32.688 1.00 138.89 231 THR D CA 1
ATOM 9184 C C . THR D 2 231 ? -80.514 -71.137 -32.978 1.00 148.72 231 THR D C 1
ATOM 9185 O O . THR D 2 231 ? -80.850 -72.305 -32.770 1.00 152.13 231 THR D O 1
ATOM 9189 N N . LYS D 2 232 ? -79.317 -70.814 -33.458 1.00 138.44 232 LYS D N 1
ATOM 9190 C CA . LYS D 2 232 ? -78.227 -71.770 -33.566 1.00 106.48 232 LYS D CA 1
ATOM 9191 C C . LYS D 2 232 ? -76.968 -71.027 -33.966 1.00 95.79 232 LYS D C 1
ATOM 9192 O O . LYS D 2 232 ? -77.017 -70.123 -34.801 1.00 85.70 232 LYS D O 1
ATOM 9194 N N . ILE D 2 233 ? -75.837 -71.432 -33.383 1.00 97.55 233 ILE D N 1
ATOM 9195 C CA . ILE D 2 233 ? -74.563 -70.826 -33.752 1.00 88.23 233 ILE D CA 1
ATOM 9196 C C . ILE D 2 233 ? -74.064 -71.380 -35.066 1.00 97.35 233 ILE D C 1
ATOM 9197 O O . ILE D 2 233 ? -73.009 -70.952 -35.550 1.00 109.89 233 ILE D O 1
ATOM 9199 N N . SER D 2 234 ? -74.810 -72.304 -35.665 1.00 91.47 234 SER D N 1
ATOM 9200 C CA . SER D 2 234 ? -74.426 -72.969 -36.899 1.00 83.70 234 SER D CA 1
ATOM 9201 C C . SER D 2 234 ? -73.170 -73.801 -36.716 1.00 92.20 234 SER D C 1
ATOM 9202 O O . SER D 2 234 ? -72.422 -74.027 -37.668 1.00 113.47 234 SER D O 1
ATOM 9205 N N . LEU D 2 235 ? -72.940 -74.270 -35.495 1.00 82.98 235 LEU D N 1
ATOM 9206 C CA . LEU D 2 235 ? -71.739 -75.037 -35.217 1.00 82.30 235 LEU D CA 1
ATOM 9207 C C . LEU D 2 235 ? -71.730 -76.318 -36.031 1.00 98.87 235 LEU D C 1
ATOM 9208 O O . LEU D 2 235 ? -72.694 -77.086 -36.015 1.00 101.79 235 LEU D O 1
ATOM 9210 N N . ASN D 2 236 ? -70.630 -76.541 -36.745 1.00 98.48 236 ASN D N 1
ATOM 9211 C CA . ASN D 2 236 ? -70.470 -77.667 -37.660 1.00 112.34 236 ASN D CA 1
ATOM 9212 C C . ASN D 2 236 ? -71.552 -77.659 -38.741 1.00 119.70 236 ASN D C 1
ATOM 9213 O O . ASN D 2 236 ? -72.401 -78.545 -38.833 1.00 119.77 236 ASN D O 1
ATOM 9218 N N . THR D 2 237 ? -71.476 -76.634 -39.575 1.00 134.25 237 THR D N 1
ATOM 9219 C CA . THR D 2 237 ? -72.310 -76.513 -40.757 1.00 134.15 237 THR D CA 1
ATOM 9220 C C . THR D 2 237 ? -71.426 -76.612 -41.993 1.00 113.25 237 THR D C 1
ATOM 9221 O O . THR D 2 237 ? -70.197 -76.668 -41.909 1.00 108.61 237 THR D O 1
ATOM 9225 N N . LYS D 2 238 ? -72.065 -76.658 -43.147 1.00 112.99 238 LYS D N 1
ATOM 9226 C CA . LYS D 2 238 ? -71.367 -76.759 -44.414 1.00 98.04 238 LYS D CA 1
ATOM 9227 C C . LYS D 2 238 ? -71.567 -75.536 -45.281 1.00 99.35 238 LYS D C 1
ATOM 9228 O O . LYS D 2 238 ? -70.658 -75.164 -46.016 1.00 92.36 238 LYS D O 1
ATOM 9230 N N . ASN D 2 239 ? -72.715 -74.888 -45.189 1.00 100.81 239 ASN D N 1
ATOM 9231 C CA . ASN D 2 239 ? -72.984 -73.650 -45.896 1.00 93.63 239 ASN D CA 1
ATOM 9232 C C . ASN D 2 239 ? -73.001 -72.527 -44.875 1.00 88.13 239 ASN D C 1
ATOM 9233 O O . ASN D 2 239 ? -73.432 -72.720 -43.736 1.00 83.25 239 ASN D O 1
ATOM 9235 N N . VAL D 2 240 ? -72.532 -71.355 -45.283 1.00 90.91 240 VAL D N 1
ATOM 9236 C CA . VAL D 2 240 ? -72.255 -70.271 -44.352 1.00 80.76 240 VAL D CA 1
ATOM 9237 C C . VAL D 2 240 ? -72.552 -68.943 -45.026 1.00 82.26 240 VAL D C 1
ATOM 9238 O O . VAL D 2 240 ? -72.268 -68.754 -46.212 1.00 80.25 240 VAL D O 1
ATOM 9242 N N . PHE D 2 241 ? -73.117 -68.018 -44.253 1.00 93.07 241 PHE D N 1
ATOM 9243 C CA . PHE D 2 241 ? -73.423 -66.682 -44.736 1.00 104.33 241 PHE D CA 1
ATOM 9244 C C . PHE D 2 241 ? -72.983 -65.667 -43.698 1.00 113.35 241 PHE D C 1
ATOM 9245 O O . PHE D 2 241 ? -72.607 -66.012 -42.581 1.00 121.60 241 PHE D O 1
ATOM 9247 N N . ILE D 2 242 ? -73.032 -64.397 -44.077 1.00 112.84 242 ILE D N 1
ATOM 9248 C CA . ILE D 2 242 ? -72.514 -63.346 -43.219 1.00 77.65 242 ILE D CA 1
ATOM 9249 C C . ILE D 2 242 ? -73.078 -62.024 -43.697 1.00 118.46 242 ILE D C 1
ATOM 9250 O O . ILE D 2 242 ? -73.223 -61.790 -44.898 1.00 101.87 242 ILE D O 1
ATOM 9252 N N . GLU D 2 243 ? -73.347 -61.147 -42.745 1.00 117.47 243 GLU D N 1
ATOM 9253 C CA . GLU D 2 243 ? -73.875 -59.823 -43.000 1.00 104.52 243 GLU D CA 1
ATOM 9254 C C . GLU D 2 243 ? -73.013 -58.831 -42.245 1.00 108.14 243 GLU D C 1
ATOM 9255 O O . GLU D 2 243 ? -72.391 -59.178 -41.241 1.00 99.34 243 GLU D O 1
ATOM 9257 N N . CYS D 2 244 ? -72.984 -57.594 -42.724 1.00 107.66 244 CYS D N 1
ATOM 9258 C CA . CYS D 2 244 ? -72.211 -56.587 -42.020 1.00 115.32 244 CYS D CA 1
ATOM 9259 C C . CYS D 2 244 ? -72.644 -55.203 -42.469 1.00 114.87 244 CYS D C 1
ATOM 9260 O O . CYS D 2 244 ? -73.039 -55.007 -43.620 1.00 97.77 244 CYS D O 1
ATOM 9263 N N . THR D 2 245 ? -72.553 -54.245 -41.548 1.00 120.46 245 THR D N 1
ATOM 9264 C CA . THR D 2 245 ? -72.903 -52.860 -41.820 1.00 111.93 245 THR D CA 1
ATOM 9265 C C . THR D 2 245 ? -71.666 -51.984 -41.795 1.00 106.19 245 THR D C 1
ATOM 9266 O O . THR D 2 245 ? -70.744 -52.213 -41.011 1.00 105.56 245 THR D O 1
ATOM 9270 N N . ALA D 2 246 ? -71.661 -50.978 -42.661 1.00 101.29 246 ALA D N 1
ATOM 9271 C CA . ALA D 2 246 ? -70.534 -50.079 -42.820 1.00 118.68 246 ALA D CA 1
ATOM 9272 C C . ALA D 2 246 ? -71.074 -48.680 -43.046 1.00 114.17 246 ALA D C 1
ATOM 9273 O O . ALA D 2 246 ? -72.280 -48.478 -43.190 1.00 101.42 246 ALA D O 1
ATOM 9275 N N . ILE D 2 247 ? -70.175 -47.699 -43.056 1.00 112.10 247 ILE D N 1
ATOM 9276 C CA . ILE D 2 247 ? -70.602 -46.331 -43.316 1.00 114.96 247 ILE D CA 1
ATOM 9277 C C . ILE D 2 247 ? -71.023 -46.185 -44.772 1.00 129.65 247 ILE D C 1
ATOM 9278 O O . ILE D 2 247 ? -72.160 -45.811 -45.080 1.00 117.41 247 ILE D O 1
ATOM 9280 N N . ASP D 2 248 ? -70.106 -46.485 -45.686 1.00 163.27 248 ASP D N 1
ATOM 9281 C CA . ASP D 2 248 ? -70.345 -46.395 -47.120 1.00 152.54 248 ASP D CA 1
ATOM 9282 C C . ASP D 2 248 ? -69.424 -47.391 -47.816 1.00 146.85 248 ASP D C 1
ATOM 9283 O O . ASP D 2 248 ? -68.742 -48.186 -47.164 1.00 158.41 248 ASP D O 1
ATOM 9288 N N . ARG D 2 249 ? -69.363 -47.316 -49.144 1.00 137.23 249 ARG D N 1
ATOM 9289 C CA . ARG D 2 249 ? -68.986 -48.481 -49.938 1.00 110.14 249 ARG D CA 1
ATOM 9290 C C . ARG D 2 249 ? -67.490 -48.774 -49.939 1.00 117.57 249 ARG D C 1
ATOM 9291 O O . ARG D 2 249 ? -67.099 -49.945 -49.944 1.00 101.44 249 ARG D O 1
ATOM 9293 N N . ASN D 2 250 ? -66.630 -47.760 -49.932 1.00 122.68 250 ASN D N 1
ATOM 9294 C CA . ASN D 2 250 ? -65.201 -48.053 -49.986 1.00 116.09 250 ASN D CA 1
ATOM 9295 C C . ASN D 2 250 ? -64.747 -48.818 -48.748 1.00 117.32 250 ASN D C 1
ATOM 9296 O O . ASN D 2 250 ? -64.245 -49.947 -48.844 1.00 104.13 250 ASN D O 1
ATOM 9298 N N . LYS D 2 251 ? -64.947 -48.234 -47.567 1.00 120.32 251 LYS D N 1
ATOM 9299 C CA . LYS D 2 251 ? -64.606 -48.956 -46.354 1.00 81.80 251 LYS D CA 1
ATOM 9300 C C . LYS D 2 251 ? -65.467 -50.188 -46.182 1.00 83.90 251 LYS D C 1
ATOM 9301 O O . LYS D 2 251 ? -65.066 -51.118 -45.479 1.00 78.97 251 LYS D O 1
ATOM 9303 N N . ALA D 2 252 ? -66.616 -50.237 -46.848 1.00 93.02 252 ALA D N 1
ATOM 9304 C CA . ALA D 2 252 ? -67.436 -51.436 -46.794 1.00 120.04 252 ALA D CA 1
ATOM 9305 C C . ALA D 2 252 ? -66.704 -52.605 -47.426 1.00 109.16 252 ALA D C 1
ATOM 9306 O O . ALA D 2 252 ? -66.459 -53.627 -46.776 1.00 114.04 252 ALA D O 1
ATOM 9308 N N . GLN D 2 253 ? -66.375 -52.478 -48.712 1.00 118.69 253 GLN D N 1
ATOM 9309 C CA . GLN D 2 253 ? -65.618 -53.519 -49.388 1.00 91.80 253 GLN D CA 1
ATOM 9310 C C . GLN D 2 253 ? -64.331 -53.811 -48.644 1.00 78.32 253 GLN D C 1
ATOM 9311 O O . GLN D 2 253 ? -63.919 -54.971 -48.537 1.00 73.86 253 GLN D O 1
ATOM 9313 N N . ILE D 2 254 ? -63.705 -52.773 -48.085 1.00 81.39 254 ILE D N 1
ATOM 9314 C CA . ILE D 2 254 ? -62.456 -52.957 -47.349 1.00 98.55 254 ILE D CA 1
ATOM 9315 C C . ILE D 2 254 ? -62.657 -53.916 -46.180 1.00 108.28 254 ILE D C 1
ATOM 9316 O O . ILE D 2 254 ? -61.956 -54.926 -46.051 1.00 117.74 254 ILE D O 1
ATOM 9318 N N . ALA D 2 255 ? -63.581 -53.582 -45.282 1.00 109.09 255 ALA D N 1
ATOM 9319 C CA . ALA D 2 255 ? -63.807 -54.402 -44.101 1.00 88.16 255 ALA D CA 1
ATOM 9320 C C . ALA D 2 255 ? -64.390 -55.766 -44.449 1.00 102.56 255 ALA D C 1
ATOM 9321 O O . ALA D 2 255 ? -64.227 -56.719 -43.681 1.00 76.60 255 ALA D O 1
ATOM 9323 N N . LEU D 2 256 ? -65.105 -55.874 -45.568 1.00 103.16 256 LEU D N 1
ATOM 9324 C CA . LEU D 2 256 ? -65.784 -57.121 -45.906 1.00 105.80 256 LEU D CA 1
ATOM 9325 C C . LEU D 2 256 ? -64.882 -58.143 -46.591 1.00 110.76 256 LEU D C 1
ATOM 9326 O O . LEU D 2 256 ? -64.906 -59.327 -46.239 1.00 106.54 256 LEU D O 1
ATOM 9328 N N . ASN D 2 257 ? -64.074 -57.711 -47.558 1.00 105.22 257 ASN D N 1
ATOM 9329 C CA . ASN D 2 257 ? -63.288 -58.641 -48.359 1.00 68.79 257 ASN D CA 1
ATOM 9330 C C . ASN D 2 257 ? -62.395 -59.553 -47.532 1.00 68.34 257 ASN D C 1
ATOM 9331 O O . ASN D 2 257 ? -61.963 -60.593 -48.035 1.00 68.50 257 ASN D O 1
ATOM 9336 N N . ILE D 2 258 ? -62.104 -59.196 -46.286 1.00 81.64 258 ILE D N 1
ATOM 9337 C CA . ILE D 2 258 ? -61.153 -59.978 -45.508 1.00 82.19 258 ILE D CA 1
ATOM 9338 C C . ILE D 2 258 ? -61.706 -61.363 -45.204 1.00 93.02 258 ILE D C 1
ATOM 9339 O O . ILE D 2 258 ? -61.000 -62.368 -45.350 1.00 100.54 258 ILE D O 1
ATOM 9341 N N . LEU D 2 259 ? -62.972 -61.447 -44.796 1.00 83.94 259 LEU D N 1
ATOM 9342 C CA . LEU D 2 259 ? -63.567 -62.743 -44.480 1.00 75.68 259 LEU D CA 1
ATOM 9343 C C . LEU D 2 259 ? -63.500 -63.700 -45.665 1.00 93.38 259 LEU D C 1
ATOM 9344 O O . LEU D 2 259 ? -63.475 -64.920 -45.479 1.00 91.53 259 LEU D O 1
ATOM 9346 N N . CYS D 2 260 ? -63.493 -63.163 -46.883 1.00 70.50 260 CYS D N 1
ATOM 9347 C CA . CYS D 2 260 ? -63.447 -63.993 -48.079 1.00 70.98 260 CYS D CA 1
ATOM 9348 C C . CYS D 2 260 ? -62.268 -64.960 -48.060 1.00 81.84 260 CYS D C 1
ATOM 9349 O O . CYS D 2 260 ? -62.418 -66.140 -48.392 1.00 80.02 260 CYS D O 1
ATOM 9351 N N . SER D 2 261 ? -61.090 -64.486 -47.681 1.00 75.60 261 SER D N 1
ATOM 9352 C CA . SER D 2 261 ? -59.891 -65.306 -47.791 1.00 87.01 261 SER D CA 1
ATOM 9353 C C . SER D 2 261 ? -59.818 -66.439 -46.771 1.00 93.36 261 SER D C 1
ATOM 9354 O O . SER D 2 261 ? -58.812 -67.153 -46.759 1.00 100.58 261 SER D O 1
ATOM 9357 N N . MET D 2 262 ? -60.815 -66.618 -45.910 1.00 103.10 262 MET D N 1
ATOM 9358 C CA . MET D 2 262 ? -60.821 -67.771 -45.021 1.00 70.30 262 MET D CA 1
ATOM 9359 C C . MET D 2 262 ? -61.203 -69.035 -45.782 1.00 93.29 262 MET D C 1
ATOM 9360 O O . MET D 2 262 ? -61.998 -69.005 -46.723 1.00 71.94 262 MET D O 1
ATOM 9362 N N . LEU D 2 263 ? -60.646 -70.160 -45.344 1.00 85.06 263 LEU D N 1
ATOM 9363 C CA . LEU D 2 263 ? -60.878 -71.449 -45.996 1.00 93.12 263 LEU D CA 1
ATOM 9364 C C . LEU D 2 263 ? -62.194 -72.088 -45.562 1.00 97.49 263 LEU D C 1
ATOM 9365 O O . LEU D 2 263 ? -62.521 -73.205 -45.968 1.00 83.75 263 LEU D O 1
ATOM 9367 N N . LYS D 2 270 ? -60.994 -75.200 -50.729 1.00 74.85 270 LYS D N 1
ATOM 9368 C CA . LYS D 2 270 ? -59.687 -74.567 -50.825 1.00 88.23 270 LYS D CA 1
ATOM 9369 C C . LYS D 2 270 ? -59.796 -73.136 -51.335 1.00 96.51 270 LYS D C 1
ATOM 9370 O O . LYS D 2 270 ? -59.474 -72.854 -52.487 1.00 89.04 270 LYS D O 1
ATOM 9372 N N . TYR D 2 271 ? -60.264 -72.240 -50.466 1.00 89.90 271 TYR D N 1
ATOM 9373 C CA . TYR D 2 271 ? -60.428 -70.826 -50.789 1.00 86.76 271 TYR D CA 1
ATOM 9374 C C . TYR D 2 271 ? -61.398 -70.643 -51.959 1.00 108.15 271 TYR D C 1
ATOM 9375 O O . TYR D 2 271 ? -61.025 -70.260 -53.067 1.00 95.00 271 TYR D O 1
ATOM 9377 N N . SER D 2 272 ? -62.661 -70.961 -51.682 1.00 111.91 272 SER D N 1
ATOM 9378 C CA . SER D 2 272 ? -63.736 -70.704 -52.629 1.00 123.01 272 SER D CA 1
ATOM 9379 C C . SER D 2 272 ? -65.041 -70.537 -51.866 1.00 131.24 272 SER D C 1
ATOM 9380 O O . SER D 2 272 ? -65.312 -71.264 -50.909 1.00 133.80 272 SER D O 1
ATOM 9382 N N . ILE D 2 273 ? -65.828 -69.557 -52.300 1.00 154.72 273 ILE D N 1
ATOM 9383 C CA . ILE D 2 273 ? -67.012 -69.079 -51.595 1.00 130.48 273 ILE D CA 1
ATOM 9384 C C . ILE D 2 273 ? -68.063 -68.659 -52.611 1.00 108.29 273 ILE D C 1
ATOM 9385 O O . ILE D 2 273 ? -67.738 -68.036 -53.625 1.00 120.66 273 ILE D O 1
ATOM 9390 N N . GLN D 2 274 ? -69.319 -69.005 -52.351 1.00 96.36 274 GLN D N 1
ATOM 9391 C CA . GLN D 2 274 ? -70.392 -68.528 -53.211 1.00 93.13 274 GLN D CA 1
ATOM 9392 C C . GLN D 2 274 ? -70.388 -67.002 -53.264 1.00 92.80 274 GLN D C 1
ATOM 9393 O O . GLN D 2 274 ? -69.789 -66.324 -52.431 1.00 77.92 274 GLN D O 1
ATOM 9395 N N . SER D 2 275 ? -71.075 -66.460 -54.261 1.00 79.49 275 SER D N 1
ATOM 9396 C CA . SER D 2 275 ? -71.094 -65.019 -54.430 1.00 78.91 275 SER D CA 1
ATOM 9397 C C . SER D 2 275 ? -71.936 -64.356 -53.343 1.00 95.67 275 SER D C 1
ATOM 9398 O O . SER D 2 275 ? -72.422 -64.992 -52.406 1.00 79.67 275 SER D O 1
ATOM 9401 N N . PHE D 2 276 ? -72.079 -63.042 -53.475 1.00 102.39 276 PHE D N 1
ATOM 9402 C CA . PHE D 2 276 ? -72.895 -62.221 -52.597 1.00 100.74 276 PHE D CA 1
ATOM 9403 C C . PHE D 2 276 ? -74.026 -61.589 -53.389 1.00 111.40 276 PHE D C 1
ATOM 9404 O O . PHE D 2 276 ? -73.846 -61.208 -54.548 1.00 89.66 276 PHE D O 1
ATOM 9406 N N . VAL D 2 277 ? -75.182 -61.456 -52.752 1.00 143.41 277 VAL D N 1
ATOM 9407 C CA . VAL D 2 277 ? -76.370 -60.951 -53.428 1.00 136.69 277 VAL D CA 1
ATOM 9408 C C . VAL D 2 277 ? -76.276 -59.434 -53.497 1.00 144.94 277 VAL D C 1
ATOM 9409 O O . VAL D 2 277 ? -76.313 -58.753 -52.468 1.00 141.12 277 VAL D O 1
ATOM 9411 N N . VAL D 2 278 ? -76.168 -58.904 -54.709 1.00 167.05 278 VAL D N 1
ATOM 9412 C CA . VAL D 2 278 ? -75.836 -57.504 -54.934 1.00 154.71 278 VAL D CA 1
ATOM 9413 C C . VAL D 2 278 ? -77.131 -56.762 -55.230 1.00 155.62 278 VAL D C 1
ATOM 9414 O O . VAL D 2 278 ? -77.627 -56.777 -56.358 1.00 157.85 278 VAL D O 1
ATOM 9416 N N . ILE D 2 279 ? -77.680 -56.112 -54.210 1.00 147.64 279 ILE D N 1
ATOM 9417 C CA . ILE D 2 279 ? -78.909 -55.338 -54.320 1.00 131.40 279 ILE D CA 1
ATOM 9418 C C . ILE D 2 279 ? -78.536 -53.867 -54.270 1.00 121.27 279 ILE D C 1
ATOM 9419 O O . ILE D 2 279 ? -77.840 -53.428 -53.348 1.00 127.26 279 ILE D O 1
ATOM 9421 N N . TYR D 2 280 ? -79.003 -53.106 -55.249 1.00 124.75 280 TYR D N 1
ATOM 9422 C CA . TYR D 2 280 ? -78.591 -51.720 -55.389 1.00 108.16 280 TYR D CA 1
ATOM 9423 C C . TYR D 2 280 ? -79.702 -50.788 -54.948 1.00 100.92 280 TYR D C 1
ATOM 9424 O O . TYR D 2 280 ? -80.079 -50.775 -53.779 1.00 94.75 280 TYR D O 1
ATOM 9426 N N . ILE D 2 302 ? -65.523 -58.024 -56.926 1.00 72.05 302 ILE D N 1
ATOM 9427 C CA . ILE D 2 302 ? -65.753 -57.157 -55.782 1.00 71.65 302 ILE D CA 1
ATOM 9428 C C . ILE D 2 302 ? -64.444 -56.890 -55.081 1.00 118.53 302 ILE D C 1
ATOM 9429 O O . ILE D 2 302 ? -64.230 -55.816 -54.534 1.00 103.30 302 ILE D O 1
ATOM 9431 N N . PHE D 2 303 ? -63.554 -57.873 -55.138 1.00 108.34 303 PHE D N 1
ATOM 9432 C CA . PHE D 2 303 ? -62.221 -57.755 -54.560 1.00 112.48 303 PHE D CA 1
ATOM 9433 C C . PHE D 2 303 ? -61.322 -57.063 -55.576 1.00 114.27 303 PHE D C 1
ATOM 9434 O O . PHE D 2 303 ? -60.999 -57.635 -56.620 1.00 118.78 303 PHE D O 1
ATOM 9436 N N . GLU D 2 304 ? -60.914 -55.834 -55.267 1.00 101.73 304 GLU D N 1
ATOM 9437 C CA . GLU D 2 304 ? -60.187 -54.975 -56.193 1.00 71.80 304 GLU D CA 1
ATOM 9438 C C . GLU D 2 304 ? -58.762 -54.754 -55.719 1.00 66.90 304 GLU D C 1
ATOM 9439 O O . GLU D 2 304 ? -58.545 -54.359 -54.574 1.00 66.36 304 GLU D O 1
ATOM 9445 N N . ASN D 2 305 ? -57.804 -54.981 -56.606 1.00 69.91 305 ASN D N 1
ATOM 9446 C CA . ASN D 2 305 ? -56.402 -54.727 -56.321 1.00 66.28 305 ASN D CA 1
ATOM 9447 C C . ASN D 2 305 ? -56.005 -53.361 -56.857 1.00 65.25 305 ASN D C 1
ATOM 9448 O O . ASN D 2 305 ? -56.747 -52.723 -57.599 1.00 65.72 305 ASN D O 1
ATOM 9453 N N . LYS D 2 306 ? -54.810 -52.917 -56.475 1.00 78.71 306 LYS D N 1
ATOM 9454 C CA . LYS D 2 306 ? -54.310 -51.600 -56.846 1.00 90.02 306 LYS D CA 1
ATOM 9455 C C . LYS D 2 306 ? -52.848 -51.703 -57.243 1.00 97.36 306 LYS D C 1
ATOM 9456 O O . LYS D 2 306 ? -52.225 -52.751 -57.103 1.00 114.21 306 LYS D O 1
ATOM 9462 N N . SER D 2 307 ? -52.286 -50.598 -57.726 1.00 98.67 307 SER D N 1
ATOM 9463 C CA . SER D 2 307 ? -50.924 -50.611 -58.238 1.00 92.12 307 SER D CA 1
ATOM 9464 C C . SER D 2 307 ? -50.149 -49.387 -57.779 1.00 90.98 307 SER D C 1
ATOM 9465 O O . SER D 2 307 ? -50.697 -48.287 -57.703 1.00 74.17 307 SER D O 1
ATOM 9468 N N . LEU D 2 308 ? -48.872 -49.592 -57.467 1.00 58.93 308 LEU D N 1
ATOM 9469 C CA . LEU D 2 308 ? -47.973 -48.518 -57.065 1.00 58.12 308 LEU D CA 1
ATOM 9470 C C . LEU D 2 308 ? -46.721 -48.573 -57.921 1.00 57.77 308 LEU D C 1
ATOM 9471 O O . LEU D 2 308 ? -46.016 -49.587 -57.927 1.00 72.05 308 LEU D O 1
ATOM 9476 N N . THR D 2 309 ? -46.477 -47.510 -58.675 1.00 57.62 309 THR D N 1
ATOM 9477 C CA . THR D 2 309 ? -45.250 -47.365 -59.443 1.00 57.25 309 THR D CA 1
ATOM 9478 C C . THR D 2 309 ? -44.116 -46.859 -58.563 1.00 70.53 309 THR D C 1
ATOM 9479 O O . THR D 2 309 ? -44.321 -45.989 -57.719 1.00 77.66 309 THR D O 1
ATOM 9483 N N . CYS D 2 310 ? -42.912 -47.388 -58.767 1.00 79.87 310 CYS D N 1
ATOM 9484 C CA . CYS D 2 310 ? -41.771 -46.994 -57.956 1.00 83.73 310 CYS D CA 1
ATOM 9485 C C . CYS D 2 310 ? -40.540 -46.848 -58.831 1.00 80.17 310 CYS D C 1
ATOM 9486 O O . CYS D 2 310 ? -40.230 -47.739 -59.622 1.00 79.18 310 CYS D O 1
ATOM 9489 N N . ASN D 2 311 ? -39.819 -45.753 -58.664 1.00 95.20 311 ASN D N 1
ATOM 9490 C CA . ASN D 2 311 ? -38.568 -45.602 -59.380 1.00 76.15 311 ASN D CA 1
ATOM 9491 C C . ASN D 2 311 ? -37.489 -46.394 -58.662 1.00 63.81 311 ASN D C 1
ATOM 9492 O O . ASN D 2 311 ? -37.646 -46.788 -57.508 1.00 63.63 311 ASN D O 1
ATOM 9497 N N . ILE D 2 312 ? -36.409 -46.685 -59.371 1.00 73.38 312 ILE D N 1
ATOM 9498 C CA . ILE D 2 312 ? -35.387 -47.529 -58.769 1.00 80.77 312 ILE D CA 1
ATOM 9499 C C . ILE D 2 312 ? -34.308 -46.711 -58.080 1.00 79.67 312 ILE D C 1
ATOM 9500 O O . ILE D 2 312 ? -33.840 -47.095 -57.015 1.00 78.45 312 ILE D O 1
ATOM 9505 N N . ASP D 2 313 ? -33.882 -45.577 -58.632 1.00 70.72 313 ASP D N 1
ATOM 9506 C CA . ASP D 2 313 ? -32.880 -44.792 -57.922 1.00 75.97 313 ASP D CA 1
ATOM 9507 C C . ASP D 2 313 ? -33.425 -44.288 -56.599 1.00 72.86 313 ASP D C 1
ATOM 9508 O O . ASP D 2 313 ? -32.672 -44.135 -55.638 1.00 72.54 313 ASP D O 1
ATOM 9513 N N . TYR D 2 314 ? -34.726 -44.014 -56.544 1.00 65.02 314 TYR D N 1
ATOM 9514 C CA . TYR D 2 314 ? -35.406 -43.684 -55.299 1.00 78.80 314 TYR D CA 1
ATOM 9515 C C . TYR D 2 314 ? -35.064 -44.693 -54.215 1.00 64.67 314 TYR D C 1
ATOM 9516 O O . TYR D 2 314 ? -34.504 -44.353 -53.167 1.00 64.24 314 TYR D O 1
ATOM 9525 N N . VAL D 2 315 ? -35.365 -45.958 -54.487 1.00 52.23 315 VAL D N 1
ATOM 9526 C CA . VAL D 2 315 ? -35.140 -47.018 -53.518 1.00 64.79 315 VAL D CA 1
ATOM 9527 C C . VAL D 2 315 ? -33.653 -47.234 -53.313 1.00 59.44 315 VAL D C 1
ATOM 9528 O O . VAL D 2 315 ? -33.194 -47.530 -52.207 1.00 51.53 315 VAL D O 1
ATOM 9532 N N . ARG D 2 316 ? -32.879 -47.074 -54.375 1.00 60.37 316 ARG D N 1
ATOM 9533 C CA . ARG D 2 316 ? -31.441 -47.223 -54.283 1.00 60.08 316 ARG D CA 1
ATOM 9534 C C . ARG D 2 316 ? -30.867 -46.273 -53.253 1.00 63.57 316 ARG D C 1
ATOM 9535 O O . ARG D 2 316 ? -30.112 -46.679 -52.366 1.00 59.31 316 ARG D O 1
ATOM 9543 N N . LYS D 2 317 ? -31.244 -45.001 -53.343 1.00 66.66 317 LYS D N 1
ATOM 9544 C CA . LYS D 2 317 ? -30.792 -44.009 -52.377 1.00 68.26 317 LYS D CA 1
ATOM 9545 C C . LYS D 2 317 ? -31.338 -44.307 -50.992 1.00 102.37 317 LYS D C 1
ATOM 9546 O O . LYS D 2 317 ? -30.590 -44.311 -50.009 1.00 84.70 317 LYS D O 1
ATOM 9548 N N . LEU D 2 318 ? -32.647 -44.540 -50.888 1.00 50.55 318 LEU D N 1
ATOM 9549 C CA . LEU D 2 318 ? -33.245 -44.769 -49.580 1.00 57.74 318 LEU D CA 1
ATOM 9550 C C . LEU D 2 318 ? -32.596 -45.937 -48.858 1.00 50.45 318 LEU D C 1
ATOM 9551 O O . LEU D 2 318 ? -31.914 -45.733 -47.854 1.00 50.10 318 LEU D O 1
ATOM 9556 N N . SER D 2 319 ? -32.771 -47.154 -49.357 1.00 50.82 319 SER D N 1
ATOM 9557 C CA . SER D 2 319 ? -32.313 -48.305 -48.593 1.00 50.85 319 SER D CA 1
ATOM 9558 C C . SER D 2 319 ? -30.804 -48.378 -48.498 1.00 60.77 319 SER D C 1
ATOM 9559 O O . SER D 2 319 ? -30.296 -49.269 -47.816 1.00 50.55 319 SER D O 1
ATOM 9562 N N . GLY D 2 320 ? -30.077 -47.520 -49.204 1.00 63.11 320 GLY D N 1
ATOM 9563 C CA . GLY D 2 320 ? -28.642 -47.563 -49.065 1.00 82.99 320 GLY D CA 1
ATOM 9564 C C . GLY D 2 320 ? -27.974 -48.753 -49.702 1.00 86.66 320 GLY D C 1
ATOM 9565 O O . GLY D 2 320 ? -26.873 -49.120 -49.292 1.00 94.90 320 GLY D O 1
ATOM 9566 N N . ILE D 2 321 ? -28.601 -49.367 -50.700 1.00 80.48 321 ILE D N 1
ATOM 9567 C CA . ILE D 2 321 ? -27.985 -50.486 -51.397 1.00 51.23 321 ILE D CA 1
ATOM 9568 C C . ILE D 2 321 ? -27.982 -50.211 -52.890 1.00 52.53 321 ILE D C 1
ATOM 9569 O O . ILE D 2 321 ? -28.298 -49.103 -53.325 1.00 51.17 321 ILE D O 1
ATOM 9574 N N . SER D 2 322 ? -27.578 -51.201 -53.678 1.00 65.98 322 SER D N 1
ATOM 9575 C CA . SER D 2 322 ? -27.382 -51.065 -55.118 1.00 79.09 322 SER D CA 1
ATOM 9576 C C . SER D 2 322 ? -28.012 -52.261 -55.819 1.00 98.50 322 SER D C 1
ATOM 9577 O O . SER D 2 322 ? -27.405 -52.904 -56.675 1.00 83.35 322 SER D O 1
ATOM 9580 N N . HIS D 2 323 ? -29.254 -52.557 -55.436 1.00 101.83 323 HIS D N 1
ATOM 9581 C CA . HIS D 2 323 ? -30.013 -53.696 -55.939 1.00 116.78 323 HIS D CA 1
ATOM 9582 C C . HIS D 2 323 ? -29.939 -53.829 -57.454 1.00 149.03 323 HIS D C 1
ATOM 9583 O O . HIS D 2 323 ? -29.787 -52.846 -58.182 1.00 159.90 323 HIS D O 1
ATOM 9585 N N . ILE D 2 324 ? -30.096 -55.076 -57.925 1.00 142.01 324 ILE D N 1
ATOM 9586 C CA . ILE D 2 324 ? -30.104 -55.397 -59.353 1.00 105.50 324 ILE D CA 1
ATOM 9587 C C . ILE D 2 324 ? -31.526 -55.493 -59.868 1.00 75.71 324 ILE D C 1
ATOM 9588 O O . ILE D 2 324 ? -31.740 -55.632 -61.082 1.00 68.71 324 ILE D O 1
ATOM 9593 N N . THR D 2 325 ? -32.503 -55.398 -58.979 1.00 68.16 325 THR D N 1
ATOM 9594 C CA . THR D 2 325 ? -33.935 -55.313 -59.194 1.00 65.46 325 THR D CA 1
ATOM 9595 C C . THR D 2 325 ? -34.556 -56.642 -59.550 1.00 55.90 325 THR D C 1
ATOM 9596 O O . THR D 2 325 ? -35.763 -56.780 -59.432 1.00 56.24 325 THR D O 1
ATOM 9600 N N . VAL D 2 326 ? -33.783 -57.643 -59.935 1.00 78.42 326 VAL D N 1
ATOM 9601 C CA . VAL D 2 326 ? -34.367 -58.972 -60.020 1.00 80.37 326 VAL D CA 1
ATOM 9602 C C . VAL D 2 326 ? -34.504 -59.513 -58.610 1.00 85.81 326 VAL D C 1
ATOM 9603 O O . VAL D 2 326 ? -35.493 -60.172 -58.258 1.00 92.17 326 VAL D O 1
ATOM 9607 N N . HIS D 2 327 ? -33.527 -59.180 -57.767 1.00 73.00 327 HIS D N 1
ATOM 9608 C CA . HIS D 2 327 ? -33.650 -59.461 -56.352 1.00 80.32 327 HIS D CA 1
ATOM 9609 C C . HIS D 2 327 ? -34.928 -58.864 -55.813 1.00 66.80 327 HIS D C 1
ATOM 9610 O O . HIS D 2 327 ? -35.493 -59.375 -54.847 1.00 73.70 327 HIS D O 1
ATOM 9617 N N . GLU D 2 328 ? -35.406 -57.787 -56.429 1.00 56.11 328 GLU D N 1
ATOM 9618 C CA . GLU D 2 328 ? -36.686 -57.231 -56.026 1.00 55.81 328 GLU D CA 1
ATOM 9619 C C . GLU D 2 328 ? -37.827 -58.185 -56.302 1.00 56.53 328 GLU D C 1
ATOM 9620 O O . GLU D 2 328 ? -38.711 -58.362 -55.462 1.00 56.68 328 GLU D O 1
ATOM 9626 N N . VAL D 2 329 ? -37.860 -58.777 -57.491 1.00 57.01 329 VAL D N 1
ATOM 9627 C CA . VAL D 2 329 ? -38.945 -59.707 -57.762 1.00 57.75 329 VAL D CA 1
ATOM 9628 C C . VAL D 2 329 ? -38.862 -60.867 -56.790 1.00 57.87 329 VAL D C 1
ATOM 9629 O O . VAL D 2 329 ? -39.882 -61.356 -56.299 1.00 58.29 329 VAL D O 1
ATOM 9633 N N . ASN D 2 330 ? -37.644 -61.286 -56.451 1.00 66.52 330 ASN D N 1
ATOM 9634 C CA . ASN D 2 330 ? -37.503 -62.380 -55.501 1.00 66.74 330 ASN D CA 1
ATOM 9635 C C . ASN D 2 330 ? -38.025 -61.979 -54.124 1.00 63.89 330 ASN D C 1
ATOM 9636 O O . ASN D 2 330 ? -38.767 -62.732 -53.482 1.00 64.29 330 ASN D O 1
ATOM 9641 N N . ASN D 2 331 ? -37.671 -60.775 -53.671 1.00 59.11 331 ASN D N 1
ATOM 9642 C CA . ASN D 2 331 ? -38.108 -60.314 -52.361 1.00 56.49 331 ASN D CA 1
ATOM 9643 C C . ASN D 2 331 ? -39.618 -60.186 -52.309 1.00 56.96 331 ASN D C 1
ATOM 9644 O O . ASN D 2 331 ? -40.255 -60.569 -51.325 1.00 57.14 331 ASN D O 1
ATOM 9649 N N . LEU D 2 332 ? -40.210 -59.655 -53.365 1.00 57.19 332 LEU D N 1
ATOM 9650 C CA . LEU D 2 332 ? -41.644 -59.448 -53.344 1.00 57.66 332 LEU D CA 1
ATOM 9651 C C . LEU D 2 332 ? -42.384 -60.765 -53.467 1.00 58.44 332 LEU D C 1
ATOM 9652 O O . LEU D 2 332 ? -43.479 -60.912 -52.917 1.00 58.83 332 LEU D O 1
ATOM 9657 N N . LEU D 2 333 ? -41.807 -61.736 -54.172 1.00 72.05 333 LEU D N 1
ATOM 9658 C CA . LEU D 2 333 ? -42.352 -63.083 -54.112 1.00 78.73 333 LEU D CA 1
ATOM 9659 C C . LEU D 2 333 ? -42.348 -63.589 -52.682 1.00 73.12 333 LEU D C 1
ATOM 9660 O O . LEU D 2 333 ? -43.343 -64.143 -52.204 1.00 75.08 333 LEU D O 1
ATOM 9665 N N . LYS D 2 334 ? -41.229 -63.412 -51.977 1.00 85.77 334 LYS D N 1
ATOM 9666 C CA . LYS D 2 334 ? -41.161 -63.991 -50.643 1.00 80.08 334 LYS D CA 1
ATOM 9667 C C . LYS D 2 334 ? -42.056 -63.275 -49.647 1.00 77.20 334 LYS D C 1
ATOM 9668 O O . LYS D 2 334 ? -42.287 -63.804 -48.560 1.00 63.93 334 LYS D O 1
ATOM 9674 N N . ARG D 2 335 ? -42.563 -62.094 -49.968 1.00 76.33 335 ARG D N 1
ATOM 9675 C CA . ARG D 2 335 ? -43.468 -61.426 -49.046 1.00 67.76 335 ARG D CA 1
ATOM 9676 C C . ARG D 2 335 ? -44.847 -61.221 -49.659 1.00 68.38 335 ARG D C 1
ATOM 9677 O O . ARG D 2 335 ? -45.558 -60.281 -49.319 1.00 68.31 335 ARG D O 1
ATOM 9685 N N . MET D 2 336 ? -45.238 -62.113 -50.555 1.00 78.12 336 MET D N 1
ATOM 9686 C CA . MET D 2 336 ? -46.579 -62.133 -51.133 1.00 105.93 336 MET D CA 1
ATOM 9687 C C . MET D 2 336 ? -46.878 -60.856 -51.908 1.00 143.49 336 MET D C 1
ATOM 9688 O O 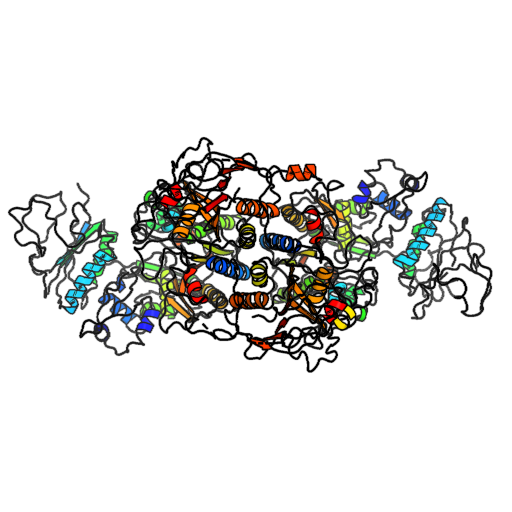. MET D 2 336 ? -47.967 -60.296 -51.804 1.00 135.96 336 MET D O 1
ATOM 9693 N N . MET D 2 337 ? -45.920 -60.394 -52.703 1.00 162.93 337 MET D N 1
ATOM 9694 C CA . MET D 2 337 ? -46.073 -59.173 -53.494 1.00 132.08 337 MET D CA 1
ATOM 9695 C C . MET D 2 337 ? -45.768 -59.502 -54.948 1.00 120.24 337 MET D C 1
ATOM 9696 O O . MET D 2 337 ? -44.605 -59.554 -55.349 1.00 133.01 337 MET D O 1
ATOM 9701 N N . LEU D 2 338 ? -46.811 -59.703 -55.744 1.00 93.49 338 LEU D N 1
ATOM 9702 C CA . LEU D 2 338 ? -46.661 -60.077 -57.146 1.00 64.88 338 LEU D CA 1
ATOM 9703 C C . LEU D 2 338 ? -46.375 -58.831 -57.976 1.00 63.49 338 LEU D C 1
ATOM 9704 O O . LEU D 2 338 ? -47.252 -58.252 -58.614 1.00 64.13 338 LEU D O 1
ATOM 9709 N N . SER D 2 339 ? -45.116 -58.409 -57.960 1.00 77.72 339 SER D N 1
ATOM 9710 C CA . SER D 2 339 ? -44.721 -57.281 -58.780 1.00 59.49 339 SER D CA 1
ATOM 9711 C C . SER D 2 339 ? -44.943 -57.590 -60.257 1.00 62.53 339 SER D C 1
ATOM 9712 O O . SER D 2 339 ? -45.288 -58.704 -60.648 1.00 60.71 339 SER D O 1
ATOM 9715 N N . CYS D 2 340 ? -44.732 -56.576 -61.091 1.00 61.43 340 CYS D N 1
ATOM 9716 C CA . CYS D 2 340 ? -44.968 -56.738 -62.514 1.00 62.01 340 CYS D CA 1
ATOM 9717 C C . CYS D 2 340 ? -43.881 -56.153 -63.404 1.00 79.71 340 CYS D C 1
ATOM 9718 O O . CYS D 2 340 ? -44.001 -56.254 -64.624 1.00 82.69 340 CYS D O 1
ATOM 9721 N N . ASP D 2 341 ? -42.858 -55.517 -62.847 1.00 84.10 341 ASP D N 1
ATOM 9722 C CA . ASP D 2 341 ? -41.559 -55.345 -63.504 1.00 89.99 341 ASP D CA 1
ATOM 9723 C C . ASP D 2 341 ? -41.612 -54.436 -64.727 1.00 77.24 341 ASP D C 1
ATOM 9724 O O . ASP D 2 341 ? -40.912 -54.666 -65.710 1.00 77.37 341 ASP D O 1
ATOM 9729 N N . ILE D 2 342 ? -42.412 -53.381 -64.678 1.00 79.34 342 ILE D N 1
ATOM 9730 C CA . ILE D 2 342 ? -42.445 -52.440 -65.791 1.00 73.05 342 ILE D CA 1
ATOM 9731 C C . ILE D 2 342 ? -41.140 -51.657 -65.756 1.00 76.39 342 ILE D C 1
ATOM 9732 O O . ILE D 2 342 ? -40.966 -50.792 -64.902 1.00 84.76 342 ILE D O 1
ATOM 9734 N N . MET D 2 343 ? -40.236 -51.918 -66.691 1.00 67.72 343 MET D N 1
ATOM 9735 C CA . MET D 2 343 ? -38.829 -51.612 -66.450 1.00 68.28 343 MET D CA 1
ATOM 9736 C C . MET D 2 343 ? -38.231 -50.696 -67.509 1.00 83.75 343 MET D C 1
ATOM 9737 O O . MET D 2 343 ? -37.884 -51.143 -68.603 1.00 91.91 343 MET D O 1
ATOM 9739 N N . ASP D 2 344 ? -38.101 -49.417 -67.176 1.00 71.23 344 ASP D N 1
ATOM 9740 C CA . ASP D 2 344 ? -37.227 -48.521 -67.919 1.00 79.59 344 ASP D CA 1
ATOM 9741 C C . ASP D 2 344 ? -35.801 -48.627 -67.441 1.00 103.53 344 ASP D C 1
ATOM 9742 O O . ASP D 2 344 ? -35.032 -47.671 -67.583 1.00 94.66 344 ASP D O 1
ATOM 9747 N N . ASN D 2 345 ? -35.487 -49.767 -66.820 1.00 146.04 345 ASN D N 1
ATOM 9748 C CA . ASN D 2 345 ? -34.248 -50.067 -66.111 1.00 133.12 345 ASN D CA 1
ATOM 9749 C C . ASN D 2 345 ? -34.194 -49.287 -64.812 1.00 105.96 345 ASN D C 1
ATOM 9750 O O . ASN D 2 345 ? -33.319 -49.529 -63.979 1.00 127.31 345 ASN D O 1
ATOM 9755 N N . ASN D 2 346 ? -35.113 -48.349 -64.626 1.00 86.04 346 ASN D N 1
ATOM 9756 C CA . ASN D 2 346 ? -35.112 -47.540 -63.423 1.00 82.66 346 ASN D CA 1
ATOM 9757 C C . ASN D 2 346 ? -36.481 -47.477 -62.763 1.00 70.54 346 ASN D C 1
ATOM 9758 O O . ASN D 2 346 ? -36.686 -46.646 -61.873 1.00 63.84 346 ASN D O 1
ATOM 9763 N N . THR D 2 347 ? -37.413 -48.339 -63.158 1.00 55.67 347 THR D N 1
ATOM 9764 C CA . THR D 2 347 ? -38.764 -48.315 -62.622 1.00 55.93 347 THR D CA 1
ATOM 9765 C C . THR D 2 347 ? -39.282 -49.731 -62.504 1.00 77.57 347 THR D C 1
ATOM 9766 O O . THR D 2 347 ? -38.987 -50.568 -63.354 1.00 57.52 347 THR D O 1
ATOM 9770 N N . PHE D 2 348 ? -40.039 -49.991 -61.444 1.00 103.64 348 PHE D N 1
ATOM 9771 C CA . PHE D 2 348 ? -40.839 -51.195 -61.296 1.00 110.57 348 PHE D CA 1
ATOM 9772 C C . PHE D 2 348 ? -42.230 -50.801 -60.851 1.00 104.48 348 PHE D C 1
ATOM 9773 O O . PHE D 2 348 ? -42.486 -49.649 -60.510 1.00 104.20 348 PHE D O 1
ATOM 9781 N N . LYS D 2 349 ? -43.149 -51.759 -60.875 1.00 121.96 349 LYS D N 1
ATOM 9782 C CA . LYS D 2 349 ? -44.519 -51.487 -60.458 1.00 140.62 349 LYS D CA 1
ATOM 9783 C C . LYS D 2 349 ? -45.075 -52.678 -59.702 1.00 119.20 349 LYS D C 1
ATOM 9784 O O . LYS D 2 349 ? -45.050 -53.800 -60.212 1.00 104.88 349 LYS D O 1
ATOM 9790 N N . VAL D 2 350 ? -45.575 -52.437 -58.497 1.00 108.91 350 VAL D N 1
ATOM 9791 C CA . VAL D 2 350 ? -46.022 -53.499 -57.608 1.00 104.69 350 VAL D CA 1
ATOM 9792 C C . VAL D 2 350 ? -47.535 -53.496 -57.524 1.00 111.78 350 VAL D C 1
ATOM 9793 O O . VAL D 2 350 ? -48.176 -52.440 -57.523 1.00 136.35 350 VAL D O 1
ATOM 9797 N N . THR D 2 351 ? -48.106 -54.689 -57.419 1.00 100.30 351 THR D N 1
ATOM 9798 C CA . THR D 2 351 ? -49.551 -54.876 -57.377 1.00 94.08 351 THR D CA 1
ATOM 9799 C C . THR D 2 351 ? -49.951 -55.141 -55.935 1.00 105.13 351 THR D C 1
ATOM 9800 O O . THR D 2 351 ? -49.801 -56.251 -55.427 1.00 88.68 351 THR D O 1
ATOM 9804 N N . ILE D 2 352 ? -50.515 -54.125 -55.303 1.00 116.41 352 ILE D N 1
ATOM 9805 C CA . ILE D 2 352 ? -50.882 -54.180 -53.894 1.00 111.61 352 ILE D CA 1
ATOM 9806 C C . ILE D 2 352 ? -52.296 -54.734 -53.781 1.00 114.29 352 ILE D C 1
ATOM 9807 O O . ILE D 2 352 ? -53.213 -54.176 -54.394 1.00 114.87 352 ILE D O 1
ATOM 9812 N N . PRO D 2 353 ? -52.504 -55.803 -53.060 1.00 102.40 353 PRO D N 1
ATOM 9813 C CA . PRO D 2 353 ? -53.869 -56.251 -52.792 1.00 100.94 353 PRO D CA 1
ATOM 9814 C C . PRO D 2 353 ? -54.459 -55.549 -51.584 1.00 85.68 353 PRO D C 1
ATOM 9815 O O . PRO D 2 353 ? -53.863 -54.604 -51.071 1.00 76.35 353 PRO D O 1
ATOM 9819 N N . PHE D 2 354 ? -55.651 -55.960 -51.154 1.00 88.43 354 PHE D N 1
ATOM 9820 C CA . PHE D 2 354 ? -56.222 -55.402 -49.933 1.00 82.62 354 PHE D CA 1
ATOM 9821 C C . PHE D 2 354 ? -55.557 -55.964 -48.682 1.00 81.54 354 PHE D C 1
ATOM 9822 O O . PHE D 2 354 ? -55.412 -55.259 -47.679 1.00 81.72 354 PHE D O 1
ATOM 9824 N N . TYR D 2 355 ? -55.165 -57.234 -48.709 1.00 83.59 355 TYR D N 1
ATOM 9825 C CA . TYR D 2 355 ? -54.583 -57.865 -47.535 1.00 62.51 355 TYR D CA 1
ATOM 9826 C C . TYR D 2 355 ? -53.169 -57.348 -47.351 1.00 61.47 355 TYR D C 1
ATOM 9827 O O . TYR D 2 355 ? -52.214 -58.127 -47.335 1.00 61.20 355 TYR D O 1
ATOM 9829 N N . ARG D 2 356 ? -53.029 -56.031 -47.274 1.00 60.94 356 ARG D N 1
ATOM 9830 C CA . ARG D 2 356 ? -51.750 -55.364 -47.107 1.00 59.98 356 ARG D CA 1
ATOM 9831 C C . ARG D 2 356 ? -51.871 -54.276 -46.052 1.00 98.79 356 ARG D C 1
ATOM 9832 O O . ARG D 2 356 ? -52.942 -53.696 -45.863 1.00 59.94 356 ARG D O 1
ATOM 9834 N N . SER D 2 357 ? -50.760 -53.994 -45.369 1.00 93.14 357 SER D N 1
ATOM 9835 C CA . SER D 2 357 ? -50.681 -52.835 -44.480 1.00 107.59 357 SER D CA 1
ATOM 9836 C C . SER D 2 357 ? -50.738 -51.607 -45.375 1.00 97.73 357 SER D C 1
ATOM 9837 O O . SER D 2 357 ? -49.742 -50.935 -45.650 1.00 99.76 357 SER D O 1
ATOM 9840 N N . ASP D 2 358 ? -51.947 -51.296 -45.806 1.00 79.68 358 ASP D N 1
ATOM 9841 C CA . ASP D 2 358 ? -52.118 -50.369 -46.904 1.00 58.66 358 ASP D CA 1
ATOM 9842 C C . ASP D 2 358 ? -51.728 -48.961 -46.497 1.00 115.24 358 ASP D C 1
ATOM 9843 O O . ASP D 2 358 ? -52.016 -48.517 -45.384 1.00 68.70 358 ASP D O 1
ATOM 9848 N N . ILE D 2 359 ? -51.027 -48.282 -47.413 1.00 112.15 359 ILE D N 1
ATOM 9849 C CA . ILE D 2 359 ? -50.595 -46.881 -47.230 1.00 100.18 359 ILE D CA 1
ATOM 9850 C C . ILE D 2 359 ? -50.229 -46.324 -48.560 1.00 88.32 359 ILE D C 1
ATOM 9851 O O . ILE D 2 359 ? -49.439 -46.904 -49.255 1.00 88.79 359 ILE D O 1
ATOM 9853 N N . MET D 2 360 ? -50.694 -45.131 -48.857 1.00 73.25 360 MET D N 1
ATOM 9854 C CA . MET D 2 360 ? -50.546 -44.704 -50.222 1.00 74.25 360 MET D CA 1
ATOM 9855 C C . MET D 2 360 ? -49.202 -44.561 -50.840 1.00 87.76 360 MET D C 1
ATOM 9856 O O . MET D 2 360 ? -48.920 -45.273 -51.767 1.00 88.53 360 MET D O 1
ATOM 9858 N N . HIS D 2 361 ? -48.296 -43.834 -50.259 1.00 69.82 361 HIS D N 1
ATOM 9859 C CA . HIS D 2 361 ? -47.029 -43.676 -50.906 1.00 64.11 361 HIS D CA 1
ATOM 9860 C C . HIS D 2 361 ? -46.297 -44.967 -50.754 1.00 71.23 361 HIS D C 1
ATOM 9861 O O . HIS D 2 361 ? -46.381 -45.599 -49.727 1.00 82.43 361 HIS D O 1
ATOM 9868 N N . CYS D 2 362 ? -45.753 -45.343 -51.879 1.00 77.93 362 CYS D N 1
ATOM 9869 C CA . CYS D 2 362 ? -44.992 -46.504 -52.157 1.00 61.55 362 CYS D CA 1
ATOM 9870 C C . CYS D 2 362 ? -43.741 -46.564 -51.325 1.00 60.99 362 CYS D C 1
ATOM 9871 O O . CYS D 2 362 ? -42.757 -47.210 -51.643 1.00 60.92 362 CYS D O 1
ATOM 9874 N N . CYS D 2 363 ? -43.788 -45.864 -50.223 1.00 53.85 363 CYS D N 1
ATOM 9875 C CA . CYS D 2 363 ? -42.683 -45.909 -49.360 1.00 78.09 363 CYS D CA 1
ATOM 9876 C C . CYS D 2 363 ? -42.582 -47.279 -48.809 1.00 77.21 363 CYS D C 1
ATOM 9877 O O . CYS D 2 363 ? -41.551 -47.892 -48.942 1.00 53.46 363 CYS D O 1
ATOM 9879 N N . ASP D 2 364 ? -43.709 -47.780 -48.328 1.00 71.62 364 ASP D N 1
ATOM 9880 C CA . ASP D 2 364 ? -43.768 -49.024 -47.630 1.00 72.04 364 ASP D CA 1
ATOM 9881 C C . ASP D 2 364 ? -43.120 -50.093 -48.340 1.00 72.12 364 ASP D C 1
ATOM 9882 O O . ASP D 2 364 ? -42.374 -50.790 -47.722 1.00 72.18 364 ASP D O 1
ATOM 9887 N N . ILE D 2 365 ? -43.291 -50.064 -49.654 1.00 54.83 365 ILE D N 1
ATOM 9888 C CA . ILE D 2 365 ? -42.667 -51.003 -50.575 1.00 64.04 365 ILE D CA 1
ATOM 9889 C C . ILE D 2 365 ? -41.211 -51.202 -50.205 1.00 54.42 365 ILE D C 1
ATOM 9890 O O . ILE D 2 365 ? -40.706 -52.327 -50.143 1.00 54.53 365 ILE D O 1
ATOM 9895 N N . ILE D 2 366 ? -40.510 -50.105 -49.960 1.00 53.84 366 ILE D N 1
ATOM 9896 C CA . ILE D 2 366 ? -39.131 -50.239 -49.545 1.00 53.33 366 ILE D CA 1
ATOM 9897 C C . ILE D 2 366 ? -39.055 -50.798 -48.141 1.00 55.63 366 ILE D C 1
ATOM 9898 O O . ILE D 2 366 ? -38.097 -51.487 -47.793 1.00 53.03 366 ILE D O 1
ATOM 9903 N N . GLU D 2 367 ? -40.046 -50.508 -47.307 1.00 53.47 367 GLU D N 1
ATOM 9904 C CA . GLU D 2 367 ? -40.067 -51.123 -45.989 1.00 53.46 367 GLU D CA 1
ATOM 9905 C C . GLU D 2 367 ? -40.049 -52.638 -46.108 1.00 53.88 367 GLU D C 1
ATOM 9906 O O . GLU D 2 367 ? -39.280 -53.318 -45.422 1.00 53.72 367 GLU D O 1
ATOM 9912 N N . ASP D 2 368 ? -40.855 -53.176 -47.022 1.00 63.88 368 ASP D N 1
ATOM 9913 C CA . ASP D 2 368 ? -40.931 -54.621 -47.211 1.00 65.96 368 ASP D CA 1
ATOM 9914 C C . ASP D 2 368 ? -39.673 -55.170 -47.865 1.00 64.16 368 ASP D C 1
ATOM 9915 O O . ASP D 2 368 ? -39.166 -56.223 -47.460 1.00 69.40 368 ASP D O 1
ATOM 9920 N N . ILE D 2 369 ? -39.173 -54.498 -48.900 1.00 68.80 369 ILE D N 1
ATOM 9921 C CA . ILE D 2 369 ? -37.921 -54.940 -49.499 1.00 75.06 369 ILE D CA 1
ATOM 9922 C C . ILE D 2 369 ? -36.809 -54.939 -48.461 1.00 75.75 369 ILE D C 1
ATOM 9923 O O . ILE D 2 369 ? -35.911 -55.784 -48.498 1.00 72.88 369 ILE D O 1
ATOM 9928 N N . ALA D 2 370 ? -36.858 -54.017 -47.508 1.00 53.31 370 ALA D N 1
ATOM 9929 C CA . ALA D 2 370 ? -35.810 -53.962 -46.507 1.00 52.85 370 ALA D CA 1
ATOM 9930 C C . ALA D 2 370 ? -35.977 -55.067 -45.482 1.00 53.09 370 ALA D C 1
ATOM 9931 O O . ALA D 2 370 ? -34.996 -55.699 -45.081 1.00 52.96 370 ALA D O 1
ATOM 9933 N N . ILE D 2 371 ? -37.216 -55.331 -45.074 1.00 78.74 371 ILE D N 1
ATOM 9934 C CA . ILE D 2 371 ? -37.478 -56.467 -44.203 1.00 80.80 371 ILE D CA 1
ATOM 9935 C C . ILE D 2 371 ? -36.922 -57.733 -44.824 1.00 81.57 371 ILE D C 1
ATOM 9936 O O . ILE D 2 371 ? -36.278 -58.545 -44.152 1.00 89.26 371 ILE D O 1
ATOM 9941 N N . ALA D 2 372 ? -37.142 -57.910 -46.125 1.00 77.67 372 ALA D N 1
ATOM 9942 C CA . ALA D 2 372 ? -36.681 -59.124 -46.782 1.00 85.07 372 ALA D CA 1
ATOM 9943 C C . ALA D 2 372 ? -35.172 -59.142 -46.917 1.00 79.47 372 ALA D C 1
ATOM 9944 O O . ALA D 2 372 ? -34.541 -60.188 -46.747 1.00 83.37 372 ALA D O 1
ATOM 9946 N N . TYR D 2 373 ? -34.573 -57.997 -47.214 1.00 69.80 373 TYR D N 1
ATOM 9947 C CA . TYR D 2 373 ? -33.127 -57.951 -47.334 1.00 66.16 373 TYR D CA 1
ATOM 9948 C C . TYR D 2 373 ? -32.418 -58.019 -45.990 1.00 79.72 373 TYR D C 1
ATOM 9949 O O . TYR D 2 373 ? -31.300 -58.536 -45.921 1.00 77.75 373 TYR D O 1
ATOM 9958 N N . GLY D 2 374 ? -33.043 -57.537 -44.919 1.00 84.68 374 GLY D N 1
ATOM 9959 C CA . GLY D 2 374 ? -32.425 -57.589 -43.606 1.00 68.74 374 GLY D CA 1
ATOM 9960 C C . GLY D 2 374 ? -31.655 -56.346 -43.209 1.00 86.98 374 GLY D C 1
ATOM 9961 O O . GLY D 2 374 ? -30.585 -56.068 -43.754 1.00 53.03 374 GLY D O 1
ATOM 9962 N N . TYR D 2 375 ? -32.200 -55.607 -42.236 1.00 101.71 375 TYR D N 1
ATOM 9963 C CA . TYR D 2 375 ? -31.614 -54.346 -41.786 1.00 89.40 375 TYR D CA 1
ATOM 9964 C C . TYR D 2 375 ? -30.138 -54.464 -41.455 1.00 91.49 375 TYR D C 1
ATOM 9965 O O . TYR D 2 375 ? -29.350 -53.573 -41.784 1.00 77.84 375 TYR D O 1
ATOM 9974 N N . GLY D 2 376 ? -29.751 -55.535 -40.770 1.00 77.75 376 GLY D N 1
ATOM 9975 C CA . GLY D 2 376 ? -28.369 -55.666 -40.357 1.00 79.76 376 GLY D CA 1
ATOM 9976 C C . GLY D 2 376 ? -27.406 -55.690 -41.518 1.00 70.71 376 GLY D C 1
ATOM 9977 O O . GLY D 2 376 ? -26.289 -55.180 -41.417 1.00 73.56 376 GLY D O 1
ATOM 9978 N N . ASN D 2 377 ? -27.822 -56.260 -42.637 1.00 67.59 377 ASN D N 1
ATOM 9979 C CA . ASN D 2 377 ? -26.888 -56.513 -43.722 1.00 78.15 377 ASN D CA 1
ATOM 9980 C C . ASN D 2 377 ? -26.757 -55.326 -44.665 1.00 73.23 377 ASN D C 1
ATOM 9981 O O . ASN D 2 377 ? -26.759 -55.478 -45.887 1.00 68.55 377 ASN D O 1
ATOM 9986 N N . ILE D 2 378 ? -26.634 -54.128 -44.115 1.00 82.36 378 ILE D N 1
ATOM 9987 C CA . ILE D 2 378 ? -26.336 -52.918 -44.871 1.00 74.69 378 ILE D CA 1
ATOM 9988 C C . ILE D 2 378 ? -24.863 -52.579 -44.729 1.00 69.12 378 ILE D C 1
ATOM 9989 O O . ILE D 2 378 ? -24.268 -52.770 -43.665 1.00 50.08 378 ILE D O 1
ATOM 9994 N N . LYS D 2 379 ? -24.273 -52.078 -45.807 1.00 74.84 379 LYS D N 1
ATOM 9995 C CA . LYS D 2 379 ? -22.837 -51.910 -45.963 1.00 73.89 379 LYS D CA 1
ATOM 9996 C C . LYS D 2 379 ? -22.284 -50.725 -45.184 1.00 89.24 379 LYS D C 1
ATOM 9997 O O . LYS D 2 379 ? -21.235 -50.203 -45.565 1.00 89.77 379 LYS D O 1
ATOM 10003 N N . TYR D 2 380 ? -22.944 -50.270 -44.126 1.00 93.75 380 TYR D N 1
ATOM 10004 C CA . TYR D 2 380 ? -22.729 -48.915 -43.646 1.00 97.10 380 TYR D CA 1
ATOM 10005 C C . TYR D 2 380 ? -21.415 -48.780 -42.885 1.00 124.81 380 TYR D C 1
ATOM 10006 O O . TYR D 2 380 ? -20.868 -49.743 -42.350 1.00 122.95 380 TYR D O 1
ATOM 10008 N N . GLU D 2 381 ? -20.917 -47.548 -42.848 1.00 107.02 381 GLU D N 1
ATOM 10009 C CA . GLU D 2 381 ? -19.676 -47.204 -42.169 1.00 85.53 381 GLU D CA 1
ATOM 10010 C C . GLU D 2 381 ? -19.771 -45.802 -41.584 1.00 61.66 381 GLU D C 1
ATOM 10011 O O . GLU D 2 381 ? -18.831 -45.017 -41.672 1.00 48.01 381 GLU D O 1
ATOM 10013 N N . LYS D 2 388 ? -11.634 -38.604 -30.937 1.00 47.31 388 LYS D N 1
ATOM 10014 C CA . LYS D 2 388 ? -12.809 -38.831 -30.113 1.00 47.19 388 LYS D CA 1
ATOM 10015 C C . LYS D 2 388 ? -12.427 -38.968 -28.653 1.00 61.62 388 LYS D C 1
ATOM 10016 O O . LYS D 2 388 ? -12.423 -40.059 -28.101 1.00 61.32 388 LYS D O 1
ATOM 10018 N N . HIS D 2 389 ? -12.126 -37.845 -28.020 1.00 63.37 389 HIS D N 1
ATOM 10019 C CA . HIS D 2 389 ? -12.038 -37.792 -26.573 1.00 68.61 389 HIS D CA 1
ATOM 10020 C C . HIS D 2 389 ? -12.377 -36.379 -26.129 1.00 98.72 389 HIS D C 1
ATOM 10021 O O . HIS D 2 389 ? -12.685 -35.508 -26.945 1.00 91.33 389 HIS D O 1
ATOM 10023 N N . SER D 2 390 ? -12.312 -36.150 -24.821 1.00 96.37 390 SER D N 1
ATOM 10024 C CA . SER D 2 390 ? -12.737 -34.871 -24.273 1.00 114.90 390 SER D CA 1
ATOM 10025 C C . SER D 2 390 ? -12.092 -34.669 -22.918 1.00 91.36 390 SER D C 1
ATOM 10026 O O . SER D 2 390 ? -12.216 -35.533 -22.051 1.00 87.88 390 SER D O 1
ATOM 10029 N N . LEU D 2 391 ? -11.465 -33.510 -22.713 1.00 103.45 391 LEU D N 1
ATOM 10030 C CA . LEU D 2 391 ? -10.815 -33.248 -21.436 1.00 86.41 391 LEU D CA 1
ATOM 10031 C C . LEU D 2 391 ? -11.267 -31.972 -20.738 1.00 71.86 391 LEU D C 1
ATOM 10032 O O . LEU D 2 391 ? -11.842 -32.045 -19.650 1.00 58.96 391 LEU D O 1
ATOM 10037 N N . ASN D 2 392 ? -11.098 -30.810 -21.359 1.00 70.84 392 ASN D N 1
ATOM 10038 C CA . ASN D 2 392 ? -11.323 -29.556 -20.658 1.00 75.69 392 ASN D CA 1
ATOM 10039 C C . ASN D 2 392 ? -12.787 -29.195 -20.555 1.00 78.03 392 ASN D C 1
ATOM 10040 O O . ASN D 2 392 ? -13.137 -28.280 -19.807 1.00 64.99 392 ASN D O 1
ATOM 10045 N N . ASN D 2 393 ? -13.637 -29.857 -21.321 1.00 80.10 393 ASN D N 1
ATOM 10046 C CA . ASN D 2 393 ? -15.063 -29.616 -21.216 1.00 101.04 393 ASN D CA 1
ATOM 10047 C C . ASN D 2 393 ? -15.736 -30.521 -20.194 1.00 87.23 393 ASN D C 1
ATOM 10048 O O . ASN D 2 393 ? -16.625 -30.076 -19.463 1.00 82.48 393 ASN D O 1
ATOM 10053 N N . CYS D 2 394 ? -15.341 -31.785 -20.128 1.00 85.09 394 CYS D N 1
ATOM 10054 C CA . CYS D 2 394 ? -15.915 -32.716 -19.173 1.00 69.26 394 CYS D CA 1
ATOM 10055 C C . CYS D 2 394 ? -15.108 -32.816 -17.890 1.00 93.78 394 CYS D C 1
ATOM 10056 O O . CYS D 2 394 ? -15.433 -33.646 -17.039 1.00 90.73 394 CYS D O 1
ATOM 10059 N N . SER D 2 395 ? -14.065 -32.001 -17.730 1.00 47.46 395 SER D N 1
ATOM 10060 C CA . SER D 2 395 ? -13.326 -31.988 -16.474 1.00 47.76 395 SER D CA 1
ATOM 10061 C C . SER D 2 395 ? -14.066 -31.228 -15.394 1.00 47.79 395 SER D C 1
ATOM 10062 O O . SER D 2 395 ? -14.096 -31.653 -14.235 1.00 48.03 395 SER D O 1
ATOM 10065 N N . GLU D 2 396 ? -14.706 -30.130 -15.771 1.00 69.08 396 GLU D N 1
ATOM 10066 C CA . GLU D 2 396 ? -15.404 -29.295 -14.812 1.00 69.12 396 GLU D CA 1
ATOM 10067 C C . GLU D 2 396 ? -16.382 -30.072 -13.954 1.00 82.37 396 GLU D C 1
ATOM 10068 O O . GLU D 2 396 ? -16.834 -29.543 -12.934 1.00 102.91 396 GLU D O 1
ATOM 10074 N N . LEU D 2 397 ? -16.731 -31.301 -14.341 1.00 86.91 397 LEU D N 1
ATOM 10075 C CA . LEU D 2 397 ? -17.528 -32.141 -13.458 1.00 64.32 397 LEU D CA 1
ATOM 10076 C C . LEU D 2 397 ? -16.954 -32.097 -12.059 1.00 65.01 397 LEU D C 1
ATOM 10077 O O . LEU D 2 397 ? -17.587 -31.584 -11.129 1.00 54.70 397 LEU D O 1
ATOM 10082 N N . PHE D 2 398 ? -15.714 -32.571 -11.910 1.00 86.80 398 PHE D N 1
ATOM 10083 C CA . PHE D 2 398 ? -15.081 -32.509 -10.601 1.00 79.48 398 PHE D CA 1
ATOM 10084 C C . PHE D 2 398 ? -15.125 -31.090 -10.081 1.00 63.34 398 PHE D C 1
ATOM 10085 O O . PHE D 2 398 ? -15.577 -30.844 -8.959 1.00 55.71 398 PHE D O 1
ATOM 10093 N N . ARG D 2 399 ? -14.761 -30.133 -10.933 1.00 57.76 399 ARG D N 1
ATOM 10094 C CA . ARG D 2 399 ? -14.755 -28.749 -10.502 1.00 57.76 399 ARG D CA 1
ATOM 10095 C C . ARG D 2 399 ? -16.094 -28.394 -9.893 1.00 67.47 399 ARG D C 1
ATOM 10096 O O . ARG D 2 399 ? -16.160 -27.925 -8.755 1.00 84.89 399 ARG D O 1
ATOM 10104 N N . ASN D 2 400 ? -17.182 -28.694 -10.595 1.00 65.89 400 ASN D N 1
ATOM 10105 C CA . ASN D 2 400 ? -18.487 -28.428 -10.012 1.00 72.27 400 ASN D CA 1
ATOM 10106 C C . ASN D 2 400 ? -18.640 -29.198 -8.711 1.00 84.43 400 ASN D C 1
ATOM 10107 O O . ASN D 2 400 ? -18.805 -28.608 -7.637 1.00 80.90 400 ASN D O 1
ATOM 10112 N N . VAL D 2 401 ? -18.458 -30.515 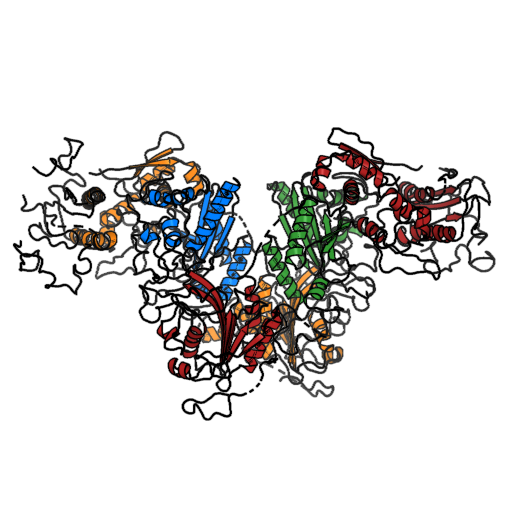-8.776 1.00 48.70 401 VAL D N 1
ATOM 10113 C CA . VAL D 2 401 ? -18.568 -31.333 -7.579 1.00 49.07 401 VAL D CA 1
ATOM 10114 C C . VAL D 2 401 ? -17.645 -30.811 -6.503 1.00 49.37 401 VAL D C 1
ATOM 10115 O O . VAL D 2 401 ? -17.948 -30.903 -5.309 1.00 49.68 401 VAL D O 1
ATOM 10119 N N . LEU D 2 402 ? -16.533 -30.204 -6.897 1.00 49.81 402 LEU D N 1
ATOM 10120 C CA . LEU D 2 402 ? -15.584 -29.770 -5.886 1.00 50.15 402 LEU D CA 1
ATOM 10121 C C . LEU D 2 402 ? -16.020 -28.494 -5.203 1.00 61.80 402 LEU D C 1
ATOM 10122 O O . LEU D 2 402 ? -15.871 -28.371 -3.987 1.00 83.61 402 LEU D O 1
ATOM 10127 N N . VAL D 2 403 ? -16.559 -27.531 -5.948 1.00 57.53 403 VAL D N 1
ATOM 10128 C CA . VAL D 2 403 ? -16.861 -26.281 -5.280 1.00 63.23 403 VAL D CA 1
ATOM 10129 C C . VAL D 2 403 ? -18.044 -26.461 -4.366 1.00 57.78 403 VAL D C 1
ATOM 10130 O O . VAL D 2 403 ? -18.250 -25.660 -3.455 1.00 68.32 403 VAL D O 1
ATOM 10134 N N . GLU D 2 404 ? -18.826 -27.504 -4.581 1.00 65.53 404 GLU D N 1
ATOM 10135 C CA . GLU D 2 404 ? -19.789 -27.889 -3.576 1.00 78.74 404 GLU D CA 1
ATOM 10136 C C . GLU D 2 404 ? -19.037 -28.125 -2.283 1.00 102.73 404 GLU D C 1
ATOM 10137 O O . GLU D 2 404 ? -17.850 -28.448 -2.291 1.00 96.08 404 GLU D O 1
ATOM 10143 N N . CYS D 2 405 ? -19.715 -27.938 -1.162 1.00 91.04 405 CYS D N 1
ATOM 10144 C CA . CYS D 2 405 ? -19.085 -28.162 0.130 1.00 102.90 405 CYS D CA 1
ATOM 10145 C C . CYS D 2 405 ? -18.002 -27.125 0.432 1.00 116.04 405 CYS D C 1
ATOM 10146 O O . CYS D 2 405 ? -16.925 -27.463 0.915 1.00 102.38 405 CYS D O 1
ATOM 10149 N N . GLY D 2 406 ? -18.254 -25.869 0.081 1.00 138.32 406 GLY D N 1
ATOM 10150 C CA . GLY D 2 406 ? -17.429 -24.760 0.533 1.00 126.48 406 GLY D CA 1
ATOM 10151 C C . GLY D 2 406 ? -16.006 -24.661 0.030 1.00 111.50 406 GLY D C 1
ATOM 10152 O O . GLY D 2 406 ? -15.273 -23.787 0.494 1.00 98.51 406 GLY D O 1
ATOM 10153 N N . TYR D 2 407 ? -15.576 -25.509 -0.888 1.00 98.42 407 TYR D N 1
ATOM 10154 C CA . TYR D 2 407 ? -14.222 -25.398 -1.404 1.00 84.19 407 TYR D CA 1
ATOM 10155 C C . TYR D 2 407 ? -14.158 -24.308 -2.458 1.00 68.36 407 TYR D C 1
ATOM 10156 O O . TYR D 2 407 ? -14.979 -24.277 -3.373 1.00 61.35 407 TYR D O 1
ATOM 10158 N N . THR D 2 408 ? -13.198 -23.407 -2.332 1.00 72.32 408 THR D N 1
ATOM 10159 C CA . THR D 2 408 ? -13.048 -22.335 -3.295 1.00 57.25 408 THR D CA 1
ATOM 10160 C C . THR D 2 408 ? -11.851 -22.604 -4.186 1.00 50.40 408 THR D C 1
ATOM 10161 O O . THR D 2 408 ? -10.871 -23.212 -3.760 1.00 50.71 408 THR D O 1
ATOM 10165 N N . GLU D 2 409 ? -11.924 -22.119 -5.413 1.00 51.51 409 GLU D N 1
ATOM 10166 C CA . GLU D 2 409 ? -10.864 -22.321 -6.384 1.00 51.45 409 GLU D CA 1
ATOM 10167 C C . GLU D 2 409 ? -9.818 -21.230 -6.260 1.00 51.72 409 GLU D C 1
ATOM 10168 O O . GLU D 2 409 ? -10.101 -20.126 -5.797 1.00 51.80 409 GLU D O 1
ATOM 10174 N N . VAL D 2 410 ? -8.596 -21.553 -6.664 1.00 50.55 410 VAL D N 1
ATOM 10175 C CA . VAL D 2 410 ? -7.495 -20.601 -6.639 1.00 50.85 410 VAL D CA 1
ATOM 10176 C C . VAL D 2 410 ? -6.689 -20.732 -7.917 1.00 62.34 410 VAL D C 1
ATOM 10177 O O . VAL D 2 410 ? -6.440 -21.841 -8.394 1.00 68.87 410 VAL D O 1
ATOM 10181 N N . MET D 2 411 ? -6.273 -19.599 -8.462 1.00 68.80 411 MET D N 1
ATOM 10182 C CA . MET D 2 411 ? -5.419 -19.548 -9.636 1.00 68.78 411 MET D CA 1
ATOM 10183 C C . MET D 2 411 ? -3.979 -19.393 -9.190 1.00 69.33 411 MET D C 1
ATOM 10184 O O . MET D 2 411 ? -3.630 -18.396 -8.554 1.00 74.22 411 MET D O 1
ATOM 10189 N N . THR D 2 412 ? -3.149 -20.377 -9.513 1.00 83.03 412 THR D N 1
ATOM 10190 C CA . THR D 2 412 ? -1.764 -20.322 -9.095 1.00 93.08 412 THR D CA 1
ATOM 10191 C C . THR D 2 412 ? -1.018 -19.204 -9.794 1.00 100.66 412 THR D C 1
ATOM 10192 O O . THR D 2 412 ? -1.499 -18.579 -10.738 1.00 94.93 412 THR D O 1
ATOM 10196 N N . ASN D 2 413 ? 0.184 -18.964 -9.305 1.00 83.41 413 ASN D N 1
ATOM 10197 C CA . ASN D 2 413 ? 1.135 -18.143 -10.014 1.00 77.33 413 ASN D CA 1
ATOM 10198 C C . ASN D 2 413 ? 1.782 -18.977 -11.105 1.00 81.55 413 ASN D C 1
ATOM 10199 O O . ASN D 2 413 ? 1.734 -20.207 -11.083 1.00 84.84 413 ASN D O 1
ATOM 10204 N N . ALA D 2 414 ? 2.376 -18.295 -12.079 1.00 98.56 414 ALA D N 1
ATOM 10205 C CA . ALA D 2 414 ? 2.877 -19.000 -13.250 1.00 81.33 414 ALA D CA 1
ATOM 10206 C C . ALA D 2 414 ? 3.885 -20.068 -12.864 1.00 54.58 414 ALA D C 1
ATOM 10207 O O . ALA D 2 414 ? 3.652 -21.265 -13.053 1.00 53.16 414 ALA D O 1
ATOM 10209 N N . LEU D 2 415 ? 4.994 -19.650 -12.284 1.00 58.60 415 LEU D N 1
ATOM 10210 C CA . LEU D 2 415 ? 6.093 -20.542 -11.990 1.00 59.14 415 LEU D CA 1
ATOM 10211 C C . LEU D 2 415 ? 6.725 -20.125 -10.671 1.00 101.54 415 LEU D C 1
ATOM 10212 O O . LEU D 2 415 ? 6.475 -19.035 -10.155 1.00 106.06 415 LEU D O 1
ATOM 10217 N N . LEU D 2 416 ? 7.533 -21.018 -10.112 1.00 88.13 416 LEU D N 1
ATOM 10218 C CA . LEU D 2 416 ? 8.085 -20.848 -8.779 1.00 97.18 416 LEU D CA 1
ATOM 10219 C C . LEU D 2 416 ? 9.584 -21.097 -8.808 1.00 113.38 416 LEU D C 1
ATOM 10220 O O . LEU D 2 416 ? 10.086 -21.847 -9.645 1.00 137.65 416 LEU D O 1
ATOM 10222 N N . SER D 2 417 ? 10.294 -20.461 -7.882 1.00 106.03 417 SER D N 1
ATOM 10223 C CA . SER D 2 417 ? 11.733 -20.644 -7.780 1.00 91.98 417 SER D CA 1
ATOM 10224 C C . SER D 2 417 ? 12.085 -22.097 -7.503 1.00 79.08 417 SER D C 1
ATOM 10225 O O . SER D 2 417 ? 11.298 -22.852 -6.935 1.00 69.45 417 SER D O 1
ATOM 10228 N N . ARG D 2 418 ? 13.291 -22.483 -7.914 1.00 59.33 418 ARG D N 1
ATOM 10229 C CA . ARG D 2 418 ? 13.730 -23.860 -7.728 1.00 59.59 418 ARG D CA 1
ATOM 10230 C C . ARG D 2 418 ? 13.656 -24.252 -6.262 1.00 59.93 418 ARG D C 1
ATOM 10231 O O . ARG D 2 418 ? 12.919 -25.169 -5.885 1.00 59.58 418 ARG D O 1
ATOM 10239 N N . ASP D 2 419 ? 14.400 -23.545 -5.412 1.00 66.85 419 ASP D N 1
ATOM 10240 C CA . ASP D 2 419 ? 14.409 -23.855 -3.990 1.00 67.26 419 ASP D CA 1
ATOM 10241 C C . ASP D 2 419 ? 13.000 -23.902 -3.435 1.00 74.68 419 ASP D C 1
ATOM 10242 O O . ASP D 2 419 ? 12.744 -24.570 -2.431 1.00 84.17 419 ASP D O 1
ATOM 10247 N N . GLU D 2 420 ? 12.075 -23.186 -4.075 1.00 64.04 420 GLU D N 1
ATOM 10248 C CA . GLU D 2 420 ? 10.679 -23.241 -3.679 1.00 63.33 420 GLU D CA 1
ATOM 10249 C C . GLU D 2 420 ? 10.083 -24.616 -3.940 1.00 77.62 420 GLU D C 1
ATOM 10250 O O . GLU D 2 420 ? 9.112 -25.000 -3.285 1.00 80.41 420 GLU D O 1
ATOM 10256 N N . ASN D 2 421 ? 10.611 -25.353 -4.908 1.00 72.05 421 ASN D N 1
ATOM 10257 C CA . ASN D 2 421 ? 10.159 -26.714 -5.138 1.00 103.05 421 ASN D CA 1
ATOM 10258 C C . ASN D 2 421 ? 11.183 -27.760 -4.761 1.00 131.57 421 ASN D C 1
ATOM 10259 O O . ASN D 2 421 ? 10.853 -28.948 -4.764 1.00 96.07 421 ASN D O 1
ATOM 10264 N N . TYR D 2 422 ? 12.408 -27.368 -4.456 1.00 144.75 422 TYR D N 1
ATOM 10265 C CA . TYR D 2 422 ? 13.423 -28.354 -4.137 1.00 144.79 422 TYR D CA 1
ATOM 10266 C C . TYR D 2 422 ? 13.941 -28.197 -2.725 1.00 139.03 422 TYR D C 1
ATOM 10267 O O . TYR D 2 422 ? 14.079 -29.188 -2.002 1.00 168.64 422 TYR D O 1
ATOM 10276 N N . ASN D 2 423 ? 14.225 -26.973 -2.310 1.00 139.87 423 ASN D N 1
ATOM 10277 C CA . ASN D 2 423 ? 14.836 -26.797 -1.010 1.00 126.23 423 ASN D CA 1
ATOM 10278 C C . ASN D 2 423 ? 13.791 -26.561 0.058 1.00 127.81 423 ASN D C 1
ATOM 10279 O O . ASN D 2 423 ? 13.859 -27.159 1.133 1.00 139.59 423 ASN D O 1
ATOM 10284 N N . CYS D 2 424 ? 12.776 -25.767 -0.254 1.00 118.63 424 CYS D N 1
ATOM 10285 C CA . CYS D 2 424 ? 11.688 -25.579 0.688 1.00 70.50 424 CYS D CA 1
ATOM 10286 C C . CYS D 2 424 ? 11.009 -26.904 0.976 1.00 68.68 424 CYS D C 1
ATOM 10287 O O . CYS D 2 424 ? 10.905 -27.325 2.132 1.00 69.05 424 CYS D O 1
ATOM 10290 N N . MET D 2 425 ? 10.572 -27.594 -0.067 1.00 67.20 425 MET D N 1
ATOM 10291 C CA . MET D 2 425 ? 10.116 -28.962 0.097 1.00 86.78 425 MET D CA 1
ATOM 10292 C C . MET D 2 425 ? 11.299 -29.871 0.392 1.00 131.84 425 MET D C 1
ATOM 10293 O O . MET D 2 425 ? 12.427 -29.626 -0.035 1.00 61.20 425 MET D O 1
ATOM 10298 N N . LEU D 2 426 ? 11.037 -30.893 1.185 1.00 152.86 426 LEU D N 1
ATOM 10299 C CA . LEU D 2 426 ? 12.043 -31.827 1.658 1.00 177.62 426 LEU D CA 1
ATOM 10300 C C . LEU D 2 426 ? 12.410 -32.884 0.633 1.00 188.75 426 LEU D C 1
ATOM 10301 O O . LEU D 2 426 ? 12.939 -33.931 1.021 1.00 198.92 426 LEU D O 1
ATOM 10306 N N . ARG D 2 427 ? 12.134 -32.669 -0.651 1.00 198.40 427 ARG D N 1
ATOM 10307 C CA . ARG D 2 427 ? 12.271 -33.730 -1.643 1.00 173.93 427 ARG D CA 1
ATOM 10308 C C . ARG D 2 427 ? 13.511 -33.562 -2.507 1.00 157.69 427 ARG D C 1
ATOM 10309 O O . ARG D 2 427 ? 14.315 -34.486 -2.634 1.00 159.37 427 ARG D O 1
ATOM 10317 N N . THR D 2 428 ? 13.659 -32.403 -3.136 1.00 141.87 428 THR D N 1
ATOM 10318 C CA . THR D 2 428 ? 14.875 -31.955 -3.796 1.00 99.09 428 THR D CA 1
ATOM 10319 C C . THR D 2 428 ? 15.214 -32.799 -5.008 1.00 84.61 428 THR D C 1
ATOM 10320 O O . THR D 2 428 ? 16.217 -32.530 -5.667 1.00 70.11 428 THR D O 1
ATOM 10322 N N . HIS D 2 429 ? 14.434 -33.818 -5.315 1.00 73.10 429 HIS D N 1
ATOM 10323 C CA . HIS D 2 429 ? 14.853 -34.797 -6.293 1.00 91.95 429 HIS D CA 1
ATOM 10324 C C . HIS D 2 429 ? 14.303 -34.469 -7.673 1.00 85.90 429 HIS D C 1
ATOM 10325 O O . HIS D 2 429 ? 13.655 -33.449 -7.902 1.00 71.87 429 HIS D O 1
ATOM 10332 N N . LYS D 2 430 ? 14.592 -35.367 -8.603 1.00 80.16 430 LYS D N 1
ATOM 10333 C CA . LYS D 2 430 ? 14.482 -35.146 -10.032 1.00 65.85 430 LYS D CA 1
ATOM 10334 C C . LYS D 2 430 ? 14.930 -36.442 -10.682 1.00 76.97 430 LYS D C 1
ATOM 10335 O O . LYS D 2 430 ? 15.695 -37.193 -10.075 1.00 92.30 430 LYS D O 1
ATOM 10337 N N . SER D 2 431 ? 14.454 -36.752 -11.879 1.00 73.21 431 SER D N 1
ATOM 10338 C CA . SER D 2 431 ? 15.004 -37.881 -12.621 1.00 91.77 431 SER D CA 1
ATOM 10339 C C . SER D 2 431 ? 15.489 -37.359 -13.962 1.00 95.91 431 SER D C 1
ATOM 10340 O O . SER D 2 431 ? 14.849 -37.555 -14.993 1.00 72.85 431 SER D O 1
ATOM 10343 N N . TYR D 2 432 ? 16.629 -36.678 -13.931 1.00 100.01 432 TYR D N 1
ATOM 10344 C CA . TYR D 2 432 ? 17.129 -35.958 -15.090 1.00 103.28 432 TYR D CA 1
ATOM 10345 C C . TYR D 2 432 ? 17.232 -36.887 -16.287 1.00 92.56 432 TYR D C 1
ATOM 10346 O O . TYR D 2 432 ? 16.509 -36.733 -17.274 1.00 91.91 432 TYR D O 1
ATOM 10355 N N . ASP D 2 433 ? 18.133 -37.861 -16.199 1.00 82.89 433 ASP D N 1
ATOM 10356 C CA . ASP D 2 433 ? 18.225 -38.931 -17.185 1.00 61.54 433 ASP D CA 1
ATOM 10357 C C . ASP D 2 433 ? 17.221 -40.014 -16.798 1.00 60.95 433 ASP D C 1
ATOM 10358 O O . ASP D 2 433 ? 17.561 -41.137 -16.428 1.00 61.37 433 ASP D O 1
ATOM 10363 N N . ASP D 2 434 ? 15.956 -39.636 -16.891 1.00 72.31 434 ASP D N 1
ATOM 10364 C CA . ASP D 2 434 ? 14.789 -40.433 -16.544 1.00 61.18 434 ASP D CA 1
ATOM 10365 C C . ASP D 2 434 ? 14.717 -41.788 -17.221 1.00 61.18 434 ASP D C 1
ATOM 10366 O O . ASP D 2 434 ? 14.010 -42.664 -16.726 1.00 60.98 434 ASP D O 1
ATOM 10371 N N . PRO D 2 435 ? 15.446 -42.010 -18.312 1.00 62.36 435 PRO D N 1
ATOM 10372 C CA . PRO D 2 435 ? 15.073 -43.055 -19.280 1.00 76.44 435 PRO D CA 1
ATOM 10373 C C . PRO D 2 435 ? 14.319 -44.251 -18.725 1.00 62.09 435 PRO D C 1
ATOM 10374 O O . PRO D 2 435 ? 13.265 -44.599 -19.256 1.00 58.21 435 PRO D O 1
ATOM 10376 N N . ASN D 2 436 ? 14.804 -44.884 -17.661 1.00 59.43 436 ASN D N 1
ATOM 10377 C CA . ASN D 2 436 ? 13.963 -45.869 -16.997 1.00 59.22 436 ASN D CA 1
ATOM 10378 C C . ASN D 2 436 ? 12.711 -45.189 -16.474 1.00 124.75 436 ASN D C 1
ATOM 10379 O O . ASN D 2 436 ? 11.594 -45.505 -16.890 1.00 57.86 436 ASN D O 1
ATOM 10384 N N . ILE D 2 437 ? 12.889 -44.231 -15.561 1.00 132.46 437 ILE D N 1
ATOM 10385 C CA . ILE D 2 437 ? 11.748 -43.569 -14.946 1.00 117.47 437 ILE D CA 1
ATOM 10386 C C . ILE D 2 437 ? 10.958 -42.846 -16.040 1.00 115.24 437 ILE D C 1
ATOM 10387 O O . ILE D 2 437 ? 11.473 -42.543 -17.123 1.00 94.80 437 ILE D O 1
ATOM 10392 N N . ASN D 2 438 ? 9.683 -42.586 -15.753 1.00 115.87 438 ASN D N 1
ATOM 10393 C CA . ASN D 2 438 ? 8.768 -41.972 -16.710 1.00 99.06 438 ASN D CA 1
ATOM 10394 C C . ASN D 2 438 ? 8.571 -42.871 -17.918 1.00 74.36 438 ASN D C 1
ATOM 10395 O O . ASN D 2 438 ? 8.352 -42.399 -19.031 1.00 77.86 438 ASN D O 1
ATOM 10400 N N . LEU D 2 439 ? 8.699 -44.179 -17.709 1.00 63.43 439 LEU D N 1
ATOM 10401 C CA . LEU D 2 439 ? 8.419 -45.137 -18.766 1.00 58.85 439 LEU D CA 1
ATOM 10402 C C . LEU D 2 439 ? 6.996 -45.001 -19.283 1.00 74.40 439 LEU D C 1
ATOM 10403 O O . LEU D 2 439 ? 6.676 -45.553 -20.340 1.00 73.68 439 LEU D O 1
ATOM 10408 N N . ASP D 2 440 ? 6.138 -44.292 -18.553 1.00 88.19 440 ASP D N 1
ATOM 10409 C CA . ASP D 2 440 ? 4.804 -43.944 -19.018 1.00 107.17 440 ASP D CA 1
ATOM 10410 C C . ASP D 2 440 ? 4.378 -42.691 -18.263 1.00 80.32 440 ASP D C 1
ATOM 10411 O O . ASP D 2 440 ? 4.489 -42.651 -17.038 1.00 68.88 440 ASP D O 1
ATOM 10416 N N . GLU D 2 441 ? 3.881 -41.684 -18.985 1.00 80.48 441 GLU D N 1
ATOM 10417 C CA . GLU D 2 441 ? 3.667 -40.338 -18.443 1.00 54.50 441 GLU D CA 1
ATOM 10418 C C . GLU D 2 441 ? 2.382 -40.147 -17.673 1.00 54.08 441 GLU D C 1
ATOM 10419 O O . GLU D 2 441 ? 1.787 -39.073 -17.712 1.00 53.71 441 GLU D O 1
ATOM 10425 N N . TYR D 2 442 ? 1.944 -41.162 -16.973 1.00 52.74 442 TYR D N 1
ATOM 10426 C CA . TYR D 2 442 ? 0.923 -41.015 -15.952 1.00 52.53 442 TYR D CA 1
ATOM 10427 C C . TYR D 2 442 ? 1.689 -40.765 -14.652 1.00 93.91 442 TYR D C 1
ATOM 10428 O O . TYR D 2 442 ? 2.850 -40.362 -14.715 1.00 96.29 442 TYR D O 1
ATOM 10437 N N . ASN D 2 443 ? 1.076 -40.934 -13.479 1.00 97.73 443 ASN D N 1
ATOM 10438 C CA . ASN D 2 443 ? 1.874 -40.847 -12.253 1.00 114.11 443 ASN D CA 1
ATOM 10439 C C . ASN D 2 443 ? 2.467 -39.463 -11.974 1.00 122.26 443 ASN D C 1
ATOM 10440 O O . ASN D 2 443 ? 3.580 -39.177 -12.421 1.00 110.17 443 ASN D O 1
ATOM 10445 N N . PRO D 2 444 ? 1.755 -38.570 -11.282 1.00 96.91 444 PRO D N 1
ATOM 10446 C CA . PRO D 2 444 ? 2.284 -37.222 -11.025 1.00 83.90 444 PRO D CA 1
ATOM 10447 C C . PRO D 2 444 ? 3.607 -37.262 -10.281 1.00 73.54 444 PRO D C 1
ATOM 10448 O O . PRO D 2 444 ? 3.706 -37.781 -9.173 1.00 62.51 444 PRO D O 1
ATOM 10452 N N . LEU D 2 445 ? 4.623 -36.682 -10.903 1.00 54.53 445 LEU D N 1
ATOM 10453 C CA . LEU D 2 445 ? 6.008 -36.923 -10.546 1.00 75.75 445 LEU D CA 1
ATOM 10454 C C . LEU D 2 445 ? 6.724 -35.581 -10.534 1.00 67.42 445 LEU D C 1
ATOM 10455 O O . LEU D 2 445 ? 6.117 -34.531 -10.308 1.00 55.14 445 LEU D O 1
ATOM 10460 N N . ALA D 2 446 ? 8.044 -35.616 -10.688 1.00 69.89 446 ALA D N 1
ATOM 10461 C CA . ALA D 2 446 ? 8.818 -34.413 -10.939 1.00 66.00 446 ALA D CA 1
ATOM 10462 C C . ALA D 2 446 ? 9.989 -34.718 -11.856 1.00 56.72 446 ALA D C 1
ATOM 10463 O O . ALA D 2 446 ? 10.651 -35.744 -11.708 1.00 61.44 446 ALA D O 1
ATOM 10465 N N . ALA D 2 447 ? 10.213 -33.841 -12.818 1.00 63.85 447 ALA D N 1
ATOM 10466 C CA . ALA D 2 447 ? 11.377 -33.852 -13.690 1.00 71.46 447 ALA D CA 1
ATOM 10467 C C . ALA D 2 447 ? 11.456 -32.479 -14.335 1.00 101.56 447 ALA D C 1
ATOM 10468 O O . ALA D 2 447 ? 11.431 -32.370 -15.564 1.00 83.21 447 ALA D O 1
ATOM 10470 N N . PRO D 2 448 ? 11.601 -31.421 -13.546 1.00 101.73 448 PRO D N 1
ATOM 10471 C CA . PRO D 2 448 ? 11.173 -30.095 -13.997 1.00 89.18 448 PRO D CA 1
ATOM 10472 C C . PRO D 2 448 ? 12.038 -29.483 -15.084 1.00 69.22 448 PRO D C 1
ATOM 10473 O O . PRO D 2 448 ? 13.153 -29.905 -15.391 1.00 74.07 448 PRO D O 1
ATOM 10477 N N . ILE D 2 449 ? 11.453 -28.440 -15.660 1.00 67.48 449 ILE D N 1
ATOM 10478 C CA . ILE D 2 449 ? 12.017 -27.657 -16.746 1.00 67.61 449 ILE D CA 1
ATOM 10479 C C . ILE D 2 449 ? 12.363 -26.275 -16.225 1.00 76.36 449 ILE D C 1
ATOM 10480 O O . ILE D 2 449 ? 11.500 -25.581 -15.677 1.00 79.73 449 ILE D O 1
ATOM 10485 N N . GLN D 2 450 ? 13.616 -25.870 -16.395 1.00 97.96 450 GLN D N 1
ATOM 10486 C CA . GLN D 2 450 ? 14.069 -24.581 -15.900 1.00 58.00 450 GLN D CA 1
ATOM 10487 C C . GLN D 2 450 ? 13.941 -23.516 -16.985 1.00 59.34 450 GLN D C 1
ATOM 10488 O O . GLN D 2 450 ? 13.535 -23.797 -18.110 1.00 57.34 450 GLN D O 1
ATOM 10490 N N . ILE D 2 451 ? 14.284 -22.270 -16.648 1.00 61.32 451 ILE D N 1
ATOM 10491 C CA . ILE D 2 451 ? 14.063 -21.127 -17.531 1.00 64.80 451 ILE D CA 1
ATOM 10492 C C . ILE D 2 451 ? 15.198 -20.122 -17.394 1.00 62.07 451 ILE D C 1
ATOM 10493 O O . ILE D 2 451 ? 15.527 -19.694 -16.285 1.00 59.12 451 ILE D O 1
ATOM 10498 N N . LYS D 2 452 ? 15.767 -19.719 -18.524 1.00 73.45 452 LYS D N 1
ATOM 10499 C CA . LYS D 2 452 ? 16.721 -18.626 -18.622 1.00 84.46 452 LYS D CA 1
ATOM 10500 C C . LYS D 2 452 ? 16.028 -17.315 -18.977 1.00 88.94 452 LYS D C 1
ATOM 10501 O O . LYS D 2 452 ? 14.931 -17.296 -19.532 1.00 91.17 452 LYS D O 1
ATOM 10507 N N . ASN D 2 453 ? 16.693 -16.210 -18.642 1.00 101.94 453 ASN D N 1
ATOM 10508 C CA . ASN D 2 453 ? 16.206 -14.860 -18.942 1.00 97.99 453 ASN D CA 1
ATOM 10509 C C . ASN D 2 453 ? 14.869 -14.581 -18.273 1.00 83.18 453 ASN D C 1
ATOM 10510 O O . ASN D 2 453 ? 13.988 -13.947 -18.846 1.00 76.53 453 ASN D O 1
ATOM 10512 N N . SER D 2 454 ? 14.725 -15.027 -17.047 1.00 76.41 454 SER D N 1
ATOM 10513 C CA . SER D 2 454 ? 13.494 -14.829 -16.317 1.00 80.02 454 SER D CA 1
ATOM 10514 C C . SER D 2 454 ? 13.719 -13.890 -15.147 1.00 92.59 454 SER D C 1
ATOM 10515 O O . SER D 2 454 ? 14.836 -13.449 -14.876 1.00 95.87 454 SER D O 1
ATOM 10517 N N . LYS D 2 455 ? 12.629 -13.585 -14.454 1.00 100.07 455 LYS D N 1
ATOM 10518 C CA . LYS D 2 455 ? 12.710 -12.734 -13.282 1.00 88.12 455 LYS D CA 1
ATOM 10519 C C . LYS D 2 455 ? 13.548 -13.420 -12.222 1.00 81.99 455 LYS D C 1
ATOM 10520 O O . LYS D 2 455 ? 13.380 -14.610 -11.950 1.00 66.55 455 LYS D O 1
ATOM 10522 N N . THR D 2 456 ? 14.462 -12.672 -11.640 1.00 73.96 456 THR D N 1
ATOM 10523 C CA . THR D 2 456 ? 15.379 -13.231 -10.669 1.00 81.84 456 THR D CA 1
ATOM 10524 C C . THR D 2 456 ? 14.773 -13.368 -9.278 1.00 87.43 456 THR D C 1
ATOM 10525 O O . THR D 2 456 ? 15.523 -13.569 -8.320 1.00 104.33 456 THR D O 1
ATOM 10529 N N . SER D 2 457 ? 13.460 -13.252 -9.115 1.00 64.65 457 SER D N 1
ATOM 10530 C CA . SER D 2 457 ? 12.930 -13.372 -7.767 1.00 59.90 457 SER D CA 1
ATOM 10531 C C . SER D 2 457 ? 12.401 -14.761 -7.494 1.00 59.48 457 SER D C 1
ATOM 10532 O O . SER D 2 457 ? 12.953 -15.486 -6.664 1.00 59.95 457 SER D O 1
ATOM 10535 N N . GLU D 2 458 ? 11.350 -15.147 -8.219 1.00 58.64 458 GLU D N 1
ATOM 10536 C CA . GLU D 2 458 ? 10.693 -16.434 -8.027 1.00 71.40 458 GLU D CA 1
ATOM 10537 C C . GLU D 2 458 ? 10.411 -17.130 -9.354 1.00 94.59 458 GLU D C 1
ATOM 10538 O O . GLU D 2 458 ? 9.560 -18.021 -9.403 1.00 69.44 458 GLU D O 1
ATOM 10544 N N . TYR D 2 459 ? 11.076 -16.732 -10.432 1.00 104.29 459 TYR D N 1
ATOM 10545 C CA . TYR D 2 459 ? 10.704 -17.226 -11.746 1.00 98.80 459 TYR D CA 1
ATOM 10546 C C . TYR D 2 459 ? 11.774 -18.099 -12.375 1.00 99.20 459 TYR D C 1
ATOM 10547 O O . TYR D 2 459 ? 12.219 -17.818 -13.485 1.00 99.27 459 TYR D O 1
ATOM 10556 N N . GLU D 2 460 ? 12.201 -19.151 -11.689 1.00 111.92 460 GLU D N 1
ATOM 10557 C CA . GLU D 2 460 ? 13.266 -19.992 -12.216 1.00 93.84 460 GLU D CA 1
ATOM 10558 C C . GLU D 2 460 ? 12.802 -21.298 -12.837 1.00 104.51 460 GLU D C 1
ATOM 10559 O O . GLU D 2 460 ? 13.460 -21.788 -13.755 1.00 109.49 460 GLU D O 1
ATOM 10565 N N . ILE D 2 461 ? 11.671 -21.863 -12.435 1.00 100.44 461 ILE D N 1
ATOM 10566 C CA . ILE D 2 461 ? 11.230 -23.128 -13.008 1.00 56.92 461 ILE D CA 1
ATOM 10567 C C . ILE D 2 461 ? 9.722 -23.193 -12.906 1.00 68.25 461 ILE D C 1
ATOM 10568 O O . ILE D 2 461 ? 9.108 -22.550 -12.058 1.00 81.55 461 ILE D O 1
ATOM 10570 N N . ILE D 2 462 ? 9.122 -24.003 -13.767 1.00 59.16 462 ILE D N 1
ATOM 10571 C CA . ILE D 2 462 ? 7.674 -24.117 -13.774 1.00 68.82 462 ILE D CA 1
ATOM 10572 C C . ILE D 2 462 ? 7.234 -25.070 -12.682 1.00 93.22 462 ILE D C 1
ATOM 10573 O O . ILE D 2 462 ? 8.046 -25.805 -12.118 1.00 117.58 462 ILE D O 1
ATOM 10578 N N . ARG D 2 463 ? 5.942 -25.068 -12.393 1.00 99.07 463 ARG D N 1
ATOM 10579 C CA . ARG D 2 463 ? 5.383 -25.945 -11.390 1.00 104.55 463 ARG D CA 1
ATOM 10580 C C . ARG D 2 463 ? 5.538 -27.401 -11.799 1.00 80.11 463 ARG D C 1
ATOM 10581 O O . ARG D 2 463 ? 5.822 -27.728 -12.950 1.00 54.08 463 ARG D O 1
ATOM 10583 N N . THR D 2 464 ? 5.460 -28.266 -10.800 1.00 54.39 464 THR D N 1
ATOM 10584 C CA . THR D 2 464 ? 5.314 -29.701 -10.977 1.00 54.32 464 THR D CA 1
ATOM 10585 C C . THR D 2 464 ? 4.266 -30.284 -10.060 1.00 54.09 464 THR D C 1
ATOM 10586 O O . THR D 2 464 ? 3.746 -31.362 -10.352 1.00 53.85 464 THR D O 1
ATOM 10590 N N . SER D 2 465 ? 3.979 -29.632 -8.946 1.00 67.66 465 SER D N 1
ATOM 10591 C CA . SER D 2 465 ? 2.902 -29.997 -8.042 1.00 87.56 465 SER D CA 1
ATOM 10592 C C . SER D 2 465 ? 2.367 -28.692 -7.491 1.00 80.10 465 SER D C 1
ATOM 10593 O O . SER D 2 465 ? 3.128 -27.884 -6.958 1.00 67.75 465 SER D O 1
ATOM 10596 N N . LEU D 2 466 ? 1.074 -28.467 -7.653 1.00 87.78 466 LEU D N 1
ATOM 10597 C CA . LEU D 2 466 ? 0.546 -27.130 -7.453 1.00 88.68 466 LEU D CA 1
ATOM 10598 C C . LEU D 2 466 ? 0.613 -26.672 -6.005 1.00 87.99 466 LEU D C 1
ATOM 10599 O O . LEU D 2 466 ? 0.711 -25.463 -5.765 1.00 88.08 466 LEU D O 1
ATOM 10604 N N . ILE D 2 467 ? 0.634 -27.603 -5.047 1.00 93.14 467 ILE D N 1
ATOM 10605 C CA . ILE D 2 467 ? 0.406 -27.253 -3.645 1.00 68.78 467 ILE D CA 1
ATOM 10606 C C . ILE D 2 467 ? 1.291 -26.094 -3.215 1.00 57.44 467 ILE D C 1
ATOM 10607 O O . ILE D 2 467 ? 0.844 -25.181 -2.510 1.00 57.47 467 ILE D O 1
ATOM 10612 N N . VAL D 2 468 ? 2.513 -26.045 -3.733 1.00 54.92 468 VAL D N 1
ATOM 10613 C CA . VAL D 2 468 ? 3.464 -25.056 -3.256 1.00 73.94 468 VAL D CA 1
ATOM 10614 C C . VAL D 2 468 ? 2.946 -23.659 -3.523 1.00 55.16 468 VAL D C 1
ATOM 10615 O O . VAL D 2 468 ? 2.855 -22.827 -2.615 1.00 55.40 468 VAL D O 1
ATOM 10619 N N . ASN D 2 469 ? 2.557 -23.395 -4.764 1.00 54.63 469 ASN D N 1
ATOM 10620 C CA . ASN D 2 469 ? 2.010 -22.089 -5.075 1.00 54.33 469 ASN D CA 1
ATOM 10621 C C . ASN D 2 469 ? 0.817 -21.793 -4.195 1.00 62.78 469 ASN D C 1
ATOM 10622 O O . ASN D 2 469 ? 0.709 -20.702 -3.628 1.00 71.91 469 ASN D O 1
ATOM 10627 N N . LEU D 2 470 ? -0.060 -22.775 -4.023 1.00 71.32 470 LEU D N 1
ATOM 10628 C CA . LEU D 2 470 ? -1.170 -22.606 -3.101 1.00 71.43 470 LEU D CA 1
ATOM 10629 C C . LEU D 2 470 ? -0.666 -22.231 -1.719 1.00 72.89 470 LEU D C 1
ATOM 10630 O O . LEU D 2 470 ? -1.151 -21.274 -1.105 1.00 71.83 470 LEU D O 1
ATOM 10635 N N . LEU D 2 471 ? 0.310 -22.984 -1.214 1.00 70.82 471 LEU D N 1
ATOM 10636 C CA . LEU D 2 471 ? 0.907 -22.647 0.069 1.00 67.44 471 LEU D CA 1
ATOM 10637 C C . LEU D 2 471 ? 1.403 -21.215 0.064 1.00 62.42 471 LEU D C 1
ATOM 10638 O O . LEU D 2 471 ? 1.240 -20.490 1.050 1.00 62.71 471 LEU D O 1
ATOM 10643 N N . LYS D 2 472 ? 2.046 -20.801 -1.028 1.00 62.19 472 LYS D N 1
ATOM 10644 C CA . LYS D 2 472 ? 2.471 -19.415 -1.136 1.00 63.97 472 LYS D CA 1
ATOM 10645 C C . LYS D 2 472 ? 1.283 -18.496 -0.920 1.00 74.54 472 LYS D C 1
ATOM 10646 O O . LYS D 2 472 ? 1.357 -17.530 -0.155 1.00 55.75 472 LYS D O 1
ATOM 10648 N N . PHE D 2 473 ? 0.173 -18.788 -1.591 1.00 54.74 473 PHE D N 1
ATOM 10649 C CA . PHE D 2 473 ? -1.058 -18.059 -1.325 1.00 54.39 473 PHE D CA 1
ATOM 10650 C C . PHE D 2 473 ? -1.474 -18.208 0.126 1.00 54.70 473 PHE D C 1
ATOM 10651 O O . PHE D 2 473 ? -1.852 -17.227 0.772 1.00 54.83 473 PHE D O 1
ATOM 10653 N N . VAL D 2 474 ? -1.396 -19.426 0.665 1.00 54.85 474 VAL D N 1
ATOM 10654 C CA . VAL D 2 474 ? -1.826 -19.646 2.041 1.00 62.62 474 VAL D CA 1
ATOM 10655 C C . VAL D 2 474 ? -0.866 -18.992 3.014 1.00 62.89 474 VAL D C 1
ATOM 10656 O O . VAL D 2 474 ? -1.262 -18.582 4.109 1.00 56.93 474 VAL D O 1
ATOM 10660 N N . SER D 2 475 ? 0.400 -18.870 2.644 1.00 61.69 475 SER D N 1
ATOM 10661 C CA . SER D 2 475 ? 1.295 -18.112 3.497 1.00 58.64 475 SER D CA 1
ATOM 10662 C C . SER D 2 475 ? 1.010 -16.626 3.475 1.00 60.48 475 SER D C 1
ATOM 10663 O O . SER D 2 475 ? 1.659 -15.890 4.220 1.00 61.85 475 SER D O 1
ATOM 10666 N N . ALA D 2 476 ? 0.062 -16.165 2.659 1.00 56.35 476 ALA D N 1
ATOM 10667 C CA . ALA D 2 476 ? -0.191 -14.741 2.504 1.00 68.59 476 ALA D CA 1
ATOM 10668 C C . ALA D 2 476 ? -1.425 -14.262 3.246 1.00 101.46 476 ALA D C 1
ATOM 10669 O O . ALA D 2 476 ? -1.534 -13.064 3.518 1.00 96.79 476 ALA D O 1
ATOM 10671 N N . ASN D 2 477 ? -2.363 -15.151 3.551 1.00 87.95 477 ASN D N 1
ATOM 10672 C CA . ASN D 2 477 ? -3.636 -14.777 4.154 1.00 93.37 477 ASN D CA 1
ATOM 10673 C C . ASN D 2 477 ? -3.964 -15.668 5.338 1.00 110.65 477 ASN D C 1
ATOM 10674 O O . ASN D 2 477 ? -5.015 -16.306 5.390 1.00 83.05 477 ASN D O 1
ATOM 10679 N N . LYS D 2 478 ? -3.067 -15.730 6.315 1.00 106.81 478 LYS D N 1
ATOM 10680 C CA . LYS D 2 478 ? -3.248 -16.602 7.467 1.00 100.08 478 LYS D CA 1
ATOM 10681 C C . LYS D 2 478 ? -4.059 -15.942 8.562 1.00 105.84 478 LYS D C 1
ATOM 10682 O O . LYS D 2 478 ? -4.020 -16.378 9.713 1.00 108.37 478 LYS D O 1
ATOM 10684 N N . HIS D 2 479 ? -4.825 -14.920 8.205 1.00 94.71 479 HIS D N 1
ATOM 10685 C CA . HIS D 2 479 ? -5.581 -14.114 9.141 1.00 83.10 479 HIS D CA 1
ATOM 10686 C C . HIS D 2 479 ? -7.075 -14.194 8.882 1.00 71.60 479 HIS D C 1
ATOM 10687 O O . HIS D 2 479 ? -7.854 -13.611 9.639 1.00 71.74 479 HIS D O 1
ATOM 10694 N N . ARG D 2 480 ? -7.497 -14.947 7.878 1.00 64.46 480 ARG D N 1
ATOM 10695 C CA . ARG D 2 480 ? -8.890 -14.996 7.464 1.00 69.71 480 ARG D CA 1
ATOM 10696 C C . ARG D 2 480 ? -9.680 -15.882 8.423 1.00 73.74 480 ARG D C 1
ATOM 10697 O O . ARG D 2 480 ? -9.213 -16.234 9.508 1.00 64.62 480 ARG D O 1
ATOM 10705 N N . GLU D 2 481 ? -10.903 -16.234 8.033 1.00 77.99 481 GLU D N 1
ATOM 10706 C CA . GLU D 2 481 ? -11.774 -17.055 8.860 1.00 63.39 481 GLU D CA 1
ATOM 10707 C C . GLU D 2 481 ? -11.090 -18.373 9.190 1.00 69.74 481 GLU D C 1
ATOM 10708 O O . GLU D 2 481 ? -10.095 -18.752 8.576 1.00 83.07 481 GLU D O 1
ATOM 10710 N N . LEU D 2 482 ? -11.624 -19.068 10.192 1.00 65.46 482 LEU D N 1
ATOM 10711 C CA . LEU D 2 482 ? -10.910 -20.219 10.743 1.00 86.96 482 LEU D CA 1
ATOM 10712 C C . LEU D 2 482 ? -10.642 -21.320 9.723 1.00 89.58 482 LEU D C 1
ATOM 10713 O O . LEU D 2 482 ? -9.464 -21.600 9.448 1.00 89.54 482 LEU D O 1
ATOM 10715 N N . PRO D 2 483 ? -11.649 -21.963 9.107 1.00 105.98 483 PRO D N 1
ATOM 10716 C CA . PRO D 2 483 ? -11.349 -23.054 8.170 1.00 102.55 483 PRO D CA 1
ATOM 10717 C C . PRO D 2 483 ? -11.036 -22.541 6.773 1.00 108.94 483 PRO D C 1
ATOM 10718 O O . PRO D 2 483 ? -11.903 -22.003 6.079 1.00 116.16 483 PRO D O 1
ATOM 10722 N N . LEU D 2 484 ? -9.783 -22.701 6.360 1.00 126.27 484 LEU D N 1
ATOM 10723 C CA . LEU D 2 484 ? -9.337 -22.324 5.025 1.00 125.00 484 LEU D CA 1
ATOM 10724 C C . LEU D 2 484 ? -9.215 -23.565 4.151 1.00 113.89 484 LEU D C 1
ATOM 10725 O O . LEU D 2 484 ? -8.403 -24.450 4.435 1.00 131.69 484 LEU D O 1
ATOM 10730 N N . ARG D 2 485 ? -10.011 -23.622 3.090 1.00 98.22 485 ARG D N 1
ATOM 10731 C CA . ARG D 2 485 ? -10.056 -24.772 2.200 1.00 85.69 485 ARG D CA 1
ATOM 10732 C C . ARG D 2 485 ? -9.998 -24.272 0.767 1.00 111.78 485 ARG D C 1
ATOM 10733 O O . ARG D 2 485 ? -10.858 -23.491 0.355 1.00 87.51 485 ARG D O 1
ATOM 10741 N N . PHE D 2 486 ? -8.987 -24.697 0.016 1.00 122.24 486 PHE D N 1
ATOM 10742 C CA . PHE D 2 486 ? -8.776 -24.187 -1.336 1.00 108.49 486 PHE D CA 1
ATOM 10743 C C . PHE D 2 486 ? -8.488 -25.334 -2.280 1.00 82.40 486 PHE D C 1
ATOM 10744 O O . PHE D 2 486 ? -8.247 -26.462 -1.856 1.00 112.95 486 PHE D O 1
ATOM 10752 N N . PHE D 2 487 ? -8.530 -25.045 -3.576 1.00 93.55 487 PHE D N 1
ATOM 10753 C CA . PHE D 2 487 ? -8.151 -26.056 -4.549 1.00 68.36 487 PHE D CA 1
ATOM 10754 C C . PHE D 2 487 ? -7.811 -25.381 -5.863 1.00 57.67 487 PHE D C 1
ATOM 10755 O O . PHE D 2 487 ? -8.013 -24.180 -6.045 1.00 51.95 487 PHE D O 1
ATOM 10763 N N . GLU D 2 488 ? -7.268 -26.176 -6.774 1.00 57.48 488 GLU D N 1
ATOM 10764 C CA . GLU D 2 488 ? -6.891 -25.657 -8.074 1.00 57.23 488 GLU D CA 1
ATOM 10765 C C . GLU D 2 488 ? -6.654 -26.807 -9.030 1.00 57.08 488 GLU D C 1
ATOM 10766 O O . GLU D 2 488 ? -6.019 -27.796 -8.662 1.00 57.38 488 GLU D O 1
ATOM 10772 N N . ILE D 2 489 ? -7.179 -26.678 -10.240 1.00 49.93 489 ILE D N 1
ATOM 10773 C CA . ILE D 2 489 ? -6.817 -27.530 -11.357 1.00 49.80 489 ILE D CA 1
ATOM 10774 C C . ILE D 2 489 ? -6.024 -26.709 -12.352 1.00 49.78 489 ILE D C 1
ATOM 10775 O O . ILE D 2 489 ? -6.195 -25.494 -12.469 1.00 64.39 489 ILE D O 1
ATOM 10780 N N . GLY D 2 490 ? -5.186 -27.393 -13.078 1.00 49.88 490 GLY D N 1
ATOM 10781 C CA . GLY D 2 490 ? -4.416 -26.735 -14.070 1.00 71.37 490 GLY D CA 1
ATOM 10782 C C . GLY D 2 490 ? -3.662 -27.644 -14.974 1.00 74.60 490 GLY D C 1
ATOM 10783 O O . GLY D 2 490 ? -3.864 -28.836 -15.068 1.00 65.16 490 GLY D O 1
ATOM 10784 N N . ASP D 2 491 ? -2.758 -27.022 -15.667 1.00 70.54 491 ASP D N 1
ATOM 10785 C CA . ASP D 2 491 ? -1.920 -27.712 -16.584 1.00 80.56 491 ASP D CA 1
ATOM 10786 C C . ASP D 2 491 ? -0.545 -27.501 -16.085 1.00 74.80 491 ASP D C 1
ATOM 10787 O O . ASP D 2 491 ? -0.220 -26.435 -15.639 1.00 88.87 491 ASP D O 1
ATOM 10792 N N . VAL D 2 492 ? 0.316 -28.476 -16.200 1.00 65.38 492 VAL D N 1
ATOM 10793 C CA . VAL D 2 492 ? 1.677 -28.277 -15.767 1.00 63.50 492 VAL D CA 1
ATOM 10794 C C . VAL D 2 492 ? 2.633 -28.752 -16.788 1.00 51.95 492 VAL D C 1
ATOM 10795 O O . VAL D 2 492 ? 2.235 -29.076 -17.898 1.00 51.61 492 VAL D O 1
ATOM 10799 N N . SER D 2 493 ? 3.896 -28.754 -16.459 1.00 52.53 493 SER D N 1
ATOM 10800 C CA . SER D 2 493 ? 4.812 -29.128 -17.471 1.00 52.77 493 SER D CA 1
ATOM 10801 C C . SER D 2 493 ? 6.060 -29.736 -17.033 1.00 129.84 493 SER D C 1
ATOM 10802 O O . SER D 2 493 ? 6.546 -29.415 -16.019 1.00 99.87 493 SER D O 1
ATOM 10805 N N . TYR D 2 494 ? 6.619 -30.591 -17.858 1.00 131.14 494 TYR D N 1
ATOM 10806 C CA . TYR D 2 494 ? 7.896 -31.217 -17.546 1.00 139.29 494 TYR D CA 1
ATOM 10807 C C . TYR D 2 494 ? 8.689 -31.409 -18.823 1.00 135.46 494 TYR D C 1
ATOM 10808 O O . TYR D 2 494 ? 8.202 -31.187 -19.933 1.00 150.21 494 TYR D O 1
ATOM 10810 N N . ALA D 2 495 ? 9.918 -31.860 -18.640 1.00 118.68 495 ALA D N 1
ATOM 10811 C CA . ALA D 2 495 ? 10.800 -32.213 -19.732 1.00 70.57 495 ALA D CA 1
ATOM 10812 C C . ALA D 2 495 ? 10.586 -33.676 -20.083 1.00 60.97 495 ALA D C 1
ATOM 10813 O O . ALA D 2 495 ? 10.370 -34.506 -19.201 1.00 55.51 495 ALA D O 1
ATOM 10815 N N . THR D 2 496 ? 10.560 -33.980 -21.373 1.00 72.33 496 THR D N 1
ATOM 10816 C CA . THR D 2 496 ? 10.394 -35.354 -21.822 1.00 82.16 496 THR D CA 1
ATOM 10817 C C . THR D 2 496 ? 11.424 -35.713 -22.878 1.00 115.53 496 THR D C 1
ATOM 10818 O O . THR D 2 496 ? 11.604 -34.981 -23.848 1.00 55.61 496 THR D O 1
ATOM 10822 N N . TYR D 2 497 ? 12.101 -36.836 -22.676 1.00 125.99 497 TYR D N 1
ATOM 10823 C CA . TYR D 2 497 ? 13.155 -37.268 -23.577 1.00 121.35 497 TYR D CA 1
ATOM 10824 C C . TYR D 2 497 ? 12.589 -37.571 -24.955 1.00 112.79 497 TYR D C 1
ATOM 10825 O O . TYR D 2 497 ? 12.855 -36.844 -25.912 1.00 135.20 497 TYR D O 1
ATOM 10834 N N . ASN D 2 498 ? 11.811 -38.630 -25.068 1.00 110.14 498 ASN D N 1
ATOM 10835 C CA . ASN D 2 498 ? 11.125 -39.003 -26.290 1.00 97.69 498 ASN D CA 1
ATOM 10836 C C . ASN D 2 498 ? 9.696 -38.475 -26.212 1.00 95.46 498 ASN D C 1
ATOM 10837 O O . ASN D 2 498 ? 9.399 -37.572 -25.432 1.00 89.68 498 ASN D O 1
ATOM 10842 N N . GLN D 2 499 ? 8.816 -39.002 -27.053 1.00 97.45 499 GLN D N 1
ATOM 10843 C CA . GLN D 2 499 ? 7.368 -38.850 -26.977 1.00 95.58 499 GLN D CA 1
ATOM 10844 C C . GLN D 2 499 ? 6.837 -37.455 -27.264 1.00 101.05 499 GLN D C 1
ATOM 10845 O O . GLN D 2 499 ? 5.619 -37.271 -27.219 1.00 122.70 499 GLN D O 1
ATOM 10851 N N . THR D 2 500 ? 7.675 -36.489 -27.618 1.00 99.02 500 THR D N 1
ATOM 10852 C CA . THR D 2 500 ? 7.183 -35.159 -27.948 1.00 83.62 500 THR D CA 1
ATOM 10853 C C . THR D 2 500 ? 8.111 -34.504 -28.947 1.00 92.89 500 THR D C 1
ATOM 10854 O O . THR D 2 500 ? 9.331 -34.628 -28.844 1.00 93.64 500 THR D O 1
ATOM 10858 N N . ASP D 2 501 ? 7.515 -33.834 -29.928 1.00 78.69 501 ASP D N 1
ATOM 10859 C CA . ASP D 2 501 ? 8.305 -33.153 -30.940 1.00 73.81 501 ASP D CA 1
ATOM 10860 C C . ASP D 2 501 ? 9.296 -32.192 -30.320 1.00 76.80 501 ASP D C 1
ATOM 10861 O O . ASP D 2 501 ? 10.424 -32.068 -30.805 1.00 72.81 501 ASP D O 1
ATOM 10866 N N . THR D 2 502 ? 8.902 -31.523 -29.242 1.00 83.87 502 THR D N 1
ATOM 10867 C CA . THR D 2 502 ? 9.744 -30.545 -28.580 1.00 84.74 502 THR D CA 1
ATOM 10868 C C . THR D 2 502 ? 10.414 -31.080 -27.336 1.00 85.58 502 THR D C 1
ATOM 10869 O O . THR D 2 502 ? 11.042 -30.303 -26.617 1.00 101.44 502 THR D O 1
ATOM 10873 N N . ASN D 2 503 ? 10.270 -32.364 -27.041 1.00 70.46 503 ASN D N 1
ATOM 10874 C CA . ASN D 2 503 ? 10.886 -32.954 -25.862 1.00 54.93 503 ASN D CA 1
ATOM 10875 C C . ASN D 2 503 ? 10.333 -32.361 -24.572 1.00 54.72 503 ASN D C 1
ATOM 10876 O O . ASN D 2 503 ? 11.066 -32.146 -23.611 1.00 66.28 503 ASN D O 1
ATOM 10881 N N . ALA D 2 504 ? 9.033 -32.102 -24.535 1.00 55.03 504 ALA D N 1
ATOM 10882 C CA . ALA D 2 504 ? 8.449 -31.544 -23.327 1.00 54.83 504 ALA D CA 1
ATOM 10883 C C . ALA D 2 504 ? 6.962 -31.842 -23.319 1.00 69.03 504 ALA D C 1
ATOM 10884 O O . ALA D 2 504 ? 6.357 -32.013 -24.374 1.00 79.74 504 ALA D O 1
ATOM 10886 N N . VAL D 2 505 ? 6.379 -31.914 -22.122 1.00 66.88 505 VAL D N 1
ATOM 10887 C CA . VAL D 2 505 ? 4.988 -32.320 -21.973 1.00 61.82 505 VAL D CA 1
ATOM 10888 C C . VAL D 2 505 ? 4.268 -31.362 -21.044 1.00 52.13 505 VAL D C 1
ATOM 10889 O O . VAL D 2 505 ? 4.878 -30.745 -20.170 1.00 52.49 505 VAL D O 1
ATOM 10893 N N . ASN D 2 506 ? 2.962 -31.235 -21.245 1.00 51.55 506 ASN D N 1
ATOM 10894 C CA . ASN D 2 506 ? 2.109 -30.386 -20.426 1.00 65.43 506 ASN D CA 1
ATOM 10895 C C . ASN D 2 506 ? 0.834 -31.153 -20.111 1.00 85.16 506 ASN D C 1
ATOM 10896 O O . ASN D 2 506 ? -0.009 -31.332 -20.991 1.00 105.37 506 ASN D O 1
ATOM 10901 N N . LYS D 2 507 ? 0.685 -31.602 -18.872 1.00 81.77 507 LYS D N 1
ATOM 10902 C CA . LYS D 2 507 ? -0.485 -32.369 -18.468 1.00 78.07 507 LYS D CA 1
ATOM 10903 C C . LYS D 2 507 ? -1.204 -31.665 -17.333 1.00 50.55 507 LYS D C 1
ATOM 10904 O O . LYS D 2 507 ? -0.584 -30.985 -16.528 1.00 50.86 507 LYS D O 1
ATOM 10906 N N . LYS D 2 508 ? -2.514 -31.827 -17.267 1.00 55.60 508 LYS D N 1
ATOM 10907 C CA . LYS D 2 508 ? -3.318 -31.131 -16.275 1.00 50.00 508 LYS D CA 1
ATOM 10908 C C . LYS D 2 508 ? -3.674 -32.046 -15.118 1.00 50.16 508 LYS D C 1
ATOM 10909 O O . LYS D 2 508 ? -4.054 -33.197 -15.328 1.00 50.09 508 LYS D O 1
ATOM 10911 N N . TYR D 2 509 ? -3.525 -31.538 -13.899 1.00 77.67 509 TYR D N 1
ATOM 10912 C CA . TYR D 2 509 ? -4.026 -32.224 -12.715 1.00 90.01 509 TYR D CA 1
ATOM 10913 C C . TYR D 2 509 ? -4.542 -31.214 -11.700 1.00 77.80 509 TYR D C 1
ATOM 10914 O O . TYR D 2 509 ? -4.570 -30.007 -11.952 1.00 77.67 509 TYR D O 1
ATOM 10923 N N . LEU D 2 510 ? -4.953 -31.709 -10.532 1.00 78.93 510 LEU D N 1
ATOM 10924 C CA . LEU D 2 510 ? -5.499 -30.806 -9.533 1.00 50.74 510 LEU D CA 1
ATOM 10925 C C . LEU D 2 510 ? -5.086 -31.178 -8.123 1.00 51.23 510 LEU D C 1
ATOM 10926 O O . LEU D 2 510 ? -4.892 -32.350 -7.788 1.00 51.46 510 LEU D O 1
ATOM 10931 N N . SER D 2 511 ? -4.991 -30.146 -7.296 1.00 55.10 511 SER D N 1
ATOM 10932 C CA . SER D 2 511 ? -4.647 -30.271 -5.894 1.00 55.59 511 SER D CA 1
ATOM 10933 C C . SER D 2 511 ? -5.661 -29.535 -5.042 1.00 55.50 511 SER D C 1
ATOM 10934 O O . SER D 2 511 ? -6.297 -28.580 -5.486 1.00 55.15 511 SER D O 1
ATOM 10937 N N . ILE D 2 512 ? -5.816 -30.013 -3.812 1.00 52.15 512 ILE D N 1
ATOM 10938 C CA . ILE D 2 512 ? -6.764 -29.464 -2.853 1.00 52.16 512 ILE D CA 1
ATOM 10939 C C . ILE D 2 512 ? -6.091 -29.398 -1.493 1.00 52.76 512 ILE D C 1
ATOM 10940 O O . ILE D 2 512 ? -5.237 -30.231 -1.168 1.00 53.17 512 ILE D O 1
ATOM 10945 N N . ILE D 2 513 ? -6.536 -28.451 -0.666 1.00 52.86 513 ILE D N 1
ATOM 10946 C CA . ILE D 2 513 ? -5.870 -28.134 0.591 1.00 53.45 513 ILE D CA 1
ATOM 10947 C C . ILE D 2 513 ? -6.879 -27.776 1.670 1.00 62.45 513 ILE D C 1
ATOM 10948 O O . ILE D 2 513 ? -7.836 -27.037 1.421 1.00 60.46 513 ILE D O 1
ATOM 10953 N N . PHE D 2 514 ? -6.605 -28.246 2.891 1.00 74.70 514 PHE D N 1
ATOM 10954 C CA . PHE D 2 514 ? -7.376 -27.988 4.098 1.00 84.54 514 PHE D CA 1
ATOM 10955 C C . PHE D 2 514 ? -6.499 -27.444 5.209 1.00 70.02 514 PHE D C 1
ATOM 10956 O O . PHE D 2 514 ? -5.356 -27.871 5.362 1.00 68.81 514 PHE D O 1
ATOM 10964 N N . SER D 2 515 ? -7.057 -26.527 6.000 1.00 81.50 515 SER D N 1
ATOM 10965 C CA . SER D 2 515 ? -6.461 -26.097 7.255 1.00 55.72 515 SER D CA 1
ATOM 10966 C C . SER D 2 515 ? -7.570 -25.616 8.183 1.00 90.61 515 SER D C 1
ATOM 10967 O O . SER D 2 515 ? -8.453 -24.874 7.752 1.00 76.37 515 SER D O 1
ATOM 10970 N N . ASP D 2 516 ? -7.521 -26.017 9.463 1.00 77.85 516 ASP D N 1
ATOM 10971 C CA . ASP D 2 516 ? -8.482 -25.510 10.443 1.00 78.64 516 ASP D CA 1
ATOM 10972 C C . ASP D 2 516 ? -7.827 -25.105 11.758 1.00 78.61 516 ASP D C 1
ATOM 10973 O O . ASP D 2 516 ? -8.498 -25.088 12.791 1.00 57.59 516 ASP D O 1
ATOM 10978 N N . LYS D 2 517 ? -6.520 -24.874 11.770 1.00 92.19 517 LYS D N 1
ATOM 10979 C CA . LYS D 2 517 ? -5.844 -24.422 12.980 1.00 107.08 517 LYS D CA 1
ATOM 10980 C C . LYS D 2 517 ? -5.804 -25.472 14.077 1.00 125.89 517 LYS D C 1
ATOM 10981 O O . LYS D 2 517 ? -4.992 -25.376 14.999 1.00 134.54 517 LYS D O 1
ATOM 10987 N N . PHE D 2 518 ? -6.651 -26.488 13.995 1.00 112.04 518 PHE D N 1
ATOM 10988 C CA . PHE D 2 518 ? -6.706 -27.470 15.065 1.00 82.86 518 PHE D CA 1
ATOM 10989 C C . PHE D 2 518 ? -6.311 -28.838 14.545 1.00 63.37 518 PHE D C 1
ATOM 10990 O O . PHE D 2 518 ? -5.352 -29.433 15.039 1.00 63.94 518 PHE D O 1
ATOM 10998 N N . THR D 2 519 ? -7.023 -29.346 13.563 1.00 61.03 519 THR D N 1
ATOM 10999 C CA . THR D 2 519 ? -6.812 -30.680 13.054 1.00 75.40 519 THR D CA 1
ATOM 11000 C C . THR D 2 519 ? -6.300 -30.569 11.631 1.00 84.71 519 THR D C 1
ATOM 11001 O O . THR D 2 519 ? -6.063 -29.480 11.105 1.00 60.14 519 THR D O 1
ATOM 11005 N N . ALA D 2 520 ? -6.089 -31.713 11.024 1.00 89.08 520 ALA D N 1
ATOM 11006 C CA . ALA D 2 520 ? -5.928 -31.775 9.589 1.00 74.11 520 ALA D CA 1
ATOM 11007 C C . ALA D 2 520 ? -7.317 -32.079 9.048 1.00 82.75 520 ALA D C 1
ATOM 11008 O O . ALA D 2 520 ? -8.305 -32.044 9.785 1.00 72.23 520 ALA D O 1
ATOM 11010 N N . GLY D 2 521 ? -7.430 -32.399 7.776 1.00 92.36 521 GLY D N 1
ATOM 11011 C CA . GLY D 2 521 ? -8.713 -32.912 7.360 1.00 88.37 521 GLY D CA 1
ATOM 11012 C C . GLY D 2 521 ? -8.664 -34.265 6.702 1.00 85.59 521 GLY D C 1
ATOM 11013 O O . GLY D 2 521 ? -9.558 -34.600 5.921 1.00 92.47 521 GLY D O 1
ATOM 11014 N N . LEU D 2 522 ? -7.643 -35.060 7.026 1.00 77.93 522 LEU D N 1
ATOM 11015 C CA . LEU D 2 522 ? -7.527 -36.380 6.423 1.00 82.96 522 LEU D CA 1
ATOM 11016 C C . LEU D 2 522 ? -8.800 -37.193 6.577 1.00 75.70 522 LEU D C 1
ATOM 11017 O O . LEU D 2 522 ? -9.113 -38.015 5.712 1.00 76.67 522 LEU D O 1
ATOM 11019 N N . GLU D 2 523 ? -9.610 -36.898 7.587 1.00 85.68 523 GLU D N 1
ATOM 11020 C CA . GLU D 2 523 ? -10.928 -37.513 7.619 1.00 102.78 523 GLU D CA 1
ATOM 11021 C C . GLU D 2 523 ? -11.866 -36.835 6.633 1.00 110.16 523 GLU D C 1
ATOM 11022 O O . GLU D 2 523 ? -12.459 -37.498 5.771 1.00 101.51 523 GLU D O 1
ATOM 11024 N N . GLU D 2 524 ? -11.968 -35.507 6.708 1.00 120.86 524 GLU D N 1
ATOM 11025 C CA . GLU D 2 524 ? -12.756 -34.778 5.723 1.00 86.81 524 GLU D CA 1
ATOM 11026 C C . GLU D 2 524 ? -12.233 -35.055 4.327 1.00 60.81 524 GLU D C 1
ATOM 11027 O O . GLU D 2 524 ? -12.996 -35.410 3.425 1.00 53.64 524 GLU D O 1
ATOM 11029 N N . LEU D 2 525 ? -10.930 -34.889 4.133 1.00 63.16 525 LEU D N 1
ATOM 11030 C CA . LEU D 2 525 ? -10.362 -35.091 2.811 1.00 70.64 525 LEU D CA 1
ATOM 11031 C C . LEU D 2 525 ? -10.615 -36.498 2.309 1.00 76.75 525 LEU D C 1
ATOM 11032 O O . LEU D 2 525 ? -10.819 -36.702 1.111 1.00 53.33 525 LEU D O 1
ATOM 11037 N N . HIS D 2 526 ? -10.565 -37.494 3.188 1.00 71.66 526 HIS D N 1
ATOM 11038 C CA . HIS D 2 526 ? -10.875 -38.833 2.715 1.00 74.49 526 HIS D CA 1
ATOM 11039 C C . HIS D 2 526 ? -12.305 -38.899 2.226 1.00 71.40 526 HIS D C 1
ATOM 11040 O O . HIS D 2 526 ? -12.580 -39.470 1.167 1.00 70.40 526 HIS D O 1
ATOM 11047 N N . GLY D 2 527 ? -13.240 -38.378 3.014 1.00 53.90 527 GLY D N 1
ATOM 11048 C CA . GLY D 2 527 ? -14.615 -38.344 2.551 1.00 65.74 527 GLY D CA 1
ATOM 11049 C C . GLY D 2 527 ? -14.732 -37.674 1.202 1.00 78.82 527 GLY D C 1
ATOM 11050 O O . GLY D 2 527 ? -15.480 -38.119 0.336 1.00 52.60 527 GLY D O 1
ATOM 11051 N N . VAL D 2 528 ? -13.955 -36.617 0.999 1.00 79.35 528 VAL D N 1
ATOM 11052 C CA . VAL D 2 528 ? -13.994 -35.855 -0.245 1.00 77.32 528 VAL D CA 1
ATOM 11053 C C . VAL D 2 528 ? -13.519 -36.701 -1.413 1.00 54.95 528 VAL D C 1
ATOM 11054 O O . VAL D 2 528 ? -14.181 -36.795 -2.453 1.00 54.53 528 VAL D O 1
ATOM 11058 N N . LEU D 2 529 ? -12.319 -37.247 -1.288 1.00 52.32 529 LEU D N 1
ATOM 11059 C CA . LEU D 2 529 ? -11.770 -38.093 -2.332 1.00 60.50 529 LEU D CA 1
ATOM 11060 C C . LEU D 2 529 ? -12.738 -39.221 -2.651 1.00 52.12 529 LEU D C 1
ATOM 11061 O O . LEU D 2 529 ? -13.026 -39.514 -3.819 1.00 51.75 529 LEU D O 1
ATOM 11066 N N . GLU D 2 530 ? -13.205 -39.901 -1.611 1.00 72.29 530 GLU D N 1
ATOM 11067 C CA . GLU D 2 530 ? -14.162 -40.979 -1.784 1.00 75.04 530 GLU D CA 1
ATOM 11068 C C . GLU D 2 530 ? -15.423 -40.504 -2.488 1.00 66.22 530 GLU D C 1
ATOM 11069 O O . GLU D 2 530 ? -16.003 -41.251 -3.274 1.00 60.83 530 GLU D O 1
ATOM 11075 N N . ALA D 2 531 ? -15.843 -39.260 -2.259 1.00 70.21 531 ALA D N 1
ATOM 11076 C CA . ALA D 2 531 ? -17.057 -38.762 -2.902 1.00 75.83 531 ALA D CA 1
ATOM 11077 C C . ALA D 2 531 ? -16.821 -38.476 -4.371 1.00 69.34 531 ALA D C 1
ATOM 11078 O O . ALA D 2 531 ? -17.691 -38.716 -5.204 1.00 77.81 531 ALA D O 1
ATOM 11080 N N . ILE D 2 532 ? -15.664 -37.925 -4.702 1.00 81.31 532 ILE D N 1
ATOM 11081 C CA . ILE D 2 532 ? -15.333 -37.719 -6.106 1.00 50.51 532 ILE D CA 1
ATOM 11082 C C . ILE D 2 532 ? -15.307 -39.055 -6.839 1.00 82.40 532 ILE D C 1
ATOM 11083 O O . ILE D 2 532 ? -15.912 -39.223 -7.908 1.00 50.19 532 ILE D O 1
ATOM 11088 N N . LEU D 2 533 ? -14.646 -40.045 -6.254 1.00 67.73 533 LEU D N 1
ATOM 11089 C CA . LEU D 2 533 ? -14.601 -41.333 -6.927 1.00 73.34 533 LEU D CA 1
ATOM 11090 C C . LEU D 2 533 ? -15.897 -42.105 -6.763 1.00 89.91 533 LEU D C 1
ATOM 11091 O O . LEU D 2 533 ? -16.050 -43.180 -7.351 1.00 69.08 533 LEU D O 1
ATOM 11096 N N . LYS D 2 534 ? -16.794 -41.604 -5.929 1.00 111.77 534 LYS D N 1
ATOM 11097 C CA . LYS D 2 534 ? -18.184 -42.005 -5.948 1.00 103.27 534 LYS D CA 1
ATOM 11098 C C . LYS D 2 534 ? -18.923 -41.265 -7.047 1.00 129.55 534 LYS D C 1
ATOM 11099 O O . LYS D 2 534 ? -20.008 -41.686 -7.454 1.00 154.61 534 LYS D O 1
ATOM 11105 N N . GLU D 2 535 ? -18.361 -40.147 -7.503 1.00 105.24 535 GLU D N 1
ATOM 11106 C CA . GLU D 2 535 ? -18.920 -39.386 -8.606 1.00 99.85 535 GLU D CA 1
ATOM 11107 C C . GLU D 2 535 ? -18.488 -39.938 -9.946 1.00 92.85 535 GLU D C 1
ATOM 11108 O O . GLU D 2 535 ? -19.095 -39.594 -10.962 1.00 121.73 535 GLU D O 1
ATOM 11114 N N . TYR D 2 536 ? -17.487 -40.814 -9.969 1.00 78.86 536 TYR D N 1
ATOM 11115 C CA . TYR D 2 536 ? -17.187 -41.542 -11.190 1.00 75.14 536 TYR D CA 1
ATOM 11116 C C . TYR D 2 536 ? -17.214 -43.053 -11.047 1.00 66.00 536 TYR D C 1
ATOM 11117 O O . TYR D 2 536 ? -17.477 -43.732 -12.040 1.00 53.95 536 TYR D O 1
ATOM 11126 N N . GLN D 2 537 ? -16.977 -43.603 -9.856 1.00 74.05 537 GLN D N 1
ATOM 11127 C CA . GLN D 2 537 ? -16.895 -45.057 -9.744 1.00 69.50 537 GLN D CA 1
ATOM 11128 C C . GLN D 2 537 ? -17.532 -45.674 -8.517 1.00 74.77 537 GLN D C 1
ATOM 11129 O O . GLN D 2 537 ? -17.747 -46.888 -8.525 1.00 65.95 537 GLN D O 1
ATOM 11135 N N . LEU D 2 538 ? -17.857 -44.919 -7.477 1.00 81.03 538 LEU D N 1
ATOM 11136 C CA . LEU D 2 538 ? -18.457 -45.483 -6.273 1.00 88.43 538 LEU D CA 1
ATOM 11137 C C . LEU D 2 538 ? -17.596 -46.595 -5.672 1.00 87.63 538 LEU D C 1
ATOM 11138 O O . LEU D 2 538 ? -18.112 -47.518 -5.049 1.00 121.13 538 LEU D O 1
ATOM 11143 N N . PHE D 2 539 ? -16.276 -46.566 -5.864 1.00 92.45 539 PHE D N 1
ATOM 11144 C CA . PHE D 2 539 ? -15.453 -47.685 -5.401 1.00 91.03 539 PHE D CA 1
ATOM 11145 C C . PHE D 2 539 ? -14.059 -47.217 -5.021 1.00 54.37 539 PHE D C 1
ATOM 11146 O O . PHE D 2 539 ? -13.242 -46.971 -5.908 1.00 52.60 539 PHE D O 1
ATOM 11148 N N . SER D 2 540 ? -13.764 -47.122 -3.727 1.00 68.65 540 SER D N 1
ATOM 11149 C CA . SER D 2 540 ? -12.352 -47.090 -3.370 1.00 88.39 540 SER D CA 1
ATOM 11150 C C . SER D 2 540 ? -11.791 -48.447 -2.970 1.00 112.81 540 SER D C 1
ATOM 11151 O O . SER D 2 540 ? -11.169 -49.127 -3.787 1.00 91.38 540 SER D O 1
ATOM 11154 N N . ASP D 2 541 ? -12.014 -48.868 -1.727 1.00 118.84 541 ASP D N 1
ATOM 11155 C CA . ASP D 2 541 ? -11.670 -50.230 -1.339 1.00 113.37 541 ASP D CA 1
ATOM 11156 C C . ASP D 2 541 ? -12.660 -50.795 -0.334 1.00 98.57 541 ASP D C 1
ATOM 11157 O O . ASP D 2 541 ? -12.840 -52.012 -0.240 1.00 90.44 541 ASP D O 1
ATOM 11162 N N . TYR D 2 542 ? -13.144 -49.894 0.500 1.00 90.89 542 TYR D N 1
ATOM 11163 C CA . TYR D 2 542 ? -13.976 -50.229 1.600 1.00 63.66 542 TYR D CA 1
ATOM 11164 C C . TYR D 2 542 ? -15.329 -50.597 1.191 1.00 72.26 542 TYR D C 1
ATOM 11165 O O . TYR D 2 542 ? -15.781 -50.240 0.133 1.00 81.84 542 TYR D O 1
ATOM 11167 N N . LYS D 2 543 ? -15.989 -51.290 2.120 1.00 67.74 543 LYS D N 1
ATOM 11168 C CA . LYS D 2 543 ? -17.311 -51.942 1.954 1.00 78.19 543 LYS D CA 1
ATOM 11169 C C . LYS D 2 543 ? -17.333 -52.772 0.711 1.00 67.43 543 LYS D C 1
ATOM 11170 O O . LYS D 2 543 ? -18.323 -53.082 0.120 1.00 66.92 543 LYS D O 1
ATOM 11176 N N . ILE D 2 544 ? -16.146 -53.165 0.341 1.00 56.34 544 ILE D N 1
ATOM 11177 C CA . ILE D 2 544 ? -15.845 -53.922 -0.804 1.00 75.79 544 ILE D CA 1
ATOM 11178 C C . ILE D 2 544 ? -16.452 -53.260 -2.004 1.00 68.86 544 ILE D C 1
ATOM 11179 O O . ILE D 2 544 ? -16.348 -52.071 -2.245 1.00 73.40 544 ILE D O 1
ATOM 11184 N N . GLU D 2 545 ? -17.067 -54.122 -2.756 1.00 82.40 545 GLU D N 1
ATOM 11185 C CA . GLU D 2 545 ? -17.776 -53.867 -3.932 1.00 68.58 545 GLU D CA 1
ATOM 11186 C C . GLU D 2 545 ? -18.951 -54.638 -3.423 1.00 94.19 545 GLU D C 1
ATOM 11187 O O . GLU D 2 545 ? -19.250 -55.723 -3.889 1.00 106.39 545 GLU D O 1
ATOM 11189 N N . GLU D 2 546 ? -19.676 -54.036 -2.491 1.00 98.01 546 GLU D N 1
ATOM 11190 C CA . GLU D 2 546 ? -20.743 -54.708 -1.783 1.00 89.72 546 GLU D CA 1
ATOM 11191 C C . GLU D 2 546 ? -21.774 -55.242 -2.702 1.00 92.65 546 GLU D C 1
ATOM 11192 O O . GLU D 2 546 ? -22.133 -54.607 -3.669 1.00 88.64 546 GLU D O 1
ATOM 11198 N N . LYS D 2 547 ? -22.296 -56.404 -2.366 1.00 90.21 547 LYS D N 1
ATOM 11199 C CA . LYS D 2 547 ? -23.265 -57.025 -3.223 1.00 87.24 547 LYS D CA 1
ATOM 11200 C C . LYS D 2 547 ? -24.470 -56.161 -3.436 1.00 101.25 547 LYS D C 1
ATOM 11201 O O . LYS D 2 547 ? -24.915 -56.029 -4.553 1.00 100.81 547 LYS D O 1
ATOM 11203 N N . LYS D 2 548 ? -24.982 -55.543 -2.399 1.00 84.54 548 LYS D N 1
ATOM 11204 C CA . LYS D 2 548 ? -26.072 -54.662 -2.630 1.00 67.02 548 LYS D CA 1
ATOM 11205 C C . LYS D 2 548 ? -25.412 -53.518 -3.326 1.00 69.45 548 LYS D C 1
ATOM 11206 O O . LYS D 2 548 ? -25.802 -53.137 -4.405 1.00 72.90 548 LYS D O 1
ATOM 11208 N N . SER D 2 556 ? -17.786 -53.322 -10.065 1.00 138.83 556 SER D N 1
ATOM 11209 C CA . SER D 2 556 ? -16.699 -53.844 -9.251 1.00 143.25 556 SER D CA 1
ATOM 11210 C C . SER D 2 556 ? -15.405 -53.941 -10.051 1.00 121.10 556 SER D C 1
ATOM 11211 O O . SER D 2 556 ? -14.365 -54.304 -9.511 1.00 123.97 556 SER D O 1
ATOM 11214 N N . ASP D 2 557 ? -15.463 -53.605 -11.334 1.00 104.13 557 ASP D N 1
ATOM 11215 C CA . ASP D 2 557 ? -14.329 -53.767 -12.229 1.00 73.62 557 ASP D CA 1
ATOM 11216 C C . ASP D 2 557 ? -13.720 -52.423 -12.593 1.00 66.43 557 ASP D C 1
ATOM 11217 O O . ASP D 2 557 ? -14.434 -51.438 -12.781 1.00 82.90 557 ASP D O 1
ATOM 11222 N N . MET D 2 558 ? -12.392 -52.392 -12.667 1.00 77.61 558 MET D N 1
ATOM 11223 C CA . MET D 2 558 ? -11.626 -51.202 -13.032 1.00 95.16 558 MET D CA 1
ATOM 11224 C C . MET D 2 558 ? -11.803 -50.060 -12.030 1.00 79.62 558 MET D C 1
ATOM 11225 O O . MET D 2 558 ? -12.294 -48.987 -12.361 1.00 63.49 558 MET D O 1
ATOM 11230 N N . TYR D 2 559 ? -11.386 -50.298 -10.793 1.00 81.19 559 TYR D N 1
ATOM 11231 C CA . TYR D 2 559 ? -11.496 -49.287 -9.755 1.00 60.25 559 TYR D CA 1
ATOM 11232 C C . TYR D 2 559 ? -10.161 -49.156 -9.015 1.00 60.68 559 TYR D C 1
ATOM 11233 O O . TYR D 2 559 ? -9.173 -49.802 -9.372 1.00 60.88 559 TYR D O 1
ATOM 11242 N N . TYR D 2 560 ? -10.120 -48.302 -7.973 1.00 80.26 560 TYR D N 1
ATOM 11243 C CA . TYR D 2 560 ? -8.846 -47.854 -7.411 1.00 65.97 560 TYR D CA 1
ATOM 11244 C C . TYR D 2 560 ? -8.610 -48.397 -6.009 1.00 53.66 560 TYR D C 1
ATOM 11245 O O . TYR D 2 560 ? -9.340 -49.250 -5.508 1.00 53.89 560 TYR D O 1
ATOM 11254 N N . LYS D 2 561 ? -7.546 -47.901 -5.387 1.00 53.96 561 LYS D N 1
ATOM 11255 C CA . LYS D 2 561 ? -7.124 -48.287 -4.054 1.00 59.43 561 LYS D CA 1
ATOM 11256 C C . LYS D 2 561 ? -6.084 -47.292 -3.564 1.00 69.00 561 LYS D C 1
ATOM 11257 O O . LYS D 2 561 ? -5.291 -46.758 -4.352 1.00 54.56 561 LYS D O 1
ATOM 11259 N N . LEU D 2 562 ? -6.100 -47.049 -2.253 1.00 83.50 562 LEU D N 1
ATOM 11260 C CA . LEU D 2 562 ? -5.141 -46.172 -1.596 1.00 80.90 562 LEU D CA 1
ATOM 11261 C C . LEU D 2 562 ? -4.087 -47.054 -0.955 1.00 90.12 562 LEU D C 1
ATOM 11262 O O . LEU D 2 562 ? -4.384 -47.808 -0.026 1.00 69.99 562 LEU D O 1
ATOM 11267 N N . ILE D 2 563 ? -2.862 -46.961 -1.445 1.00 88.50 563 ILE D N 1
ATOM 11268 C CA . ILE D 2 563 ? -1.739 -47.717 -0.908 1.00 83.92 563 ILE D CA 1
ATOM 11269 C C . ILE D 2 563 ? -0.934 -46.769 -0.029 1.00 66.97 563 ILE D C 1
ATOM 11270 O O . ILE D 2 563 ? -0.461 -45.743 -0.530 1.00 65.69 563 ILE D O 1
ATOM 11275 N N . PRO D 2 564 ? -0.752 -47.058 1.252 1.00 80.82 564 PRO D N 1
ATOM 11276 C CA . PRO D 2 564 ? 0.145 -46.227 2.047 1.00 58.36 564 PRO D CA 1
ATOM 11277 C C . PRO D 2 564 ? 1.542 -46.295 1.473 1.00 85.86 564 PRO D C 1
ATOM 11278 O O . PRO D 2 564 ? 1.983 -47.336 0.986 1.00 58.88 564 PRO D O 1
ATOM 11282 N N . LYS D 2 565 ? 2.225 -45.159 1.491 1.00 92.21 565 LYS D N 1
ATOM 11283 C CA . LYS D 2 565 ? 3.574 -45.092 0.964 1.00 109.90 565 LYS D CA 1
ATOM 11284 C C . LYS D 2 565 ? 4.385 -44.162 1.848 1.00 120.71 565 LYS D C 1
ATOM 11285 O O . LYS D 2 565 ? 3.937 -43.736 2.915 1.00 120.81 565 LYS D O 1
ATOM 11287 N N . GLU D 2 566 ? 5.581 -43.827 1.378 1.00 144.63 566 GLU D N 1
ATOM 11288 C CA . GLU D 2 566 ? 6.500 -42.972 2.118 1.00 144.39 566 GLU D CA 1
ATOM 11289 C C . GLU D 2 566 ? 7.119 -41.970 1.163 1.00 127.45 566 GLU D C 1
ATOM 11290 O O . GLU D 2 566 ? 7.859 -42.347 0.251 1.00 126.02 566 GLU D O 1
ATOM 11296 N N . ASP D 2 567 ? 6.785 -40.703 1.359 1.00 119.94 567 ASP D N 1
ATOM 11297 C CA . ASP D 2 567 ? 7.457 -39.616 0.686 1.00 89.37 567 ASP D CA 1
ATOM 11298 C C . ASP D 2 567 ? 7.770 -38.541 1.714 1.00 79.12 567 ASP D C 1
ATOM 11299 O O . ASP D 2 567 ? 6.963 -38.279 2.613 1.00 78.66 567 ASP D O 1
ATOM 11304 N N . PRO D 2 568 ? 8.946 -37.929 1.622 1.00 76.95 568 PRO D N 1
ATOM 11305 C CA . PRO D 2 568 ? 9.424 -37.103 2.737 1.00 97.30 568 PRO D CA 1
ATOM 11306 C C . PRO D 2 568 ? 8.550 -35.915 3.063 1.00 90.34 568 PRO D C 1
ATOM 11307 O O . PRO D 2 568 ? 8.339 -35.637 4.249 1.00 99.20 568 PRO D O 1
ATOM 11311 N N . SER D 2 569 ? 7.997 -35.231 2.065 1.00 76.94 569 SER D N 1
ATOM 11312 C CA . SER D 2 569 ? 7.265 -34.005 2.357 1.00 71.46 569 SER D CA 1
ATOM 11313 C C . SER D 2 569 ? 6.140 -34.216 3.347 1.00 90.86 569 SER D C 1
ATOM 11314 O O . SER D 2 569 ? 5.696 -33.254 3.975 1.00 74.28 569 SER D O 1
ATOM 11317 N N . PHE D 2 570 ? 5.668 -35.440 3.510 1.00 106.16 570 PHE D N 1
ATOM 11318 C CA . PHE D 2 570 ? 4.524 -35.693 4.365 1.00 99.84 570 PHE D CA 1
ATOM 11319 C C . PHE D 2 570 ? 4.933 -36.477 5.603 1.00 82.91 570 PHE D C 1
ATOM 11320 O O . PHE D 2 570 ? 5.996 -37.101 5.655 1.00 83.50 570 PHE D O 1
ATOM 11328 N N . LEU D 2 571 ? 4.056 -36.435 6.602 1.00 81.75 571 LEU D N 1
ATOM 11329 C CA . LEU D 2 571 ? 4.322 -37.055 7.890 1.00 98.07 571 LEU D CA 1
ATOM 11330 C C . LEU D 2 571 ? 4.115 -38.558 7.833 1.00 97.11 571 LEU D C 1
ATOM 11331 O O . LEU D 2 571 ? 3.098 -39.040 7.328 1.00 82.01 571 LEU D O 1
ATOM 11336 N N . ASN D 2 572 ? 5.067 -39.286 8.400 1.00 106.46 572 ASN D N 1
ATOM 11337 C CA . ASN D 2 572 ? 5.094 -40.731 8.287 1.00 72.25 572 ASN D CA 1
ATOM 11338 C C . ASN D 2 572 ? 3.859 -41.366 8.901 1.00 63.28 572 ASN D C 1
ATOM 11339 O O . ASN D 2 572 ? 3.255 -40.839 9.833 1.00 61.81 572 ASN D O 1
ATOM 11344 N N . GLU D 2 573 ? 3.484 -42.507 8.333 1.00 77.47 573 GLU D N 1
ATOM 11345 C CA . GLU D 2 573 ? 2.326 -43.312 8.704 1.00 73.73 573 GLU D CA 1
ATOM 11346 C C . GLU D 2 573 ? 1.031 -42.542 8.490 1.00 62.20 573 GLU D C 1
ATOM 11347 O O . GLU D 2 573 ? -0.053 -43.043 8.790 1.00 62.03 573 GLU D O 1
ATOM 11353 N N . ARG D 2 574 ? 1.136 -41.337 7.945 1.00 63.89 574 ARG D N 1
ATOM 11354 C CA . ARG D 2 574 ? -0.008 -40.497 7.628 1.00 63.18 574 ARG D CA 1
ATOM 11355 C C . ARG D 2 574 ? 0.168 -39.928 6.231 1.00 66.45 574 ARG D C 1
ATOM 11356 O O . ARG D 2 574 ? 0.037 -38.729 5.998 1.00 62.21 574 ARG D O 1
ATOM 11364 N N . ILE D 2 575 ? 0.485 -40.806 5.285 1.00 92.68 575 ILE D N 1
ATOM 11365 C CA . ILE D 2 575 ? 0.648 -40.454 3.880 1.00 92.49 575 ILE D CA 1
ATOM 11366 C C . ILE D 2 575 ? 0.346 -41.682 3.034 1.00 104.84 575 ILE D C 1
ATOM 11367 O O . ILE D 2 575 ? 0.842 -42.776 3.319 1.00 132.52 575 ILE D O 1
ATOM 11372 N N . VAL D 2 576 ? -0.447 -41.506 1.978 1.00 107.68 576 VAL D N 1
ATOM 11373 C CA . VAL D 2 576 ? -0.863 -42.616 1.130 1.00 56.93 576 VAL D CA 1
ATOM 11374 C C . VAL D 2 576 ? -0.817 -42.167 -0.318 1.00 56.34 576 VAL D C 1
ATOM 11375 O O . VAL D 2 576 ? -1.253 -41.061 -0.643 1.00 55.88 576 VAL D O 1
ATOM 11379 N N . ASP D 2 577 ? -0.240 -42.990 -1.177 1.00 61.08 577 ASP D N 1
ATOM 11380 C CA . ASP D 2 577 ? -0.369 -42.801 -2.608 1.00 74.24 577 ASP D CA 1
ATOM 11381 C C . ASP D 2 577 ? -1.634 -43.497 -3.095 1.00 60.06 577 ASP D C 1
ATOM 11382 O O . ASP D 2 577 ? -2.177 -44.373 -2.425 1.00 60.27 577 ASP D O 1
ATOM 11387 N N . ILE D 2 578 ? -2.134 -43.066 -4.249 1.00 54.74 578 ILE D N 1
ATOM 11388 C CA . ILE D 2 578 ? -3.380 -43.597 -4.781 1.00 54.30 578 ILE D CA 1
ATOM 11389 C C . ILE D 2 578 ? -3.132 -44.200 -6.150 1.00 64.30 578 ILE D C 1
ATOM 11390 O O . ILE D 2 578 ? -2.283 -43.721 -6.907 1.00 59.71 578 ILE D O 1
ATOM 11395 N N . VAL D 2 579 ? -3.907 -45.224 -6.495 1.00 71.81 579 VAL D N 1
ATOM 11396 C CA . VAL D 2 579 ? -3.623 -45.956 -7.720 1.00 53.83 579 VAL D CA 1
ATOM 11397 C C . VAL D 2 579 ? -4.904 -46.592 -8.224 1.00 64.32 579 VAL D C 1
ATOM 11398 O O . VAL D 2 579 ? -5.768 -46.978 -7.437 1.00 53.56 579 VAL D O 1
ATOM 11402 N N . LEU D 2 580 ? -5.019 -46.694 -9.547 1.00 86.80 580 LEU D N 1
ATOM 11403 C CA . LEU D 2 580 ? -6.165 -47.326 -10.195 1.00 109.70 580 LEU D CA 1
ATOM 11404 C C . LEU D 2 580 ? -5.740 -47.911 -11.528 1.00 109.12 580 LEU D C 1
ATOM 11405 O O . LEU D 2 580 ? -5.489 -47.150 -12.465 1.00 108.07 580 LEU D O 1
ATOM 11407 N N . PHE D 2 581 ? -5.612 -49.235 -11.596 1.00 97.33 581 PHE D N 1
ATOM 11408 C CA . PHE D 2 581 ? -5.794 -49.955 -12.850 1.00 76.52 581 PHE D CA 1
ATOM 11409 C C . PHE D 2 581 ? -5.572 -51.441 -12.615 1.00 75.51 581 PHE D C 1
ATOM 11410 O O . PHE D 2 581 ? -5.165 -51.844 -11.522 1.00 74.46 581 PHE D O 1
ATOM 11418 N N . PRO D 2 582 ? -5.854 -52.279 -13.582 1.00 73.54 582 PRO D N 1
ATOM 11419 C CA . PRO D 2 582 ? -5.177 -53.575 -13.635 1.00 78.61 582 PRO D CA 1
ATOM 11420 C C . PRO D 2 582 ? -3.742 -53.444 -14.111 1.00 71.19 582 PRO D C 1
ATOM 11421 O O . PRO D 2 582 ? -3.120 -54.439 -14.495 1.00 54.36 582 PRO D O 1
ATOM 11425 N N . HIS D 2 583 ? -3.215 -52.218 -14.125 1.00 62.45 583 HIS D N 1
ATOM 11426 C CA . HIS D 2 583 ? -1.810 -51.984 -14.432 1.00 86.53 583 HIS D CA 1
ATOM 11427 C C . HIS D 2 583 ? -1.042 -51.327 -13.296 1.00 101.58 583 HIS D C 1
ATOM 11428 O O . HIS D 2 583 ? 0.134 -50.996 -13.483 1.00 90.39 583 HIS D O 1
ATOM 11435 N N . ASN D 2 584 ? -1.657 -51.139 -12.130 1.00 112.97 584 ASN D N 1
ATOM 11436 C CA . ASN D 2 584 ? -0.961 -50.595 -10.967 1.00 105.19 584 ASN D CA 1
ATOM 11437 C C . ASN D 2 584 ? -0.312 -49.261 -11.316 1.00 110.17 584 ASN D C 1
ATOM 11438 O O . ASN D 2 584 ? 0.903 -49.073 -11.229 1.00 118.62 584 ASN D O 1
ATOM 11443 N N . LEU D 2 585 ? -1.147 -48.346 -11.777 1.00 97.92 585 LEU D N 1
ATOM 11444 C CA . LEU D 2 585 ? -0.696 -47.034 -12.210 1.00 87.14 585 LEU D CA 1
ATOM 11445 C C . LEU D 2 585 ? -1.164 -46.057 -11.147 1.00 88.69 585 LEU D C 1
ATOM 11446 O O . LEU D 2 585 ? -2.350 -45.745 -11.052 1.00 77.26 585 LEU D O 1
ATOM 11451 N N . LYS D 2 586 ? -0.238 -45.620 -10.316 1.00 73.25 586 LYS D N 1
ATOM 11452 C CA . LYS D 2 586 ? -0.567 -44.665 -9.280 1.00 77.83 586 LYS D CA 1
ATOM 11453 C C . LYS D 2 586 ? -0.601 -43.271 -9.866 1.00 85.16 586 LYS D C 1
ATOM 11454 O O . LYS D 2 586 ? 0.272 -42.887 -10.641 1.00 90.87 586 LYS D O 1
ATOM 11460 N N . PHE D 2 587 ? -1.623 -42.519 -9.490 1.00 82.48 587 PHE D N 1
ATOM 11461 C CA . PHE D 2 587 ? -1.783 -41.176 -10.026 1.00 95.61 587 PHE D CA 1
ATOM 11462 C C . PHE D 2 587 ? -2.149 -40.136 -8.990 1.00 81.10 587 PHE D C 1
ATOM 11463 O O . PHE D 2 587 ? -2.183 -38.952 -9.329 1.00 80.83 587 PHE D O 1
ATOM 11471 N N . GLY D 2 588 ? -2.479 -40.519 -7.766 1.00 64.98 588 GLY D N 1
ATOM 11472 C CA . GLY D 2 588 ? -2.878 -39.560 -6.770 1.00 54.89 588 GLY D CA 1
ATOM 11473 C C . GLY D 2 588 ? -2.167 -39.820 -5.460 1.00 53.82 588 GLY D C 1
ATOM 11474 O O . GLY D 2 588 ? -1.715 -40.925 -5.176 1.00 54.71 588 GLY D O 1
ATOM 11475 N N . VAL D 2 589 ? -2.085 -38.765 -4.662 1.00 53.93 589 VAL D N 1
ATOM 11476 C CA . VAL D 2 589 ? -1.526 -38.833 -3.328 1.00 54.54 589 VAL D CA 1
ATOM 11477 C C . VAL D 2 589 ? -2.429 -38.052 -2.398 1.00 58.85 589 VAL D C 1
ATOM 11478 O O . VAL D 2 589 ? -3.119 -37.116 -2.806 1.00 53.96 589 VAL D O 1
ATOM 11482 N N . LEU D 2 590 ? -2.418 -38.453 -1.140 1.00 56.76 590 LEU D N 1
ATOM 11483 C CA . LEU D 2 590 ? -3.175 -37.809 -0.084 1.00 54.95 590 LEU D CA 1
ATOM 11484 C C . LEU D 2 590 ? -2.306 -37.840 1.151 1.00 55.67 590 LEU D C 1
ATOM 11485 O O . LEU D 2 590 ? -1.832 -38.910 1.533 1.00 67.01 590 LEU D O 1
ATOM 11490 N N . GLY D 2 591 ? -2.095 -36.692 1.778 1.00 105.49 591 GLY D N 1
ATOM 11491 C CA . GLY D 2 591 ? -1.194 -36.722 2.914 1.00 110.29 591 GLY D CA 1
ATOM 11492 C C . GLY D 2 591 ? -1.256 -35.479 3.768 1.00 112.61 591 GLY D C 1
ATOM 11493 O O . GLY D 2 591 ? -1.841 -34.458 3.394 1.00 154.01 591 GLY D O 1
ATOM 11494 N N . ILE D 2 592 ? -0.638 -35.598 4.939 1.00 101.98 592 ILE D N 1
ATOM 11495 C CA . ILE D 2 592 ? -0.412 -34.490 5.852 1.00 79.46 592 ILE D CA 1
ATOM 11496 C C . ILE D 2 592 ? 1.039 -34.077 5.711 1.00 67.46 592 ILE D C 1
ATOM 11497 O O . ILE D 2 592 ? 1.944 -34.876 5.965 1.00 61.26 592 ILE D O 1
ATOM 11502 N N . ILE D 2 593 ? 1.270 -32.828 5.332 1.00 78.07 593 ILE D N 1
ATOM 11503 C CA . ILE D 2 593 ? 2.623 -32.398 5.030 1.00 78.48 593 ILE D CA 1
ATOM 11504 C C . ILE D 2 593 ? 3.462 -32.379 6.299 1.00 107.85 593 ILE D C 1
ATOM 11505 O O . ILE D 2 593 ? 2.944 -32.205 7.405 1.00 139.07 593 ILE D O 1
ATOM 11510 N N . HIS D 2 594 ? 4.777 -32.576 6.145 1.00 77.35 594 HIS D N 1
ATOM 11511 C CA . HIS D 2 594 ? 5.658 -32.582 7.310 1.00 74.38 594 HIS D CA 1
ATOM 11512 C C . HIS D 2 594 ? 5.881 -31.148 7.794 1.00 74.58 594 HIS D C 1
ATOM 11513 O O . HIS D 2 594 ? 6.123 -30.252 6.985 1.00 78.24 594 HIS D O 1
ATOM 11520 N N . PRO D 2 595 ? 5.847 -30.906 9.104 1.00 76.52 595 PRO D N 1
ATOM 11521 C CA . PRO D 2 595 ? 5.912 -29.521 9.596 1.00 71.09 595 PRO D CA 1
ATOM 11522 C C . PRO D 2 595 ? 7.166 -28.764 9.224 1.00 61.98 595 PRO D C 1
ATOM 11523 O O . PRO D 2 595 ? 7.123 -27.530 9.140 1.00 61.87 595 PRO D O 1
ATOM 11527 N N . LYS D 2 596 ? 8.284 -29.450 9.009 1.00 62.49 596 LYS D N 1
ATOM 11528 C CA . LYS D 2 596 ? 9.514 -28.734 8.703 1.00 79.28 596 LYS D CA 1
ATOM 11529 C C . LYS D 2 596 ? 9.331 -27.836 7.494 1.00 83.41 596 LYS D C 1
ATOM 11530 O O . LYS D 2 596 ? 9.850 -26.715 7.458 1.00 90.95 596 LYS D O 1
ATOM 11532 N N . VAL D 2 597 ? 8.589 -28.302 6.497 1.00 65.21 597 VAL D N 1
ATOM 11533 C CA . VAL D 2 597 ? 8.339 -27.451 5.346 1.00 64.58 597 VAL D CA 1
ATOM 11534 C C . VAL D 2 597 ? 7.554 -26.217 5.768 1.00 64.31 597 VAL D C 1
ATOM 11535 O O . VAL D 2 597 ? 7.804 -25.112 5.279 1.00 64.23 597 VAL D O 1
ATOM 11539 N N . LEU D 2 598 ? 6.615 -26.372 6.704 1.00 60.53 598 LEU D N 1
ATOM 11540 C CA . LEU D 2 598 ? 5.865 -25.208 7.157 1.00 60.33 598 LEU D CA 1
ATOM 11541 C C . LEU D 2 598 ? 6.796 -24.200 7.794 1.00 61.05 598 LEU D C 1
ATOM 11542 O O . LEU D 2 598 ? 6.670 -22.991 7.568 1.00 60.89 598 LEU D O 1
ATOM 11547 N N . GLU D 2 599 ? 7.746 -24.688 8.591 1.00 87.29 599 GLU D N 1
ATOM 11548 C CA . GLU D 2 599 ? 8.804 -23.821 9.086 1.00 92.60 599 GLU D CA 1
ATOM 11549 C C . GLU D 2 599 ? 9.500 -23.131 7.931 1.00 83.77 599 GLU D C 1
ATOM 11550 O O . GLU D 2 599 ? 9.833 -21.944 8.012 1.00 69.20 599 GLU D O 1
ATOM 11552 N N . ASN D 2 600 ? 9.742 -23.866 6.848 1.00 62.20 600 ASN D N 1
ATOM 11553 C CA . ASN D 2 600 ? 10.337 -23.252 5.670 1.00 62.05 600 ASN D CA 1
ATOM 11554 C C . ASN D 2 600 ? 9.418 -22.177 5.109 1.00 95.52 600 ASN D C 1
ATOM 11555 O O . ASN D 2 600 ? 9.858 -21.060 4.821 1.00 81.96 600 ASN D O 1
ATOM 11560 N N . PHE D 2 601 ? 8.130 -22.490 4.958 1.00 95.70 601 PHE D N 1
ATOM 11561 C CA . PHE D 2 601 ? 7.199 -21.602 4.276 1.00 100.29 601 PHE D CA 1
ATOM 11562 C C . PHE D 2 601 ? 6.482 -20.648 5.200 1.00 83.91 601 PHE D C 1
ATOM 11563 O O . PHE D 2 601 ? 5.433 -20.128 4.822 1.00 83.26 601 PHE D O 1
ATOM 11571 N N . SER D 2 602 ? 7.014 -20.389 6.385 1.00 63.94 602 SER D N 1
ATOM 11572 C CA . SER D 2 602 ? 6.396 -19.434 7.299 1.00 70.16 602 SER D CA 1
ATOM 11573 C C . SER D 2 602 ? 4.918 -19.741 7.521 1.00 73.02 602 SER D C 1
ATOM 11574 O O . SER D 2 602 ? 4.086 -18.845 7.647 1.00 63.25 602 SER D O 1
ATOM 11577 N N . LEU D 2 603 ? 4.588 -21.023 7.558 1.00 84.16 603 LEU D N 1
ATOM 11578 C CA . LEU D 2 603 ? 3.232 -21.440 7.861 1.00 88.96 603 LEU D CA 1
ATOM 11579 C C . LEU D 2 603 ? 3.077 -21.702 9.349 1.00 116.21 603 LEU D C 1
ATOM 11580 O O . LEU D 2 603 ? 4.040 -21.984 10.061 1.00 60.71 603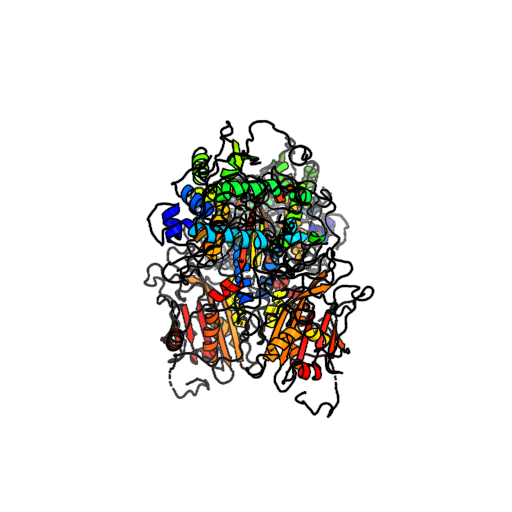 LEU D O 1
ATOM 11585 N N . ASP D 2 604 ? 1.832 -21.639 9.808 1.00 112.81 604 ASP D N 1
ATOM 11586 C CA . ASP D 2 604 ? 1.555 -21.716 11.234 1.00 106.62 604 ASP D CA 1
ATOM 11587 C C . ASP D 2 604 ? 0.480 -22.723 11.622 1.00 124.06 604 ASP D C 1
ATOM 11588 O O . ASP D 2 604 ? 0.521 -23.266 12.727 1.00 94.98 604 ASP D O 1
ATOM 11593 N N . ILE D 2 605 ? -0.488 -22.971 10.750 1.00 120.07 605 ILE D N 1
ATOM 11594 C CA . ILE D 2 605 ? -1.639 -23.810 11.084 1.00 124.18 605 ILE D CA 1
ATOM 11595 C C . ILE D 2 605 ? -1.557 -25.142 10.340 1.00 121.62 605 ILE D C 1
ATOM 11596 O O . ILE D 2 605 ? -0.982 -25.199 9.246 1.00 126.61 605 ILE D O 1
ATOM 11601 N N . PRO D 2 606 ? -2.104 -26.231 10.888 1.00 101.08 606 PRO D N 1
ATOM 11602 C CA . PRO D 2 606 ? -1.898 -27.551 10.280 1.00 70.96 606 PRO D CA 1
ATOM 11603 C C . PRO D 2 606 ? -2.726 -27.705 9.023 1.00 77.48 606 PRO D C 1
ATOM 11604 O O . PRO D 2 606 ? -3.898 -27.336 8.996 1.00 63.36 606 PRO D O 1
ATOM 11608 N N . VAL D 2 607 ? -2.119 -28.261 7.980 1.00 103.08 607 VAL D N 1
ATOM 11609 C CA . VAL D 2 607 ? -2.831 -28.449 6.727 1.00 127.55 607 VAL D CA 1
ATOM 11610 C C . VAL D 2 607 ? -2.761 -29.907 6.306 1.00 109.66 607 VAL D C 1
ATOM 11611 O O . VAL D 2 607 ? -1.843 -30.644 6.673 1.00 102.30 607 VAL D O 1
ATOM 11615 N N . SER D 2 608 ? -3.759 -30.310 5.530 1.00 105.53 608 SER D N 1
ATOM 11616 C CA . SER D 2 608 ? -3.837 -31.619 4.904 1.00 90.70 608 SER D CA 1
ATOM 11617 C C . SER D 2 608 ? -4.121 -31.400 3.430 1.00 83.31 608 SER D C 1
ATOM 11618 O O . SER D 2 608 ? -4.680 -30.375 3.044 1.00 87.56 608 SER D O 1
ATOM 11621 N N . ALA D 2 609 ? -3.733 -32.351 2.589 1.00 90.96 609 ALA D N 1
ATOM 11622 C CA . ALA D 2 609 ? -3.847 -32.045 1.173 1.00 58.00 609 ALA D CA 1
ATOM 11623 C C . ALA D 2 609 ? -3.980 -33.309 0.348 1.00 71.31 609 ALA D C 1
ATOM 11624 O O . ALA D 2 609 ? -3.669 -34.414 0.802 1.00 65.47 609 ALA D O 1
ATOM 11626 N N . ILE D 2 610 ? -4.464 -33.116 -0.881 1.00 75.96 610 ILE D N 1
ATOM 11627 C CA . ILE D 2 610 ? -4.527 -34.175 -1.882 1.00 62.14 610 ILE D CA 1
ATOM 11628 C C . ILE D 2 610 ? -4.050 -33.622 -3.216 1.00 82.21 610 ILE D C 1
ATOM 11629 O O . ILE D 2 610 ? -4.243 -32.443 -3.520 1.00 87.23 610 ILE D O 1
ATOM 11631 N N . GLU D 2 611 ? -3.408 -34.477 -4.011 1.00 80.85 611 GLU D N 1
ATOM 11632 C CA . GLU D 2 611 ? -2.892 -34.102 -5.328 1.00 89.27 611 GLU D CA 1
ATOM 11633 C C . GLU D 2 611 ? -3.100 -35.269 -6.274 1.00 92.26 611 GLU D C 1
ATOM 11634 O O . GLU D 2 611 ? -2.498 -36.323 -6.066 1.00 83.58 611 GLU D O 1
ATOM 11640 N N . ILE D 2 612 ? -3.930 -35.114 -7.308 1.00 109.33 612 ILE D N 1
ATOM 11641 C CA . ILE D 2 612 ? -4.179 -36.233 -8.211 1.00 95.44 612 ILE D CA 1
ATOM 11642 C C . ILE D 2 612 ? -4.093 -35.766 -9.653 1.00 51.55 612 ILE D C 1
ATOM 11643 O O . ILE D 2 612 ? -4.508 -34.649 -9.988 1.00 51.23 612 ILE D O 1
ATOM 11648 N N . ASN D 2 613 ? -3.541 -36.626 -10.504 1.00 55.62 613 ASN D N 1
ATOM 11649 C CA . ASN D 2 613 ? -3.632 -36.381 -11.925 1.00 58.11 613 ASN D CA 1
ATOM 11650 C C . ASN D 2 613 ? -5.074 -36.542 -12.352 1.00 60.78 613 ASN D C 1
ATOM 11651 O O . ASN D 2 613 ? -5.891 -37.127 -11.644 1.00 69.30 613 ASN D O 1
ATOM 11656 N N . VAL D 2 614 ? -5.394 -35.994 -13.513 1.00 50.33 614 VAL D N 1
ATOM 11657 C CA . VAL D 2 614 ? -6.701 -36.227 -14.095 1.00 49.90 614 VAL D CA 1
ATOM 11658 C C . VAL D 2 614 ? -6.551 -36.678 -15.535 1.00 49.71 614 VAL D C 1
ATOM 11659 O O . VAL D 2 614 ? -7.214 -37.623 -15.970 1.00 61.32 614 VAL D O 1
ATOM 11663 N N . GLU D 2 615 ? -5.668 -36.018 -16.274 1.00 49.73 615 GLU D N 1
ATOM 11664 C CA . GLU D 2 615 ? -5.423 -36.338 -17.671 1.00 49.59 615 GLU D CA 1
ATOM 11665 C C . GLU D 2 615 ? -5.342 -37.841 -17.886 1.00 59.47 615 GLU D C 1
ATOM 11666 O O . GLU D 2 615 ? -5.717 -38.346 -18.946 1.00 57.07 615 GLU D O 1
ATOM 11672 N N . THR D 2 616 ? -4.876 -38.574 -16.880 1.00 83.71 616 THR D N 1
ATOM 11673 C CA . THR D 2 616 ? -4.908 -40.025 -16.971 1.00 70.22 616 THR D CA 1
ATOM 11674 C C . THR D 2 616 ? -6.325 -40.567 -16.944 1.00 62.19 616 THR D C 1
ATOM 11675 O O . THR D 2 616 ? -6.596 -41.583 -17.586 1.00 74.84 616 THR D O 1
ATOM 11679 N N . LEU D 2 617 ? -7.238 -39.924 -16.226 1.00 54.57 617 LEU D N 1
ATOM 11680 C CA . LEU D 2 617 ? -8.548 -40.535 -16.052 1.00 57.92 617 LEU D CA 1
ATOM 11681 C C . LEU D 2 617 ? -9.245 -40.723 -17.391 1.00 49.33 617 LEU D C 1
ATOM 11682 O O . LEU D 2 617 ? -9.082 -39.933 -18.322 1.00 49.09 617 LEU D O 1
ATOM 11687 N N . LEU D 2 618 ? -10.017 -41.801 -17.478 1.00 59.53 618 LEU D N 1
ATOM 11688 C CA . LEU D 2 618 ? -10.483 -42.314 -18.750 1.00 59.51 618 LEU D CA 1
ATOM 11689 C C . LEU D 2 618 ? -11.628 -43.295 -18.542 1.00 52.22 618 LEU D C 1
ATOM 11690 O O . LEU D 2 618 ? -11.776 -43.865 -17.463 1.00 49.42 618 LEU D O 1
#

Secondary structure (DSSP, 8-state):
------SS-------SS-----------HHHHHHHHHHHHHHHHT-EE--------BHHHHTGGG---STTTTTSTTS--EE-TT--------HHHHTHHHHHHHHS-STT----S----SHHHHSBB--S-THHHHHHHHHHHHHHHHHH-----EEEEEEEEEE----SSTT--SEEEEEEEEEEEES--HHHHHHHHHHHHHHT----EEEEEE--SS-SSEEEEEE-S-SSSSSB------B--HHHHGGGT--SSEEEEEEEEESHHHHHHHTT--STTSSSS--/-B--HHHHHHHH-----SHHHHHHHHHSS---------SSS---B----SS-GGGSSHHHHHHHHHHHTT---------S-------SB----HHHHHHHHHHHHHIIIIITTTT-----SS--------SS-----SSSTTTTSS-SSSSSGGG-------SSS----S----SS-SB-------SSSSHHHHHHHHHHHHHTTSSTTSS---TT-SS-S---SSTTT------EEEEEEHHHHHHHHS--S-SHHHHHHHHHTT------TTTTEEEEEE-TT----SSHHHHHHHHHHHH-GGG-------S--STTSHHHHHHHHHHTTPEE----SEE-HHHHHTTTT-----TT-SSSS--SS----SB-B----SSSS-SEE-SSTHHHHHHHHTT-TTS-SSEEEEEEEEEEEE--SSSGGGEEEEEEEEEEEE-SSS--SSHHHHHHHHHHHTTT--TTTHHHHHHTT-----EEEE---TTEEEEEEEEEE------EEEEEEPHHHHHHTT--S-EEEEEEES--/----SS-----S-----------------HHHHHHHHHHHHHHHHT-EE-----SEEEHIIIIITSS--SSSTTTSTTSSEE--TT-------TTTTSHHHHHHHTTS--SSS----S---SHHHHSEEE-S-THHHHHHHHHHHHHHHHHT-S---EEEEEEE-----SS--SS--S---EEEEEEEEES--HHHHHHHHHHHHHHTT--EEEEEEE--SS-SSEEEEEE--SS-SS-----EEE---HHHHGGGT--SSEEEEEEEEESHHHHHHHTT--SSSSSSSS--/-------TTHHHHHT----TTSSHHHHHHHT----S--EETTEE-------SS-GGGTSHHHHHHHHHHHTT---------EEEE-S-----HHHHHHHHHHHHHHHHTSSSSSSS---EEE-SSS---------SS-S-------TT-S--SSSS-TT-----SSS---S-------TT-SS-EEEE--SSHHHHHHHHHHHHT--------B--------EEEEEEHHHHHHHHTS---SHHHHHHHHHTT-------SSSEEEEEE-SSS---SSTHHHHHHHHHHH-GGG-------STTTSHHHHHHHHTTT-EE-PPPSEE-HHHHTTSSS-----TT-TTTTSSS-S------BEES--TTT-SEE-SSTHHHHHHHHTT-TTS-S-EEEEEEEE--EE-SSSSTTSEE--EEEEEEEE-SS---HHHHHHHHHHHHHHHTS-SSTTTT-----S-EEEEE---TTEEEEEEEEEEESTT--EEEEEEEEPHHHHHHTT--S-EEEEEEE-TT--